Protein 4GM6 (pdb70)

Nearest PDB structures (foldseek):
  4gm6-assembly1_F  TM=1.002E+00  e=2.411E-69  Listeria grayi DSM 20601
  2afb-assembly1_B  TM=9.693E-01  e=6.840E-36  Thermotoga maritima MSB8
  2afb-assembly1_A  TM=9.641E-01  e=1.102E-35  Thermotoga maritima MSB8
  1v19-assembly1_A  TM=9.113E-01  e=8.259E-25  Thermus thermophilus HB8
  2qcv-assembly1_A  TM=8.213E-01  e=4.259E-20  Halalkalibacterium halodurans C-125

Secondary structure (DSSP, 8-state):
-EEEEE---EEEEEPPTT--GGG-SEEEEEEE-HHHHHHHHHHHTT--EEEEEEE-SSHHHHHHHHHHHHTTEE-TTEEE-SS---EEEEE--BTTB--EEEEE-TT-HHHH-------HHHHHTTEEEEEEEHHHHHH-HHHHHHHHHHHHHHHHTT-EEEEE----TTTS-HHHHHHHHHHHGGG-SEEE--HHHHHHTS---TT-S-HHHHHHHH-TT--EEEEEEEEEEETTEEEEEEEEEETTEEEEEEEEEE-S-S--TTHHHHHHHHHHHHHHTT--HHHHHHHHHHHHHHHTTSSSSS----HHHHHHHHH-/-EEEEE---EEEEEPPTT--GGG-SEEEEEEE-HHHHHHHHHHHTT--EEEEEEE-SSHHHHHHHHHHHHTTEE-TTEEE-SS---EEEEE--BTTBPPEEEEE-TT-HHHH-------HHHHTTTEEEEEEEHHHHHS-HHHHHHHHHHHHHHHHTT-EEEEE----TTT--HHHHHHHHHHHGGG-SEEE--HHHHHHHS---SS-S-HHHHHHHHSTT--EEEEEEEEEEETTEEEEEEEEEETTEEEE-PPEEE-S-S--TTHHHHHHHHHHHHHHHT--HHHHHHHHHHHHHHHTTSSSSS----HHHHHHHHHH-/--EEEE---EEEEEPPTT--GGG-SEEEEEEE-HHHHHHHHHHHTT--EEEEEEE-SSHHHHHHHHHHHHTTEE-TTEEE-SS---EEEEE--BTTB--EEEEE-TT-HHHH-------HHHHTTT-SEEEEEHHHHHH-HHHHHHHHHHHHHHHHTT-EEEEE----TTT--HHHHHHHHHHHGGG-SEEE--HHHHHHHS---SS-S-HHHHHHHH-TT--EEEEEEEEEEETTEEEEEEEEEETTEEEE-PPEEE-S-S--TTHHHHHHHHHHHHHHTT--HHHHHHHHHHHHHHHTTSSSSS----HHHHHHHHHHT-/-EEEEE---EEEEEPPTT--GGG-SEEEEEEE-HHHHHHHHHHHTT--EEEEEEE-SSHHHHHHHHHHHHTTEE-TTEEE-SS---EEEEE--BTTB--EEEEE-TT-HHHH-------HHHHTTTEEEEEEEHHHHHH-HHHHHHHHHHHHHHHHTT-EEEEE----TTT--HHHHHHHHHHHGGG-SEEE--HHHHHHHS---TT-S-HHHHHHHH-TT--EEEEEEEEEEETTEEEEEEEEEETTEEEE-PPEEE-S-S--TTHHHHHHHHHHHHHHTT--HHHHHHHHHHHHHHHTTSSSSS----HHHHHHHHHHH-/-EEEEE---EEEEEPPTT--GGG-SEEEEEEE-HHHHHHHHHHHTT--EEEEEEE-SSHHHHHHHHHHHHTTEE-TTEEE-SS---EEEEE--BTTBPPEEEEE-TT-HHHH-------HHHHTTTEEEEEEEHHHHHS-HHHHHHHHHHHHHHHHTT-EEEEE----TTT--HHHHHHHHHHHGGG-SEEE--HHHHHHHS---TT-S-HHHHHHHH-TT--EEEEEEEEEEETTEEEEEEEEEETTEEEE-PPEEE-S-S--TTHHHHHHHHHHHHHHTT--HHHHHHHHHHHHHHHTTSSSSS----HHHHHHHHHHH-/-EEEEE---EEEEEPPTT--GGG-SEEEEEEE-HHHHHHHHHHHTT--EEEEEEE-SSHHHHHHHHHHHHTTEE-TTEEE-SS---EEEEE--BTTB--EEEEE-TT-HHHH-------HHHHTTTEEEEEEEHHHHHS-HHHHHHHHHHHHHHHHTT-EEEEE----TTT--HHHHHHHHHHHGGG-SEEE--HHHHHHHS---TT-S-HHHHHHHH-TT--EEEEEEEEEEETTEEEEEEEEEETTEEEE-PPEEE-S-S--TTHHHHHHHHHHHHHHTT--HHHHHHHHHHHHHHHTTSSSSS----HHHHHHHHT-

B-factor: mean 51.27, std 19.93, range [17.64, 167.16]

CATH classification: 3.40.1190.20

InterPro domains:
  IPR011611 Carbohydrate kinase PfkB [PF00294] (1-310)
  IPR029056 Ribokinase-like [G3DSA:3.40.1190.20] (2-328)
  IPR029056 Ribokinase-like [SSF53613] (1-316)
  IPR052700 Carbohydrate kinase PfkB-like [PTHR43320] (25-308)

Organism: NCBI:txid525367

Solvent-accessible surface area: 69204 Å² total; per-residue (Å²): 104,61,2,0,1,0,0,6,1,12,0,9,0,8,7,65,88,3,39,4,9,39,43,13,72,22,3,46,16,34,18,3,10,15,1,0,3,2,2,0,5,0,17,39,19,64,13,76,8,25,0,2,0,2,1,2,82,32,54,5,0,95,19,0,14,13,22,1,45,58,14,87,3,65,27,75,27,24,30,112,36,52,89,9,9,0,2,19,6,19,16,21,16,4,2,22,11,66,54,51,47,19,66,13,19,104,40,0,5,2,22,124,13,160,54,82,67,15,94,30,82,83,0,5,133,58,15,79,0,0,2,0,0,0,9,0,3,14,37,33,106,40,2,26,114,10,0,24,105,2,0,121,55,0,75,184,87,48,9,61,0,0,0,11,1,39,56,92,78,152,44,34,130,105,103,40,0,38,145,3,0,68,88,0,0,61,21,1,21,10,0,15,2,19,86,169,24,0,61,37,5,1,104,16,63,80,145,56,124,75,45,6,62,24,0,43,96,106,27,97,58,0,83,16,0,0,15,43,98,64,51,88,87,14,16,3,27,2,41,1,24,0,20,0,3,10,157,38,100,65,82,109,8,141,82,37,47,0,29,15,25,29,14,98,33,10,2,42,17,2,4,2,0,1,0,0,10,0,30,11,45,148,75,146,39,41,71,3,2,96,8,0,0,0,1,1,0,5,0,0,3,2,61,4,9,8,7,23,17,68,64,141,61,3,40,62,51,16,77,156,119,59,0,0,1,5,0,9,1,12,0,9,0,8,7,66,90,4,40,4,8,27,40,11,76,23,2,47,15,36,18,3,8,12,2,0,3,0,0,0,5,0,15,45,18,63,15,68,5,20,0,4,0,3,2,2,76,34,51,5,0,100,17,1,16,28,22,2,56,45,9,88,4,64,27,80,29,26,27,114,34,49,86,10,7,0,2,18,7,18,20,22,16,4,2,24,13,65,52,42,44,16,64,12,16,102,43,1,4,2,18,127,14,135,52,98,65,8,84,27,89,84,2,10,141,55,16,22,2,0,0,0,0,0,13,0,4,16,35,25,92,38,2,23,108,9,0,13,105,4,0,136,45,0,82,166,92,65,8,92,0,0,0,12,1,34,57,86,75,154,46,35,115,86,98,31,0,56,144,4,0,72,95,0,0,62,28,2,23,9,0,18,1,17,82,161,26,1,64,26,4,2,107,18,64,81,156,50,126,74,37,8,60,23,0,45,88,112,32,91,60,0,81,12,0,0,14,42,115,63,55,89,87,14,17,3,33,2,39,0,27,0,22,1,7,11,163,44,95,72,77,109,9,144,95,20,61,0,24,13,24,28,13,93,33,12,2,43,14,2,4,4,1,1,0,0,8,0,36,15,48,145,78,137,38,52,80,3,2,99,8,0,0,0,2,1,0,6,0,0,2,2,61,2,8,9,7,15,18,70,60,140,60,3,41,72,35,7,78,121,158,139,64,2,0,1,3,0,7,1,9,0,6,0,10,8,69,85,3,41,4,7,33,42,13,75,21,2,45,16,38,17,2,8,12,2,0,2,1,1,0,5,0,23,58,18,61,15,66,7,15,0,4,0,2,1,2,76,35,53,4,0,88,16,0,19,19,23,1,60,71,18,92,4,56,31,80,31,24,28,112,35,48,75,8,9,0,2,16,6,17,19,23,16,3,2,23,11,65,57,42,48,15,61,13,15,102,38,1,3,2,17,113,15,144,49,108,68,7,85,36,78,92,2,11,120,54,20,31,2,0,0,0,0,1,11,0,3,18,33,23,108,38,2,25,102,11,0,10,126,2,0,125,50,0,88,182,94,64,12,85,0,0,0,12,0,33,55,81,77,143,45,38,136,97,115,37,0,30,146,5,0,74,88,0,0,60,29,2,21,11,0,16,2,9,73,146,16,0,62,38,3,0,105,16,64,77,152,43,129,76,38,6,68,22,0,43,95,82,20,89,62,0,83,12,0,0,13,40,110,60,52,89,93,14,17,3,33,4,42,0,26,0,20,3,4,17,161,47,94,60,78,107,11,79,78,8,61,0,24,14,23,29,16,98,34,11,1,41,14,2,4,4,0,1,0,0,9,0,36,17,43,140,71,143,41,49,68,3,1,82,9,0,0,0,2,1,0,6,0,1,2,1,62,3,8,9,7,23,16,66,63,144,58,3,42,67,43,5,67,123,40,103,106,63,2,0,1,0,0,8,1,10,0,5,0,12,7,68,86,3,39,5,7,40,47,12,76,23,1,46,16,36,17,4,9,12,2,0,2,1,1,0,5,0,17,51,18,63,15,74,5,25,0,2,0,3,2,2,78,34,55,6,0,83,17,0,16,18,21,2,62,57,16,92,3,64,28,78,26,24,30,113,35,52,89,8,8,0,2,20,6,16,19,26,16,3,1,25,12,66,58,44,47,14,63,11,18,102,37,1,3,1,22,125,13,170,54,77,64,16,87,26,83,76,0,7,135,58,14,96,0,0,1,0,0,0,12,0,3,18,33,34,92,38,2,26,106,11,0,18,111,2,1,120,54,0,80,162,82,47,9,56,1,0,1,12,0,32,56,87,76,147,45,32,130,97,100,38,0,40,142,5,0,70,95,2,0,65,27,2,13,14,0,16,2,18,84,166,26,0,64,32,3,1,104,19,61,77,148,48,129,76,33,7,58,26,0,45,92,81,20,89,58,0,67,17,0,0,13,40,108,65,52,89,100,18,17,3,47,3,42,1,28,0,20,1,6,14,162,41,101,63,74,106,10,103,79,4,44,0,31,16,26,29,14,94,35,10,1,42,13,2,4,4,0,0,0,0,10,0,32,10,43,141,77,140,38,53,83,3,2,65,9,0,0,0,1,1,0,5,0,1,2,1,62,4,9,8,6,20,18,62,61,141,62,2,41,67,44,5,66,123,80,104,121,62,3,0,2,0,0,7,0,10,0,7,0,11,7,64,86,3,39,5,6,36,41,12,76,23,2,46,16,33,17,4,11,12,1,0,2,1,2,0,4,0,22,46,18,62,15,65,7,31,0,2,0,2,2,2,81,34,58,5,0,91,17,0,14,23,21,1,50,55,15,91,5,56,29,79,30,22,28,113,31,50,101,10,8,0,2,20,7,18,19,21,18,2,2,26,11,64,55,42,57,17,72,11,25,97,54,1,4,2,26,137,17,172,51,85,64,14,79,34,86,99,0,9,136,45,18,34,0,0,1,0,0,0,12,0,3,14,32,37,93,38,1,28,92,2,0,21,103,2,1,128,55,0,73,181,90,66,8,88,0,0,0,13,1,32,56,88,75,168,45,36,133,86,114,36,0,54,143,4,0,72,92,0,0,62,50,1,15,11,0,17,3,19,72,163,25,0,59,27,5,0,98,25,65,66,151,50,132,76,42,8,59,21,0,43,94,108,21,97,56,0,82,13,0,0,16,44,102,64,51,90,88,16,18,3,25,3,42,1,25,0,26,4,4,16,167,42,107,59,91,111,11,87,71,6,41,0,32,14,24,28,15,100,34,11,2,43,14,2,5,4,0,1,0,0,9,0,30,16,44,137,83,144,42,51,74,4,2,76,6,0,0,0,2,0,0,5,0,1,2,2,62,3,9,8,8,17,19,76,60,144,59,3,40,68,40,6,66,112,98,95,124,63,0,0,0,0,0,7,1,11,0,6,1,11,7,116,84,4,44,4,9,24,42,14,74,34,2,35,16,38,17,3,10,13,2,0,2,0,0,0,5,0,17,37,16,65,15,69,5,26,0,1,0,2,2,3,78,35,51,6,0,91,17,0,15,21,23,1,46,59,10,89,4,63,27,80,27,24,27,114,34,51,78,7,8,0,3,19,7,21,19,22,16,5,2,24,11,65,57,45,52,18,65,12,16,105,42,1,4,2,20,117,13,161,54,82,64,11,85,26,74,69,0,10,134,57,17,30,2,0,0,0,0,0,12,0,3,14,35,33,94,44,2,23,107,5,0,15,100,2,0,112,47,0,77,170,90,62,8,84,0,0,0,13,1,38,56,85,75,155,47,32,115,95,101,44,0,59,148,2,0,77,85,0,0,61,24,1,20,11,0,17,3,19,89,168,26,0,63,39,5,1,94,20,61,80,142,49,125,75,43,7,59,23,0,44,96,105,21,89,58,0,76,15,0,0,15,47,108,62,53,83,75,20,16,3,49,4,38,1,30,0,21,2,7,13,153,44,96,66,84,107,11,146,93,36,43,0,32,16,26,28,16,99,31,10,2,43,16,3,5,4,1,0,0,0,8,0,33,16,44,141,75,138,36,48,71,4,2,100,7,0,0,0,2,1,0,5,0,0,2,1,59,4,10,8,7,20,19,65,62,144,62,3,41,66,49,11,78,160

Radius of gyration: 36.8 Å; Cα contacts (8 Å, |Δi|>4): 4679; chains: 6; bounding box: 107×109×110 Å

Sequence (1927 aa):
KQVVTTIGELLMRLSTQQGIPFSQTTTALDIHHIGGAEANVAVNLSSKLGHPTRIATVVPANPIGKMAVEEHLWRRHQVDTAFVVEAGDRLGTYYLESSGTALKAPSVVVYDRQHSSFARHKSMDWDLSELLKGIRVLHVSGITIALSTFWLEMVVKIIREAKKRNGIKISFDMNYRRAKLWELEAAKRAYQQLLPLVDYCSAGQMDAVAFFEISSETTDYYQAMHDKYPNIELFYATKRTVISASHHLLQGHLWTQGECWESEEYAIYPIVDRVGGGDAYTAAVLHGILSEWRPDETVKFATAAAGLKHSIHGDINPFDEKTIADFAADKQVVTIGELLMRRLSTQQGIPFSQTTTALDIHIGGAEANVAVNLSSKLGHPTTRIATVVPANPIGKMAVEHLWRHQVDTAFVVEAGDRLGTYYLESSGTALKAPSVVYDRQHSSFARHKSMDWDLSELLKGIRVLHVSGITIALSTFWLEMVVKIIREAKRNGIKISFDMNYRAKLWELEAAKRAYQQLLPLVDYCSAGQMDAVAFFEISSETTDYYQAMHDKYPNIELFYATKRTVISASHHLLQGHLWTQGECWEESEEYAIYYPIVDRVGGGDAYTAAVLHGILSEWRPDETVKFATAAAGLKHSIHGDINPFDEKTIADFAADKKQVVTIGELLMRLSTQQGIPFSQTTTALDIHIGGAEANVAVNLSKLGHPTTRIATVVPANPIGKMAVEHLWRHQVDTAFVVEAGDRLGTYYLESSGTALKAPSVVYDRQHSSFARHKSMDWDLSELLKGIRVLHVSGITIALSTFWLEMVVKIIREAKRNGIKISFDMNYRAKLWELEAAKRAYQQLLPLVDYCSAGQMDAVAFFEISSETTDYYQAMHDKYPNIELFYATKRTVISASHHLLQGHLWTQGECWESEEYAIYYPIVDRVGGGDAYTAAVLHGILSEWRPDETVKFATAAAGLKHSIHGDINPFDEKTIADFAADKSKQVVTIGELLMRRLSTQQGIPFSQTTTALDIHIGGAEANVAVNLSKLGHPTRIATVVPANPIGKMAVEHLWRHQVDTAFVVEAGDRLGTYYLLESSGTALKAPSVVYDRQHSSFARHKSMDWDLSELLKGIRVLHVSGITIALSTFWLEMVVKIIREAKRNGIKISFDMNYRAKLWELEAAKRAYQQLLPLVDYCSAGQMDAVAFFEISSETTDYYQAMHDKYPNIELFYATKRTVISASHHLLQGHLWTQGECWESEEYAIYYPIVDRVGGGDAYTAAVLHGILSEWRPDETVKFATAAAGLKHSIHGDINPFDEKTIADFAADKSKQVVTIGELLMRRLSTQQGIPFSQTTTALDIHIGGAEANVAVNLSSKLGHPTRIATVVPANPIGKMAVEHLWRHQVDTAFVVEAGDRLGTYYLESSGTALKAPSVVYDRQHSSFARHKSMDWDLSELLKGIRVLHVSGITIALSTFWLEMVVKIIREAKRNGIKISFDMNYRAKLWELEAAKRAYQQLLPLVDYCSAGQMDAVAFFEISSETTDYYQAMHDKYPNIELFYATKRTVISASHHLLQGHLWTQGECWESEEYAIYYPIVDRVGGGDAYTAAVLHGILSEWRPDETVKFATAAAGLKHSIHGDINPFDEKTIADFAADKSKQVVTIGELLMRRLSSTQQQGIPFSQTTTALDIHIGGAEANVAVNLSSKKLGHPTRIATVVPANPIGKMAVEHLWRHQVDTAFVVEAGDRLGTYYLESSGTALKAPSVVYDRQHSSFARHKSMDWDLSELLKGIRVLHVSGITIALSTFWLEMVVKIIREAKRNGIKISFDMNYRAKLWELEAAKRAYQQLLPLVDYCSAGQMDAVAFFEISSETTDYYQAMHDKYPNIELFYATKRTVISASHHLLQGHLWTQGECWESEEYAIYPIVDRVGGGDAYTAAVLHGILSEWRPDETVKFATAAAGLKHSIHGDINPFDEKTIADFAAD

Structure (mmCIF, N/CA/C/O backbone):
data_4GM6
#
_entry.id   4GM6
#
_cell.length_a   107.832
_cell.length_b   109.862
_cell.length_c   109.592
_cell.angle_alpha   90.00
_cell.angle_beta   101.92
_cell.angle_gamma   90.00
#
_symmetry.space_group_name_H-M   'P 1 21 1'
#
loop_
_entity.id
_entity.type
_entity.pdbx_description
1 polymer 'PfkB family carbohydrate kinase'
2 non-polymer GLYCEROL
3 non-polymer 'CHLORIDE ION'
4 water water
#
loop_
_atom_site.group_PDB
_atom_site.id
_atom_site.type_symbol
_atom_site.label_atom_id
_atom_site.label_alt_id
_atom_site.label_comp_id
_atom_site.label_asym_id
_atom_site.label_entity_id
_atom_site.label_seq_id
_atom_site.pdbx_PDB_ins_code
_atom_site.Cartn_x
_atom_site.Cartn_y
_atom_site.Cartn_z
_atom_site.occupancy
_atom_site.B_iso_or_equiv
_atom_site.auth_seq_id
_atom_site.auth_comp_id
_atom_site.auth_asym_id
_atom_site.auth_atom_id
_atom_site.pdbx_PDB_model_num
ATOM 1 N N . LYS A 1 25 ? 1.760 33.330 12.083 1.00 68.96 2 LYS A N 1
ATOM 2 C CA . LYS A 1 25 ? 1.716 34.549 12.899 1.00 59.01 2 LYS A CA 1
ATOM 3 C C . LYS A 1 25 ? 2.208 35.790 12.162 1.00 55.95 2 LYS A C 1
ATOM 4 O O . LYS A 1 25 ? 3.194 35.738 11.438 1.00 51.13 2 LYS A O 1
ATOM 10 N N . GLN A 1 26 ? 1.519 36.906 12.359 1.00 49.52 3 GLN A N 1
ATOM 11 C CA . GLN A 1 26 ? 1.836 38.134 11.634 1.00 48.03 3 GLN A CA 1
ATOM 12 C C . GLN A 1 26 ? 2.929 38.934 12.322 1.00 50.69 3 GLN A C 1
ATOM 13 O O . GLN A 1 26 ? 3.006 38.983 13.557 1.00 47.27 3 GLN A O 1
ATOM 19 N N . VAL A 1 27 ? 3.759 39.578 11.514 1.00 40.57 4 VAL A N 1
ATOM 20 C CA . VAL A 1 27 ? 4.842 40.394 12.034 1.00 43.08 4 VAL A CA 1
ATOM 21 C C . VAL A 1 27 ? 4.752 41.814 11.494 1.00 43.02 4 VAL A C 1
ATOM 22 O O . VAL A 1 27 ? 4.482 42.012 10.315 1.00 39.73 4 VAL A O 1
ATOM 26 N N . VAL A 1 28 ? 4.964 42.802 12.359 1.00 42.47 5 VAL A N 1
ATOM 27 C CA . VAL A 1 28 ? 5.067 44.189 11.912 1.00 43.55 5 VAL A CA 1
ATOM 28 C C . VAL A 1 28 ? 6.486 44.720 12.117 1.00 45.85 5 VAL A C 1
ATOM 29 O O . VAL A 1 28 ? 7.123 44.414 13.126 1.00 45.71 5 VAL A O 1
ATOM 33 N N . THR A 1 29 ? 6.985 45.509 11.168 1.00 41.48 6 THR A N 1
ATOM 34 C CA A THR A 1 29 ? 8.254 46.180 11.402 0.50 42.70 6 THR A CA 1
ATOM 35 C CA B THR A 1 29 ? 8.299 46.143 11.283 0.50 41.96 6 THR A CA 1
ATOM 36 C C . THR A 1 29 ? 8.218 47.657 11.056 1.00 42.72 6 THR A C 1
ATOM 37 O O . THR A 1 29 ? 7.224 48.164 10.532 1.00 46.10 6 THR A O 1
ATOM 44 N N . ILE A 1 30 ? 9.291 48.353 11.419 1.00 42.13 7 ILE A N 1
ATOM 45 C CA . ILE A 1 30 ? 9.426 49.788 11.207 1.00 42.31 7 ILE A CA 1
ATOM 46 C C . ILE A 1 30 ? 10.832 50.022 10.656 1.00 43.20 7 ILE A C 1
ATOM 47 O O . ILE A 1 30 ? 11.816 49.590 11.257 1.00 45.02 7 ILE A O 1
ATOM 52 N N . GLY A 1 31 ? 10.950 50.697 9.516 1.00 41.19 8 GLY A N 1
ATOM 53 C CA . GLY A 1 31 ? 12.286 50.930 8.963 1.00 43.14 8 GLY A CA 1
ATOM 54 C C . GLY A 1 31 ? 12.320 51.706 7.663 1.00 46.59 8 GLY A C 1
ATOM 55 O O . GLY A 1 31 ? 11.296 51.876 7.010 1.00 38.45 8 GLY A O 1
ATOM 56 N N . GLU A 1 32 ? 13.509 52.191 7.302 1.00 37.97 9 GLU A N 1
ATOM 57 C CA . GLU A 1 32 ? 13.688 52.969 6.081 1.00 38.62 9 GLU A CA 1
ATOM 58 C C . GLU A 1 32 ? 14.046 52.022 4.955 1.00 39.60 9 GLU A C 1
ATOM 59 O O . GLU A 1 32 ? 14.817 51.091 5.163 1.00 38.09 9 GLU A O 1
ATOM 65 N N . LEU A 1 33 ? 13.468 52.238 3.772 1.00 35.71 10 LEU A N 1
ATOM 66 C CA . LEU A 1 33 ? 13.946 51.555 2.568 1.00 34.48 10 LEU A CA 1
ATOM 67 C C . LEU A 1 33 ? 14.927 52.439 1.824 1.00 33.49 10 LEU A C 1
ATOM 68 O O . LEU A 1 33 ? 14.707 53.649 1.697 1.00 38.22 10 LEU A O 1
ATOM 73 N N . LEU A 1 34 ? 16.015 51.837 1.351 1.00 30.93 11 LEU A N 1
ATOM 74 C CA . LEU A 1 34 ? 17.010 52.540 0.558 1.00 29.37 11 LEU A CA 1
ATOM 75 C C . LEU A 1 34 ? 17.157 51.889 -0.804 1.00 33.87 11 LEU A C 1
ATOM 76 O O . LEU A 1 34 ? 16.942 50.687 -0.965 1.00 31.46 11 LEU A O 1
ATOM 81 N N . MET A 1 35 ? 17.531 52.687 -1.790 1.00 31.02 12 MET A N 1
ATOM 82 C CA . MET A 1 35 ? 17.933 52.123 -3.064 1.00 28.90 12 MET A CA 1
ATOM 83 C C . MET A 1 35 ? 19.451 51.960 -3.064 1.00 30.66 12 MET A C 1
ATOM 84 O O . MET A 1 35 ? 20.188 52.937 -2.966 1.00 29.60 12 MET A O 1
ATOM 89 N N . ARG A 1 36 ? 19.921 50.727 -3.188 1.00 25.32 13 ARG A N 1
ATOM 90 C CA . ARG A 1 36 ? 21.347 50.470 -3.298 1.00 28.85 13 ARG A CA 1
ATOM 91 C C . ARG A 1 36 ? 21.752 50.525 -4.772 1.00 31.22 13 ARG A C 1
ATOM 92 O O . ARG A 1 36 ? 21.062 49.969 -5.636 1.00 27.25 13 ARG A O 1
ATOM 100 N N . LEU A 1 37 ? 22.846 51.220 -5.064 1.00 25.19 14 LEU A N 1
ATOM 101 C CA . LEU A 1 37 ? 23.353 51.316 -6.440 1.00 28.32 14 LEU A CA 1
ATOM 102 C C . LEU A 1 37 ? 24.744 50.707 -6.502 1.00 34.58 14 LEU A C 1
ATOM 103 O O . LEU A 1 37 ? 25.687 51.247 -5.921 1.00 31.38 14 LEU A O 1
ATOM 108 N N . SER A 1 38 ? 24.870 49.589 -7.216 1.00 25.21 15 SER A N 1
ATOM 109 C CA . SER A 1 38 ? 26.025 48.717 -7.090 1.00 26.10 15 SER A CA 1
ATOM 110 C C . SER A 1 38 ? 26.809 48.601 -8.393 1.00 26.96 15 SER A C 1
ATOM 111 O O . SER A 1 38 ? 26.203 48.466 -9.443 1.00 25.86 15 SER A O 1
ATOM 114 N N . THR A 1 39 ? 28.141 48.594 -8.313 1.00 27.03 16 THR A N 1
ATOM 115 C CA . THR A 1 39 ? 28.981 48.235 -9.467 1.00 24.69 16 THR A CA 1
ATOM 116 C C . THR A 1 39 ? 29.022 46.715 -9.655 1.00 27.70 16 THR A C 1
ATOM 117 O O . THR A 1 39 ? 28.730 45.964 -8.740 1.00 25.18 16 THR A O 1
ATOM 121 N N . GLN A 1 40 ? 29.386 46.281 -10.856 1.00 23.46 17 GLN A N 1
ATOM 122 C CA . GLN A 1 40 ? 29.504 44.859 -11.180 1.00 25.91 17 GLN A CA 1
ATOM 123 C C . GLN A 1 40 ? 30.835 44.340 -10.638 1.00 24.38 17 GLN A C 1
ATOM 124 O O . GLN A 1 40 ? 31.727 45.138 -10.310 1.00 23.91 17 GLN A O 1
ATOM 130 N N . GLN A 1 41 ? 30.970 43.022 -10.517 1.00 22.79 18 GLN A N 1
ATOM 131 C CA . GLN A 1 41 ? 32.212 42.424 -10.031 1.00 25.24 18 GLN A CA 1
ATOM 132 C C . GLN A 1 41 ? 33.451 42.945 -10.763 1.00 24.78 18 GLN A C 1
ATOM 133 O O . GLN A 1 41 ? 33.476 42.994 -11.990 1.00 21.93 18 GLN A O 1
ATOM 139 N N . GLY A 1 42 ? 34.482 43.330 -10.013 1.00 24.57 19 GLY A N 1
ATOM 140 C CA . GLY A 1 42 ? 35.732 43.768 -10.623 1.00 23.40 19 GLY A CA 1
ATOM 141 C C . GLY A 1 42 ? 35.751 45.174 -11.196 1.00 24.28 19 GLY A C 1
ATOM 142 O O . GLY A 1 42 ? 36.747 45.582 -11.775 1.00 22.99 19 GLY A O 1
ATOM 143 N N . ILE A 1 43 ? 34.658 45.910 -11.049 1.00 21.56 20 ILE A N 1
ATOM 144 C CA . ILE A 1 43 ? 34.571 47.293 -11.574 1.00 27.32 20 ILE A CA 1
ATOM 145 C C . ILE A 1 43 ? 34.519 48.309 -10.432 1.00 26.82 20 ILE A C 1
ATOM 146 O O . ILE A 1 43 ? 33.613 48.273 -9.599 1.00 29.51 20 ILE A O 1
ATOM 151 N N . PRO A 1 44 ? 35.501 49.211 -10.379 1.00 27.35 21 PRO A N 1
ATOM 152 C CA . PRO A 1 44 ? 35.523 50.268 -9.369 1.00 30.59 21 PRO A CA 1
ATOM 153 C C . PRO A 1 44 ? 34.587 51.407 -9.742 1.00 31.63 21 PRO A C 1
ATOM 154 O O . PRO A 1 44 ? 34.200 51.527 -10.909 1.00 32.60 21 PRO A O 1
ATOM 158 N N . PHE A 1 45 ? 34.221 52.236 -8.765 1.00 33.20 22 PHE A N 1
ATOM 159 C CA . PHE A 1 45 ? 33.388 53.410 -9.029 1.00 28.07 22 PHE A CA 1
ATOM 160 C C . PHE A 1 45 ? 33.950 54.157 -10.219 1.00 29.87 22 PHE A C 1
ATOM 161 O O . PHE A 1 45 ? 33.216 54.581 -11.118 1.00 30.57 22 PHE A O 1
ATOM 169 N N . SER A 1 46 ? 35.267 54.310 -10.228 1.00 30.58 23 SER A N 1
ATOM 170 C CA . SER A 1 46 ? 35.916 55.198 -11.189 1.00 30.61 23 SER A CA 1
ATOM 171 C C . SER A 1 46 ? 35.801 54.729 -12.633 1.00 34.83 23 SER A C 1
ATOM 172 O O . SER A 1 46 ? 36.079 55.491 -13.539 1.00 41.25 23 SER A O 1
ATOM 175 N N . GLN A 1 47 ? 35.407 53.477 -12.851 1.00 36.19 24 GLN A N 1
ATOM 176 C CA . GLN A 1 47 ? 35.291 52.955 -14.216 1.00 32.39 24 GLN A CA 1
ATOM 177 C C . GLN A 1 47 ? 33.890 52.465 -14.559 1.00 30.87 24 GLN A C 1
ATOM 178 O O . GLN A 1 47 ? 33.663 51.983 -15.666 1.00 34.93 24 GLN A O 1
ATOM 184 N N . THR A 1 48 ? 32.942 52.554 -13.629 1.00 29.41 25 THR A N 1
ATOM 185 C CA A THR A 1 48 ? 31.609 52.010 -13.873 0.50 27.55 25 THR A CA 1
ATOM 186 C CA B THR A 1 48 ? 31.600 52.015 -13.873 0.50 26.79 25 THR A CA 1
ATOM 187 C C . THR A 1 48 ? 30.819 52.918 -14.817 1.00 31.18 25 THR A C 1
ATOM 188 O O . THR A 1 48 ? 30.927 54.152 -14.755 1.00 30.90 25 THR A O 1
ATOM 195 N N . THR A 1 49 ? 30.025 52.315 -15.695 1.00 27.09 26 THR A N 1
ATOM 196 C CA . THR A 1 49 ? 29.205 53.114 -16.613 1.00 31.81 26 THR A CA 1
ATOM 197 C C . THR A 1 49 ? 27.737 52.899 -16.291 1.00 30.66 26 THR A C 1
ATOM 198 O O . THR A 1 49 ? 26.864 53.546 -16.859 1.00 25.78 26 THR A O 1
ATOM 202 N N . ALA A 1 50 ? 27.473 51.988 -15.368 1.00 26.55 27 ALA A N 1
ATOM 203 C CA . ALA A 1 50 ? 26.096 51.689 -14.980 1.00 33.24 27 ALA A CA 1
ATOM 204 C C . ALA A 1 50 ? 26.094 51.226 -13.541 1.00 33.56 27 ALA A C 1
ATOM 205 O O . ALA A 1 50 ? 27.120 50.786 -13.032 1.00 32.83 27 ALA A O 1
ATOM 207 N N . LEU A 1 51 ? 24.944 51.331 -12.886 1.00 26.18 28 LEU A N 1
ATOM 208 C CA . LEU A 1 51 ? 24.804 50.824 -11.529 1.00 24.27 28 LEU A CA 1
ATOM 209 C C . LEU A 1 51 ? 23.578 49.933 -11.458 1.00 28.20 28 LEU A C 1
ATOM 210 O O . LEU A 1 51 ? 22.498 50.316 -11.938 1.00 28.44 28 LEU A O 1
ATOM 215 N N . ASP A 1 52 ? 23.745 48.747 -10.873 1.00 24.56 29 ASP A N 1
ATOM 216 C CA . ASP A 1 52 ? 22.615 47.850 -10.618 1.00 28.67 29 ASP A CA 1
ATOM 217 C C . ASP A 1 52 ? 21.802 48.303 -9.418 1.00 28.54 29 ASP A C 1
ATOM 218 O O . ASP A 1 52 ? 22.351 48.729 -8.416 1.00 29.17 29 ASP A O 1
ATOM 223 N N . ILE A 1 53 ? 20.484 48.203 -9.535 1.00 25.72 30 ILE A N 1
ATOM 224 C CA . ILE A 1 53 ? 19.576 48.672 -8.510 1.00 31.96 30 ILE A CA 1
ATOM 225 C C . ILE A 1 53 ? 19.064 47.551 -7.624 1.00 29.54 30 ILE A C 1
ATOM 226 O O . ILE A 1 53 ? 18.624 46.517 -8.120 1.00 23.83 30 ILE A O 1
ATOM 231 N N . HIS A 1 54 ? 19.151 47.750 -6.325 1.00 28.82 31 HIS A N 1
ATOM 232 C CA A HIS A 1 54 ? 18.472 46.899 -5.375 0.50 30.94 31 HIS A CA 1
ATOM 233 C CA B HIS A 1 54 ? 18.467 46.907 -5.377 0.50 30.98 31 HIS A CA 1
ATOM 234 C C . HIS A 1 54 ? 17.762 47.644 -4.262 1.00 32.26 31 HIS A C 1
ATOM 235 O O . HIS A 1 54 ? 18.341 48.503 -3.659 1.00 31.21 31 HIS A O 1
ATOM 248 N N . ILE A 1 55 ? 16.527 47.287 -3.994 1.00 27.16 32 ILE A N 1
ATOM 249 C CA . ILE A 1 55 ? 15.785 47.951 -2.928 1.00 32.28 32 ILE A CA 1
ATOM 250 C C . ILE A 1 55 ? 15.979 47.153 -1.647 1.00 31.13 32 ILE A C 1
ATOM 251 O O . ILE A 1 55 ? 15.897 45.911 -1.656 1.00 28.82 32 ILE A O 1
ATOM 256 N N . GLY A 1 56 ? 16.253 47.845 -0.542 1.00 31.98 33 GLY A N 1
ATOM 257 C CA . GLY A 1 56 ? 16.372 47.144 0.728 1.00 31.58 33 GLY A CA 1
ATOM 258 C C . GLY A 1 56 ? 16.481 48.025 1.960 1.00 35.52 33 GLY A C 1
ATOM 259 O O . GLY A 1 56 ? 16.476 49.254 1.885 1.00 39.45 33 GLY A O 1
ATOM 260 N N . GLY A 1 57 ? 16.599 47.372 3.102 1.00 34.80 34 GLY A N 1
ATOM 261 C CA . GLY A 1 57 ? 16.765 48.050 4.383 1.00 30.70 34 GLY A CA 1
ATOM 262 C C . GLY A 1 57 ? 16.647 46.942 5.407 1.00 32.53 34 GLY A C 1
ATOM 263 O O . GLY A 1 57 ? 15.885 45.999 5.212 1.00 34.10 34 GLY A O 1
ATOM 264 N N . ALA A 1 58 ? 17.394 47.041 6.499 1.00 33.88 35 ALA A N 1
ATOM 265 C CA . ALA A 1 58 ? 17.439 45.947 7.473 1.00 35.24 35 ALA A CA 1
ATOM 266 C C . ALA A 1 58 ? 16.058 45.405 7.864 1.00 37.92 35 ALA A C 1
ATOM 267 O O . ALA A 1 58 ? 15.809 44.195 7.819 1.00 34.71 35 ALA A O 1
ATOM 269 N N . GLU A 1 59 ? 15.170 46.303 8.275 1.00 38.51 36 GLU A N 1
ATOM 270 C CA . GLU A 1 59 ? 13.868 45.887 8.767 1.00 39.96 36 GLU A CA 1
ATOM 271 C C . GLU A 1 59 ? 12.973 45.461 7.602 1.00 39.42 36 GLU A C 1
ATOM 272 O O . GLU A 1 59 ? 12.220 44.489 7.694 1.00 38.73 36 GLU A O 1
ATOM 278 N N . ALA A 1 60 ? 13.069 46.191 6.499 1.00 34.96 37 ALA A N 1
ATOM 279 C CA . ALA A 1 60 ? 12.328 45.833 5.287 1.00 36.25 37 ALA A CA 1
ATOM 280 C C . ALA A 1 60 ? 12.738 44.460 4.747 1.00 34.09 37 ALA A C 1
ATOM 281 O O . ALA A 1 60 ? 11.896 43.710 4.254 1.00 31.88 37 ALA A O 1
ATOM 283 N N . ASN A 1 61 ? 14.023 44.130 4.851 1.00 31.78 38 ASN A N 1
ATOM 284 C CA . ASN A 1 61 ? 14.511 42.813 4.442 1.00 33.67 38 ASN A CA 1
ATOM 285 C C . ASN A 1 61 ? 13.972 41.708 5.337 1.00 31.92 38 ASN A C 1
ATOM 286 O O . ASN A 1 61 ? 13.526 40.666 4.859 1.00 31.66 38 ASN A O 1
ATOM 291 N N . VAL A 1 62 ? 14.030 41.920 6.645 1.00 31.00 39 VAL A N 1
ATOM 292 C CA . VAL A 1 62 ? 13.399 40.979 7.563 1.00 38.14 39 VAL A CA 1
ATOM 293 C C . VAL A 1 62 ? 11.920 40.740 7.218 1.00 38.23 39 VAL A C 1
ATOM 294 O O . VAL A 1 62 ? 11.454 39.591 7.178 1.00 33.53 39 VAL A O 1
ATOM 298 N N . ALA A 1 63 ? 11.178 41.815 6.968 1.00 32.79 40 ALA A N 1
ATOM 299 C CA . ALA A 1 63 ? 9.765 41.678 6.588 1.00 34.50 40 ALA A CA 1
ATOM 300 C C . ALA A 1 63 ? 9.609 40.840 5.310 1.00 37.91 40 ALA A C 1
ATOM 301 O O . ALA A 1 63 ? 8.804 39.910 5.260 1.00 37.70 40 ALA A O 1
ATOM 303 N N . VAL A 1 64 ? 10.377 41.164 4.273 1.00 32.14 41 VAL A N 1
ATOM 304 C CA . VAL A 1 64 ? 10.281 40.401 3.026 1.00 33.92 41 VAL A CA 1
ATOM 305 C C . VAL A 1 64 ? 10.632 38.927 3.261 1.00 30.10 41 VAL A C 1
ATOM 306 O O . VAL A 1 64 ? 9.954 38.022 2.778 1.00 33.04 41 VAL A O 1
ATOM 310 N N . ASN A 1 65 ? 11.692 38.695 4.028 1.00 32.25 42 ASN A N 1
ATOM 311 C CA . ASN A 1 65 ? 12.187 37.338 4.267 1.00 32.89 42 ASN A CA 1
ATOM 312 C C . ASN A 1 65 ? 11.183 36.493 5.062 1.00 34.85 42 ASN A C 1
ATOM 313 O O . ASN A 1 65 ? 11.003 35.297 4.797 1.00 38.58 42 ASN A O 1
ATOM 318 N N . LEU A 1 66 ? 10.517 37.123 6.027 1.00 33.06 43 LEU A N 1
ATOM 319 C CA . LEU A 1 66 ? 9.432 36.465 6.764 1.00 35.94 43 LEU A CA 1
ATOM 320 C C . LEU A 1 66 ? 8.268 36.114 5.843 1.00 40.08 43 LEU A C 1
ATOM 321 O O . LEU A 1 66 ? 7.737 35.014 5.902 1.00 34.81 43 LEU A O 1
ATOM 326 N N . SER A 1 67 ? 7.885 37.045 4.976 1.00 36.29 44 SER A N 1
ATOM 327 C CA A SER A 1 67 ? 6.821 36.792 4.013 0.50 37.67 44 SER A CA 1
ATOM 328 C CA B SER A 1 67 ? 6.822 36.788 4.004 0.50 37.78 44 SER A CA 1
ATOM 329 C C . SER A 1 67 ? 7.152 35.582 3.135 1.00 34.95 44 SER A C 1
ATOM 330 O O . SER A 1 67 ? 6.284 34.760 2.850 1.00 37.97 44 SER A O 1
ATOM 335 N N . LYS A 1 68 ? 8.409 35.486 2.709 1.00 34.87 45 LYS A N 1
ATOM 336 C CA . LYS A 1 68 ? 8.882 34.321 1.965 1.00 41.26 45 LYS A CA 1
ATOM 337 C C . LYS A 1 68 ? 8.609 33.023 2.738 1.00 39.89 45 LYS A C 1
ATOM 338 O O . LYS A 1 68 ? 8.407 31.972 2.133 1.00 43.88 45 LYS A O 1
ATOM 344 N N . LEU A 1 69 ? 8.622 33.088 4.069 1.00 41.26 46 LEU A N 1
ATOM 345 C CA . LEU A 1 69 ? 8.433 31.885 4.888 1.00 38.95 46 LEU A CA 1
ATOM 346 C C . LEU A 1 69 ? 6.982 31.672 5.327 1.00 50.54 46 LEU A C 1
ATOM 347 O O . LEU A 1 69 ? 6.683 30.790 6.142 1.00 45.88 46 LEU A O 1
ATOM 352 N N . GLY A 1 70 ? 6.083 32.486 4.786 1.00 46.17 47 GLY A N 1
ATOM 353 C CA . GLY A 1 70 ? 4.653 32.283 4.988 1.00 43.79 47 GLY A CA 1
ATOM 354 C C . GLY A 1 70 ? 4.015 33.193 6.018 1.00 44.67 47 GLY A C 1
ATOM 355 O O . GLY A 1 70 ? 2.845 33.036 6.343 1.00 52.92 47 GLY A O 1
ATOM 356 N N . HIS A 1 71 ? 4.772 34.150 6.539 1.00 43.12 48 HIS A N 1
ATOM 357 C CA . HIS A 1 71 ? 4.232 35.060 7.545 1.00 40.16 48 HIS A CA 1
ATOM 358 C C . HIS A 1 71 ? 3.678 36.332 6.902 1.00 47.76 48 HIS A C 1
ATOM 359 O O . HIS A 1 71 ? 4.377 37.014 6.163 1.00 45.57 48 HIS A O 1
ATOM 366 N N . PRO A 1 72 ? 2.415 36.659 7.172 1.00 41.99 49 PRO A N 1
ATOM 367 C CA . PRO A 1 72 ? 1.952 37.959 6.691 1.00 50.84 49 PRO A CA 1
ATOM 368 C C . PRO A 1 72 ? 2.686 39.077 7.426 1.00 46.06 49 PRO A C 1
ATOM 369 O O . PRO A 1 72 ? 2.773 39.061 8.656 1.00 42.88 49 PRO A O 1
ATOM 373 N N . THR A 1 73 ? 3.202 40.049 6.688 1.00 40.96 50 THR A N 1
ATOM 374 C CA . THR A 1 73 ? 3.979 41.107 7.315 1.00 40.82 50 THR A CA 1
ATOM 375 C C . THR A 1 73 ? 3.509 42.469 6.860 1.00 41.38 50 THR A C 1
ATOM 376 O O . THR A 1 73 ? 2.842 42.606 5.830 1.00 41.35 50 THR A O 1
ATOM 380 N N . ARG A 1 74 ? 3.878 43.482 7.632 1.00 42.37 51 ARG A N 1
ATOM 381 C CA . ARG A 1 74 ? 3.566 44.857 7.292 1.00 41.11 51 ARG A CA 1
ATOM 382 C C . ARG A 1 74 ? 4.683 45.735 7.825 1.00 46.06 51 ARG A C 1
ATOM 383 O O . ARG A 1 74 ? 5.435 45.333 8.724 1.00 38.71 51 ARG A O 1
ATOM 391 N N . ILE A 1 75 ? 4.799 46.932 7.271 1.00 38.68 52 ILE A N 1
ATOM 392 C CA . ILE A 1 75 ? 5.893 47.811 7.638 1.00 37.18 52 ILE A CA 1
ATOM 393 C C . ILE A 1 75 ? 5.423 49.250 7.704 1.00 43.34 52 ILE A C 1
ATOM 394 O O . ILE A 1 75 ? 4.744 49.748 6.798 1.00 38.89 52 ILE A O 1
ATOM 399 N N . ALA A 1 76 ? 5.767 49.904 8.803 1.00 38.88 53 ALA A N 1
ATOM 400 C CA . ALA A 1 76 ? 5.533 51.327 8.952 1.00 42.10 53 ALA A CA 1
ATOM 401 C C . ALA A 1 76 ? 6.747 52.039 8.371 1.00 39.53 53 ALA A C 1
ATOM 402 O O . ALA A 1 76 ? 7.849 51.879 8.872 1.00 39.81 53 ALA A O 1
ATOM 404 N N . THR A 1 77 ? 6.553 52.807 7.301 1.00 42.30 54 THR A N 1
ATOM 405 C CA . THR A 1 77 ? 7.676 53.509 6.676 1.00 40.17 54 THR A CA 1
ATOM 406 C C . THR A 1 77 ? 7.231 54.738 5.884 1.00 46.66 54 THR A C 1
ATOM 407 O O . THR A 1 77 ? 6.030 55.029 5.780 1.00 41.48 54 THR A O 1
ATOM 411 N N . VAL A 1 78 ? 8.205 55.457 5.336 1.00 43.75 55 VAL A N 1
ATOM 412 C CA . VAL A 1 78 ? 7.945 56.721 4.645 1.00 39.62 55 VAL A CA 1
ATOM 413 C C . VAL A 1 78 ? 8.740 56.787 3.347 1.00 37.63 55 VAL A C 1
ATOM 414 O O . VAL A 1 78 ? 9.941 56.492 3.334 1.00 41.28 55 VAL A O 1
ATOM 418 N N . VAL A 1 79 ? 8.069 57.162 2.260 1.00 40.59 56 VAL A N 1
ATOM 419 C CA . VAL A 1 79 ? 8.714 57.343 0.952 1.00 35.83 56 VAL A CA 1
ATOM 420 C C . VAL A 1 79 ? 8.170 58.626 0.299 1.00 39.67 56 VAL A C 1
ATOM 421 O O . VAL A 1 79 ? 7.049 59.043 0.587 1.00 39.38 56 VAL A O 1
ATOM 425 N N . PRO A 1 80 ? 8.964 59.262 -0.576 1.00 36.00 57 PRO A N 1
ATOM 426 C CA . PRO A 1 80 ? 8.485 60.432 -1.308 1.00 41.45 57 PRO A CA 1
ATOM 427 C C . PRO A 1 80 ? 7.426 60.021 -2.328 1.00 43.69 57 PRO A C 1
ATOM 428 O O . PRO A 1 80 ? 7.446 58.890 -2.821 1.00 36.97 57 PRO A O 1
ATOM 432 N N . ALA A 1 81 ? 6.515 60.936 -2.637 1.00 42.60 58 ALA A N 1
ATOM 433 C CA . ALA A 1 81 ? 5.530 60.731 -3.691 1.00 44.57 58 ALA A CA 1
ATOM 434 C C . ALA A 1 81 ? 6.167 61.026 -5.046 1.00 46.51 58 ALA A C 1
ATOM 435 O O . ALA A 1 81 ? 5.805 61.992 -5.718 1.00 49.22 58 ALA A O 1
ATOM 437 N N . ASN A 1 82 ? 7.137 60.205 -5.425 1.00 39.66 59 ASN A N 1
ATOM 438 C CA . ASN A 1 82 ? 7.742 60.281 -6.743 1.00 41.74 59 ASN A CA 1
ATOM 439 C C . ASN A 1 82 ? 8.040 58.859 -7.250 1.00 41.24 59 ASN A C 1
ATOM 440 O O . ASN A 1 82 ? 7.866 57.892 -6.510 1.00 37.33 59 ASN A O 1
ATOM 445 N N . PRO A 1 83 ? 8.433 58.724 -8.526 1.00 36.62 60 PRO A N 1
ATOM 446 C CA . PRO A 1 83 ? 8.649 57.402 -9.093 1.00 37.21 60 PRO A CA 1
ATOM 447 C C . PRO A 1 83 ? 9.694 56.547 -8.364 1.00 45.95 60 PRO A C 1
ATOM 448 O O . PRO A 1 83 ? 9.621 55.314 -8.410 1.00 33.56 60 PRO A O 1
ATOM 452 N N . ILE A 1 84 ? 10.662 57.179 -7.707 1.00 39.15 61 ILE A N 1
ATOM 453 C CA . ILE A 1 84 ? 11.677 56.426 -6.965 1.00 34.05 61 ILE A CA 1
ATOM 454 C C . ILE A 1 84 ? 11.095 55.907 -5.653 1.00 32.99 61 ILE A C 1
ATOM 455 O O . ILE A 1 84 ? 11.369 54.783 -5.234 1.00 34.08 61 ILE A O 1
ATOM 460 N N . GLY A 1 85 ? 10.280 56.726 -5.002 1.00 38.21 62 GLY A N 1
ATOM 461 C CA . GLY A 1 85 ? 9.568 56.261 -3.819 1.00 36.56 62 GLY A CA 1
ATOM 462 C C . GLY A 1 85 ? 8.696 55.079 -4.211 1.00 36.17 62 GLY A C 1
ATOM 463 O O . GLY A 1 85 ? 8.562 54.117 -3.473 1.00 33.60 62 GLY A O 1
ATOM 464 N N . LYS A 1 86 ? 8.098 55.168 -5.395 1.00 38.19 63 LYS A N 1
ATOM 465 C CA . LYS A 1 86 ? 7.190 54.145 -5.875 1.00 40.64 63 LYS A CA 1
ATOM 466 C C . LYS A 1 86 ? 7.918 52.816 -6.086 1.00 35.15 63 LYS A C 1
ATOM 467 O O . LYS A 1 86 ? 7.359 51.758 -5.822 1.00 35.39 63 LYS A O 1
ATOM 473 N N . MET A 1 87 ? 9.165 52.863 -6.554 1.00 32.54 64 MET A N 1
ATOM 474 C CA . MET A 1 87 ? 9.943 51.633 -6.713 1.00 34.30 64 MET A CA 1
ATOM 475 C C . MET A 1 87 ? 10.052 50.919 -5.366 1.00 35.97 64 MET A C 1
ATOM 476 O O . MET A 1 87 ? 9.951 49.690 -5.278 1.00 28.38 64 MET A O 1
ATOM 481 N N . ALA A 1 88 ? 10.268 51.684 -4.306 1.00 30.69 65 ALA A N 1
ATOM 482 C CA . ALA A 1 88 ? 10.373 51.074 -2.987 1.00 36.20 65 ALA A CA 1
ATOM 483 C C . ALA A 1 88 ? 9.051 50.388 -2.626 1.00 35.98 65 ALA A C 1
ATOM 484 O O . ALA A 1 88 ? 9.038 49.308 -2.033 1.00 37.27 65 ALA A O 1
ATOM 486 N N . VAL A 1 89 ? 7.940 51.026 -2.973 1.00 34.74 66 VAL A N 1
ATOM 487 C CA . VAL A 1 89 ? 6.629 50.475 -2.652 1.00 33.08 66 VAL A CA 1
ATOM 488 C C . VAL A 1 89 ? 6.373 49.219 -3.494 1.00 38.01 66 VAL A C 1
ATOM 489 O O . VAL A 1 89 ? 5.874 48.224 -2.963 1.00 30.94 66 VAL A O 1
ATOM 493 N N . GLU A 1 90 ? 6.738 49.242 -4.786 1.00 32.05 67 GLU A N 1
ATOM 494 C CA A GLU A 1 90 ? 6.486 48.071 -5.632 0.50 33.61 67 GLU A CA 1
ATOM 495 C CA B GLU A 1 90 ? 6.531 48.104 -5.673 0.50 33.82 67 GLU A CA 1
ATOM 496 C C . GLU A 1 90 ? 7.335 46.877 -5.204 1.00 33.41 67 GLU A C 1
ATOM 497 O O . GLU A 1 90 ? 6.905 45.733 -5.344 1.00 29.62 67 GLU A O 1
ATOM 508 N N . HIS A 1 91 ? 8.521 47.137 -4.662 1.00 29.33 68 HIS A N 1
ATOM 509 C CA . HIS A 1 91 ? 9.347 46.090 -4.073 1.00 31.25 68 HIS A CA 1
ATOM 510 C C . HIS A 1 91 ? 8.554 45.381 -2.974 1.00 36.99 68 HIS A C 1
ATOM 511 O O . HIS A 1 91 ? 8.566 44.151 -2.885 1.00 33.43 68 HIS A O 1
ATOM 518 N N . LEU A 1 92 ? 7.850 46.156 -2.145 1.00 31.93 69 LEU A N 1
ATOM 519 C CA . LEU A 1 92 ? 7.018 45.566 -1.107 1.00 36.12 69 LEU A CA 1
ATOM 520 C C . LEU A 1 92 ? 5.862 44.746 -1.681 1.00 36.71 69 LEU A C 1
ATOM 521 O O . LEU A 1 92 ? 5.603 43.633 -1.216 1.00 34.33 69 LEU A O 1
ATOM 526 N N . TRP A 1 93 ? 5.187 45.262 -2.705 1.00 37.35 70 TRP A N 1
ATOM 527 C CA . TRP A 1 93 ? 4.084 44.513 -3.331 1.00 38.20 70 TRP A CA 1
ATOM 528 C C . TRP A 1 93 ? 4.557 43.200 -3.932 1.00 34.49 70 TRP A C 1
ATOM 529 O O . TRP A 1 93 ? 3.886 42.185 -3.828 1.00 33.48 70 TRP A O 1
ATOM 540 N N . ARG A 1 94 ? 5.715 43.229 -4.561 1.00 36.45 71 ARG A N 1
ATOM 541 C CA A ARG A 1 94 ? 6.273 42.088 -5.266 0.50 35.74 71 ARG A CA 1
ATOM 542 C CA B ARG A 1 94 ? 6.245 42.070 -5.241 0.50 36.43 71 ARG A CA 1
ATOM 543 C C . ARG A 1 94 ? 6.444 40.959 -4.236 1.00 36.73 71 ARG A C 1
ATOM 544 O O . ARG A 1 94 ? 6.282 39.809 -4.531 1.00 31.11 71 ARG A O 1
ATOM 559 N N . HIS A 1 95 ? 6.846 41.338 -3.040 1.00 29.96 72 HIS A N 1
ATOM 560 C CA . HIS A 1 95 ? 7.173 40.367 -2.000 1.00 35.18 72 HIS A CA 1
ATOM 561 C C . HIS A 1 95 ? 6.077 40.200 -0.962 1.00 35.16 72 HIS A C 1
ATOM 562 O O . HIS A 1 95 ? 6.302 39.610 0.097 1.00 35.10 72 HIS A O 1
ATOM 569 N N . GLN A 1 96 ? 4.900 40.739 -1.275 1.00 32.84 73 GLN A N 1
ATOM 570 C CA . GLN A 1 96 ? 3.699 40.544 -0.475 1.00 37.58 73 GLN A CA 1
ATOM 571 C C . GLN A 1 96 ? 3.781 41.076 0.946 1.00 41.32 73 GLN A C 1
ATOM 572 O O . GLN A 1 96 ? 3.153 40.518 1.837 1.00 43.68 73 GLN A O 1
ATOM 578 N N . VAL A 1 97 ? 4.551 42.136 1.163 1.00 37.86 74 VAL A N 1
ATOM 579 C CA . VAL A 1 97 ? 4.487 42.870 2.418 1.00 37.22 74 VAL A CA 1
ATOM 580 C C . VAL A 1 97 ? 3.379 43.925 2.327 1.00 44.30 74 VAL A C 1
ATOM 581 O O . VAL A 1 97 ? 3.303 44.660 1.339 1.00 36.34 74 VAL A O 1
ATOM 585 N N . ASP A 1 98 ? 2.516 43.993 3.344 1.00 36.75 75 ASP A N 1
ATOM 586 C CA . ASP A 1 98 ? 1.417 44.951 3.346 1.00 35.34 75 ASP A CA 1
ATOM 587 C C . ASP A 1 98 ? 1.983 46.363 3.350 1.00 42.36 75 ASP A C 1
ATOM 588 O O . ASP A 1 98 ? 2.889 46.670 4.128 1.00 36.82 75 ASP A O 1
ATOM 593 N N . THR A 1 99 ? 1.432 47.222 2.500 1.00 36.54 76 THR A N 1
ATOM 594 C CA . THR A 1 99 ? 1.882 48.608 2.396 1.00 37.99 76 THR A CA 1
ATOM 595 C C . THR A 1 99 ? 0.847 49.611 2.906 1.00 40.97 76 THR A C 1
ATOM 596 O O . THR A 1 99 ? 0.953 50.806 2.629 1.00 43.61 76 THR A O 1
ATOM 600 N N . ALA A 1 100 ? -0.157 49.138 3.638 1.00 39.28 77 ALA A N 1
ATOM 601 C CA . ALA A 1 100 ? -1.207 50.029 4.128 1.00 43.40 77 ALA A CA 1
ATOM 602 C C . ALA A 1 100 ? -0.628 51.091 5.060 1.00 44.17 77 ALA A C 1
ATOM 603 O O . ALA A 1 100 ? -1.211 52.152 5.241 1.00 46.03 77 ALA A O 1
ATOM 605 N N . PHE A 1 101 ? 0.528 50.800 5.642 1.00 43.85 78 PHE A N 1
ATOM 606 C CA . PHE A 1 101 ? 1.146 51.721 6.585 1.00 45.10 78 PHE A CA 1
ATOM 607 C C . PHE A 1 101 ? 2.412 52.394 6.055 1.00 45.12 78 PHE A C 1
ATOM 608 O O . PHE A 1 101 ? 3.233 52.873 6.826 1.00 47.39 78 PHE A O 1
ATOM 616 N N . VAL A 1 102 ? 2.546 52.433 4.727 1.00 38.94 79 VAL A N 1
ATOM 617 C CA . VAL A 1 102 ? 3.541 53.265 4.070 1.00 39.43 79 VAL A CA 1
ATOM 618 C C . VAL A 1 102 ? 2.959 54.675 3.944 1.00 44.62 79 VAL A C 1
ATOM 619 O O . VAL A 1 102 ? 1.865 54.851 3.428 1.00 44.88 79 VAL A O 1
ATOM 623 N N . VAL A 1 103 ? 3.679 55.677 4.430 1.00 43.85 80 VAL A N 1
ATOM 624 C CA . VAL A 1 103 ? 3.245 57.071 4.321 1.00 41.07 80 VAL A CA 1
ATOM 625 C C . VAL A 1 103 ? 4.082 57.790 3.259 1.00 47.69 80 VAL A C 1
ATOM 626 O O . VAL A 1 103 ? 5.290 57.593 3.182 1.00 43.07 80 VAL A O 1
ATOM 630 N N . GLU A 1 104 ? 3.441 58.615 2.435 1.00 46.73 81 GLU A N 1
ATOM 631 C CA . GLU A 1 104 ? 4.145 59.368 1.404 1.00 44.25 81 GLU A CA 1
ATOM 632 C C . GLU A 1 104 ? 4.422 60.800 1.853 1.00 51.40 81 GLU A C 1
ATOM 633 O O . GLU A 1 104 ? 3.503 61.533 2.197 1.00 49.32 81 GLU A O 1
ATOM 639 N N . ALA A 1 105 ? 5.689 61.198 1.859 1.00 48.97 82 ALA A N 1
ATOM 640 C CA . ALA A 1 105 ? 6.054 62.560 2.256 1.00 47.70 82 ALA A CA 1
ATOM 641 C C . ALA A 1 105 ? 7.507 62.877 1.912 1.00 45.74 82 ALA A C 1
ATOM 642 O O . ALA A 1 105 ? 8.258 62.000 1.492 1.00 45.03 82 ALA A O 1
ATOM 644 N N . GLY A 1 106 ? 7.904 64.134 2.091 1.00 47.17 83 GLY A N 1
ATOM 645 C CA . GLY A 1 106 ? 9.290 64.529 1.845 1.00 48.15 83 GLY A CA 1
ATOM 646 C C . GLY A 1 106 ? 9.694 64.533 0.376 1.00 51.17 83 GLY A C 1
ATOM 647 O O . GLY A 1 106 ? 8.839 64.448 -0.509 1.00 51.36 83 GLY A O 1
ATOM 648 N N . ASP A 1 107 ? 11.003 64.604 0.124 1.00 53.69 84 ASP A N 1
ATOM 649 C CA . ASP A 1 107 ? 11.535 64.978 -1.193 1.00 47.50 84 ASP A CA 1
ATOM 650 C C . ASP A 1 107 ? 12.399 63.948 -1.896 1.00 45.15 84 ASP A C 1
ATOM 651 O O . ASP A 1 107 ? 12.693 64.115 -3.071 1.00 45.19 84 ASP A O 1
ATOM 656 N N . ARG A 1 108 ? 12.856 62.925 -1.188 1.00 40.79 85 ARG A N 1
ATOM 657 C CA . ARG A 1 108 ? 13.814 61.987 -1.773 1.00 42.74 85 ARG A CA 1
ATOM 658 C C . ARG A 1 108 ? 13.831 60.644 -1.051 1.00 35.94 85 ARG A C 1
ATOM 659 O O . ARG A 1 108 ? 13.576 60.570 0.151 1.00 37.69 85 ARG A O 1
ATOM 667 N N . LEU A 1 109 ? 14.111 59.582 -1.800 1.00 37.59 86 LEU A N 1
ATOM 668 C CA . LEU A 1 109 ? 14.392 58.288 -1.202 1.00 36.00 86 LEU A CA 1
ATOM 669 C C . LEU A 1 109 ? 15.892 58.221 -0.955 1.00 37.42 86 LEU A C 1
ATOM 670 O O . LEU A 1 109 ? 16.691 58.602 -1.827 1.00 37.13 86 LEU A O 1
ATOM 675 N N . GLY A 1 110 ? 16.278 57.737 0.222 1.00 33.54 87 GLY A N 1
ATOM 676 C CA . GLY A 1 110 ? 17.694 57.576 0.547 1.00 35.69 87 GLY A CA 1
ATOM 677 C C . GLY A 1 110 ? 18.337 56.506 -0.322 1.00 42.61 87 GLY A C 1
ATOM 678 O O . GLY A 1 110 ? 17.683 55.529 -0.705 1.00 35.62 87 GLY A O 1
ATOM 679 N N . THR A 1 111 ? 19.619 56.683 -0.634 1.00 33.97 88 THR A N 1
ATOM 680 C CA . THR A 1 111 ? 20.344 55.721 -1.469 1.00 33.69 88 THR A CA 1
ATOM 681 C C . THR A 1 111 ? 21.712 55.457 -0.866 1.00 35.47 88 THR A C 1
ATOM 682 O O . THR A 1 111 ? 22.162 56.182 0.034 1.00 35.70 88 THR A O 1
ATOM 686 N N . TYR A 1 112 ? 22.364 54.405 -1.340 1.00 32.40 89 TYR A N 1
ATOM 687 C CA . TYR A 1 112 ? 23.801 54.279 -1.144 1.00 34.06 89 TYR A CA 1
ATOM 688 C C . TYR A 1 112 ? 24.453 53.574 -2.305 1.00 30.39 89 TYR A C 1
ATOM 689 O O . TYR A 1 112 ? 23.812 52.808 -3.019 1.00 34.87 89 TYR A O 1
ATOM 698 N N . TYR A 1 113 ? 25.733 53.867 -2.505 1.00 30.25 90 TYR A N 1
ATOM 699 C CA . TYR A 1 113 ? 26.507 53.270 -3.569 1.00 28.97 90 TYR A CA 1
ATOM 700 C C . TYR A 1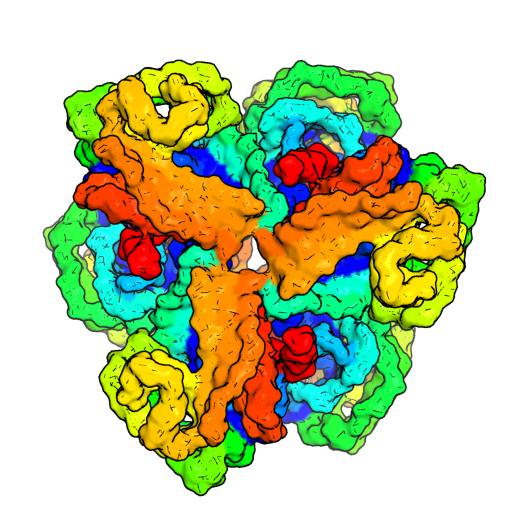 113 ? 27.407 52.174 -3.008 1.00 31.84 90 TYR A C 1
ATOM 701 O O . TYR A 1 113 ? 28.098 52.384 -2.007 1.00 32.94 90 TYR A O 1
ATOM 710 N N . LEU A 1 114 ? 27.407 51.014 -3.662 1.00 32.42 91 LEU A N 1
ATOM 711 C CA . LEU A 1 114 ? 28.254 49.909 -3.258 1.00 25.13 91 LEU A CA 1
ATOM 712 C C . LEU A 1 114 ? 29.215 49.488 -4.372 1.00 28.82 91 LEU A C 1
ATOM 713 O O . LEU A 1 114 ? 28.807 49.120 -5.476 1.00 27.75 91 LEU A O 1
ATOM 718 N N . GLU A 1 115 ? 30.500 49.574 -4.082 1.00 25.73 92 GLU A N 1
ATOM 719 C CA . GLU A 1 115 ? 31.528 49.133 -5.009 1.00 29.07 92 GLU A CA 1
ATOM 720 C C . GLU A 1 115 ? 31.894 47.706 -4.647 1.00 32.98 92 GLU A C 1
ATOM 721 O O . GLU A 1 115 ? 32.310 47.418 -3.528 1.00 31.80 92 GLU A O 1
ATOM 727 N N . SER A 1 116 ? 31.714 46.821 -5.611 1.00 25.79 93 SER A N 1
ATOM 728 C CA A SER A 1 116 ? 31.924 45.389 -5.434 0.50 27.26 93 SER A CA 1
ATOM 729 C CA B SER A 1 116 ? 31.921 45.393 -5.408 0.50 26.67 93 SER A CA 1
ATOM 730 C C . SER A 1 116 ? 33.326 45.068 -4.923 1.00 26.92 93 SER A C 1
ATOM 731 O O . SER A 1 116 ? 34.295 45.766 -5.247 1.00 30.40 93 SER A O 1
ATOM 736 N N . GLY A 1 117 ? 33.434 44.011 -4.122 1.00 27.91 94 GLY A N 1
ATOM 737 C CA . GLY A 1 117 ? 34.731 43.514 -3.690 1.00 28.46 94 GLY A CA 1
ATOM 738 C C . GLY A 1 117 ? 34.854 42.039 -4.042 1.00 27.23 94 GLY A C 1
ATOM 739 O O . GLY A 1 117 ? 33.854 41.341 -4.081 1.00 26.12 94 GLY A O 1
ATOM 740 N N . THR A 1 118 ? 36.086 41.579 -4.265 1.00 25.77 95 THR A N 1
ATOM 741 C CA . THR A 1 118 ? 36.396 40.187 -4.615 1.00 26.46 95 THR A CA 1
ATOM 742 C C . THR A 1 118 ? 37.796 39.940 -4.101 1.00 24.66 95 THR A C 1
ATOM 743 O O . THR A 1 118 ? 38.643 40.844 -4.151 1.00 24.44 95 THR A O 1
ATOM 747 N N . ALA A 1 119 ? 38.042 38.726 -3.609 1.00 24.51 96 ALA A N 1
ATOM 748 C CA . ALA A 1 119 ? 39.373 38.305 -3.173 1.00 27.57 96 ALA A CA 1
ATOM 749 C C . ALA A 1 119 ? 39.940 39.306 -2.147 1.00 29.59 96 ALA A C 1
ATOM 750 O O . ALA A 1 119 ? 39.321 39.547 -1.116 1.00 30.41 96 ALA A O 1
ATOM 752 N N . LEU A 1 120 ? 41.085 39.913 -2.423 1.00 25.12 97 LEU A N 1
ATOM 753 C CA . LEU A 1 120 ? 41.700 40.787 -1.407 1.00 28.62 97 LEU A CA 1
ATOM 754 C C . LEU A 1 120 ? 40.986 42.125 -1.249 1.00 32.67 97 LEU A C 1
ATOM 755 O O . LEU A 1 120 ? 41.118 42.786 -0.209 1.00 31.68 97 LEU A O 1
ATOM 760 N N . LYS A 1 121 ? 40.250 42.539 -2.277 1.00 26.27 98 LYS A N 1
ATOM 761 C CA . LYS A 1 121 ? 39.602 43.850 -2.256 1.00 29.97 98 LYS A CA 1
ATOM 762 C C . LYS A 1 121 ? 38.239 43.809 -1.576 1.00 32.13 98 LYS A C 1
ATOM 763 O O . LYS A 1 121 ? 37.313 43.199 -2.100 1.00 28.90 98 LYS A O 1
ATOM 769 N N . ALA A 1 122 ? 38.105 44.493 -0.439 1.00 30.48 99 ALA A N 1
ATOM 770 C CA . ALA A 1 122 ? 36.844 44.521 0.300 1.00 30.50 99 ALA A CA 1
ATOM 771 C C . ALA A 1 122 ? 35.845 45.407 -0.428 1.00 30.62 99 ALA A C 1
ATOM 772 O O . ALA A 1 122 ? 36.246 46.389 -1.055 1.00 30.97 99 ALA A O 1
ATOM 774 N N . PRO A 1 123 ? 34.541 45.094 -0.324 1.00 34.07 100 PRO A N 1
ATOM 775 C CA . PRO A 1 123 ? 33.540 46.011 -0.894 1.00 32.74 100 PRO A CA 1
ATOM 776 C C . PRO A 1 123 ? 33.628 47.363 -0.199 1.00 35.54 100 PRO A C 1
ATOM 777 O O . PRO A 1 123 ? 34.089 47.424 0.924 1.00 33.26 100 PRO A O 1
ATOM 781 N N . SER A 1 124 ? 33.236 48.444 -0.870 1.00 34.20 101 SER A N 1
ATOM 782 C CA . SER A 1 124 ? 33.151 49.743 -0.196 1.00 40.37 101 SER A CA 1
ATOM 783 C C . SER A 1 124 ? 31.852 50.498 -0.525 1.00 42.93 101 SER A C 1
ATOM 784 O O . SER A 1 124 ? 31.266 50.362 -1.614 1.00 35.86 101 SER A O 1
ATOM 787 N N . VAL A 1 125 ? 31.400 51.281 0.439 1.00 34.97 102 VAL A N 1
ATOM 788 C CA A VAL A 1 125 ? 30.103 51.937 0.353 0.50 35.02 102 VAL A CA 1
ATOM 789 C CA B VAL A 1 125 ? 30.106 51.939 0.348 0.50 34.18 102 VAL A CA 1
ATOM 790 C C . VAL A 1 125 ? 30.233 53.455 0.481 1.00 43.80 102 VAL A C 1
ATOM 791 O O . VAL A 1 125 ? 31.103 53.961 1.203 1.00 39.83 102 VAL A O 1
ATOM 798 N N . VAL A 1 126 ? 29.373 54.180 -0.227 1.00 35.71 103 VAL A N 1
ATOM 799 C CA . VAL A 1 126 ? 29.234 55.631 -0.028 1.00 36.21 103 VAL A CA 1
ATOM 800 C C . VAL A 1 126 ? 27.744 55.897 0.190 1.00 43.68 103 VAL A C 1
ATOM 801 O O . VAL A 1 126 ? 26.935 55.641 -0.696 1.00 34.33 103 VAL A O 1
ATOM 805 N N . TYR A 1 127 ? 27.383 56.379 1.374 1.00 35.71 104 TYR A N 1
ATOM 806 C CA . TYR A 1 127 ? 25.987 56.586 1.714 1.00 35.19 104 TYR A CA 1
ATOM 807 C C . TYR A 1 127 ? 25.483 57.909 1.169 1.00 41.47 104 TYR A C 1
ATOM 808 O O . TYR A 1 127 ? 26.219 58.899 1.120 1.00 36.76 104 TYR A O 1
ATOM 817 N N . ASP A 1 128 ? 24.229 57.917 0.738 1.00 37.56 105 ASP A N 1
ATOM 818 C CA . ASP A 1 128 ? 23.588 59.146 0.298 1.00 33.81 105 ASP A CA 1
ATOM 819 C C . ASP A 1 128 ? 22.165 59.054 0.799 1.00 36.14 105 ASP A C 1
ATOM 820 O O . ASP A 1 128 ? 21.226 59.221 0.035 1.00 35.95 105 ASP A O 1
ATOM 825 N N . ARG A 1 129 ? 22.028 58.766 2.095 1.00 35.59 106 ARG A N 1
ATOM 826 C CA . ARG A 1 129 ? 20.731 58.560 2.755 1.00 42.52 106 ARG A CA 1
ATOM 827 C C . ARG A 1 129 ? 20.210 59.778 3.557 1.00 45.68 106 ARG A C 1
ATOM 828 O O . ARG A 1 129 ? 19.040 59.831 3.943 1.00 43.82 106 ARG A O 1
ATOM 836 N N . GLN A 1 130 ? 21.067 60.758 3.818 1.00 43.60 107 GLN A N 1
ATOM 837 C CA . GLN A 1 130 ? 20.639 61.932 4.575 1.00 49.17 107 GLN A CA 1
ATOM 838 C C . GLN A 1 130 ? 19.606 62.774 3.824 1.00 57.79 107 GLN A C 1
ATOM 839 O O . GLN A 1 130 ? 19.616 62.833 2.589 1.00 44.33 107 GLN A O 1
ATOM 845 N N . HIS A 1 131 ? 18.736 63.436 4.586 1.00 44.60 108 HIS A N 1
ATOM 846 C CA . HIS A 1 131 ? 17.680 64.303 4.050 1.00 56.94 108 HIS A CA 1
ATOM 847 C C . HIS A 1 131 ? 16.573 63.505 3.363 1.00 52.26 108 HIS A C 1
ATOM 848 O O . HIS A 1 131 ? 15.744 64.067 2.644 1.00 44.01 108 HIS A O 1
ATOM 855 N N . SER A 1 132 ? 16.549 62.203 3.609 1.00 42.04 109 SER A N 1
ATOM 856 C CA . SER A 1 132 ? 15.526 61.338 3.038 1.00 39.71 109 SER A CA 1
ATOM 857 C C . SER A 1 132 ? 14.161 61.611 3.651 1.00 43.22 109 SER A C 1
ATOM 858 O O . SER A 1 132 ? 14.052 62.209 4.726 1.00 48.34 109 SER A O 1
ATOM 861 N N . SER A 1 133 ? 13.116 61.182 2.954 1.00 49.95 110 SER A N 1
ATOM 862 C CA . SER A 1 133 ? 11.759 61.373 3.432 1.00 50.08 110 SER A CA 1
ATOM 863 C C . SER A 1 133 ? 11.629 60.769 4.826 1.00 46.45 110 SER A C 1
ATOM 864 O O . SER A 1 133 ? 11.147 61.417 5.752 1.00 44.21 110 SER A O 1
ATOM 867 N N . PHE A 1 134 ? 12.083 59.526 4.969 1.00 46.76 111 PHE A N 1
ATOM 868 C CA . PHE A 1 134 ? 12.069 58.848 6.255 1.00 41.06 111 PHE A CA 1
ATOM 869 C C . PHE A 1 134 ? 12.901 59.619 7.281 1.00 48.39 111 PHE A C 1
ATOM 870 O O . PHE A 1 134 ? 12.428 59.922 8.368 1.00 44.11 111 PHE A O 1
ATOM 878 N N . ALA A 1 135 ? 14.111 59.998 6.930 1.00 44.97 112 ALA A N 1
ATOM 879 C CA . ALA A 1 135 ? 14.967 60.644 7.891 1.00 47.94 112 ALA A CA 1
ATOM 880 C C . ALA A 1 135 ? 14.402 61.957 8.419 1.00 52.61 112 ALA A C 1
ATOM 881 O O . ALA A 1 135 ? 14.573 62.263 9.570 1.00 48.45 112 ALA A O 1
ATOM 883 N N . ARG A 1 136 ? 13.773 62.738 7.564 1.00 48.56 113 ARG A N 1
ATOM 884 C CA . ARG A 1 136 ? 13.296 64.043 7.960 1.00 53.77 113 ARG A CA 1
ATOM 885 C C . ARG A 1 136 ? 11.868 64.079 8.493 1.00 55.90 113 ARG A C 1
ATOM 886 O O . ARG A 1 136 ? 11.357 65.130 8.850 1.00 48.94 113 ARG A O 1
ATOM 894 N N . HIS A 1 137 ? 11.236 62.925 8.544 1.00 46.67 114 HIS A N 1
ATOM 895 C CA . HIS A 1 137 ? 9.865 62.845 8.977 1.00 48.08 114 HIS A CA 1
ATOM 896 C C . HIS A 1 137 ? 9.662 63.252 10.431 1.00 52.39 114 HIS A C 1
ATOM 897 O O . HIS A 1 137 ? 10.345 62.775 11.313 1.00 57.36 114 HIS A O 1
ATOM 904 N N . LYS A 1 138 ? 8.685 64.111 10.665 1.00 51.77 115 LYS A N 1
ATOM 905 C CA . LYS A 1 138 ? 8.365 64.559 12.017 1.00 66.61 115 LYS A CA 1
ATOM 906 C C . LYS A 1 138 ? 6.900 64.449 12.379 1.00 63.31 115 LYS A C 1
ATOM 907 O O . LYS A 1 138 ? 6.468 65.051 13.333 1.00 65.24 115 LYS A O 1
ATOM 913 N N . SER A 1 139 ? 6.139 63.696 11.610 1.00 69.55 116 SER A N 1
ATOM 914 C CA . SER A 1 139 ? 4.706 63.649 11.772 1.00 66.79 116 SER A CA 1
ATOM 915 C C . SER A 1 139 ? 4.226 62.282 12.201 1.00 62.61 116 SER A C 1
ATOM 916 O O . SER A 1 139 ? 4.601 61.289 11.626 1.00 56.86 116 SER A O 1
ATOM 919 N N . MET A 1 140 ? 3.385 62.240 13.221 1.00 60.98 117 MET A N 1
ATOM 920 C CA . MET A 1 140 ? 2.896 60.988 13.754 1.00 62.51 117 MET A CA 1
ATOM 921 C C . MET A 1 140 ? 1.687 60.580 12.951 1.00 63.59 117 MET A C 1
ATOM 922 O O . MET A 1 140 ? 0.571 60.916 13.285 1.00 66.81 117 MET A O 1
ATOM 927 N N . ASP A 1 141 ? 1.927 59.828 11.886 1.00 58.24 118 ASP A N 1
ATOM 928 C CA . ASP A 1 141 ? 0.914 59.473 10.918 1.00 58.51 118 ASP A CA 1
ATOM 929 C C . ASP A 1 141 ? 0.370 58.059 11.021 1.00 68.57 118 ASP A C 1
ATOM 930 O O . ASP A 1 141 ? -0.178 57.546 10.071 1.00 64.95 118 ASP A O 1
ATOM 935 N N . TRP A 1 142 ? 0.555 57.410 12.150 1.00 56.64 119 TRP A N 1
ATOM 936 C CA . TRP A 1 142 ? 0.170 56.001 12.269 1.00 62.89 119 TRP A CA 1
ATOM 937 C C . TRP A 1 142 ? -0.857 55.743 13.378 1.00 74.40 119 TRP A C 1
ATOM 938 O O . TRP A 1 142 ? -0.649 56.106 14.542 1.00 61.02 119 TRP A O 1
ATOM 949 N N . ASP A 1 143 ? -1.974 55.127 12.999 1.00 68.60 120 ASP A N 1
ATOM 950 C CA . ASP A 1 143 ? -2.973 54.673 13.962 1.00 70.45 120 ASP A CA 1
ATOM 951 C C . ASP A 1 143 ? -2.453 53.373 14.574 1.00 61.19 120 ASP A C 1
ATOM 952 O O . ASP A 1 143 ? -2.381 52.350 13.900 1.00 53.07 120 ASP A O 1
ATOM 957 N N . LEU A 1 144 ? -2.079 53.419 15.847 1.00 63.12 121 LEU A N 1
ATOM 958 C CA . LEU A 1 144 ? -1.372 52.298 16.465 1.00 61.31 121 LEU A CA 1
ATOM 959 C C . LEU A 1 144 ? -2.201 51.024 16.644 1.00 60.48 121 LEU A C 1
ATOM 960 O O . LEU A 1 144 ? -1.687 49.924 16.456 1.00 60.78 121 LEU A O 1
ATOM 965 N N . SER A 1 145 ? -3.473 51.159 17.007 1.00 60.89 122 SER A N 1
ATOM 966 C CA . SER A 1 145 ? -4.306 49.968 17.161 1.00 66.75 122 SER A CA 1
ATOM 967 C C . SER A 1 145 ? -4.530 49.272 15.812 1.00 64.47 122 SER A C 1
ATOM 968 O O . SER A 1 145 ? -4.743 48.064 15.757 1.00 62.35 122 SER A O 1
ATOM 971 N N . GLU A 1 146 ? -4.447 50.033 14.725 1.00 61.52 123 GLU A N 1
ATOM 972 C CA . GLU A 1 146 ? -4.533 49.456 13.385 1.00 60.75 123 GLU A CA 1
ATOM 973 C C . GLU A 1 146 ? -3.200 48.798 12.990 1.00 57.30 123 GLU A C 1
ATOM 974 O O . GLU A 1 146 ? -3.161 47.660 12.518 1.00 52.66 123 GLU A O 1
ATOM 980 N N . LEU A 1 147 ? -2.108 49.522 13.191 1.00 54.79 124 LEU A N 1
ATOM 981 C CA . LEU A 1 147 ? -0.787 49.013 12.855 1.00 54.43 124 LEU A CA 1
ATOM 982 C C . LEU A 1 147 ? -0.477 47.724 13.616 1.00 49.42 124 LEU A C 1
ATOM 983 O O . LEU A 1 147 ? 0.263 46.875 13.132 1.00 49.27 124 LEU A O 1
ATOM 988 N N . LEU A 1 148 ? -1.061 47.576 14.800 1.00 51.29 125 LEU A N 1
ATOM 989 C CA . LEU A 1 148 ? -0.731 46.449 15.671 1.00 56.48 125 LEU A CA 1
ATOM 990 C C . LEU A 1 148 ? -1.792 45.361 15.652 1.00 56.15 125 LEU A C 1
ATOM 991 O O . LEU A 1 148 ? -1.586 44.277 16.190 1.00 57.31 125 LEU A O 1
ATOM 996 N N . LYS A 1 149 ? -2.920 45.663 15.023 1.00 58.67 126 LYS A N 1
ATOM 997 C CA . LYS A 1 149 ? -4.041 44.737 14.908 1.00 63.08 126 LYS A CA 1
ATOM 998 C C . LYS A 1 149 ? -3.627 43.369 14.358 1.00 57.89 126 LYS A C 1
ATOM 999 O O . LYS A 1 149 ? -3.080 43.267 13.253 1.00 54.38 126 LYS A O 1
ATOM 1005 N N . GLY A 1 150 ? -3.899 42.322 15.134 1.00 52.35 127 GLY A N 1
ATOM 1006 C CA . GLY A 1 150 ? -3.640 40.946 14.709 1.00 53.86 127 GLY A CA 1
ATOM 1007 C C . GLY A 1 150 ? -2.169 40.552 14.712 1.00 58.49 127 GLY A C 1
ATOM 1008 O O . GLY A 1 150 ? -1.813 39.465 14.264 1.00 63.24 127 GLY A O 1
ATOM 1009 N N . ILE A 1 151 ? -1.314 41.424 15.234 1.00 58.39 128 ILE A N 1
ATOM 1010 C CA . ILE A 1 151 ? 0.142 41.226 15.158 1.00 53.14 128 ILE A CA 1
ATOM 1011 C C . ILE A 1 151 ? 0.684 40.373 16.302 1.00 52.26 128 ILE A C 1
ATOM 1012 O O . ILE A 1 151 ? 0.281 40.527 17.447 1.00 52.44 128 ILE A O 1
ATOM 1017 N N . ARG A 1 152 ? 1.613 39.476 15.999 1.00 54.07 129 ARG A N 1
ATOM 1018 C CA . ARG A 1 152 ? 2.209 38.636 17.036 1.00 55.80 129 ARG A CA 1
ATOM 1019 C C . ARG A 1 152 ? 3.600 39.139 17.460 1.00 56.45 129 ARG A C 1
ATOM 1020 O O . ARG A 1 152 ? 3.948 39.116 18.649 1.00 53.90 129 ARG A O 1
ATOM 1028 N N . VAL A 1 153 ? 4.386 39.597 16.488 1.00 49.70 130 VAL A N 1
ATOM 1029 C CA . VAL A 1 153 ? 5.740 40.080 16.749 1.00 46.40 130 VAL A CA 1
ATOM 1030 C C . VAL A 1 153 ? 5.986 41.465 16.153 1.00 50.09 130 VAL A C 1
ATOM 1031 O O . VAL A 1 153 ? 5.612 41.740 15.011 1.00 52.09 130 VAL A O 1
ATOM 1035 N N . LEU A 1 154 ? 6.612 42.340 16.933 1.00 49.41 131 LEU A N 1
ATOM 1036 C CA . LEU A 1 154 ? 7.089 43.614 16.413 1.00 50.68 131 LEU A CA 1
ATOM 1037 C C . LEU A 1 154 ? 8.611 43.574 16.322 1.00 49.49 131 LEU A C 1
ATOM 1038 O O . LEU A 1 154 ? 9.277 43.258 17.310 1.00 52.32 131 LEU A O 1
ATOM 1043 N N . HIS A 1 155 ? 9.151 43.879 15.140 1.00 43.15 132 HIS A N 1
ATOM 1044 C CA . HIS A 1 155 ? 10.595 43.878 14.912 1.00 41.21 132 HIS A CA 1
ATOM 1045 C C . HIS A 1 155 ? 11.110 45.257 14.519 1.00 47.30 132 HIS A C 1
ATOM 1046 O O . HIS A 1 155 ? 10.519 45.930 13.677 1.00 44.54 132 HIS A O 1
ATOM 1053 N N . VAL A 1 156 ? 12.227 45.662 15.117 1.00 44.22 133 VAL A N 1
ATOM 1054 C CA . VAL A 1 156 ? 12.925 46.872 14.697 1.00 44.04 133 VAL A CA 1
ATOM 1055 C C . VAL A 1 156 ? 14.414 46.756 15.015 1.00 50.39 133 VAL A C 1
ATOM 1056 O O . VAL A 1 156 ? 14.846 45.815 15.693 1.00 43.79 133 VAL A O 1
ATOM 1060 N N . SER A 1 157 ? 15.204 47.705 14.526 1.00 48.22 134 SER A N 1
ATOM 1061 C CA . SER A 1 157 ? 16.650 47.629 14.705 1.00 44.70 134 SER A CA 1
ATOM 1062 C C . SER A 1 157 ? 17.251 48.964 15.127 1.00 48.16 134 SER A C 1
ATOM 1063 O O . SER A 1 157 ? 16.562 49.988 15.171 1.00 43.78 134 SER A O 1
ATOM 1066 N N . GLY A 1 158 ? 18.546 48.935 15.426 1.00 49.33 135 GLY A N 1
ATOM 1067 C CA . GLY A 1 158 ? 19.284 50.111 15.841 1.00 42.49 135 GLY A CA 1
ATOM 1068 C C . GLY A 1 158 ? 19.455 51.153 14.758 1.00 46.15 135 GLY A C 1
ATOM 1069 O O . GLY A 1 158 ? 19.780 52.305 15.056 1.00 52.84 135 GLY A O 1
ATOM 1070 N N . ILE A 1 159 ? 19.225 50.769 13.502 1.00 40.13 136 ILE A N 1
ATOM 1071 C CA . ILE A 1 159 ? 19.354 51.727 12.409 1.00 43.37 136 ILE A CA 1
ATOM 1072 C C . ILE A 1 159 ? 18.260 52.781 12.502 1.00 46.32 136 ILE A C 1
ATOM 1073 O O . ILE A 1 159 ? 18.531 53.986 12.464 1.00 43.53 136 ILE A O 1
ATOM 1078 N N . THR A 1 160 ? 17.020 52.327 12.641 1.00 42.00 137 THR A N 1
ATOM 1079 C CA . THR A 1 160 ? 15.898 53.250 12.682 1.00 46.80 137 THR A CA 1
ATOM 1080 C C . THR A 1 160 ? 16.013 54.255 13.820 1.00 52.46 137 THR A C 1
ATOM 1081 O O . THR A 1 160 ? 15.862 55.459 13.605 1.00 49.88 137 THR A O 1
ATOM 1085 N N . ILE A 1 161 ? 16.279 53.766 15.029 1.00 46.36 138 ILE A N 1
ATOM 1086 C CA . ILE A 1 161 ? 16.315 54.650 16.181 1.00 50.16 138 ILE A CA 1
ATOM 1087 C C . ILE A 1 161 ? 17.480 55.628 16.123 1.00 54.52 138 ILE A C 1
ATOM 1088 O O . ILE A 1 161 ? 17.470 56.642 16.812 1.00 52.19 138 ILE A O 1
ATOM 1093 N N . ALA A 1 162 ? 18.474 55.337 15.290 1.00 55.61 139 ALA A N 1
ATOM 1094 C CA . ALA A 1 162 ? 19.626 56.222 15.180 1.00 59.55 139 ALA A CA 1
ATOM 1095 C C . ALA A 1 162 ? 19.359 57.415 14.270 1.00 62.69 139 ALA A C 1
ATOM 1096 O O . ALA A 1 162 ? 20.061 58.414 14.343 1.00 58.49 139 ALA A O 1
ATOM 1098 N N . LEU A 1 163 ? 18.350 57.316 13.412 1.00 52.72 140 LEU A N 1
ATOM 1099 C CA . LEU A 1 163 ? 18.146 58.337 12.384 1.00 58.73 140 LEU A CA 1
ATOM 1100 C C . LEU A 1 163 ? 17.721 59.705 12.931 1.00 62.09 140 LEU A C 1
ATOM 1101 O O . LEU A 1 163 ? 18.168 60.737 12.432 1.00 56.08 140 LEU A O 1
ATOM 1106 N N . SER A 1 164 ? 16.871 59.717 13.954 1.00 57.92 141 SER A N 1
ATOM 1107 C CA . SER A 1 164 ? 16.438 60.968 14.573 1.00 57.14 141 SER A CA 1
ATOM 1108 C C . SER A 1 164 ? 15.831 60.689 15.939 1.00 61.76 141 SER A C 1
ATOM 1109 O O . SER A 1 164 ? 15.348 59.590 16.195 1.00 56.36 141 SER A O 1
ATOM 1112 N N . THR A 1 165 ? 15.808 61.693 16.803 1.00 59.61 142 THR A N 1
ATOM 1113 C CA . THR A 1 165 ? 15.209 61.519 18.116 1.00 66.78 142 THR A CA 1
ATOM 1114 C C . THR A 1 165 ? 13.753 61.189 17.906 1.00 62.70 142 THR A C 1
ATOM 1115 O O . THR A 1 165 ? 13.193 60.354 18.577 1.00 62.90 142 THR A O 1
ATOM 1119 N N . PHE A 1 166 ? 13.166 61.826 16.914 1.00 67.58 143 PHE A N 1
ATOM 1120 C CA . PHE A 1 166 ? 11.775 61.543 16.548 1.00 63.04 143 PHE A CA 1
ATOM 1121 C C . PHE A 1 166 ? 11.533 60.041 16.372 1.00 58.53 143 PHE A C 1
ATOM 1122 O O . PHE A 1 166 ? 10.565 59.499 16.901 1.00 55.73 143 PHE A O 1
ATOM 1130 N N . TRP A 1 167 ? 12.411 59.373 15.627 1.00 59.62 144 TRP A N 1
ATOM 1131 C CA . TRP A 1 167 ? 12.278 57.932 15.397 1.00 60.50 144 TRP A CA 1
ATOM 1132 C C . TRP A 1 167 ? 12.555 57.112 16.656 1.00 55.50 144 TRP A C 1
ATOM 1133 O O . TRP A 1 167 ? 11.884 56.116 16.923 1.00 57.34 144 TRP A O 1
ATOM 1144 N N . LEU A 1 168 ? 13.536 57.539 17.434 1.00 56.84 145 LEU A N 1
ATOM 1145 C CA . LEU A 1 168 ? 13.793 56.912 18.723 1.00 58.72 145 LEU A CA 1
ATOM 1146 C C . LEU A 1 168 ? 12.534 56.932 19.597 1.00 60.59 145 LEU A C 1
ATOM 1147 O O . LEU A 1 168 ? 12.122 55.918 20.169 1.00 57.35 145 LEU A O 1
ATOM 1152 N N . GLU A 1 169 ? 11.919 58.097 19.708 1.00 62.66 146 GLU A N 1
ATOM 1153 C CA . GLU A 1 169 ? 10.750 58.211 20.567 1.00 66.14 146 GLU A CA 1
ATOM 1154 C C . GLU A 1 169 ? 9.518 57.542 19.967 1.00 63.10 146 GLU A C 1
ATOM 1155 O O . GLU A 1 169 ? 8.737 56.923 20.684 1.00 58.11 146 GLU A O 1
ATOM 1161 N N . MET A 1 170 ? 9.371 57.633 18.648 1.00 58.68 147 MET A N 1
ATOM 1162 C CA . MET A 1 170 ? 8.318 56.911 17.938 1.00 60.62 147 MET A CA 1
ATOM 1163 C C . MET A 1 170 ? 8.402 55.412 18.238 1.00 58.09 147 MET A C 1
ATOM 1164 O O . MET A 1 170 ? 7.426 54.791 18.649 1.00 57.84 147 MET A O 1
ATOM 1169 N N . VAL A 1 171 ? 9.579 54.832 18.026 1.00 56.72 148 VAL A N 1
ATOM 1170 C CA . VAL A 1 171 ? 9.774 53.410 18.273 1.00 54.02 148 VAL A CA 1
ATOM 1171 C C . VAL A 1 171 ? 9.443 53.026 19.717 1.00 58.14 148 VAL A C 1
ATOM 1172 O O . VAL A 1 171 ? 8.805 52.003 19.957 1.00 64.13 148 VAL A O 1
ATOM 1176 N N . VAL A 1 172 ? 9.862 53.854 20.672 1.00 59.40 149 VAL A N 1
ATOM 1177 C CA . VAL A 1 172 ? 9.566 53.616 22.081 1.00 61.09 149 VAL A CA 1
ATOM 1178 C C . VAL A 1 172 ? 8.058 53.579 22.343 1.00 68.31 149 VAL A C 1
ATOM 1179 O O . VAL A 1 172 ? 7.550 52.656 22.996 1.00 58.03 149 VAL A O 1
ATOM 1183 N N . LYS A 1 173 ? 7.339 54.582 21.848 1.00 69.50 150 LYS A N 1
ATOM 1184 C CA . LYS A 1 173 ? 5.888 54.606 22.037 1.00 75.43 150 LYS A CA 1
ATOM 1185 C C . LYS A 1 173 ? 5.259 53.321 21.500 1.00 66.69 150 LYS A C 1
ATOM 1186 O O . LYS A 1 173 ? 4.441 52.697 22.173 1.00 61.37 150 LYS A O 1
ATOM 1192 N N . ILE A 1 174 ? 5.699 52.899 20.329 1.00 56.93 151 ILE A N 1
ATOM 1193 C CA . ILE A 1 174 ? 5.092 51.765 19.673 1.00 61.38 151 ILE A CA 1
ATOM 1194 C C . ILE A 1 174 ? 5.383 50.459 20.395 1.00 58.57 151 ILE A C 1
ATOM 1195 O O . ILE A 1 174 ? 4.529 49.620 20.513 1.00 62.52 151 ILE A O 1
ATOM 1200 N N . ILE A 1 175 ? 6.599 50.293 20.877 1.00 60.17 152 ILE A N 1
ATOM 1201 C CA . ILE A 1 175 ? 6.947 49.147 21.698 1.00 58.67 152 ILE A CA 1
ATOM 1202 C C . ILE A 1 175 ? 6.075 49.114 22.955 1.00 59.77 152 ILE A C 1
ATOM 1203 O O . ILE A 1 175 ? 5.548 48.060 23.329 1.00 59.07 152 ILE A O 1
ATOM 1208 N N . ARG A 1 176 ? 5.920 50.267 23.602 1.00 69.38 153 ARG A N 1
ATOM 1209 C CA . ARG A 1 176 ? 5.141 50.346 24.846 1.00 68.27 153 ARG A CA 1
ATOM 1210 C C . ARG A 1 176 ? 3.736 49.812 24.628 1.00 74.54 153 ARG A C 1
ATOM 1211 O O . ARG A 1 176 ? 3.228 49.005 25.421 1.00 80.85 153 ARG A O 1
ATOM 1219 N N . GLU A 1 177 ? 3.104 50.298 23.555 1.00 72.36 154 GLU A N 1
ATOM 1220 C CA . GLU A 1 177 ? 1.727 49.939 23.236 1.00 73.79 154 GLU A CA 1
ATOM 1221 C C . GLU A 1 177 ? 1.667 48.486 22.790 1.00 63.46 154 GLU A C 1
ATOM 1222 O O . GLU A 1 177 ? 0.754 47.741 23.144 1.00 68.04 154 GLU A O 1
ATOM 1228 N N . ALA A 1 178 ? 2.659 48.077 22.016 1.00 60.09 155 ALA A N 1
ATOM 1229 C CA . ALA A 1 178 ? 2.700 46.706 21.552 1.00 60.97 155 ALA A CA 1
ATOM 1230 C C . ALA A 1 178 ? 2.758 45.758 22.751 1.00 64.17 155 ALA A C 1
ATOM 1231 O O . ALA A 1 178 ? 2.119 44.703 22.749 1.00 70.06 155 ALA A O 1
ATOM 1233 N N . LYS A 1 179 ? 3.498 46.146 23.790 1.00 63.12 156 LYS A N 1
ATOM 1234 C CA A LYS A 1 179 ? 3.653 45.274 24.949 0.50 63.77 156 LYS A CA 1
ATOM 1235 C CA B LYS A 1 179 ? 3.662 45.299 24.975 0.50 65.99 156 LYS A CA 1
ATOM 1236 C C . LYS A 1 179 ? 2.339 45.087 25.717 1.00 64.58 156 LYS A C 1
ATOM 1237 O O . LYS A 1 179 ? 2.015 43.965 26.132 1.00 62.59 156 LYS A O 1
ATOM 1248 N N . ARG A 1 180 ? 1.571 46.170 25.881 1.00 67.41 157 ARG A N 1
ATOM 1249 C CA . ARG A 1 180 ? 0.269 46.075 26.564 1.00 73.95 157 ARG A CA 1
ATOM 1250 C C . ARG A 1 180 ? -0.628 45.027 25.900 1.00 70.92 157 ARG A C 1
ATOM 1251 O O . ARG A 1 180 ? -1.480 44.421 26.556 1.00 68.51 157 ARG A O 1
ATOM 1259 N N . ASN A 1 181 ? -0.435 44.832 24.595 1.00 65.21 158 ASN A N 1
ATOM 1260 C CA . ASN A 1 181 ? -1.255 43.913 23.793 1.00 70.07 158 ASN A CA 1
ATOM 1261 C C . ASN A 1 181 ? -0.746 42.465 23.727 1.00 68.93 158 ASN A C 1
ATOM 1262 O O . ASN A 1 181 ? -1.289 41.646 22.985 1.00 74.98 158 ASN A O 1
ATOM 1267 N N . GLY A 1 182 ? 0.294 42.151 24.496 1.00 65.15 159 GLY A N 1
ATOM 1268 C CA . GLY A 1 182 ? 0.896 40.817 24.459 1.00 68.83 159 GLY A CA 1
ATOM 1269 C C . GLY A 1 182 ? 1.763 40.562 23.226 1.00 65.24 159 GLY A C 1
ATOM 1270 O O . GLY A 1 182 ? 2.086 39.417 22.908 1.00 63.45 159 GLY A O 1
ATOM 1271 N N . ILE A 1 183 ? 2.145 41.618 22.520 1.00 62.22 160 ILE A N 1
ATOM 1272 C CA . ILE A 1 183 ? 2.995 41.443 21.338 1.00 57.65 160 ILE A CA 1
ATOM 1273 C C . ILE A 1 183 ? 4.465 41.300 21.745 1.00 58.71 160 ILE A C 1
ATOM 1274 O O . ILE A 1 183 ? 4.962 42.077 22.567 1.00 64.64 160 ILE A O 1
ATOM 1279 N N . LYS A 1 184 ? 5.144 40.294 21.190 1.00 56.98 161 LYS A N 1
ATOM 1280 C CA . LYS A 1 184 ? 6.570 40.056 21.451 1.00 59.02 161 LYS A CA 1
ATOM 1281 C C . LYS A 1 184 ? 7.429 41.097 20.742 1.00 61.07 161 LYS A C 1
ATOM 1282 O O . LYS A 1 184 ? 7.101 41.508 19.633 1.00 50.39 161 LYS A O 1
ATOM 1288 N N . ILE A 1 185 ? 8.532 41.503 21.372 1.00 56.69 162 ILE A N 1
ATOM 1289 C CA . ILE A 1 185 ? 9.412 42.519 20.787 1.00 50.76 162 ILE A CA 1
ATOM 1290 C C . ILE A 1 185 ? 10.731 41.926 20.275 1.00 59.06 162 ILE A C 1
ATOM 1291 O O . ILE A 1 185 ? 11.527 41.412 21.057 1.00 54.09 162 ILE A O 1
ATOM 1296 N N . SER A 1 186 ? 10.953 41.997 18.961 1.00 46.71 163 SER A N 1
ATOM 1297 C CA . SER A 1 186 ? 12.215 41.561 18.371 1.00 47.95 163 SER A CA 1
ATOM 1298 C C . SER A 1 186 ? 13.096 42.770 18.079 1.00 51.40 163 SER A C 1
ATOM 1299 O O . SER A 1 186 ? 12.652 43.744 17.466 1.00 51.67 163 SER A O 1
ATOM 1302 N N . PHE A 1 187 ? 14.344 42.713 18.526 1.00 50.78 164 PHE A N 1
ATOM 1303 C CA . PHE A 1 187 ? 15.252 43.834 18.330 1.00 54.29 164 PHE A CA 1
ATOM 1304 C C . PHE A 1 187 ? 16.607 43.380 17.807 1.00 51.60 164 PHE A C 1
ATOM 1305 O O . PHE A 1 187 ? 17.202 42.425 18.313 1.00 51.60 164 PHE A O 1
ATOM 1313 N N . ASP A 1 188 ? 17.067 44.065 16.767 1.00 43.70 165 ASP A N 1
ATOM 1314 C CA . ASP A 1 188 ? 18.395 43.845 16.235 1.00 40.30 165 ASP A CA 1
ATOM 1315 C C . ASP A 1 188 ? 19.202 45.080 16.580 1.00 43.93 165 ASP A C 1
ATOM 1316 O O . ASP A 1 188 ? 18.832 46.199 16.226 1.00 46.08 165 ASP A O 1
ATOM 1321 N N . MET A 1 189 ? 20.306 44.869 17.281 1.00 45.59 166 MET A N 1
ATOM 1322 C CA . MET A 1 189 ? 21.147 45.977 17.744 1.00 52.44 166 MET A CA 1
ATOM 1323 C C . MET A 1 189 ? 21.626 46.829 16.584 1.00 50.70 166 MET A C 1
ATOM 1324 O O . MET A 1 189 ? 21.473 48.052 16.598 1.00 49.85 166 MET A O 1
ATOM 1329 N N . ASN A 1 190 ? 22.248 46.178 15.605 1.00 49.82 167 ASN A N 1
ATOM 1330 C CA . ASN A 1 190 ? 22.682 46.844 14.392 1.00 37.92 167 ASN A CA 1
ATOM 1331 C C . ASN A 1 190 ? 23.309 48.198 14.624 1.00 51.82 167 ASN A C 1
ATOM 1332 O O . ASN A 1 190 ? 22.878 49.188 14.029 1.00 44.43 167 ASN A O 1
ATOM 1337 N N . TYR A 1 191 ? 24.320 48.263 15.480 1.00 49.10 168 TYR A N 1
ATOM 1338 C CA . TYR A 1 191 ? 25.025 49.527 15.656 1.00 48.38 168 TYR A CA 1
ATOM 1339 C C . TYR A 1 191 ? 25.785 49.905 14.397 1.00 49.07 168 TYR A C 1
ATOM 1340 O O . TYR A 1 191 ? 26.550 49.109 13.856 1.00 48.47 168 TYR A O 1
ATOM 1349 N N . ARG A 1 192 ? 25.564 51.132 13.939 1.00 51.57 169 ARG A N 1
ATOM 1350 C CA A ARG A 1 192 ? 26.270 51.660 12.780 0.50 58.44 169 ARG A CA 1
ATOM 1351 C CA B ARG A 1 192 ? 26.271 51.664 12.782 0.50 58.74 169 ARG A CA 1
ATOM 1352 C C . ARG A 1 192 ? 27.047 52.913 13.181 1.00 60.21 169 ARG A C 1
ATOM 1353 O O . ARG A 1 192 ? 26.454 53.953 13.472 1.00 53.06 169 ARG A O 1
ATOM 1368 N N . ALA A 1 193 ? 28.375 52.811 13.198 1.00 57.93 170 ALA A N 1
ATOM 1369 C CA . ALA A 1 193 ? 29.209 53.934 13.633 1.00 57.66 170 ALA A CA 1
ATOM 1370 C C . ALA A 1 193 ? 28.936 55.208 12.835 1.00 59.09 170 ALA A C 1
ATOM 1371 O O . ALA A 1 193 ? 29.021 56.320 13.370 1.00 64.45 170 ALA A O 1
ATOM 1373 N N . LYS A 1 194 ? 28.601 55.043 11.559 1.00 52.08 171 LYS A N 1
ATOM 1374 C CA . LYS A 1 194 ? 28.281 56.182 10.709 1.00 55.50 171 LYS A CA 1
ATOM 1375 C C . LYS A 1 194 ? 27.030 56.928 11.163 1.00 64.84 171 LYS A C 1
ATOM 1376 O O . LYS A 1 194 ? 26.894 58.119 10.907 1.00 71.76 171 LYS A O 1
ATOM 1382 N N . LEU A 1 195 ? 26.115 56.235 11.832 1.00 81.97 172 LEU A N 1
ATOM 1383 C CA . LEU A 1 195 ? 24.842 56.851 12.212 1.00 58.58 172 LEU A CA 1
ATOM 1384 C C . LEU A 1 195 ? 24.918 57.617 13.525 1.00 64.43 172 LEU A C 1
ATOM 1385 O O . LEU A 1 195 ? 24.306 58.679 13.658 1.00 62.69 172 LEU A O 1
ATOM 1390 N N . TRP A 1 196 ? 25.662 57.089 14.496 1.00 65.21 173 TRP A N 1
ATOM 1391 C CA . TRP A 1 196 ? 25.814 57.786 15.776 1.00 68.54 173 TRP A CA 1
ATOM 1392 C C . TRP A 1 196 ? 26.998 57.334 16.634 1.00 70.72 173 TRP A C 1
ATOM 1393 O O . TRP A 1 196 ? 27.579 56.268 16.408 1.00 68.23 173 TRP A O 1
ATOM 1404 N N . GLU A 1 197 ? 27.344 58.164 17.618 1.00 70.99 174 GLU A N 1
ATOM 1405 C CA . GLU A 1 197 ? 28.433 57.877 18.546 1.00 84.45 174 GLU A CA 1
ATOM 1406 C C . GLU A 1 197 ? 28.096 56.699 19.455 1.00 82.75 174 GLU A C 1
ATOM 1407 O O . GLU A 1 197 ? 26.926 56.444 19.744 1.00 75.18 174 GLU A O 1
ATOM 1413 N N . LEU A 1 198 ? 29.128 55.998 19.919 1.00 75.29 175 LEU A N 1
ATOM 1414 C CA . LEU A 1 198 ? 28.948 54.876 20.835 1.00 73.55 175 LEU A CA 1
ATOM 1415 C C . LEU A 1 198 ? 28.182 55.283 22.092 1.00 79.81 175 LEU A C 1
ATOM 1416 O O . LEU A 1 198 ? 27.339 54.536 22.584 1.00 89.27 175 LEU A O 1
ATOM 1421 N N . GLU A 1 199 ? 28.473 56.472 22.606 1.00 76.69 176 GLU A N 1
ATOM 1422 C CA . GLU A 1 199 ? 27.846 56.932 23.836 1.00 96.43 176 GLU A CA 1
ATOM 1423 C C . GLU A 1 199 ? 26.396 57.329 23.602 1.00 88.16 176 GLU A C 1
ATOM 1424 O O . GLU A 1 199 ? 25.517 57.020 24.410 1.00 79.99 176 GLU A O 1
ATOM 1430 N N . ALA A 1 200 ? 26.151 58.022 22.497 1.00 83.43 177 ALA A N 1
ATOM 1431 C CA . ALA A 1 200 ? 24.796 58.420 22.143 1.00 78.82 177 ALA A CA 1
ATOM 1432 C C . ALA A 1 200 ? 23.900 57.191 21.944 1.00 72.75 177 ALA A C 1
ATOM 1433 O O . ALA A 1 200 ? 22.746 57.177 22.381 1.00 65.69 177 ALA A O 1
ATOM 1435 N N . ALA A 1 201 ? 24.446 56.160 21.303 1.00 64.06 178 ALA A N 1
ATOM 1436 C CA . ALA A 1 201 ? 23.697 54.935 21.002 1.00 65.19 178 ALA A CA 1
ATOM 1437 C C . ALA A 1 201 ? 23.446 54.094 22.249 1.00 70.04 178 ALA A C 1
ATOM 1438 O O . ALA A 1 201 ? 22.376 53.496 22.405 1.00 70.70 178 ALA A O 1
ATOM 1440 N N . LYS A 1 202 ? 24.444 54.048 23.126 1.00 75.36 179 LYS A N 1
ATOM 1441 C CA . LYS A 1 202 ? 24.339 53.346 24.401 1.00 71.94 179 LYS A CA 1
ATOM 1442 C C . LYS A 1 202 ? 23.114 53.809 25.187 1.00 69.41 179 LYS A C 1
ATOM 1443 O O . LYS A 1 202 ? 22.369 52.998 25.744 1.00 74.08 179 LYS A O 1
ATOM 1449 N N . ARG A 1 203 ? 22.909 55.118 25.237 1.00 67.10 180 ARG A N 1
ATOM 1450 C CA . ARG A 1 203 ? 21.795 55.665 25.999 1.00 67.76 180 ARG A CA 1
ATOM 1451 C C . ARG A 1 203 ? 20.437 55.347 25.379 1.00 65.91 180 ARG A C 1
ATOM 1452 O O . ARG A 1 203 ? 19.457 55.175 26.097 1.00 66.39 180 ARG A O 1
ATOM 1460 N N . ALA A 1 204 ? 20.374 55.256 24.053 1.00 59.36 181 ALA A N 1
ATOM 1461 C CA . ALA A 1 204 ? 19.148 54.814 23.394 1.00 64.12 181 ALA A CA 1
ATOM 1462 C C . ALA A 1 204 ? 18.870 53.331 23.659 1.00 69.30 181 ALA A C 1
ATOM 1463 O O . ALA A 1 204 ? 17.740 52.956 23.982 1.00 69.77 181 ALA A O 1
ATOM 1465 N N . TYR A 1 205 ? 19.898 52.495 23.511 1.00 63.73 182 TYR A N 1
ATOM 1466 C CA . TYR A 1 205 ? 19.749 51.056 23.704 1.00 59.77 182 TYR A CA 1
ATOM 1467 C C . TYR A 1 205 ? 19.270 50.730 25.109 1.00 65.05 182 TYR A C 1
ATOM 1468 O O . TYR A 1 205 ? 18.500 49.789 25.312 1.00 63.26 182 TYR A O 1
ATOM 1477 N N . GLN A 1 206 ? 19.733 51.500 26.088 1.00 65.65 183 GLN A N 1
ATOM 1478 C CA . GLN A 1 206 ? 19.342 51.244 27.463 1.00 71.69 183 GLN A CA 1
ATOM 1479 C C . GLN A 1 206 ? 17.837 51.408 27.708 1.00 78.05 183 GLN A C 1
ATOM 1480 O O . GLN A 1 206 ? 17.293 50.791 28.623 1.00 73.32 183 GLN A O 1
ATOM 1486 N N . GLN A 1 207 ? 17.158 52.220 26.893 1.00 82.24 184 GLN A N 1
ATOM 1487 C CA . GLN A 1 207 ? 15.719 52.416 27.080 1.00 80.41 184 GLN A CA 1
ATOM 1488 C C . GLN A 1 207 ? 14.954 51.285 26.415 1.00 69.47 184 GLN A C 1
ATOM 1489 O O . GLN A 1 207 ? 13.818 50.992 26.778 1.00 76.63 184 GLN A O 1
ATOM 1495 N N . LEU A 1 208 ? 15.592 50.649 25.443 1.00 63.21 185 LEU A N 1
ATOM 1496 C CA . LEU A 1 208 ? 14.942 49.619 24.635 1.00 63.83 185 LEU A CA 1
ATOM 1497 C C . LEU A 1 208 ? 15.103 48.230 25.211 1.00 61.53 185 LEU A C 1
ATOM 1498 O O . LEU A 1 208 ? 14.144 47.476 25.309 1.00 67.35 185 LEU A O 1
ATOM 1503 N N . LEU A 1 209 ? 16.335 47.904 25.615 1.00 66.13 186 LEU A N 1
ATOM 1504 C CA . LEU A 1 209 ? 16.701 46.541 26.000 1.00 66.86 186 LEU A CA 1
ATOM 1505 C C . LEU A 1 209 ? 15.820 45.937 27.095 1.00 63.58 186 LEU A C 1
ATOM 1506 O O . LEU A 1 209 ? 15.508 44.744 27.063 1.00 66.08 186 LEU A O 1
ATOM 1511 N N . PRO A 1 210 ? 15.434 46.751 28.081 1.00 62.07 187 PRO A N 1
ATOM 1512 C CA . PRO A 1 210 ? 14.534 46.202 29.108 1.00 71.95 187 PRO A CA 1
ATOM 1513 C C . PRO A 1 210 ? 13.158 45.824 28.542 1.00 72.85 187 PRO A C 1
ATOM 1514 O O . PRO A 1 210 ? 12.365 45.192 29.235 1.00 74.94 187 PRO A O 1
ATOM 1518 N N . LEU A 1 211 ? 12.895 46.185 27.286 1.00 67.36 188 LEU A N 1
ATOM 1519 C CA . LEU A 1 211 ? 11.589 45.951 26.667 1.00 65.44 188 LEU A CA 1
ATOM 1520 C C . LEU A 1 211 ? 11.604 44.821 25.643 1.00 64.22 188 LEU A C 1
ATOM 1521 O O . LEU A 1 211 ? 10.568 44.488 25.069 1.00 59.79 188 LEU A O 1
ATOM 1526 N N . VAL A 1 212 ? 12.779 44.236 25.426 1.00 62.55 189 VAL A N 1
ATOM 1527 C CA . VAL A 1 212 ? 12.988 43.275 24.340 1.00 56.50 189 VAL A CA 1
ATOM 1528 C C . VAL A 1 212 ? 12.796 41.809 24.742 1.00 56.68 189 VAL A C 1
ATOM 1529 O O . VAL A 1 212 ? 13.187 41.393 25.834 1.00 59.32 189 VAL A O 1
ATOM 1533 N N . ASP A 1 213 ? 12.197 41.035 23.841 1.00 52.90 190 ASP A N 1
ATOM 1534 C CA . ASP A 1 213 ? 12.003 39.598 24.029 1.00 54.82 190 ASP A CA 1
ATOM 1535 C C . ASP A 1 213 ? 13.040 38.774 23.263 1.00 55.13 190 ASP A C 1
ATOM 1536 O O . ASP A 1 213 ? 13.654 37.857 23.824 1.00 55.02 190 ASP A O 1
ATOM 1541 N N . TYR A 1 214 ? 13.225 39.102 21.983 1.00 49.59 191 TYR A N 1
ATOM 1542 C CA . TYR A 1 214 ? 14.220 38.438 21.120 1.00 56.75 191 TYR A CA 1
ATOM 1543 C C . TYR A 1 214 ? 15.237 39.453 20.630 1.00 53.73 191 TYR A C 1
ATOM 1544 O O . TYR A 1 214 ? 14.869 40.486 20.059 1.00 60.08 191 TYR A O 1
ATOM 1553 N N . CYS A 1 215 ? 16.514 39.157 20.841 1.00 51.46 192 CYS A N 1
ATOM 1554 C CA . CYS A 1 215 ? 17.556 40.138 20.593 1.00 51.15 192 CYS A CA 1
ATOM 1555 C C . CYS A 1 215 ? 18.671 39.589 19.722 1.00 49.84 192 CYS A C 1
ATOM 1556 O O . CYS A 1 215 ? 19.301 38.585 20.051 1.00 47.01 192 CYS A O 1
ATOM 1559 N N . SER A 1 216 ? 18.900 40.251 18.593 1.00 52.28 193 SER A N 1
ATOM 1560 C CA . SER A 1 216 ? 20.079 39.962 17.801 1.00 46.40 193 SER A CA 1
ATOM 1561 C C . SER A 1 216 ? 21.236 40.800 18.329 1.00 46.27 193 SER A C 1
ATOM 1562 O O . SER A 1 216 ? 21.241 42.028 18.200 1.00 53.51 193 SER A O 1
ATOM 1565 N N . ALA A 1 217 ? 22.209 40.129 18.934 1.00 49.72 194 ALA A N 1
ATOM 1566 C CA . ALA A 1 217 ? 23.320 40.809 19.584 1.00 55.34 194 ALA A CA 1
ATOM 1567 C C . ALA A 1 217 ? 24.502 39.856 19.702 1.00 56.89 194 ALA A C 1
ATOM 1568 O O . ALA A 1 217 ? 24.313 38.661 19.953 1.00 50.59 194 ALA A O 1
ATOM 1570 N N . GLY A 1 218 ? 25.709 40.396 19.517 1.00 59.91 195 GLY A N 1
ATOM 1571 C CA . GLY A 1 218 ? 26.947 39.611 19.528 1.00 64.78 195 GLY A CA 1
ATOM 1572 C C . GLY A 1 218 ? 27.924 40.063 20.604 1.00 71.48 195 GLY A C 1
ATOM 1573 O O . GLY A 1 218 ? 27.598 40.918 21.433 1.00 62.65 195 GLY A O 1
ATOM 1574 N N . GLN A 1 219 ? 29.131 39.502 20.595 1.00 71.06 196 GLN A N 1
ATOM 1575 C CA . GLN A 1 219 ? 30.081 39.799 21.660 1.00 68.05 196 GLN A CA 1
ATOM 1576 C C . GLN A 1 219 ? 30.514 41.261 21.676 1.00 68.38 196 GLN A C 1
ATOM 1577 O O . GLN A 1 219 ? 30.684 41.848 22.742 1.00 59.09 196 GLN A O 1
ATOM 1583 N N . MET A 1 220 ? 30.677 41.857 20.499 1.00 62.27 197 MET A N 1
ATOM 1584 C CA . MET A 1 220 ? 31.030 43.276 20.426 1.00 68.77 197 MET A CA 1
ATOM 1585 C C . MET A 1 220 ? 29.946 44.142 21.064 1.00 68.85 197 MET A C 1
ATOM 1586 O O . MET A 1 220 ? 30.239 45.146 21.714 1.00 67.11 197 MET A O 1
ATOM 1591 N N . ASP A 1 221 ? 28.690 43.758 20.860 1.00 75.69 198 ASP A N 1
ATOM 1592 C CA . ASP A 1 221 ? 27.568 44.462 21.469 1.00 61.83 198 ASP A CA 1
ATOM 1593 C C . ASP A 1 221 ? 27.616 44.315 22.976 1.00 60.45 198 ASP A C 1
ATOM 1594 O O . ASP A 1 221 ? 27.385 45.277 23.713 1.00 61.79 198 ASP A O 1
ATOM 1599 N N . ALA A 1 222 ? 27.898 43.100 23.434 1.00 60.92 199 ALA A N 1
ATOM 1600 C CA . ALA A 1 222 ? 27.943 42.833 24.866 1.00 63.19 199 ALA A CA 1
ATOM 1601 C C . ALA A 1 222 ? 28.947 43.750 25.557 1.00 74.14 199 ALA A C 1
ATOM 1602 O O . ALA A 1 222 ? 28.702 44.238 26.657 1.00 74.19 199 ALA A O 1
ATOM 1604 N N . VAL A 1 223 ? 30.081 43.987 24.908 1.00 75.56 200 VAL A N 1
ATOM 1605 C CA . VAL A 1 223 ? 31.111 44.830 25.501 1.00 80.92 200 VAL A CA 1
ATOM 1606 C C . VAL A 1 223 ? 30.725 46.300 25.355 1.00 71.00 200 VAL A C 1
ATOM 1607 O O . VAL A 1 223 ? 30.800 47.069 26.304 1.00 69.86 200 VAL A O 1
ATOM 1611 N N . ALA A 1 224 ? 30.295 46.686 24.159 1.00 71.59 201 ALA A N 1
ATOM 1612 C CA . ALA A 1 224 ? 30.030 48.094 23.885 1.00 69.65 201 ALA A CA 1
ATOM 1613 C C . ALA A 1 224 ? 28.807 48.659 24.621 1.00 73.22 201 ALA A C 1
ATOM 1614 O O . ALA A 1 224 ? 28.848 49.790 25.111 1.00 63.77 201 ALA A O 1
ATOM 1616 N N . PHE A 1 225 ? 27.722 47.887 24.695 1.00 67.46 202 PHE A N 1
ATOM 1617 C CA . PHE A 1 225 ? 26.453 48.439 25.171 1.00 66.43 202 PHE A CA 1
ATOM 1618 C C . PHE A 1 225 ? 25.816 47.773 26.392 1.00 70.80 202 PHE A C 1
ATOM 1619 O O . PHE A 1 225 ? 24.957 48.376 27.036 1.00 73.33 202 PHE A O 1
ATOM 1627 N N . PHE A 1 226 ? 26.211 46.541 26.704 1.00 68.50 203 PHE A N 1
ATOM 1628 C CA . PHE A 1 226 ? 25.652 45.838 27.860 1.00 69.20 203 PHE A CA 1
ATOM 1629 C C . PHE A 1 226 ? 26.576 45.960 29.067 1.00 76.86 203 PHE A C 1
ATOM 1630 O O . PHE A 1 226 ? 26.364 45.307 30.090 1.00 93.47 203 PHE A O 1
ATOM 1638 N N . GLU A 1 227 ? 27.606 46.794 28.942 1.00 87.17 204 GLU A N 1
ATOM 1639 C CA . GLU A 1 227 ? 28.545 47.035 30.041 1.00 86.49 204 GLU A CA 1
ATOM 1640 C C . GLU A 1 227 ? 29.188 45.756 30.565 1.00 81.92 204 GLU A C 1
ATOM 1641 O O . GLU A 1 227 ? 29.387 45.604 31.766 1.00 86.38 204 GLU A O 1
ATOM 1647 N N . ILE A 1 228 ? 29.497 44.834 29.664 1.00 87.48 205 ILE A N 1
ATOM 1648 C CA . ILE A 1 228 ? 30.214 43.628 30.037 1.00 90.21 205 ILE A CA 1
ATOM 1649 C C . ILE A 1 228 ? 31.691 43.842 29.717 1.00 94.51 205 ILE A C 1
ATOM 1650 O O . ILE A 1 228 ? 32.028 44.460 28.706 1.00 85.05 205 ILE A O 1
ATOM 1655 N N . SER A 1 229 ? 32.572 43.351 30.583 1.00 96.84 206 SER A N 1
ATOM 1656 C CA . SER A 1 229 ? 34.001 43.433 30.315 1.00 97.78 206 SER A CA 1
ATOM 1657 C C . SER A 1 229 ? 34.339 42.441 29.209 1.00 98.93 206 SER A C 1
ATOM 1658 O O . SER A 1 229 ? 33.690 41.402 29.083 1.00 95.67 206 SER A O 1
ATOM 1661 N N . SER A 1 230 ? 35.345 42.761 28.401 1.00 93.78 207 SER A N 1
ATOM 1662 C CA . SER A 1 230 ? 35.743 41.879 27.308 1.00 107.17 207 SER A CA 1
ATOM 1663 C C . SER A 1 230 ? 36.310 40.575 27.864 1.00 100.54 207 SER A C 1
ATOM 1664 O O . SER A 1 230 ? 36.628 39.654 27.111 1.00 93.66 207 SER A O 1
ATOM 1667 N N . GLU A 1 231 ? 36.418 40.508 29.189 1.00 113.25 208 GLU A N 1
ATOM 1668 C CA . GLU A 1 231 ? 36.946 39.335 29.885 1.00 132.48 208 GLU A CA 1
ATOM 1669 C C . GLU A 1 231 ? 35.986 38.152 29.840 1.00 123.17 208 GLU A C 1
ATOM 1670 O O . GLU A 1 231 ? 36.343 37.068 29.380 1.00 122.07 208 GLU A O 1
ATOM 1676 N N . THR A 1 232 ? 34.771 38.372 30.335 1.00 113.38 209 THR A N 1
ATOM 1677 C CA . THR A 1 232 ? 33.769 37.316 30.459 1.00 105.54 209 THR A CA 1
ATOM 1678 C C . THR A 1 232 ? 33.722 36.396 29.235 1.00 94.90 209 THR A C 1
ATOM 1679 O O . THR A 1 232 ? 33.750 36.857 28.094 1.00 90.73 209 THR A O 1
ATOM 1683 N N . THR A 1 233 ? 33.643 35.091 29.489 1.00 101.20 210 THR A N 1
ATOM 1684 C CA . THR A 1 233 ? 33.581 34.087 28.427 1.00 96.80 210 THR A CA 1
ATOM 1685 C C . THR A 1 233 ? 32.155 33.869 27.939 1.00 78.49 210 THR A C 1
ATOM 1686 O O . THR A 1 233 ? 31.873 33.955 26.745 1.00 90.36 210 THR A O 1
ATOM 1690 N N . ASP A 1 234 ? 31.264 33.568 28.883 1.00 90.05 211 ASP A N 1
ATOM 1691 C CA . ASP A 1 234 ? 29.847 33.378 28.598 1.00 89.63 211 ASP A CA 1
ATOM 1692 C C . ASP A 1 234 ? 29.167 34.739 28.581 1.00 79.22 211 ASP A C 1
ATOM 1693 O O . ASP A 1 234 ? 28.513 35.130 29.547 1.00 82.21 211 ASP A O 1
ATOM 1698 N N . TYR A 1 235 ? 29.330 35.470 27.485 1.00 74.97 212 TYR A N 1
ATOM 1699 C CA . TYR A 1 235 ? 28.836 36.837 27.431 1.00 77.95 212 TYR A CA 1
ATOM 1700 C C . TYR A 1 235 ? 27.300 36.928 27.422 1.00 70.02 212 TYR A C 1
ATOM 1701 O O . TYR A 1 235 ? 26.716 37.870 27.997 1.00 74.42 212 TYR A O 1
ATOM 1710 N N . TYR A 1 236 ? 26.654 35.933 26.796 1.00 62.52 213 TYR A N 1
ATOM 1711 C CA . TYR A 1 236 ? 25.198 35.913 26.737 1.00 61.98 213 TYR A CA 1
ATOM 1712 C C . TYR A 1 236 ? 24.561 35.779 28.116 1.00 65.93 213 TYR A C 1
ATOM 1713 O O . TYR A 1 236 ? 23.551 36.437 28.402 1.00 64.63 213 TYR A O 1
ATOM 1722 N N . GLN A 1 237 ? 25.150 34.916 28.963 1.00 67.06 214 GLN A N 1
ATOM 1723 C CA . GLN A 1 237 ? 24.681 34.769 30.333 1.00 70.50 214 GLN A CA 1
ATOM 1724 C C . GLN A 1 237 ? 24.777 36.112 31.083 1.00 79.02 214 GLN A C 1
ATOM 1725 O O . GLN A 1 237 ? 23.864 36.492 31.805 1.00 80.18 214 GLN A O 1
ATOM 1731 N N . ALA A 1 238 ? 25.889 36.819 30.875 1.00 78.65 215 ALA A N 1
ATOM 1732 C CA . ALA A 1 238 ? 26.074 38.135 31.443 1.00 78.22 215 ALA A CA 1
ATOM 1733 C C . ALA A 1 238 ? 25.069 39.133 30.871 1.00 71.68 215 ALA A C 1
ATOM 1734 O O . ALA A 1 238 ? 24.553 39.987 31.588 1.00 72.06 215 ALA A O 1
ATOM 1736 N N . MET A 1 239 ? 24.788 39.018 29.580 1.00 68.08 216 MET A N 1
ATOM 1737 C CA . MET A 1 239 ? 23.802 39.880 28.947 1.00 64.55 216 MET A CA 1
ATOM 1738 C C . MET A 1 239 ? 22.412 39.582 29.484 1.00 69.86 216 MET A C 1
ATOM 1739 O O . MET A 1 239 ? 21.679 40.498 29.858 1.00 72.00 216 MET A O 1
ATOM 1744 N N . HIS A 1 240 ? 22.052 38.301 29.543 1.00 67.81 217 HIS A N 1
ATOM 1745 C CA . HIS A 1 240 ? 20.791 37.895 30.154 1.00 69.50 217 HIS A CA 1
ATOM 1746 C C . HIS A 1 240 ? 20.682 38.469 31.591 1.00 75.57 217 HIS A C 1
ATOM 1747 O O . HIS A 1 240 ? 19.681 39.089 31.962 1.00 77.64 217 HIS A O 1
ATOM 1754 N N . ASP A 1 241 ? 21.719 38.273 32.393 1.00 71.86 218 ASP A N 1
ATOM 1755 C CA . ASP A 1 241 ? 21.732 38.823 33.761 1.00 81.95 218 ASP A CA 1
ATOM 1756 C C . ASP A 1 241 ? 21.447 40.321 33.816 1.00 78.88 218 ASP A C 1
ATOM 1757 O O . ASP A 1 241 ? 20.742 40.808 34.728 1.00 90.29 218 ASP A O 1
ATOM 1762 N N . LYS A 1 242 ? 22.019 41.062 32.856 1.00 82.83 219 LYS A N 1
ATOM 1763 C CA . LYS A 1 242 ? 21.810 42.513 32.780 1.00 84.29 219 LYS A CA 1
ATOM 1764 C C . LYS A 1 242 ? 20.339 42.811 32.452 1.00 75.22 219 LYS A C 1
ATOM 1765 O O . LYS A 1 242 ? 19.749 43.784 33.048 1.00 75.29 219 LYS A O 1
ATOM 1771 N N . TYR A 1 243 ? 19.748 41.930 31.566 1.00 70.70 220 TYR A N 1
ATOM 1772 C CA . TYR A 1 243 ? 18.368 42.092 31.081 1.00 71.29 220 TYR A CA 1
ATOM 1773 C C . TYR A 1 243 ? 17.650 40.739 31.060 1.00 73.28 220 TYR A C 1
ATOM 1774 O O . TYR A 1 243 ? 17.505 40.120 29.991 1.00 64.44 220 TYR A O 1
ATOM 1783 N N . PRO A 1 244 ? 17.180 40.283 32.230 1.00 72.86 221 PRO A N 1
ATOM 1784 C CA . PRO A 1 244 ? 16.552 38.959 32.362 1.00 75.36 221 PRO A CA 1
ATOM 1785 C C . PRO A 1 244 ? 15.240 38.840 31.571 1.00 73.29 221 PRO A C 1
ATOM 1786 O O . PRO A 1 244 ? 14.671 37.722 31.386 1.00 76.53 221 PRO A O 1
ATOM 1790 N N . ASN A 1 245 ? 14.743 40.024 31.115 1.00 68.65 222 ASN A N 1
ATOM 1791 C CA . ASN A 1 245 ? 13.558 40.092 30.231 1.00 66.08 222 ASN A CA 1
ATOM 1792 C C . ASN A 1 245 ? 13.786 39.476 28.842 1.00 74.81 222 ASN A C 1
ATOM 1793 O O . ASN A 1 245 ? 12.840 39.011 28.198 1.00 70.08 222 ASN A O 1
ATOM 1798 N N . ILE A 1 246 ? 15.033 39.482 28.375 1.00 68.47 223 ILE A N 1
ATOM 1799 C CA . ILE A 1 246 ? 15.353 38.916 27.060 1.00 63.07 223 ILE A CA 1
ATOM 1800 C C . ILE A 1 246 ? 15.421 37.389 27.111 1.00 65.69 223 ILE A C 1
ATOM 1801 O O . ILE A 1 246 ? 16.297 36.812 27.772 1.00 77.47 223 ILE A O 1
ATOM 1806 N N . GLU A 1 247 ? 14.486 36.742 26.439 1.00 65.40 224 GLU A N 1
ATOM 1807 C CA . GLU A 1 247 ? 14.389 35.278 26.403 1.00 66.37 224 GLU A CA 1
ATOM 1808 C C . GLU A 1 247 ? 15.393 34.603 25.450 1.00 73.61 224 GLU A C 1
ATOM 1809 O O . GLU A 1 247 ? 15.926 33.534 25.760 1.00 63.71 224 GLU A O 1
ATOM 1815 N N . LEU A 1 248 ? 15.641 35.216 24.291 1.00 61.55 225 LEU A N 1
ATOM 1816 C CA . LEU A 1 248 ? 16.580 34.648 23.310 1.00 63.05 225 LEU A CA 1
ATOM 1817 C C . LEU A 1 248 ? 17.549 35.677 22.761 1.00 57.11 225 LEU A C 1
ATOM 1818 O O . LEU A 1 248 ? 17.164 36.805 22.434 1.00 57.18 225 LEU A O 1
ATOM 1823 N N . PHE A 1 249 ? 18.810 35.270 22.651 1.00 54.63 226 PHE A N 1
ATOM 1824 C CA . PHE A 1 249 ? 19.788 36.029 21.895 1.00 55.78 226 PHE A CA 1
ATOM 1825 C C . PHE A 1 249 ? 20.177 35.214 20.665 1.00 56.19 226 PHE A C 1
ATOM 1826 O O . PHE A 1 249 ? 20.296 33.982 20.717 1.00 47.52 226 PHE A O 1
ATOM 1834 N N . TYR A 1 250 ? 20.360 35.905 19.552 1.00 51.78 227 TYR A N 1
ATOM 1835 C CA . TYR A 1 250 ? 20.797 35.242 18.329 1.00 51.53 227 TYR A CA 1
ATOM 1836 C C . TYR A 1 250 ? 21.806 36.111 17.584 1.00 45.46 227 TYR A C 1
ATOM 1837 O O . TYR A 1 250 ? 21.694 37.342 17.581 1.00 45.81 227 TYR A O 1
ATOM 1846 N N . ALA A 1 251 ? 22.794 35.465 16.969 1.00 52.77 228 ALA A N 1
ATOM 1847 C CA . ALA A 1 251 ? 23.757 36.148 16.104 1.00 45.36 228 ALA A CA 1
ATOM 1848 C C . ALA A 1 251 ? 24.536 35.126 15.284 1.00 47.44 228 ALA A C 1
ATOM 1849 O O . ALA A 1 251 ? 24.466 33.920 15.552 1.00 44.95 228 ALA A O 1
ATOM 1851 N N . THR A 1 252 ? 25.277 35.603 14.285 1.00 43.90 229 THR A N 1
ATOM 1852 C CA . THR A 1 252 ? 26.219 34.740 13.585 1.00 44.66 229 THR A CA 1
ATOM 1853 C C . THR A 1 252 ? 27.629 35.091 14.018 1.00 43.60 229 THR A C 1
ATOM 1854 O O . THR A 1 252 ? 27.906 36.234 14.380 1.00 43.63 229 THR A O 1
ATOM 1858 N N . LYS A 1 253 ? 28.504 34.092 14.016 1.00 41.35 230 LYS A N 1
ATOM 1859 C CA . LYS A 1 253 ? 29.934 34.315 14.131 1.00 44.70 230 LYS A CA 1
ATOM 1860 C C . LYS A 1 253 ? 30.518 34.253 12.719 1.00 49.31 230 LYS A C 1
ATOM 1861 O O . LYS A 1 253 ? 30.462 33.209 12.063 1.00 44.42 230 LYS A O 1
ATOM 1867 N N . ARG A 1 254 ? 31.059 35.370 12.246 1.00 44.13 231 ARG A N 1
ATOM 1868 C CA . ARG A 1 254 ? 31.602 35.437 10.885 1.00 40.05 231 ARG A CA 1
ATOM 1869 C C . ARG A 1 254 ? 33.126 35.552 10.890 1.00 48.45 231 ARG A C 1
ATOM 1870 O O . ARG A 1 254 ? 33.677 36.430 11.550 1.00 47.79 231 ARG A O 1
ATOM 1878 N N . THR A 1 255 ? 33.799 34.668 10.154 1.00 41.99 232 THR A N 1
ATOM 1879 C CA . THR A 1 255 ? 35.249 34.754 9.986 1.00 48.47 232 THR A CA 1
ATOM 1880 C C . THR A 1 255 ? 35.566 35.187 8.553 1.00 47.80 232 THR A C 1
ATOM 1881 O O . THR A 1 255 ? 35.325 34.444 7.604 1.00 39.33 232 THR A O 1
ATOM 1885 N N . VAL A 1 256 ? 36.070 36.407 8.406 1.00 40.67 233 VAL A N 1
ATOM 1886 C CA . VAL A 1 256 ? 36.371 36.963 7.095 1.00 39.68 233 VAL A CA 1
ATOM 1887 C C . VAL A 1 256 ? 37.783 36.556 6.703 1.00 43.09 233 VAL A C 1
ATOM 1888 O O . VAL A 1 256 ? 38.755 37.027 7.280 1.00 44.47 233 VAL A O 1
ATOM 1892 N N . ILE A 1 257 ? 37.900 35.629 5.762 1.00 40.18 234 ILE A N 1
ATOM 1893 C CA . ILE A 1 257 ? 39.211 35.287 5.237 1.00 43.12 234 ILE A CA 1
ATOM 1894 C C . ILE A 1 257 ? 39.582 36.286 4.126 1.00 36.31 234 ILE A C 1
ATOM 1895 O O . ILE A 1 257 ? 40.689 36.811 4.088 1.00 37.60 234 ILE A O 1
ATOM 1900 N N . SER A 1 258 ? 38.636 36.573 3.246 1.00 33.68 235 SER A N 1
ATOM 1901 C CA . SER A 1 258 ? 38.832 37.610 2.241 1.00 32.92 235 SER A CA 1
ATOM 1902 C C . SER A 1 258 ? 37.451 38.097 1.844 1.00 28.58 235 SER A C 1
ATOM 1903 O O . SER A 1 258 ? 36.454 37.635 2.387 1.00 33.55 235 SER A O 1
ATOM 1906 N N . ALA A 1 259 ? 37.372 39.008 0.875 1.00 28.43 236 ALA A N 1
ATOM 1907 C CA . ALA A 1 259 ? 36.079 39.430 0.368 1.00 28.83 236 ALA A CA 1
ATOM 1908 C C . ALA A 1 259 ? 35.323 38.273 -0.314 1.00 32.16 236 ALA A C 1
ATOM 1909 O O . ALA A 1 259 ? 34.130 38.401 -0.609 1.00 28.81 236 ALA A O 1
ATOM 1911 N N . SER A 1 260 ? 35.997 37.145 -0.556 1.00 26.84 237 SER A N 1
ATOM 1912 C CA . SER A 1 260 ? 35.366 36.045 -1.324 1.00 27.75 237 SER A CA 1
ATOM 1913 C C . SER A 1 260 ? 35.333 34.742 -0.558 1.00 29.97 237 SER A C 1
ATOM 1914 O O . SER A 1 260 ? 35.026 33.699 -1.120 1.00 31.62 237 SER A O 1
ATOM 1917 N N . HIS A 1 261 ? 35.674 34.790 0.720 1.00 26.82 238 HIS A N 1
ATOM 1918 C CA . HIS A 1 261 ? 35.781 33.578 1.499 1.00 27.66 238 HIS A CA 1
ATOM 1919 C C . HIS A 1 261 ? 35.490 33.913 2.959 1.00 33.30 238 HIS A C 1
ATOM 1920 O O . HIS A 1 261 ? 36.312 34.526 3.629 1.00 30.49 238 HIS A O 1
ATOM 1927 N N . HIS A 1 262 ? 34.303 33.535 3.433 1.00 32.43 239 HIS A N 1
ATOM 1928 C CA . HIS A 1 262 ? 33.931 33.715 4.848 1.00 32.73 239 HIS A CA 1
ATOM 1929 C C . HIS A 1 262 ? 33.576 32.364 5.471 1.00 32.44 239 HIS A C 1
ATOM 1930 O O . HIS A 1 262 ? 33.060 31.482 4.786 1.00 36.24 239 HIS A O 1
ATOM 1937 N N . LEU A 1 263 ? 33.832 32.210 6.769 1.00 35.97 240 LEU A N 1
ATOM 1938 C CA . LEU A 1 263 ? 33.250 31.114 7.534 1.00 41.74 240 LEU A CA 1
ATOM 1939 C C . LEU A 1 263 ? 32.050 31.690 8.278 1.00 38.11 240 LEU A C 1
ATOM 1940 O O . LEU A 1 263 ? 32.112 32.810 8.779 1.00 42.85 240 LEU A O 1
ATOM 1945 N N . LEU A 1 264 ? 30.954 30.948 8.339 1.00 37.33 241 LEU A N 1
ATOM 1946 C CA . LEU A 1 264 ? 29.752 31.473 8.984 1.00 39.78 241 LEU A CA 1
ATOM 1947 C C . LEU A 1 264 ? 29.141 30.430 9.887 1.00 41.62 241 LEU A C 1
ATOM 1948 O O . LEU A 1 264 ? 28.887 29.300 9.466 1.00 39.53 241 LEU A O 1
ATOM 1953 N N . GLN A 1 265 ? 28.892 30.818 11.131 1.00 40.80 242 GLN A N 1
ATOM 1954 C CA . GLN A 1 265 ? 28.292 29.909 12.081 1.00 42.97 242 GLN A CA 1
ATOM 1955 C C . GLN A 1 265 ? 27.225 30.625 12.911 1.00 42.44 242 GLN A C 1
ATOM 1956 O O . GLN A 1 265 ? 27.429 31.745 13.385 1.00 44.94 242 GLN A O 1
ATOM 1962 N N . GLY A 1 266 ? 26.077 29.987 13.078 1.00 42.31 243 GLY A N 1
ATOM 1963 C CA . GLY A 1 266 ? 24.989 30.610 13.808 1.00 40.37 243 GLY A CA 1
ATOM 1964 C C . GLY A 1 266 ? 25.052 30.333 15.302 1.00 43.40 243 GLY A C 1
ATOM 1965 O O . GLY A 1 266 ? 25.474 29.252 15.723 1.00 40.32 243 GLY A O 1
ATOM 1966 N N . HIS A 1 267 ? 24.656 31.317 16.108 1.00 43.29 244 HIS A N 1
ATOM 1967 C CA . HIS A 1 267 ? 24.489 31.099 17.556 1.00 51.47 244 HIS A CA 1
ATOM 1968 C C . HIS A 1 267 ? 23.082 31.486 17.996 1.00 48.18 244 HIS A C 1
ATOM 1969 O O . HIS A 1 267 ? 22.521 32.480 17.514 1.00 49.90 244 HIS A O 1
ATOM 1976 N N . LEU A 1 268 ? 22.523 30.702 18.911 1.00 50.84 245 LEU A N 1
ATOM 1977 C CA . LEU A 1 268 ? 21.224 30.989 19.511 1.00 51.29 245 LEU A CA 1
ATOM 1978 C C . LEU A 1 268 ? 21.290 30.640 20.996 1.00 55.04 245 LEU A C 1
ATOM 1979 O O . LEU A 1 268 ? 21.544 29.491 21.346 1.00 62.49 245 LEU A O 1
ATOM 1984 N N . TRP A 1 269 ? 21.070 31.629 21.862 1.00 53.95 246 TRP A N 1
ATOM 1985 C CA . TRP A 1 269 ? 21.119 31.427 23.322 1.00 56.21 246 TRP A CA 1
ATOM 1986 C C . TRP A 1 269 ? 19.731 31.520 23.963 1.00 58.27 246 TRP A C 1
ATOM 1987 O O . TRP A 1 269 ? 18.982 32.463 23.712 1.00 58.52 246 TRP A O 1
ATOM 1998 N N . THR A 1 270 ? 19.391 30.537 24.785 1.00 67.35 247 THR A N 1
ATOM 1999 C CA . THR A 1 270 ? 18.115 30.550 25.501 1.00 67.96 247 THR A CA 1
ATOM 2000 C C . THR A 1 270 ? 18.145 29.597 26.690 1.00 69.41 247 THR A C 1
ATOM 2001 O O . THR A 1 270 ? 18.645 28.470 26.585 1.00 65.35 247 THR A O 1
ATOM 2005 N N . GLN A 1 271 ? 17.620 30.055 27.825 1.00 71.27 248 GLN A N 1
ATOM 2006 C CA . GLN A 1 271 ? 17.577 29.233 29.030 1.00 76.35 248 GLN A CA 1
ATOM 2007 C C . GLN A 1 271 ? 18.981 28.795 29.423 1.00 76.75 248 GLN A C 1
ATOM 2008 O O . GLN A 1 271 ? 19.212 27.611 29.718 1.00 76.45 248 GLN A O 1
ATOM 2014 N N . GLY A 1 272 ? 19.920 29.743 29.401 1.00 79.65 249 GLY A N 1
ATOM 2015 C CA . GLY A 1 272 ? 21.278 29.493 29.891 1.00 83.55 249 GLY A CA 1
ATOM 2016 C C . GLY A 1 272 ? 22.124 28.529 29.074 1.00 84.36 249 GLY A C 1
ATOM 2017 O O . GLY A 1 272 ? 23.119 28.002 29.569 1.00 78.54 249 GLY A O 1
ATOM 2018 N N . GLU A 1 273 ? 21.736 28.301 27.821 1.00 81.80 250 GLU A N 1
ATOM 2019 C CA . GLU A 1 273 ? 22.487 27.416 26.938 1.00 76.90 250 GLU A CA 1
ATOM 2020 C C . GLU A 1 273 ? 22.651 28.038 25.566 1.00 68.50 250 GLU A C 1
ATOM 2021 O O . GLU A 1 273 ? 21.684 28.550 25.000 1.00 70.81 250 GLU A O 1
ATOM 2027 N N . CYS A 1 274 ? 23.869 27.992 25.029 1.00 67.99 251 CYS A N 1
ATOM 2028 C CA . CYS A 1 274 ? 24.101 28.427 23.659 1.00 68.63 251 CYS A CA 1
ATOM 2029 C C . CYS A 1 274 ? 23.936 27.233 22.727 1.00 68.24 251 CYS A C 1
ATOM 2030 O O . CYS A 1 274 ? 24.390 26.128 23.037 1.00 72.09 251 CYS A O 1
ATOM 2033 N N . TRP A 1 275 ? 23.263 27.461 21.602 1.00 54.92 252 TRP A N 1
ATOM 2034 C CA . TRP A 1 275 ? 23.054 26.440 20.589 1.00 58.12 252 TRP A CA 1
ATOM 2035 C C . TRP A 1 275 ? 23.743 26.912 19.317 1.00 53.91 252 TRP A C 1
ATOM 2036 O O . TRP A 1 275 ? 23.514 28.035 18.867 1.00 49.63 252 TRP A O 1
ATOM 2047 N N . GLU A 1 276 ? 24.569 26.048 18.737 1.00 55.20 253 GLU A N 1
ATOM 2048 C CA . GLU A 1 276 ? 25.405 26.395 17.587 1.00 51.00 253 GLU A CA 1
ATOM 2049 C C . GLU A 1 276 ? 25.065 25.571 16.353 1.00 57.33 253 GLU A C 1
ATOM 2050 O O . GLU A 1 276 ? 24.777 24.377 16.454 1.00 56.44 253 GLU A O 1
ATOM 2056 N N . SER A 1 277 ? 25.139 26.199 15.182 1.00 48.89 254 SER A N 1
ATOM 2057 C CA . SER A 1 277 ? 25.023 25.463 13.937 1.00 51.77 254 SER A CA 1
ATOM 2058 C C . SER A 1 277 ? 26.393 24.923 13.587 1.00 52.79 254 SER A C 1
ATOM 2059 O O . SER A 1 277 ? 27.384 25.246 14.236 1.00 52.14 254 SER A O 1
ATOM 2062 N N . GLU A 1 278 ? 26.447 24.103 12.550 1.00 62.03 255 GLU A N 1
ATOM 2063 C CA . GLU A 1 278 ? 27.720 23.756 11.951 1.00 56.40 255 GLU A CA 1
ATOM 2064 C C . GLU A 1 278 ? 28.315 25.028 11.358 1.00 47.86 255 GLU A C 1
ATOM 2065 O O . GLU A 1 278 ? 27.605 26.019 11.123 1.00 43.65 255 GLU A O 1
ATOM 2071 N N . GLU A 1 279 ? 29.620 25.013 11.123 1.00 46.90 256 GLU A N 1
ATOM 2072 C CA . GLU A 1 279 ? 30.276 26.150 10.504 1.00 45.69 256 GLU A CA 1
ATOM 2073 C C . GLU A 1 279 ? 30.310 25.961 9.003 1.00 47.89 256 GLU A C 1
ATOM 2074 O O . GLU A 1 279 ? 30.754 24.924 8.514 1.00 48.43 256 GLU A O 1
ATOM 2080 N N . TYR A 1 280 ? 29.836 26.967 8.278 1.00 41.67 257 TYR A N 1
ATOM 2081 C CA . TYR A 1 280 ? 29.847 26.928 6.820 1.00 38.23 257 TYR A CA 1
ATOM 2082 C C . TYR A 1 280 ? 31.038 27.678 6.273 1.00 38.90 257 TYR A C 1
ATOM 2083 O O . TYR A 1 280 ? 31.434 28.718 6.809 1.00 35.96 257 TYR A O 1
ATOM 2092 N N . ALA A 1 281 ? 31.604 27.134 5.201 1.00 38.75 258 ALA A N 1
ATOM 2093 C CA . ALA A 1 281 ? 32.635 27.811 4.437 1.00 35.42 258 ALA A CA 1
ATOM 2094 C C . ALA A 1 281 ? 31.952 28.321 3.189 1.00 36.45 258 ALA A C 1
ATOM 2095 O O . ALA A 1 281 ? 31.408 27.542 2.403 1.00 32.51 258 ALA A O 1
ATOM 2097 N N . ILE A 1 282 ? 31.926 29.640 3.040 1.00 33.27 259 ILE A N 1
ATOM 2098 C CA . ILE A 1 282 ? 31.289 30.269 1.897 1.00 33.49 259 ILE A CA 1
ATOM 2099 C C . ILE A 1 282 ? 32.322 30.882 0.946 1.00 28.67 259 ILE A C 1
ATOM 2100 O O . ILE A 1 282 ? 33.054 31.804 1.322 1.00 30.49 259 ILE A O 1
ATOM 2105 N N . TYR A 1 283 ? 32.371 30.382 -0.288 1.00 30.09 260 TYR A N 1
ATOM 2106 C CA . TYR A 1 283 ? 33.270 30.930 -1.308 1.00 31.98 260 TYR A CA 1
ATOM 2107 C C . TYR A 1 283 ? 32.939 30.374 -2.694 1.00 32.35 260 TYR A C 1
ATOM 2108 O O . TYR A 1 283 ? 32.686 29.186 -2.853 1.00 27.03 260 TYR A O 1
ATOM 2117 N N . PRO A 1 284 ? 32.924 31.243 -3.699 1.00 28.94 261 PRO A N 1
ATOM 2118 C CA . PRO A 1 284 ? 33.135 32.677 -3.540 1.00 28.10 261 PRO A CA 1
ATOM 2119 C C . PRO A 1 284 ? 31.890 33.273 -2.904 1.00 28.85 261 PRO A C 1
ATOM 2120 O O . PRO A 1 284 ? 30.985 32.538 -2.522 1.00 33.03 261 PRO A O 1
ATOM 2124 N N . ILE A 1 285 ? 31.832 34.590 -2.795 1.00 28.75 262 ILE A N 1
ATOM 2125 C CA . ILE A 1 285 ? 30.664 35.248 -2.220 1.00 26.69 262 ILE A CA 1
ATOM 2126 C C . ILE A 1 285 ? 30.010 36.087 -3.301 1.00 29.00 262 ILE A C 1
ATOM 2127 O O . ILE A 1 285 ? 30.654 36.951 -3.871 1.00 26.79 262 ILE A O 1
ATOM 2132 N N . VAL A 1 286 ? 28.736 35.847 -3.591 1.00 24.76 263 VAL A N 1
ATOM 2133 C CA . VAL A 1 286 ? 28.056 36.631 -4.637 1.00 19.85 263 VAL A CA 1
ATOM 2134 C C . VAL A 1 286 ? 27.661 37.993 -4.059 1.00 26.30 263 VAL A C 1
ATOM 2135 O O . VAL A 1 286 ? 27.989 39.020 -4.631 1.00 27.73 263 VAL A O 1
ATOM 2139 N N . ASP A 1 287 ? 27.007 37.995 -2.898 1.00 23.70 264 ASP A N 1
ATOM 2140 C CA . ASP A 1 287 ? 26.504 39.229 -2.286 1.00 26.82 264 ASP A CA 1
ATOM 2141 C C . ASP A 1 287 ? 26.145 39.007 -0.811 1.00 30.93 264 ASP A C 1
ATOM 2142 O O . ASP A 1 287 ? 25.074 38.469 -0.501 1.00 27.12 264 ASP A O 1
ATOM 2147 N N . ARG A 1 288 ? 27.030 39.425 0.094 1.00 27.16 265 ARG A N 1
ATOM 2148 C CA . ARG A 1 288 ? 26.807 39.251 1.541 1.00 30.87 265 ARG A CA 1
ATOM 2149 C C . ARG A 1 288 ? 25.717 40.165 2.077 1.00 32.28 265 ARG A C 1
ATOM 2150 O O . ARG A 1 288 ? 25.235 39.965 3.187 1.00 29.43 265 ARG A O 1
ATOM 2158 N N . VAL A 1 289 ? 25.324 41.179 1.307 1.00 32.39 266 VAL A N 1
ATOM 2159 C CA . VAL A 1 289 ? 24.382 42.159 1.841 1.00 31.46 266 VAL A CA 1
ATOM 2160 C C . VAL A 1 289 ? 23.045 41.507 2.130 1.00 32.68 266 VAL A C 1
ATOM 2161 O O . VAL A 1 289 ? 22.537 40.716 1.326 1.00 31.59 266 VAL A O 1
ATOM 2165 N N . GLY A 1 290 ? 22.492 41.822 3.298 1.00 31.59 267 GLY A N 1
ATOM 2166 C CA . GLY A 1 290 ? 21.264 41.208 3.749 1.00 32.32 267 GLY A CA 1
ATOM 2167 C C . GLY A 1 290 ? 21.453 39.820 4.340 1.00 28.37 267 GLY A C 1
ATOM 2168 O O . GLY A 1 290 ? 20.481 39.164 4.713 1.00 31.02 267 GLY A O 1
ATOM 2169 N N . GLY A 1 291 ? 22.692 39.358 4.427 1.00 30.07 268 GLY A N 1
ATOM 2170 C CA . GLY A 1 291 ? 22.956 38.054 5.062 1.00 30.52 268 GLY A CA 1
ATOM 2171 C C . GLY A 1 291 ? 22.437 37.984 6.505 1.00 34.45 268 GLY A C 1
ATOM 2172 O O . GLY A 1 291 ? 21.854 36.979 6.927 1.00 32.81 268 GLY A O 1
ATOM 2173 N N . GLY A 1 292 ? 22.642 39.055 7.265 1.00 32.65 269 GLY A N 1
ATOM 2174 C CA . GLY A 1 292 ? 22.223 39.074 8.669 1.00 31.99 269 GLY A CA 1
ATOM 2175 C C . GLY A 1 292 ? 20.703 39.170 8.783 1.00 37.40 269 GLY A C 1
ATOM 2176 O O . GLY A 1 292 ? 20.108 38.619 9.707 1.00 40.09 269 GLY A O 1
ATOM 2177 N N . ASP A 1 293 ? 20.078 39.885 7.842 1.00 33.61 270 ASP A N 1
ATOM 2178 C CA . ASP A 1 293 ? 18.636 40.024 7.825 1.00 32.35 270 ASP A CA 1
ATOM 2179 C C . ASP A 1 293 ? 17.976 38.690 7.497 1.00 32.17 270 ASP A C 1
ATOM 2180 O O . ASP A 1 293 ? 16.888 38.394 7.982 1.00 40.28 270 ASP A O 1
ATOM 2185 N N . ALA A 1 294 ? 18.627 37.898 6.651 1.00 33.22 271 ALA A N 1
ATOM 2186 C CA . ALA A 1 294 ? 18.162 36.546 6.337 1.00 33.32 271 ALA A CA 1
ATOM 2187 C C . ALA A 1 294 ? 18.247 35.683 7.584 1.00 33.01 271 ALA A C 1
ATOM 2188 O O . ALA A 1 294 ? 17.385 34.847 7.835 1.00 38.54 271 ALA A O 1
ATOM 2190 N N . TYR A 1 295 ? 19.321 35.859 8.334 1.00 34.30 272 TYR A N 1
ATOM 2191 C CA . TYR A 1 295 ? 19.495 35.120 9.591 1.00 41.25 272 TYR A CA 1
ATOM 2192 C C . TYR A 1 295 ? 18.396 35.495 10.588 1.00 37.20 272 TYR A C 1
ATOM 2193 O O . TYR A 1 295 ? 17.721 34.628 11.136 1.00 42.35 272 TYR A O 1
ATOM 2202 N N . THR A 1 296 ? 18.186 36.795 10.779 1.00 42.05 273 THR A N 1
ATOM 2203 C CA . THR A 1 296 ? 17.160 37.290 11.696 1.00 39.68 273 THR A CA 1
ATOM 2204 C C . THR A 1 296 ? 15.761 36.783 11.362 1.00 43.72 273 THR A C 1
ATOM 2205 O O . THR A 1 296 ? 15.012 36.353 12.240 1.00 43.49 273 THR A O 1
ATOM 2209 N N . ALA A 1 297 ? 15.391 36.857 10.091 1.00 34.47 274 ALA A N 1
ATOM 2210 C CA . ALA A 1 297 ? 14.049 36.447 9.696 1.00 37.35 274 ALA A CA 1
ATOM 2211 C C . ALA A 1 297 ? 13.862 34.950 9.932 1.00 35.16 274 ALA A C 1
ATOM 2212 O O . ALA A 1 297 ? 12.811 34.510 10.375 1.00 42.87 274 ALA A O 1
ATOM 2214 N N . ALA A 1 298 ? 14.890 34.164 9.647 1.00 34.49 275 ALA A N 1
ATOM 2215 C CA . ALA A 1 298 ? 14.758 32.713 9.781 1.00 36.62 275 ALA A CA 1
ATOM 2216 C C . ALA A 1 298 ? 14.664 32.322 11.246 1.00 42.42 275 ALA A C 1
ATOM 2217 O O . ALA A 1 298 ? 13.957 31.367 11.590 1.00 39.41 275 ALA A O 1
ATOM 2219 N N . VAL A 1 299 ? 15.398 33.038 12.106 1.00 40.23 276 VAL A N 1
ATOM 2220 C CA . VAL A 1 299 ? 15.342 32.755 13.542 1.00 41.60 276 VAL A CA 1
ATOM 2221 C C . VAL A 1 299 ? 13.936 33.062 14.039 1.00 44.07 276 VAL A C 1
ATOM 2222 O O . VAL A 1 299 ? 13.318 32.237 14.711 1.00 48.54 276 VAL A O 1
ATOM 2226 N N . LEU A 1 300 ? 13.428 34.245 13.691 1.00 45.03 277 LEU A N 1
ATOM 2227 C CA . LEU A 1 300 ? 12.068 34.629 14.069 1.00 42.31 277 LEU A CA 1
ATOM 2228 C C . LEU A 1 300 ? 11.084 33.599 13.565 1.00 40.78 277 LEU A C 1
ATOM 2229 O O . LEU A 1 300 ? 10.141 33.246 14.262 1.00 42.40 277 LEU A O 1
ATOM 2234 N N . HIS A 1 301 ? 11.300 33.109 12.350 1.00 40.29 278 HIS A N 1
ATOM 2235 C CA . HIS A 1 301 ? 10.418 32.075 11.809 1.00 41.73 278 HIS A CA 1
ATOM 2236 C C . HIS A 1 301 ? 10.404 30.825 12.699 1.00 46.75 278 HIS A C 1
ATOM 2237 O O . HIS A 1 301 ? 9.340 30.318 13.054 1.00 51.48 278 HIS A O 1
ATOM 2244 N N . GLY A 1 302 ? 11.589 30.339 13.056 1.00 43.77 279 GLY A N 1
ATOM 2245 C CA . GLY A 1 302 ? 11.717 29.180 13.946 1.00 45.88 279 GLY A CA 1
ATOM 2246 C C . GLY A 1 302 ? 11.049 29.397 15.294 1.00 52.73 279 GLY A C 1
ATOM 2247 O O . GLY A 1 302 ? 10.371 28.506 15.820 1.00 48.98 279 GLY A O 1
ATOM 2248 N N . ILE A 1 303 ? 11.247 30.584 15.860 1.00 53.60 280 ILE A N 1
ATOM 2249 C CA . ILE A 1 303 ? 10.632 30.930 17.138 1.00 56.90 280 ILE A CA 1
ATOM 2250 C C . ILE A 1 303 ? 9.108 30.925 17.024 1.00 62.22 280 ILE A C 1
ATOM 2251 O O . ILE A 1 303 ? 8.427 30.345 17.856 1.00 52.35 280 ILE A O 1
ATOM 2256 N N . LEU A 1 304 ? 8.580 31.565 15.985 1.00 53.06 281 LEU A N 1
ATOM 2257 C CA . LEU A 1 304 ? 7.134 31.645 15.783 1.00 57.65 281 LEU A CA 1
ATOM 2258 C C . LEU A 1 304 ? 6.510 30.280 15.490 1.00 56.11 281 LEU A C 1
ATOM 2259 O O . LEU A 1 304 ? 5.328 30.065 15.754 1.00 60.05 281 LEU A O 1
ATOM 2264 N N . SER A 1 305 ? 7.298 29.361 14.942 1.00 51.22 282 SER A N 1
ATOM 2265 C CA . SER A 1 305 ? 6.786 28.042 14.594 1.00 52.12 282 SER A CA 1
ATOM 2266 C C . SER A 1 305 ? 6.940 27.107 15.776 1.00 57.41 282 SER A C 1
ATOM 2267 O O . SER A 1 305 ? 6.592 25.932 15.698 1.00 57.01 282 SER A O 1
ATOM 2270 N N . GLU A 1 306 ? 7.479 27.643 16.866 1.00 55.68 283 GLU A N 1
ATOM 2271 C CA . GLU A 1 306 ? 7.723 26.879 18.088 1.00 60.22 283 GLU A CA 1
ATOM 2272 C C . GLU A 1 306 ? 8.649 25.674 17.901 1.00 60.38 283 GLU A C 1
ATOM 2273 O O . GLU A 1 306 ? 8.441 24.632 18.516 1.00 59.15 283 GLU A O 1
ATOM 2279 N N . TRP A 1 307 ? 9.673 25.821 17.060 1.00 59.72 284 TRP A N 1
ATOM 2280 C CA . TRP A 1 307 ? 10.673 24.771 16.880 1.00 56.86 284 TRP A CA 1
ATOM 2281 C C . TRP A 1 307 ? 11.589 24.696 18.094 1.00 62.72 284 TRP A C 1
ATOM 2282 O O . TRP A 1 307 ? 11.642 25.628 18.901 1.00 67.69 284 TRP A O 1
ATOM 2293 N N . ARG A 1 308 ? 12.316 23.589 18.210 1.00 61.64 285 ARG A N 1
ATOM 2294 C CA . ARG A 1 308 ? 13.390 23.470 19.192 1.00 68.82 285 ARG A CA 1
ATOM 2295 C C . ARG A 1 308 ? 14.546 24.413 18.826 1.00 67.33 285 ARG A C 1
ATOM 2296 O O . ARG A 1 308 ? 14.702 24.788 17.669 1.00 60.05 285 ARG A O 1
ATOM 2304 N N . PRO A 1 309 ? 15.353 24.816 19.818 1.00 66.14 286 PRO A N 1
ATOM 2305 C CA . PRO A 1 309 ? 16.427 25.777 19.530 1.00 63.54 286 PRO A CA 1
ATOM 2306 C C . PRO A 1 309 ? 17.467 25.272 18.518 1.00 65.84 286 PRO A C 1
ATOM 2307 O O . PRO A 1 309 ? 18.015 26.070 17.746 1.00 53.87 286 PRO A O 1
ATOM 2311 N N . ASP A 1 310 ? 17.736 23.968 18.526 1.00 57.28 287 ASP A N 1
ATOM 2312 C CA . ASP A 1 310 ? 18.703 23.372 17.605 1.00 58.22 287 ASP A CA 1
ATOM 2313 C C . ASP A 1 310 ? 18.205 23.370 16.166 1.00 55.28 287 ASP A C 1
ATOM 2314 O O . ASP A 1 310 ? 19.000 23.526 15.227 1.00 48.86 287 ASP A O 1
ATOM 2319 N N . GLU A 1 311 ? 16.902 23.164 15.985 1.00 57.57 288 GLU A N 1
ATOM 2320 C CA . GLU A 1 311 ? 16.321 23.255 14.644 1.00 54.66 288 GLU A CA 1
ATOM 2321 C C . GLU A 1 311 ? 16.370 24.697 14.173 1.00 56.20 288 GLU A C 1
ATOM 2322 O O . GLU A 1 311 ? 16.699 24.977 13.014 1.00 49.77 288 GLU A O 1
ATOM 2328 N N . THR A 1 312 ? 16.042 25.618 15.072 1.00 50.09 289 THR A N 1
ATOM 2329 C CA . THR A 1 312 ? 16.022 27.026 14.697 1.00 49.57 289 THR A CA 1
ATOM 2330 C C . THR A 1 312 ? 17.402 27.516 14.251 1.00 52.25 289 THR A C 1
ATOM 2331 O O . THR A 1 312 ? 17.538 28.074 13.158 1.00 48.07 289 THR A O 1
ATOM 2335 N N . VAL A 1 313 ? 18.432 27.283 15.065 1.00 51.31 290 VAL A N 1
ATOM 2336 C CA . VAL A 1 313 ? 19.753 27.811 14.727 1.00 47.97 290 VAL A CA 1
ATOM 2337 C C . VAL A 1 313 ? 20.294 27.182 13.449 1.00 50.18 290 VAL A C 1
ATOM 2338 O O . VAL A 1 313 ? 20.932 27.849 12.633 1.00 46.13 290 VAL A O 1
ATOM 2342 N N . LYS A 1 314 ? 20.012 25.902 13.262 1.00 49.10 291 LYS A N 1
ATOM 2343 C CA . LYS A 1 314 ? 20.457 25.206 12.068 1.00 48.04 291 LYS A CA 1
ATOM 2344 C C . LYS A 1 314 ? 19.734 25.742 10.829 1.00 45.01 291 LYS A C 1
ATOM 2345 O O . LYS A 1 314 ? 20.343 25.963 9.787 1.00 41.58 291 LYS A O 1
ATOM 2351 N N . PHE A 1 315 ? 18.430 25.969 10.953 1.00 48.95 292 PHE A N 1
ATOM 2352 C CA . PHE A 1 315 ? 17.634 26.436 9.821 1.00 39.93 292 PHE A CA 1
ATOM 2353 C C . PHE A 1 315 ? 18.048 27.839 9.422 1.00 41.38 292 PHE A C 1
ATOM 2354 O O . PHE A 1 315 ? 18.188 28.133 8.234 1.00 39.04 292 PHE A O 1
ATOM 2362 N N . ALA A 1 316 ? 18.248 28.705 10.413 1.00 37.94 293 ALA A N 1
ATOM 2363 C CA . ALA A 1 316 ? 18.549 30.105 10.127 1.00 40.11 293 ALA A CA 1
ATOM 2364 C C . ALA A 1 316 ? 19.959 30.297 9.585 1.00 38.99 293 ALA A C 1
ATOM 2365 O O . ALA A 1 316 ? 20.207 31.210 8.800 1.00 35.53 293 ALA A O 1
ATOM 2367 N N . THR A 1 317 ? 20.891 29.451 10.002 1.00 42.67 294 THR A N 1
ATOM 2368 C CA . THR A 1 317 ? 22.249 29.587 9.483 1.00 36.84 294 THR A CA 1
ATOM 2369 C C . THR A 1 317 ? 22.283 29.160 8.015 1.00 33.91 294 THR A C 1
ATOM 2370 O O . THR A 1 317 ? 22.924 29.800 7.189 1.00 37.35 294 THR A O 1
ATOM 2374 N N . ALA A 1 318 ? 21.586 28.077 7.700 1.00 35.00 295 ALA A N 1
ATOM 2375 C CA . ALA A 1 318 ? 21.426 27.647 6.323 1.00 36.42 295 ALA A CA 1
ATOM 2376 C C . ALA A 1 318 ? 20.828 28.772 5.482 1.00 39.19 295 ALA A C 1
ATOM 2377 O O . ALA A 1 318 ? 21.320 29.088 4.394 1.00 35.84 295 ALA A O 1
ATOM 2379 N N . ALA A 1 319 ? 19.757 29.377 5.985 1.00 35.84 296 ALA A N 1
ATOM 2380 C CA . ALA A 1 319 ? 19.106 30.469 5.271 1.00 37.44 296 ALA A CA 1
ATOM 2381 C C . ALA A 1 319 ? 20.093 31.584 4.988 1.00 36.65 296 ALA A C 1
ATOM 2382 O O . ALA A 1 319 ? 20.167 32.090 3.866 1.00 30.55 296 ALA A O 1
ATOM 2384 N N . ALA A 1 320 ? 20.855 31.965 6.010 1.00 34.30 297 ALA A N 1
ATOM 2385 C CA . ALA A 1 320 ? 21.830 33.050 5.880 1.00 34.68 297 ALA A CA 1
ATOM 2386 C C . ALA A 1 320 ? 22.926 32.690 4.889 1.00 29.90 297 ALA A C 1
ATOM 2387 O O . ALA A 1 320 ? 23.341 33.520 4.101 1.00 30.95 297 ALA A O 1
ATOM 2389 N N . GLY A 1 321 ? 23.412 31.458 4.955 1.00 32.67 298 GLY A N 1
ATOM 2390 C CA . GLY A 1 321 ? 24.461 31.039 4.048 1.00 36.90 298 GLY A CA 1
ATOM 2391 C C . GLY A 1 321 ? 24.003 31.078 2.595 1.00 34.29 298 GLY A C 1
ATOM 2392 O O . GLY A 1 321 ? 24.738 31.536 1.723 1.00 29.46 298 GLY A O 1
ATOM 2393 N N . LEU A 1 322 ? 22.786 30.603 2.330 1.00 28.00 299 LEU A N 1
ATOM 2394 C CA . LEU A 1 322 ? 22.268 30.572 0.961 1.00 29.39 299 LEU A CA 1
ATOM 2395 C C . LEU A 1 322 ? 22.103 31.990 0.405 1.00 33.02 299 LEU A C 1
ATOM 2396 O O . LEU A 1 322 ? 22.405 32.252 -0.761 1.00 28.04 299 LEU A O 1
ATOM 2401 N N . LYS A 1 323 ? 21.649 32.913 1.251 1.00 29.82 300 LYS A N 1
ATOM 2402 C CA . LYS A 1 323 ? 21.517 34.321 0.849 1.00 32.63 300 LYS A CA 1
ATOM 2403 C C . LYS A 1 323 ? 22.799 34.887 0.210 1.00 27.29 300 LYS A C 1
ATOM 2404 O O . LYS A 1 323 ? 22.733 35.747 -0.679 1.00 26.93 300 LYS A O 1
ATOM 2410 N N . HIS A 1 324 ? 23.954 34.412 0.662 1.00 27.42 301 HIS A N 1
ATOM 2411 C CA . HIS A 1 324 ? 25.235 34.911 0.152 1.00 24.11 301 HIS A CA 1
ATOM 2412 C C . HIS A 1 324 ? 25.410 34.656 -1.358 1.00 30.48 301 HIS A C 1
ATOM 2413 O O . HIS A 1 324 ? 26.216 35.318 -2.014 1.00 24.91 301 HIS A O 1
ATOM 2420 N N . SER A 1 325 ? 24.666 33.688 -1.893 1.00 27.99 302 SER A N 1
ATOM 2421 C CA . SER A 1 325 ? 24.735 33.342 -3.318 1.00 25.48 302 SER A CA 1
ATOM 2422 C C . SER A 1 325 ? 23.797 34.154 -4.227 1.00 27.89 302 SER A C 1
ATOM 2423 O O . SER A 1 325 ? 23.709 33.891 -5.438 1.00 27.44 302 SER A O 1
ATOM 2426 N N . ILE A 1 326 ? 23.083 35.116 -3.654 1.00 24.05 303 ILE A N 1
ATOM 2427 C CA . ILE A 1 326 ? 22.042 35.811 -4.387 1.00 26.22 303 ILE A CA 1
ATOM 2428 C C . ILE A 1 326 ? 22.284 37.317 -4.380 1.00 30.54 303 ILE A C 1
ATOM 2429 O O . ILE A 1 326 ? 22.419 37.922 -3.332 1.00 24.73 303 ILE A O 1
ATOM 2434 N N . HIS A 1 327 ? 22.320 37.915 -5.557 1.00 24.23 304 HIS A N 1
ATOM 2435 C CA . HIS A 1 327 ? 22.454 39.341 -5.674 1.00 24.04 304 HIS A CA 1
ATOM 2436 C C . HIS A 1 327 ? 21.234 40.006 -5.052 1.00 28.46 304 HIS A C 1
ATOM 2437 O O . HIS A 1 327 ? 20.151 39.517 -5.151 1.00 25.35 304 HIS A O 1
ATOM 2444 N N . GLY A 1 328 ? 21.445 41.143 -4.416 1.00 24.17 305 GLY A N 1
ATOM 2445 C CA . GLY A 1 328 ? 20.375 41.881 -3.787 1.00 25.14 305 GLY A CA 1
ATOM 2446 C C . GLY A 1 328 ? 20.263 41.717 -2.290 1.00 26.06 305 GLY A C 1
ATOM 2447 O O . GLY A 1 328 ? 21.032 41.018 -1.704 1.00 27.47 305 GLY A O 1
ATOM 2448 N N . ASP A 1 329 ? 19.310 42.407 -1.695 1.00 27.32 306 ASP A N 1
ATOM 2449 C CA . ASP A 1 329 ? 19.111 42.395 -0.257 1.00 32.59 306 ASP A CA 1
ATOM 2450 C C . ASP A 1 329 ? 18.253 41.295 0.349 1.00 30.96 306 ASP A C 1
ATOM 2451 O O . ASP A 1 329 ? 18.329 41.054 1.513 1.00 31.30 306 ASP A O 1
ATOM 2456 N N . ILE A 1 330 ? 17.423 40.655 -0.440 1.00 29.48 307 ILE A N 1
ATOM 2457 C CA . ILE A 1 330 ? 16.478 39.713 0.102 1.00 33.30 307 ILE A CA 1
ATOM 2458 C C . ILE A 1 330 ? 16.764 38.280 -0.243 1.00 31.57 307 ILE A C 1
ATOM 2459 O O . ILE A 1 330 ? 17.476 37.994 -1.170 1.00 30.96 307 ILE A O 1
ATOM 2464 N N . ASN A 1 331 ? 16.219 37.388 0.562 1.00 29.63 308 ASN A N 1
ATOM 2465 C CA . ASN A 1 331 ? 16.454 35.966 0.418 1.00 26.13 308 ASN A CA 1
ATOM 2466 C C . ASN A 1 331 ? 15.281 35.340 -0.316 1.00 26.85 308 ASN A C 1
ATOM 2467 O O . ASN A 1 331 ? 14.154 35.384 0.171 1.00 30.92 308 ASN A O 1
ATOM 2472 N N . PRO A 1 332 ? 15.529 34.791 -1.515 1.00 31.51 309 PRO A N 1
ATOM 2473 C CA . PRO A 1 332 ? 14.427 34.382 -2.374 1.00 29.35 309 PRO A CA 1
ATOM 2474 C C . PRO A 1 332 ? 13.919 32.980 -2.098 1.00 36.81 309 PRO A C 1
ATOM 2475 O O . PRO A 1 332 ? 12.962 32.543 -2.734 1.00 37.88 309 PRO A O 1
ATOM 2479 N N . PHE A 1 333 ? 14.530 32.271 -1.156 1.00 32.10 310 PHE A N 1
ATOM 2480 C CA . PHE A 1 333 ? 14.238 30.843 -1.008 1.00 33.56 310 PHE A CA 1
ATOM 2481 C C . PHE A 1 333 ? 13.019 30.567 -0.152 1.00 36.72 310 PHE A C 1
ATOM 2482 O O . PHE A 1 333 ? 12.741 31.309 0.786 1.00 38.13 310 PHE A O 1
ATOM 2490 N N . ASP A 1 334 ? 12.299 29.489 -0.457 1.00 32.89 311 ASP A N 1
ATOM 2491 C CA . ASP A 1 334 ? 11.189 29.115 0.395 1.00 39.64 311 ASP A CA 1
ATOM 2492 C C . ASP A 1 334 ? 11.665 28.175 1.519 1.00 42.48 311 ASP A C 1
ATOM 2493 O O . ASP A 1 334 ? 12.814 27.713 1.505 1.00 35.11 311 ASP A O 1
ATOM 2498 N N . GLU A 1 335 ? 10.786 27.910 2.485 1.00 40.79 312 GLU A N 1
ATOM 2499 C CA . GLU A 1 335 ? 11.148 27.129 3.672 1.00 44.45 312 GLU A CA 1
ATOM 2500 C C . GLU A 1 335 ? 11.734 25.775 3.313 1.00 42.00 312 GLU A C 1
ATOM 2501 O O . GLU A 1 335 ? 12.773 25.370 3.843 1.00 44.03 312 GLU A O 1
ATOM 2507 N N . LYS A 1 336 ? 11.030 25.070 2.435 1.00 43.21 313 LYS A N 1
ATOM 2508 C CA . LYS A 1 336 ? 11.422 23.747 1.977 1.00 50.67 313 LYS A CA 1
ATOM 2509 C C . LYS A 1 336 ? 12.857 23.726 1.442 1.00 51.73 313 LYS A C 1
ATOM 2510 O O . LYS A 1 336 ? 13.650 22.845 1.785 1.00 50.12 313 LYS A O 1
ATOM 2516 N N . THR A 1 337 ? 13.194 24.700 0.607 1.00 38.43 314 THR A N 1
ATOM 2517 C CA . THR A 1 337 ? 14.521 24.742 -0.001 1.00 38.51 314 THR A CA 1
ATOM 2518 C C . THR A 1 337 ? 15.587 24.933 1.071 1.00 40.44 314 THR A C 1
ATOM 2519 O O . THR A 1 337 ? 16.598 24.234 1.096 1.00 40.82 314 THR A O 1
ATOM 2523 N N . ILE A 1 338 ? 15.352 25.882 1.966 1.00 42.85 315 ILE A N 1
ATOM 2524 C CA . ILE A 1 338 ? 16.276 26.112 3.058 1.00 37.38 315 ILE A CA 1
ATOM 2525 C C . ILE A 1 338 ? 16.384 24.890 3.960 1.00 42.11 315 ILE A C 1
ATOM 2526 O O . ILE A 1 338 ? 17.488 24.487 4.316 1.00 45.57 315 ILE A O 1
ATOM 2531 N N . ALA A 1 339 ? 15.241 24.302 4.321 1.00 43.60 316 ALA A N 1
ATOM 2532 C CA . ALA A 1 339 ? 15.211 23.107 5.173 1.00 40.91 316 ALA A CA 1
ATOM 2533 C C . ALA A 1 339 ? 15.923 21.916 4.524 1.00 52.66 316 ALA A C 1
ATOM 2534 O O . ALA A 1 339 ? 16.636 21.165 5.194 1.00 45.31 316 ALA A O 1
ATOM 2536 N N . ASP A 1 340 ? 15.732 21.736 3.221 1.00 49.16 317 ASP A N 1
ATOM 2537 C CA . ASP A 1 340 ? 16.388 20.633 2.527 1.00 47.70 317 ASP A CA 1
ATOM 2538 C C . ASP A 1 340 ? 17.897 20.829 2.580 1.00 57.43 317 ASP A C 1
ATOM 2539 O O . ASP A 1 340 ? 18.643 19.871 2.755 1.00 45.43 317 ASP A O 1
ATOM 2544 N N . PHE A 1 341 ? 18.353 22.068 2.419 1.00 40.42 318 PHE A N 1
ATOM 2545 C CA . PHE A 1 341 ? 19.793 22.321 2.438 1.00 41.77 318 PHE A CA 1
ATOM 2546 C C . PHE A 1 341 ? 20.389 22.103 3.836 1.00 42.84 318 PHE A C 1
ATOM 2547 O O . PHE A 1 341 ? 21.489 21.573 3.973 1.00 43.60 318 PHE A O 1
ATOM 2555 N N . ALA A 1 342 ? 19.661 22.515 4.869 1.00 44.04 319 ALA A N 1
ATOM 2556 C CA . ALA A 1 342 ? 20.141 22.369 6.232 1.00 52.11 319 ALA A CA 1
ATOM 2557 C C . ALA A 1 342 ? 20.304 20.889 6.569 1.00 55.84 319 ALA A C 1
ATOM 2558 O O . ALA A 1 342 ? 21.205 20.518 7.306 1.00 49.97 319 ALA A O 1
ATOM 2560 N N . ALA A 1 343 ? 19.435 20.052 6.010 1.00 55.91 320 ALA A N 1
ATOM 2561 C CA . ALA A 1 343 ? 19.439 18.622 6.305 1.00 51.83 320 ALA A CA 1
ATOM 2562 C C . ALA A 1 343 ? 20.469 17.855 5.477 1.00 64.84 320 ALA A C 1
ATOM 2563 O O . ALA A 1 343 ? 20.848 16.742 5.831 1.00 70.90 320 ALA A O 1
ATOM 2565 N N . ASP A 1 344 ? 20.917 18.445 4.373 1.00 60.54 321 ASP A N 1
ATOM 2566 C CA . ASP A 1 344 ? 21.949 17.818 3.538 1.00 78.05 321 ASP A CA 1
ATOM 2567 C C . ASP A 1 344 ? 23.334 18.339 3.903 1.00 67.52 321 ASP A C 1
ATOM 2568 O O . ASP A 1 344 ? 24.065 17.700 4.653 1.00 61.06 321 ASP A O 1
ATOM 2573 N N . LYS B 1 25 ? 22.706 25.176 -57.942 1.00 76.79 2 LYS B N 1
ATOM 2574 C CA . LYS B 1 25 ? 23.809 25.535 -58.880 1.00 76.25 2 LYS B CA 1
ATOM 2575 C C . LYS B 1 25 ? 24.949 26.229 -58.136 1.00 71.73 2 LYS B C 1
ATOM 2576 O O . LYS B 1 25 ? 24.785 27.332 -57.620 1.00 65.44 2 LYS B O 1
ATOM 2582 N N . GLN B 1 26 ? 26.107 25.581 -58.098 1.00 75.40 3 GLN B N 1
ATOM 2583 C CA . GLN B 1 26 ? 27.216 26.033 -57.263 1.00 63.62 3 GLN B CA 1
ATOM 2584 C C . GLN B 1 26 ? 27.851 27.346 -57.717 1.00 56.78 3 GLN B C 1
ATOM 2585 O O . GLN B 1 26 ? 27.951 27.639 -58.905 1.00 54.34 3 GLN B O 1
ATOM 2591 N N . VAL B 1 27 ? 28.291 28.129 -56.743 1.00 52.82 4 VAL B N 1
ATOM 2592 C CA . VAL B 1 27 ? 28.897 29.427 -56.986 1.00 48.62 4 VAL B CA 1
ATOM 2593 C C . VAL B 1 27 ? 30.190 29.508 -56.194 1.00 52.25 4 VAL B C 1
ATOM 2594 O O . VAL B 1 27 ? 30.238 29.098 -55.034 1.00 55.45 4 VAL B O 1
ATOM 2598 N N . VAL B 1 28 ? 31.239 30.032 -56.818 1.00 58.25 5 VAL B N 1
ATOM 2599 C CA . VAL B 1 28 ? 32.510 30.233 -56.121 1.00 55.10 5 VAL B CA 1
ATOM 2600 C C . VAL B 1 28 ? 32.809 31.720 -55.999 1.00 56.83 5 VAL B C 1
ATOM 2601 O O . VAL B 1 28 ? 32.439 32.518 -56.864 1.00 51.20 5 VAL B O 1
ATOM 2605 N N . THR B 1 29 ? 33.451 32.099 -54.906 1.00 49.29 6 THR B N 1
ATOM 2606 C CA . THR B 1 29 ? 33.811 33.492 -54.723 1.00 45.76 6 THR B CA 1
ATOM 2607 C C . THR B 1 29 ? 35.248 33.605 -54.222 1.00 45.55 6 THR B C 1
ATOM 2608 O O . THR B 1 29 ? 35.824 32.620 -53.765 1.00 49.95 6 THR B O 1
ATOM 2612 N N . ILE B 1 30 ? 35.832 34.792 -54.347 1.00 43.33 7 ILE B N 1
ATOM 2613 C CA . ILE B 1 30 ? 37.194 35.048 -53.887 1.00 45.85 7 ILE B CA 1
ATOM 2614 C C . ILE B 1 30 ? 37.159 36.361 -53.119 1.00 47.24 7 ILE B C 1
ATOM 2615 O O . ILE B 1 30 ? 36.620 37.346 -53.619 1.00 46.03 7 ILE B O 1
ATOM 2620 N N . GLY B 1 31 ? 37.722 36.388 -51.913 1.00 40.64 8 GLY B N 1
ATOM 2621 C CA . GLY B 1 31 ? 37.704 37.615 -51.130 1.00 41.40 8 GLY B CA 1
ATOM 2622 C C . GLY B 1 31 ? 38.231 37.469 -49.713 1.00 39.33 8 GLY B C 1
ATOM 2623 O O . GLY B 1 31 ? 38.450 36.355 -49.228 1.00 36.86 8 GLY B O 1
ATOM 2624 N N . GLU B 1 32 ? 38.442 38.607 -49.057 1.00 33.61 9 GLU B N 1
ATOM 2625 C CA . GLU B 1 32 ? 38.983 38.621 -47.704 1.00 37.14 9 GLU B CA 1
ATOM 2626 C C . GLU B 1 32 ? 37.847 38.696 -46.687 1.00 41.87 9 GLU B C 1
ATOM 2627 O O . GLU B 1 32 ? 36.877 39.438 -46.894 1.00 40.09 9 GLU B O 1
ATOM 2633 N N . LEU B 1 33 ? 37.948 37.921 -45.607 1.00 34.25 10 LEU B N 1
ATOM 2634 C CA . LEU B 1 33 ? 37.029 38.094 -44.474 1.00 37.62 10 LEU B CA 1
ATOM 2635 C C . LEU B 1 33 ? 37.630 39.053 -43.446 1.00 33.92 10 LEU B C 1
ATOM 2636 O O . LEU B 1 33 ? 38.825 38.986 -43.142 1.00 34.42 10 LEU B O 1
ATOM 2641 N N . LEU B 1 34 ? 36.810 39.960 -42.932 1.00 33.93 11 LEU B N 1
ATOM 2642 C CA . LEU B 1 34 ? 37.256 40.899 -41.903 1.00 33.92 11 LEU B CA 1
ATOM 2643 C C . LEU B 1 34 ? 36.448 40.692 -40.637 1.00 33.15 11 LEU B C 1
ATOM 2644 O O . LEU B 1 34 ? 35.297 40.268 -40.702 1.00 29.71 11 LEU B O 1
ATOM 2649 N N . MET B 1 35 ? 37.034 40.991 -39.482 1.00 30.14 12 MET B N 1
ATOM 2650 C CA . MET B 1 35 ? 36.226 41.090 -38.295 1.00 27.87 12 MET B CA 1
ATOM 2651 C C . MET B 1 35 ? 35.827 42.553 -38.083 1.00 28.08 12 MET B C 1
ATOM 2652 O O . MET B 1 35 ? 36.681 43.426 -37.965 1.00 30.03 12 MET B O 1
ATOM 2657 N N . ARG B 1 36 ? 34.528 42.821 -38.031 1.00 28.83 13 ARG B N 1
ATOM 2658 C CA A ARG B 1 36 ? 34.050 44.170 -37.739 0.50 28.48 13 ARG B CA 1
ATOM 2659 C CA B ARG B 1 36 ? 34.037 44.165 -37.743 0.50 28.25 13 ARG B CA 1
ATOM 2660 C C . ARG B 1 36 ? 33.850 44.311 -36.238 1.00 27.08 13 ARG B C 1
ATOM 2661 O O . ARG B 1 36 ? 33.319 43.415 -35.590 1.00 27.76 13 ARG B O 1
ATOM 2676 N N . LEU B 1 37 ? 34.301 45.431 -35.679 1.00 24.80 14 LEU B N 1
ATOM 2677 C CA . LEU B 1 37 ? 34.110 45.709 -34.273 1.00 25.97 14 LEU B CA 1
ATOM 2678 C C . LEU B 1 37 ? 33.309 46.998 -34.136 1.00 35.09 14 LEU B C 1
ATOM 2679 O O . LEU B 1 37 ? 33.800 48.066 -34.491 1.00 30.39 14 LEU B O 1
ATOM 2684 N N . SER B 1 38 ? 32.088 46.893 -33.608 1.00 28.54 15 SER B N 1
ATOM 2685 C CA . SER B 1 38 ? 31.108 47.992 -33.681 1.00 31.04 15 SER B CA 1
ATOM 2686 C C . SER B 1 38 ? 30.762 48.544 -32.313 1.00 32.85 15 SER B C 1
ATOM 2687 O O . SER B 1 38 ? 30.664 47.786 -31.349 1.00 28.10 15 SER B O 1
ATOM 2690 N N . THR B 1 39 ? 30.536 49.854 -32.228 1.00 29.10 16 THR B N 1
ATOM 2691 C CA . THR B 1 39 ? 29.989 50.434 -31.020 1.00 28.74 16 THR B CA 1
ATOM 2692 C C . THR B 1 39 ? 28.483 50.238 -31.026 1.00 25.24 16 THR B C 1
ATOM 2693 O O . THR B 1 39 ? 27.903 49.950 -32.058 1.00 24.90 16 THR B O 1
ATOM 2697 N N . GLN B 1 40 ? 27.866 50.383 -29.857 1.00 23.89 17 GLN B N 1
ATOM 2698 C CA . GLN B 1 40 ? 26.410 50.333 -29.730 1.00 24.94 17 GLN B CA 1
ATOM 2699 C C . GLN B 1 40 ? 25.753 51.644 -30.179 1.00 33.99 17 GLN B C 1
ATOM 2700 O O . GLN B 1 40 ? 26.410 52.687 -30.226 1.00 27.67 17 GLN B O 1
ATOM 2706 N N . GLN B 1 41 ? 24.466 51.600 -30.517 1.00 26.50 18 GLN B N 1
ATOM 2707 C CA . GLN B 1 41 ? 23.763 52.822 -30.905 1.00 31.24 18 GLN B CA 1
ATOM 2708 C C . GLN B 1 41 ? 24.030 53.987 -29.950 1.00 26.13 18 GLN B C 1
ATOM 2709 O O . GLN B 1 41 ? 23.869 53.850 -28.743 1.00 25.64 18 GLN B O 1
ATOM 2715 N N . GLY B 1 42 ? 24.403 55.141 -30.497 1.00 26.60 19 GLY B N 1
ATOM 2716 C CA . GLY B 1 42 ? 24.554 56.368 -29.687 1.00 28.11 19 GLY B CA 1
ATOM 2717 C C . GLY B 1 42 ? 25.843 56.461 -28.887 1.00 29.81 19 GLY B C 1
ATOM 2718 O O . GLY B 1 42 ? 26.026 57.383 -28.105 1.00 33.34 19 GLY B O 1
ATOM 2719 N N . ILE B 1 43 ? 26.741 55.499 -29.071 1.00 26.79 20 ILE B N 1
ATOM 2720 C CA . ILE B 1 43 ? 27.988 55.476 -28.308 1.00 36.05 20 ILE B CA 1
ATOM 2721 C C . ILE B 1 43 ? 29.148 55.745 -29.265 1.00 29.72 20 ILE B C 1
ATOM 2722 O O . ILE B 1 43 ? 29.310 55.032 -30.246 1.00 32.36 20 ILE B O 1
ATOM 2727 N N . PRO B 1 44 ? 29.950 56.784 -28.996 1.00 31.17 21 PRO B N 1
ATOM 2728 C CA . PRO B 1 44 ? 31.095 57.024 -29.874 1.00 34.07 21 PRO B CA 1
ATOM 2729 C C . PRO B 1 44 ? 32.306 56.179 -29.470 1.00 31.23 21 PRO B C 1
ATOM 2730 O O . PRO B 1 44 ? 32.361 55.641 -28.347 1.00 32.70 21 PRO B O 1
ATOM 2734 N N . PHE B 1 45 ? 33.281 56.064 -30.368 1.00 33.59 22 PHE B N 1
ATOM 2735 C CA . PHE B 1 45 ? 34.507 55.341 -30.039 1.00 36.61 22 PHE B CA 1
ATOM 2736 C C . PHE B 1 45 ? 35.012 55.781 -28.678 1.00 33.62 22 PHE B C 1
ATOM 2737 O O . PHE B 1 45 ? 35.434 54.965 -27.870 1.00 34.72 22 PHE B O 1
ATOM 2745 N N . SER B 1 46 ? 34.987 57.083 -28.421 1.00 36.47 23 SER B N 1
ATOM 2746 C CA . SER B 1 46 ? 35.671 57.598 -27.230 1.00 32.48 23 SER B CA 1
ATOM 2747 C C . SER B 1 46 ? 35.025 57.212 -25.905 1.00 35.76 23 SER B C 1
ATOM 2748 O O . SER B 1 46 ? 35.631 57.379 -24.851 1.00 41.82 23 SER B O 1
ATOM 2751 N N . GLN B 1 47 ? 33.780 56.752 -25.948 1.00 35.75 24 GLN B N 1
ATOM 2752 C CA . GLN B 1 47 ? 33.099 56.344 -24.723 1.00 36.09 24 GLN B CA 1
ATOM 2753 C C . GLN B 1 47 ? 32.761 54.859 -24.655 1.00 30.50 24 GLN B C 1
ATOM 2754 O O . GLN B 1 47 ? 32.160 54.406 -23.682 1.00 33.04 24 GLN B O 1
ATOM 2760 N N . THR B 1 48 ? 33.145 54.102 -25.678 1.00 29.71 25 THR B N 1
ATOM 2761 C CA A THR B 1 48 ? 32.794 52.682 -25.740 0.50 27.86 25 THR B CA 1
ATOM 2762 C CA B THR B 1 48 ? 32.785 52.688 -25.755 0.50 28.63 25 THR B CA 1
ATOM 2763 C C . THR B 1 48 ? 33.671 51.855 -24.822 1.00 28.79 25 THR B C 1
ATOM 2764 O O . THR B 1 48 ? 34.878 52.092 -24.706 1.00 33.69 25 THR B O 1
ATOM 2771 N N . THR B 1 49 ? 33.072 50.887 -24.146 1.00 32.19 26 THR B N 1
ATOM 2772 C CA . THR B 1 49 ? 33.840 50.017 -23.262 1.00 28.40 26 THR B CA 1
ATOM 2773 C C . THR B 1 49 ? 33.805 48.580 -23.767 1.00 26.72 26 THR B C 1
ATOM 2774 O O . THR B 1 49 ? 34.442 47.708 -23.197 1.00 24.44 26 THR B O 1
ATOM 2778 N N . ALA B 1 50 ? 33.053 48.338 -24.835 1.00 29.53 27 ALA B N 1
ATOM 2779 C CA . ALA B 1 50 ? 33.011 47.013 -25.434 1.00 27.79 27 ALA B CA 1
ATOM 2780 C C . ALA B 1 50 ? 32.672 47.170 -26.902 1.00 32.93 27 ALA B C 1
ATOM 2781 O O . ALA B 1 50 ? 32.039 48.149 -27.298 1.00 37.50 27 ALA B O 1
ATOM 2783 N N . LEU B 1 51 ? 33.106 46.223 -27.721 1.00 24.92 28 LEU B N 1
ATOM 2784 C CA . LEU B 1 51 ? 32.795 46.277 -29.135 1.00 22.81 28 LEU B CA 1
ATOM 2785 C C . LEU B 1 51 ? 32.085 44.992 -29.533 1.00 26.99 28 LEU B C 1
ATOM 2786 O O . LEU B 1 51 ? 32.555 43.901 -29.189 1.00 26.97 28 LEU B O 1
ATOM 2791 N N . ASP B 1 52 ? 30.981 45.114 -30.270 1.00 27.64 29 ASP B N 1
ATOM 2792 C CA . ASP B 1 52 ? 30.290 43.947 -30.854 1.00 31.38 29 ASP B CA 1
ATOM 2793 C C . ASP B 1 52 ? 31.031 43.372 -32.063 1.00 29.26 29 ASP B C 1
ATOM 2794 O O . ASP B 1 52 ? 31.554 44.117 -32.871 1.00 30.10 29 ASP B O 1
ATOM 2799 N N . ILE B 1 53 ? 31.081 42.040 -32.180 1.00 27.08 30 ILE B N 1
ATOM 2800 C CA . ILE B 1 53 ? 31.857 41.391 -33.218 1.00 23.40 30 ILE B CA 1
ATOM 2801 C C . ILE B 1 53 ? 30.954 40.898 -34.343 1.00 28.87 30 ILE B C 1
ATOM 2802 O O . ILE B 1 53 ? 29.901 40.330 -34.090 1.00 26.65 30 ILE B O 1
ATOM 2807 N N . HIS B 1 54 ? 31.374 41.093 -35.587 1.00 26.76 31 HIS B N 1
ATOM 2808 C CA . HIS B 1 54 ? 30.672 40.516 -36.735 1.00 26.88 31 HIS B CA 1
ATOM 2809 C C . HIS B 1 54 ? 31.711 40.143 -37.785 1.00 30.10 31 HIS B C 1
ATOM 2810 O O . HIS B 1 54 ? 32.621 40.918 -38.055 1.00 33.30 31 HIS B O 1
ATOM 2817 N N . ILE B 1 55 ? 31.589 38.946 -38.341 1.00 29.59 32 ILE B N 1
ATOM 2818 C CA . ILE B 1 55 ? 32.507 38.480 -39.370 1.00 27.35 32 ILE B CA 1
ATOM 2819 C C . ILE B 1 55 ? 31.893 38.780 -40.721 1.00 32.82 32 ILE B C 1
ATOM 2820 O O . ILE B 1 55 ? 30.684 38.600 -40.911 1.00 29.79 32 ILE B O 1
ATOM 2825 N N . GLY B 1 56 ? 32.702 39.259 -41.661 1.00 33.29 33 GLY B N 1
ATOM 2826 C CA . GLY B 1 56 ? 32.161 39.549 -42.986 1.00 35.80 33 GLY B CA 1
ATOM 2827 C C . GLY B 1 56 ? 33.196 39.960 -44.002 1.00 29.00 33 GLY B C 1
ATOM 2828 O O . GLY B 1 56 ? 34.385 39.948 -43.729 1.00 36.98 33 GLY B O 1
ATOM 2829 N N . GLY B 1 57 ? 32.717 40.338 -45.175 1.00 39.89 34 GLY B N 1
ATOM 2830 C CA . GLY B 1 57 ? 33.559 40.710 -46.298 1.00 38.14 34 GLY B CA 1
ATOM 2831 C C . GLY B 1 57 ? 32.632 40.620 -47.483 1.00 34.54 34 GLY B C 1
ATOM 2832 O O . GLY B 1 57 ? 31.807 39.705 -47.555 1.00 42.16 34 GLY B O 1
ATOM 2833 N N . ALA B 1 58 ? 32.756 41.551 -48.419 1.00 36.71 35 ALA B N 1
ATOM 2834 C CA . ALA B 1 58 ? 31.792 41.622 -49.522 1.00 34.08 35 ALA B CA 1
ATOM 2835 C C . ALA B 1 58 ? 31.539 40.271 -50.224 1.00 41.81 35 ALA B C 1
ATOM 2836 O O . ALA B 1 58 ? 30.389 39.856 -50.388 1.00 40.56 35 ALA B O 1
ATOM 2838 N N . GLU B 1 59 ? 32.597 39.584 -50.644 1.00 33.39 36 GLU B N 1
ATOM 2839 C CA . GLU B 1 59 ? 32.403 38.327 -51.372 1.00 39.15 36 GLU B CA 1
ATOM 2840 C C . GLU B 1 59 ? 31.932 37.210 -50.446 1.00 42.00 36 GLU B C 1
ATOM 2841 O O . GLU B 1 59 ? 31.059 36.417 -50.812 1.00 46.84 36 GLU B O 1
ATOM 2847 N N . ALA B 1 60 ? 32.508 37.151 -49.246 1.00 37.13 37 ALA B N 1
ATOM 2848 C CA . ALA B 1 60 ? 32.048 36.227 -48.214 1.00 34.03 37 ALA B CA 1
ATOM 2849 C C . ALA B 1 60 ? 30.572 36.428 -47.886 1.00 31.90 37 ALA B C 1
ATOM 2850 O O . ALA B 1 60 ? 29.838 35.464 -47.677 1.00 35.06 37 ALA B O 1
ATOM 2852 N N . ASN B 1 61 ? 30.130 37.676 -47.825 1.00 28.46 38 ASN B N 1
ATOM 2853 C CA . ASN B 1 61 ? 28.717 37.947 -47.568 1.00 33.07 38 ASN B CA 1
ATOM 2854 C C . ASN B 1 61 ? 27.837 37.392 -48.708 1.00 35.01 38 ASN B C 1
ATOM 2855 O O . ASN B 1 61 ? 26.759 36.818 -48.466 1.00 34.13 38 ASN B O 1
ATOM 2860 N N . VAL B 1 62 ? 28.288 37.557 -49.951 1.00 36.79 39 VAL B N 1
ATOM 2861 C CA . VAL B 1 62 ? 27.524 37.054 -51.083 1.00 33.19 39 VAL B CA 1
ATOM 2862 C C . VAL B 1 62 ? 27.452 35.531 -50.993 1.00 40.59 39 VAL B C 1
ATOM 2863 O O . VAL B 1 62 ? 26.391 34.936 -51.189 1.00 35.81 39 VAL B O 1
ATOM 2867 N N . ALA B 1 63 ? 28.573 34.897 -50.666 1.00 35.09 40 ALA B N 1
ATOM 2868 C CA . ALA B 1 63 ? 28.574 33.445 -50.529 1.00 41.23 40 ALA B CA 1
ATOM 2869 C C . ALA B 1 63 ? 27.531 32.987 -49.500 1.00 40.40 40 ALA B C 1
ATOM 2870 O O . ALA B 1 63 ? 26.709 32.109 -49.767 1.00 38.16 40 ALA B O 1
ATOM 2872 N N . VAL B 1 64 ? 27.579 33.580 -48.315 1.00 37.15 41 VAL B N 1
ATOM 2873 C CA . VAL B 1 64 ? 26.652 33.219 -47.241 1.00 37.69 41 VAL B CA 1
ATOM 2874 C C . VAL B 1 64 ? 25.213 33.456 -47.660 1.00 37.02 41 VAL B C 1
ATOM 2875 O O . VAL B 1 64 ? 24.356 32.606 -47.448 1.00 41.69 41 VAL B O 1
ATOM 2879 N N . ASN B 1 65 ? 24.952 34.613 -48.257 1.00 35.06 42 ASN B N 1
ATOM 2880 C CA . ASN B 1 65 ? 23.611 34.938 -48.721 1.00 41.58 42 ASN B CA 1
ATOM 2881 C C . ASN B 1 65 ? 23.094 33.955 -49.760 1.00 46.03 42 ASN B C 1
ATOM 2882 O O . ASN B 1 65 ? 21.908 33.617 -49.774 1.00 42.03 42 ASN B O 1
ATOM 2887 N N . LEU B 1 66 ? 23.985 33.489 -50.624 1.00 38.08 43 LEU B N 1
ATOM 2888 C CA . LEU B 1 66 ? 23.568 32.580 -51.685 1.00 44.00 43 LEU B CA 1
ATOM 2889 C C . LEU B 1 66 ? 23.261 31.232 -51.064 1.00 51.86 43 LEU B C 1
ATOM 2890 O O . LEU B 1 66 ? 22.323 30.555 -51.476 1.00 45.89 43 LEU B O 1
ATOM 2895 N N . SER B 1 67 ? 24.053 30.849 -50.062 1.00 45.43 44 SER B N 1
ATOM 2896 C CA A SER B 1 67 ? 23.849 29.591 -49.353 0.50 52.34 44 SER B CA 1
ATOM 2897 C CA B SER B 1 67 ? 23.826 29.575 -49.397 0.50 53.25 44 SER B CA 1
ATOM 2898 C C . SER B 1 67 ? 22.471 29.579 -48.701 1.00 54.84 44 SER B C 1
ATOM 2899 O O . SER B 1 67 ? 21.781 28.552 -48.672 1.00 45.76 44 SER B O 1
ATOM 2904 N N . LYS B 1 68 ? 22.075 30.735 -48.180 1.00 39.41 45 LYS B N 1
ATOM 2905 C CA . LYS B 1 68 ? 20.778 30.859 -47.523 1.00 43.69 45 LYS B CA 1
ATOM 2906 C C . LYS B 1 68 ? 19.664 30.645 -48.536 1.00 48.32 45 LYS B C 1
ATOM 2907 O O . LYS B 1 68 ? 18.535 30.305 -48.171 1.00 45.54 45 LYS B O 1
ATOM 2913 N N . LEU B 1 69 ? 19.977 30.872 -49.806 1.00 45.23 46 LEU B N 1
ATOM 2914 C CA . LEU B 1 69 ? 18.982 30.737 -50.859 1.00 43.08 46 LEU B CA 1
ATOM 2915 C C . LEU B 1 69 ? 19.057 29.378 -51.543 1.00 54.26 46 LEU B C 1
ATOM 2916 O O . LEU B 1 69 ? 18.406 29.150 -52.560 1.00 51.46 46 LEU B O 1
ATOM 2921 N N . GLY B 1 70 ? 19.847 28.470 -50.984 1.00 52.93 47 GLY B N 1
ATOM 2922 C CA . GLY B 1 70 ? 19.849 27.092 -51.469 1.00 56.26 47 GLY B CA 1
ATOM 2923 C C . GLY B 1 70 ? 20.964 26.734 -52.430 1.00 54.36 47 GLY B C 1
ATOM 2924 O O . GLY B 1 70 ? 20.981 25.631 -52.967 1.00 60.91 47 GLY B O 1
ATOM 2925 N N . HIS B 1 71 ? 21.900 27.656 -52.647 1.00 51.03 48 HIS B N 1
ATOM 2926 C CA . HIS B 1 71 ? 23.061 27.388 -53.505 1.00 49.61 48 HIS B CA 1
ATOM 2927 C C . HIS B 1 71 ? 24.292 26.938 -52.729 1.00 58.80 48 HIS B C 1
ATOM 2928 O O . HIS B 1 71 ? 24.750 27.646 -51.832 1.00 54.26 48 HIS B O 1
ATOM 2935 N N . PRO B 1 72 ? 24.834 25.756 -53.076 1.00 52.70 49 PRO B N 1
ATOM 2936 C CA . PRO B 1 72 ? 26.102 25.352 -52.478 1.00 55.15 49 PRO B CA 1
ATOM 2937 C C . PRO B 1 72 ? 27.181 26.317 -52.952 1.00 47.15 49 PRO B C 1
ATOM 2938 O O . PRO B 1 72 ? 27.350 26.508 -54.156 1.00 53.20 49 PRO B O 1
ATOM 2942 N N . THR B 1 73 ? 27.900 26.927 -52.022 1.00 47.87 50 THR B N 1
ATOM 2943 C CA A THR B 1 73 ? 28.942 27.876 -52.385 0.50 48.56 50 THR B CA 1
ATOM 2944 C CA B THR B 1 73 ? 28.938 27.890 -52.367 0.50 45.89 50 THR B CA 1
ATOM 2945 C C . THR B 1 73 ? 30.272 27.512 -51.728 1.00 48.19 50 THR B C 1
ATOM 2946 O O . THR B 1 73 ? 30.313 26.768 -50.746 1.00 53.66 50 THR B O 1
ATOM 2953 N N . ARG B 1 74 ? 31.356 28.030 -52.295 1.00 51.01 51 ARG B N 1
ATOM 2954 C CA . ARG B 1 74 ? 32.687 27.850 -51.753 1.00 55.48 51 ARG B CA 1
ATOM 2955 C C . ARG B 1 74 ? 33.425 29.177 -51.919 1.00 55.11 51 ARG B C 1
ATOM 2956 O O . ARG B 1 74 ? 33.012 30.027 -52.703 1.00 45.97 51 ARG B O 1
ATOM 2964 N N . ILE B 1 75 ? 34.496 29.367 -51.160 1.00 47.71 52 ILE B N 1
ATOM 2965 C CA . ILE B 1 75 ? 35.252 30.608 -51.222 1.00 44.02 52 ILE B CA 1
ATOM 2966 C C . ILE B 1 75 ? 36.748 30.339 -51.117 1.00 50.79 52 ILE B C 1
ATOM 2967 O O . ILE B 1 75 ? 37.184 29.574 -50.248 1.00 43.50 52 ILE B O 1
ATOM 2972 N N . ALA B 1 76 ? 37.523 30.941 -52.023 1.00 43.50 53 ALA B N 1
ATOM 2973 C CA . ALA B 1 76 ? 38.984 30.937 -51.924 1.00 50.61 53 ALA B CA 1
ATOM 2974 C C . ALA B 1 76 ? 39.449 32.152 -51.120 1.00 49.95 53 ALA B C 1
ATOM 2975 O O . ALA B 1 76 ? 39.204 33.304 -51.502 1.00 42.77 53 ALA B O 1
ATOM 2977 N N . THR B 1 77 ? 40.118 31.899 -50.003 1.00 41.48 54 THR B N 1
ATOM 2978 C CA . THR B 1 77 ? 40.507 32.995 -49.108 1.00 50.19 54 THR B CA 1
ATOM 2979 C C . THR B 1 77 ? 41.671 32.596 -48.200 1.00 48.41 54 THR B C 1
ATOM 2980 O O . THR B 1 77 ? 42.122 31.444 -48.202 1.00 43.46 54 THR B O 1
ATOM 2984 N N . VAL B 1 78 ? 42.166 33.552 -47.429 1.00 42.16 55 VAL B N 1
ATOM 2985 C CA . VAL B 1 78 ? 43.309 33.281 -46.572 1.00 40.51 55 VAL B CA 1
ATOM 2986 C C . VAL B 1 78 ? 43.045 33.818 -45.173 1.00 40.12 55 VAL B C 1
ATOM 2987 O O . VAL B 1 78 ? 42.566 34.943 -45.021 1.00 37.75 55 VAL B O 1
ATOM 2991 N N . VAL B 1 79 ? 43.321 32.999 -44.158 1.00 38.97 56 VAL B N 1
ATOM 2992 C CA . VAL B 1 79 ? 43.239 33.432 -42.762 1.00 36.01 56 VAL B CA 1
ATOM 2993 C C . VAL B 1 79 ? 44.478 32.957 -42.007 1.00 42.69 56 VAL B C 1
ATOM 2994 O O . VAL B 1 79 ? 45.123 31.994 -42.425 1.00 41.40 56 VAL B O 1
ATOM 2998 N N . PRO B 1 80 ? 44.818 33.631 -40.893 1.00 41.92 57 PRO B N 1
ATOM 2999 C CA . PRO B 1 80 ? 45.906 33.136 -40.060 1.00 40.65 57 PRO B CA 1
ATOM 3000 C C . PRO B 1 80 ? 45.490 31.869 -39.323 1.00 43.97 57 PRO B C 1
ATOM 3001 O O . PRO B 1 80 ? 44.295 31.648 -39.061 1.00 38.96 57 PRO B O 1
ATOM 3005 N N . ALA B 1 81 ? 46.474 31.052 -38.977 1.00 38.71 58 ALA B N 1
ATOM 3006 C CA . ALA B 1 81 ? 46.236 29.851 -38.196 1.00 42.94 58 ALA B CA 1
ATOM 3007 C C . ALA B 1 81 ? 46.228 30.229 -36.730 1.00 42.04 58 ALA B C 1
ATOM 3008 O O . ALA B 1 81 ? 47.096 29.808 -35.971 1.00 47.85 58 ALA B O 1
ATOM 3010 N N . ASN B 1 82 ? 45.257 31.042 -36.339 1.00 39.36 59 ASN B N 1
ATOM 3011 C CA . ASN B 1 82 ? 45.101 31.408 -34.940 1.00 43.84 59 ASN B CA 1
ATOM 3012 C C . ASN B 1 82 ? 43.604 31.441 -34.625 1.00 36.51 59 ASN B C 1
ATOM 3013 O O . ASN B 1 82 ? 42.791 31.297 -35.541 1.00 35.24 59 ASN B O 1
ATOM 3018 N N . PRO B 1 83 ? 43.229 31.581 -33.340 1.00 35.16 60 PRO B N 1
ATOM 3019 C CA . PRO B 1 83 ? 41.818 31.545 -32.952 1.00 31.49 60 PRO B CA 1
ATOM 3020 C C . PRO B 1 83 ? 40.965 32.615 -33.637 1.00 38.15 60 PRO B C 1
ATOM 3021 O O . PRO B 1 83 ? 39.762 32.422 -33.831 1.00 34.62 60 PRO B O 1
ATOM 3025 N N . ILE B 1 84 ? 41.569 33.739 -33.998 1.00 37.62 61 ILE B N 1
ATOM 3026 C CA . ILE B 1 84 ? 40.808 34.794 -34.656 1.00 32.71 61 ILE B CA 1
ATOM 3027 C C . ILE B 1 84 ? 40.479 34.384 -36.093 1.00 36.21 61 ILE B C 1
ATOM 3028 O O . ILE B 1 84 ? 39.341 34.520 -36.547 1.00 33.56 61 ILE B O 1
ATOM 3033 N N . GLY B 1 85 ? 41.471 33.861 -36.804 1.00 37.49 62 GLY B N 1
ATOM 3034 C CA . GLY B 1 85 ? 41.217 33.299 -38.123 1.00 36.54 62 GLY B CA 1
ATOM 3035 C C . GLY B 1 85 ? 40.231 32.139 -38.052 1.00 43.49 62 GLY B C 1
ATOM 3036 O O . GLY B 1 85 ? 39.414 31.955 -38.949 1.00 37.00 62 GLY B O 1
ATOM 3037 N N . LYS B 1 86 ? 40.300 31.350 -36.985 1.00 36.69 63 LYS B N 1
ATOM 3038 C CA . LYS B 1 86 ? 39.357 30.256 -36.806 1.00 37.78 63 LYS B CA 1
ATOM 3039 C C . LYS B 1 86 ? 37.937 30.805 -36.702 1.00 38.20 63 LYS B C 1
ATOM 3040 O O . LYS B 1 86 ? 36.979 30.174 -37.157 1.00 37.76 63 LYS B O 1
ATOM 3046 N N . MET B 1 87 ? 37.800 31.982 -36.101 1.00 33.33 64 MET B N 1
ATOM 3047 C CA . MET B 1 87 ? 36.478 32.623 -35.987 1.00 33.96 64 MET B CA 1
ATOM 3048 C C . MET B 1 87 ? 35.884 32.876 -37.372 1.00 35.74 64 MET B C 1
ATOM 3049 O O . MET B 1 87 ? 34.690 32.691 -37.593 1.00 35.36 64 MET B O 1
ATOM 3054 N N . ALA B 1 88 ? 36.725 33.301 -38.306 1.00 32.58 65 ALA B N 1
ATOM 3055 C CA . ALA B 1 88 ? 36.269 33.567 -39.672 1.00 40.48 65 ALA B CA 1
ATOM 3056 C C . ALA B 1 88 ? 35.821 32.274 -40.355 1.00 43.20 65 ALA B C 1
ATOM 3057 O O . ALA B 1 88 ? 34.804 32.256 -41.054 1.00 38.69 65 ALA B O 1
ATOM 3059 N N . VAL B 1 89 ? 36.584 31.199 -40.150 1.00 36.62 66 VAL B N 1
ATOM 3060 C CA . VAL B 1 89 ? 36.262 29.897 -40.721 1.00 38.69 66 VAL B CA 1
ATOM 3061 C C . VAL B 1 89 ? 34.961 29.348 -40.145 1.00 43.55 66 VAL B C 1
ATOM 3062 O O . VAL B 1 89 ? 34.094 28.870 -40.884 1.00 40.59 66 VAL B O 1
ATOM 3066 N N . GLU B 1 90 ? 34.811 29.454 -38.827 1.00 35.94 67 GLU B N 1
ATOM 3067 C CA . GLU B 1 90 ? 33.607 28.992 -38.150 1.00 35.41 67 GLU B CA 1
ATOM 3068 C C . GLU B 1 90 ? 32.350 29.715 -38.635 1.00 39.45 67 GLU B C 1
ATOM 3069 O O . GLU B 1 90 ? 31.273 29.123 -38.710 1.00 41.17 67 GLU B O 1
ATOM 3075 N N . HIS B 1 91 ? 32.498 30.996 -38.956 1.00 32.76 68 HIS B N 1
ATOM 3076 C CA . HIS B 1 91 ? 31.434 31.784 -39.566 1.00 31.51 68 HIS B CA 1
ATOM 3077 C C . HIS B 1 91 ? 30.966 31.149 -40.899 1.00 38.15 68 HIS B C 1
ATOM 3078 O O . HIS B 1 91 ? 29.770 31.048 -41.170 1.00 36.70 68 HIS B O 1
ATOM 3085 N N . LEU B 1 92 ? 31.915 30.710 -41.715 1.00 36.84 69 LEU B N 1
ATOM 3086 C CA . LEU B 1 92 ? 31.609 29.987 -42.941 1.00 41.28 69 LEU B CA 1
ATOM 3087 C C . LEU B 1 92 ? 30.886 28.658 -42.694 1.00 43.36 69 LEU B C 1
ATOM 3088 O O . LEU B 1 92 ? 29.876 28.383 -43.337 1.00 45.71 69 LEU B O 1
ATOM 3093 N N . TRP B 1 93 ? 31.380 27.847 -41.761 1.00 36.49 70 TRP B N 1
ATOM 3094 C CA . TRP B 1 93 ? 30.714 26.583 -41.420 1.00 52.19 70 TRP B CA 1
ATOM 3095 C C . TRP B 1 93 ? 29.276 26.809 -40.972 1.00 52.85 70 TRP B C 1
ATOM 3096 O O . TRP B 1 93 ? 28.362 26.078 -41.347 1.00 46.52 70 TRP B O 1
ATOM 3107 N N . ARG B 1 94 ? 29.095 27.810 -40.128 1.00 41.05 71 ARG B N 1
ATOM 3108 C CA . ARG B 1 94 ? 27.792 28.112 -39.558 1.00 39.71 71 ARG B CA 1
ATOM 3109 C C . ARG B 1 94 ? 26.783 28.343 -40.688 1.00 44.59 71 ARG B C 1
ATOM 3110 O O . ARG B 1 94 ? 25.614 27.942 -40.599 1.00 40.22 71 ARG B O 1
ATOM 3118 N N . HIS B 1 95 ? 27.249 28.975 -41.759 1.00 41.53 72 HIS B N 1
ATOM 3119 C CA . HIS B 1 95 ? 26.374 29.339 -42.874 1.00 41.74 72 HIS B CA 1
ATOM 3120 C C . HIS B 1 95 ? 26.513 28.412 -44.069 1.00 46.02 72 HIS B C 1
ATOM 3121 O O . HIS B 1 95 ? 26.106 28.741 -45.189 1.00 49.57 72 HIS B O 1
ATOM 3128 N N . GLN B 1 96 ? 27.094 27.246 -43.818 1.00 47.65 73 GLN B N 1
ATOM 3129 C CA . GLN B 1 96 ? 27.232 26.216 -44.832 1.00 54.64 73 GLN B CA 1
ATOM 3130 C C . GLN B 1 96 ? 27.976 26.652 -46.083 1.00 56.87 73 GLN B C 1
ATOM 3131 O O . GLN B 1 96 ? 27.670 26.196 -47.189 1.00 52.45 73 GLN B O 1
ATOM 3137 N N . VAL B 1 97 ? 28.956 27.526 -45.918 1.00 46.83 74 VAL B N 1
ATOM 3138 C CA . VAL B 1 97 ? 29.848 27.812 -47.020 1.00 46.83 74 VAL B CA 1
ATOM 3139 C C . VAL B 1 97 ? 31.006 26.815 -46.990 1.00 50.10 74 VAL B C 1
ATOM 3140 O O . VAL B 1 97 ? 31.581 26.556 -45.927 1.00 46.05 74 VAL B O 1
ATOM 3144 N N . ASP B 1 98 ? 31.312 26.231 -48.147 1.00 49.26 75 ASP B N 1
ATOM 3145 C CA . ASP B 1 98 ? 32.414 25.276 -48.274 1.00 50.24 75 ASP B CA 1
ATOM 3146 C C . ASP B 1 98 ? 33.715 25.979 -47.875 1.00 45.32 75 ASP B C 1
ATOM 3147 O O . ASP B 1 98 ? 33.983 27.095 -48.319 1.00 49.10 75 ASP B O 1
ATOM 3152 N N . THR B 1 99 ? 34.517 25.338 -47.031 1.00 42.17 76 THR B N 1
ATOM 3153 C CA . THR B 1 99 ? 35.780 25.933 -46.589 1.00 45.21 76 THR B CA 1
ATOM 3154 C C . THR B 1 99 ? 37.031 25.225 -47.123 1.00 55.91 76 THR B C 1
ATOM 3155 O O . THR B 1 99 ? 38.149 25.577 -46.751 1.00 53.10 76 THR B O 1
ATOM 3159 N N . ALA B 1 100 ? 36.847 24.241 -47.998 1.00 54.04 77 ALA B N 1
ATOM 3160 C CA . ALA B 1 100 ? 37.967 23.432 -48.477 1.00 51.56 77 ALA B CA 1
ATOM 3161 C C . ALA B 1 100 ? 39.038 24.265 -49.176 1.00 50.56 77 ALA B C 1
ATOM 3162 O O . ALA B 1 100 ? 40.163 23.798 -49.369 1.00 50.05 77 ALA B O 1
ATOM 3164 N N . PHE B 1 101 ? 38.693 25.484 -49.574 1.00 46.88 78 PHE B N 1
ATOM 3165 C CA . PHE B 1 101 ? 39.648 26.331 -50.292 1.00 48.70 78 PHE B CA 1
ATOM 3166 C C . PHE B 1 101 ? 40.059 27.551 -49.469 1.00 45.87 78 PHE B C 1
ATOM 3167 O O . PHE B 1 101 ? 40.525 28.558 -50.011 1.00 44.71 78 PHE B O 1
ATOM 3175 N N . VAL B 1 102 ? 39.875 27.448 -48.155 1.00 46.96 79 VAL B N 1
ATOM 3176 C CA . VAL B 1 102 ? 40.428 28.411 -47.217 1.00 46.39 79 VAL B CA 1
ATOM 3177 C C . VAL B 1 102 ? 41.891 28.040 -46.964 1.00 48.68 79 VAL B C 1
ATOM 3178 O O . VAL B 1 102 ? 42.208 26.883 -46.682 1.00 51.47 79 VAL B O 1
ATOM 3182 N N . VAL B 1 103 ? 42.783 29.015 -47.080 1.00 47.33 80 VAL B N 1
ATOM 3183 C CA . VAL B 1 103 ? 44.213 28.762 -46.927 1.00 47.58 80 VAL B CA 1
ATOM 3184 C C . VAL B 1 103 ? 44.688 29.427 -45.631 1.00 48.82 80 VAL B C 1
ATOM 3185 O O . VAL B 1 103 ? 44.354 30.575 -45.366 1.00 42.08 80 VAL B O 1
ATOM 3189 N N . GLU B 1 104 ? 45.424 28.685 -44.806 1.00 45.97 81 GLU B N 1
ATOM 3190 C CA . GLU B 1 104 ? 45.959 29.224 -43.564 1.00 50.17 81 GLU B CA 1
ATOM 3191 C C . GLU B 1 104 ? 47.362 29.787 -43.768 1.00 50.35 81 GLU B C 1
ATOM 3192 O O . GLU B 1 104 ? 48.241 29.094 -44.233 1.00 50.07 81 GLU B O 1
ATOM 3198 N N . ALA B 1 105 ? 47.577 31.048 -43.428 1.00 42.52 82 ALA B N 1
ATOM 3199 C CA . ALA B 1 105 ? 48.914 31.608 -43.550 1.00 46.41 82 ALA B CA 1
ATOM 3200 C C . ALA B 1 105 ? 48.933 33.010 -42.967 1.00 43.81 82 ALA B C 1
ATOM 3201 O O . ALA B 1 105 ? 47.882 33.586 -42.698 1.00 42.36 82 ALA B O 1
ATOM 3203 N N . GLY B 1 106 ? 50.125 33.563 -42.780 1.00 43.70 83 GLY B N 1
ATOM 3204 C CA . GLY B 1 106 ? 50.236 34.923 -42.271 1.00 41.48 83 GLY B CA 1
ATOM 3205 C C . GLY B 1 106 ? 50.011 35.004 -40.777 1.00 49.97 83 GLY B C 1
ATOM 3206 O O . GLY B 1 106 ? 49.943 33.977 -40.092 1.00 40.13 83 GLY B O 1
ATOM 3207 N N . ASP B 1 107 ? 49.873 36.229 -40.275 1.00 41.08 84 ASP B N 1
ATOM 3208 C CA . ASP B 1 107 ? 49.929 36.482 -38.849 1.00 44.20 84 ASP B CA 1
ATOM 3209 C C . ASP B 1 107 ? 48.712 37.205 -38.319 1.00 44.63 84 ASP B C 1
ATOM 3210 O O . ASP B 1 107 ? 48.646 37.459 -37.126 1.00 38.75 84 ASP B O 1
ATOM 3215 N N . ARG B 1 108 ? 47.767 37.593 -39.170 1.00 39.63 85 ARG B N 1
ATOM 3216 C CA . ARG B 1 108 ? 46.629 38.336 -38.612 1.00 40.12 85 ARG B CA 1
ATOM 3217 C C . ARG B 1 108 ? 45.381 38.355 -39.478 1.00 37.04 85 ARG B C 1
ATOM 3218 O O . ARG B 1 108 ? 45.455 38.304 -40.710 1.00 39.01 85 ARG B O 1
ATOM 3226 N N . LEU B 1 109 ? 44.222 38.418 -38.827 1.00 34.19 86 LEU B N 1
ATOM 3227 C CA . LEU B 1 109 ? 42.980 38.672 -39.543 1.00 38.92 86 LEU B CA 1
ATOM 3228 C C . LEU B 1 109 ? 42.769 40.181 -39.593 1.00 33.75 86 LEU B C 1
ATOM 3229 O O . LEU B 1 109 ? 42.906 40.859 -38.582 1.00 34.72 86 LEU B O 1
ATOM 3234 N N . GLY B 1 110 ? 42.448 40.710 -40.768 1.00 35.24 87 GLY B N 1
ATOM 3235 C CA . GLY B 1 110 ? 42.131 42.129 -40.892 1.00 31.49 87 GLY B CA 1
ATOM 3236 C C . GLY B 1 110 ? 40.834 42.457 -40.164 1.00 37.47 87 GLY B C 1
ATOM 3237 O O . GLY B 1 110 ? 39.952 41.611 -40.029 1.00 32.45 87 GLY B O 1
ATOM 3238 N N . THR B 1 111 ? 40.718 43.689 -39.689 1.00 27.50 88 THR B N 1
ATOM 3239 C CA . THR B 1 111 ? 39.546 44.101 -38.958 1.00 33.89 88 THR B CA 1
ATOM 3240 C C . THR B 1 111 ? 39.202 45.524 -39.358 1.00 35.29 88 THR B C 1
ATOM 3241 O O . THR B 1 111 ? 39.969 46.197 -40.054 1.00 32.18 88 THR B O 1
ATOM 3245 N N . TYR B 1 112 ? 38.052 45.988 -38.899 1.00 29.67 89 TYR B N 1
ATOM 3246 C CA . TYR B 1 112 ? 37.774 47.410 -38.928 1.00 34.31 89 TYR B CA 1
ATOM 3247 C C . TYR B 1 112 ? 36.793 47.788 -37.839 1.00 35.68 89 TYR B C 1
ATOM 3248 O O . TYR B 1 112 ? 36.005 46.961 -37.364 1.00 33.67 89 TYR B O 1
ATOM 3257 N N . TYR B 1 113 ? 36.867 49.040 -37.421 1.00 29.89 90 TYR B N 1
ATOM 3258 C CA . TYR B 1 113 ? 36.020 49.516 -36.353 1.00 32.34 90 TYR B CA 1
ATOM 3259 C C . TYR B 1 113 ? 34.909 50.343 -36.969 1.00 40.03 90 TYR B C 1
ATOM 3260 O O . TYR B 1 113 ? 35.147 51.099 -37.916 1.00 32.87 90 TYR B O 1
ATOM 3269 N N . LEU B 1 114 ? 33.697 50.187 -36.443 1.00 29.30 91 LEU B N 1
ATOM 3270 C CA . LEU B 1 114 ? 32.556 50.949 -36.930 1.00 31.36 91 LEU B CA 1
ATOM 3271 C C . LEU B 1 114 ? 31.836 51.655 -35.793 1.00 35.35 91 LEU B C 1
ATOM 3272 O O . LEU B 1 114 ? 31.351 51.029 -34.842 1.00 29.44 91 LEU B O 1
ATOM 3277 N N . GLU B 1 115 ? 31.806 52.976 -35.884 1.00 30.59 92 GLU B N 1
ATOM 3278 C CA . GLU B 1 115 ? 31.107 53.774 -34.919 1.00 31.56 92 GLU B CA 1
ATOM 3279 C C . GLU B 1 115 ? 29.698 53.933 -35.445 1.00 37.09 92 GLU B C 1
ATOM 3280 O O . GLU B 1 115 ? 29.483 54.354 -36.589 1.00 32.98 92 GLU B O 1
ATOM 3286 N N . SER B 1 116 ? 28.740 53.554 -34.611 1.00 27.72 93 SER B N 1
ATOM 3287 C CA A SER B 1 116 ? 27.330 53.603 -34.961 0.50 29.87 93 SER B CA 1
ATOM 3288 C CA B SER B 1 116 ? 27.338 53.602 -34.987 0.50 29.90 93 SER B CA 1
ATOM 3289 C C . SER B 1 116 ? 26.896 55.009 -35.390 1.00 31.16 93 SER B C 1
ATOM 3290 O O . SER B 1 116 ? 27.409 56.013 -34.896 1.00 29.22 93 SER B O 1
ATOM 3295 N N . GLY B 1 117 ? 25.948 55.073 -36.307 1.00 29.71 94 GLY B N 1
ATOM 3296 C CA . GLY B 1 117 ? 25.353 56.339 -36.685 1.00 37.77 94 GLY B CA 1
ATOM 3297 C C . GLY B 1 117 ? 23.845 56.268 -36.533 1.00 34.28 94 GLY B C 1
ATOM 3298 O O . GLY B 1 117 ? 23.242 55.211 -36.744 1.00 34.07 94 GLY B O 1
ATOM 3299 N N . THR B 1 118 ? 23.239 57.400 -36.187 1.00 32.28 95 THR B N 1
ATOM 3300 C CA . THR B 1 118 ? 21.795 57.502 -36.041 1.00 29.90 95 THR B CA 1
ATOM 3301 C C . THR B 1 118 ? 21.374 58.923 -36.375 1.00 34.31 95 THR B C 1
ATOM 3302 O O . THR B 1 118 ? 22.097 59.874 -36.079 1.00 34.02 95 THR B O 1
ATOM 3306 N N . ALA B 1 119 ? 20.186 59.072 -36.953 1.00 35.66 96 ALA B N 1
ATOM 3307 C CA . ALA B 1 119 ? 19.672 60.409 -37.293 1.00 38.76 96 ALA B CA 1
ATOM 3308 C C . ALA B 1 119 ? 20.692 61.204 -38.126 1.00 41.30 96 ALA B C 1
ATOM 3309 O O . ALA B 1 119 ? 21.115 60.739 -39.189 1.00 44.44 96 ALA B O 1
ATOM 3311 N N . LEU B 1 120 ? 21.109 62.377 -37.646 1.00 32.36 97 LEU B N 1
ATOM 3312 C CA . LEU B 1 120 ? 21.996 63.227 -38.436 1.00 39.96 97 LEU B CA 1
ATOM 3313 C C . LEU B 1 120 ? 23.433 62.722 -38.518 1.00 42.74 97 LEU B C 1
ATOM 3314 O O . LEU B 1 120 ? 24.171 63.107 -39.437 1.00 44.35 97 LEU B O 1
ATOM 3319 N N . LYS B 1 121 ? 23.843 61.897 -37.558 1.00 35.43 98 LYS B N 1
ATOM 3320 C CA . LYS B 1 121 ? 25.242 61.420 -37.508 1.00 40.65 98 LYS B CA 1
ATOM 3321 C C . LYS B 1 121 ? 25.453 60.144 -38.306 1.00 39.04 98 LYS B C 1
ATOM 3322 O O . LYS B 1 121 ? 24.902 59.092 -37.970 1.00 34.61 98 LYS B O 1
ATOM 3328 N N . ALA B 1 122 ? 26.283 60.226 -39.338 1.00 34.63 99 ALA B N 1
ATOM 3329 C CA . ALA B 1 122 ? 26.553 59.074 -40.179 1.00 37.73 99 ALA B CA 1
ATOM 3330 C C . ALA B 1 122 ? 27.423 58.065 -39.437 1.00 30.69 99 ALA B C 1
ATOM 3331 O O . ALA B 1 122 ? 28.224 58.434 -38.587 1.00 31.12 99 ALA B O 1
ATOM 3333 N N . PRO B 1 123 ? 27.263 56.774 -39.763 1.00 37.28 100 PRO B N 1
ATOM 3334 C CA . PRO B 1 123 ? 28.202 55.790 -39.239 1.00 36.40 100 PRO B CA 1
ATOM 3335 C C . PRO B 1 123 ? 29.603 56.210 -39.651 1.00 39.22 100 PRO B C 1
ATOM 3336 O O . PRO B 1 123 ? 29.771 56.972 -40.606 1.00 40.42 100 PRO B O 1
ATOM 3340 N N . SER B 1 124 ? 30.604 55.714 -38.948 1.00 38.22 101 SER B N 1
ATOM 3341 C CA . SER B 1 124 ? 31.966 56.143 -39.188 1.00 43.09 101 SER B CA 1
ATOM 3342 C C . SER B 1 124 ? 32.886 54.923 -39.061 1.00 43.89 101 SER B C 1
ATOM 3343 O O . SER B 1 124 ? 32.706 54.097 -38.169 1.00 38.93 101 SER B O 1
ATOM 3346 N N . VAL B 1 125 ? 33.863 54.801 -39.952 1.00 37.88 102 VAL B N 1
ATOM 3347 C CA . VAL B 1 125 ? 34.684 53.593 -40.008 1.00 35.48 102 VAL B CA 1
ATOM 3348 C C . VAL B 1 125 ? 36.176 53.861 -39.890 1.00 40.72 102 VAL B C 1
ATOM 3349 O O . VAL B 1 125 ? 36.656 54.873 -40.368 1.00 37.75 102 VAL B O 1
ATOM 3353 N N . VAL B 1 126 ? 36.901 52.957 -39.232 1.00 33.28 103 VAL B N 1
ATOM 3354 C CA . VAL B 1 126 ? 38.365 53.028 -39.164 1.00 34.45 103 VAL B CA 1
ATOM 3355 C C . VAL B 1 126 ? 38.917 51.663 -39.530 1.00 43.08 103 VAL B C 1
ATOM 3356 O O . VAL B 1 126 ? 38.708 50.678 -38.810 1.00 35.73 103 VAL B O 1
ATOM 3360 N N . TYR B 1 127 ? 39.612 51.592 -40.652 1.00 35.77 104 TYR B N 1
ATOM 3361 C CA . TYR B 1 127 ? 40.089 50.312 -41.132 1.00 36.09 104 TYR B CA 1
ATOM 3362 C C . TYR B 1 127 ? 41.381 49.871 -40.408 1.00 32.74 104 TYR B C 1
ATOM 3363 O O . TYR B 1 127 ? 42.199 50.696 -39.985 1.00 34.09 104 TYR B O 1
ATOM 3372 N N . ASP B 1 128 ? 41.519 48.561 -40.212 1.00 35.10 105 ASP B N 1
ATOM 3373 C CA . ASP B 1 128 ? 42.744 47.968 -39.665 1.00 33.66 105 ASP B CA 1
ATOM 3374 C C . ASP B 1 128 ? 42.933 46.632 -40.387 1.00 38.39 105 ASP B C 1
ATOM 3375 O O . ASP B 1 128 ? 43.071 45.582 -39.767 1.00 32.24 105 ASP B O 1
ATOM 3380 N N . ARG B 1 129 ? 42.905 46.696 -41.717 1.00 31.08 106 ARG B N 1
ATOM 3381 C CA . ARG B 1 129 ? 42.925 45.525 -42.584 1.00 36.28 106 ARG B CA 1
ATOM 3382 C C . ARG B 1 129 ? 44.311 45.318 -43.216 1.00 39.53 106 ARG B C 1
ATOM 3383 O O . ARG B 1 129 ? 44.611 44.248 -43.748 1.00 39.15 106 ARG B O 1
ATOM 3391 N N . GLN B 1 130 ? 45.164 46.336 -43.151 1.00 37.14 107 GLN B N 1
ATOM 3392 C CA . GLN B 1 130 ? 46.489 46.216 -43.743 1.00 42.07 107 GLN B CA 1
ATOM 3393 C C . GLN B 1 130 ? 47.316 45.135 -43.063 1.00 51.07 107 GLN B C 1
ATOM 3394 O O . GLN B 1 130 ? 47.142 44.852 -41.869 1.00 46.66 107 GLN B O 1
ATOM 3400 N N . HIS B 1 131 ? 48.220 44.538 -43.831 1.00 42.17 108 HIS B N 1
ATOM 3401 C CA . HIS B 1 131 ? 49.138 43.527 -43.313 1.00 41.65 108 HIS B CA 1
ATOM 3402 C C . HIS B 1 131 ? 48.422 42.249 -42.902 1.00 44.53 108 HIS B C 1
ATOM 3403 O O . HIS B 1 131 ? 49.008 41.392 -42.249 1.00 44.63 108 HIS B O 1
ATOM 3410 N N . SER B 1 132 ? 47.153 42.120 -43.272 1.00 38.81 109 SER B N 1
ATOM 3411 C CA . SER B 1 132 ? 46.428 40.892 -42.987 1.00 41.10 109 SER B CA 1
ATOM 3412 C C . SER B 1 132 ? 47.037 39.720 -43.762 1.00 47.51 109 SER B C 1
ATOM 3413 O O . SER B 1 132 ? 47.745 39.916 -44.755 1.00 44.32 109 SER B O 1
ATOM 3416 N N . SER B 1 133 ? 46.761 38.503 -43.309 1.00 39.37 110 SER B N 1
ATOM 3417 C CA . SER B 1 133 ? 47.200 37.311 -44.022 1.00 43.61 110 SER B CA 1
ATOM 3418 C C . SER B 1 133 ? 46.781 37.382 -45.492 1.00 40.99 110 SER B C 1
ATOM 3419 O O . SER B 1 133 ? 47.570 37.094 -46.389 1.00 45.82 110 SER B O 1
ATOM 3422 N N . PHE B 1 134 ? 45.540 37.775 -45.740 1.00 44.74 111 PHE B N 1
ATOM 3423 C CA . PHE B 1 134 ? 45.046 37.859 -47.113 1.00 39.82 111 PHE B CA 1
ATOM 3424 C C . PHE B 1 134 ? 45.847 38.890 -47.908 1.00 47.43 111 PHE B C 1
ATOM 3425 O O . PHE B 1 134 ? 46.359 38.608 -49.006 1.00 44.79 111 PHE B O 1
ATOM 3433 N N . ALA B 1 135 ? 45.965 40.087 -47.345 1.00 44.71 112 ALA B N 1
ATOM 3434 C CA . ALA B 1 135 ? 46.607 41.190 -48.056 1.00 47.83 112 ALA B CA 1
ATOM 3435 C C . ALA B 1 135 ? 48.059 40.886 -48.411 1.00 50.53 112 ALA B C 1
ATOM 3436 O O . ALA B 1 135 ? 48.516 41.256 -49.479 1.00 49.89 112 ALA B O 1
ATOM 3438 N N . ARG B 1 136 ? 48.778 40.228 -47.504 1.00 46.98 113 ARG B N 1
ATOM 3439 C CA . ARG B 1 136 ? 50.194 39.933 -47.685 1.00 57.47 113 ARG B CA 1
ATOM 3440 C C . ARG B 1 136 ? 50.456 38.661 -48.494 1.00 47.03 113 ARG B C 1
ATOM 3441 O O . ARG B 1 136 ? 51.597 38.351 -48.828 1.00 53.73 113 ARG B O 1
ATOM 3449 N N . HIS B 1 137 ? 49.405 37.919 -48.805 1.00 43.18 114 HIS B N 1
ATOM 3450 C CA . HIS B 1 137 ? 49.589 36.637 -49.473 1.00 47.93 114 HIS B CA 1
ATOM 3451 C C . HIS B 1 137 ? 50.170 36.810 -50.883 1.00 49.74 114 HIS B C 1
ATOM 3452 O O . HIS B 1 137 ? 49.706 37.656 -51.648 1.00 52.40 114 HIS B O 1
ATOM 3459 N N . LYS B 1 138 ? 51.185 36.016 -51.218 1.00 56.78 115 LYS B N 1
ATOM 3460 C CA . LYS B 1 138 ? 51.833 36.096 -52.532 1.00 62.18 115 LYS B CA 1
ATOM 3461 C C . LYS B 1 138 ? 51.987 34.698 -53.121 1.00 66.84 115 LYS B C 1
ATOM 3462 O O . LYS B 1 138 ? 52.812 34.484 -54.000 1.00 65.71 115 LYS B O 1
ATOM 3468 N N . SER B 1 139 ? 51.214 33.741 -52.628 1.00 65.55 116 SER B N 1
ATOM 3469 C CA . SER B 1 139 ? 51.468 32.346 -52.962 1.00 61.23 116 SER B CA 1
ATOM 3470 C C . SER B 1 139 ? 50.275 31.728 -53.674 1.00 62.15 116 SER B C 1
ATOM 3471 O O . SER B 1 139 ? 49.140 31.880 -53.238 1.00 58.84 116 SER B O 1
ATOM 3474 N N . MET B 1 140 ? 50.542 31.032 -54.773 1.00 62.89 117 MET B N 1
ATOM 3475 C CA . MET B 1 140 ? 49.491 30.403 -55.571 1.00 68.95 117 MET B CA 1
ATOM 3476 C C . MET B 1 140 ? 49.100 29.053 -54.969 1.00 69.20 117 MET B C 1
ATOM 3477 O O . MET B 1 140 ? 49.658 28.018 -55.340 1.00 68.58 117 MET B O 1
ATOM 3482 N N . ASP B 1 141 ? 48.135 29.064 -54.048 1.00 65.39 118 ASP B N 1
ATOM 3483 C CA . ASP B 1 141 ? 47.807 27.869 -53.261 1.00 65.39 118 ASP B CA 1
ATOM 3484 C C . ASP B 1 141 ? 46.483 27.210 -53.655 1.00 69.51 118 ASP B C 1
ATOM 3485 O O . ASP B 1 141 ? 45.939 26.399 -52.904 1.00 72.27 118 ASP B O 1
ATOM 3490 N N . TRP B 1 142 ? 45.967 27.552 -54.830 1.00 65.04 119 TRP B N 1
ATOM 3491 C CA . TRP B 1 142 ? 44.696 26.991 -55.269 1.00 64.38 119 TRP B CA 1
ATOM 3492 C C . TRP B 1 142 ? 44.807 26.142 -56.535 1.00 72.22 119 TRP B C 1
ATOM 3493 O O . TRP B 1 142 ? 45.290 26.592 -57.575 1.00 66.85 119 TRP B O 1
ATOM 3504 N N . ASP B 1 143 ? 44.366 24.897 -56.418 1.00 71.23 120 ASP B N 1
ATOM 3505 C CA . ASP B 1 143 ? 44.270 24.011 -57.559 1.00 70.42 120 ASP B CA 1
ATOM 3506 C C . ASP B 1 143 ? 42.992 24.350 -58.318 1.00 71.10 120 ASP B C 1
ATOM 3507 O O . ASP B 1 143 ? 41.885 24.102 -57.838 1.00 66.90 120 ASP B O 1
ATOM 3512 N N . LEU B 1 144 ? 43.137 24.933 -59.499 1.00 70.57 121 LEU B N 1
ATOM 3513 C CA . LEU B 1 144 ? 41.973 25.438 -60.219 1.00 75.07 121 LEU B CA 1
ATOM 3514 C C . LEU B 1 144 ? 41.037 24.340 -60.751 1.00 78.12 121 LEU B C 1
ATOM 3515 O O . LEU B 1 144 ? 39.814 24.506 -60.727 1.00 75.67 121 LEU B O 1
ATOM 3520 N N . SER B 1 145 ? 41.591 23.221 -61.216 1.00 76.68 122 SER B N 1
ATOM 3521 C CA . SER B 1 145 ? 40.736 22.108 -61.622 1.00 76.23 122 SER B CA 1
ATOM 3522 C C . SER B 1 145 ? 39.760 21.790 -60.483 1.00 85.17 122 SER B C 1
ATOM 3523 O O . SER B 1 145 ? 38.587 21.498 -60.713 1.00 84.35 122 SER B O 1
ATOM 3526 N N . GLU B 1 146 ? 40.240 21.890 -59.249 1.00 71.83 123 GLU B N 1
ATOM 3527 C CA . GLU B 1 146 ? 39.420 21.560 -58.090 1.00 76.15 123 GLU B CA 1
ATOM 3528 C C . GLU B 1 146 ? 38.515 22.734 -57.673 1.00 70.51 123 GLU B C 1
ATOM 3529 O O . GLU B 1 146 ? 37.331 22.548 -57.379 1.00 59.26 123 GLU B O 1
ATOM 3535 N N . LEU B 1 147 ? 39.075 23.942 -57.661 1.00 69.20 124 LEU B N 1
ATOM 3536 C CA . LEU B 1 147 ? 38.334 25.129 -57.231 1.00 61.79 124 LEU B CA 1
ATOM 3537 C C . LEU B 1 147 ? 37.080 25.351 -58.068 1.00 64.71 124 LEU B C 1
ATOM 3538 O O . LEU B 1 147 ? 36.041 25.774 -57.552 1.00 62.35 124 LEU B O 1
ATOM 3543 N N . LEU B 1 148 ? 37.178 25.062 -59.360 1.00 62.81 125 LEU B N 1
ATOM 3544 C CA . LEU B 1 148 ? 36.117 25.411 -60.287 1.00 67.65 125 LEU B CA 1
ATOM 3545 C C . LEU B 1 148 ? 35.220 24.241 -60.663 1.00 72.86 125 LEU B C 1
ATOM 3546 O O . LEU B 1 148 ? 34.294 24.406 -61.458 1.00 70.32 125 LEU B O 1
ATOM 3551 N N . LYS B 1 149 ? 35.476 23.064 -60.099 1.00 64.70 126 LYS B N 1
ATOM 3552 C CA . LYS B 1 149 ? 34.683 21.897 -60.473 1.00 73.99 126 LYS B CA 1
ATOM 3553 C C . LYS B 1 149 ? 33.224 22.097 -60.091 1.00 76.88 126 LYS B C 1
ATOM 3554 O O . LYS B 1 149 ? 32.917 22.588 -59.005 1.00 77.53 126 LYS B O 1
ATOM 3560 N N . GLY B 1 150 ? 32.330 21.732 -61.005 1.00 69.12 127 GLY B N 1
ATOM 3561 C CA . GLY B 1 150 ? 30.892 21.818 -60.762 1.00 85.33 127 GLY B CA 1
ATOM 3562 C C . GLY B 1 150 ? 30.325 23.223 -60.643 1.00 79.17 127 GLY B C 1
ATOM 3563 O O . GLY B 1 150 ? 29.145 23.393 -60.329 1.00 75.07 127 GLY B O 1
ATOM 3564 N N . ILE B 1 151 ? 31.151 24.233 -60.906 1.00 73.85 128 ILE B N 1
ATOM 3565 C CA . ILE B 1 151 ? 30.746 25.626 -60.679 1.00 69.15 128 ILE B CA 1
ATOM 3566 C C . ILE B 1 151 ? 30.012 26.249 -61.860 1.00 74.24 128 ILE B C 1
ATOM 3567 O O . ILE B 1 151 ? 30.367 26.014 -63.014 1.00 67.99 128 ILE B O 1
ATOM 3572 N N . ARG B 1 152 ? 29.002 27.061 -61.556 1.00 70.64 129 ARG B N 1
ATOM 3573 C CA . ARG B 1 152 ? 28.208 27.744 -62.578 1.00 66.04 129 ARG B CA 1
ATOM 3574 C C . ARG B 1 152 ? 28.555 29.236 -62.706 1.00 61.49 129 ARG B C 1
ATOM 3575 O O . ARG B 1 152 ? 28.592 29.786 -63.807 1.00 61.86 129 ARG B O 1
ATOM 3577 N N . VAL B 1 153 ? 28.807 29.889 -61.579 1.00 58.49 130 VAL B N 1
ATOM 3578 C CA . VAL B 1 153 ? 29.135 31.310 -61.585 1.00 57.65 130 VAL B CA 1
ATOM 3579 C C . VAL B 1 153 ? 30.325 31.580 -60.681 1.00 66.34 130 VAL B C 1
ATOM 3580 O O . VAL B 1 153 ? 30.462 30.970 -59.621 1.00 54.89 130 VAL B O 1
ATOM 3584 N N . LEU B 1 154 ? 31.180 32.505 -61.098 1.00 61.28 131 LEU B N 1
ATOM 3585 C CA . LEU B 1 154 ? 32.258 32.978 -60.244 1.00 61.62 131 LEU B CA 1
ATOM 3586 C C . LEU B 1 154 ? 32.021 34.442 -59.907 1.00 55.82 131 LEU B C 1
ATOM 3587 O O . LEU B 1 154 ? 31.812 35.256 -60.801 1.00 55.06 131 LEU B O 1
ATOM 3592 N N . HIS B 1 155 ? 32.039 34.778 -58.620 1.00 57.28 132 HIS B N 1
ATOM 3593 C CA . HIS B 1 155 ? 31.846 36.166 -58.211 1.00 46.26 132 HIS B CA 1
ATOM 3594 C C . HIS B 1 155 ? 33.058 36.727 -57.482 1.00 52.76 132 HIS B C 1
ATOM 3595 O O . HIS B 1 155 ? 33.645 36.050 -56.635 1.00 53.85 132 HIS B O 1
ATOM 3602 N N . VAL B 1 156 ? 33.415 37.971 -57.802 1.00 50.96 133 VAL B N 1
ATOM 3603 C CA . VAL B 1 156 ? 34.483 38.692 -57.098 1.00 45.36 133 VAL B CA 1
ATOM 3604 C C . VAL B 1 156 ? 34.235 40.201 -57.160 1.00 42.27 133 VAL B C 1
ATOM 3605 O O . VAL B 1 156 ? 33.435 40.662 -57.966 1.00 44.86 133 VAL B O 1
ATOM 3609 N N . SER B 1 157 ? 34.890 40.971 -56.289 1.00 46.25 134 SER B N 1
ATOM 3610 C CA . SER B 1 157 ? 34.643 42.415 -56.236 1.00 40.12 134 SER B CA 1
ATOM 3611 C C . SER B 1 157 ? 35.906 43.254 -56.384 1.00 47.54 134 SER B C 1
ATOM 3612 O O . SER B 1 157 ? 37.034 42.735 -56.337 1.00 48.79 134 SER B O 1
ATOM 3615 N N . GLY B 1 158 ? 35.709 44.558 -56.550 1.00 46.16 135 GLY B N 1
ATOM 3616 C CA . GLY B 1 158 ? 36.819 45.491 -56.727 1.00 49.20 135 GLY B CA 1
ATOM 3617 C C . GLY B 1 158 ? 37.666 45.679 -55.480 1.00 43.48 135 GLY B C 1
ATOM 3618 O O . GLY B 1 158 ? 38.752 46.241 -55.542 1.00 54.24 135 GLY B O 1
ATOM 3619 N N . ILE B 1 159 ? 37.169 45.225 -54.337 1.00 45.67 136 ILE B N 1
ATOM 3620 C CA . ILE B 1 159 ? 37.920 45.339 -53.084 1.00 46.55 136 ILE B CA 1
ATOM 3621 C C . ILE B 1 159 ? 39.123 44.404 -53.093 1.00 43.91 136 ILE B C 1
ATOM 3622 O O . ILE B 1 159 ? 40.227 44.802 -52.745 1.00 47.04 136 ILE B O 1
ATOM 3627 N N . THR B 1 160 ? 38.892 43.161 -53.505 1.00 42.41 137 THR B N 1
ATOM 3628 C CA . THR B 1 160 ? 39.945 42.159 -53.614 1.00 44.32 137 THR B CA 1
ATOM 3629 C C . THR B 1 160 ? 41.098 42.575 -54.531 1.00 54.75 137 THR B C 1
ATOM 3630 O O . THR B 1 160 ? 42.270 42.424 -54.170 1.00 50.64 137 THR B O 1
ATOM 3634 N N . ILE B 1 161 ? 40.775 43.088 -55.718 1.00 48.51 138 ILE B N 1
ATOM 3635 C CA . ILE B 1 161 ? 41.818 43.450 -56.670 1.00 48.62 138 ILE B CA 1
ATOM 3636 C C . ILE B 1 161 ? 42.531 44.738 -56.275 1.00 46.34 138 ILE B C 1
ATOM 3637 O O . ILE B 1 161 ? 43.624 45.010 -56.744 1.00 48.32 138 ILE B O 1
ATOM 3642 N N . ALA B 1 162 ? 41.925 45.532 -55.406 1.0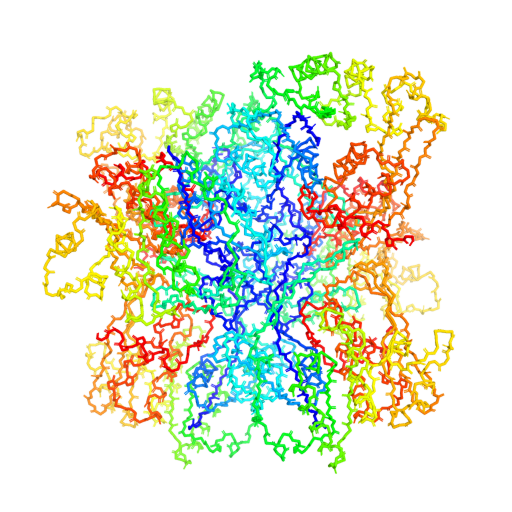0 49.98 139 ALA B N 1
ATOM 3643 C CA . ALA B 1 162 ? 42.598 46.744 -54.934 1.00 61.15 139 ALA B CA 1
ATOM 3644 C C . ALA B 1 162 ? 43.683 46.464 -53.879 1.00 55.60 139 ALA B C 1
ATOM 3645 O O . ALA B 1 162 ? 44.519 47.321 -53.595 1.00 51.63 139 ALA B O 1
ATOM 3647 N N . LEU B 1 163 ? 43.679 45.264 -53.312 1.00 51.69 140 LEU B N 1
ATOM 3648 C CA . LEU B 1 163 ? 44.563 44.959 -52.178 1.00 54.15 140 LEU B CA 1
ATOM 3649 C C . LEU B 1 163 ? 46.050 44.834 -52.547 1.00 60.64 140 LEU B C 1
ATOM 3650 O O . LEU B 1 163 ? 46.916 45.264 -51.791 1.00 55.63 140 LEU B O 1
ATOM 3655 N N . SER B 1 164 ? 46.344 44.270 -53.716 1.00 58.41 141 SER B N 1
ATOM 3656 C CA . SER B 1 164 ? 47.723 44.147 -54.167 1.00 57.15 141 SER B CA 1
ATOM 3657 C C . SER B 1 164 ? 47.786 43.729 -55.631 1.00 59.71 141 SER B C 1
ATOM 3658 O O . SER B 1 164 ? 46.796 43.267 -56.191 1.00 65.77 141 SER B O 1
ATOM 3661 N N . THR B 1 165 ? 48.964 43.865 -56.237 1.00 57.82 142 THR B N 1
ATOM 3662 C CA . THR B 1 165 ? 49.166 43.439 -57.613 1.00 63.32 142 THR B CA 1
ATOM 3663 C C . THR B 1 165 ? 48.910 41.940 -57.720 1.00 64.38 142 THR B C 1
ATOM 3664 O O . THR B 1 165 ? 48.281 41.468 -58.669 1.00 59.38 142 THR B O 1
ATOM 3668 N N . PHE B 1 166 ? 49.397 41.193 -56.734 1.00 57.25 143 PHE B N 1
ATOM 3669 C CA . PHE B 1 166 ? 49.190 39.757 -56.721 1.00 56.95 143 PHE B CA 1
ATOM 3670 C C . PHE B 1 166 ? 47.715 39.357 -56.804 1.00 61.32 143 PHE B C 1
ATOM 3671 O O . PHE B 1 166 ? 47.371 38.440 -57.550 1.00 62.86 143 PHE B O 1
ATOM 3679 N N . TRP B 1 167 ? 46.845 40.014 -56.031 1.00 54.79 144 TRP B N 1
ATOM 3680 C CA . TRP B 1 167 ? 45.421 39.653 -56.051 1.00 51.84 144 TRP B CA 1
ATOM 3681 C C . TRP B 1 167 ? 44.734 40.075 -57.348 1.00 53.33 144 TRP B C 1
ATOM 3682 O O . TRP B 1 167 ? 43.931 39.325 -57.899 1.00 63.72 144 TRP B O 1
ATOM 3693 N N . LEU B 1 168 ? 45.048 41.272 -57.830 1.00 50.92 145 LEU B N 1
ATOM 3694 C CA . LEU B 1 168 ? 44.598 41.690 -59.163 1.00 55.57 145 LEU B CA 1
ATOM 3695 C C . LEU B 1 168 ? 44.941 40.643 -60.215 1.00 59.92 145 LEU B C 1
ATOM 3696 O O . LEU B 1 168 ? 44.082 40.234 -60.999 1.00 65.35 145 LEU B O 1
ATOM 3701 N N . GLU B 1 169 ? 46.201 40.213 -60.237 1.00 59.93 146 GLU B N 1
ATOM 3702 C CA . GLU B 1 169 ? 46.669 39.284 -61.266 1.00 64.41 146 GLU B CA 1
ATOM 3703 C C . GLU B 1 169 ? 46.169 37.859 -61.032 1.00 61.31 146 GLU B C 1
ATOM 3704 O O . GLU B 1 169 ? 45.930 37.104 -61.978 1.00 62.18 146 GLU B O 1
ATOM 3710 N N . MET B 1 170 ? 46.017 37.505 -59.769 1.00 55.88 147 MET B N 1
ATOM 3711 C CA . MET B 1 170 ? 45.434 36.234 -59.394 1.00 64.16 147 MET B CA 1
ATOM 3712 C C . MET B 1 170 ? 43.958 36.080 -59.761 1.00 55.34 147 MET B C 1
ATOM 3713 O O . MET B 1 170 ? 43.519 35.016 -60.159 1.00 65.75 147 MET B O 1
ATOM 3718 N N . VAL B 1 171 ? 43.190 37.139 -59.558 1.00 54.09 148 VAL B N 1
ATOM 3719 C CA . VAL B 1 171 ? 41.773 37.122 -59.885 1.00 50.88 148 VAL B CA 1
ATOM 3720 C C . VAL B 1 171 ? 41.616 37.054 -61.411 1.00 62.41 148 VAL B C 1
ATOM 3721 O O . VAL B 1 171 ? 40.767 36.320 -61.931 1.00 62.05 148 VAL B O 1
ATOM 3725 N N . VAL B 1 172 ? 42.469 37.780 -62.133 1.00 53.62 149 VAL B N 1
ATOM 3726 C CA . VAL B 1 172 ? 42.406 37.764 -63.594 1.00 55.84 149 VAL B CA 1
ATOM 3727 C C . VAL B 1 172 ? 42.673 36.355 -64.110 1.00 70.72 149 VAL B C 1
ATOM 3728 O O . VAL B 1 172 ? 41.997 35.872 -65.054 1.00 62.72 149 VAL B O 1
ATOM 3732 N N . LYS B 1 173 ? 43.657 35.698 -63.493 1.00 60.17 150 LYS B N 1
ATOM 3733 C CA . LYS B 1 173 ? 44.052 34.355 -63.941 1.00 66.00 150 LYS B CA 1
ATOM 3734 C C . LYS B 1 173 ? 42.921 33.356 -63.717 1.00 64.63 150 LYS B C 1
ATOM 3735 O O . LYS B 1 173 ? 42.653 32.499 -64.566 1.00 66.14 150 LYS B O 1
ATOM 3741 N N . ILE B 1 174 ? 42.261 33.468 -62.566 1.00 60.87 151 ILE B N 1
ATOM 3742 C CA . ILE B 1 174 ? 41.168 32.563 -62.237 1.00 61.38 151 ILE B CA 1
ATOM 3743 C C . ILE B 1 174 ? 39.965 32.833 -63.134 1.00 60.91 151 ILE B C 1
ATOM 3744 O O . ILE B 1 174 ? 39.299 31.889 -63.595 1.00 65.28 151 ILE B O 1
ATOM 3749 N N . ILE B 1 175 ? 39.682 34.128 -63.362 1.00 58.83 152 ILE B N 1
ATOM 3750 C CA . ILE B 1 175 ? 38.652 34.521 -64.318 1.00 61.38 152 ILE B CA 1
ATOM 3751 C C . ILE B 1 175 ? 38.876 33.871 -65.682 1.00 64.59 152 ILE B C 1
ATOM 3752 O O . ILE B 1 175 ? 37.995 33.183 -66.205 1.00 68.29 152 ILE B O 1
ATOM 3757 N N . ARG B 1 176 ? 40.055 34.064 -66.262 1.00 68.39 153 ARG B N 1
ATOM 3758 C CA . ARG B 1 176 ? 40.311 33.564 -67.609 1.00 75.05 153 ARG B CA 1
ATOM 3759 C C . ARG B 1 176 ? 40.148 32.067 -67.622 1.00 79.81 153 ARG B C 1
ATOM 3760 O O . ARG B 1 176 ? 39.535 31.516 -68.510 1.00 70.51 153 ARG B O 1
ATOM 3768 N N . GLU B 1 177 ? 40.664 31.400 -66.614 1.00 74.87 154 GLU B N 1
ATOM 3769 C CA . GLU B 1 177 ? 40.503 29.972 -66.572 1.00 77.11 154 GLU B CA 1
ATOM 3770 C C . GLU B 1 177 ? 39.035 29.640 -66.456 1.00 78.44 154 GLU B C 1
ATOM 3771 O O . GLU B 1 177 ? 38.564 28.670 -67.019 1.00 77.37 154 GLU B O 1
ATOM 3777 N N . ALA B 1 178 ? 38.316 30.437 -65.681 1.00 68.83 155 ALA B N 1
ATOM 3778 C CA . ALA B 1 178 ? 36.914 30.166 -65.445 1.00 69.35 155 ALA B CA 1
ATOM 3779 C C . ALA B 1 178 ? 36.102 30.250 -66.717 1.00 70.05 155 ALA B C 1
ATOM 3780 O O . ALA B 1 178 ? 35.311 29.376 -67.008 1.00 76.01 155 ALA B O 1
ATOM 3782 N N . LYS B 1 179 ? 36.344 31.287 -67.496 1.00 75.44 156 LYS B N 1
ATOM 3783 C CA . LYS B 1 179 ? 35.593 31.473 -68.715 1.00 87.16 156 LYS B CA 1
ATOM 3784 C C . LYS B 1 179 ? 35.849 30.286 -69.609 1.00 82.34 156 LYS B C 1
ATOM 37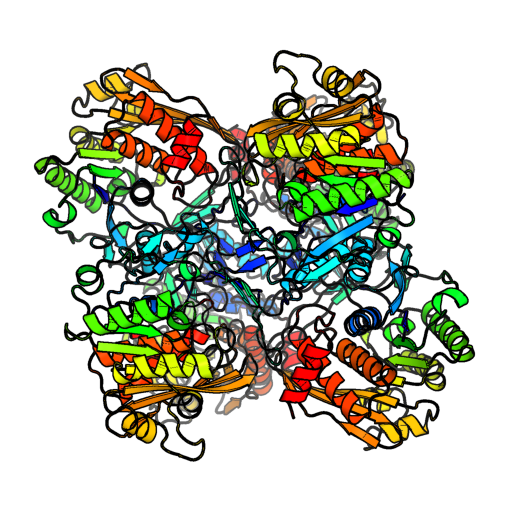85 O O . LYS B 1 179 ? 34.952 29.768 -70.250 1.00 85.65 156 LYS B O 1
ATOM 3791 N N . ARG B 1 180 ? 37.090 29.843 -69.624 1.00 86.12 157 ARG B N 1
ATOM 3792 C CA . ARG B 1 180 ? 37.479 28.757 -70.508 1.00 89.29 157 ARG B CA 1
ATOM 3793 C C . ARG B 1 180 ? 36.553 27.592 -70.327 1.00 85.01 157 ARG B C 1
ATOM 3794 O O . ARG B 1 180 ? 36.294 26.848 -71.261 1.00 78.40 157 ARG B O 1
ATOM 3802 N N . ASN B 1 181 ? 36.099 27.400 -69.101 1.00 80.02 158 ASN B N 1
ATOM 3803 C CA . ASN B 1 181 ? 35.266 26.246 -68.776 1.00 77.79 158 ASN B CA 1
ATOM 3804 C C . ASN B 1 181 ? 33.769 26.541 -68.845 1.00 79.81 158 ASN B C 1
ATOM 3805 O O . ASN B 1 181 ? 32.949 25.725 -68.386 1.00 81.84 158 ASN B O 1
ATOM 3810 N N . GLY B 1 182 ? 33.417 27.709 -69.409 1.00 81.74 159 GLY B N 1
ATOM 3811 C CA . GLY B 1 182 ? 32.012 28.098 -69.559 1.00 78.62 159 GLY B CA 1
ATOM 3812 C C . GLY B 1 182 ? 31.358 28.537 -68.260 1.00 81.77 159 GLY B C 1
ATOM 3813 O O . GLY B 1 182 ? 30.147 28.394 -68.070 1.00 72.88 159 GLY B O 1
ATOM 3814 N N . ILE B 1 183 ? 32.160 29.078 -67.355 1.00 77.62 160 ILE B N 1
ATOM 3815 C CA . ILE B 1 183 ? 31.625 29.615 -66.114 1.00 70.26 160 ILE B CA 1
ATOM 3816 C C . ILE B 1 183 ? 31.34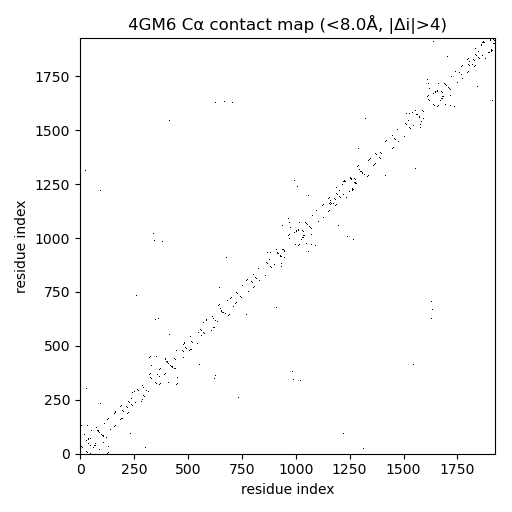4 31.107 -66.278 1.00 65.37 160 ILE B C 1
ATOM 3817 O O . ILE B 1 183 ? 32.177 31.852 -66.808 1.00 68.15 160 ILE B O 1
ATOM 3822 N N . LYS B 1 184 ? 30.160 31.528 -65.838 1.00 59.38 161 LYS B N 1
ATOM 3823 C CA . LYS B 1 184 ? 29.751 32.929 -65.904 1.00 61.84 161 LYS B CA 1
ATOM 3824 C C . LYS B 1 184 ? 30.487 33.768 -64.868 1.00 66.98 161 LYS B C 1
ATOM 3825 O O . LYS B 1 184 ? 30.783 33.293 -63.763 1.00 54.84 161 LYS B O 1
ATOM 3831 N N . ILE B 1 185 ? 30.773 35.018 -65.222 1.00 61.62 162 ILE B N 1
ATOM 3832 C CA . ILE B 1 185 ? 31.587 35.867 -64.364 1.00 60.18 162 ILE B CA 1
ATOM 3833 C C . ILE B 1 185 ? 30.807 37.043 -63.818 1.00 59.49 162 ILE B C 1
ATOM 3834 O O . ILE B 1 185 ? 30.397 37.927 -64.569 1.00 59.36 162 ILE B O 1
ATOM 3839 N N . SER B 1 186 ? 30.637 37.052 -62.499 1.00 56.41 163 SER B N 1
ATOM 3840 C CA . SER B 1 186 ? 29.959 38.125 -61.796 1.00 58.33 163 SER B CA 1
ATOM 3841 C C . SER B 1 186 ? 30.982 39.036 -61.129 1.00 51.81 163 SER B C 1
ATOM 3842 O O . SER B 1 186 ? 31.804 38.577 -60.345 1.00 46.48 163 SER B O 1
ATOM 3845 N N . PHE B 1 187 ? 30.933 40.325 -61.444 1.00 51.71 164 PHE B N 1
ATOM 3846 C CA . PHE B 1 187 ? 31.897 41.276 -60.905 1.00 48.50 164 PHE B CA 1
ATOM 3847 C C . PHE B 1 187 ? 31.198 42.471 -60.282 1.00 49.87 164 PHE B C 1
ATOM 3848 O O . PHE B 1 187 ? 30.393 43.146 -60.915 1.00 56.91 164 PHE B O 1
ATOM 3856 N N . ASP B 1 188 ? 31.509 42.706 -59.015 1.00 54.63 165 ASP B N 1
ATOM 3857 C CA . ASP B 1 188 ? 30.949 43.797 -58.242 1.00 46.52 165 ASP B CA 1
ATOM 3858 C C . ASP B 1 188 ? 31.997 44.917 -58.209 1.00 52.09 165 ASP B C 1
ATOM 3859 O O . ASP B 1 188 ? 33.052 44.754 -57.595 1.00 53.45 165 ASP B O 1
ATOM 3864 N N . MET B 1 189 ? 31.733 46.036 -58.885 1.00 48.79 166 MET B N 1
ATOM 3865 C CA . MET B 1 189 ? 32.728 47.120 -58.938 1.00 50.03 166 MET B CA 1
ATOM 3866 C C . MET B 1 189 ? 33.248 47.438 -57.534 1.00 52.16 166 MET B C 1
ATOM 3867 O O . MET B 1 189 ? 34.439 47.321 -57.259 1.00 51.12 166 MET B O 1
ATOM 3872 N N . ASN B 1 190 ? 32.339 47.870 -56.667 1.00 49.57 167 ASN B N 1
ATOM 3873 C CA . ASN B 1 190 ? 32.649 48.168 -55.278 1.00 51.87 167 ASN B CA 1
ATOM 3874 C C . ASN B 1 190 ? 33.907 49.005 -55.088 1.00 54.51 167 ASN B C 1
ATOM 3875 O O . ASN B 1 190 ? 34.782 48.634 -54.300 1.00 49.42 167 ASN B O 1
ATOM 3880 N N . TYR B 1 191 ? 34.011 50.121 -55.808 1.00 59.86 168 TYR B N 1
ATOM 3881 C CA . TYR B 1 191 ? 35.157 51.015 -55.641 1.00 50.16 168 TYR B CA 1
ATOM 3882 C C . TYR B 1 191 ? 35.215 51.563 -54.220 1.00 54.15 168 TYR B C 1
ATOM 3883 O O . TYR B 1 191 ? 34.219 52.066 -53.700 1.00 51.28 168 TYR B O 1
ATOM 3892 N N . ARG B 1 192 ? 36.375 51.434 -53.582 1.00 51.33 169 ARG B N 1
ATOM 3893 C CA . ARG B 1 192 ? 36.594 52.011 -52.259 1.00 59.69 169 ARG B CA 1
ATOM 3894 C C . ARG B 1 192 ? 37.704 53.048 -52.361 1.00 57.46 169 ARG B C 1
ATOM 3895 O O . ARG B 1 192 ? 38.831 52.723 -52.750 1.00 61.34 169 ARG B O 1
ATOM 3903 N N . ALA B 1 193 ? 37.397 54.297 -52.029 1.00 52.28 170 ALA B N 1
ATOM 3904 C CA . ALA B 1 193 ? 38.409 55.349 -52.139 1.00 61.80 170 ALA B CA 1
ATOM 3905 C C . ALA B 1 193 ? 39.587 55.101 -51.197 1.00 57.77 170 ALA B C 1
ATOM 3906 O O . ALA B 1 193 ? 40.733 55.371 -51.550 1.00 80.92 170 ALA B O 1
ATOM 3908 N N . LYS B 1 194 ? 39.307 54.571 -50.007 1.00 61.35 171 LYS B N 1
ATOM 3909 C CA . LYS B 1 194 ? 40.353 54.335 -48.998 1.00 61.09 171 LYS B CA 1
ATOM 3910 C C . LYS B 1 194 ? 41.343 53.233 -49.375 1.00 69.96 171 LYS B C 1
ATOM 3911 O O . LYS B 1 194 ? 42.288 52.968 -48.636 1.00 74.39 171 LYS B O 1
ATOM 3917 N N . LEU B 1 195 ? 41.122 52.588 -50.515 1.00 73.76 172 LEU B N 1
ATOM 3918 C CA . LEU B 1 195 ? 42.006 51.517 -50.963 1.00 56.57 172 LEU B CA 1
ATOM 3919 C C . LEU B 1 195 ? 42.908 51.969 -52.097 1.00 68.62 172 LEU B C 1
ATOM 3920 O O . LEU B 1 195 ? 44.049 51.527 -52.184 1.00 73.53 172 LEU B O 1
ATOM 3925 N N . TRP B 1 196 ? 42.403 52.849 -52.964 1.00 72.45 173 TRP B N 1
ATOM 3926 C CA . TRP B 1 196 ? 43.204 53.359 -54.088 1.00 67.65 173 TRP B CA 1
ATOM 3927 C C . TRP B 1 196 ? 42.642 54.608 -54.780 1.00 84.36 173 TRP B C 1
ATOM 3928 O O . TRP B 1 196 ? 41.475 54.980 -54.597 1.00 70.31 173 TRP B O 1
ATOM 3939 N N . GLU B 1 197 ? 43.497 55.238 -55.581 1.00 69.24 174 GLU B N 1
ATOM 3940 C CA . GLU B 1 197 ? 43.133 56.408 -56.372 1.00 82.10 174 GLU B CA 1
ATOM 3941 C C . GLU B 1 197 ? 42.271 56.011 -57.562 1.00 78.57 174 GLU B C 1
ATOM 3942 O O . GLU B 1 197 ? 42.364 54.887 -58.061 1.00 74.98 174 GLU B O 1
ATOM 3948 N N . LEU B 1 198 ? 41.447 56.942 -58.031 1.00 77.07 175 LEU B N 1
ATOM 3949 C CA . LEU B 1 198 ? 40.577 56.666 -59.168 1.00 75.19 175 LEU B CA 1
ATOM 3950 C C . LEU B 1 198 ? 41.361 56.130 -60.371 1.00 81.71 175 LEU B C 1
ATOM 3951 O O . LEU B 1 198 ? 40.925 55.183 -61.030 1.00 78.27 175 LEU B O 1
ATOM 3956 N N . GLU B 1 199 ? 42.519 56.730 -60.640 1.00 73.98 176 GLU B N 1
ATOM 3957 C CA . GLU B 1 199 ? 43.330 56.366 -61.806 1.00 90.19 176 GLU B CA 1
ATOM 3958 C C . GLU B 1 199 ? 43.796 54.911 -61.749 1.00 86.09 176 GLU B C 1
ATOM 3959 O O . GLU B 1 199 ? 43.647 54.162 -62.721 1.00 74.83 176 GLU B O 1
ATOM 3965 N N . ALA B 1 200 ? 44.365 54.524 -60.610 1.00 85.88 177 ALA B N 1
ATOM 3966 C CA . ALA B 1 200 ? 44.807 53.151 -60.390 1.00 83.11 177 ALA B CA 1
ATOM 3967 C C . ALA B 1 200 ? 43.643 52.174 -60.525 1.00 74.63 177 ALA B C 1
ATOM 3968 O O . ALA B 1 200 ? 43.747 51.160 -61.220 1.00 73.61 177 ALA B O 1
ATOM 3970 N N . ALA B 1 201 ? 42.536 52.477 -59.854 1.00 64.29 178 ALA B N 1
ATOM 3971 C CA . ALA B 1 201 ? 41.351 51.636 -59.948 1.00 70.49 178 ALA B CA 1
ATOM 3972 C C . ALA B 1 201 ? 40.883 51.529 -61.403 1.00 70.88 178 ALA B C 1
ATOM 3973 O O . ALA B 1 201 ? 40.639 50.432 -61.913 1.00 69.65 178 ALA B O 1
ATOM 3975 N N . LYS B 1 202 ? 40.784 52.675 -62.070 1.00 75.78 179 LYS B N 1
ATOM 3976 C CA . LYS B 1 202 ? 40.379 52.732 -63.473 1.00 68.43 179 LYS B CA 1
ATOM 3977 C C . LYS B 1 202 ? 41.180 51.769 -64.342 1.00 75.33 179 LYS B C 1
ATOM 3978 O O . LYS B 1 202 ? 40.611 51.024 -65.147 1.00 73.31 179 LYS B O 1
ATOM 3984 N N . ARG B 1 203 ? 42.503 51.797 -64.188 1.00 75.35 180 ARG B N 1
ATOM 3985 C CA . ARG B 1 203 ? 43.387 50.927 -64.969 1.00 77.78 180 ARG B CA 1
ATOM 3986 C C . ARG B 1 203 ? 43.088 49.458 -64.698 1.00 68.25 180 ARG B C 1
ATOM 3987 O O . ARG B 1 203 ? 43.069 48.632 -65.613 1.00 69.15 180 ARG B O 1
ATOM 3995 N N . ALA B 1 204 ? 42.854 49.138 -63.432 1.00 63.90 181 ALA B N 1
ATOM 3996 C CA . ALA B 1 204 ? 42.555 47.772 -63.038 1.00 71.53 181 ALA B CA 1
ATOM 3997 C C . ALA B 1 204 ? 41.176 47.344 -63.539 1.00 72.57 181 ALA B C 1
ATOM 3998 O O . ALA B 1 204 ? 41.020 46.257 -64.096 1.00 72.29 181 ALA B O 1
ATOM 4000 N N . TYR B 1 205 ? 40.173 48.192 -63.336 1.00 70.54 182 TYR B N 1
ATOM 4001 C CA . TYR B 1 205 ? 38.836 47.874 -63.826 1.00 59.44 182 TYR B CA 1
ATOM 4002 C C . TYR B 1 205 ? 38.885 47.637 -65.344 1.00 66.16 182 TYR B C 1
ATOM 4003 O O . TYR B 1 205 ? 38.155 46.803 -65.887 1.00 65.41 182 TYR B O 1
ATOM 4012 N N . GLN B 1 206 ? 39.761 48.361 -66.029 1.00 62.85 183 GLN B N 1
ATOM 4013 C CA . GLN B 1 206 ? 39.869 48.208 -67.482 1.00 71.68 183 GLN B CA 1
ATOM 4014 C C . GLN B 1 206 ? 40.369 46.821 -67.891 1.00 68.13 183 GLN B C 1
ATOM 4015 O O . GLN B 1 206 ? 40.094 46.360 -68.993 1.00 67.82 183 GLN B O 1
ATOM 4021 N N . GLN B 1 207 ? 41.080 46.146 -66.990 1.00 71.54 184 GLN B N 1
ATOM 4022 C CA . GLN B 1 207 ? 41.510 44.776 -67.257 1.00 74.17 184 GLN B CA 1
ATOM 4023 C C . GLN B 1 207 ? 40.419 43.743 -66.943 1.00 66.78 184 GLN B C 1
ATOM 4024 O O . GLN B 1 207 ? 40.384 42.664 -67.539 1.00 77.05 184 GLN B O 1
ATOM 4030 N N . LEU B 1 208 ? 39.541 44.065 -65.994 1.00 63.82 185 LEU B N 1
ATOM 4031 C CA . LEU B 1 208 ? 38.515 43.114 -65.574 1.00 57.96 185 LEU B CA 1
ATOM 4032 C C . LEU B 1 208 ? 37.241 43.226 -66.405 1.00 57.05 185 LEU B C 1
ATOM 4033 O O . LEU B 1 208 ? 36.678 42.218 -66.845 1.00 69.63 185 LEU B O 1
ATOM 4038 N N . LEU B 1 209 ? 36.792 44.458 -66.620 1.00 57.73 186 LEU B N 1
ATOM 4039 C CA . LEU B 1 209 ? 35.518 44.711 -67.299 1.00 64.64 186 LEU B CA 1
ATOM 4040 C C . LEU B 1 209 ? 35.296 43.897 -68.581 1.00 61.91 186 LEU B C 1
ATOM 4041 O O . LEU B 1 209 ? 34.203 43.372 -68.789 1.00 64.67 186 LEU B O 1
ATOM 4046 N N . PRO B 1 210 ? 36.319 43.793 -69.450 1.00 64.44 187 PRO B N 1
ATOM 4047 C CA . PRO B 1 210 ? 36.106 43.015 -70.688 1.00 64.70 187 PRO B CA 1
ATOM 4048 C C . PRO B 1 210 ? 35.820 41.521 -70.442 1.00 64.09 187 PRO B C 1
ATOM 4049 O O . PRO B 1 210 ? 35.348 40.825 -71.344 1.00 62.63 187 PRO B O 1
ATOM 4053 N N . LEU B 1 211 ? 36.082 41.044 -69.225 1.00 67.70 188 LEU B N 1
ATOM 4054 C CA . LEU B 1 211 ? 35.904 39.626 -68.888 1.00 68.96 188 LEU B CA 1
ATOM 4055 C C . LEU B 1 211 ? 34.594 39.318 -68.147 1.00 68.35 188 LEU B C 1
ATOM 4056 O O . LEU B 1 211 ? 34.314 38.164 -67.822 1.00 75.52 188 LEU B O 1
ATOM 4061 N N . VAL B 1 212 ? 33.793 40.343 -67.888 1.00 57.93 189 VAL B N 1
ATOM 4062 C CA . VAL B 1 212 ? 32.606 40.201 -67.039 1.00 56.69 189 VAL B CA 1
ATOM 4063 C C . VAL B 1 212 ? 31.296 39.864 -67.768 1.00 59.68 189 VAL B C 1
ATOM 4064 O O . VAL B 1 212 ? 31.072 40.293 -68.893 1.00 64.13 189 VAL B O 1
ATOM 4068 N N . ASP B 1 213 ? 30.439 39.078 -67.117 1.00 60.25 190 ASP B N 1
ATOM 4069 C CA . ASP B 1 213 ? 29.097 38.768 -67.640 1.00 62.25 190 ASP B CA 1
ATOM 4070 C C . ASP B 1 213 ? 28.040 39.605 -66.942 1.00 60.54 190 ASP B C 1
ATOM 4071 O O . ASP B 1 213 ? 27.234 40.269 -67.594 1.00 61.59 190 ASP B O 1
ATOM 4076 N N . TYR B 1 214 ? 28.044 39.540 -65.606 1.00 59.05 191 TYR B N 1
ATOM 4077 C CA . TYR B 1 214 ? 27.093 40.254 -64.757 1.00 52.47 191 TYR B CA 1
ATOM 4078 C C . TYR B 1 214 ? 27.836 41.276 -63.907 1.00 54.74 191 TYR B C 1
ATOM 4079 O O . TYR B 1 214 ? 28.700 40.915 -63.090 1.00 50.14 191 TYR B O 1
ATOM 4088 N N . CYS B 1 215 ? 27.496 42.549 -64.079 1.00 48.27 192 CYS B N 1
ATOM 4089 C CA . CYS B 1 215 ? 28.252 43.609 -63.430 1.00 49.36 192 CYS B CA 1
ATOM 4090 C C . CYS B 1 215 ? 27.398 44.446 -62.493 1.00 49.91 192 CYS B C 1
ATOM 4091 O O . CYS B 1 215 ? 26.377 44.999 -62.886 1.00 46.56 192 CYS B O 1
ATOM 4094 N N . SER B 1 216 ? 27.814 44.522 -61.235 1.00 48.21 193 SER B N 1
ATOM 4095 C CA . SER B 1 216 ? 27.202 45.468 -60.315 1.00 44.72 193 SER B CA 1
ATOM 4096 C C . SER B 1 216 ? 27.894 46.805 -60.513 1.00 44.35 193 SER B C 1
ATOM 4097 O O . SER B 1 216 ? 29.005 47.012 -60.046 1.00 50.81 193 SER B O 1
ATOM 4100 N N . ALA B 1 217 ? 27.257 47.694 -61.255 1.00 55.82 194 ALA B N 1
ATOM 4101 C CA . ALA B 1 217 ? 27.816 49.007 -61.496 1.00 54.21 194 ALA B CA 1
ATOM 4102 C C . ALA B 1 217 ? 26.667 49.991 -61.510 1.00 56.26 194 ALA B C 1
ATOM 4103 O O . ALA B 1 217 ? 25.556 49.651 -61.919 1.00 58.17 194 ALA B O 1
ATOM 4105 N N . GLY B 1 218 ? 26.934 51.206 -61.048 1.00 57.74 195 GLY B N 1
ATOM 4106 C CA . GLY B 1 218 ? 25.914 52.233 -60.983 1.00 61.59 195 GLY B CA 1
ATOM 4107 C C . GLY B 1 218 ? 26.282 53.449 -61.802 1.00 56.58 195 GLY B C 1
ATOM 4108 O O . GLY B 1 218 ? 27.119 53.379 -62.701 1.00 61.55 195 GLY B O 1
ATOM 4109 N N . GLN B 1 219 ? 25.655 54.570 -61.469 1.00 76.97 196 GLN B N 1
ATOM 4110 C CA . GLN B 1 219 ? 25.761 55.790 -62.256 1.00 75.98 196 GLN B CA 1
ATOM 4111 C C . GLN B 1 219 ? 27.152 56.416 -62.115 1.00 75.60 196 GLN B C 1
ATOM 4112 O O . GLN B 1 219 ? 27.796 56.750 -63.110 1.00 68.93 196 GLN B O 1
ATOM 4118 N N . MET B 1 220 ? 27.646 56.459 -60.893 1.00 65.75 197 MET B N 1
ATOM 4119 C CA . MET B 1 220 ? 28.967 56.993 -60.642 1.00 76.16 197 MET B CA 1
ATOM 4120 C C . MET B 1 220 ? 30.087 56.110 -61.160 1.00 62.02 197 MET B C 1
ATOM 4121 O O . MET B 1 220 ? 31.156 56.583 -61.443 1.00 71.38 197 MET B O 1
ATOM 4126 N N . ASP B 1 221 ? 29.833 54.822 -61.285 1.00 67.78 198 ASP B N 1
ATOM 4127 C CA . ASP B 1 221 ? 30.794 53.935 -61.896 1.00 59.92 198 ASP B CA 1
ATOM 4128 C C . ASP B 1 221 ? 30.933 54.244 -63.382 1.00 67.78 198 ASP B C 1
ATOM 4129 O O . ASP B 1 221 ? 32.030 54.305 -63.907 1.00 64.60 198 ASP B O 1
ATOM 4134 N N . ALA B 1 222 ? 29.805 54.419 -64.051 1.00 61.05 199 ALA B N 1
ATOM 4135 C CA . ALA B 1 222 ? 29.802 54.717 -65.472 1.00 62.10 199 ALA B CA 1
ATOM 4136 C C . ALA B 1 222 ? 30.645 55.951 -65.760 1.00 66.66 199 ALA B C 1
ATOM 4137 O O . ALA B 1 222 ? 31.516 55.914 -66.602 1.00 66.28 199 ALA B O 1
ATOM 4139 N N . VAL B 1 223 ? 30.408 57.031 -65.039 1.00 62.91 200 VAL B N 1
ATOM 4140 C CA . VAL B 1 223 ? 31.231 58.211 -65.193 1.00 75.87 200 VAL B CA 1
ATOM 4141 C C . VAL B 1 223 ? 32.668 57.946 -64.821 1.00 77.45 200 VAL B C 1
ATOM 4142 O O . VAL B 1 223 ? 33.582 58.454 -65.446 1.00 74.76 200 VAL B O 1
ATOM 4146 N N . ALA B 1 224 ? 32.864 57.158 -63.774 1.00 82.42 201 ALA B N 1
ATOM 4147 C CA . ALA B 1 224 ? 34.139 57.122 -63.090 1.00 73.09 201 ALA B CA 1
ATOM 4148 C C . ALA B 1 224 ? 35.097 56.265 -63.865 1.00 71.92 201 ALA B C 1
ATOM 4149 O O . ALA B 1 224 ? 36.261 56.568 -63.972 1.00 70.51 201 ALA B O 1
ATOM 4151 N N . PHE B 1 225 ? 34.583 55.179 -64.405 1.00 71.61 202 PHE B N 1
ATOM 4152 C CA . PHE B 1 225 ? 35.421 54.089 -64.816 1.00 73.32 202 PHE B CA 1
ATOM 4153 C C . PHE B 1 225 ? 35.027 53.600 -66.184 1.00 72.40 202 PHE B C 1
ATOM 4154 O O . PHE B 1 225 ? 35.739 52.818 -66.782 1.00 80.68 202 PHE B O 1
ATOM 4162 N N . PHE B 1 226 ? 33.890 54.043 -66.690 1.00 80.10 203 PHE B N 1
ATOM 4163 C CA . PHE B 1 226 ? 33.560 53.649 -68.058 1.00 76.87 203 PHE B CA 1
ATOM 4164 C C . PHE B 1 226 ? 33.798 54.774 -69.051 1.00 83.89 203 PHE B C 1
ATOM 4165 O O . PHE B 1 226 ? 33.473 54.645 -70.237 1.00 88.31 203 PHE B O 1
ATOM 4173 N N . GLU B 1 227 ? 34.374 55.872 -68.574 1.00 82.18 204 GLU B N 1
ATOM 4174 C CA . GLU B 1 227 ? 34.592 57.028 -69.438 1.00 83.76 204 GLU B CA 1
ATOM 4175 C C . GLU B 1 227 ? 33.267 57.463 -70.054 1.00 90.48 204 GLU B C 1
ATOM 4176 O O . GLU B 1 227 ? 33.226 58.001 -71.160 1.00 94.55 204 GLU B O 1
ATOM 4182 N N . ILE B 1 228 ? 32.169 57.164 -69.379 1.00 92.81 205 ILE B N 1
ATOM 4183 C CA . ILE B 1 228 ? 30.867 57.626 -69.821 1.00 89.22 205 ILE B CA 1
ATOM 4184 C C . ILE B 1 228 ? 30.652 59.076 -69.424 1.00 88.26 205 ILE B C 1
ATOM 4185 O O . ILE B 1 228 ? 31.109 59.515 -68.382 1.00 86.30 205 ILE B O 1
ATOM 4190 N N . SER B 1 229 ? 29.962 59.828 -70.271 1.00 92.49 206 SER B N 1
ATOM 4191 C CA . SER B 1 229 ? 29.657 61.221 -69.986 1.00 89.68 206 SER B CA 1
ATOM 4192 C C . SER B 1 229 ? 28.674 61.373 -68.834 1.00 100.49 206 SER B C 1
ATOM 4193 O O . SER B 1 229 ? 27.759 60.577 -68.674 1.00 85.35 206 SER B O 1
ATOM 4196 N N . SER B 1 230 ? 28.868 62.419 -68.047 1.00 106.48 207 SER B N 1
ATOM 4197 C CA . SER B 1 230 ? 28.013 62.703 -66.909 1.00 101.27 207 SER B CA 1
ATOM 4198 C C . SER B 1 230 ? 26.580 62.979 -67.320 1.00 114.87 207 SER B C 1
ATOM 4199 O O . SER B 1 230 ? 25.639 62.572 -66.659 1.00 102.31 207 SER B O 1
ATOM 4202 N N . GLU B 1 231 ? 26.431 63.706 -68.412 1.00 129.86 208 GLU B N 1
ATOM 4203 C CA . GLU B 1 231 ? 25.128 64.049 -68.947 1.00 112.42 208 GLU B CA 1
ATOM 4204 C C . GLU B 1 231 ? 24.303 62.864 -69.431 1.00 110.17 208 GLU B C 1
ATOM 4205 O O . GLU B 1 231 ? 23.091 62.867 -69.304 1.00 129.73 208 GLU B O 1
ATOM 4211 N N . THR B 1 232 ? 24.946 61.856 -69.996 1.00 105.78 209 THR B N 1
ATOM 4212 C CA . THR B 1 232 ? 24.210 60.795 -70.660 1.00 108.67 209 THR B CA 1
ATOM 4213 C C . THR B 1 232 ? 23.165 60.135 -69.773 1.00 97.85 209 THR B C 1
ATOM 4214 O O . THR B 1 232 ? 23.438 59.730 -68.663 1.00 84.08 209 THR B O 1
ATOM 4218 N N . THR B 1 233 ? 21.966 59.991 -70.315 1.00 92.45 210 THR B N 1
ATOM 4219 C CA . THR B 1 233 ? 20.841 59.463 -69.588 1.00 85.18 210 THR B CA 1
ATOM 4220 C C . THR B 1 233 ? 20.801 57.959 -69.505 1.00 76.52 210 THR B C 1
ATOM 4221 O O . THR B 1 233 ? 20.526 57.399 -68.455 1.00 69.30 210 THR B O 1
ATOM 4225 N N . ASP B 1 234 ? 21.044 57.313 -70.633 1.00 78.71 211 ASP B N 1
ATOM 4226 C CA . ASP B 1 234 ? 21.022 55.872 -70.682 1.00 78.19 211 ASP B CA 1
ATOM 4227 C C . ASP B 1 234 ? 22.406 55.303 -70.463 1.00 71.52 211 ASP B C 1
ATOM 4228 O O . ASP B 1 234 ? 22.986 54.730 -71.370 1.00 68.67 211 ASP B O 1
ATOM 4233 N N . TYR B 1 235 ? 22.923 55.440 -69.247 1.00 73.43 212 TYR B N 1
ATOM 4234 C CA . TYR B 1 235 ? 24.277 54.998 -68.942 1.00 71.74 212 TYR B CA 1
ATOM 4235 C C . TYR B 1 235 ? 24.464 53.510 -69.116 1.00 72.55 212 TYR B C 1
ATOM 4236 O O . TYR B 1 235 ? 25.495 53.071 -69.574 1.00 70.33 212 TYR B O 1
ATOM 4245 N N . TYR B 1 236 ? 23.466 52.727 -68.764 1.00 66.19 213 TYR B N 1
ATOM 4246 C CA . TYR B 1 236 ? 23.600 51.295 -68.904 1.00 63.28 213 TYR B CA 1
ATOM 4247 C C . TYR B 1 236 ? 23.791 50.907 -70.345 1.00 71.60 213 TYR B C 1
ATOM 4248 O O . TYR B 1 236 ? 24.597 50.057 -70.661 1.00 67.97 213 TYR B O 1
ATOM 4257 N N . GLN B 1 237 ? 23.050 51.544 -71.230 1.00 69.04 214 GLN B N 1
ATOM 4258 C CA . GLN B 1 237 ? 23.216 51.246 -72.635 1.00 71.37 214 GLN B CA 1
ATOM 4259 C C . GLN B 1 237 ? 24.644 51.563 -73.065 1.00 73.58 214 GLN B C 1
ATOM 4260 O O . GLN B 1 237 ? 25.293 50.740 -73.768 1.00 71.44 214 GLN B O 1
ATOM 4266 N N . ALA B 1 238 ? 25.138 52.747 -72.667 1.00 72.56 215 ALA B N 1
ATOM 4267 C CA . ALA B 1 238 ? 26.459 53.185 -73.123 1.00 80.63 215 ALA B CA 1
ATOM 4268 C C . ALA B 1 238 ? 27.589 52.335 -72.520 1.00 72.82 215 ALA B C 1
ATOM 4269 O O . ALA B 1 238 ? 28.606 52.063 -73.174 1.00 77.36 215 ALA B O 1
ATOM 4271 N N . MET B 1 239 ? 27.401 51.918 -71.276 1.00 69.93 216 MET B N 1
ATOM 4272 C CA . MET B 1 239 ? 28.350 51.026 -70.613 1.00 69.37 216 MET B CA 1
ATOM 4273 C C . MET B 1 239 ? 28.416 49.697 -71.355 1.00 71.04 216 MET B C 1
ATOM 4274 O O . MET B 1 239 ? 29.512 49.156 -71.572 1.00 77.20 216 MET B O 1
ATOM 4279 N N . HIS B 1 240 ? 27.230 49.177 -71.756 1.00 72.14 217 HIS B N 1
ATOM 4280 C CA . HIS B 1 240 ? 27.167 47.950 -72.541 1.00 77.42 217 HIS B CA 1
ATOM 4281 C C . HIS B 1 240 ? 27.844 48.112 -73.901 1.00 76.84 217 HIS B C 1
ATOM 4282 O O . HIS B 1 240 ? 28.535 47.203 -74.372 1.00 76.45 217 HIS B O 1
ATOM 4289 N N . ASP B 1 241 ? 27.634 49.264 -74.536 1.00 81.39 218 ASP B N 1
ATOM 4290 C CA . ASP B 1 241 ? 28.339 49.567 -75.782 1.00 88.03 218 ASP B CA 1
ATOM 4291 C C . ASP B 1 241 ? 29.855 49.505 -75.559 1.00 100.62 218 ASP B C 1
ATOM 4292 O O . ASP B 1 241 ? 30.596 48.946 -76.380 1.00 88.75 218 ASP B O 1
ATOM 4297 N N . LYS B 1 242 ? 30.311 50.080 -74.442 1.00 87.54 219 LYS B N 1
ATOM 4298 C CA . LYS B 1 242 ? 31.736 50.119 -74.137 1.00 87.87 219 LYS B CA 1
ATOM 4299 C C . LYS B 1 242 ? 32.285 48.699 -74.000 1.00 84.10 219 LYS B C 1
ATOM 4300 O O . LYS B 1 242 ? 33.381 48.392 -74.532 1.00 96.05 219 LYS B O 1
ATOM 4306 N N . TYR B 1 243 ? 31.504 47.833 -73.291 1.00 80.38 220 TYR B N 1
ATOM 4307 C CA . TYR B 1 243 ? 31.916 46.457 -73.041 1.00 80.53 220 TYR B CA 1
ATOM 4308 C C . TYR B 1 243 ? 30.771 45.500 -73.368 1.00 75.64 220 TYR B C 1
ATOM 4309 O O . TYR B 1 243 ? 30.145 44.941 -72.458 1.00 75.04 220 TYR B O 1
ATOM 4318 N N . PRO B 1 244 ? 30.497 45.308 -74.669 1.00 75.54 221 PRO B N 1
ATOM 4319 C CA . PRO B 1 244 ? 29.371 44.514 -75.187 1.00 77.87 221 PRO B CA 1
ATOM 4320 C C . PRO B 1 244 ? 29.254 43.124 -74.590 1.00 72.96 221 PRO B C 1
ATOM 4321 O O . PRO B 1 244 ? 28.162 42.515 -74.650 1.00 78.09 221 PRO B O 1
ATOM 4325 N N . ASN B 1 245 ? 30.392 42.634 -73.998 1.00 71.53 222 ASN B N 1
ATOM 4326 C CA . ASN B 1 245 ? 30.442 41.326 -73.333 1.00 69.08 222 ASN B CA 1
ATOM 4327 C C . ASN B 1 245 ? 29.568 41.233 -72.083 1.00 75.11 222 ASN B C 1
ATOM 4328 O O . ASN B 1 245 ? 29.219 40.124 -71.650 1.00 71.94 222 ASN B O 1
ATOM 4333 N N . ILE B 1 246 ? 29.244 42.384 -71.487 1.00 65.67 223 ILE B N 1
ATOM 4334 C CA . ILE B 1 246 ? 28.474 42.405 -70.229 1.00 61.18 223 ILE B CA 1
ATOM 4335 C C . ILE B 1 246 ? 26.962 42.305 -70.456 1.00 68.90 223 ILE B C 1
ATOM 4336 O O . ILE B 1 246 ? 26.287 43.277 -70.820 1.00 69.51 223 ILE B O 1
ATOM 4341 N N . GLU B 1 247 ? 26.443 41.106 -70.221 1.00 66.28 224 GLU B N 1
ATOM 4342 C CA . GLU B 1 247 ? 25.058 40.771 -70.522 1.00 64.12 224 GLU B CA 1
ATOM 4343 C C . GLU B 1 247 ? 24.053 41.500 -69.628 1.00 65.20 224 GLU B C 1
ATOM 4344 O O . GLU B 1 247 ? 22.911 41.710 -70.022 1.00 60.50 224 GLU B O 1
ATOM 4350 N N . LEU B 1 248 ? 24.476 41.889 -68.427 1.00 64.96 225 LEU B N 1
ATOM 4351 C CA . LEU B 1 248 ? 23.536 42.409 -67.439 1.00 62.77 225 LEU B CA 1
ATOM 4352 C C . LEU B 1 248 ? 24.204 43.292 -66.386 1.00 57.36 225 LEU B C 1
ATOM 4353 O O . LEU B 1 248 ? 25.246 42.937 -65.834 1.00 56.07 225 LEU B O 1
ATOM 4358 N N . PHE B 1 249 ? 23.610 44.451 -66.116 1.00 57.63 226 PHE B N 1
ATOM 4359 C CA . PHE B 1 249 ? 24.063 45.293 -65.009 1.00 53.67 226 PHE B CA 1
ATOM 4360 C C . PHE B 1 249 ? 23.030 45.283 -63.884 1.00 54.05 226 PHE B C 1
ATOM 4361 O O . PHE B 1 249 ? 21.828 45.265 -64.124 1.00 55.67 226 PHE B O 1
ATOM 4369 N N . TYR B 1 250 ? 23.490 45.320 -62.648 1.00 50.05 227 TYR B N 1
ATOM 4370 C CA . TYR B 1 250 ? 22.552 45.438 -61.537 1.00 57.87 227 TYR B CA 1
ATOM 4371 C C . TYR B 1 250 ? 23.098 46.374 -60.476 1.00 44.77 227 TYR B C 1
ATOM 4372 O O . TYR B 1 250 ? 24.266 46.275 -60.102 1.00 51.89 227 TYR B O 1
ATOM 4381 N N . ALA B 1 251 ? 22.253 47.287 -60.002 1.00 55.00 228 ALA B N 1
ATOM 4382 C CA . ALA B 1 251 ? 22.584 48.104 -58.829 1.00 48.12 228 ALA B CA 1
ATOM 4383 C C . ALA B 1 251 ? 21.347 48.501 -58.018 1.00 46.94 228 ALA B C 1
ATOM 4384 O O . ALA B 1 251 ? 20.208 48.260 -58.422 1.00 45.22 228 ALA B O 1
ATOM 4386 N N . THR B 1 252 ? 21.571 49.104 -56.856 1.00 44.84 229 THR B N 1
ATOM 4387 C CA . THR B 1 252 ? 20.487 49.814 -56.196 1.00 49.64 229 THR B CA 1
ATOM 4388 C C . THR B 1 252 ? 20.697 51.319 -56.334 1.00 46.97 229 THR B C 1
ATOM 4389 O O . THR B 1 252 ? 21.831 51.798 -56.466 1.00 43.88 229 THR B O 1
ATOM 4393 N N . LYS B 1 253 ? 19.591 52.053 -56.338 1.00 44.37 230 LYS B N 1
ATOM 4394 C CA . LYS B 1 253 ? 19.628 53.498 -56.197 1.00 44.38 230 LYS B CA 1
ATOM 4395 C C . LYS B 1 253 ? 19.214 53.810 -54.768 1.00 51.32 230 LYS B C 1
ATOM 4396 O O . LYS B 1 253 ? 18.096 53.506 -54.348 1.00 44.13 230 LYS B O 1
ATOM 4402 N N . ARG B 1 254 ? 20.139 54.382 -54.013 1.00 48.92 231 ARG B N 1
ATOM 4403 C CA . ARG B 1 254 ? 19.905 54.676 -52.616 1.00 49.43 231 ARG B CA 1
ATOM 4404 C C . ARG B 1 254 ? 19.761 56.182 -52.481 1.00 53.42 231 ARG B C 1
ATOM 4405 O O . ARG B 1 254 ? 20.590 56.932 -52.974 1.00 41.96 231 ARG B O 1
ATOM 4413 N N . THR B 1 255 ? 18.693 56.627 -51.834 1.00 48.06 232 THR B N 1
ATOM 4414 C CA . THR B 1 255 ? 18.577 58.036 -51.501 1.00 50.14 232 THR B CA 1
ATOM 4415 C C . THR B 1 255 ? 18.775 58.164 -50.001 1.00 51.68 232 THR B C 1
ATOM 4416 O O . THR B 1 255 ? 18.009 57.604 -49.209 1.00 39.45 232 THR B O 1
ATOM 4420 N N . VAL B 1 256 ? 19.833 58.867 -49.620 1.00 46.36 233 VAL B N 1
ATOM 4421 C CA . VAL B 1 256 ? 20.224 58.968 -48.222 1.00 51.08 233 VAL B CA 1
ATOM 4422 C C . VAL B 1 256 ? 19.613 60.233 -47.649 1.00 52.56 233 VAL B C 1
ATOM 4423 O O . VAL B 1 256 ? 20.101 61.326 -47.890 1.00 50.41 233 VAL B O 1
ATOM 4427 N N . ILE B 1 257 ? 18.520 60.080 -46.912 1.00 44.53 234 ILE B N 1
ATOM 4428 C CA . ILE B 1 257 ? 17.886 61.225 -46.264 1.00 47.92 234 ILE B CA 1
ATOM 4429 C C . ILE B 1 257 ? 18.570 61.537 -44.928 1.00 47.26 234 ILE B C 1
ATOM 4430 O O . ILE B 1 257 ? 18.805 62.697 -44.601 1.00 42.82 234 ILE B O 1
ATOM 4435 N N . SER B 1 258 ? 18.872 60.496 -44.163 1.00 34.60 235 SER B N 1
ATOM 4436 C CA . SER B 1 258 ? 19.669 60.635 -42.949 1.00 38.19 235 SER B CA 1
ATOM 4437 C C . SER B 1 258 ? 20.312 59.294 -42.697 1.00 36.95 235 SER B C 1
ATOM 4438 O O . SER B 1 258 ? 20.131 58.358 -43.485 1.00 39.07 235 SER B O 1
ATOM 4441 N N . ALA B 1 259 ? 21.070 59.193 -41.612 1.00 36.28 236 ALA B N 1
ATOM 4442 C CA . ALA B 1 259 ? 21.624 57.899 -41.198 1.00 41.36 236 ALA B CA 1
ATOM 4443 C C . ALA B 1 259 ? 20.525 56.936 -40.745 1.00 44.02 236 ALA B C 1
ATOM 4444 O O . ALA B 1 259 ? 20.781 55.742 -40.556 1.00 34.91 236 ALA B O 1
ATOM 4446 N N . SER B 1 260 ? 19.305 57.449 -40.570 1.00 34.27 237 SER B N 1
ATOM 4447 C CA . SER B 1 260 ? 18.206 56.607 -40.105 1.00 31.99 237 SER B CA 1
ATOM 4448 C C . SER B 1 260 ? 17.066 56.485 -41.102 1.00 39.08 237 SER B C 1
ATOM 4449 O O . SER B 1 260 ? 16.049 55.879 -40.799 1.00 41.10 237 SER B O 1
ATOM 4452 N N . HIS B 1 261 ? 17.242 57.033 -42.303 1.00 34.23 238 HIS B N 1
ATOM 4453 C CA . HIS B 1 261 ? 16.155 57.085 -43.258 1.00 34.48 238 HIS B CA 1
ATOM 4454 C C . HIS B 1 261 ? 16.719 57.094 -44.673 1.00 36.63 238 HIS B C 1
ATOM 4455 O O . HIS B 1 261 ? 17.294 58.076 -45.113 1.00 34.73 238 HIS B O 1
ATOM 4462 N N . HIS B 1 262 ? 16.592 55.966 -45.364 1.00 35.44 239 HIS B N 1
ATOM 4463 C CA . HIS B 1 262 ? 17.038 55.859 -46.753 1.00 38.95 239 HIS B CA 1
ATOM 4464 C C . HIS B 1 262 ? 15.861 55.431 -47.612 1.00 35.54 239 HIS B C 1
ATOM 4465 O O . HIS B 1 262 ? 14.956 54.772 -47.123 1.00 35.70 239 HIS B O 1
ATOM 4472 N N . LEU B 1 263 ? 15.864 55.842 -48.882 1.00 44.77 240 LEU B N 1
ATOM 4473 C CA . LEU B 1 263 ? 14.969 55.284 -49.878 1.00 37.59 240 LEU B CA 1
ATOM 4474 C C . LEU B 1 263 ? 15.808 54.333 -50.721 1.00 41.08 240 LEU B C 1
ATOM 4475 O O . LEU B 1 263 ? 16.974 54.605 -50.989 1.00 40.96 240 LEU B O 1
ATOM 4480 N N . LEU B 1 264 ? 15.229 53.212 -51.137 1.00 41.85 241 LEU B N 1
ATOM 4481 C CA . LEU B 1 264 ? 16.012 52.194 -51.826 1.00 42.98 241 LEU B CA 1
ATOM 4482 C C . LEU B 1 264 ? 15.209 51.583 -52.962 1.00 43.70 241 LEU B C 1
ATOM 4483 O O . LEU B 1 264 ? 14.079 51.146 -52.766 1.00 41.04 241 LEU B O 1
ATOM 4488 N N . GLN B 1 265 ? 15.808 51.549 -54.145 1.00 40.12 242 GLN B N 1
ATOM 4489 C CA . GLN B 1 265 ? 15.140 51.031 -55.328 1.00 44.53 242 GLN B CA 1
ATOM 4490 C C . GLN B 1 265 ? 16.143 50.246 -56.156 1.00 45.93 242 GLN B C 1
ATOM 4491 O O . GLN B 1 265 ? 17.242 50.731 -56.420 1.00 45.60 242 GLN B O 1
ATOM 4497 N N . GLY B 1 266 ? 15.779 49.025 -56.542 1.00 43.73 243 GLY B N 1
ATOM 4498 C CA . GLY B 1 266 ? 16.688 48.172 -57.318 1.00 46.64 243 GLY B CA 1
ATOM 4499 C C . GLY B 1 266 ? 16.597 48.387 -58.825 1.00 45.32 243 GLY B C 1
ATOM 4500 O O . GLY B 1 266 ? 15.504 48.554 -59.363 1.00 41.23 243 GLY B O 1
ATOM 4501 N N . HIS B 1 267 ? 17.754 48.403 -59.492 1.00 51.37 244 HIS B N 1
ATOM 4502 C CA . HIS B 1 267 ? 17.832 48.493 -60.958 1.00 56.87 244 HIS B CA 1
ATOM 4503 C C . HIS B 1 267 ? 18.420 47.208 -61.513 1.00 58.00 244 HIS B C 1
ATOM 4504 O O . HIS B 1 267 ? 19.267 46.577 -60.876 1.00 49.06 244 HIS B O 1
ATOM 4511 N N . LEU B 1 268 ? 17.982 46.829 -62.707 1.00 49.76 245 LEU B N 1
ATOM 4512 C CA . LEU B 1 268 ? 18.528 45.655 -63.365 1.00 56.47 245 LEU B CA 1
ATOM 4513 C C . LEU B 1 268 ? 18.383 45.839 -64.876 1.00 52.33 245 LEU B C 1
ATOM 4514 O O . LEU B 1 268 ? 17.268 45.884 -65.403 1.00 56.79 245 LEU B O 1
ATOM 4519 N N . TRP B 1 269 ? 19.518 45.988 -65.557 1.00 57.04 246 TRP B N 1
ATOM 4520 C CA . TRP B 1 269 ? 19.542 46.241 -67.004 1.00 59.18 246 TRP B CA 1
ATOM 4521 C C . TRP B 1 269 ? 20.049 45.018 -67.777 1.00 63.61 246 TRP B C 1
ATOM 4522 O O . TRP B 1 269 ? 21.072 44.422 -67.422 1.00 57.61 246 TRP B O 1
ATOM 4533 N N . THR B 1 270 ? 19.322 44.638 -68.821 1.00 59.03 247 THR B N 1
ATOM 4534 C CA . THR B 1 270 ? 19.747 43.548 -69.689 1.00 62.98 247 THR B CA 1
ATOM 4535 C C . THR B 1 270 ? 18.950 43.573 -70.984 1.00 75.79 247 THR B C 1
ATOM 4536 O O . THR B 1 270 ? 17.763 43.926 -70.995 1.00 67.71 247 THR B O 1
ATOM 4540 N N . GLN B 1 271 ? 19.615 43.212 -72.079 1.00 74.43 248 GLN B N 1
ATOM 4541 C CA . GLN B 1 271 ? 18.972 43.175 -73.383 1.00 75.82 248 GLN B CA 1
ATOM 4542 C C . GLN B 1 271 ? 18.284 44.496 -73.728 1.00 72.36 248 GLN B C 1
ATOM 4543 O O . GLN B 1 271 ? 17.164 44.506 -74.262 1.00 68.22 248 GLN B O 1
ATOM 4549 N N . GLY B 1 272 ? 18.955 45.611 -73.424 1.00 70.27 249 GLY B N 1
ATOM 4550 C CA . GLY B 1 272 ? 18.482 46.924 -73.870 1.00 70.40 249 GLY B CA 1
ATOM 4551 C C . GLY B 1 272 ? 17.387 47.582 -73.045 1.00 73.46 249 GLY B C 1
ATOM 4552 O O . GLY B 1 272 ? 16.856 48.606 -73.457 1.00 68.67 249 GLY B O 1
ATOM 4553 N N . GLU B 1 273 ? 17.053 47.009 -71.882 1.00 76.12 250 GLU B N 1
ATOM 4554 C CA . GLU B 1 273 ? 16.012 47.570 -71.010 1.00 67.19 250 GLU B CA 1
ATOM 4555 C C . GLU B 1 273 ? 16.456 47.617 -69.552 1.00 68.41 250 GLU B C 1
ATOM 4556 O O . GLU B 1 273 ? 17.099 46.689 -69.076 1.00 62.06 250 GLU B O 1
ATOM 4562 N N . CYS B 1 274 ? 16.100 48.692 -68.849 1.00 65.01 251 CYS B N 1
ATOM 4563 C CA . CYS B 1 274 ? 16.266 48.769 -67.403 1.00 67.33 251 CYS B CA 1
ATOM 4564 C C . CYS B 1 274 ? 14.961 48.327 -66.741 1.00 61.00 251 CYS B C 1
ATOM 4565 O O . CYS B 1 274 ? 13.886 48.776 -67.121 1.00 64.26 251 CYS B O 1
ATOM 4568 N N . TRP B 1 275 ? 15.062 47.421 -65.778 1.00 56.45 252 TRP B N 1
ATOM 4569 C CA . TRP B 1 275 ? 13.919 46.992 -64.988 1.00 57.40 252 TRP B CA 1
ATOM 4570 C C . TRP B 1 275 ? 14.112 47.527 -63.579 1.00 57.57 252 TRP B C 1
ATOM 4571 O O . TRP B 1 275 ? 15.204 47.419 -63.034 1.00 52.90 252 TRP B O 1
ATOM 4582 N N . GLU B 1 276 ? 13.063 48.090 -62.981 1.00 53.50 253 GLU B N 1
ATOM 4583 C CA A GLU B 1 276 ? 13.207 48.661 -61.648 0.50 55.20 253 GLU B CA 1
ATOM 4584 C CA B GLU B 1 276 ? 13.170 48.727 -61.667 0.50 54.23 253 GLU B CA 1
ATOM 4585 C C . GLU B 1 276 ? 12.131 48.182 -60.682 1.00 54.31 253 GLU B C 1
ATOM 4586 O O . GLU B 1 276 ? 10.985 47.942 -61.062 1.00 58.98 253 GLU B O 1
ATOM 4597 N N . SER B 1 277 ? 12.525 48.007 -59.424 1.00 49.27 254 SER B N 1
ATOM 4598 C CA . SER B 1 277 ? 11.592 47.583 -58.375 1.00 49.77 254 SER B CA 1
ATOM 4599 C C . SER B 1 277 ? 10.818 48.788 -57.883 1.00 53.02 254 SER B C 1
ATOM 4600 O O . SER B 1 277 ? 11.062 49.906 -58.336 1.00 49.56 254 SER B O 1
ATOM 4603 N N . GLU B 1 278 ? 9.902 48.560 -56.942 1.00 46.09 255 GLU B N 1
ATOM 4604 C CA . GLU B 1 278 ? 9.246 49.658 -56.259 1.00 52.17 255 GLU B CA 1
ATOM 4605 C C . GLU B 1 278 ? 10.288 50.297 -55.351 1.00 47.89 255 GLU B C 1
ATOM 4606 O O . GLU B 1 278 ? 11.276 49.662 -54.993 1.00 41.29 255 GLU B O 1
ATOM 4612 N N . GLU B 1 279 ? 10.077 51.554 -54.981 1.00 49.31 256 GLU B N 1
ATOM 4613 C CA . GLU B 1 279 ? 11.008 52.229 -54.083 1.00 51.87 256 GLU B CA 1
ATOM 4614 C C . GLU B 1 279 ? 10.593 52.027 -52.612 1.00 44.81 256 GLU B C 1
ATOM 4615 O O . GLU B 1 279 ? 9.454 52.313 -52.239 1.00 48.89 256 GLU B O 1
ATOM 4621 N N . TYR B 1 280 ? 11.500 51.513 -51.786 1.00 40.64 257 TYR B N 1
ATOM 4622 C CA . TYR B 1 280 ? 11.198 51.339 -50.366 1.00 42.01 257 TYR B CA 1
ATOM 4623 C C . TYR B 1 280 ? 11.685 52.520 -49.550 1.00 42.17 257 TYR B C 1
ATOM 4624 O O . TYR B 1 280 ? 12.763 53.058 -49.801 1.00 42.46 257 TYR B O 1
ATOM 4633 N N . ALA B 1 281 ? 10.899 52.907 -48.555 1.00 41.96 258 ALA B N 1
ATOM 4634 C CA . ALA B 1 281 ? 11.383 53.832 -47.545 1.00 42.63 258 ALA B CA 1
ATOM 4635 C C . ALA B 1 281 ? 11.830 53.021 -46.314 1.00 41.59 258 ALA B C 1
ATOM 4636 O O . ALA B 1 281 ? 11.045 52.295 -45.710 1.00 35.71 258 ALA B O 1
ATOM 4638 N N . ILE B 1 282 ? 13.105 53.122 -45.961 1.00 34.99 259 ILE B N 1
ATOM 4639 C CA . ILE B 1 282 ? 13.626 52.370 -44.833 1.00 36.79 259 ILE B CA 1
ATOM 4640 C C . ILE B 1 282 ? 13.912 53.301 -43.653 1.00 37.95 259 ILE B C 1
ATOM 4641 O O . ILE B 1 282 ? 14.776 54.170 -43.740 1.00 39.16 259 ILE B O 1
ATOM 4646 N N . TYR B 1 283 ? 13.129 53.193 -42.592 1.00 32.58 260 TYR B N 1
ATOM 4647 C CA A TYR B 1 283 ? 13.422 53.902 -41.353 0.50 36.18 260 TYR B CA 1
ATOM 4648 C CA B TYR B 1 283 ? 13.439 53.922 -41.346 0.50 33.72 260 TYR B CA 1
ATOM 4649 C C . TYR B 1 283 ? 12.833 53.240 -40.119 1.00 34.01 260 TYR B C 1
ATOM 4650 O O . TYR B 1 283 ? 11.711 52.808 -40.201 1.00 31.41 260 TYR B O 1
ATOM 4667 N N . PRO B 1 284 ? 13.522 53.242 -38.987 1.00 33.22 261 PRO B N 1
ATOM 4668 C CA . PRO B 1 284 ? 14.922 53.648 -38.866 1.00 34.27 261 PRO B CA 1
ATOM 4669 C C . PRO B 1 284 ? 15.815 52.600 -39.521 1.00 34.79 261 PRO B C 1
ATOM 4670 O O . PRO B 1 284 ? 15.325 51.646 -40.123 1.00 38.61 261 PRO B O 1
ATOM 4674 N N . ILE B 1 285 ? 17.121 52.746 -39.399 1.00 35.97 262 ILE B N 1
ATOM 4675 C CA . ILE B 1 285 ? 18.005 51.762 -40.000 1.00 27.60 262 ILE B CA 1
ATOM 4676 C C . ILE B 1 285 ? 18.761 51.022 -38.904 1.00 29.42 262 ILE B C 1
ATOM 4677 O O . ILE B 1 285 ? 19.470 51.625 -38.117 1.00 28.77 262 ILE B O 1
ATOM 4682 N N . VAL B 1 286 ? 18.612 49.705 -38.845 1.00 29.48 263 VAL B N 1
ATOM 4683 C CA . VAL B 1 286 ? 19.334 48.952 -37.823 1.00 24.36 263 VAL B CA 1
ATOM 4684 C C . VAL B 1 286 ? 20.813 48.795 -38.212 1.00 31.16 263 VAL B C 1
ATOM 4685 O O . VAL B 1 286 ? 21.694 49.212 -37.464 1.00 29.65 263 VAL B O 1
ATOM 4689 N N . ASP B 1 287 ? 21.085 48.254 -39.399 1.00 27.46 264 ASP B N 1
ATOM 4690 C CA . ASP B 1 287 ? 22.471 48.017 -39.826 1.00 32.08 264 ASP B CA 1
ATOM 4691 C C . ASP B 1 287 ? 22.541 47.889 -41.345 1.00 29.24 264 ASP B C 1
ATOM 4692 O O . ASP B 1 287 ? 22.300 46.799 -41.891 1.00 30.35 264 ASP B O 1
ATOM 4697 N N . ARG B 1 288 ? 22.878 48.979 -42.028 1.00 27.18 265 ARG B N 1
ATOM 4698 C CA . ARG B 1 288 ? 22.956 48.964 -43.504 1.00 37.23 265 ARG B CA 1
ATOM 4699 C C . ARG B 1 288 ? 24.110 48.103 -44.047 1.00 34.37 265 ARG B C 1
ATOM 4700 O O . ARG B 1 288 ? 24.187 47.832 -45.249 1.00 34.32 265 ARG B O 1
ATOM 4708 N N . VAL B 1 289 ? 25.018 47.665 -43.186 1.00 31.32 266 VAL B N 1
ATOM 4709 C CA . VAL B 1 289 ? 26.220 47.025 -43.706 1.00 26.44 266 VAL B CA 1
ATOM 4710 C C . VAL B 1 289 ? 25.832 45.700 -44.345 1.00 34.13 266 VAL B C 1
ATOM 4711 O O . VAL B 1 289 ? 25.017 44.957 -43.802 1.00 30.06 266 VAL B O 1
ATOM 4715 N N . GLY B 1 290 ? 26.375 45.422 -45.523 1.00 32.07 267 GLY B N 1
ATOM 4716 C CA . GLY B 1 290 ? 26.058 44.167 -46.207 1.00 32.95 267 GLY B CA 1
ATOM 4717 C C . GLY B 1 290 ? 24.750 44.204 -46.974 1.00 37.48 267 GLY B C 1
ATOM 4718 O O . GLY B 1 290 ? 24.301 43.181 -47.503 1.00 37.70 267 GLY B O 1
ATOM 4719 N N . GLY B 1 291 ? 24.130 45.378 -47.026 1.00 30.26 268 GLY B N 1
ATOM 4720 C CA . GLY B 1 291 ? 22.874 45.564 -47.744 1.00 35.84 268 GLY B CA 1
ATOM 4721 C C . GLY B 1 291 ? 23.095 45.355 -49.236 1.00 38.15 268 GLY B C 1
ATOM 4722 O O . GLY B 1 291 ? 22.332 44.649 -49.885 1.00 41.93 268 GLY B O 1
ATOM 4723 N N . GLY B 1 292 ? 24.156 45.958 -49.764 1.00 38.81 269 GLY B N 1
ATOM 4724 C CA . GLY B 1 292 ? 24.588 45.750 -51.162 1.00 35.82 269 GLY B CA 1
ATOM 4725 C C . GLY B 1 292 ? 24.877 44.295 -51.490 1.00 42.88 269 GLY B C 1
ATOM 4726 O O . GLY B 1 292 ? 24.580 43.812 -52.585 1.00 43.82 269 GLY B O 1
ATOM 4727 N N . ASP B 1 293 ? 25.459 43.589 -50.531 1.00 38.00 270 ASP B N 1
ATOM 4728 C CA . ASP B 1 293 ? 25.785 42.196 -50.715 1.00 33.68 270 ASP B CA 1
ATOM 4729 C C . ASP B 1 293 ? 24.537 41.328 -50.727 1.00 36.26 270 ASP B C 1
ATOM 4730 O O . ASP B 1 293 ? 24.499 40.310 -51.428 1.00 37.83 270 ASP B O 1
ATOM 4735 N N . ALA B 1 294 ? 23.523 41.699 -49.940 1.00 36.00 271 ALA B N 1
ATOM 4736 C CA . ALA B 1 294 ? 22.250 40.973 -49.995 1.00 34.85 271 ALA B CA 1
ATOM 4737 C C . ALA B 1 294 ? 21.588 41.165 -51.357 1.00 36.25 271 ALA B C 1
ATOM 4738 O O . ALA B 1 294 ? 21.095 40.207 -51.964 1.00 41.05 271 ALA B O 1
ATOM 4740 N N . TYR B 1 295 ? 21.585 42.396 -51.854 1.00 30.24 272 TYR B N 1
ATOM 4741 C CA . TYR B 1 295 ? 21.135 42.626 -53.215 1.00 39.34 272 TYR B CA 1
ATOM 4742 C C . TYR B 1 295 ? 21.879 41.719 -54.171 1.00 40.98 272 TYR B C 1
ATOM 4743 O O . TYR B 1 295 ? 21.279 40.897 -54.858 1.00 40.39 272 TYR B O 1
ATOM 4752 N N . THR B 1 296 ? 23.196 41.882 -54.214 1.00 43.04 273 THR B N 1
ATOM 4753 C CA . THR B 1 296 ? 24.023 41.139 -55.155 1.00 40.90 273 THR B CA 1
ATOM 4754 C C . THR B 1 296 ? 23.677 39.647 -55.141 1.00 48.71 273 THR B C 1
ATOM 4755 O O . THR B 1 296 ? 23.516 39.037 -56.187 1.00 41.76 273 THR B O 1
ATOM 4759 N N . ALA B 1 297 ? 23.559 39.059 -53.957 1.00 41.83 274 ALA B N 1
ATOM 4760 C CA . ALA B 1 297 ? 23.271 37.626 -53.855 1.00 37.89 274 ALA B CA 1
ATOM 4761 C C . ALA B 1 297 ? 21.890 37.285 -54.407 1.00 38.35 274 ALA B C 1
ATOM 4762 O O . ALA B 1 297 ? 21.703 36.257 -55.066 1.00 43.84 274 ALA B O 1
ATOM 4764 N N . ALA B 1 298 ? 20.918 38.139 -54.111 1.00 37.02 275 ALA B N 1
ATOM 4765 C CA . ALA B 1 298 ? 19.549 37.898 -54.521 1.00 39.60 275 ALA B CA 1
ATOM 4766 C C . ALA B 1 298 ? 19.422 38.017 -56.041 1.00 43.75 275 ALA B C 1
ATOM 4767 O O . ALA B 1 298 ? 18.728 37.211 -56.660 1.00 50.56 275 ALA B O 1
ATOM 4769 N N . VAL B 1 299 ? 20.109 38.994 -56.640 1.00 41.85 276 VAL B N 1
ATOM 4770 C CA . VAL B 1 299 ? 20.131 39.099 -58.115 1.00 51.09 276 VAL B CA 1
ATOM 4771 C C . VAL B 1 299 ? 20.705 37.826 -58.725 1.00 53.48 276 VAL B C 1
ATOM 4772 O O . VAL B 1 299 ? 20.129 37.241 -59.646 1.00 53.71 276 VAL B O 1
ATOM 4776 N N . LEU B 1 300 ? 21.844 37.391 -58.207 1.00 44.61 277 LEU B N 1
ATOM 4777 C CA . LEU B 1 300 ? 22.475 36.187 -58.727 1.00 50.70 277 LEU B CA 1
ATOM 4778 C C . LEU B 1 300 ? 21.535 34.991 -58.582 1.00 54.36 277 LEU B C 1
ATOM 4779 O O . LEU B 1 300 ? 21.404 34.175 -59.492 1.00 51.99 277 LEU B O 1
ATOM 4784 N N . HIS B 1 301 ? 20.871 34.895 -57.436 1.00 49.52 278 HIS B N 1
ATOM 4785 C CA . HIS B 1 301 ? 19.906 33.824 -57.219 1.00 48.90 278 HIS B CA 1
ATOM 4786 C C . HIS B 1 301 ? 18.844 33.793 -58.328 1.00 50.29 278 HIS B C 1
ATOM 4787 O O . HIS B 1 301 ? 18.479 32.722 -58.831 1.00 52.82 278 HIS B O 1
ATOM 4794 N N . GLY B 1 302 ? 18.359 34.965 -58.726 1.00 42.95 279 GLY B N 1
ATOM 4795 C CA . GLY B 1 302 ? 17.330 35.027 -59.751 1.00 49.77 279 GLY B CA 1
ATOM 4796 C C . GLY B 1 302 ? 17.877 34.562 -61.086 1.00 56.13 279 GLY B C 1
ATOM 4797 O O . GLY B 1 302 ? 17.253 33.761 -61.790 1.00 57.23 279 GLY B O 1
ATOM 4798 N N . ILE B 1 303 ? 19.052 35.071 -61.437 1.00 52.50 280 ILE B N 1
ATOM 4799 C CA . ILE B 1 303 ? 19.685 34.710 -62.694 1.00 60.46 280 ILE B CA 1
ATOM 4800 C C . ILE B 1 303 ? 19.842 33.194 -62.737 1.00 58.61 280 ILE B C 1
ATOM 4801 O O . ILE B 1 303 ? 19.439 32.542 -63.700 1.00 59.71 280 ILE B O 1
ATOM 4806 N N . LEU B 1 304 ? 20.404 32.640 -61.668 1.00 55.54 281 LEU B N 1
ATOM 4807 C CA . LEU B 1 304 ? 20.593 31.196 -61.538 1.00 63.19 281 LEU B CA 1
ATOM 4808 C C . LEU B 1 304 ? 19.297 30.377 -61.597 1.00 66.17 281 LEU B C 1
ATOM 4809 O O . LEU B 1 304 ? 19.307 29.233 -62.042 1.00 61.68 281 LEU B O 1
ATOM 4814 N N . SER B 1 305 ? 18.190 30.945 -61.131 1.00 56.65 282 SER B N 1
ATOM 4815 C CA . SER B 1 305 ? 16.918 30.223 -61.130 1.00 55.82 282 SER B CA 1
ATOM 4816 C C . SER B 1 305 ? 16.223 30.450 -62.466 1.00 59.19 282 SER B C 1
ATOM 4817 O O . SER B 1 305 ? 15.139 29.925 -62.714 1.00 65.40 282 SER B O 1
ATOM 4820 N N . GLU B 1 306 ? 16.862 31.235 -63.327 1.00 58.29 283 GLU B N 1
ATOM 4821 C CA . GLU B 1 306 ? 16.291 31.583 -64.626 1.00 64.79 283 GLU B CA 1
ATOM 4822 C C . GLU B 1 306 ? 14.948 32.310 -64.498 1.00 63.90 283 GLU B C 1
ATOM 4823 O O . GLU B 1 306 ? 14.027 32.070 -65.275 1.00 58.93 283 GLU B O 1
ATOM 4829 N N . TRP B 1 307 ? 14.843 33.200 -63.516 1.00 55.45 284 TRP B N 1
ATOM 4830 C CA . TRP B 1 307 ? 13.656 34.044 -63.392 1.00 56.65 284 TRP B CA 1
ATOM 4831 C C . TRP B 1 307 ? 13.654 35.106 -64.481 1.00 56.93 284 TRP B C 1
ATOM 4832 O O . TRP B 1 307 ? 14.649 35.299 -65.171 1.00 59.00 284 TRP B O 1
ATOM 4843 N N . ARG B 1 308 ? 12.525 35.793 -64.624 1.00 58.40 285 ARG B N 1
ATOM 4844 C CA . ARG B 1 308 ? 12.444 36.987 -65.457 1.00 64.13 285 ARG B CA 1
ATOM 4845 C C . ARG B 1 308 ? 13.128 38.149 -64.730 1.00 60.58 285 ARG B C 1
ATOM 4846 O O . ARG B 1 308 ? 13.287 38.106 -63.509 1.00 58.11 285 ARG B O 1
ATOM 4854 N N . PRO B 1 309 ? 13.534 39.187 -65.477 1.00 62.85 286 PRO B N 1
ATOM 4855 C CA . PRO B 1 309 ? 14.210 40.333 -64.875 1.00 55.99 286 PRO B CA 1
ATOM 4856 C C . PRO B 1 309 ? 13.326 41.094 -63.894 1.00 52.76 286 PRO B C 1
ATOM 4857 O O . PRO B 1 309 ? 13.829 41.614 -62.902 1.00 52.42 286 PRO B O 1
ATOM 4861 N N . ASP B 1 310 ? 12.026 41.170 -64.157 1.00 54.77 287 ASP B N 1
ATOM 4862 C CA . ASP B 1 310 ? 11.131 41.873 -63.230 1.00 57.57 287 ASP B CA 1
ATOM 4863 C C . ASP B 1 310 ? 10.983 41.128 -61.901 1.00 50.73 287 ASP B C 1
ATOM 4864 O O . ASP B 1 310 ? 10.888 41.750 -60.854 1.00 50.66 287 ASP B O 1
ATOM 4869 N N . GLU B 1 311 ? 10.962 39.796 -61.953 1.00 56.08 288 GLU B N 1
ATOM 4870 C CA . GLU B 1 311 ? 10.857 38.971 -60.742 1.00 60.09 288 GLU B CA 1
ATOM 4871 C C . GLU B 1 311 ? 12.145 39.073 -59.950 1.00 56.97 288 GLU B C 1
ATOM 4872 O O . GLU B 1 311 ? 12.142 39.114 -58.712 1.00 46.01 288 GLU B O 1
ATOM 4878 N N . THR B 1 312 ? 13.258 39.106 -60.672 1.00 55.35 289 THR B N 1
ATOM 4879 C CA . THR B 1 312 ? 14.560 39.149 -60.032 1.00 49.20 289 THR B CA 1
ATOM 4880 C C . THR B 1 312 ? 14.790 40.465 -59.295 1.00 47.81 289 THR B C 1
ATOM 4881 O O . THR B 1 312 ? 15.133 40.465 -58.100 1.00 43.10 289 THR B O 1
ATOM 4885 N N . VAL B 1 313 ? 14.614 41.585 -59.997 1.00 47.14 290 VAL B N 1
ATOM 4886 C CA . VAL B 1 313 ? 14.864 42.877 -59.360 1.00 47.28 290 VAL B CA 1
ATOM 4887 C C . VAL B 1 313 ? 13.924 43.088 -58.172 1.00 56.13 290 VAL B C 1
ATOM 4888 O O . VAL B 1 313 ? 14.319 43.618 -57.132 1.00 47.53 290 VAL B O 1
ATOM 4892 N N . LYS B 1 314 ? 12.681 42.654 -58.319 1.00 45.15 291 LYS B N 1
ATOM 4893 C CA . LYS B 1 314 ? 11.731 42.759 -57.223 1.00 50.13 291 LYS B CA 1
ATOM 4894 C C . LYS B 1 314 ? 12.214 41.966 -56.010 1.00 45.29 291 LYS B C 1
ATOM 4895 O O . LYS B 1 314 ? 12.268 42.485 -54.890 1.00 43.00 291 LYS B O 1
ATOM 4901 N N . PHE B 1 315 ? 12.565 40.701 -56.236 1.00 45.18 292 PHE B N 1
ATOM 4902 C CA . PHE B 1 315 ? 13.000 39.815 -55.153 1.00 40.47 292 PHE B CA 1
ATOM 4903 C C . PHE B 1 315 ? 14.264 40.318 -54.488 1.00 41.13 292 PHE B C 1
ATOM 4904 O O . PHE B 1 315 ? 14.374 40.342 -53.258 1.00 44.77 292 PHE B O 1
ATOM 4912 N N . ALA B 1 316 ? 15.225 40.721 -55.301 1.00 42.82 293 ALA B N 1
ATOM 4913 C CA . ALA B 1 316 ? 16.497 41.190 -54.771 1.00 37.67 293 ALA B CA 1
ATOM 4914 C C . ALA B 1 316 ? 16.351 42.477 -53.943 1.00 39.11 293 ALA B C 1
ATOM 4915 O O . ALA B 1 316 ? 17.029 42.642 -52.927 1.00 39.55 293 ALA B O 1
ATOM 4917 N N . THR B 1 317 ? 15.491 43.393 -54.375 1.00 41.40 294 THR B N 1
ATOM 4918 C CA . THR B 1 317 ? 15.371 44.660 -53.659 1.00 41.30 294 THR B CA 1
ATOM 4919 C C . THR B 1 317 ? 14.717 44.404 -52.308 1.00 39.04 294 THR B C 1
ATOM 4920 O O . THR B 1 317 ? 15.113 44.982 -51.295 1.00 36.37 294 THR B O 1
ATOM 4924 N N . ALA B 1 318 ? 13.722 43.526 -52.292 1.00 38.31 295 ALA B N 1
ATOM 4925 C CA . ALA B 1 318 ? 13.085 43.142 -51.035 1.00 42.35 295 ALA B CA 1
ATOM 4926 C C . ALA B 1 318 ? 14.132 42.525 -50.099 1.00 41.95 295 ALA B C 1
ATOM 4927 O O . ALA B 1 318 ? 14.180 42.841 -48.901 1.00 35.70 295 ALA B O 1
ATOM 4929 N N . ALA B 1 319 ? 14.991 41.665 -50.650 1.00 33.18 296 ALA B N 1
ATOM 4930 C CA . ALA B 1 319 ? 16.073 41.069 -49.856 1.00 40.93 296 ALA B CA 1
ATOM 4931 C C . ALA B 1 319 ? 16.970 42.144 -49.233 1.00 39.47 296 ALA B C 1
ATOM 4932 O O . ALA B 1 319 ? 17.263 42.126 -48.014 1.00 33.35 296 ALA B O 1
ATOM 4934 N N . ALA B 1 320 ? 17.413 43.073 -50.066 1.00 38.49 297 ALA B N 1
ATOM 4935 C CA . ALA B 1 320 ? 18.288 44.140 -49.582 1.00 37.99 297 ALA B CA 1
ATOM 4936 C C . ALA B 1 320 ? 17.597 44.965 -48.528 1.00 33.39 297 ALA B C 1
ATOM 4937 O O . ALA B 1 320 ? 18.187 45.280 -47.496 1.00 35.18 297 ALA B O 1
ATOM 4939 N N . GLY B 1 321 ? 16.337 45.307 -48.779 1.00 36.38 298 GLY B N 1
ATOM 4940 C CA . GLY B 1 321 ? 15.571 46.090 -47.821 1.00 33.06 298 GLY B CA 1
ATOM 4941 C C . GLY B 1 321 ? 15.509 45.432 -46.445 1.00 31.76 298 GLY B C 1
ATOM 4942 O O . GLY B 1 321 ? 15.777 46.062 -45.438 1.00 33.60 298 GLY B O 1
ATOM 4943 N N . LEU B 1 322 ? 15.144 44.154 -46.408 1.00 36.61 299 LEU B N 1
ATOM 4944 C CA . LEU B 1 322 ? 15.026 43.418 -45.160 1.00 32.89 299 LEU B CA 1
ATOM 4945 C C . LEU B 1 322 ? 16.351 43.321 -44.413 1.00 32.53 299 LEU B C 1
ATOM 4946 O O . LEU B 1 322 ? 16.363 43.341 -43.184 1.00 33.47 299 LEU B O 1
ATOM 4951 N N . LYS B 1 323 ? 17.455 43.197 -45.147 1.00 28.14 300 LYS B N 1
ATOM 4952 C CA . LYS B 1 323 ? 18.804 43.152 -44.535 1.00 32.03 300 LYS B CA 1
ATOM 4953 C C . LYS B 1 323 ? 19.100 44.366 -43.644 1.00 29.62 300 LYS B C 1
ATOM 4954 O O . LYS B 1 323 ? 19.779 44.239 -42.618 1.00 28.62 300 LYS B O 1
ATOM 4960 N N . HIS B 1 324 ? 18.593 45.540 -44.019 1.00 29.20 301 HIS B N 1
ATOM 4961 C CA . HIS B 1 324 ? 18.864 46.746 -43.221 1.00 24.87 301 HIS B CA 1
ATOM 4962 C C . HIS B 1 324 ? 18.333 46.649 -41.772 1.00 35.32 301 HIS B C 1
ATOM 4963 O O . HIS B 1 324 ? 18.692 47.460 -40.915 1.00 29.52 301 HIS B O 1
ATOM 4970 N N . SER B 1 325 ? 17.443 45.694 -41.516 1.00 29.79 302 SER B N 1
ATOM 4971 C CA . SER B 1 325 ? 16.890 45.496 -40.162 1.00 36.84 302 SER B CA 1
ATOM 4972 C C . SER B 1 325 ? 17.666 44.509 -39.281 1.00 34.02 302 SER B C 1
ATOM 4973 O O . SER B 1 325 ? 17.220 44.183 -38.187 1.00 27.98 302 SER B O 1
ATOM 4976 N N . ILE B 1 326 ? 18.804 44.021 -39.764 1.00 29.38 303 ILE B N 1
ATOM 4977 C CA . ILE B 1 326 ? 19.522 42.952 -39.079 1.00 27.37 303 ILE B CA 1
ATOM 4978 C C . ILE B 1 326 ? 20.962 43.354 -38.804 1.00 32.46 303 ILE B C 1
ATOM 4979 O O . ILE B 1 326 ? 21.695 43.693 -39.725 1.00 29.29 303 ILE B O 1
ATOM 4984 N N . HIS B 1 327 ? 21.347 43.339 -37.525 1.00 28.06 304 HIS B N 1
ATOM 4985 C CA . HIS B 1 327 ? 22.706 43.655 -37.121 1.00 28.34 304 HIS B CA 1
ATOM 4986 C C . HIS B 1 327 ? 23.630 42.647 -37.754 1.00 27.02 304 HIS B C 1
ATOM 4987 O O . HIS B 1 327 ? 23.285 41.451 -37.857 1.00 29.11 304 HIS B O 1
ATOM 4994 N N . GLY B 1 328 ? 24.809 43.105 -38.162 1.00 30.80 305 GLY B N 1
ATOM 4995 C CA . GLY B 1 328 ? 25.816 42.214 -38.746 1.00 26.99 305 GLY B CA 1
ATOM 4996 C C . GLY B 1 328 ? 25.862 42.316 -40.264 1.00 35.89 305 GLY B C 1
ATOM 4997 O O . GLY B 1 328 ? 25.172 43.157 -40.856 1.00 31.00 305 GLY B O 1
ATOM 4998 N N . ASP B 1 329 ? 26.671 41.463 -40.896 1.00 29.06 306 ASP B N 1
ATOM 4999 C CA . ASP B 1 329 ? 26.956 41.588 -42.331 1.00 31.20 306 ASP B CA 1
ATOM 5000 C C . ASP B 1 329 ? 26.095 40.719 -43.245 1.00 32.24 306 ASP B C 1
ATOM 5001 O O . ASP B 1 329 ? 25.996 40.995 -44.434 1.00 39.86 306 ASP B O 1
ATOM 5006 N N . ILE B 1 330 ? 25.529 39.635 -42.732 1.00 35.01 307 ILE B N 1
ATOM 5007 C CA . ILE B 1 330 ? 24.860 38.692 -43.621 1.00 31.70 307 ILE B CA 1
ATOM 5008 C C . ILE B 1 330 ? 23.337 38.727 -43.467 1.00 36.74 307 ILE B C 1
ATOM 5009 O O . ILE B 1 330 ? 22.811 39.179 -42.438 1.00 31.69 307 ILE B O 1
ATOM 5014 N N . ASN B 1 331 ? 22.635 38.260 -44.503 1.00 31.81 308 ASN B N 1
ATOM 5015 C CA . ASN B 1 331 ? 21.165 38.317 -44.566 1.00 29.02 308 ASN B CA 1
ATOM 5016 C C . ASN B 1 331 ? 20.601 36.986 -44.096 1.00 37.54 308 ASN B C 1
ATOM 5017 O O . ASN B 1 331 ? 20.860 35.958 -44.712 1.00 37.00 308 ASN B O 1
ATOM 5022 N N . PRO B 1 332 ? 19.837 36.994 -42.988 1.00 37.14 309 PRO B N 1
ATOM 5023 C CA . PRO B 1 332 ? 19.423 35.747 -42.348 1.00 35.38 309 PRO B CA 1
ATOM 5024 C C . PRO B 1 332 ? 18.178 35.075 -42.965 1.00 39.37 309 PRO B C 1
ATOM 5025 O O . PRO B 1 332 ? 17.877 33.921 -42.641 1.00 39.72 309 PRO B O 1
ATOM 5029 N N . PHE B 1 333 ? 17.491 35.754 -43.876 1.00 36.03 310 PHE B N 1
ATOM 5030 C CA . PHE B 1 333 ? 16.196 35.261 -44.389 1.00 41.69 310 PHE B CA 1
ATOM 5031 C C . PHE B 1 333 ? 16.268 34.151 -45.446 1.00 41.96 310 PHE B C 1
ATOM 5032 O O . PHE B 1 333 ? 17.200 34.098 -46.251 1.00 39.75 310 PHE B O 1
ATOM 5040 N N . ASP B 1 334 ? 15.276 33.266 -45.440 1.00 37.09 311 ASP B N 1
ATOM 5041 C CA . ASP B 1 334 ? 15.182 32.257 -46.477 1.00 41.48 311 ASP B CA 1
ATOM 5042 C C . ASP B 1 334 ? 14.380 32.830 -47.636 1.00 50.33 311 ASP B C 1
ATOM 5043 O O . ASP B 1 334 ? 13.736 33.870 -47.486 1.00 41.75 311 ASP B O 1
ATOM 5048 N N . GLU B 1 335 ? 14.427 32.155 -48.784 1.00 46.99 312 GLU B N 1
ATOM 5049 C CA . GLU B 1 335 ? 13.771 32.639 -49.996 1.00 46.80 312 GLU B CA 1
ATOM 5050 C C . GLU B 1 335 ? 12.294 32.940 -49.766 1.00 46.60 312 GLU B C 1
ATOM 5051 O O . GLU B 1 335 ? 11.789 33.999 -50.142 1.00 44.88 312 GLU B O 1
ATOM 5057 N N . LYS B 1 336 ? 11.605 31.991 -49.147 1.00 45.56 313 LYS B N 1
ATOM 5058 C CA . LYS B 1 336 ? 10.171 32.112 -48.907 1.00 53.40 313 LYS B CA 1
ATOM 5059 C C . LYS B 1 336 ? 9.815 33.390 -48.135 1.00 48.85 313 LYS B C 1
ATOM 5060 O O . LYS B 1 336 ? 8.872 34.094 -48.487 1.00 44.39 313 LYS B O 1
ATOM 5066 N N . THR B 1 337 ? 10.576 33.685 -47.084 1.00 48.26 314 THR B N 1
ATOM 5067 C CA . THR B 1 337 ? 10.351 34.895 -46.303 1.00 49.51 314 THR B CA 1
ATOM 5068 C C . THR B 1 337 ? 10.521 36.147 -47.162 1.00 40.33 314 THR B C 1
ATOM 5069 O O . THR B 1 337 ? 9.685 37.049 -47.141 1.00 43.15 314 THR B O 1
ATOM 5073 N N . ILE B 1 338 ? 11.599 36.185 -47.931 1.00 44.59 315 ILE B N 1
ATOM 5074 C CA . ILE B 1 338 ? 11.866 37.305 -48.823 1.00 45.71 315 ILE B CA 1
ATOM 5075 C C . ILE B 1 338 ? 10.783 37.439 -49.894 1.00 45.81 315 ILE B C 1
ATOM 5076 O O . ILE B 1 338 ? 10.286 38.542 -50.163 1.00 43.09 315 ILE B O 1
ATOM 5081 N N . ALA B 1 339 ? 10.410 36.317 -50.502 1.00 50.35 316 ALA B N 1
ATOM 5082 C CA . ALA B 1 339 ? 9.386 36.336 -51.549 1.00 46.59 316 ALA B CA 1
ATOM 5083 C C . ALA B 1 339 ? 8.027 36.774 -51.003 1.00 48.15 316 ALA B C 1
ATOM 5084 O O . ALA B 1 339 ? 7.292 37.493 -51.677 1.00 47.58 316 ALA B O 1
ATOM 5086 N N . ASP B 1 340 ? 7.690 36.340 -49.787 1.00 46.00 317 ASP B N 1
ATOM 5087 C CA . ASP B 1 340 ? 6.406 36.718 -49.184 1.00 48.56 317 ASP B CA 1
ATOM 5088 C C . ASP B 1 340 ? 6.361 38.232 -48.939 1.00 50.12 317 ASP B C 1
ATOM 5089 O O . ASP B 1 340 ? 5.332 38.869 -49.150 1.00 45.49 317 ASP B O 1
ATOM 5094 N N . PHE B 1 341 ? 7.475 38.806 -48.491 1.00 44.33 318 PHE B N 1
ATOM 5095 C CA . PHE B 1 341 ? 7.528 40.253 -48.274 1.00 41.48 318 PHE B CA 1
ATOM 5096 C C . PHE B 1 341 ? 7.381 40.997 -49.585 1.00 44.02 318 PHE B C 1
ATOM 5097 O O . PHE B 1 341 ? 6.580 41.927 -49.701 1.00 54.14 318 PHE B O 1
ATOM 5105 N N . ALA B 1 342 ? 8.151 40.573 -50.577 1.00 43.75 319 ALA B N 1
ATOM 5106 C CA . ALA B 1 342 ? 8.110 41.200 -51.884 1.00 45.11 319 ALA B CA 1
ATOM 5107 C C . ALA B 1 342 ? 6.699 41.197 -52.470 1.00 54.28 319 ALA B C 1
ATOM 5108 O O . ALA B 1 342 ? 6.237 42.209 -52.999 1.00 57.12 319 ALA B O 1
ATOM 5110 N N . ALA B 1 343 ? 6.008 40.067 -52.362 1.00 53.37 320 ALA B N 1
ATOM 5111 C CA . ALA B 1 343 ? 4.659 39.954 -52.915 1.00 49.45 320 ALA B CA 1
ATOM 5112 C C . ALA B 1 343 ? 3.655 40.682 -52.042 1.00 54.75 320 ALA B C 1
ATOM 5113 O O . ALA B 1 343 ? 2.519 40.889 -52.435 1.00 57.24 320 ALA B O 1
ATOM 5115 N N . ASP B 1 344 ? 4.076 41.071 -50.847 1.00 61.63 321 ASP B N 1
ATOM 5116 C CA . ASP B 1 344 ? 3.159 41.678 -49.899 1.00 62.10 321 ASP B CA 1
ATOM 5117 C C . ASP B 1 344 ? 2.979 43.174 -50.169 1.00 68.16 321 ASP B C 1
ATOM 5118 O O . ASP B 1 344 ? 1.910 43.615 -50.582 1.00 77.97 321 ASP B O 1
ATOM 5123 N N . LYS B 1 345 ? 4.035 43.945 -49.935 1.00 82.06 322 LYS B N 1
ATOM 5124 C CA . LYS B 1 345 ? 3.985 45.393 -50.092 1.00 108.75 322 LYS B CA 1
ATOM 5125 C C . LYS B 1 345 ? 3.981 45.773 -51.571 1.00 125.70 322 LYS B C 1
ATOM 5126 O O . LYS B 1 345 ? 3.209 45.220 -52.366 1.00 113.59 322 LYS B O 1
ATOM 5132 N N . LYS C 1 25 ? 37.997 8.132 -37.857 1.00 83.72 2 LYS C N 1
ATOM 5133 C CA . LYS C 1 25 ? 36.913 7.119 -37.693 1.00 89.09 2 LYS C CA 1
ATOM 5134 C C . LYS C 1 25 ? 35.611 7.777 -37.268 1.00 82.47 2 LYS C C 1
ATOM 5135 O O . LYS C 1 25 ? 35.620 8.798 -36.582 1.00 80.58 2 LYS C O 1
ATOM 5141 N N . GLN C 1 26 ? 34.497 7.161 -37.657 1.00 63.30 3 GLN C N 1
ATOM 5142 C CA . GLN C 1 26 ? 33.178 7.793 -37.593 1.00 67.64 3 GLN C CA 1
ATOM 5143 C C . GLN C 1 26 ? 32.258 7.225 -36.511 1.00 61.09 3 GLN C C 1
ATOM 5144 O O . GLN C 1 26 ? 32.268 6.028 -36.217 1.00 62.85 3 GLN C O 1
ATOM 5150 N N . VAL C 1 27 ? 31.445 8.104 -35.934 1.00 61.38 4 VAL C N 1
ATOM 5151 C CA . VAL C 1 27 ? 30.578 7.738 -34.826 1.00 57.50 4 VAL C CA 1
ATOM 5152 C C . VAL C 1 27 ? 29.131 8.166 -35.095 1.00 70.32 4 VAL C C 1
ATOM 5153 O O . VAL C 1 27 ? 28.881 9.243 -35.635 1.00 60.40 4 VAL C O 1
ATOM 5157 N N . VAL C 1 28 ? 28.185 7.302 -34.740 1.00 62.99 5 VAL C N 1
ATOM 5158 C CA . VAL C 1 28 ? 26.769 7.635 -34.841 1.00 61.95 5 VAL C CA 1
ATOM 5159 C C . VAL C 1 28 ? 26.172 7.744 -33.438 1.00 55.72 5 VAL C C 1
ATOM 5160 O O . VAL C 1 28 ? 26.525 6.985 -32.534 1.00 57.52 5 VAL C O 1
ATOM 5164 N N . THR C 1 29 ? 25.288 8.710 -33.239 1.00 56.22 6 THR C N 1
ATOM 5165 C CA . THR C 1 29 ? 24.622 8.826 -31.954 1.00 46.61 6 THR C CA 1
ATOM 5166 C C . THR C 1 29 ? 23.114 9.081 -32.099 1.00 61.13 6 THR C C 1
ATOM 5167 O O . THR C 1 29 ? 22.637 9.470 -33.166 1.00 52.69 6 THR C O 1
ATOM 5171 N N . ILE C 1 30 ? 22.376 8.860 -31.012 1.00 49.42 7 ILE C N 1
ATOM 5172 C CA . ILE C 1 30 ? 20.921 8.978 -31.018 1.00 46.87 7 ILE C CA 1
ATOM 5173 C C . ILE C 1 30 ? 20.477 9.757 -29.792 1.00 47.18 7 ILE C C 1
ATOM 5174 O O . ILE C 1 30 ? 20.862 9.443 -28.659 1.00 42.14 7 ILE C O 1
ATOM 5179 N N . GLY C 1 31 ? 19.679 10.789 -30.001 1.00 43.88 8 GLY C N 1
ATOM 5180 C CA . GLY C 1 31 ? 19.258 11.569 -28.859 1.00 48.01 8 GLY C CA 1
ATOM 5181 C C . GLY C 1 31 ? 18.603 12.875 -29.211 1.00 48.79 8 GLY C C 1
ATOM 5182 O O . GLY C 1 31 ? 18.668 13.328 -30.351 1.00 43.88 8 GLY C O 1
ATOM 5183 N N . GLU C 1 32 ? 17.978 13.473 -28.202 1.00 37.13 9 GLU C N 1
ATOM 5184 C CA . GLU C 1 32 ? 17.216 14.693 -28.377 1.00 42.86 9 GLU C CA 1
ATOM 5185 C C . GLU C 1 32 ? 18.065 15.917 -28.065 1.00 40.10 9 GLU C C 1
ATOM 5186 O O . GLU C 1 32 ? 18.840 15.898 -27.105 1.00 37.23 9 GLU C O 1
ATOM 5192 N N . LEU C 1 33 ? 17.903 16.973 -28.867 1.00 37.38 10 LEU C N 1
ATOM 5193 C CA . LEU C 1 33 ? 18.505 18.265 -28.592 1.00 41.49 10 LEU C CA 1
ATOM 5194 C C . LEU C 1 33 ? 17.536 19.144 -27.809 1.00 43.84 10 LEU C C 1
ATOM 5195 O O . LEU C 1 33 ? 16.348 19.198 -28.118 1.00 32.89 10 LEU C O 1
ATOM 5200 N N . LEU C 1 34 ? 18.055 19.838 -26.803 1.00 34.16 11 LEU C N 1
ATOM 5201 C CA . LEU C 1 34 ? 17.236 20.707 -25.966 1.00 33.09 11 LEU C CA 1
ATOM 5202 C C . LEU C 1 34 ? 17.759 22.127 -26.073 1.00 35.69 11 LEU C C 1
ATOM 5203 O O . LEU C 1 34 ? 18.957 22.349 -26.271 1.00 32.11 11 LEU C O 1
ATOM 5208 N N . MET C 1 35 ? 16.886 23.104 -25.923 1.00 30.49 12 MET C N 1
ATOM 5209 C CA . MET C 1 35 ? 17.406 24.442 -25.729 1.00 31.58 12 MET C CA 1
ATOM 5210 C C . MET C 1 35 ? 17.476 24.703 -24.226 1.00 27.77 12 MET C C 1
ATOM 5211 O O . MET C 1 35 ? 16.465 24.585 -23.514 1.00 30.21 12 MET C O 1
ATOM 5216 N N . ARG C 1 36 ? 18.662 25.017 -23.731 1.00 23.47 13 ARG C N 1
ATOM 5217 C CA . ARG C 1 36 ? 18.778 25.372 -22.330 1.00 27.96 13 ARG C CA 1
ATOM 5218 C C . ARG C 1 36 ? 18.640 26.887 -22.164 1.00 27.74 13 ARG C C 1
ATOM 5219 O O . ARG C 1 36 ? 19.192 27.643 -22.958 1.00 27.68 13 ARG C O 1
ATOM 5227 N N . LEU C 1 37 ? 17.888 27.313 -21.148 1.00 25.80 14 LEU C N 1
ATOM 5228 C CA . LEU C 1 37 ? 17.681 28.744 -20.831 1.00 24.52 14 LEU C CA 1
ATOM 5229 C C . LEU C 1 37 ? 18.139 29.018 -19.410 1.00 29.30 14 LEU C C 1
ATOM 5230 O O . LEU C 1 37 ? 17.524 28.536 -18.464 1.00 28.10 14 LEU C O 1
ATOM 5235 N N . SER C 1 38 ? 19.203 29.815 -19.282 1.00 23.18 15 SER C N 1
ATOM 5236 C CA . SER C 1 38 ? 19.999 29.920 -18.059 1.00 26.02 15 SER C CA 1
ATOM 5237 C C . SER C 1 38 ? 19.925 31.316 -17.444 1.00 25.87 15 SER C C 1
ATOM 5238 O O . SER C 1 38 ? 19.982 32.299 -18.178 1.00 21.04 15 SER C O 1
ATOM 5241 N N . THR C 1 39 ? 19.839 31.403 -16.113 1.00 21.52 16 THR C N 1
ATOM 5242 C CA . THR C 1 39 ? 19.981 32.703 -15.429 1.00 21.79 16 THR C CA 1
ATOM 5243 C C . THR C 1 39 ? 21.465 33.008 -15.272 1.00 23.01 16 THR C C 1
ATOM 5244 O O . THR C 1 39 ? 22.310 32.131 -15.393 1.00 21.90 16 THR C O 1
ATOM 5248 N N . GLN C 1 40 ? 21.779 34.256 -15.003 1.00 20.57 17 GLN C N 1
ATOM 5249 C CA . GLN C 1 40 ? 23.157 34.672 -14.790 1.00 21.00 17 GLN C CA 1
ATOM 5250 C C . GLN C 1 40 ? 23.558 34.327 -13.338 1.00 27.15 17 GLN C C 1
ATOM 5251 O O . GLN C 1 40 ? 22.698 34.068 -12.483 1.00 21.80 17 GLN C O 1
ATOM 5257 N N . GLN C 1 41 ? 24.854 34.327 -13.060 1.00 23.77 18 GLN C N 1
ATOM 5258 C CA . GLN C 1 41 ? 25.337 34.042 -11.715 1.00 30.68 18 GLN C CA 1
ATOM 5259 C C . GLN C 1 41 ? 24.674 34.933 -10.656 1.00 26.87 18 GLN C C 1
ATOM 5260 O O . GLN C 1 41 ? 24.543 36.153 -10.841 1.00 26.07 18 GLN C O 1
ATOM 5266 N N . GLY C 1 42 ? 24.243 34.318 -9.558 1.00 24.75 19 GLY C N 1
ATOM 5267 C CA . GLY C 1 42 ? 23.652 35.050 -8.432 1.00 26.19 19 GLY C CA 1
ATOM 5268 C C . GLY C 1 42 ? 22.234 35.547 -8.663 1.00 25.10 19 GLY C C 1
ATOM 5269 O O . GLY C 1 42 ? 21.648 36.222 -7.805 1.00 26.58 19 GLY C O 1
ATOM 5270 N N . ILE C 1 43 ? 21.668 35.241 -9.823 1.00 23.65 20 ILE C N 1
ATOM 5271 C CA . ILE C 1 43 ? 20.303 35.680 -10.104 1.00 25.11 20 ILE C CA 1
ATOM 5272 C C . ILE C 1 43 ? 19.340 34.498 -10.105 1.00 25.70 20 ILE C C 1
ATOM 5273 O O . ILE C 1 43 ? 19.470 33.602 -10.922 1.00 26.58 20 ILE C O 1
ATOM 5278 N N . PRO C 1 44 ? 18.344 34.513 -9.209 1.00 26.82 21 PRO C N 1
ATOM 5279 C CA . PRO C 1 44 ? 17.359 33.433 -9.208 1.00 27.17 21 PRO C CA 1
ATOM 5280 C C . PRO C 1 44 ? 16.298 33.640 -10.278 1.00 29.25 21 PRO C C 1
ATOM 5281 O O . PRO C 1 44 ? 16.134 34.760 -10.789 1.00 26.34 21 PRO C O 1
ATOM 5285 N N . PHE C 1 45 ? 15.573 32.573 -10.609 1.00 26.72 22 PHE C N 1
ATOM 5286 C CA . PHE C 1 45 ? 14.449 32.676 -11.528 1.00 32.13 22 PHE C CA 1
ATOM 5287 C C . PHE C 1 45 ? 13.558 33.872 -11.226 1.00 30.76 22 PHE C C 1
ATOM 5288 O O . PHE C 1 45 ? 13.131 34.581 -12.131 1.00 30.39 22 PHE C O 1
ATOM 5296 N N . SER C 1 46 ? 13.262 34.094 -9.953 1.00 29.24 23 SER C N 1
ATOM 5297 C CA . SER C 1 46 ? 12.244 35.075 -9.601 1.00 34.76 23 SER C CA 1
ATOM 5298 C C . SER C 1 46 ? 12.696 36.502 -9.879 1.00 36.40 23 SER C C 1
ATOM 5299 O O . SER C 1 46 ? 11.885 37.419 -9.828 1.00 36.80 23 SER C O 1
ATOM 5302 N N . GLN C 1 47 ? 13.984 36.703 -10.114 1.00 32.27 24 GLN C N 1
ATOM 5303 C CA . GLN C 1 47 ? 14.529 38.032 -10.382 1.00 35.44 24 GLN C CA 1
ATOM 5304 C C . GLN C 1 47 ? 15.150 38.203 -11.764 1.00 32.19 24 GLN C C 1
ATOM 5305 O O . GLN C 1 47 ? 15.719 39.216 -12.072 1.00 30.29 24 GLN C O 1
ATOM 5311 N N . THR C 1 48 ? 15.056 37.180 -12.580 1.00 28.39 25 THR C N 1
ATOM 5312 C CA A THR C 1 48 ? 15.720 37.231 -13.875 0.50 25.75 25 THR C CA 1
ATOM 5313 C CA B THR C 1 48 ? 15.672 37.164 -13.905 0.50 25.04 25 THR C CA 1
ATOM 5314 C C . THR C 1 48 ? 14.875 37.996 -14.898 1.00 26.30 25 THR C C 1
ATOM 53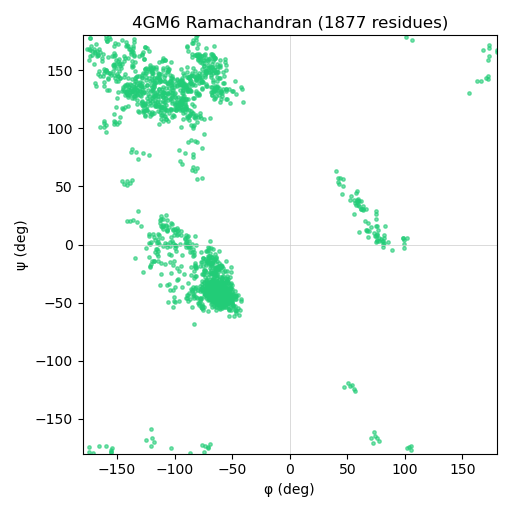15 O O . THR C 1 48 ? 13.645 37.906 -14.917 1.00 30.90 25 THR C O 1
ATOM 5322 N N . THR C 1 49 ? 15.552 38.784 -15.732 1.00 25.92 26 THR C N 1
ATOM 5323 C CA . THR C 1 49 ? 14.845 39.541 -16.787 1.00 29.68 26 THR C CA 1
ATOM 5324 C C . THR C 1 49 ? 15.242 39.065 -18.185 1.00 27.59 26 THR C C 1
ATOM 5325 O O . THR C 1 49 ? 14.635 39.447 -19.180 1.00 25.67 26 THR C O 1
ATOM 5329 N N . ALA C 1 50 ? 16.266 38.226 -18.253 1.00 27.18 27 ALA C N 1
ATOM 5330 C CA . ALA C 1 50 ? 16.709 37.637 -19.523 1.00 28.44 27 ALA C CA 1
ATOM 5331 C C . ALA C 1 50 ? 17.281 36.259 -19.261 1.00 29.95 27 ALA C C 1
ATOM 5332 O O . ALA C 1 50 ? 17.814 36.015 -18.194 1.00 34.16 27 ALA C O 1
ATOM 5334 N N . LEU C 1 51 ? 17.162 35.356 -20.227 1.00 24.94 28 LEU C N 1
ATOM 5335 C CA . LEU C 1 51 ? 17.784 34.046 -20.102 1.00 26.90 28 LEU C CA 1
ATOM 5336 C C . LEU C 1 51 ? 18.788 33.861 -21.230 1.00 28.14 28 LEU C C 1
ATOM 5337 O O . LEU C 1 51 ? 18.472 34.136 -22.394 1.00 24.89 28 LEU C O 1
ATOM 5342 N N . ASP C 1 52 ? 19.976 33.373 -20.886 1.00 23.03 29 ASP C N 1
ATOM 5343 C CA . ASP C 1 52 ? 20.973 32.968 -21.889 1.00 27.54 29 ASP C CA 1
ATOM 5344 C C . ASP C 1 52 ? 20.624 31.626 -22.532 1.00 27.84 29 ASP C C 1
ATOM 5345 O O . ASP C 1 52 ? 20.174 30.709 -21.859 1.00 29.71 29 ASP C O 1
ATOM 5350 N N . ILE C 1 53 ? 20.842 31.517 -23.839 1.00 23.58 30 ILE C N 1
ATOM 5351 C CA . ILE C 1 53 ? 20.486 30.322 -24.590 1.00 24.79 30 ILE C CA 1
ATOM 5352 C C . ILE C 1 53 ? 21.700 29.447 -24.884 1.00 28.73 30 ILE C C 1
ATOM 5353 O O . ILE C 1 53 ? 22.751 29.957 -25.256 1.00 24.70 30 ILE C O 1
ATOM 5358 N N . HIS C 1 54 ? 21.551 28.131 -24.734 1.00 26.58 31 HIS C N 1
ATOM 5359 C CA . HIS C 1 54 ? 22.562 27.165 -25.183 1.00 28.79 31 HIS C CA 1
ATOM 5360 C C . HIS C 1 54 ? 21.831 25.940 -25.719 1.00 35.75 31 HIS C C 1
ATOM 5361 O O . HIS C 1 54 ? 20.840 25.518 -25.135 1.00 33.76 31 HIS C O 1
ATOM 5368 N N . ILE C 1 55 ? 22.295 25.401 -26.842 1.00 32.64 32 ILE C N 1
ATOM 5369 C CA . ILE C 1 55 ? 21.749 24.158 -27.381 1.00 29.40 32 ILE C CA 1
ATOM 5370 C C . ILE C 1 55 ? 22.586 23.000 -26.869 1.00 31.69 32 ILE C C 1
ATOM 5371 O O . ILE C 1 55 ? 23.809 23.089 -26.798 1.00 29.19 32 ILE C O 1
ATOM 5376 N N . GLY C 1 56 ? 21.927 21.912 -26.498 1.00 31.52 33 GLY C N 1
ATOM 5377 C CA . GLY C 1 56 ? 22.647 20.769 -25.956 1.00 37.30 33 GLY C CA 1
ATOM 5378 C C . GLY C 1 56 ? 21.786 19.529 -25.931 1.00 29.33 33 GLY C C 1
ATOM 5379 O O . GLY C 1 56 ? 20.675 19.530 -26.424 1.00 38.56 33 GLY C O 1
ATOM 5380 N N . GLY C 1 57 ? 22.315 18.476 -25.323 1.00 41.37 34 GLY C N 1
ATOM 5381 C CA . GLY C 1 57 ? 21.678 17.169 -25.296 1.00 35.00 34 GLY C CA 1
ATOM 5382 C C . GLY C 1 57 ? 22.812 16.190 -25.073 1.00 33.52 34 GLY C C 1
ATOM 5383 O O . GLY C 1 57 ? 23.820 16.268 -25.763 1.00 39.36 34 GLY C O 1
ATOM 5384 N N . ALA C 1 58 ? 22.667 15.288 -24.101 1.00 38.13 35 ALA C N 1
ATOM 5385 C CA . ALA C 1 58 ? 23.762 14.371 -23.749 1.00 38.60 35 ALA C CA 1
ATOM 5386 C C . ALA C 1 58 ? 24.444 13.797 -24.982 1.00 40.53 35 ALA C C 1
ATOM 5387 O O . ALA C 1 58 ? 25.664 13.923 -25.150 1.00 38.91 35 ALA C O 1
ATOM 5389 N N . GLU C 1 59 ? 23.663 13.156 -25.846 1.00 42.79 36 GLU C N 1
ATOM 5390 C CA . GLU C 1 59 ? 24.246 12.479 -27.011 1.00 44.73 36 GLU C CA 1
ATOM 5391 C C . GLU C 1 59 ? 24.753 13.489 -28.046 1.00 44.22 36 GLU C C 1
ATOM 5392 O O . GLU C 1 59 ? 25.843 13.340 -28.602 1.00 39.24 36 GLU C O 1
ATOM 5398 N N . ALA C 1 60 ? 23.953 14.517 -28.297 1.00 37.03 37 ALA C N 1
ATOM 5399 C CA . ALA C 1 60 ? 24.372 15.625 -29.165 1.00 45.63 37 ALA C CA 1
ATOM 5400 C C . ALA C 1 60 ? 25.678 16.278 -28.704 1.00 39.26 37 ALA C C 1
ATOM 5401 O O . ALA C 1 60 ? 26.515 16.664 -29.527 1.00 39.52 37 ALA C O 1
ATOM 5403 N N . ASN C 1 61 ? 25.846 16.417 -27.392 1.00 35.86 38 ASN C N 1
ATOM 5404 C CA . ASN C 1 61 ? 27.072 17.000 -26.862 1.00 39.06 38 ASN C CA 1
ATOM 5405 C C . ASN C 1 61 ? 28.229 16.048 -27.147 1.00 38.92 38 ASN C C 1
ATOM 5406 O O . ASN C 1 61 ? 29.318 16.467 -27.560 1.00 34.30 38 ASN C O 1
ATOM 5411 N N . VAL C 1 62 ? 27.990 14.754 -26.936 1.00 40.62 39 VAL C N 1
ATOM 5412 C CA . VAL C 1 62 ? 29.020 13.790 -27.228 1.00 35.86 39 VAL C CA 1
ATOM 5413 C C . VAL C 1 62 ? 29.431 13.891 -28.693 1.00 43.85 39 VAL C C 1
ATOM 5414 O O . VAL C 1 62 ? 30.622 13.845 -29.010 1.00 39.04 39 VAL C O 1
ATOM 5418 N N . ALA C 1 63 ? 28.453 14.048 -29.583 1.00 40.50 40 ALA C N 1
ATOM 5419 C CA . ALA C 1 63 ? 28.740 14.162 -31.012 1.00 39.87 40 ALA C CA 1
ATOM 5420 C C . ALA C 1 63 ? 29.596 15.387 -31.319 1.00 40.24 40 ALA C C 1
ATOM 5421 O O . ALA C 1 63 ? 30.596 15.288 -32.017 1.00 42.29 40 ALA C O 1
ATOM 5423 N N . VAL C 1 64 ? 29.192 16.547 -30.813 1.00 35.02 41 VAL C N 1
ATOM 5424 C CA . VAL C 1 64 ? 29.967 17.766 -31.030 1.00 38.31 41 VAL C CA 1
ATOM 5425 C C . VAL C 1 64 ? 31.398 17.609 -30.498 1.00 36.22 41 VAL C C 1
ATOM 5426 O O . VAL C 1 64 ? 32.358 17.965 -31.172 1.00 41.61 41 VAL C O 1
ATOM 5430 N N . ASN C 1 65 ? 31.542 17.085 -29.285 1.00 34.30 42 ASN C N 1
ATOM 5431 C CA . ASN C 1 65 ? 32.865 16.964 -28.690 1.00 38.73 42 ASN C CA 1
ATOM 5432 C C . ASN C 1 65 ? 33.757 16.000 -29.475 1.00 46.12 42 ASN C C 1
ATOM 5433 O O . ASN C 1 65 ? 34.955 16.255 -29.628 1.00 47.71 42 ASN C O 1
ATOM 5438 N N . LEU C 1 66 ? 33.183 14.906 -29.983 1.00 41.19 43 LEU C N 1
ATOM 5439 C CA . LEU C 1 66 ? 33.955 13.973 -30.816 1.00 48.53 43 LEU C CA 1
ATOM 5440 C C . LEU C 1 66 ? 34.448 14.693 -32.058 1.00 47.15 43 LEU C C 1
ATOM 5441 O O . LEU C 1 66 ? 35.605 14.550 -32.458 1.00 44.37 43 LEU C O 1
ATOM 5446 N N . SER C 1 67 ? 33.555 15.467 -32.665 1.00 42.21 44 SER C N 1
ATOM 5447 C CA . SER C 1 67 ? 33.884 16.195 -33.877 1.00 45.16 44 SER C CA 1
ATOM 5448 C C . SER C 1 67 ? 34.993 17.217 -33.617 1.00 54.13 44 SER C C 1
ATOM 5449 O O . SER C 1 67 ? 35.805 17.510 -34.497 1.00 52.19 44 SER C O 1
ATOM 5452 N N . LYS C 1 68 ? 35.018 17.765 -32.406 1.00 44.70 45 LYS C N 1
ATOM 5453 C CA . LYS C 1 68 ? 36.070 18.694 -32.025 1.00 45.63 45 LYS C CA 1
ATOM 5454 C C . LYS C 1 68 ? 37.412 17.983 -32.099 1.00 51.18 45 LYS C C 1
ATOM 5455 O O . LYS C 1 68 ? 38.448 18.603 -32.343 1.00 49.97 45 LYS C O 1
ATOM 5461 N N . LEU C 1 69 ? 37.383 16.676 -31.875 1.00 44.18 46 LEU C N 1
ATOM 5462 C CA . LEU C 1 69 ? 38.604 15.878 -31.823 1.00 51.02 46 LEU C CA 1
ATOM 5463 C C . LEU C 1 69 ? 38.913 15.171 -33.143 1.00 58.51 46 LEU C C 1
ATOM 5464 O O . LEU C 1 69 ? 39.763 14.282 -33.192 1.00 54.67 46 LEU C O 1
ATOM 5469 N N . GLY C 1 70 ? 38.224 15.560 -34.209 1.00 49.74 47 GLY C N 1
ATOM 5470 C CA . GLY C 1 70 ? 38.538 15.035 -35.536 1.00 51.75 47 GLY C CA 1
ATOM 5471 C C . GLY C 1 70 ? 37.658 13.905 -36.040 1.00 53.48 47 GLY C C 1
ATOM 5472 O O . GLY C 1 70 ? 37.820 13.457 -37.166 1.00 62.45 47 GLY C O 1
ATOM 5473 N N . HIS C 1 71 ? 36.720 13.436 -35.228 1.00 55.97 48 HIS C N 1
ATOM 5474 C CA . HIS C 1 71 ? 35.866 12.335 -35.666 1.00 56.96 48 HIS C CA 1
ATOM 5475 C C . HIS C 1 71 ? 34.602 12.829 -36.374 1.00 58.42 48 HIS C C 1
ATOM 5476 O O . HIS C 1 71 ? 33.785 13.530 -35.774 1.00 50.40 48 HIS C O 1
ATOM 5483 N N . PRO C 1 72 ? 34.443 12.474 -37.661 1.00 63.90 49 PRO C N 1
ATOM 5484 C CA . PRO C 1 72 ? 33.188 12.776 -38.340 1.00 57.92 49 PRO C CA 1
ATOM 5485 C C . PRO C 1 72 ? 32.058 12.091 -37.589 1.00 57.54 49 PRO C C 1
ATOM 5486 O O . PRO C 1 72 ? 32.124 10.886 -37.316 1.00 60.32 49 PRO C O 1
ATOM 5490 N N . THR C 1 73 ? 31.033 12.852 -37.241 1.00 54.65 50 THR C N 1
ATOM 5491 C CA A THR C 1 73 ? 29.914 12.318 -36.483 0.50 53.38 50 THR C CA 1
ATOM 5492 C CA B THR C 1 73 ? 29.915 12.305 -36.491 0.50 56.47 50 THR C CA 1
ATOM 5493 C C . THR C 1 73 ? 28.587 12.638 -37.163 1.00 61.50 50 THR C C 1
ATOM 5494 O O . THR C 1 73 ? 28.505 13.545 -38.006 1.00 50.34 50 THR C O 1
ATOM 5501 N N . ARG C 1 74 ? 27.557 11.891 -36.782 1.00 55.57 51 ARG C N 1
ATOM 5502 C CA . ARG C 1 74 ? 26.212 12.069 -37.300 1.00 54.27 51 ARG C CA 1
ATOM 5503 C C . ARG C 1 74 ? 25.240 11.706 -36.188 1.00 53.30 51 ARG C C 1
ATOM 5504 O O . ARG C 1 74 ? 25.573 10.936 -35.275 1.00 51.09 51 ARG C O 1
ATOM 5512 N N . ILE C 1 75 ? 24.031 12.244 -36.262 1.00 48.57 52 ILE C N 1
ATOM 5513 C CA . ILE C 1 75 ? 23.074 12.022 -35.192 1.00 49.58 52 ILE C CA 1
ATOM 5514 C C . ILE C 1 75 ? 21.670 11.810 -35.718 1.00 52.93 52 ILE C C 1
ATOM 5515 O O . ILE C 1 75 ? 21.147 12.619 -36.499 1.00 44.92 52 ILE C O 1
ATOM 5520 N N . ALA C 1 76 ? 21.069 10.710 -35.283 1.00 48.67 53 ALA C N 1
ATOM 5521 C CA . ALA C 1 76 ? 19.662 10.453 -35.548 1.00 51.27 53 ALA C CA 1
ATOM 5522 C C . ALA C 1 76 ? 18.845 11.241 -34.514 1.00 54.50 53 ALA C C 1
ATOM 5523 O O . ALA C 1 76 ? 18.894 10.946 -33.319 1.00 53.19 53 ALA C O 1
ATOM 5525 N N . THR C 1 77 ? 18.120 12.261 -34.965 1.00 46.97 54 THR C N 1
ATOM 5526 C CA . THR C 1 77 ? 17.318 13.061 -34.047 1.00 47.37 54 THR C CA 1
ATOM 5527 C C . THR C 1 77 ? 16.088 13.687 -34.726 1.00 60.99 54 THR C C 1
ATOM 5528 O O . THR C 1 77 ? 15.922 13.583 -35.942 1.00 47.70 54 THR C O 1
ATOM 5532 N N . VAL C 1 78 ? 15.226 14.324 -33.931 1.00 50.67 55 VAL C N 1
ATOM 5533 C CA . VAL C 1 78 ? 14.010 14.938 -34.458 1.00 45.16 55 VAL C CA 1
ATOM 5534 C C . VAL C 1 78 ? 13.834 16.350 -33.920 1.00 51.39 55 VAL C C 1
ATOM 5535 O O . VAL C 1 78 ? 13.961 16.576 -32.710 1.00 44.75 55 VAL C O 1
ATOM 5539 N N . VAL C 1 79 ? 13.529 17.290 -34.818 1.00 42.91 56 VAL C N 1
ATOM 5540 C CA . VAL C 1 79 ? 13.245 18.666 -34.437 1.00 43.38 56 VAL C CA 1
ATOM 5541 C C . VAL C 1 79 ? 12.033 19.216 -35.193 1.00 41.37 56 VAL C C 1
ATOM 5542 O O . VAL C 1 79 ? 11.745 18.779 -36.289 1.00 47.21 56 VAL C O 1
ATOM 5546 N N . PRO C 1 80 ? 11.329 20.205 -34.610 1.00 50.25 57 PRO C N 1
ATOM 5547 C CA . PRO C 1 80 ? 10.203 20.782 -35.334 1.00 45.03 57 PRO C CA 1
ATOM 5548 C C . PRO C 1 80 ? 10.689 21.656 -36.481 1.00 41.59 57 PRO C C 1
ATOM 5549 O O . PRO C 1 80 ? 11.747 22.271 -36.383 1.00 45.24 57 PRO C O 1
ATOM 5553 N N . ALA C 1 81 ? 9.921 21.695 -37.560 1.00 42.11 58 ALA C N 1
ATOM 5554 C CA . ALA C 1 81 ? 10.226 22.521 -38.720 1.00 43.00 58 ALA C CA 1
ATOM 5555 C C . ALA C 1 81 ? 9.880 23.966 -38.412 1.00 50.98 58 ALA C C 1
ATOM 5556 O O . ALA C 1 81 ? 9.070 24.578 -39.087 1.00 55.76 58 ALA C O 1
ATOM 5558 N N . ASN C 1 82 ? 10.467 24.504 -37.356 1.00 44.84 59 ASN C N 1
ATOM 5559 C CA . ASN C 1 82 ? 10.287 25.919 -37.069 1.00 45.23 59 ASN C CA 1
ATOM 5560 C C . ASN C 1 82 ? 11.625 26.552 -36.690 1.00 42.38 59 ASN C C 1
ATOM 5561 O O . ASN C 1 82 ? 12.615 25.839 -36.520 1.00 44.67 59 ASN C O 1
ATOM 5566 N N . PRO C 1 83 ? 11.670 27.892 -36.577 1.00 45.05 60 PRO C N 1
ATOM 5567 C CA . PRO C 1 83 ? 12.914 28.604 -36.269 1.00 42.57 60 PRO C CA 1
ATOM 5568 C C . PRO C 1 83 ? 13.643 28.118 -35.008 1.00 52.15 60 PRO C C 1
ATOM 5569 O O . PRO C 1 83 ? 14.868 28.198 -34.926 1.00 37.91 60 PRO C O 1
ATOM 5573 N N . ILE C 1 84 ? 12.916 27.605 -34.029 1.00 42.17 61 ILE C N 1
ATOM 5574 C CA . ILE C 1 84 ? 13.581 27.147 -32.820 1.00 36.62 61 ILE C CA 1
ATOM 5575 C C . ILE C 1 84 ? 14.243 25.799 -33.107 1.00 45.48 61 ILE C C 1
ATOM 5576 O O . ILE C 1 84 ? 15.418 25.581 -32.794 1.00 35.81 61 ILE C O 1
ATOM 5581 N N . GLY C 1 85 ? 13.499 24.901 -33.740 1.00 39.63 62 GLY C N 1
ATOM 5582 C CA . GLY C 1 85 ? 14.093 23.659 -34.233 1.00 43.00 62 GLY C CA 1
ATOM 5583 C C . GLY C 1 85 ? 15.310 23.939 -35.109 1.00 49.47 62 GLY C C 1
ATOM 5584 O O . GLY C 1 85 ? 16.299 23.210 -35.068 1.00 46.16 62 GLY C O 1
ATOM 5585 N N . LYS C 1 86 ? 15.243 25.003 -35.901 1.00 38.74 63 LYS C N 1
ATOM 5586 C CA . LYS C 1 86 ? 16.343 25.363 -36.782 1.00 43.65 63 LYS C CA 1
ATOM 5587 C C . LYS C 1 86 ? 17.610 25.711 -36.005 1.00 38.22 63 LYS C C 1
ATOM 5588 O O . LYS C 1 86 ? 18.713 25.433 -36.458 1.00 42.42 63 LYS C O 1
ATOM 5594 N N . MET C 1 87 ? 17.454 26.319 -34.833 1.00 33.17 64 MET C N 1
ATOM 5595 C CA . MET C 1 87 ? 18.594 26.735 -34.037 1.00 30.81 64 MET C CA 1
ATOM 5596 C C . MET C 1 87 ? 19.361 25.493 -33.632 1.00 34.60 64 MET C C 1
ATOM 5597 O O . MET C 1 87 ? 20.592 25.482 -33.576 1.00 35.10 64 MET C O 1
ATOM 5602 N N . ALA C 1 88 ? 18.616 24.435 -33.364 1.00 31.59 65 ALA C N 1
ATOM 5603 C CA . ALA C 1 88 ? 19.210 23.165 -32.983 1.00 43.91 65 ALA C CA 1
ATOM 5604 C C . ALA C 1 88 ? 20.043 22.626 -34.135 1.00 42.99 65 ALA C C 1
ATOM 5605 O O . ALA C 1 88 ? 21.141 22.109 -33.925 1.00 43.67 65 ALA C O 1
ATOM 5607 N N . VAL C 1 89 ? 19.511 22.748 -35.350 1.00 46.64 66 VAL C N 1
ATOM 5608 C CA . VAL C 1 89 ? 20.193 22.259 -36.549 1.00 39.20 66 VAL C CA 1
ATOM 5609 C C . VAL C 1 89 ? 21.433 23.116 -36.838 1.00 46.14 66 VAL C C 1
ATOM 5610 O O . VAL C 1 89 ? 22.509 22.588 -37.129 1.00 42.75 66 VAL C O 1
ATOM 5614 N N . GLU C 1 90 ? 21.291 24.435 -36.739 1.00 39.99 67 GLU C N 1
ATOM 5615 C CA . GLU C 1 90 ? 22.414 25.342 -36.986 1.00 42.44 67 GLU C CA 1
ATOM 5616 C C . GLU C 1 90 ? 23.562 25.122 -35.975 1.00 44.56 67 GLU C C 1
ATOM 5617 O O . GLU C 1 90 ? 24.740 25.237 -36.311 1.00 43.05 67 GLU C O 1
ATOM 5623 N N . HIS C 1 91 ? 23.213 24.786 -34.744 1.00 37.16 68 HIS C N 1
ATOM 5624 C CA . HIS C 1 91 ? 24.211 24.394 -33.752 1.00 41.58 68 HIS C CA 1
ATOM 5625 C C . HIS C 1 91 ? 25.015 23.154 -34.218 1.00 44.78 68 HIS C C 1
ATOM 5626 O O . HIS C 1 91 ? 26.234 23.110 -34.074 1.00 38.57 68 HIS C O 1
ATOM 5633 N N . LEU C 1 92 ? 24.341 22.163 -34.799 1.00 44.20 69 LEU C N 1
ATOM 5634 C CA . LEU C 1 92 ? 25.031 20.999 -35.365 1.00 45.27 69 LEU C CA 1
ATOM 5635 C C . LEU C 1 92 ? 25.977 21.395 -36.499 1.00 48.28 69 LEU C C 1
ATOM 5636 O O . LEU C 1 92 ? 27.117 20.931 -36.549 1.00 46.89 69 LEU C O 1
ATOM 5641 N N . TRP C 1 93 ? 25.504 22.248 -37.403 1.00 47.02 70 TRP C N 1
ATOM 5642 C CA . TRP C 1 93 ? 26.314 22.720 -38.528 1.00 52.03 70 TRP C CA 1
ATOM 5643 C C . TRP C 1 93 ? 27.573 23.422 -38.050 1.00 53.67 70 TRP C C 1
ATOM 5644 O O . TRP C 1 93 ? 28.680 23.138 -38.515 1.00 54.72 70 TRP C O 1
ATOM 5655 N N . ARG C 1 94 ? 27.380 24.387 -37.158 1.00 45.37 71 ARG C N 1
ATOM 5656 C CA . ARG C 1 94 ? 28.466 25.182 -36.608 1.00 38.07 71 ARG C CA 1
ATOM 5657 C C . ARG C 1 94 ? 29.574 24.278 -36.070 1.00 47.91 71 ARG C C 1
ATOM 5658 O O . ARG C 1 94 ? 30.745 24.619 -36.158 1.00 42.06 71 ARG C O 1
ATOM 5666 N N . HIS C 1 95 ? 29.200 23.122 -35.527 1.00 43.80 72 HIS C N 1
ATOM 5667 C CA . HIS C 1 95 ? 30.173 22.221 -34.901 1.00 47.25 72 HIS C CA 1
ATOM 5668 C C . HIS C 1 95 ? 30.453 20.995 -35.757 1.00 48.61 72 HIS C C 1
ATOM 5669 O O . HIS C 1 95 ? 31.049 20.018 -35.292 1.00 48.65 72 HIS C O 1
ATOM 5676 N N . GLN C 1 96 ? 29.997 21.065 -37.004 1.00 44.18 73 GLN C N 1
ATOM 5677 C CA . GLN C 1 96 ? 30.274 20.065 -38.039 1.00 50.08 73 GLN C CA 1
ATOM 5678 C C . GLN C 1 96 ? 29.811 18.647 -37.720 1.00 52.04 73 GLN C C 1
ATOM 5679 O O . GLN C 1 96 ? 30.450 17.675 -38.108 1.00 55.47 73 GLN C O 1
ATOM 5685 N N . VAL C 1 97 ? 28.692 18.525 -37.017 1.00 56.15 74 VAL C N 1
ATOM 5686 C CA . VAL C 1 97 ? 28.054 17.223 -36.875 1.00 50.59 74 VAL C CA 1
ATOM 5687 C C . VAL C 1 97 ? 27.130 17.063 -38.070 1.00 56.88 74 VAL C C 1
ATOM 5688 O O . VAL C 1 97 ? 26.421 18.001 -38.431 1.00 47.06 74 VAL C O 1
ATOM 5692 N N . ASP C 1 98 ? 27.165 15.887 -38.694 1.00 51.40 75 ASP C N 1
ATOM 5693 C CA . ASP C 1 98 ? 26.334 15.570 -39.857 1.00 62.14 75 ASP C CA 1
ATOM 5694 C C . ASP C 1 98 ? 24.855 15.692 -39.501 1.00 56.81 75 ASP C C 1
ATOM 5695 O O . ASP C 1 98 ? 24.409 15.141 -38.489 1.00 54.51 75 ASP C O 1
ATOM 5700 N N . THR C 1 99 ? 24.091 16.399 -40.330 1.00 48.78 76 THR C N 1
ATOM 5701 C CA . THR C 1 99 ? 22.660 16.571 -40.074 1.00 51.67 76 THR C CA 1
ATOM 5702 C C . THR C 1 99 ? 21.753 15.757 -41.011 1.00 51.48 76 THR C C 1
ATOM 5703 O O . THR C 1 99 ? 20.525 15.819 -40.910 1.00 52.44 76 THR C O 1
ATOM 5707 N N . ALA C 1 100 ? 22.346 15.003 -41.927 1.00 53.55 77 ALA C N 1
ATOM 5708 C CA . ALA C 1 100 ? 21.561 14.226 -42.887 1.00 59.51 77 ALA C CA 1
ATOM 5709 C C . ALA C 1 100 ? 20.467 13.358 -42.248 1.00 63.23 77 ALA C C 1
ATOM 5710 O O . ALA C 1 100 ? 19.504 12.986 -42.913 1.00 61.94 77 ALA C O 1
ATOM 5712 N N . PHE C 1 101 ? 20.622 13.007 -40.975 1.00 58.72 78 PHE C N 1
ATOM 5713 C CA . PHE C 1 101 ? 19.659 12.110 -40.335 1.00 57.65 78 PHE C CA 1
ATOM 5714 C C . PHE C 1 101 ? 18.793 12.816 -39.291 1.00 61.56 78 PHE C C 1
ATOM 5715 O O . PHE C 1 101 ? 18.150 12.168 -38.465 1.00 55.20 78 PHE C O 1
ATOM 5723 N N . VAL C 1 102 ? 18.785 14.147 -39.334 1.00 49.66 79 VAL C N 1
ATOM 5724 C CA . VAL C 1 102 ? 17.881 14.929 -38.514 1.00 49.74 79 VAL C CA 1
ATOM 5725 C C . VAL C 1 102 ? 16.535 14.889 -39.224 1.00 58.42 79 VAL C C 1
ATOM 5726 O O . VAL C 1 102 ? 16.457 15.124 -40.431 1.00 57.10 79 VAL C O 1
ATOM 5730 N N . VAL C 1 103 ? 15.480 14.568 -38.487 1.00 55.14 80 VAL C N 1
ATOM 5731 C CA . VAL C 1 103 ? 14.143 14.486 -39.078 1.00 58.57 80 VAL C CA 1
ATOM 5732 C C . VAL C 1 103 ? 13.278 15.629 -38.545 1.00 59.37 80 VAL C C 1
ATOM 5733 O O . VAL C 1 103 ? 13.282 15.905 -37.337 1.00 47.70 80 VAL C O 1
ATOM 5737 N N . GLU C 1 104 ? 12.560 16.303 -39.442 1.00 55.70 81 GLU C N 1
ATOM 5738 C CA . GLU C 1 104 ? 11.694 17.422 -39.050 1.00 55.62 81 GLU C CA 1
ATOM 5739 C C . GLU C 1 104 ? 10.269 16.924 -38.818 1.00 54.20 81 GLU C C 1
ATOM 5740 O O . GLU C 1 104 ? 9.669 16.348 -39.707 1.00 50.71 81 GLU C O 1
ATOM 5746 N N . ALA C 1 105 ? 9.727 17.142 -37.628 1.00 49.14 82 ALA C N 1
ATOM 5747 C CA . ALA C 1 105 ? 8.348 16.739 -37.355 1.00 52.23 82 ALA C CA 1
ATOM 5748 C C . ALA C 1 105 ? 7.877 17.264 -36.002 1.00 51.50 82 ALA C C 1
ATOM 5749 O O . ALA C 1 105 ? 8.690 17.730 -35.190 1.00 46.03 82 ALA C O 1
ATOM 5751 N N . GLY C 1 106 ? 6.566 17.196 -35.767 1.00 45.22 83 GLY C N 1
ATOM 5752 C CA . GLY C 1 106 ? 5.987 17.659 -34.504 1.00 45.68 83 GLY C CA 1
ATOM 5753 C C . GLY C 1 106 ? 5.950 19.174 -34.343 1.00 48.66 83 GLY C C 1
ATOM 5754 O O . GLY C 1 106 ? 6.084 19.910 -35.323 1.00 48.96 83 GLY C O 1
ATOM 5755 N N . ASP C 1 107 ? 5.808 19.630 -33.097 1.00 46.36 84 ASP C N 1
ATOM 5756 C CA . ASP C 1 107 ? 5.363 20.997 -32.795 1.00 47.19 84 ASP C CA 1
ATOM 5757 C C . ASP C 1 107 ? 6.311 21.855 -31.984 1.00 47.98 84 ASP C C 1
ATOM 5758 O O . ASP C 1 107 ? 6.114 23.076 -31.888 1.00 43.22 84 ASP C O 1
ATOM 5763 N N . ARG C 1 108 ? 7.290 21.240 -31.332 1.00 42.37 85 ARG C N 1
ATOM 5764 C CA . ARG C 1 108 ? 8.116 22.028 -30.420 1.00 43.17 85 ARG C CA 1
ATOM 5765 C C . ARG C 1 108 ? 9.460 21.405 -30.114 1.00 40.64 85 ARG C C 1
ATOM 5766 O O . ARG C 1 108 ? 9.602 20.180 -30.105 1.00 45.30 85 ARG C O 1
ATOM 5774 N N . LEU C 1 109 ? 10.442 22.259 -29.850 1.00 42.16 86 LEU C N 1
ATOM 5775 C CA . LEU C 1 109 ? 11.723 21.805 -29.342 1.00 40.57 86 LEU C CA 1
ATOM 5776 C C . LEU C 1 109 ? 11.653 21.780 -27.818 1.00 33.09 86 LEU C C 1
ATOM 5777 O O . LEU C 1 109 ? 11.167 22.724 -27.213 1.00 36.40 86 LEU C O 1
ATOM 5782 N N . GLY C 1 110 ? 12.132 20.700 -27.208 1.00 34.03 87 GLY C N 1
ATOM 5783 C CA . GLY C 1 110 ? 12.190 20.597 -25.757 1.00 31.67 87 GLY C CA 1
ATOM 5784 C C . GLY C 1 110 ? 13.139 21.628 -25.170 1.00 32.73 87 GLY C C 1
ATOM 5785 O O . GLY C 1 110 ? 14.135 22.001 -25.794 1.00 33.94 87 GLY C O 1
ATOM 5786 N N . THR C 1 111 ? 12.837 22.099 -23.967 1.00 31.61 88 THR C N 1
ATOM 5787 C CA . THR C 1 111 ? 13.675 23.095 -23.335 1.00 28.18 88 THR C CA 1
ATOM 5788 C C . THR C 1 111 ? 13.862 22.718 -21.888 1.00 35.74 88 THR C C 1
ATOM 5789 O O . THR C 1 111 ? 13.208 21.807 -21.396 1.00 34.76 88 THR C O 1
ATOM 5793 N N . TYR C 1 112 ? 14.783 23.405 -21.215 1.00 27.34 89 TYR C N 1
ATOM 5794 C CA . TYR C 1 112 ? 14.820 23.378 -19.773 1.00 34.84 89 TYR C CA 1
ATOM 5795 C C . TYR C 1 112 ? 15.441 24.664 -19.271 1.00 28.88 89 TYR C C 1
ATOM 5796 O O . TYR C 1 112 ? 16.178 25.325 -19.989 1.00 30.21 89 TYR C O 1
ATOM 5805 N N . TYR C 1 113 ? 15.086 25.028 -18.048 1.00 27.08 90 TYR C N 1
ATOM 5806 C CA . TYR C 1 113 ? 15.506 26.273 -17.458 1.00 28.47 90 TYR C CA 1
ATOM 5807 C C . TYR C 1 113 ? 16.532 25.915 -16.407 1.00 33.09 90 TYR C C 1
ATOM 5808 O O . TYR C 1 113 ? 16.338 24.965 -15.656 1.00 32.30 90 TYR C O 1
ATOM 5817 N N . LEU C 1 114 ? 17.637 26.646 -16.373 1.00 26.36 91 LEU C N 1
ATOM 5818 C CA . LEU C 1 114 ? 18.664 26.376 -15.388 1.00 26.95 91 LEU C CA 1
ATOM 5819 C C . LEU C 1 114 ? 18.960 27.626 -14.559 1.00 33.95 91 LEU C C 1
ATOM 5820 O O . LEU C 1 114 ? 19.359 28.659 -15.097 1.00 26.60 91 LEU C O 1
ATOM 5825 N N . GLU C 1 115 ? 18.745 27.529 -13.254 1.00 30.25 92 GLU C N 1
ATOM 5826 C CA . GLU C 1 115 ? 19.047 28.619 -12.342 1.00 27.02 92 GLU C CA 1
ATOM 5827 C C . GLU C 1 115 ? 20.431 28.370 -11.817 1.00 32.53 92 GLU C C 1
ATOM 5828 O O . GLU C 1 115 ? 20.751 27.291 -11.284 1.00 26.94 92 GLU C O 1
ATOM 5834 N N . SER C 1 116 ? 21.257 29.375 -11.984 1.00 24.89 93 SER C N 1
ATOM 5835 C CA A SER C 1 116 ? 22.659 29.307 -11.624 0.50 27.89 93 SER C CA 1
ATOM 5836 C CA B SER C 1 116 ? 22.656 29.240 -11.639 0.50 27.91 93 SER C CA 1
ATOM 5837 C C . SER C 1 116 ? 22.831 28.972 -10.140 1.00 29.81 93 SER C C 1
ATOM 5838 O O . SER C 1 116 ? 22.002 29.364 -9.311 1.00 27.98 93 SER C O 1
ATOM 5843 N N . GLY C 1 117 ? 23.904 28.264 -9.814 1.00 26.54 94 GLY C N 1
ATOM 5844 C CA . GLY C 1 117 ? 24.283 27.990 -8.433 1.00 31.05 94 GLY C CA 1
ATOM 5845 C C . GLY C 1 117 ? 25.730 28.409 -8.217 1.00 29.29 94 GLY C C 1
ATOM 5846 O O . GLY C 1 117 ? 26.557 28.338 -9.129 1.00 24.68 94 GLY C O 1
ATOM 5847 N N . THR C 1 118 ? 26.022 28.863 -7.006 1.00 31.07 95 THR C N 1
ATOM 5848 C CA . THR C 1 118 ? 27.338 29.319 -6.626 1.00 30.36 95 THR C CA 1
ATOM 5849 C C . THR C 1 118 ? 27.491 29.014 -5.134 1.00 28.44 95 THR C C 1
ATOM 5850 O O . THR C 1 118 ? 26.528 29.123 -4.374 1.00 28.86 95 THR C O 1
ATOM 5854 N N . ALA C 1 119 ? 28.695 28.653 -4.714 1.00 26.74 96 ALA C N 1
ATOM 5855 C CA . ALA C 1 119 ? 28.985 28.397 -3.294 1.00 25.38 96 ALA C CA 1
ATOM 5856 C C . ALA C 1 119 ? 27.978 27.427 -2.670 1.00 33.53 96 ALA C C 1
ATOM 5857 O O . ALA C 1 119 ? 27.861 26.287 -3.118 1.00 33.84 96 ALA C O 1
ATOM 5859 N N . LEU C 1 120 ? 27.244 27.858 -1.643 1.00 31.10 97 LEU C N 1
ATOM 5860 C CA . LEU C 1 120 ? 26.351 26.912 -0.958 1.00 33.80 97 LEU C CA 1
ATOM 5861 C C . LEU C 1 120 ? 25.108 26.576 -1.769 1.00 35.63 97 LEU C C 1
ATOM 5862 O O . LEU C 1 120 ? 24.503 25.529 -1.551 1.00 35.94 97 LEU C O 1
ATOM 5867 N N . LYS C 1 121 ? 24.729 27.444 -2.715 1.00 29.80 98 LYS C N 1
ATOM 5868 C CA . LYS C 1 121 ? 23.492 27.241 -3.437 1.00 26.28 98 LYS C CA 1
ATOM 5869 C C . LYS C 1 121 ? 23.718 26.430 -4.695 1.00 33.50 98 LYS C C 1
ATOM 5870 O O . LYS C 1 121 ? 24.372 26.899 -5.627 1.00 28.96 98 LYS C O 1
ATOM 5876 N N . ALA C 1 122 ? 23.164 25.225 -4.729 1.00 30.08 99 ALA C N 1
ATOM 5877 C CA . ALA C 1 122 ? 23.272 24.353 -5.898 1.00 29.23 99 ALA C CA 1
ATOM 5878 C C . ALA C 1 122 ? 22.453 24.876 -7.090 1.00 31.16 99 ALA C C 1
ATOM 5879 O O . ALA C 1 122 ? 21.407 25.498 -6.918 1.00 30.90 99 ALA C O 1
ATOM 5881 N N . PRO C 1 123 ? 22.923 24.605 -8.311 1.00 33.53 100 PRO C N 1
ATOM 5882 C CA . PRO C 1 123 ? 22.091 24.890 -9.483 1.00 28.91 100 PRO C CA 1
ATOM 5883 C C . PRO C 1 123 ? 20.742 24.196 -9.385 1.00 37.01 100 PRO C C 1
ATOM 5884 O O . PRO C 1 123 ? 20.631 23.152 -8.762 1.00 35.72 100 PRO C O 1
ATOM 5888 N N . SER C 1 124 ? 19.719 24.791 -9.986 1.00 31.66 101 SER C N 1
ATOM 5889 C CA . SER C 1 124 ? 18.367 24.254 -9.937 1.00 38.52 101 SER C CA 1
ATOM 5890 C C . SER C 1 124 ? 17.816 24.171 -11.379 1.00 42.08 101 SER C C 1
ATOM 5891 O O . SER C 1 124 ? 17.980 25.100 -12.164 1.00 35.83 101 SER C O 1
ATOM 5894 N N . VAL C 1 125 ? 17.166 23.066 -11.730 1.00 36.47 102 VAL C N 1
ATOM 5895 C CA . VAL C 1 125 ? 16.650 22.885 -13.089 1.00 30.70 102 VAL C CA 1
ATOM 5896 C C . VAL C 1 125 ? 15.129 22.714 -13.111 1.00 38.08 102 VAL C C 1
ATOM 5897 O O . VAL C 1 125 ? 14.534 22.179 -12.165 1.00 37.25 102 VAL C O 1
ATOM 5901 N N . VAL C 1 126 ? 14.499 23.193 -14.181 1.00 31.13 103 VAL C N 1
ATOM 5902 C CA . VAL C 1 126 ? 13.078 22.947 -14.421 1.00 33.48 103 VAL C CA 1
ATOM 5903 C C . VAL C 1 126 ? 12.951 22.478 -15.860 1.00 35.15 103 VAL C C 1
ATOM 5904 O O . VAL C 1 126 ? 13.239 23.227 -16.789 1.00 33.44 103 VAL C O 1
ATOM 5908 N N . TYR C 1 127 ? 12.534 21.235 -16.058 1.00 32.81 104 TYR C N 1
ATOM 5909 C CA . TYR C 1 127 ? 12.408 20.729 -17.414 1.00 33.00 104 TYR C CA 1
ATOM 5910 C C . TYR C 1 127 ? 11.126 21.214 -18.095 1.00 34.87 104 TYR C C 1
ATOM 5911 O O . TYR C 1 127 ? 10.067 21.353 -17.465 1.00 32.68 104 TYR C O 1
ATOM 5920 N N . ASP C 1 128 ? 11.232 21.479 -19.390 1.00 30.98 105 ASP C N 1
ATOM 5921 C CA . ASP C 1 128 ? 10.060 21.750 -20.209 1.00 32.82 105 ASP C CA 1
ATOM 5922 C C . ASP C 1 128 ? 10.220 20.993 -21.525 1.00 38.02 105 ASP C C 1
ATOM 5923 O O . ASP C 1 128 ? 10.146 21.577 -22.615 1.00 31.67 105 ASP C O 1
ATOM 5928 N N . ARG C 1 129 ? 10.419 19.681 -21.402 1.00 34.47 106 ARG C N 1
ATOM 5929 C CA . ARG C 1 129 ? 10.844 18.835 -22.507 1.00 37.63 106 ARG C CA 1
ATOM 5930 C C . ARG C 1 129 ? 9.751 17.860 -22.936 1.00 39.22 106 ARG C C 1
ATOM 5931 O O . ARG C 1 129 ? 9.811 17.304 -24.023 1.00 37.37 106 ARG C O 1
ATOM 5939 N N . GLN C 1 130 ? 8.737 17.666 -22.102 1.00 40.78 107 GLN C N 1
ATOM 5940 C CA . GLN C 1 130 ? 7.626 16.814 -22.515 1.00 44.35 107 GLN C CA 1
ATOM 5941 C C . GLN C 1 130 ? 6.952 17.370 -23.764 1.00 43.74 107 GLN C C 1
ATOM 5942 O O . GLN C 1 130 ? 6.963 18.582 -24.016 1.00 39.97 107 GLN C O 1
ATOM 5948 N N . HIS C 1 131 ? 6.353 16.468 -24.527 1.00 39.68 108 HIS C N 1
ATOM 5949 C CA . HIS C 1 131 ? 5.578 16.810 -25.724 1.00 48.15 108 HIS C CA 1
ATOM 5950 C C . HIS C 1 131 ? 6.429 17.405 -26.841 1.00 41.90 108 HIS C C 1
ATOM 5951 O O . HIS C 1 131 ? 5.897 17.930 -27.811 1.00 42.49 108 HIS C O 1
ATOM 5958 N N . SER C 1 132 ? 7.745 17.315 -26.716 1.00 41.97 109 SER C N 1
ATOM 5959 C CA . SER C 1 132 ? 8.621 17.739 -27.801 1.00 42.12 109 SER C CA 1
ATOM 5960 C C . SER C 1 132 ? 8.448 16.836 -29.032 1.00 47.05 109 SER C C 1
ATOM 5961 O O . SER C 1 132 ? 7.937 15.716 -28.930 1.00 46.84 109 SER C O 1
ATOM 5964 N N . SER C 1 133 ? 8.876 17.323 -30.194 1.00 47.36 110 SER C N 1
ATOM 5965 C CA . SER C 1 133 ? 8.900 16.507 -31.412 1.00 50.67 110 SER C CA 1
ATOM 5966 C C . SER C 1 133 ? 9.588 15.166 -31.169 1.00 50.51 110 SER C C 1
ATOM 5967 O O . SER C 1 133 ? 9.070 14.102 -31.530 1.00 49.47 110 SER C O 1
ATOM 5970 N N . PHE C 1 134 ? 10.776 15.213 -30.581 1.00 40.50 111 PHE C N 1
ATOM 5971 C CA . PHE C 1 134 ? 11.517 13.987 -30.325 1.00 53.46 111 PHE C CA 1
ATOM 5972 C C . PHE C 1 134 ? 10.735 13.062 -29.398 1.00 47.28 111 PHE C C 1
ATOM 5973 O O . PHE C 1 134 ? 10.576 11.874 -29.675 1.00 48.26 111 PHE C O 1
ATOM 5981 N N . ALA C 1 135 ? 10.237 13.621 -28.299 1.00 47.52 112 ALA C N 1
ATOM 5982 C CA . ALA C 1 135 ? 9.507 12.833 -27.312 1.00 47.50 112 ALA C CA 1
ATOM 5983 C C . ALA C 1 135 ? 8.266 12.172 -27.900 1.00 56.47 112 ALA C C 1
ATOM 5984 O O . ALA C 1 135 ? 7.979 11.013 -27.602 1.00 48.24 112 ALA C O 1
ATOM 5986 N N . ARG C 1 136 ? 7.526 12.896 -28.735 1.00 47.49 113 ARG C N 1
ATOM 5987 C CA . ARG C 1 136 ? 6.280 12.348 -29.274 1.00 60.96 113 ARG C CA 1
ATOM 5988 C C . ARG C 1 136 ? 6.460 11.546 -30.564 1.00 60.70 113 ARG C C 1
ATOM 5989 O O . ARG C 1 136 ? 5.500 11.008 -31.110 1.00 53.16 113 ARG C O 1
ATOM 5997 N N . HIS C 1 137 ? 7.692 11.454 -31.048 1.00 56.64 114 HIS C N 1
ATOM 5998 C CA . HIS C 1 137 ? 7.922 10.830 -32.342 1.00 55.91 114 HIS C CA 1
ATOM 5999 C C . HIS C 1 137 ? 7.641 9.335 -32.255 1.00 57.79 114 HIS C C 1
ATOM 6000 O O . HIS C 1 137 ? 8.045 8.677 -31.295 1.00 61.37 114 HIS C O 1
ATOM 6007 N N . LYS C 1 138 ? 6.938 8.808 -33.252 1.00 63.64 115 LYS C N 1
ATOM 6008 C CA . LYS C 1 138 ? 6.557 7.388 -33.269 1.00 71.91 115 LYS C CA 1
ATOM 6009 C C . LYS C 1 138 ? 6.774 6.777 -34.640 1.00 69.79 115 LYS C C 1
ATOM 6010 O O . LYS C 1 138 ? 6.182 5.749 -34.973 1.00 74.80 115 LYS C O 1
ATOM 6016 N N . SER C 1 139 ? 7.621 7.407 -35.439 1.00 72.29 116 SER C N 1
ATOM 6017 C CA . SER C 1 139 ? 7.758 7.012 -36.832 1.00 74.20 116 SER C CA 1
ATOM 6018 C C . SER C 1 139 ? 9.174 6.528 -37.134 1.00 66.01 116 SER C C 1
ATOM 6019 O O . SER C 1 139 ? 10.138 7.135 -36.699 1.00 59.91 116 SER C O 1
ATOM 6022 N N . MET C 1 140 ? 9.303 5.430 -37.871 1.00 81.55 117 MET C N 1
ATOM 6023 C CA . MET C 1 140 ? 10.626 4.923 -38.232 1.00 82.05 117 MET C CA 1
ATOM 6024 C C . MET C 1 140 ? 11.122 5.561 -39.530 1.00 79.61 117 MET C C 1
ATOM 6025 O O . MET C 1 140 ? 10.916 5.021 -40.617 1.00 81.95 117 MET C O 1
ATOM 6030 N N . ASP C 1 141 ? 11.791 6.705 -39.403 1.00 67.90 118 ASP C N 1
ATOM 6031 C CA . ASP C 1 141 ? 12.158 7.530 -40.555 1.00 66.74 118 ASP C CA 1
ATOM 6032 C C . ASP C 1 141 ? 13.640 7.469 -40.899 1.00 65.45 118 ASP C C 1
ATOM 6033 O O . ASP C 1 141 ? 14.163 8.361 -41.565 1.00 80.35 118 ASP C O 1
ATOM 6038 N N . TRP C 1 142 ? 14.312 6.413 -40.458 1.00 77.18 119 TRP C N 1
ATOM 6039 C CA . TRP C 1 142 ? 15.741 6.269 -40.707 1.00 69.88 119 TRP C CA 1
ATOM 6040 C C . TRP C 1 142 ? 16.080 4.997 -41.480 1.00 81.22 119 TRP C C 1
ATOM 6041 O O . TRP C 1 142 ? 15.775 3.888 -41.039 1.00 76.41 119 TRP C O 1
ATOM 6052 N N . ASP C 1 143 ? 16.720 5.167 -42.633 1.00 81.33 120 ASP C N 1
ATOM 6053 C CA . ASP C 1 143 ? 17.273 4.044 -43.367 1.00 76.76 120 ASP C CA 1
ATOM 6054 C C . ASP C 1 143 ? 18.539 3.554 -42.666 1.00 76.90 120 ASP C C 1
ATOM 6055 O O . ASP C 1 143 ? 19.573 4.216 -42.707 1.00 80.47 120 ASP C O 1
ATOM 6060 N N . LEU C 1 144 ? 18.454 2.388 -42.026 1.00 77.54 121 LEU C N 1
ATOM 6061 C CA . LEU C 1 144 ? 19.530 1.909 -41.150 1.00 79.81 121 LEU C CA 1
ATOM 6062 C C . LEU C 1 144 ? 20.850 1.626 -41.870 1.00 78.20 121 LEU C C 1
ATOM 6063 O O . LEU C 1 144 ? 21.915 1.997 -41.377 1.00 75.52 121 LEU C O 1
ATOM 6068 N N . SER C 1 145 ? 20.782 0.966 -43.023 1.00 79.39 122 SER C N 1
ATOM 6069 C CA . SER C 1 145 ? 21.980 0.716 -43.823 1.00 87.96 122 SER C CA 1
ATOM 6070 C C . SER C 1 145 ? 22.746 2.016 -44.107 1.00 84.82 122 SER C C 1
ATOM 6071 O O . SER C 1 145 ? 23.975 2.017 -44.204 1.00 92.17 122 SER C O 1
ATOM 6074 N N . GLU C 1 146 ? 22.017 3.121 -44.233 1.00 83.87 123 GLU C N 1
ATOM 6075 C CA . GLU C 1 146 ? 22.644 4.410 -44.495 1.00 82.99 123 GLU C CA 1
ATOM 6076 C C . GLU C 1 146 ? 23.106 5.040 -43.187 1.00 76.93 123 GLU C C 1
ATOM 6077 O O . GLU C 1 146 ? 24.159 5.682 -43.122 1.00 77.35 123 GLU C O 1
ATOM 6083 N N . LEU C 1 147 ? 22.315 4.837 -42.138 1.00 71.67 124 LEU C N 1
ATOM 6084 C CA . LEU C 1 147 ? 22.603 5.427 -40.838 1.00 67.05 124 LEU C CA 1
ATOM 6085 C C . LEU C 1 147 ? 23.850 4.813 -40.217 1.00 82.92 124 LEU C C 1
ATOM 6086 O O . LEU C 1 147 ? 24.589 5.487 -39.481 1.00 66.70 124 LEU C O 1
ATOM 6091 N N . LEU C 1 148 ? 24.073 3.532 -40.505 1.00 68.46 125 LEU C N 1
ATOM 6092 C CA . LEU C 1 148 ? 25.180 2.796 -39.895 1.00 78.93 125 LEU C CA 1
ATOM 6093 C C . LEU C 1 148 ? 26.391 2.617 -40.824 1.00 71.47 125 LEU C C 1
ATOM 6094 O O . LEU C 1 148 ? 27.382 1.973 -40.452 1.00 76.54 125 LEU C O 1
ATOM 6099 N N . LYS C 1 149 ? 26.317 3.193 -42.021 1.00 73.18 126 LYS C N 1
ATOM 6100 C CA . LYS C 1 149 ? 27.379 3.040 -43.018 1.00 78.73 126 LYS C CA 1
ATOM 6101 C C . LYS C 1 149 ? 28.685 3.738 -42.617 1.00 83.22 126 LYS C C 1
ATOM 6102 O O . LYS C 1 149 ? 28.687 4.906 -42.211 1.00 92.17 126 LYS C O 1
ATOM 6108 N N . GLY C 1 150 ? 29.798 3.016 -42.732 1.00 79.23 127 GLY C N 1
ATOM 6109 C CA . GLY C 1 150 ? 31.110 3.579 -42.406 1.00 91.39 127 GLY C CA 1
ATOM 6110 C C . GLY C 1 150 ? 31.259 4.011 -40.955 1.00 76.61 127 GLY C C 1
ATOM 6111 O O . GLY C 1 150 ? 32.007 4.941 -40.646 1.00 112.21 127 GLY C O 1
ATOM 6112 N N . ILE C 1 151 ? 30.550 3.329 -40.060 1.00 70.84 128 ILE C N 1
ATOM 6113 C CA . ILE C 1 151 ? 30.575 3.657 -38.634 1.00 69.29 128 ILE C CA 1
ATOM 6114 C C . ILE C 1 151 ? 31.391 2.628 -37.847 1.00 71.04 128 ILE C C 1
ATOM 6115 O O . ILE C 1 151 ? 31.451 1.451 -38.215 1.00 74.96 128 ILE C O 1
ATOM 6120 N N . ARG C 1 152 ? 32.017 3.075 -36.762 1.00 63.64 129 ARG C N 1
ATOM 6121 C CA . ARG C 1 152 ? 32.786 2.183 -35.901 1.00 75.12 129 ARG C CA 1
ATOM 6122 C C . ARG C 1 152 ? 32.115 2.033 -34.528 1.00 73.35 129 ARG C C 1
ATOM 6123 O O . ARG C 1 152 ? 32.145 0.957 -33.914 1.00 69.58 129 ARG C O 1
ATOM 6125 N N . VAL C 1 153 ? 31.496 3.111 -34.055 1.00 69.06 130 VAL C N 1
ATOM 6126 C CA . VAL C 1 153 ? 30.815 3.085 -32.767 1.00 68.36 130 VAL C CA 1
ATOM 6127 C C . VAL C 1 153 ? 29.415 3.700 -32.830 1.00 78.48 130 VAL C C 1
ATOM 6128 O O . VAL C 1 153 ? 29.181 4.685 -33.535 1.00 62.14 130 VAL C O 1
ATOM 6132 N N . LEU C 1 154 ? 28.520 3.128 -32.044 1.00 71.24 131 LEU C N 1
ATOM 6133 C CA . LEU C 1 154 ? 27.209 3.681 -31.825 1.00 62.84 131 LEU C CA 1
ATOM 6134 C C . LEU C 1 154 ? 27.093 4.051 -30.376 1.00 62.53 131 LEU C C 1
ATOM 6135 O O . LEU C 1 154 ? 27.370 3.253 -29.486 1.00 55.93 131 LEU C O 1
ATOM 6140 N N . HIS C 1 155 ? 26.678 5.284 -30.145 1.00 52.54 132 HIS C N 1
ATOM 6141 C CA . HIS C 1 155 ? 26.555 5.791 -28.787 1.00 49.97 132 HIS C CA 1
ATOM 6142 C C . HIS C 1 155 ? 25.126 6.222 -28.464 1.00 59.59 132 HIS C C 1
ATOM 6143 O O . HIS C 1 155 ? 24.466 6.882 -29.272 1.00 48.70 132 HIS C O 1
ATOM 6150 N N . VAL C 1 156 ? 24.664 5.863 -27.269 1.00 52.60 133 VAL C N 1
ATOM 6151 C CA . VAL C 1 156 ? 23.360 6.302 -26.788 1.00 44.66 133 VAL C CA 1
ATOM 6152 C C . VAL C 1 156 ? 23.346 6.364 -25.259 1.00 48.80 133 VAL C C 1
ATOM 6153 O O . VAL C 1 156 ? 24.277 5.863 -24.597 1.00 47.25 133 VAL C O 1
ATOM 6157 N N . SER C 1 157 ? 22.330 7.035 -24.702 1.00 52.68 134 SER C N 1
ATOM 6158 C CA . SER C 1 157 ? 22.245 7.199 -23.255 1.00 47.73 134 SER C CA 1
ATOM 6159 C C . SER C 1 157 ? 20.883 6.785 -22.710 1.00 47.51 134 SER C C 1
ATOM 6160 O O . SER C 1 157 ? 19.909 6.644 -23.464 1.00 43.20 134 SER C O 1
ATOM 6163 N N . GLY C 1 158 ? 20.827 6.594 -21.392 1.00 41.18 135 GLY C N 1
ATOM 6164 C CA . GLY C 1 158 ? 19.580 6.264 -20.711 1.00 44.33 135 GLY C CA 1
ATOM 6165 C C . GLY C 1 158 ? 18.518 7.348 -20.785 1.00 49.86 135 GLY C C 1
ATOM 6166 O O . GLY C 1 158 ? 17.361 7.114 -20.437 1.00 56.23 135 GLY C O 1
ATOM 6167 N N . ILE C 1 159 ? 18.906 8.541 -21.227 1.00 46.14 136 ILE C N 1
ATOM 6168 C CA . ILE C 1 159 ? 17.954 9.646 -21.346 1.00 44.62 136 ILE C CA 1
ATOM 6169 C C . ILE C 1 159 ? 16.976 9.351 -22.470 1.00 55.08 136 ILE C C 1
ATOM 6170 O O . ILE C 1 159 ? 15.754 9.453 -22.306 1.00 49.42 136 ILE C O 1
ATOM 6175 N N . THR C 1 160 ? 17.524 8.941 -23.607 1.00 48.92 137 THR C N 1
ATOM 6176 C CA . THR C 1 160 ? 16.711 8.650 -24.773 1.00 51.08 137 THR C CA 1
ATOM 6177 C C . THR C 1 160 ? 15.752 7.478 -24.556 1.00 49.18 137 THR C C 1
ATOM 6178 O O . THR C 1 160 ? 14.566 7.566 -24.866 1.00 47.42 137 THR C O 1
ATOM 6182 N N . ILE C 1 161 ? 16.254 6.379 -24.011 1.00 57.02 138 ILE C N 1
ATOM 6183 C CA . ILE C 1 161 ? 15.410 5.193 -23.864 1.00 58.29 138 ILE C CA 1
ATOM 6184 C C . ILE C 1 161 ? 14.305 5.397 -22.824 1.00 55.83 138 ILE C C 1
ATOM 6185 O O . ILE C 1 161 ? 13.331 4.655 -22.795 1.00 56.45 138 ILE C O 1
ATOM 6190 N N . ALA C 1 162 ? 14.456 6.414 -21.983 1.00 55.20 139 ALA C N 1
ATOM 6191 C CA . ALA C 1 162 ? 13.458 6.731 -20.960 1.00 65.83 139 ALA C CA 1
ATOM 6192 C C . ALA C 1 162 ? 12.292 7.556 -21.520 1.00 61.01 139 ALA C C 1
ATOM 6193 O O . ALA C 1 162 ? 11.239 7.673 -20.887 1.00 53.76 139 ALA C O 1
ATOM 6195 N N . LEU C 1 163 ? 12.476 8.134 -22.701 1.00 51.93 140 LEU C N 1
ATOM 6196 C CA . LEU C 1 163 ? 11.504 9.107 -23.189 1.00 56.92 140 LEU C CA 1
ATOM 6197 C C . LEU C 1 163 ? 10.192 8.460 -23.617 1.00 59.38 140 LEU C C 1
ATOM 6198 O O . LEU C 1 163 ? 9.111 9.026 -23.435 1.00 52.55 140 LEU C O 1
ATOM 6203 N N . SER C 1 164 ? 10.277 7.263 -24.173 1.00 60.04 141 SER C N 1
ATOM 6204 C CA . SER C 1 164 ? 9.076 6.559 -24.575 1.00 68.43 141 SER C CA 1
ATOM 6205 C C . SER C 1 164 ? 9.392 5.102 -24.875 1.00 67.09 141 SER C C 1
ATOM 6206 O O . SER C 1 164 ? 10.544 4.731 -25.078 1.00 61.00 141 SER C O 1
ATOM 6209 N N . THR C 1 165 ? 8.363 4.271 -24.906 1.00 64.49 142 THR C N 1
ATOM 6210 C CA . THR C 1 165 ? 8.576 2.865 -25.185 1.00 68.23 142 THR C CA 1
ATOM 6211 C C . THR C 1 165 ? 9.005 2.720 -26.647 1.00 68.06 142 THR C C 1
ATOM 6212 O O . THR C 1 165 ? 9.790 1.835 -26.995 1.00 69.73 142 THR C O 1
ATOM 6216 N N . PHE C 1 166 ? 8.502 3.609 -27.498 1.00 65.26 143 PHE C N 1
ATOM 6217 C CA . PHE C 1 166 ? 8.966 3.666 -28.872 1.00 61.30 143 PHE C CA 1
ATOM 6218 C C . PHE C 1 166 ? 10.483 3.868 -28.962 1.00 60.98 143 PHE C C 1
ATOM 6219 O O . PHE C 1 166 ? 11.146 3.195 -29.741 1.00 61.59 143 PHE C O 1
ATOM 6227 N N . TRP C 1 167 ? 11.021 4.829 -28.210 1.00 59.97 144 TRP C N 1
ATOM 6228 C CA . TRP C 1 167 ? 12.460 5.101 -28.255 1.00 60.36 144 TRP C CA 1
ATOM 6229 C C . TRP C 1 167 ? 13.282 3.980 -27.625 1.00 66.94 144 TRP C C 1
ATOM 6230 O O . TRP C 1 167 ? 14.352 3.628 -28.125 1.00 64.01 144 TRP C O 1
ATOM 6241 N N . LEU C 1 168 ? 12.774 3.417 -26.531 1.00 59.63 145 LEU C N 1
ATOM 6242 C CA . LEU C 1 168 ? 13.405 2.253 -25.924 1.00 71.16 145 LEU C CA 1
ATOM 6243 C C . LEU C 1 168 ? 13.581 1.164 -26.974 1.00 60.81 145 LEU C C 1
ATOM 6244 O O . LEU C 1 168 ? 14.691 0.655 -27.168 1.00 64.30 145 LEU C O 1
ATOM 6249 N N . GLU C 1 169 ? 12.490 0.818 -27.661 1.00 64.14 146 GLU C N 1
ATOM 6250 C CA . GLU C 1 169 ? 12.518 -0.297 -28.623 1.00 71.19 146 GLU C CA 1
ATOM 6251 C C . GLU C 1 169 ? 13.211 0.091 -29.924 1.00 75.41 146 GLU C C 1
ATOM 6252 O O . GLU C 1 169 ? 13.712 -0.770 -30.646 1.00 68.33 146 GLU C O 1
ATOM 6258 N N . MET C 1 170 ? 13.217 1.385 -30.233 1.00 60.52 147 MET C N 1
ATOM 6259 C CA . MET C 1 170 ? 13.945 1.862 -31.398 1.00 73.48 147 MET C CA 1
ATOM 6260 C C . MET C 1 170 ? 15.463 1.760 -31.181 1.00 65.55 147 MET C C 1
ATOM 6261 O O . MET C 1 170 ? 16.198 1.297 -32.063 1.00 64.07 147 MET C O 1
ATOM 6266 N N . VAL C 1 171 ? 15.930 2.203 -30.012 1.00 61.85 148 VAL C N 1
ATOM 6267 C CA . VAL C 1 171 ? 17.344 2.078 -29.668 1.00 60.28 148 VAL C CA 1
ATOM 6268 C C . VAL C 1 171 ? 17.761 0.603 -29.661 1.00 63.84 148 VAL C C 1
ATOM 6269 O O . VAL C 1 171 ? 18.819 0.239 -30.179 1.00 68.17 148 VAL C O 1
ATOM 6273 N N . VAL C 1 172 ? 16.915 -0.261 -29.113 1.00 58.34 149 VAL C N 1
ATOM 6274 C CA . VAL C 1 172 ? 17.222 -1.693 -29.123 1.00 68.61 149 VAL C CA 1
ATOM 6275 C C . VAL C 1 172 ? 17.350 -2.236 -30.552 1.00 82.84 149 VAL C C 1
ATOM 6276 O O . VAL C 1 172 ? 18.277 -3.027 -30.840 1.00 80.70 149 VAL C O 1
ATOM 6280 N N . LYS C 1 173 ? 16.446 -1.808 -31.452 1.00 79.19 150 LYS C N 1
ATOM 6281 C CA . LYS C 1 173 ? 16.479 -2.320 -32.832 1.00 84.25 150 LYS C CA 1
ATOM 6282 C C . LYS C 1 173 ? 17.742 -1.867 -33.556 1.00 73.89 150 LYS C C 1
ATOM 6283 O O . LYS C 1 173 ? 18.286 -2.567 -34.390 1.00 72.95 150 LYS C O 1
ATOM 6289 N N . ILE C 1 174 ? 18.207 -0.660 -33.242 1.00 62.56 151 ILE C N 1
ATOM 6290 C CA . ILE C 1 174 ? 19.384 -0.085 -33.921 1.00 73.15 151 ILE C CA 1
ATOM 6291 C C . ILE C 1 174 ? 20.674 -0.736 -33.460 1.00 65.40 151 ILE C C 1
ATOM 6292 O O . ILE C 1 174 ? 21.462 -1.259 -34.316 1.00 76.02 151 ILE C O 1
ATOM 6297 N N . ILE C 1 175 ? 20.886 -0.746 -32.114 1.00 63.99 152 ILE C N 1
ATOM 6298 C CA . ILE C 1 175 ? 21.991 -1.492 -31.532 1.00 67.54 152 ILE C CA 1
ATOM 6299 C C . ILE C 1 175 ? 22.071 -2.925 -32.098 1.00 64.42 152 ILE C C 1
ATOM 6300 O O . ILE C 1 175 ? 23.159 -3.386 -32.413 1.00 75.39 152 ILE C O 1
ATOM 6305 N N . ARG C 1 176 ? 20.954 -3.640 -32.199 1.00 72.74 153 ARG C N 1
ATOM 6306 C CA . ARG C 1 176 ? 20.994 -4.995 -32.764 1.00 79.91 153 ARG C CA 1
ATOM 6307 C C . ARG C 1 176 ? 21.432 -5.009 -34.214 1.00 86.76 153 ARG C C 1
ATOM 6308 O O . ARG C 1 176 ? 22.275 -5.790 -34.577 1.00 96.92 153 ARG C O 1
ATOM 6316 N N . GLU C 1 177 ? 20.917 -4.103 -35.031 1.00 78.00 154 GLU C N 1
ATOM 6317 C CA . GLU C 1 177 ? 21.356 -4.030 -36.419 1.00 81.46 154 GLU C CA 1
ATOM 6318 C C . GLU C 1 177 ? 22.851 -3.693 -36.391 1.00 74.38 154 GLU C C 1
ATOM 6319 O O . GLU C 1 177 ? 23.682 -4.360 -37.024 1.00 81.28 154 GLU C O 1
ATOM 6325 N N . ALA C 1 178 ? 23.193 -2.646 -35.628 1.00 73.66 155 ALA C N 1
ATOM 6326 C CA . ALA C 1 178 ? 24.615 -2.229 -35.475 1.00 70.64 155 ALA C CA 1
ATOM 6327 C C . ALA C 1 178 ? 25.556 -3.468 -35.101 1.00 71.77 155 ALA C C 1
ATOM 6328 O O . ALA C 1 178 ? 26.576 -3.755 -35.819 1.00 79.56 155 ALA C O 1
ATOM 6330 N N . LYS C 1 179 ? 25.185 -4.202 -34.041 1.00 77.14 156 LYS C N 1
ATOM 6331 C CA . LYS C 1 179 ? 25.983 -5.340 -33.578 1.00 84.24 156 LYS C CA 1
ATOM 6332 C C . LYS C 1 179 ? 26.211 -6.420 -34.669 1.00 99.39 156 LYS C C 1
ATOM 6333 O O . LYS C 1 179 ? 27.312 -6.982 -34.777 1.00 89.18 156 LYS C O 1
ATOM 6339 N N . ARG C 1 180 ? 25.179 -6.655 -35.474 1.00 91.48 157 ARG C N 1
ATOM 6340 C CA . ARG C 1 180 ? 25.325 -7.586 -36.620 1.00 97.79 157 ARG C CA 1
ATOM 6341 C C . ARG C 1 180 ? 26.422 -7.121 -37.557 1.00 107.39 157 ARG C C 1
ATOM 6342 O O . ARG C 1 180 ? 27.198 -7.940 -38.080 1.00 96.26 157 ARG C O 1
ATOM 6350 N N . ASN C 1 181 ? 26.482 -5.796 -37.771 1.00 90.95 158 ASN C N 1
ATOM 6351 C CA . ASN C 1 181 ? 27.447 -5.243 -38.710 1.00 97.76 158 ASN C CA 1
ATOM 6352 C C . ASN C 1 181 ? 28.845 -5.054 -38.112 1.00 102.17 158 ASN C C 1
ATOM 6353 O O . ASN C 1 181 ? 29.737 -4.442 -38.716 1.00 102.15 158 ASN C O 1
ATOM 6358 N N . GLY C 1 182 ? 29.027 -5.556 -36.878 1.00 93.39 159 GLY C N 1
ATOM 6359 C CA . GLY C 1 182 ? 30.337 -5.517 -36.220 1.00 90.43 159 GLY C CA 1
ATOM 6360 C C . GLY C 1 182 ? 30.681 -4.195 -35.522 1.00 105.38 159 GLY C C 1
ATOM 6361 O O . GLY C 1 182 ? 31.846 -3.930 -35.186 1.00 95.29 159 GLY C O 1
ATOM 6362 N N . ILE C 1 183 ? 29.665 -3.369 -35.298 1.00 80.50 160 ILE C N 1
ATOM 6363 C CA . ILE C 1 183 ? 29.877 -2.065 -34.664 1.00 81.27 160 ILE C CA 1
ATOM 6364 C C . ILE C 1 183 ? 29.878 -2.131 -33.142 1.00 77.42 160 ILE C C 1
ATOM 6365 O O . ILE C 1 183 ? 29.072 -2.880 -32.553 1.00 75.53 160 ILE C O 1
ATOM 6370 N N . LYS C 1 184 ? 30.817 -1.362 -32.506 1.00 75.31 161 LYS C N 1
ATOM 6371 C CA . LYS C 1 184 ? 30.895 -1.317 -31.052 1.00 74.67 161 LYS C CA 1
ATOM 6372 C C . LYS C 1 184 ? 29.736 -0.517 -30.469 1.00 73.31 161 LYS C C 1
ATOM 6373 O O . LYS C 1 184 ? 29.222 0.416 -31.100 1.00 62.95 161 LYS C O 1
ATOM 6379 N N . ILE C 1 185 ? 29.314 -0.891 -29.265 1.00 74.91 162 ILE C N 1
ATOM 6380 C CA . ILE C 1 185 ? 28.187 -0.223 -28.622 1.00 66.60 162 ILE C CA 1
ATOM 6381 C C . ILE C 1 185 ? 28.624 0.555 -27.379 1.00 59.80 162 ILE C C 1
ATOM 6382 O O . ILE C 1 185 ? 29.149 -0.018 -26.420 1.00 63.45 162 ILE C O 1
ATOM 6387 N N . SER C 1 186 ? 28.419 1.864 -27.422 1.00 56.47 163 SER C N 1
ATOM 6388 C CA . SER C 1 186 ? 28.701 2.753 -26.295 1.00 53.23 163 SER C CA 1
ATOM 6389 C C . SER C 1 186 ? 27.400 3.172 -25.640 1.00 53.66 163 SER C C 1
ATOM 6390 O O . SER C 1 186 ? 26.509 3.723 -26.296 1.00 47.45 163 SER C O 1
ATOM 6393 N N . PHE C 1 187 ? 27.298 2.926 -24.340 1.00 55.87 164 PHE C N 1
ATOM 6394 C CA . PHE C 1 187 ? 26.085 3.259 -23.602 1.00 53.00 164 PHE C CA 1
ATOM 6395 C C . PHE C 1 187 ? 26.405 4.079 -22.363 1.00 54.61 164 PHE C C 1
ATOM 6396 O O . PHE C 1 187 ? 27.329 3.770 -21.609 1.00 62.53 164 PHE C O 1
ATOM 6404 N N . ASP C 1 188 ? 25.639 5.148 -22.179 1.00 56.89 165 ASP C N 1
ATOM 6405 C CA . ASP C 1 188 ? 25.788 6.024 -21.043 1.00 44.93 165 ASP C CA 1
ATOM 6406 C C . ASP C 1 188 ? 24.535 5.848 -20.169 1.00 45.68 165 ASP C C 1
ATOM 6407 O O . ASP C 1 188 ? 23.450 6.293 -20.555 1.00 50.73 165 ASP C O 1
ATOM 6412 N N . MET C 1 189 ? 24.674 5.198 -19.008 1.00 48.15 166 MET C N 1
ATOM 6413 C CA . MET C 1 189 ? 23.522 4.950 -18.124 1.00 48.42 166 MET C CA 1
ATOM 6414 C C . MET C 1 189 ? 22.674 6.218 -17.953 1.00 55.97 166 MET C C 1
ATOM 6415 O O . MET C 1 189 ? 21.470 6.213 -18.202 1.00 59.61 166 MET C O 1
ATOM 6420 N N . ASN C 1 190 ? 23.313 7.287 -17.493 1.00 51.22 167 ASN C N 1
ATOM 6421 C CA . ASN C 1 190 ? 22.677 8.597 -17.431 1.00 53.25 167 ASN C CA 1
ATOM 6422 C C . ASN C 1 190 ? 21.240 8.495 -16.934 1.00 56.50 167 ASN C C 1
ATOM 6423 O O . ASN C 1 190 ? 20.298 8.913 -17.613 1.00 53.45 167 ASN C O 1
ATOM 6428 N N . TYR C 1 191 ? 21.079 7.919 -15.747 1.00 58.84 168 TYR C N 1
ATOM 6429 C CA . TYR C 1 191 ? 19.762 7.776 -15.154 1.00 59.90 168 TYR C CA 1
ATOM 6430 C C . TYR C 1 191 ? 19.275 9.132 -14.674 1.00 58.62 168 TYR C C 1
ATOM 6431 O O . TYR C 1 191 ? 20.036 9.897 -14.090 1.00 56.15 168 TYR C O 1
ATOM 6440 N N . ARG C 1 192 ? 18.011 9.444 -14.935 1.00 59.84 169 ARG C N 1
ATOM 6441 C CA . ARG C 1 192 ? 17.463 10.733 -14.519 1.00 63.57 169 ARG C CA 1
ATOM 6442 C C . ARG C 1 192 ? 16.210 10.525 -13.677 1.00 59.19 169 ARG C C 1
ATOM 6443 O O . ARG C 1 192 ? 15.211 9.983 -14.154 1.00 54.46 169 ARG C O 1
ATOM 6451 N N . ALA C 1 193 ? 16.276 10.928 -12.412 1.00 68.02 170 ALA C N 1
ATOM 6452 C CA . ALA C 1 193 ? 15.136 10.762 -11.519 1.00 71.10 170 ALA C CA 1
ATOM 6453 C C . ALA C 1 193 ? 13.901 11.350 -12.192 1.00 72.41 170 ALA C C 1
ATOM 6454 O O . ALA C 1 193 ? 12.835 10.737 -12.201 1.00 73.69 170 ALA C O 1
ATOM 6456 N N . LYS C 1 194 ? 14.072 12.540 -12.768 1.00 71.06 171 LYS C N 1
ATOM 6457 C CA . LYS C 1 194 ? 12.987 13.270 -13.428 1.00 65.52 171 LYS C CA 1
ATOM 6458 C C . LYS C 1 194 ? 12.257 12.467 -14.504 1.00 74.56 171 LYS C C 1
ATOM 6459 O O . LYS C 1 194 ? 11.066 12.675 -14.727 1.00 74.80 171 LYS C O 1
ATOM 6465 N N . LEU C 1 195 ? 12.959 11.556 -15.171 1.00 70.20 172 LEU C N 1
ATOM 6466 C CA . LEU C 1 195 ? 12.378 10.858 -16.324 1.00 69.08 172 LEU C CA 1
ATOM 6467 C C . LEU C 1 195 ? 11.615 9.587 -16.004 1.00 70.32 172 LEU C C 1
ATOM 6468 O O . LEU C 1 195 ? 10.710 9.213 -16.752 1.00 77.44 172 LEU C O 1
ATOM 6473 N N . TRP C 1 196 ? 12.054 8.853 -14.978 1.00 83.89 173 TRP C N 1
ATOM 6474 C CA . TRP C 1 196 ? 11.414 7.583 -14.609 1.00 84.99 173 TRP C CA 1
ATOM 6475 C C . TRP C 1 196 ? 11.772 6.983 -13.244 1.00 85.37 173 TRP C C 1
ATOM 6476 O O . TRP C 1 196 ? 12.762 7.351 -12.630 1.00 91.17 173 TRP C O 1
ATOM 6487 N N . GLU C 1 197 ? 10.934 6.051 -12.796 1.00 81.37 174 GLU C N 1
ATOM 6488 C CA . GLU C 1 197 ? 11.132 5.345 -11.534 1.00 98.55 174 GLU C CA 1
ATOM 6489 C C . GLU C 1 197 ? 12.311 4.390 -11.674 1.00 92.84 174 GLU C C 1
ATOM 6490 O O . GLU C 1 197 ? 12.605 3.922 -12.774 1.00 99.36 174 GLU C O 1
ATOM 6496 N N . LEU C 1 198 ? 12.992 4.105 -10.569 1.00 89.94 175 LEU C N 1
ATOM 6497 C CA . LEU C 1 198 ? 14.148 3.231 -10.625 1.00 91.10 175 LEU C CA 1
ATOM 6498 C C . LEU C 1 198 ? 13.804 1.868 -11.186 1.00 93.37 175 LEU C C 1
ATOM 6499 O O . LEU C 1 198 ? 14.520 1.338 -12.030 1.00 87.82 175 LEU C O 1
ATOM 6504 N N . GLU C 1 199 ? 12.692 1.304 -10.742 1.00 84.67 176 GLU C N 1
ATOM 6505 C CA . GLU C 1 199 ? 12.330 -0.029 -11.186 1.00 98.22 176 GLU C CA 1
ATOM 6506 C C . GLU C 1 199 ? 12.059 -0.124 -12.665 1.00 99.83 176 GLU C C 1
ATOM 6507 O O . GLU C 1 199 ? 12.466 -1.085 -13.305 1.00 86.89 176 GLU C O 1
ATOM 6513 N N . ALA C 1 200 ? 11.361 0.855 -13.217 1.00 89.51 177 ALA C N 1
ATOM 6514 C CA . ALA C 1 200 ? 11.134 0.844 -14.650 1.00 89.75 177 ALA C CA 1
ATOM 6515 C C . ALA C 1 200 ? 12.453 1.038 -15.345 1.00 73.10 177 ALA C C 1
ATOM 6516 O O . ALA C 1 200 ? 12.732 0.405 -16.345 1.00 98.73 177 ALA C O 1
ATOM 6518 N N . ALA C 1 201 ? 13.266 1.932 -14.808 1.00 67.14 178 ALA C N 1
ATOM 6519 C CA . ALA C 1 201 ? 14.546 2.189 -15.409 1.00 62.30 178 ALA C CA 1
ATOM 6520 C C . ALA C 1 201 ? 15.382 0.934 -15.339 1.00 66.95 178 ALA C C 1
ATOM 6521 O O . ALA C 1 201 ? 15.953 0.494 -16.324 1.00 68.02 178 ALA C O 1
ATOM 6523 N N . LYS C 1 202 ? 15.392 0.343 -14.159 1.00 70.81 179 LYS C N 1
ATOM 6524 C CA . LYS C 1 202 ? 16.110 -0.912 -13.915 1.00 76.11 179 LYS C CA 1
ATOM 6525 C C . LYS C 1 202 ? 15.789 -1.971 -14.966 1.00 78.64 179 LYS C C 1
ATOM 6526 O O . LYS C 1 202 ? 16.690 -2.679 -15.448 1.00 81.38 179 LYS C O 1
ATOM 6532 N N . ARG C 1 203 ? 14.500 -2.076 -15.311 1.00 86.26 180 ARG C N 1
ATOM 6533 C CA . ARG C 1 203 ? 14.029 -3.095 -16.248 1.00 77.41 180 ARG C CA 1
ATOM 6534 C C . ARG C 1 203 ? 14.455 -2.768 -17.683 1.00 75.01 180 ARG C C 1
ATOM 6535 O O . ARG C 1 203 ? 14.834 -3.660 -18.442 1.00 88.58 180 ARG C O 1
ATOM 6543 N N . ALA C 1 204 ? 14.383 -1.490 -18.047 1.00 69.36 181 ALA C N 1
ATOM 6544 C CA . ALA C 1 204 ? 14.905 -1.023 -19.330 1.00 76.71 181 ALA C CA 1
ATOM 6545 C C . ALA C 1 204 ? 16.402 -1.306 -19.438 1.00 76.25 181 ALA C C 1
ATOM 6546 O O . ALA C 1 204 ? 16.880 -1.870 -20.444 1.00 73.36 181 ALA C O 1
ATOM 6548 N N . TYR C 1 205 ? 17.142 -0.888 -18.398 1.00 72.85 182 TYR C N 1
ATOM 6549 C CA . TYR C 1 205 ? 18.583 -1.131 -18.376 1.00 81.00 182 TYR C CA 1
ATOM 6550 C C . TYR C 1 205 ? 18.906 -2.625 -18.569 1.00 77.16 182 TYR C C 1
ATOM 6551 O O . TYR C 1 205 ? 19.882 -2.983 -19.241 1.00 76.72 182 TYR C O 1
ATOM 6560 N N . GLN C 1 206 ? 18.085 -3.503 -18.000 1.00 70.89 183 GLN C N 1
ATOM 6561 C CA . GLN C 1 206 ? 18.349 -4.937 -18.123 1.00 80.84 183 GLN C CA 1
ATOM 6562 C C . GLN C 1 206 ? 18.257 -5.429 -19.568 1.00 80.85 183 GLN C C 1
ATOM 6563 O O . GLN C 1 206 ? 18.870 -6.469 -19.907 1.00 79.52 183 GLN C O 1
ATOM 6569 N N . GLN C 1 207 ? 17.526 -4.656 -20.428 1.00 77.72 184 GLN C N 1
ATOM 6570 C CA . GLN C 1 207 ? 17.456 -4.993 -21.840 1.00 85.97 184 GLN C CA 1
ATOM 6571 C C . GLN C 1 207 ? 18.686 -4.481 -22.601 1.00 74.30 184 GLN C C 1
ATOM 6572 O O . GLN C 1 207 ? 19.176 -5.139 -23.506 1.00 84.79 184 GLN C O 1
ATOM 6578 N N . LEU C 1 208 ? 19.179 -3.301 -22.233 1.00 66.97 185 LEU C N 1
ATOM 6579 C CA . LEU C 1 208 ? 20.318 -2.659 -22.930 1.00 64.68 185 LEU C CA 1
ATOM 6580 C C . LEU C 1 208 ? 21.664 -3.265 -22.593 1.00 72.79 185 LEU C C 1
ATOM 6581 O O . LEU C 1 208 ? 22.406 -3.607 -23.491 1.00 72.80 185 LEU C O 1
ATOM 6586 N N . LEU C 1 209 ? 21.966 -3.404 -21.298 1.00 67.97 186 LEU C N 1
ATOM 6587 C CA . LEU C 1 209 ? 23.319 -3.811 -20.834 1.00 80.83 186 LEU C CA 1
ATOM 6588 C C . LEU C 1 209 ? 23.945 -5.073 -21.475 1.00 85.38 186 LEU C C 1
ATOM 6589 O O . LEU C 1 209 ? 25.121 -5.060 -21.845 1.00 81.76 186 LEU C O 1
ATOM 6594 N N . PRO C 1 210 ? 23.175 -6.153 -21.594 1.00 76.82 187 PRO C N 1
ATOM 6595 C CA . PRO C 1 210 ? 23.732 -7.380 -22.268 1.00 77.74 187 PRO C CA 1
ATOM 6596 C C . PRO C 1 210 ? 24.261 -7.075 -23.672 1.00 74.85 187 PRO C C 1
ATOM 6597 O O . PRO C 1 210 ? 25.008 -7.880 -24.263 1.00 78.68 187 PRO C O 1
ATOM 6601 N N . LEU C 1 211 ? 23.882 -5.901 -24.181 1.00 76.14 188 LEU C N 1
ATOM 6602 C CA . LEU C 1 211 ? 24.195 -5.474 -25.544 1.00 80.01 188 LEU C CA 1
ATOM 6603 C C . LEU C 1 211 ? 25.318 -4.446 -25.669 1.00 71.09 188 LEU C C 1
ATOM 6604 O O . LEU C 1 211 ? 25.607 -3.980 -26.783 1.00 76.95 188 LEU C O 1
ATOM 6609 N N . VAL C 1 212 ? 25.936 -4.063 -24.538 1.00 70.09 189 VAL C N 1
ATOM 6610 C CA . VAL C 1 212 ? 26.912 -2.954 -24.533 1.00 63.82 189 VAL C CA 1
ATOM 6611 C C . VAL C 1 212 ? 28.406 -3.370 -24.494 1.00 70.53 189 VAL C C 1
ATOM 6612 O O . VAL C 1 212 ? 28.782 -4.370 -23.866 1.00 69.83 189 VAL C O 1
ATOM 6616 N N . ASP C 1 213 ? 29.251 -2.591 -25.168 1.00 68.77 190 ASP C N 1
ATOM 6617 C CA . ASP C 1 213 ? 30.705 -2.827 -25.183 1.00 71.66 190 ASP C CA 1
ATOM 6618 C C . ASP C 1 213 ? 31.431 -1.900 -24.218 1.00 66.84 190 ASP C C 1
ATOM 6619 O O . ASP C 1 213 ? 32.328 -2.322 -23.473 1.00 66.91 190 ASP C O 1
ATOM 6624 N N . TYR C 1 214 ? 31.041 -0.632 -24.259 1.00 63.91 191 TYR C N 1
ATOM 6625 C CA . TYR C 1 214 ? 31.634 0.401 -23.423 1.00 60.82 191 TYR C CA 1
ATOM 6626 C C . TYR C 1 214 ? 30.520 1.051 -22.627 1.00 60.71 191 TYR C C 1
ATOM 6627 O O . TYR C 1 214 ? 29.622 1.681 -23.206 1.00 54.54 191 TYR C O 1
ATOM 6636 N N . CYS C 1 215 ? 30.576 0.905 -21.302 1.00 57.73 192 CYS C N 1
ATOM 6637 C CA . CYS C 1 215 ? 29.512 1.422 -20.441 1.00 55.24 192 CYS C CA 1
ATOM 6638 C C . CYS C 1 215 ? 29.976 2.546 -19.526 1.00 52.84 192 CYS C C 1
ATOM 6639 O O . CYS C 1 215 ? 30.926 2.379 -18.769 1.00 51.44 192 CYS C O 1
ATOM 6642 N N . SER C 1 216 ? 29.297 3.691 -19.585 1.00 55.78 193 SER C N 1
ATOM 6643 C CA . SER C 1 216 ? 29.515 4.713 -18.585 1.00 49.89 193 SER C CA 1
ATOM 6644 C C . SER C 1 216 ? 28.638 4.453 -17.365 1.00 51.86 193 SER C C 1
ATOM 6645 O O . SER C 1 216 ? 27.430 4.704 -17.389 1.00 49.49 193 SER C O 1
ATOM 6648 N N . ALA C 1 217 ? 29.244 3.918 -16.307 1.00 52.91 194 ALA C N 1
ATOM 6649 C CA . ALA C 1 217 ? 28.488 3.574 -15.108 1.00 55.25 194 ALA C CA 1
ATOM 6650 C C . ALA C 1 217 ? 29.319 3.815 -13.860 1.00 63.51 194 ALA C C 1
ATOM 6651 O O . ALA C 1 217 ? 30.509 3.480 -13.824 1.00 52.85 194 ALA C O 1
ATOM 6653 N N . GLY C 1 218 ? 28.691 4.428 -12.857 1.00 68.43 195 GLY C N 1
ATOM 6654 C CA . GLY C 1 218 ? 29.332 4.668 -11.567 1.00 72.84 195 GLY C CA 1
ATOM 6655 C C . GLY C 1 218 ? 28.839 3.687 -10.517 1.00 70.86 195 GLY C C 1
ATOM 6656 O O . GLY C 1 218 ? 28.054 2.782 -10.816 1.00 62.63 195 GLY C O 1
ATOM 6657 N N . GLN C 1 219 ? 29.279 3.867 -9.277 1.00 61.94 196 GLN C N 1
ATOM 6658 C CA . GLN C 1 219 ? 28.858 2.967 -8.215 1.00 76.25 196 GLN C CA 1
ATOM 6659 C C . GLN C 1 219 ? 27.367 3.096 -7.907 1.00 74.93 196 GLN C C 1
ATOM 6660 O O . GLN C 1 219 ? 26.737 2.128 -7.486 1.00 77.94 196 GLN C O 1
ATOM 6666 N N . MET C 1 220 ? 26.805 4.288 -8.107 1.00 65.60 197 MET C N 1
ATOM 6667 C CA . MET C 1 220 ? 25.367 4.481 -7.908 1.00 70.82 197 MET C CA 1
ATOM 6668 C C . MET C 1 220 ? 24.619 3.540 -8.840 1.00 66.05 197 MET C C 1
ATOM 6669 O O . MET C 1 220 ? 23.689 2.836 -8.434 1.00 69.96 197 MET C O 1
ATOM 6674 N N . ASP C 1 221 ? 25.040 3.538 -10.101 1.00 61.89 198 ASP C N 1
ATOM 6675 C CA . ASP C 1 221 ? 24.492 2.634 -11.096 1.00 62.60 198 ASP C CA 1
ATOM 6676 C C . ASP C 1 221 ? 24.662 1.185 -10.644 1.00 76.04 198 ASP C C 1
ATOM 6677 O O . ASP C 1 221 ? 23.703 0.400 -10.639 1.00 82.22 198 ASP C O 1
ATOM 6682 N N . ALA C 1 222 ? 25.881 0.836 -10.242 1.00 62.92 199 ALA C N 1
ATOM 6683 C CA . ALA C 1 222 ? 26.186 -0.537 -9.827 1.00 70.20 199 ALA C CA 1
ATOM 6684 C C . ALA C 1 222 ? 25.193 -1.088 -8.795 1.00 74.40 199 ALA C C 1
ATOM 6685 O O . ALA C 1 222 ? 24.760 -2.249 -8.880 1.00 73.27 199 ALA C O 1
ATOM 6687 N N . VAL C 1 223 ? 24.839 -0.254 -7.815 1.00 76.28 200 VAL C N 1
ATOM 6688 C CA . VAL C 1 223 ? 23.937 -0.684 -6.748 1.00 74.82 200 VAL C CA 1
ATOM 6689 C C . VAL C 1 223 ? 22.479 -0.689 -7.212 1.00 74.25 200 VAL C C 1
ATOM 6690 O O . VAL C 1 223 ? 21.742 -1.648 -6.979 1.00 82.18 200 VAL C O 1
ATOM 6694 N N . ALA C 1 224 ? 22.073 0.391 -7.879 1.00 90.17 201 ALA C N 1
ATOM 6695 C CA . ALA C 1 224 ? 20.687 0.552 -8.310 1.00 73.61 201 ALA C CA 1
ATOM 6696 C C . ALA C 1 224 ? 20.321 -0.398 -9.450 1.00 75.23 201 ALA C C 1
ATOM 6697 O O . ALA C 1 224 ? 19.242 -1.003 -9.440 1.00 69.49 201 ALA C O 1
ATOM 6699 N N . PHE C 1 225 ? 21.220 -0.542 -10.422 1.00 72.90 202 PHE C N 1
ATOM 6700 C CA . PHE C 1 225 ? 20.871 -1.244 -11.657 1.00 76.13 202 PHE C CA 1
ATOM 6701 C C . PHE C 1 225 ? 21.568 -2.589 -11.899 1.00 78.23 202 PHE C C 1
ATOM 6702 O O . PHE C 1 225 ? 21.033 -3.430 -12.614 1.00 87.78 202 PHE C O 1
ATOM 6710 N N . PHE C 1 226 ? 22.751 -2.795 -11.322 1.00 84.80 203 PHE C N 1
ATOM 6711 C CA . PHE C 1 226 ? 23.464 -4.065 -11.505 1.00 90.17 203 PHE C CA 1
ATOM 6712 C C . PHE C 1 226 ? 23.300 -4.988 -10.304 1.00 91.60 203 PHE C C 1
ATOM 6713 O O . PHE C 1 226 ? 23.950 -6.032 -10.220 1.00 90.82 203 PHE C O 1
ATOM 6721 N N . GLU C 1 227 ? 22.435 -4.597 -9.372 1.00 96.36 204 GLU C N 1
ATOM 6722 C CA . GLU C 1 227 ? 22.189 -5.400 -8.174 1.00 116.05 204 GLU C CA 1
ATOM 6723 C C . GLU C 1 227 ? 23.478 -5.771 -7.442 1.00 107.87 204 GLU C C 1
ATOM 6724 O O . GLU C 1 227 ? 23.610 -6.885 -6.937 1.00 122.99 204 GLU C O 1
ATOM 6730 N N . ILE C 1 228 ? 24.425 -4.841 -7.389 1.00 108.40 205 ILE C N 1
ATOM 6731 C CA . ILE C 1 228 ? 25.669 -5.061 -6.659 1.00 98.62 205 ILE C CA 1
ATOM 6732 C C . ILE C 1 228 ? 25.556 -4.499 -5.248 1.00 97.87 205 ILE C C 1
ATOM 6733 O O . ILE C 1 228 ? 25.228 -3.326 -5.066 1.00 97.67 205 ILE C O 1
ATOM 6738 N N . SER C 1 229 ? 25.827 -5.336 -4.252 1.00 95.54 206 SER C N 1
ATOM 6739 C CA . SER C 1 229 ? 25.824 -4.885 -2.868 1.00 104.25 206 SER C CA 1
ATOM 6740 C C . SER C 1 229 ? 26.616 -3.591 -2.758 1.00 95.45 206 SER C C 1
ATOM 6741 O O . SER C 1 229 ? 27.643 -3.429 -3.418 1.00 109.98 206 SER C O 1
ATOM 6744 N N . SER C 1 230 ? 26.134 -2.660 -1.941 1.00 99.44 207 SER C N 1
ATOM 6745 C CA . SER C 1 230 ? 26.831 -1.390 -1.752 1.00 97.97 207 SER C CA 1
ATOM 6746 C C . SER C 1 230 ? 28.086 -1.605 -0.919 1.00 100.56 207 SER C C 1
ATOM 6747 O O . SER C 1 230 ? 28.955 -0.735 -0.846 1.00 109.63 207 SER C O 1
ATOM 6750 N N . GLU C 1 231 ? 28.164 -2.770 -0.283 1.00 134.88 208 GLU C N 1
ATOM 6751 C CA . GLU C 1 231 ? 29.361 -3.168 0.436 1.00 127.27 208 GLU C CA 1
ATOM 6752 C C . GLU C 1 231 ? 30.514 -3.254 -0.551 1.00 126.08 208 GLU C C 1
ATOM 6753 O O . GLU C 1 231 ? 31.581 -2.683 -0.328 1.00 130.54 208 GLU C O 1
ATOM 6759 N N . THR C 1 232 ? 30.280 -3.968 -1.650 1.00 111.14 209 THR C N 1
ATOM 6760 C CA . THR C 1 232 ? 31.302 -4.212 -2.668 1.00 108.26 209 THR C CA 1
ATOM 6761 C C . THR C 1 232 ? 32.181 -2.990 -2.973 1.00 107.94 209 THR C C 1
ATOM 6762 O O . THR C 1 232 ? 31.685 -1.920 -3.346 1.00 110.70 209 THR C O 1
ATOM 6766 N N . THR C 1 233 ? 33.493 -3.163 -2.807 1.00 102.04 210 THR C N 1
ATOM 6767 C CA . THR C 1 233 ? 34.463 -2.103 -3.095 1.00 107.98 210 THR C CA 1
ATOM 6768 C C . THR C 1 233 ? 34.783 -2.106 -4.579 1.00 94.50 210 THR C C 1
ATOM 6769 O O . THR C 1 233 ? 34.803 -1.061 -5.221 1.00 88.41 210 THR C O 1
ATOM 6773 N N . ASP C 1 234 ? 35.036 -3.294 -5.121 1.00 98.68 211 ASP C N 1
ATOM 6774 C CA . ASP C 1 234 ? 35.291 -3.433 -6.549 1.00 92.54 211 ASP C CA 1
ATOM 6775 C C . ASP C 1 234 ? 33.980 -3.702 -7.285 1.00 85.32 211 ASP C C 1
ATOM 6776 O O . ASP C 1 234 ? 33.674 -4.844 -7.643 1.00 79.40 211 ASP C O 1
ATOM 6781 N N . TYR C 1 235 ? 33.202 -2.642 -7.502 1.00 77.92 212 TYR C N 1
ATOM 6782 C CA . TYR C 1 235 ? 31.891 -2.791 -8.126 1.00 74.09 212 TYR C CA 1
ATOM 6783 C C . TYR C 1 235 ? 32.001 -3.126 -9.614 1.00 69.97 212 TYR C C 1
ATOM 6784 O O . TYR C 1 235 ? 31.171 -3.926 -10.140 1.00 78.08 212 TYR C O 1
ATOM 6793 N N . TYR C 1 236 ? 33.037 -2.536 -10.283 1.00 69.63 213 TYR C N 1
ATOM 6794 C CA . TYR C 1 236 ? 33.261 -2.809 -11.703 1.00 71.94 213 TYR C CA 1
ATOM 6795 C C . TYR C 1 236 ? 33.484 -4.291 -11.984 1.00 75.06 213 TYR C C 1
ATOM 6796 O O . TYR C 1 236 ? 32.960 -4.836 -12.962 1.00 84.02 213 TYR C O 1
ATOM 6805 N N . GLN C 1 237 ? 34.271 -4.942 -11.128 1.00 91.90 214 GLN C N 1
ATOM 6806 C CA . GLN C 1 237 ? 34.605 -6.345 -11.327 1.00 83.79 214 GLN C CA 1
ATOM 6807 C C . GLN C 1 237 ? 33.308 -7.226 -11.213 1.00 91.19 214 GLN C C 1
ATOM 6808 O O . GLN C 1 237 ? 33.103 -8.284 -11.942 1.00 92.10 214 GLN C O 1
ATOM 6814 N N . ALA C 1 238 ? 32.408 -6.647 -10.219 1.00 92.28 215 ALA C N 1
ATOM 6815 C CA . ALA C 1 238 ? 31.140 -7.382 -9.994 1.00 105.12 215 ALA C CA 1
ATOM 6816 C C . ALA C 1 238 ? 30.178 -7.101 -11.161 1.00 88.40 215 ALA C C 1
ATOM 6817 O O . ALA C 1 238 ? 29.435 -7.991 -11.615 1.00 97.01 215 ALA C O 1
ATOM 6819 N N . MET C 1 239 ? 30.204 -5.874 -11.638 1.00 102.09 216 MET C N 1
ATOM 6820 C CA . MET C 1 239 ? 29.370 -5.495 -12.740 1.00 84.44 216 MET C CA 1
ATOM 6821 C C . MET C 1 239 ? 29.789 -6.322 -13.937 1.00 84.54 216 MET C C 1
ATOM 6822 O O . MET C 1 239 ? 28.975 -6.754 -14.711 1.00 88.45 216 MET C O 1
ATOM 6827 N N . HIS C 1 240 ? 31.080 -6.525 -14.088 1.00 92.02 217 HIS C N 1
ATOM 6828 C CA . HIS C 1 240 ? 31.566 -7.336 -15.180 1.00 92.12 217 HIS C CA 1
ATOM 6829 C C . HIS C 1 240 ? 31.108 -8.787 -15.062 1.00 97.50 217 HIS C C 1
ATOM 6830 O O . HIS C 1 240 ? 30.815 -9.438 -16.061 1.00 98.43 217 HIS C O 1
ATOM 6837 N N . ASP C 1 241 ? 31.069 -9.293 -13.838 1.00 95.99 218 ASP C N 1
ATOM 6838 C CA . ASP C 1 241 ? 30.669 -10.675 -13.654 1.00 111.28 218 ASP C CA 1
ATOM 6839 C C . ASP C 1 241 ? 29.255 -10.780 -14.170 1.00 112.67 218 ASP C C 1
ATOM 6840 O O . ASP C 1 241 ? 28.922 -11.699 -14.891 1.00 117.78 218 ASP C O 1
ATOM 6845 N N . LYS C 1 242 ? 28.435 -9.802 -13.818 1.00 99.96 219 LYS C N 1
ATOM 6846 C CA . LYS C 1 242 ? 27.048 -9.757 -14.239 1.00 98.26 219 LYS C CA 1
ATOM 6847 C C . LYS C 1 242 ? 26.890 -9.600 -15.743 1.00 95.14 219 LYS C C 1
ATOM 6848 O O . LYS C 1 242 ? 25.998 -10.172 -16.326 1.00 98.09 219 LYS C O 1
ATOM 6854 N N . TYR C 1 243 ? 27.731 -8.783 -16.350 1.00 85.84 220 TYR C N 1
ATOM 6855 C CA . TYR C 1 243 ? 27.671 -8.537 -17.781 1.00 90.94 220 TYR C CA 1
ATOM 6856 C C . TYR C 1 243 ? 29.058 -8.632 -18.388 1.00 97.14 220 TYR C C 1
ATOM 6857 O O . TYR C 1 243 ? 29.702 -7.633 -18.656 1.00 80.05 220 TYR C O 1
ATOM 6866 N N . PRO C 1 244 ? 29.487 -9.858 -18.611 1.00 81.81 221 PRO C N 1
ATOM 6867 C CA . PRO C 1 244 ? 30.803 -10.195 -19.123 1.00 81.78 221 PRO C CA 1
ATOM 6868 C C . PRO C 1 244 ? 31.037 -9.665 -20.508 1.00 87.81 221 PRO C C 1
ATOM 6869 O O . PRO C 1 244 ? 32.175 -9.587 -20.940 1.00 99.30 221 PRO C O 1
ATOM 6873 N N . ASN C 1 245 ? 29.964 -9.357 -21.215 1.00 89.35 222 ASN C N 1
ATOM 6874 C CA . ASN C 1 245 ? 30.046 -8.746 -22.525 1.00 80.04 222 ASN C CA 1
ATOM 6875 C C . ASN C 1 245 ? 30.617 -7.316 -22.482 1.00 84.54 222 ASN C C 1
ATOM 6876 O O . ASN C 1 245 ? 31.139 -6.817 -23.470 1.00 86.83 222 ASN C O 1
ATOM 6881 N N . ILE C 1 246 ? 30.499 -6.649 -21.347 1.00 74.57 223 ILE C N 1
ATOM 6882 C CA . ILE C 1 246 ? 30.966 -5.272 -21.275 1.00 67.20 223 ILE C CA 1
ATOM 6883 C C . ILE C 1 246 ? 32.486 -5.243 -21.151 1.00 77.38 223 ILE C C 1
ATOM 6884 O O . ILE C 1 246 ? 33.039 -5.560 -20.121 1.00 70.70 223 ILE C O 1
ATOM 6889 N N . GLU C 1 247 ? 33.135 -4.825 -22.226 1.00 73.20 224 GLU C N 1
ATOM 6890 C CA . GLU C 1 247 ? 34.604 -4.735 -22.320 1.00 74.25 224 GLU C CA 1
ATOM 6891 C C . GLU C 1 247 ? 35.241 -3.666 -21.372 1.00 77.85 224 GLU C C 1
ATOM 6892 O O . GLU C 1 247 ? 36.218 -3.937 -20.677 1.00 67.89 224 GLU C O 1
ATOM 6898 N N . LEU C 1 248 ? 34.698 -2.452 -21.331 1.00 69.81 225 LEU C N 1
ATOM 6899 C CA . LEU C 1 248 ? 35.191 -1.464 -20.336 1.00 74.56 225 LEU C CA 1
ATOM 6900 C C . LEU C 1 248 ? 34.133 -0.512 -19.820 1.00 63.34 225 LEU C C 1
ATOM 6901 O O . LEU C 1 248 ? 33.227 -0.145 -20.563 1.00 63.86 225 LEU C O 1
ATOM 6906 N N . PHE C 1 249 ? 34.251 -0.181 -18.526 1.00 59.77 226 PHE C N 1
ATOM 6907 C CA . PHE C 1 249 ? 33.400 0.816 -17.896 1.00 57.87 226 PHE C CA 1
ATOM 6908 C C . PHE C 1 249 ? 34.202 2.096 -17.753 1.00 62.08 226 PHE C C 1
ATOM 6909 O O . PHE C 1 249 ? 35.432 2.065 -17.729 1.00 55.92 226 PHE C O 1
ATOM 6917 N N . TYR C 1 250 ? 33.512 3.228 -17.657 1.00 51.64 227 TYR C N 1
ATOM 6918 C CA . TYR C 1 250 ? 34.199 4.493 -17.415 1.00 51.27 227 TYR C CA 1
ATOM 6919 C C . TYR C 1 250 ? 33.255 5.459 -16.730 1.00 53.03 227 TYR C C 1
ATOM 6920 O O . TYR C 1 250 ? 32.048 5.405 -16.941 1.00 55.91 227 TYR C O 1
ATOM 6929 N N . ALA C 1 251 ? 33.812 6.345 -15.909 1.00 52.80 228 ALA C N 1
ATOM 6930 C CA . ALA C 1 251 ? 33.023 7.340 -15.214 1.00 50.71 228 ALA C CA 1
ATOM 6931 C C . ALA C 1 251 ? 33.963 8.295 -14.513 1.00 60.55 228 ALA C C 1
ATOM 6932 O O . ALA C 1 251 ? 35.172 8.056 -14.461 1.00 49.03 228 ALA C O 1
ATOM 6934 N N . THR C 1 252 ? 33.414 9.380 -13.979 1.00 41.24 229 THR C N 1
ATOM 6935 C CA . THR C 1 252 ? 34.208 10.250 -13.126 1.00 40.62 229 THR C CA 1
ATOM 6936 C C . THR C 1 252 ? 33.782 10.058 -11.683 1.00 43.27 229 THR C C 1
ATOM 6937 O O . THR C 1 252 ? 32.639 9.732 -11.402 1.00 47.13 229 THR C O 1
ATOM 6941 N N . LYS C 1 253 ? 34.713 10.215 -10.760 1.00 48.85 230 LYS C N 1
ATOM 6942 C CA . LYS C 1 253 ? 34.332 10.269 -9.368 1.00 52.09 230 LYS C CA 1
ATOM 6943 C C . LYS C 1 253 ? 34.327 11.745 -8.999 1.00 49.87 230 LYS C C 1
ATOM 6944 O O . LYS C 1 253 ? 35.359 12.415 -9.065 1.00 42.76 230 LYS C O 1
ATOM 6950 N N . ARG C 1 254 ? 33.152 12.244 -8.638 1.00 46.48 231 ARG C N 1
ATOM 6951 C CA . ARG C 1 254 ? 32.964 13.648 -8.346 1.00 46.00 231 ARG C CA 1
ATOM 6952 C C . ARG C 1 254 ? 32.739 13.842 -6.854 1.00 55.99 231 ARG C C 1
ATOM 6953 O O . ARG C 1 254 ? 31.829 13.260 -6.264 1.00 49.53 231 ARG C O 1
ATOM 6961 N N . THR C 1 255 ? 33.582 14.653 -6.238 1.00 46.39 232 THR C N 1
ATOM 6962 C CA . THR C 1 255 ? 33.395 14.983 -4.841 1.00 44.08 232 THR C CA 1
ATOM 6963 C C . THR C 1 255 ? 32.876 16.408 -4.771 1.00 44.77 232 THR C C 1
ATOM 6964 O O . THR C 1 255 ? 33.614 17.359 -5.010 1.00 35.69 232 THR C O 1
ATOM 6968 N N . VAL C 1 256 ? 31.596 16.548 -4.464 1.00 40.14 233 VAL C N 1
ATOM 6969 C CA . VAL C 1 256 ? 30.971 17.861 -4.389 1.00 42.99 233 VAL C CA 1
ATOM 6970 C C . VAL C 1 256 ? 31.224 18.494 -3.025 1.00 50.37 233 VAL C C 1
ATOM 6971 O O . VAL C 1 256 ? 30.701 18.034 -2.013 1.00 46.15 233 VAL C O 1
ATOM 6975 N N . ILE C 1 257 ? 32.055 19.532 -2.987 1.00 37.86 234 ILE C N 1
ATOM 6976 C CA . ILE C 1 257 ? 32.268 20.263 -1.743 1.00 36.96 234 ILE C CA 1
ATOM 6977 C C . ILE C 1 257 ? 31.235 21.388 -1.662 1.00 45.83 234 ILE C C 1
ATOM 6978 O O . ILE C 1 257 ? 30.623 21.604 -0.620 1.00 39.57 234 ILE C O 1
ATOM 6983 N N . SER C 1 258 ? 31.025 22.087 -2.775 1.00 33.26 235 SER C N 1
ATOM 6984 C CA . SER C 1 258 ? 29.960 23.064 -2.864 1.00 31.77 235 SER C CA 1
ATOM 6985 C C . SER C 1 258 ? 29.606 23.165 -4.331 1.00 35.86 235 SER C C 1
ATOM 6986 O O . SER C 1 258 ? 30.147 22.422 -5.148 1.00 37.61 235 SER C O 1
ATOM 6989 N N . ALA C 1 259 ? 28.704 24.081 -4.664 1.00 32.59 236 ALA C N 1
ATOM 6990 C CA . ALA C 1 259 ? 28.342 24.318 -6.049 1.00 30.79 236 ALA C CA 1
ATOM 6991 C C . ALA C 1 259 ? 29.486 24.987 -6.824 1.00 32.02 236 ALA C C 1
ATOM 6992 O O . ALA C 1 259 ? 29.444 25.053 -8.051 1.00 30.47 236 ALA C O 1
ATOM 6994 N N . SER C 1 260 ? 30.505 25.466 -6.104 1.00 30.88 237 SER C N 1
ATOM 6995 C CA . SER C 1 260 ? 31.649 26.152 -6.715 1.00 29.10 237 SER C CA 1
ATOM 6996 C C . SER C 1 260 ? 32.966 25.382 -6.547 1.00 32.27 237 SER C C 1
ATOM 6997 O O . SER C 1 260 ? 34.021 25.850 -6.957 1.00 32.66 237 SER C O 1
ATOM 7000 N N . HIS C 1 261 ? 32.915 24.205 -5.939 1.00 31.92 238 HIS C N 1
ATOM 7001 C CA . HIS C 1 261 ? 34.141 23.498 -5.634 1.00 29.96 238 HIS C CA 1
ATOM 7002 C C . HIS C 1 261 ? 33.917 21.993 -5.682 1.00 32.33 238 HIS C C 1
ATOM 7003 O O . HIS C 1 261 ? 33.294 21.424 -4.788 1.00 35.76 238 HIS C O 1
ATOM 7010 N N . HIS C 1 262 ? 34.416 21.367 -6.746 1.00 31.26 239 HIS C N 1
ATOM 7011 C CA . HIS C 1 262 ? 34.322 19.924 -6.944 1.00 30.29 239 HIS C CA 1
ATOM 7012 C C . HIS C 1 262 ? 35.729 19.343 -7.070 1.00 39.18 239 HIS C C 1
ATOM 7013 O O . HIS C 1 262 ? 36.643 20.016 -7.551 1.00 34.54 239 HIS C O 1
ATOM 7020 N N . LEU C 1 263 ? 35.886 18.085 -6.661 1.00 36.10 240 LEU C N 1
ATOM 7021 C CA . LEU C 1 263 ? 37.046 17.288 -7.019 1.00 40.29 240 LEU C CA 1
ATOM 7022 C C . LEU C 1 263 ? 36.587 16.321 -8.108 1.00 41.37 240 LEU C C 1
ATOM 7023 O O . LEU C 1 263 ? 35.471 15.806 -8.062 1.00 46.59 240 LEU C O 1
ATOM 7028 N N . LEU C 1 264 ? 37.432 16.092 -9.105 1.00 42.41 241 LEU C N 1
ATOM 7029 C CA . LEU C 1 264 ? 37.050 15.249 -10.226 1.00 36.37 241 LEU C CA 1
ATOM 7030 C C . LEU C 1 264 ? 38.208 14.352 -10.584 1.00 40.60 241 LEU C C 1
ATOM 7031 O O . LEU C 1 264 ? 39.331 14.818 -10.740 1.00 38.61 241 LEU C O 1
ATOM 7036 N N . GLN C 1 265 ? 37.918 13.065 -10.722 1.00 39.84 242 GLN C N 1
ATOM 7037 C CA . GLN C 1 265 ? 38.929 12.063 -10.988 1.00 41.11 242 GLN C CA 1
ATOM 7038 C C . GLN C 1 265 ? 38.288 11.058 -11.931 1.00 41.69 242 GLN C C 1
ATOM 7039 O O . GLN C 1 265 ? 37.170 10.595 -11.692 1.00 44.64 242 GLN C O 1
ATOM 7045 N N . GLY C 1 266 ? 38.959 10.754 -13.031 1.00 40.68 243 GLY C N 1
ATOM 7046 C CA . GLY C 1 266 ? 38.390 9.813 -13.994 1.00 41.40 243 GLY C CA 1
ATOM 7047 C C . GLY C 1 266 ? 38.751 8.390 -13.609 1.00 44.56 243 GLY C C 1
ATOM 7048 O O . GLY C 1 266 ? 39.834 8.149 -13.071 1.00 45.12 243 GLY C O 1
ATOM 7049 N N . HIS C 1 267 ? 37.824 7.463 -13.864 1.00 45.02 244 HIS C N 1
ATOM 7050 C CA . HIS C 1 267 ? 38.055 6.032 -13.727 1.00 54.62 244 HIS C CA 1
ATOM 7051 C C . HIS C 1 267 ? 37.795 5.368 -15.082 1.00 54.78 244 HIS C C 1
ATOM 7052 O O . HIS C 1 267 ? 36.867 5.733 -15.825 1.00 47.85 244 HIS C O 1
ATOM 7059 N N . LEU C 1 268 ? 38.629 4.397 -15.406 1.00 49.82 245 LEU C N 1
ATOM 7060 C CA . LEU C 1 268 ? 38.413 3.567 -16.578 1.00 54.92 245 LEU C CA 1
ATOM 7061 C C . LEU C 1 268 ? 38.835 2.129 -16.254 1.00 57.83 245 LEU C C 1
ATOM 7062 O O . LEU C 1 268 ? 39.998 1.872 -15.940 1.00 65.23 245 LEU C O 1
ATOM 7067 N N . TRP C 1 269 ? 37.867 1.206 -16.321 1.00 60.64 246 TRP C N 1
ATOM 7068 C CA . TRP C 1 269 ? 38.073 -0.190 -15.928 1.00 77.56 246 TRP C CA 1
ATOM 7069 C C . TRP C 1 269 ? 38.030 -1.071 -17.164 1.00 77.22 246 TRP C C 1
ATOM 7070 O O . TRP C 1 269 ? 37.080 -1.025 -17.956 1.00 62.52 246 TRP C O 1
ATOM 7081 N N . THR C 1 270 ? 39.059 -1.905 -17.331 1.00 84.08 247 THR C N 1
ATOM 7082 C CA . THR C 1 270 ? 39.101 -2.796 -18.466 1.00 90.59 247 THR C CA 1
ATOM 7083 C C . THR C 1 270 ? 40.029 -3.982 -18.213 1.00 92.99 247 THR C C 1
ATOM 7084 O O . THR C 1 270 ? 41.154 -3.812 -17.725 1.00 81.66 247 THR C O 1
ATOM 7088 N N . GLN C 1 271 ? 39.521 -5.176 -18.542 1.00 84.27 248 GLN C N 1
ATOM 7089 C CA . GLN C 1 271 ? 40.213 -6.450 -18.338 1.00 91.04 248 GLN C CA 1
ATOM 7090 C C . GLN C 1 271 ? 40.837 -6.557 -16.947 1.00 101.32 248 GLN C C 1
ATOM 7091 O O . GLN C 1 271 ? 42.062 -6.706 -16.816 1.00 98.08 248 GLN C O 1
ATOM 7097 N N . GLY C 1 272 ? 40.025 -6.404 -15.902 1.00 82.02 249 GLY C N 1
ATOM 7098 C CA . GLY C 1 272 ? 40.450 -6.714 -14.528 1.00 94.07 249 GLY C CA 1
ATOM 7099 C C . GLY C 1 272 ? 41.095 -5.580 -13.781 1.00 86.11 249 GLY C C 1
ATOM 7100 O O . GLY C 1 272 ? 41.400 -5.709 -12.594 1.00 94.25 249 GLY C O 1
ATOM 7101 N N . GLU C 1 273 ? 41.308 -4.449 -14.464 1.00 88.25 250 GLU C N 1
ATOM 7102 C CA . GLU C 1 273 ? 41.996 -3.315 -13.839 1.00 77.71 250 GLU C CA 1
ATOM 7103 C C . GLU C 1 273 ? 41.221 -2.007 -13.921 1.00 69.70 250 GLU C C 1
ATOM 7104 O O . GLU C 1 273 ? 40.673 -1.656 -14.971 1.00 72.02 250 GLU C O 1
ATOM 7110 N N . CYS C 1 274 ? 41.191 -1.289 -12.798 1.00 71.52 251 CYS C N 1
ATOM 7111 C CA . CYS C 1 274 ? 40.701 0.069 -12.762 1.00 70.75 251 CYS C CA 1
ATOM 7112 C C . CYS C 1 274 ? 41.933 0.964 -12.897 1.00 75.51 251 CYS C C 1
ATOM 7113 O O . CYS C 1 274 ? 42.954 0.726 -12.245 1.00 83.39 251 CYS C O 1
ATOM 7116 N N . TRP C 1 275 ? 41.838 1.957 -13.779 1.00 66.15 252 TRP C N 1
ATOM 7117 C CA . TRP C 1 275 ? 42.882 2.963 -14.007 1.00 68.48 252 TRP C CA 1
ATOM 7118 C C . TRP C 1 275 ? 42.365 4.358 -13.654 1.00 60.25 252 TRP C C 1
ATOM 7119 O O . TRP C 1 275 ? 41.329 4.784 -14.172 1.00 57.55 252 TRP C O 1
ATOM 7130 N N . GLU C 1 276 ? 43.090 5.079 -12.799 1.00 55.73 253 GLU C N 1
ATOM 7131 C CA . GLU C 1 276 ? 42.649 6.404 -12.359 1.00 56.39 253 GLU C CA 1
ATOM 7132 C C . GLU C 1 276 ? 43.513 7.528 -12.923 1.00 55.62 253 GLU C C 1
ATOM 7133 O O . GLU C 1 276 ? 44.692 7.337 -13.195 1.00 59.13 253 GLU C O 1
ATOM 7139 N N . SER C 1 277 ? 42.915 8.704 -13.080 1.00 50.74 254 SER C N 1
ATOM 7140 C CA . SER C 1 277 ? 43.658 9.915 -13.418 1.00 50.14 254 SER C CA 1
ATOM 7141 C C . SER C 1 277 ? 44.155 10.566 -12.132 1.00 47.41 254 SER C C 1
ATOM 7142 O O . SER C 1 277 ? 43.896 10.053 -11.049 1.00 50.29 254 SER C O 1
ATOM 7145 N N . GLU C 1 278 ? 44.850 11.695 -12.227 1.00 54.61 255 GLU C N 1
ATOM 7146 C CA . GLU C 1 278 ? 45.090 12.480 -11.014 1.00 61.23 255 GLU C CA 1
ATOM 7147 C C . GLU C 1 278 ? 43.721 13.002 -10.580 1.00 55.30 255 GLU C C 1
ATOM 7148 O O . GLU C 1 278 ? 42.771 12.993 -11.368 1.00 44.85 255 GLU C O 1
ATOM 7154 N N . GLU C 1 279 ? 43.593 13.428 -9.330 1.00 46.81 256 GLU C N 1
ATOM 7155 C CA . GLU C 1 279 ? 42.357 14.065 -8.912 1.00 45.50 256 GLU C CA 1
ATOM 7156 C C . GLU C 1 279 ? 42.499 15.580 -9.059 1.00 46.04 256 GLU C C 1
ATOM 7157 O O . GLU C 1 279 ? 43.430 16.166 -8.514 1.00 48.26 256 GLU C O 1
ATOM 7163 N N . TYR C 1 280 ? 41.598 16.193 -9.818 1.00 37.77 257 TYR C N 1
ATOM 7164 C CA . TYR C 1 280 ? 41.597 17.652 -10.017 1.00 38.45 257 TYR C CA 1
ATOM 7165 C C . TYR C 1 280 ? 40.705 18.369 -9.022 1.00 41.70 257 TYR C C 1
ATOM 7166 O O . TYR C 1 280 ? 39.605 17.908 -8.709 1.00 43.91 257 TYR C O 1
ATOM 7175 N N . ALA C 1 281 ? 41.179 19.511 -8.542 1.00 37.13 258 ALA C N 1
ATOM 7176 C CA . ALA C 1 281 ? 40.357 20.411 -7.762 1.00 34.08 258 ALA C CA 1
ATOM 7177 C C . ALA C 1 281 ? 39.875 21.521 -8.692 1.00 38.03 258 ALA C C 1
ATOM 7178 O O . ALA C 1 281 ? 40.679 22.229 -9.282 1.00 32.35 258 ALA C O 1
ATOM 7180 N N . ILE C 1 282 ? 38.560 21.647 -8.842 1.00 28.89 259 ILE C N 1
ATOM 7181 C CA . ILE C 1 282 ? 37.978 22.639 -9.729 1.00 29.65 259 ILE C CA 1
ATOM 7182 C C . ILE C 1 282 ? 37.250 23.691 -8.913 1.00 31.66 259 ILE C C 1
ATOM 7183 O O . ILE C 1 282 ? 36.247 23.387 -8.267 1.00 31.85 259 ILE C O 1
ATOM 7188 N N . TYR C 1 283 ? 37.731 24.933 -8.968 1.00 26.96 260 TYR C N 1
ATOM 7189 C CA A TYR C 1 283 ? 37.081 26.033 -8.274 0.50 28.47 260 TYR C CA 1
ATOM 7190 C CA B TYR C 1 283 ? 37.078 26.031 -8.274 0.50 26.41 260 TYR C CA 1
ATOM 7191 C C . TYR C 1 283 ? 37.599 27.368 -8.801 1.00 30.04 260 TYR C C 1
ATOM 7192 O O . TYR C 1 283 ? 38.797 27.526 -8.988 1.00 30.06 260 TYR C O 1
ATOM 7209 N N . PRO C 1 284 ? 36.687 28.319 -9.080 1.00 29.17 261 PRO C N 1
ATOM 7210 C CA . PRO C 1 284 ? 35.230 28.129 -8.977 1.00 23.07 261 PRO C CA 1
ATOM 7211 C C . PRO C 1 284 ? 34.758 27.274 -10.145 1.00 26.53 261 PRO C C 1
ATOM 7212 O O . PRO C 1 284 ? 35.573 26.822 -10.946 1.00 29.66 261 PRO C O 1
ATOM 7216 N N . ILE C 1 285 ? 33.457 27.026 -10.233 1.00 29.51 262 ILE C N 1
ATOM 7217 C CA . ILE C 1 285 ? 32.909 26.295 -11.368 1.00 25.69 262 ILE C CA 1
ATOM 7218 C C . ILE C 1 285 ? 32.126 27.250 -12.258 1.00 28.38 262 ILE C C 1
ATOM 7219 O O . ILE C 1 285 ? 31.192 27.891 -11.793 1.00 25.76 262 ILE C O 1
ATOM 7224 N N . VAL C 1 286 ? 32.505 27.349 -13.531 1.00 26.35 263 VAL C N 1
ATOM 7225 C CA . VAL C 1 286 ? 31.776 28.213 -14.464 1.00 20.87 263 VAL C CA 1
ATOM 7226 C C . VAL C 1 286 ? 30.460 27.563 -14.900 1.00 25.35 263 VAL C C 1
ATOM 7227 O O . VAL C 1 286 ? 29.389 28.150 -14.751 1.00 23.63 263 VAL C O 1
ATOM 7231 N N . ASP C 1 287 ? 30.538 26.338 -15.417 1.00 25.18 264 ASP C N 1
ATOM 7232 C CA . ASP C 1 287 ? 29.353 25.648 -15.893 1.00 24.32 264 ASP C CA 1
ATOM 7233 C C . ASP C 1 287 ? 29.666 24.156 -15.985 1.00 25.17 264 ASP C C 1
ATOM 7234 O O . ASP C 1 287 ? 30.307 23.716 -16.937 1.00 27.34 264 ASP C O 1
ATOM 7239 N N . ARG C 1 288 ? 29.223 23.386 -15.000 1.00 29.08 265 ARG C N 1
ATOM 7240 C CA . ARG C 1 288 ? 29.467 21.932 -14.993 1.00 33.52 265 ARG C CA 1
ATOM 7241 C C . ARG C 1 288 ? 28.655 21.175 -16.041 1.00 30.67 265 ARG C C 1
ATOM 7242 O O . ARG C 1 288 ? 28.914 19.986 -16.277 1.00 31.26 265 ARG C O 1
ATOM 7250 N N . VAL C 1 289 ? 27.677 21.832 -16.660 1.00 30.54 266 VAL C N 1
ATOM 7251 C CA . VAL C 1 289 ? 26.781 21.105 -17.571 1.00 31.87 266 VAL C CA 1
ATOM 7252 C C . VAL C 1 289 ? 27.571 20.608 -18.772 1.00 34.17 266 VAL C C 1
ATOM 7253 O O . VAL C 1 289 ? 28.344 21.349 -19.364 1.00 31.94 266 VAL C O 1
ATOM 7257 N N . GLY C 1 290 ? 27.403 19.335 -19.118 1.00 34.60 267 GLY C N 1
ATOM 7258 C CA . GLY C 1 290 ? 28.107 18.783 -20.261 1.00 27.97 267 GLY C CA 1
ATOM 7259 C C . GLY C 1 290 ? 29.510 18.289 -19.936 1.00 32.73 267 GLY C C 1
ATOM 7260 O O . GLY C 1 290 ? 30.236 17.845 -20.824 1.00 36.65 267 GLY C O 1
ATOM 7261 N N . GLY C 1 291 ? 29.906 18.372 -18.671 1.00 31.12 268 GLY C N 1
ATOM 7262 C CA . GLY C 1 291 ? 31.225 17.896 -18.272 1.00 31.40 268 GLY C CA 1
ATOM 7263 C C . GLY C 1 291 ? 31.320 16.387 -18.427 1.00 35.02 268 GLY C C 1
ATOM 7264 O O . GLY C 1 291 ? 32.356 15.866 -18.842 1.00 33.83 268 GLY C O 1
ATOM 7265 N N . GLY C 1 292 ? 30.233 15.682 -18.111 1.00 34.72 269 GLY C N 1
ATOM 7266 C CA . GLY C 1 292 ? 30.212 14.217 -18.254 1.00 35.86 269 GLY C CA 1
ATOM 7267 C C . GLY C 1 292 ? 30.252 13.836 -19.725 1.00 37.23 269 GLY C C 1
ATOM 7268 O O . GLY C 1 292 ? 30.852 12.834 -20.101 1.00 37.63 269 GLY C O 1
ATOM 7269 N N . ASP C 1 293 ? 29.603 14.642 -20.565 1.00 35.16 270 ASP C N 1
ATOM 7270 C CA . ASP C 1 293 ? 29.610 14.414 -22.003 1.00 35.66 270 ASP C CA 1
ATOM 7271 C C . ASP C 1 293 ? 30.989 14.666 -22.581 1.00 38.58 270 ASP C C 1
ATOM 7272 O O . ASP C 1 293 ? 31.366 14.066 -23.586 1.00 39.31 270 ASP C O 1
ATOM 7277 N N . ALA C 1 294 ? 31.734 15.570 -21.957 1.00 32.93 271 ALA C N 1
ATOM 7278 C CA . ALA C 1 294 ? 33.077 15.864 -22.414 1.00 37.29 271 ALA C CA 1
ATOM 7279 C C . ALA C 1 294 ? 33.962 14.683 -22.046 1.00 35.07 271 ALA C C 1
ATOM 7280 O O . ALA C 1 294 ? 34.820 14.273 -22.824 1.00 36.08 271 ALA C O 1
ATOM 7282 N N . TYR C 1 295 ? 33.753 14.140 -20.849 1.00 35.23 272 TYR C N 1
ATOM 7283 C CA . TYR C 1 295 ? 34.475 12.949 -20.421 1.00 39.60 272 TYR C CA 1
ATOM 7284 C C . TYR C 1 295 ? 34.142 11.803 -21.361 1.00 38.51 272 TYR C C 1
ATOM 7285 O O . TYR C 1 295 ? 35.030 11.134 -21.881 1.00 44.44 272 TYR C O 1
ATOM 7294 N N . THR C 1 296 ? 32.857 11.587 -21.595 1.00 39.01 273 THR C N 1
ATOM 7295 C CA . THR C 1 296 ? 32.447 10.460 -22.447 1.00 44.72 273 THR C CA 1
ATOM 7296 C C . THR C 1 296 ? 33.098 10.559 -23.822 1.00 44.78 273 THR C C 1
ATOM 7297 O O . THR C 1 296 ? 33.622 9.575 -24.340 1.00 43.08 273 THR C O 1
ATOM 7301 N N . ALA C 1 297 ? 33.054 11.746 -24.417 1.00 37.28 274 ALA C N 1
ATOM 7302 C CA . ALA C 1 297 ? 33.605 11.927 -25.759 1.00 42.87 274 ALA C CA 1
ATOM 7303 C C . ALA C 1 297 ? 35.114 11.730 -25.752 1.00 42.37 274 ALA C C 1
ATOM 7304 O O . ALA C 1 297 ? 35.690 11.167 -26.693 1.00 49.42 274 ALA C O 1
ATOM 7306 N N . ALA C 1 298 ? 35.763 12.184 -24.686 1.00 38.83 275 ALA C N 1
ATOM 7307 C CA . ALA C 1 298 ? 37.224 12.066 -24.617 1.00 41.49 275 ALA C CA 1
ATOM 7308 C C . ALA C 1 298 ? 37.629 10.598 -24.486 1.00 47.96 275 ALA C C 1
ATOM 7309 O O . ALA C 1 298 ? 38.600 10.154 -25.097 1.00 45.86 275 ALA C O 1
ATOM 7311 N N . VAL C 1 299 ? 36.875 9.843 -23.692 1.00 44.38 276 VAL C N 1
ATOM 7312 C CA . VAL C 1 299 ? 37.191 8.441 -23.495 1.00 45.18 276 VAL C CA 1
ATOM 7313 C C . VAL C 1 299 ? 37.045 7.716 -24.818 1.00 48.71 276 VAL C C 1
ATOM 7314 O O . VAL C 1 299 ? 37.922 6.944 -25.200 1.00 54.24 276 VAL C O 1
ATOM 7318 N N . LEU C 1 300 ? 35.938 7.971 -25.512 1.00 48.13 277 LEU C N 1
ATOM 7319 C CA . LEU C 1 300 ? 35.694 7.337 -26.807 1.00 53.31 277 LEU C CA 1
ATOM 7320 C C . LEU C 1 300 ? 36.829 7.702 -27.767 1.00 47.78 277 LEU C C 1
ATOM 7321 O O . LEU C 1 300 ? 37.339 6.855 -28.481 1.00 50.75 277 LEU C O 1
ATOM 7326 N N . HIS C 1 301 ? 37.252 8.959 -27.764 1.00 49.07 278 HIS C N 1
ATOM 7327 C CA . HIS C 1 301 ? 38.372 9.355 -28.623 1.00 48.55 278 HIS C CA 1
ATOM 7328 C C . HIS C 1 301 ? 39.583 8.462 -28.368 1.00 52.34 278 HIS C C 1
ATOM 7329 O O . HIS C 1 301 ? 40.224 7.992 -29.303 1.00 60.20 278 HIS C O 1
ATOM 7336 N N . GLY C 1 302 ? 39.874 8.206 -27.096 1.00 51.59 279 GLY C N 1
ATOM 7337 C CA . GLY C 1 302 ? 41.031 7.401 -26.720 1.00 54.98 279 GLY C CA 1
ATOM 7338 C C . GLY C 1 302 ? 40.846 5.949 -27.117 1.00 62.51 279 GLY C C 1
ATOM 7339 O O . GLY C 1 302 ? 41.786 5.288 -27.559 1.00 63.03 279 GLY C O 1
ATOM 7340 N N . ILE C 1 303 ? 39.630 5.443 -26.953 1.00 54.52 280 ILE C N 1
ATOM 7341 C CA . ILE C 1 303 ? 39.308 4.083 -27.395 1.00 60.94 280 ILE C CA 1
ATOM 7342 C C . ILE C 1 303 ? 39.460 3.946 -28.911 1.00 63.79 280 ILE C C 1
ATOM 7343 O O . ILE C 1 303 ? 39.974 2.941 -29.404 1.00 70.46 280 ILE C O 1
ATOM 7348 N N . LEU C 1 304 ? 39.027 4.971 -29.642 1.00 61.69 281 LEU C N 1
ATOM 7349 C CA . LEU C 1 304 ? 39.087 4.969 -31.103 1.00 72.25 281 LEU C CA 1
ATOM 7350 C C . LEU C 1 304 ? 40.494 5.153 -31.659 1.00 75.20 281 LEU C C 1
ATOM 7351 O O . LEU C 1 304 ? 40.787 4.701 -32.762 1.00 78.50 281 LEU C O 1
ATOM 7356 N N . SER C 1 305 ? 41.352 5.835 -30.905 1.00 60.13 282 SER C N 1
ATOM 7357 C CA . SER C 1 305 ? 42.727 6.078 -31.331 1.00 65.78 282 SER C CA 1
ATOM 7358 C C . SER C 1 305 ? 43.632 4.930 -30.902 1.00 68.32 282 SER C C 1
ATOM 7359 O O . SER C 1 305 ? 44.828 4.925 -31.191 1.00 74.37 282 SER C O 1
ATOM 7362 N N . GLU C 1 306 ? 43.055 3.969 -30.189 1.00 64.91 283 GLU C N 1
ATOM 7363 C CA . GLU C 1 306 ? 43.788 2.812 -29.697 1.00 74.02 283 GLU C CA 1
ATOM 7364 C C . GLU C 1 306 ? 44.883 3.179 -28.703 1.00 78.23 283 GLU C C 1
ATOM 7365 O O . GLU C 1 306 ? 45.906 2.498 -28.627 1.00 80.88 283 GLU C O 1
ATOM 7371 N N . TRP C 1 307 ? 44.668 4.254 -27.949 1.00 69.43 284 TRP C N 1
ATOM 7372 C CA . TRP C 1 307 ? 45.597 4.638 -26.895 1.00 70.22 284 TRP C CA 1
ATOM 7373 C C . TRP C 1 307 ? 45.550 3.622 -25.773 1.00 66.81 284 TRP C C 1
ATOM 7374 O O . TRP C 1 307 ? 44.608 2.848 -25.671 1.00 67.99 284 TRP C O 1
ATOM 7385 N N . ARG C 1 308 ? 46.554 3.639 -24.910 1.00 74.08 285 ARG C N 1
ATOM 7386 C CA . ARG C 1 308 ? 46.530 2.767 -23.744 1.00 82.69 285 ARG C CA 1
ATOM 7387 C C . ARG C 1 308 ? 45.563 3.302 -22.685 1.00 77.90 285 ARG C C 1
ATOM 7388 O O . ARG C 1 308 ? 45.231 4.490 -22.678 1.00 63.29 285 ARG C O 1
ATOM 7396 N N . PRO C 1 309 ? 45.102 2.419 -21.788 1.00 83.25 286 PRO C N 1
ATOM 7397 C CA . PRO C 1 309 ? 44.133 2.814 -20.767 1.00 68.21 286 PRO C CA 1
ATOM 7398 C C . PRO C 1 309 ? 44.566 4.059 -19.979 1.00 68.73 286 PRO C C 1
ATOM 7399 O O . PRO C 1 309 ? 43.761 4.972 -19.783 1.00 56.27 286 PRO C O 1
ATOM 7403 N N . ASP C 1 310 ? 45.817 4.096 -19.521 1.00 62.31 287 ASP C N 1
ATOM 7404 C CA . ASP C 1 310 ? 46.275 5.230 -18.717 1.00 65.05 287 ASP C CA 1
ATOM 7405 C C . ASP C 1 310 ? 46.277 6.538 -19.502 1.00 62.62 287 ASP C C 1
ATOM 7406 O O . ASP C 1 310 ? 46.044 7.613 -18.935 1.00 55.60 287 ASP C O 1
ATOM 7411 N N . GLU C 1 311 ? 46.548 6.455 -20.801 1.00 61.46 288 GLU C N 1
ATOM 7412 C CA . GLU C 1 311 ? 46.506 7.645 -21.649 1.00 57.20 288 GLU C CA 1
ATOM 7413 C C . GLU C 1 311 ? 45.087 8.162 -21.734 1.00 51.75 288 GLU C C 1
ATOM 7414 O O . GLU C 1 311 ? 44.819 9.329 -21.480 1.00 51.52 288 GLU C O 1
ATOM 7420 N N . THR C 1 312 ? 44.169 7.278 -22.096 1.00 56.21 289 THR C N 1
ATOM 7421 C CA . THR C 1 312 ? 42.787 7.677 -22.321 1.00 56.40 289 THR C CA 1
ATOM 7422 C C . THR C 1 312 ? 42.172 8.326 -21.083 1.00 50.89 289 THR C C 1
ATOM 7423 O O . THR C 1 312 ? 41.628 9.440 -21.151 1.00 47.63 289 THR C O 1
ATOM 7427 N N . VAL C 1 313 ? 42.266 7.633 -19.950 1.00 53.12 290 VAL C N 1
ATOM 7428 C CA . VAL C 1 313 ? 41.727 8.154 -18.694 1.00 48.82 290 VAL C CA 1
ATOM 7429 C C . VAL C 1 313 ? 42.342 9.511 -18.311 1.00 52.24 290 VAL C C 1
ATOM 7430 O O . VAL C 1 313 ? 41.666 10.365 -17.737 1.00 47.32 290 VAL C O 1
ATOM 7434 N N . LYS C 1 314 ? 43.612 9.724 -18.638 1.00 49.37 291 LYS C N 1
ATOM 7435 C CA . LYS C 1 314 ? 44.248 10.979 -18.272 1.00 48.74 291 LYS C CA 1
ATOM 7436 C C . LYS C 1 314 ? 43.763 12.103 -19.167 1.00 44.58 291 LYS C C 1
ATOM 7437 O O . LYS C 1 314 ? 43.444 13.202 -18.698 1.00 45.83 291 LYS C O 1
ATOM 7443 N N . PHE C 1 315 ? 43.701 11.814 -20.459 1.00 47.93 292 PHE C N 1
ATOM 7444 C CA . PHE C 1 315 ? 43.244 12.783 -21.437 1.00 45.38 292 PHE C CA 1
ATOM 7445 C C . PHE C 1 315 ? 41.795 13.177 -21.175 1.00 45.49 292 PHE C C 1
ATOM 7446 O O . PHE C 1 315 ? 41.447 14.372 -21.177 1.00 42.03 292 PHE C O 1
ATOM 7454 N N . ALA C 1 316 ? 40.948 12.174 -20.950 1.00 39.56 293 ALA C N 1
ATOM 7455 C CA . ALA C 1 316 ? 39.513 12.402 -20.804 1.00 38.80 293 ALA C CA 1
ATOM 7456 C C . ALA C 1 316 ? 39.179 13.173 -19.534 1.00 41.54 293 ALA C C 1
ATOM 7457 O O . ALA C 1 316 ? 38.305 14.030 -19.545 1.00 38.10 293 ALA C O 1
ATOM 7459 N N . THR C 1 317 ? 39.858 12.864 -18.433 1.00 42.12 294 THR C N 1
ATOM 7460 C CA . THR C 1 317 ? 39.621 13.620 -17.212 1.00 36.35 294 THR C CA 1
ATOM 7461 C C . THR C 1 317 ? 40.034 15.086 -17.393 1.00 46.89 294 THR C C 1
ATOM 7462 O O . THR C 1 317 ? 39.377 15.987 -16.875 1.00 37.06 294 THR C O 1
ATOM 7466 N N . ALA C 1 318 ? 41.113 15.323 -18.137 1.00 43.48 295 ALA C N 1
ATOM 7467 C CA . ALA C 1 318 ? 41.547 16.685 -18.428 1.00 35.68 295 ALA C CA 1
ATOM 7468 C C . ALA C 1 318 ? 40.516 17.416 -19.277 1.00 34.55 295 ALA C C 1
ATOM 7469 O O . ALA C 1 318 ? 40.217 18.592 -19.049 1.00 32.54 295 ALA C O 1
ATOM 7471 N N . ALA C 1 319 ? 39.955 16.720 -20.256 1.00 34.59 296 ALA C N 1
ATOM 7472 C CA . ALA C 1 319 ? 38.956 17.330 -21.130 1.00 33.80 296 ALA C CA 1
ATOM 7473 C C . ALA C 1 319 ? 37.740 17.755 -20.333 1.00 30.90 296 ALA C C 1
ATOM 7474 O O . ALA C 1 319 ? 37.187 18.842 -20.526 1.00 34.03 296 ALA C O 1
ATOM 7476 N N . ALA C 1 320 ? 37.296 16.860 -19.465 1.00 34.33 297 ALA C N 1
ATOM 7477 C CA . ALA C 1 320 ? 36.127 17.109 -18.630 1.00 35.80 297 ALA C CA 1
ATOM 7478 C C . ALA C 1 320 ? 36.399 18.265 -17.673 1.00 31.88 297 ALA C C 1
ATOM 7479 O O . ALA C 1 320 ? 35.523 19.088 -17.410 1.00 31.28 297 ALA C O 1
ATOM 7481 N N . GLY C 1 321 ? 37.617 18.317 -17.141 1.00 30.20 298 GLY C N 1
ATOM 7482 C CA . GLY C 1 321 ? 37.967 19.362 -16.191 1.00 29.63 298 GLY C CA 1
ATOM 7483 C C . GLY C 1 321 ? 37.894 20.732 -16.830 1.00 30.01 298 GLY C C 1
ATOM 7484 O O . GLY C 1 321 ? 37.301 21.660 -16.270 1.00 30.12 298 GLY C O 1
ATOM 7485 N N . LEU C 1 322 ? 38.484 20.848 -18.018 1.00 32.32 299 LEU C N 1
ATOM 7486 C CA . LEU C 1 322 ? 38.492 22.102 -18.765 1.00 32.49 299 LEU C CA 1
ATOM 7487 C C . LEU C 1 322 ? 37.086 22.561 -19.139 1.00 29.86 299 LEU C C 1
ATOM 7488 O O . LEU C 1 322 ? 36.813 23.746 -19.096 1.00 27.07 299 LEU C O 1
ATOM 7493 N N . LYS C 1 323 ? 36.201 21.631 -19.508 1.00 28.37 300 LYS C N 1
ATOM 7494 C CA . LYS C 1 323 ? 34.825 21.991 -19.873 1.00 29.65 300 LYS C CA 1
ATOM 7495 C C . LYS C 1 323 ? 34.114 22.780 -18.761 1.00 29.50 300 LYS C C 1
ATOM 7496 O O . LYS C 1 323 ? 33.264 23.614 -19.036 1.00 27.86 300 LYS C O 1
ATOM 7502 N N . HIS C 1 324 ? 34.467 22.511 -17.509 1.00 24.66 301 HIS C N 1
ATOM 7503 C CA . HIS C 1 324 ? 33.828 23.177 -16.383 1.00 26.32 301 HIS C CA 1
ATOM 7504 C C . HIS C 1 324 ? 34.049 24.692 -16.420 1.00 26.29 301 HIS C C 1
ATOM 7505 O O . HIS C 1 324 ? 33.301 25.433 -15.805 1.00 24.17 301 HIS C O 1
ATOM 7512 N N . SER C 1 325 ? 35.056 25.146 -17.163 1.00 25.90 302 SER C N 1
ATOM 7513 C CA . SER C 1 325 ? 35.378 26.575 -17.245 1.00 25.02 302 SER C CA 1
ATOM 7514 C C . SER C 1 325 ? 34.655 27.304 -18.380 1.00 22.75 302 SER C C 1
ATOM 7515 O O . SER C 1 325 ? 34.890 28.502 -18.602 1.00 26.66 302 SER C O 1
ATOM 7518 N N . ILE C 1 326 ? 33.814 26.578 -19.110 1.00 23.73 303 ILE C N 1
ATOM 7519 C CA . ILE C 1 326 ? 33.133 27.116 -20.295 1.00 22.74 303 ILE C CA 1
ATOM 7520 C C . ILE C 1 326 ? 31.605 27.087 -20.173 1.00 27.09 303 ILE C C 1
ATOM 7521 O O . ILE C 1 326 ? 31.003 26.044 -19.887 1.00 24.54 303 ILE C O 1
ATOM 7526 N N . HIS C 1 327 ? 30.984 28.245 -20.371 1.00 21.84 304 HIS C N 1
ATOM 7527 C CA . HIS C 1 327 ? 29.539 28.330 -20.450 1.00 21.76 304 HIS C CA 1
ATOM 7528 C C . HIS C 1 327 ? 29.018 27.544 -21.632 1.00 25.57 304 HIS C C 1
ATOM 7529 O O . HIS C 1 327 ? 29.602 27.586 -22.721 1.00 23.67 304 HIS C O 1
ATOM 7536 N N . GLY C 1 328 ? 27.890 26.867 -21.424 1.00 27.66 305 GLY C N 1
ATOM 7537 C CA . GLY C 1 328 ? 27.237 26.119 -22.484 1.00 29.00 305 GLY C CA 1
ATOM 7538 C C . GLY C 1 328 ? 27.453 24.633 -22.316 1.00 31.02 305 GLY C C 1
ATOM 7539 O O . GLY C 1 328 ? 28.044 24.180 -21.324 1.00 27.66 305 GLY C O 1
ATOM 7540 N N . ASP C 1 329 ? 27.005 23.871 -23.304 1.00 31.68 306 ASP C N 1
ATOM 7541 C CA . ASP C 1 329 ? 26.957 22.412 -23.176 1.00 29.69 306 ASP C CA 1
ATOM 7542 C C . ASP C 1 329 ? 28.127 21.684 -23.800 1.00 29.77 306 ASP C C 1
ATOM 7543 O O . ASP C 1 329 ? 28.379 20.535 -23.474 1.00 37.55 306 ASP C O 1
ATOM 7548 N N . ILE C 1 330 ? 28.832 22.330 -24.709 1.00 28.99 307 ILE C N 1
ATOM 7549 C CA . ILE C 1 330 ? 29.857 21.628 -25.460 1.00 31.70 307 ILE C CA 1
ATOM 7550 C C . ILE C 1 330 ? 31.262 22.097 -25.088 1.00 34.57 307 ILE C C 1
ATOM 7551 O O . ILE C 1 330 ? 31.445 23.199 -24.570 1.00 30.37 307 ILE C O 1
ATOM 7556 N N . ASN C 1 331 ? 32.238 21.240 -25.354 1.00 33.70 308 ASN C N 1
ATOM 7557 C CA . ASN C 1 331 ? 33.640 21.478 -25.028 1.00 30.30 308 ASN C CA 1
ATOM 7558 C C . ASN C 1 331 ? 34.325 22.053 -26.253 1.00 31.88 308 ASN C C 1
ATOM 7559 O O . ASN C 1 331 ? 34.342 21.421 -27.301 1.00 36.78 308 ASN C O 1
ATOM 7564 N N . PRO C 1 332 ? 34.877 23.273 -26.138 1.00 33.41 309 PRO C N 1
ATOM 7565 C CA . PRO C 1 332 ? 35.400 23.995 -27.292 1.00 30.18 309 PRO C CA 1
ATOM 7566 C C . PRO C 1 332 ? 36.859 23.702 -27.628 1.00 39.57 309 PRO C C 1
ATOM 7567 O O . PRO C 1 332 ? 37.378 24.240 -28.599 1.00 44.81 309 PRO C O 1
ATOM 7571 N N . PHE C 1 333 ? 37.521 22.861 -26.845 1.00 32.20 310 PHE C N 1
ATOM 7572 C CA . PHE C 1 333 ? 38.964 22.743 -26.969 1.00 32.60 310 PHE C CA 1
ATOM 7573 C C . PHE C 1 333 ? 39.368 21.720 -28.013 1.00 39.97 310 PHE C C 1
ATOM 7574 O O . PHE C 1 333 ? 38.705 20.681 -28.165 1.00 42.34 310 PHE C O 1
ATOM 7582 N N . ASP C 1 334 ? 40.446 22.005 -28.740 1.00 38.84 311 ASP C N 1
ATOM 7583 C CA . ASP C 1 334 ? 41.016 20.987 -29.615 1.00 41.51 311 ASP C CA 1
ATOM 7584 C C . ASP C 1 334 ? 41.897 20.013 -28.840 1.00 44.79 311 ASP C C 1
ATOM 7585 O O . ASP C 1 334 ? 42.226 20.234 -27.661 1.00 38.59 311 ASP C O 1
ATOM 7590 N N . GLU C 1 335 ? 42.264 18.927 -29.510 1.00 42.11 312 GLU C N 1
ATOM 7591 C CA . GLU C 1 335 ? 43.005 17.846 -28.872 1.00 47.66 312 GLU C CA 1
ATOM 7592 C C . GLU C 1 335 ? 44.332 18.314 -28.271 1.00 48.91 312 GLU C C 1
ATOM 7593 O O . GLU C 1 335 ? 44.678 17.946 -27.148 1.00 47.47 312 GLU C O 1
ATOM 7599 N N . LYS C 1 336 ? 45.074 19.113 -29.025 1.00 50.24 313 LYS C N 1
ATOM 7600 C CA . LYS C 1 336 ? 46.385 19.592 -28.577 1.00 53.36 313 LYS C CA 1
ATOM 7601 C C . LYS C 1 336 ? 46.265 20.393 -27.274 1.00 52.49 313 LYS C C 1
ATOM 7602 O O . LYS C 1 336 ? 47.044 20.210 -26.336 1.00 51.98 313 LYS C O 1
ATOM 7608 N N . THR C 1 337 ? 45.269 21.266 -27.214 1.00 48.69 314 THR C N 1
ATOM 7609 C CA . THR C 1 337 ? 45.023 22.054 -26.023 1.00 38.09 314 THR C CA 1
ATOM 7610 C C . THR C 1 337 ? 44.762 21.154 -24.822 1.00 38.99 314 THR C C 1
ATOM 7611 O O . THR C 1 337 ? 45.294 21.375 -23.739 1.00 38.29 314 THR C O 1
ATOM 7615 N N . ILE C 1 338 ? 43.942 20.132 -25.020 1.00 38.96 315 ILE C N 1
ATOM 7616 C CA . ILE C 1 338 ? 43.616 19.186 -23.957 1.00 36.52 315 ILE C CA 1
ATOM 7617 C C . ILE C 1 338 ? 44.838 18.363 -23.552 1.00 41.98 315 ILE C C 1
ATOM 7618 O O . ILE C 1 338 ? 45.148 18.222 -22.362 1.00 39.91 315 ILE C O 1
ATOM 7623 N N . ALA C 1 339 ? 45.549 17.840 -24.546 1.00 45.17 316 ALA C N 1
ATOM 7624 C CA . ALA C 1 339 ? 46.751 17.056 -24.293 1.00 42.91 316 ALA C CA 1
ATOM 7625 C C . ALA C 1 339 ? 47.824 17.875 -23.565 1.00 45.58 316 ALA C C 1
ATOM 7626 O O . ALA C 1 339 ? 48.497 17.362 -22.663 1.00 46.42 316 ALA C O 1
ATOM 7628 N N . ASP C 1 340 ? 47.981 19.142 -23.940 1.00 40.81 317 ASP C N 1
ATOM 7629 C CA . ASP C 1 340 ? 48.985 19.979 -23.290 1.00 46.33 317 ASP C CA 1
ATOM 7630 C C . ASP C 1 340 ? 48.597 20.198 -21.830 1.00 51.71 317 ASP C C 1
ATOM 7631 O O . ASP C 1 340 ? 49.437 20.140 -20.939 1.00 48.94 317 ASP C O 1
ATOM 7636 N N . PHE C 1 341 ? 47.315 20.422 -21.576 1.00 42.47 318 PHE C N 1
ATOM 7637 C CA . PHE C 1 341 ? 46.892 20.617 -20.200 1.00 41.08 318 PHE C CA 1
ATOM 7638 C C . PHE C 1 341 ? 47.157 19.363 -19.380 1.00 40.74 318 PHE C C 1
ATOM 7639 O O . PHE C 1 341 ? 47.687 19.432 -18.269 1.00 46.97 318 PHE C O 1
ATOM 7647 N N . ALA C 1 342 ? 46.776 18.217 -19.931 1.00 46.43 319 ALA C N 1
ATOM 7648 C CA . ALA C 1 342 ? 46.982 16.944 -19.251 1.00 47.58 319 ALA C CA 1
ATOM 7649 C C . ALA C 1 342 ? 48.459 16.721 -18.944 1.00 56.91 319 ALA C C 1
ATOM 7650 O O . ALA C 1 342 ? 48.804 16.196 -17.887 1.00 51.99 319 ALA C O 1
ATOM 7652 N N . ALA C 1 343 ? 49.327 17.130 -19.864 1.00 57.82 320 ALA C N 1
ATOM 7653 C CA . ALA C 1 343 ? 50.758 16.893 -19.707 1.00 54.03 320 ALA C CA 1
ATOM 7654 C C . ALA C 1 343 ? 51.371 17.819 -18.663 1.00 57.98 320 ALA C C 1
ATOM 7655 O O . ALA C 1 343 ? 52.420 17.515 -18.101 1.00 65.90 320 ALA C O 1
ATOM 7657 N N . ASP C 1 344 ? 50.725 18.951 -18.407 1.00 58.80 321 ASP C N 1
ATOM 7658 C CA . ASP C 1 344 ? 51.229 19.898 -17.406 1.00 65.22 321 ASP C CA 1
ATOM 7659 C C . ASP C 1 344 ? 50.960 19.440 -15.975 1.00 83.49 321 ASP C C 1
ATOM 7660 O O . ASP C 1 344 ? 51.758 19.696 -15.073 1.00 74.62 321 ASP C O 1
ATOM 7665 N N . LYS C 1 345 ? 49.834 18.760 -15.781 1.00 77.28 322 LYS C N 1
ATOM 7666 C CA . LYS C 1 345 ? 49.458 18.237 -14.470 1.00 108.17 322 LYS C CA 1
ATOM 7667 C C . LYS C 1 345 ? 50.315 17.028 -14.037 1.00 121.27 322 LYS C C 1
ATOM 7668 O O . LYS C 1 345 ? 50.188 16.545 -12.909 1.00 99.68 322 LYS C O 1
ATOM 7670 N N . SER C 1 346 ? 51.189 16.553 -14.926 1.00 114.35 323 SER C N 1
ATOM 7671 C CA . SER C 1 346 ? 52.079 15.421 -14.616 1.00 117.72 323 SER C CA 1
ATOM 7672 C C . SER C 1 346 ? 53.508 15.861 -14.292 1.00 96.02 323 SER C C 1
ATOM 7673 O O . SER C 1 346 ? 53.739 16.983 -13.838 1.00 99.64 323 SER C O 1
ATOM 7676 N N . LYS D 1 25 ? 58.310 63.796 -6.851 1.00 76.66 2 LYS D N 1
ATOM 7677 C CA . LYS D 1 25 ? 59.282 63.514 -7.891 1.00 75.05 2 LYS D CA 1
ATOM 7678 C C . LYS D 1 25 ? 58.642 62.999 -9.175 1.00 58.88 2 LYS D C 1
ATOM 7679 O O . LYS D 1 25 ? 57.754 62.164 -9.141 1.00 53.88 2 LYS D O 1
ATOM 7685 N N . GLN D 1 26 ? 59.113 63.516 -10.300 1.00 54.95 3 GLN D N 1
ATOM 7686 C CA . GLN D 1 26 ? 58.582 63.175 -11.621 1.00 53.30 3 GLN D CA 1
ATOM 7687 C C . GLN D 1 26 ? 59.266 61.977 -12.279 1.00 54.55 3 GLN D C 1
ATOM 7688 O O . GLN D 1 26 ? 60.458 61.725 -12.096 1.00 50.87 3 GLN D O 1
ATOM 7694 N N . VAL D 1 27 ? 58.489 61.245 -13.060 1.00 47.91 4 VAL D N 1
ATOM 7695 C CA . VAL D 1 27 ? 58.993 60.059 -13.703 1.00 44.69 4 VAL D CA 1
ATOM 7696 C C . VAL D 1 27 ? 58.668 60.097 -15.187 1.00 49.62 4 VAL D C 1
ATOM 7697 O O . VAL D 1 27 ? 57.566 60.489 -15.586 1.00 43.79 4 VAL D O 1
ATOM 7701 N N . VAL D 1 28 ? 59.636 59.708 -16.007 1.00 42.59 5 VAL D N 1
ATOM 7702 C CA . VAL D 1 28 ? 59.383 59.566 -17.434 1.00 44.95 5 VAL D CA 1
ATOM 7703 C C . VAL D 1 28 ? 59.448 58.101 -17.826 1.00 49.23 5 VAL D C 1
ATOM 7704 O O . VAL D 1 28 ? 60.206 57.316 -17.245 1.00 43.42 5 VAL D O 1
ATOM 7708 N N . THR D 1 29 ? 58.637 57.722 -18.803 1.00 45.16 6 THR D N 1
ATOM 7709 C CA . THR D 1 29 ? 58.695 56.367 -19.291 1.00 38.94 6 THR D CA 1
ATOM 7710 C C . THR D 1 29 ? 58.606 56.293 -20.807 1.00 42.69 6 THR D C 1
ATOM 7711 O O . THR D 1 29 ? 58.227 57.258 -21.471 1.00 45.96 6 THR D O 1
ATOM 7715 N N . ILE D 1 30 ? 58.976 55.136 -21.342 1.00 39.31 7 ILE D N 1
ATOM 7716 C CA . ILE D 1 30 ? 58.990 54.907 -22.778 1.00 41.41 7 ILE D CA 1
ATOM 7717 C C . ILE D 1 30 ? 58.304 53.575 -23.038 1.00 40.61 7 ILE D C 1
ATOM 7718 O O . ILE D 1 30 ? 58.648 52.567 -22.414 1.00 39.65 7 ILE D O 1
ATOM 7723 N N . GLY D 1 31 ? 57.335 53.555 -23.947 1.00 40.90 8 GLY D N 1
ATOM 7724 C CA . GLY D 1 31 ? 56.560 52.320 -24.135 1.00 39.70 8 GLY D CA 1
ATOM 7725 C C . GLY D 1 31 ? 55.376 52.434 -25.071 1.00 33.16 8 GLY D C 1
ATOM 7726 O O . GLY D 1 31 ? 54.916 53.531 -25.385 1.00 35.62 8 GLY D O 1
ATOM 7727 N N . GLU D 1 32 ? 54.905 51.285 -25.538 1.00 32.83 9 GLU D N 1
ATOM 7728 C CA . GLU D 1 32 ? 53.775 51.236 -26.438 1.00 32.78 9 GLU D CA 1
ATOM 7729 C C . GLU D 1 32 ? 52.490 51.000 -25.652 1.00 30.07 9 GLU D C 1
ATOM 7730 O O . GLU D 1 32 ? 52.459 50.203 -24.695 1.00 32.64 9 GLU D O 1
ATOM 7736 N N . LEU D 1 33 ? 51.441 51.713 -26.043 1.00 29.38 10 LEU D N 1
ATOM 7737 C CA . LEU D 1 33 ? 50.099 51.423 -25.561 1.00 35.65 10 LEU D CA 1
ATOM 7738 C C . LEU D 1 33 ? 49.373 50.464 -26.506 1.00 35.40 10 LEU D C 1
ATOM 7739 O O . LEU D 1 33 ? 49.446 50.596 -27.731 1.00 32.59 10 LEU D O 1
ATOM 7744 N N . LEU D 1 34 ? 48.671 49.499 -25.924 1.00 29.07 11 LEU D N 1
ATOM 7745 C CA . LEU D 1 34 ? 47.914 48.546 -26.706 1.00 29.80 11 LEU D CA 1
ATOM 7746 C C . LEU D 1 34 ? 46.449 48.605 -26.304 1.00 33.14 11 LEU D C 1
ATOM 7747 O O . LEU D 1 34 ? 46.117 48.954 -25.167 1.00 29.95 11 LEU D O 1
ATOM 7752 N N . MET D 1 35 ? 45.565 48.262 -27.228 1.00 27.84 12 MET D N 1
ATOM 7753 C CA . MET D 1 35 ? 44.176 48.013 -26.847 1.00 23.57 12 MET D CA 1
ATOM 7754 C C . MET D 1 35 ? 44.011 46.538 -26.649 1.00 29.72 12 MET D C 1
ATOM 7755 O O . MET D 1 35 ? 44.262 45.764 -27.570 1.00 26.93 12 MET D O 1
ATOM 7760 N N . ARG D 1 36 ? 43.599 46.150 -25.443 1.00 27.85 13 ARG D N 1
ATOM 7761 C CA A ARG D 1 36 ? 43.287 44.756 -25.153 0.50 21.93 13 ARG D CA 1
ATOM 7762 C CA B ARG D 1 36 ? 43.289 44.763 -25.134 0.50 22.06 13 ARG D CA 1
ATOM 7763 C C . ARG D 1 36 ? 41.805 44.525 -25.417 1.00 24.12 13 ARG D C 1
ATOM 7764 O O . ARG D 1 36 ? 40.965 45.344 -25.045 1.00 26.88 13 ARG D O 1
ATOM 7779 N N . LEU D 1 37 ? 41.496 43.415 -26.076 1.00 24.18 14 LEU D N 1
ATOM 7780 C CA . LEU D 1 37 ? 40.127 43.031 -26.365 1.00 26.27 14 LEU D CA 1
ATOM 7781 C C . LEU D 1 37 ? 39.861 41.676 -25.711 1.00 26.47 14 LEU D C 1
ATOM 7782 O O . LEU D 1 37 ? 40.437 40.663 -26.114 1.00 25.41 14 LEU D O 1
ATOM 7787 N N . SER D 1 38 ? 38.989 41.674 -24.699 1.00 24.37 15 SER D N 1
ATOM 7788 C CA . SER D 1 38 ? 38.815 40.548 -23.773 1.00 23.66 15 SER D CA 1
ATOM 7789 C C . SER D 1 38 ? 37.454 39.880 -23.883 1.00 20.76 15 SER D C 1
ATOM 7790 O O . SER D 1 38 ? 36.447 40.574 -23.987 1.00 22.05 15 SER D O 1
ATOM 7793 N N . THR D 1 39 ? 37.415 38.550 -23.814 1.00 21.00 16 THR D N 1
ATOM 7794 C CA . THR D 1 39 ? 36.150 37.835 -23.703 1.00 23.87 16 THR D CA 1
ATOM 7795 C C . THR D 1 39 ? 35.668 37.893 -22.249 1.00 26.40 16 THR D C 1
ATOM 7796 O O . THR D 1 39 ? 36.448 38.162 -21.346 1.00 21.19 16 THR D O 1
ATOM 7800 N N . GLN D 1 40 ? 34.376 37.671 -22.033 1.00 19.93 17 GLN D N 1
ATOM 7801 C CA . GLN D 1 40 ? 33.842 37.619 -20.680 1.00 21.54 17 GLN D CA 1
ATOM 7802 C C . GLN D 1 40 ? 34.202 36.282 -20.032 1.00 25.41 17 GLN D C 1
ATOM 7803 O O . GLN D 1 40 ? 34.554 35.313 -20.739 1.00 21.20 17 GLN D O 1
ATOM 7809 N N . GLN D 1 41 ? 34.119 36.221 -18.699 1.00 21.55 18 GLN D N 1
ATOM 7810 C CA . GLN D 1 41 ? 34.381 34.977 -17.970 1.00 21.78 18 GLN D CA 1
ATOM 7811 C C . GLN D 1 41 ? 33.613 33.798 -18.557 1.00 22.32 18 GLN D C 1
ATOM 7812 O O . GLN D 1 41 ? 32.408 33.895 -18.800 1.00 22.02 18 GLN D O 1
ATOM 7818 N N . GLY D 1 42 ? 34.302 32.677 -18.770 1.00 21.44 19 GLY D N 1
ATOM 7819 C CA . GLY D 1 42 ? 33.672 31.480 -19.290 1.00 22.53 19 GLY D CA 1
ATOM 7820 C C . GLY D 1 42 ? 33.333 31.439 -20.777 1.00 21.78 19 GLY D C 1
ATOM 7821 O O . GLY D 1 42 ? 32.738 30.474 -21.241 1.00 24.80 19 GLY D O 1
ATOM 7822 N N . ILE D 1 43 ? 33.685 32.485 -21.521 1.00 19.46 20 ILE D N 1
ATOM 7823 C CA . ILE D 1 43 ? 33.340 32.563 -22.939 1.00 24.79 20 ILE D CA 1
ATOM 7824 C C . ILE D 1 43 ? 34.614 32.443 -23.759 1.00 25.60 20 ILE D C 1
ATOM 7825 O O . ILE D 1 43 ? 35.514 33.265 -23.621 1.00 25.28 20 ILE D O 1
ATOM 7830 N N . PRO D 1 44 ? 34.705 31.395 -24.589 1.00 24.14 21 PRO D N 1
ATOM 7831 C CA . PRO D 1 44 ? 35.887 31.247 -25.447 1.00 25.23 21 PRO D CA 1
ATOM 7832 C C . PRO D 1 44 ? 35.785 32.160 -26.653 1.00 28.56 21 PRO D C 1
ATOM 7833 O O . PRO D 1 44 ? 34.690 32.676 -26.959 1.00 25.48 21 PRO D O 1
ATOM 7837 N N . PHE D 1 45 ? 36.917 32.382 -27.321 1.00 25.61 22 PHE D N 1
ATOM 7838 C CA . PHE D 1 45 ? 36.911 33.171 -28.536 1.00 31.64 22 PHE D CA 1
ATOM 7839 C C . PHE D 1 45 ? 35.795 32.680 -29.465 1.00 32.31 22 PHE D C 1
ATOM 7840 O O . PHE D 1 45 ? 35.077 33.481 -30.040 1.00 27.88 22 PHE D O 1
ATOM 7848 N N . SER D 1 46 ? 35.651 31.365 -29.614 1.00 29.01 23 SER D N 1
ATOM 7849 C CA . SER D 1 46 ? 34.744 30.824 -30.647 1.00 33.09 23 SER D CA 1
ATOM 7850 C C . SER D 1 46 ? 33.262 31.087 -30.395 1.00 35.88 23 SER D C 1
ATOM 7851 O O . SER D 1 46 ? 32.438 30.846 -31.264 1.00 38.16 23 SER D O 1
ATOM 7854 N N . GLN D 1 47 ? 32.917 31.555 -29.201 1.00 33.16 24 GLN D N 1
ATOM 7855 C CA . GLN D 1 47 ? 31.514 31.812 -28.894 1.00 31.60 24 GLN D CA 1
ATOM 7856 C C . GLN D 1 47 ? 31.263 33.277 -28.532 1.00 32.01 24 GLN D C 1
ATOM 7857 O O . GLN D 1 47 ? 30.139 33.661 -28.229 1.00 34.40 24 GLN D O 1
ATOM 7863 N N . THR D 1 48 ? 32.292 34.111 -28.589 1.00 24.43 25 THR D N 1
ATOM 7864 C CA A THR D 1 48 ? 32.128 35.494 -28.141 0.50 23.68 25 THR D CA 1
ATOM 7865 C CA B THR D 1 48 ? 32.161 35.508 -28.163 0.50 23.80 25 THR D CA 1
ATOM 7866 C C . THR D 1 48 ? 31.438 36.376 -29.193 1.00 29.55 25 THR D C 1
ATOM 7867 O O . THR D 1 48 ? 31.695 36.271 -30.395 1.00 29.20 25 THR D O 1
ATOM 7874 N N . THR D 1 49 ? 30.548 37.258 -28.737 1.00 26.10 26 THR D N 1
ATOM 7875 C CA . THR D 1 49 ? 29.856 38.167 -29.666 1.00 24.34 26 THR D CA 1
ATOM 7876 C C . THR D 1 49 ? 30.223 39.606 -29.388 1.00 26.77 26 THR D C 1
ATOM 7877 O O . THR D 1 49 ? 29.796 40.505 -30.100 1.00 27.46 26 THR D O 1
ATOM 7881 N N . ALA D 1 50 ? 31.010 39.822 -28.344 1.00 24.90 27 ALA D N 1
ATOM 7882 C CA . ALA D 1 50 ? 31.475 41.161 -27.993 1.00 26.66 27 ALA D CA 1
ATOM 7883 C C . ALA D 1 50 ? 32.804 41.055 -27.264 1.00 35.29 27 ALA D C 1
ATOM 7884 O O . ALA D 1 50 ? 33.114 40.020 -26.657 1.00 33.04 27 ALA D O 1
ATOM 7886 N N . LEU D 1 51 ? 33.589 42.121 -27.315 1.00 21.41 28 LEU D N 1
ATOM 7887 C CA . LEU D 1 51 ? 34.870 42.146 -26.626 1.00 21.31 28 LEU D CA 1
ATOM 7888 C C . LEU D 1 51 ? 34.963 43.415 -25.794 1.00 24.39 28 LEU D C 1
ATOM 7889 O O . LEU D 1 51 ? 34.649 44.505 -26.297 1.00 24.22 28 LEU D O 1
ATOM 7894 N N . ASP D 1 52 ? 35.370 43.261 -24.534 1.00 21.40 29 ASP D N 1
ATOM 7895 C CA . ASP D 1 52 ? 35.618 44.392 -23.646 1.00 26.09 29 ASP D CA 1
ATOM 7896 C C . ASP D 1 52 ? 36.969 45.030 -23.955 1.00 26.32 29 ASP D C 1
ATOM 7897 O O . ASP D 1 52 ? 37.943 44.338 -24.232 1.00 28.61 29 ASP D O 1
ATOM 7902 N N . ILE D 1 53 ? 37.006 46.356 -23.930 1.00 23.21 30 ILE D N 1
ATOM 7903 C CA . ILE D 1 53 ? 38.185 47.127 -24.304 1.00 23.76 30 ILE D CA 1
ATOM 7904 C C . ILE D 1 53 ? 38.914 47.602 -23.064 1.00 28.99 30 ILE D C 1
ATOM 7905 O O . ILE D 1 53 ? 38.290 48.131 -22.142 1.00 22.59 30 ILE D O 1
ATOM 7910 N N . HIS D 1 54 ? 40.216 47.418 -23.042 1.00 23.71 31 HIS D N 1
ATOM 7911 C CA . HIS D 1 54 ? 41.072 48.062 -22.072 1.00 28.88 31 HIS D CA 1
ATOM 7912 C C . HIS D 1 54 ? 42.341 48.604 -22.698 1.00 31.74 31 HIS D C 1
ATOM 7913 O O . HIS D 1 54 ? 43.007 47.902 -23.416 1.00 34.50 31 HIS D O 1
ATOM 7920 N N . ILE D 1 55 ? 42.685 49.841 -22.388 1.00 30.63 32 ILE D N 1
ATOM 7921 C CA . ILE D 1 55 ? 43.931 50.402 -22.867 1.00 24.48 32 ILE D CA 1
ATOM 7922 C C . ILE D 1 55 ? 45.015 50.124 -21.837 1.00 29.16 32 ILE D C 1
ATOM 7923 O O . ILE D 1 55 ? 44.792 50.274 -20.644 1.00 26.79 32 ILE D O 1
ATOM 7928 N N . GLY D 1 56 ? 46.192 49.715 -22.294 1.00 25.92 33 GLY D N 1
ATOM 7929 C CA . GLY D 1 56 ? 47.285 49.460 -21.383 1.00 31.44 33 GLY D CA 1
ATOM 7930 C C . GLY D 1 56 ? 48.590 49.150 -22.096 1.00 35.33 33 GLY D C 1
ATOM 7931 O O . GLY D 1 56 ? 48.647 49.084 -23.322 1.00 34.45 33 GLY D O 1
ATOM 7932 N N . GLY D 1 57 ? 49.637 48.947 -21.310 1.00 34.02 34 GLY D N 1
ATOM 7933 C CA . GLY D 1 57 ? 50.968 48.626 -21.827 1.00 29.05 34 GLY D CA 1
ATOM 7934 C C . GLY D 1 57 ? 51.854 48.690 -20.606 1.00 29.53 34 GLY D C 1
ATOM 7935 O O . GLY D 1 57 ? 51.642 49.527 -19.736 1.00 29.40 34 GLY D O 1
ATOM 7936 N N . ALA D 1 58 ? 52.837 47.800 -20.512 1.00 29.87 35 ALA D N 1
ATOM 7937 C CA . ALA D 1 58 ? 53.642 47.726 -19.295 1.00 30.72 35 ALA D CA 1
ATOM 7938 C C . ALA D 1 58 ? 54.086 49.096 -18.752 1.00 34.56 35 ALA D C 1
ATOM 7939 O O . ALA D 1 58 ? 53.862 49.409 -17.585 1.00 34.95 35 ALA D O 1
ATOM 7941 N N . GLU D 1 59 ? 54.746 49.898 -19.582 1.00 30.17 36 GLU D N 1
ATOM 7942 C CA . GLU D 1 59 ? 55.307 51.155 -19.100 1.00 34.56 36 GLU D CA 1
ATOM 7943 C C . GLU D 1 59 ? 54.225 52.203 -18.877 1.00 33.52 36 GLU D C 1
ATOM 7944 O O . GLU D 1 59 ? 54.321 53.032 -17.971 1.00 33.70 36 GLU D O 1
ATOM 7950 N N . ALA D 1 60 ? 53.212 52.186 -19.731 1.00 32.32 37 ALA D N 1
ATOM 7951 C CA . ALA D 1 60 ? 52.088 53.099 -19.594 1.00 33.51 37 ALA D CA 1
ATOM 7952 C C . ALA D 1 60 ? 51.295 52.817 -18.317 1.00 32.48 37 ALA D C 1
ATOM 7953 O O . ALA D 1 60 ? 50.741 53.728 -17.704 1.00 31.67 37 ALA D O 1
ATOM 7955 N N . ASN D 1 61 ? 51.227 51.548 -17.931 1.00 28.75 38 ASN D N 1
ATOM 7956 C CA . ASN D 1 61 ? 50.540 51.142 -16.697 1.00 28.51 38 ASN D CA 1
ATOM 7957 C C . ASN D 1 61 ? 51.324 51.670 -15.499 1.00 31.43 38 ASN D C 1
ATOM 7958 O O . ASN D 1 61 ? 50.761 52.170 -14.526 1.00 31.31 38 ASN D O 1
ATOM 7963 N N . VAL D 1 62 ? 52.642 51.554 -15.578 1.00 30.34 39 VAL D N 1
ATOM 7964 C CA . VAL D 1 62 ? 53.489 52.070 -14.522 1.00 30.63 39 VAL D CA 1
ATOM 7965 C C . VAL D 1 62 ? 53.307 53.599 -14.408 1.00 32.78 39 VAL D C 1
ATOM 7966 O O . VAL D 1 62 ? 53.149 54.117 -13.313 1.00 33.10 39 VAL D O 1
ATOM 7970 N N . ALA D 1 63 ? 53.278 54.314 -15.532 1.00 33.52 40 ALA D N 1
ATOM 7971 C CA . ALA D 1 63 ? 53.026 55.773 -15.499 1.00 36.12 40 ALA D CA 1
ATOM 7972 C C . ALA D 1 63 ? 51.678 56.106 -14.833 1.00 37.38 40 ALA D C 1
ATOM 7973 O O . ALA D 1 63 ? 51.591 56.966 -13.956 1.00 39.27 40 ALA D O 1
ATOM 7975 N N . VAL D 1 64 ? 50.625 55.429 -15.270 1.00 32.87 41 VAL D N 1
ATOM 7976 C CA . VAL D 1 64 ? 49.294 55.654 -14.709 1.00 36.08 41 VAL D CA 1
ATOM 7977 C C . VAL D 1 64 ? 49.284 55.357 -13.210 1.00 32.38 41 VAL D C 1
ATOM 7978 O O . VAL D 1 64 ? 48.760 56.136 -12.417 1.00 34.52 41 VAL D O 1
ATOM 7982 N N . ASN D 1 65 ? 49.871 54.221 -12.839 1.00 29.85 42 ASN D N 1
ATOM 7983 C CA . ASN D 1 65 ? 49.901 53.786 -11.449 1.00 32.81 42 ASN D CA 1
ATOM 7984 C C . ASN D 1 65 ? 50.689 54.744 -10.562 1.00 38.74 42 ASN D C 1
ATOM 7985 O O . ASN D 1 65 ? 50.262 55.069 -9.447 1.00 43.06 42 ASN D O 1
ATOM 7990 N N . LEU D 1 66 ? 51.831 55.210 -11.058 1.00 35.25 43 LEU D N 1
ATOM 7991 C CA . LEU D 1 66 ? 52.610 56.216 -10.344 1.00 42.80 43 LEU D CA 1
ATOM 7992 C C . LEU D 1 66 ? 51.813 57.509 -10.183 1.00 44.00 43 LEU D C 1
ATOM 7993 O O . LEU D 1 66 ? 51.831 58.149 -9.128 1.00 39.89 43 LEU D O 1
ATOM 7998 N N . SER D 1 67 ? 51.115 57.899 -11.239 1.00 41.00 44 SER D N 1
ATOM 7999 C CA . SER D 1 67 ? 50.334 59.121 -11.184 1.00 49.52 44 SER D CA 1
ATOM 8000 C C . SER D 1 67 ? 49.210 58.982 -10.153 1.00 40.99 44 SER D C 1
ATOM 8001 O O . SER D 1 67 ? 48.849 59.953 -9.506 1.00 38.73 44 SER D O 1
ATOM 8004 N N . LYS D 1 68 ? 48.690 57.767 -9.974 1.00 38.09 45 LYS D N 1
ATOM 8005 C CA . LYS D 1 68 ? 47.660 57.500 -8.954 1.00 44.73 45 LYS D CA 1
ATOM 8006 C C . LYS D 1 68 ? 48.198 57.758 -7.557 1.00 45.87 45 LYS D C 1
ATOM 8007 O O . LYS D 1 68 ? 47.437 58.075 -6.641 1.00 42.81 45 LYS D O 1
ATOM 8013 N N . LEU D 1 69 ? 49.505 57.576 -7.395 1.00 39.41 46 LEU D N 1
ATOM 8014 C CA . LEU D 1 69 ? 50.151 57.698 -6.092 1.00 39.55 46 LEU D CA 1
ATOM 8015 C C . LEU D 1 69 ? 50.768 59.082 -5.948 1.00 44.86 46 LEU D C 1
ATOM 8016 O O . LEU D 1 69 ? 51.555 59.329 -5.038 1.00 45.47 46 LEU D O 1
ATOM 8021 N N . GLY D 1 70 ? 50.411 59.975 -6.869 1.00 48.24 47 GLY D N 1
ATOM 8022 C CA . GLY D 1 70 ? 50.734 61.395 -6.733 1.00 49.52 47 GLY D CA 1
ATOM 8023 C C . GLY D 1 70 ? 51.949 61.883 -7.497 1.00 55.55 47 GLY D C 1
ATOM 8024 O O . GLY D 1 70 ? 52.350 63.036 -7.356 1.00 51.73 47 GLY D O 1
ATOM 8025 N N . HIS D 1 71 ? 52.546 61.022 -8.311 1.00 48.44 48 HIS D N 1
ATOM 8026 C CA . HIS D 1 71 ? 53.736 61.415 -9.065 1.00 46.48 48 HIS D CA 1
ATOM 8027 C C . HIS D 1 71 ? 53.366 61.929 -10.454 1.00 56.47 48 HIS D C 1
ATOM 8028 O O . HIS D 1 71 ? 52.696 61.237 -11.222 1.00 53.23 48 HIS D O 1
ATOM 8035 N N . PRO D 1 72 ? 53.797 63.150 -10.786 1.00 49.31 49 PRO D N 1
ATOM 8036 C CA . PRO D 1 72 ? 53.549 63.600 -12.148 1.00 50.88 49 PRO D CA 1
ATOM 8037 C C . PRO D 1 72 ? 54.386 62.752 -13.094 1.00 49.19 49 PRO D C 1
ATOM 8038 O O . PRO D 1 72 ? 55.580 62.591 -12.866 1.00 47.91 49 PRO D O 1
ATOM 8042 N N . THR D 1 73 ? 53.763 62.190 -14.127 1.00 46.87 50 THR D N 1
ATOM 8043 C CA . THR D 1 73 ? 54.467 61.314 -15.053 1.00 45.38 50 THR D CA 1
ATOM 8044 C C . THR D 1 73 ? 54.277 61.728 -16.515 1.00 57.03 50 THR D C 1
ATOM 8045 O O . THR D 1 73 ? 53.361 62.476 -16.863 1.00 47.05 50 THR D O 1
ATOM 8049 N N . ARG D 1 74 ? 55.148 61.214 -17.375 1.00 47.44 51 ARG D N 1
ATOM 8050 C CA . ARG D 1 74 ? 55.075 61.510 -18.790 1.00 48.52 51 ARG D CA 1
ATOM 8051 C C . ARG D 1 74 ? 55.583 60.298 -19.540 1.00 46.81 51 ARG D C 1
ATOM 8052 O O . ARG D 1 74 ? 56.340 59.494 -18.990 1.00 43.19 51 ARG D O 1
ATOM 8060 N N . ILE D 1 75 ? 55.148 60.154 -20.786 1.00 48.87 52 ILE D N 1
ATOM 8061 C CA . ILE D 1 75 ? 55.515 58.994 -21.581 1.00 36.99 52 ILE D CA 1
ATOM 8062 C C . ILE D 1 75 ? 55.872 59.394 -23.005 1.00 47.59 52 ILE D C 1
ATOM 8063 O O . ILE D 1 75 ? 55.135 60.135 -23.659 1.00 45.72 52 ILE D O 1
ATOM 8068 N N . ALA D 1 76 ? 57.027 58.932 -23.472 1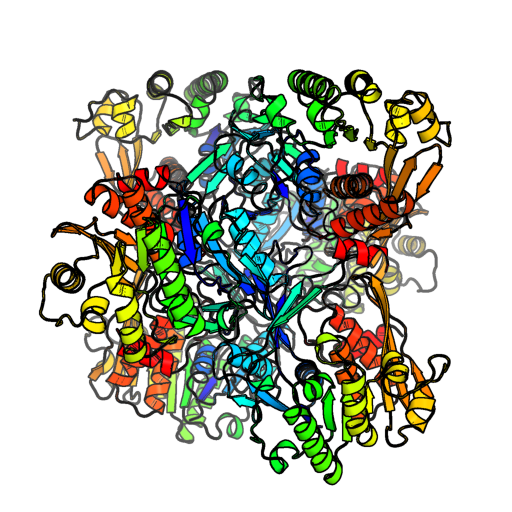.00 41.46 53 ALA D N 1
ATOM 8069 C CA . ALA D 1 76 ? 57.375 59.068 -24.876 1.00 39.51 53 ALA D CA 1
ATOM 8070 C C . ALA D 1 76 ? 56.722 57.882 -25.569 1.00 47.12 53 ALA D C 1
ATOM 8071 O O . ALA D 1 76 ? 57.004 56.740 -25.225 1.00 37.64 53 ALA D O 1
ATOM 8073 N N . THR D 1 77 ? 55.847 58.147 -26.533 1.00 39.09 54 THR D N 1
ATOM 8074 C CA . THR D 1 77 ? 55.168 57.064 -27.223 1.00 41.49 54 THR D CA 1
ATOM 8075 C C . THR D 1 77 ? 54.633 57.508 -28.584 1.00 39.43 54 THR D C 1
ATOM 8076 O O . THR D 1 77 ? 54.728 58.685 -28.939 1.00 43.21 54 THR D O 1
ATOM 8080 N N . VAL D 1 78 ? 54.086 56.560 -29.343 1.00 42.52 55 VAL D N 1
ATOM 8081 C CA . VAL D 1 78 ? 53.562 56.833 -30.678 1.00 40.43 55 VAL D CA 1
ATOM 8082 C C . VAL D 1 78 ? 52.192 56.174 -30.870 1.00 42.49 55 VAL D C 1
ATOM 8083 O O . VAL D 1 78 ? 52.007 55.026 -30.507 1.00 38.80 55 VAL D O 1
ATOM 8087 N N . VAL D 1 79 ? 51.242 56.916 -31.440 1.00 43.64 56 VAL D N 1
ATOM 8088 C CA . VAL D 1 79 ? 49.914 56.393 -31.771 1.00 38.25 56 VAL D CA 1
ATOM 8089 C C . VAL D 1 79 ? 49.541 56.900 -33.156 1.00 41.26 56 VAL D C 1
ATOM 8090 O O . VAL D 1 79 ? 50.078 57.899 -33.616 1.00 44.95 56 VAL D O 1
ATOM 8094 N N . PRO D 1 80 ? 48.620 56.213 -33.835 1.00 40.88 57 PRO D N 1
ATOM 8095 C CA . PRO D 1 80 ? 48.197 56.725 -35.136 1.00 41.34 57 PRO D CA 1
ATOM 8096 C C . PRO D 1 80 ? 47.244 57.909 -34.971 1.00 47.66 57 PRO D C 1
ATOM 8097 O O . PRO D 1 80 ? 46.574 58.039 -33.935 1.00 39.56 57 PRO D O 1
ATOM 8101 N N . ALA D 1 81 ? 47.184 58.753 -35.996 1.00 46.41 58 ALA D N 1
ATOM 8102 C CA . ALA D 1 81 ? 46.293 59.908 -36.023 1.00 50.65 58 ALA D CA 1
ATOM 8103 C C . ALA D 1 81 ? 44.891 59.481 -36.418 1.00 46.26 58 ALA D C 1
ATOM 8104 O O . ALA D 1 81 ? 44.344 59.982 -37.388 1.00 56.05 58 ALA D O 1
ATOM 8106 N N . ASN D 1 82 ? 44.323 58.539 -35.681 1.00 48.85 59 ASN D N 1
ATOM 8107 C CA . ASN D 1 82 ? 42.946 58.134 -35.918 1.00 45.34 59 ASN D CA 1
ATOM 8108 C C . ASN D 1 82 ? 42.221 58.011 -34.586 1.00 44.01 59 ASN D C 1
ATOM 8109 O O . ASN D 1 82 ? 42.828 58.218 -33.533 1.00 43.58 59 ASN D O 1
ATOM 8114 N N . PRO D 1 83 ? 40.912 57.706 -34.627 1.00 48.23 60 PRO D N 1
ATOM 8115 C CA . PRO D 1 83 ? 40.106 57.572 -33.419 1.00 40.63 60 PRO D CA 1
ATOM 8116 C C . PRO D 1 83 ? 40.596 56.516 -32.443 1.00 43.01 60 PRO D C 1
ATOM 8117 O O . PRO D 1 83 ? 40.408 56.668 -31.229 1.00 40.24 60 PRO D O 1
ATOM 8121 N N . ILE D 1 84 ? 41.196 55.441 -32.942 1.00 40.19 61 ILE D N 1
ATOM 8122 C CA . ILE D 1 84 ? 41.711 54.411 -32.029 1.00 35.18 61 ILE D CA 1
ATOM 8123 C C . ILE D 1 84 ? 42.956 54.895 -31.284 1.00 34.68 61 ILE D C 1
ATOM 8124 O O . ILE D 1 84 ? 43.100 54.682 -30.085 1.00 37.57 61 ILE D O 1
ATOM 8129 N N . GLY D 1 85 ? 43.861 55.548 -31.996 1.00 39.88 62 GLY D N 1
ATOM 8130 C CA . GLY D 1 85 ? 45.006 56.160 -31.337 1.00 39.45 62 GLY D CA 1
ATOM 8131 C C . GLY D 1 85 ? 44.545 57.175 -30.304 1.00 44.98 62 GLY D C 1
ATOM 8132 O O . GLY D 1 85 ? 45.104 57.259 -29.211 1.00 45.83 62 GLY D O 1
ATOM 8133 N N . LYS D 1 86 ? 43.509 57.941 -30.645 1.00 43.43 63 LYS D N 1
ATOM 8134 C CA . LYS D 1 86 ? 42.964 58.938 -29.721 1.00 41.98 63 LYS D CA 1
ATOM 8135 C C . LYS D 1 86 ? 42.401 58.336 -28.430 1.00 38.01 63 LYS D C 1
ATOM 8136 O O . LYS D 1 86 ? 42.515 58.946 -27.375 1.00 40.12 63 LYS D O 1
ATOM 8142 N N . MET D 1 87 ? 41.825 57.134 -28.497 1.00 36.07 64 MET D N 1
ATOM 8143 C CA . MET D 1 87 ? 41.410 56.417 -27.276 1.00 36.04 64 MET D CA 1
ATOM 8144 C C . MET D 1 87 ? 42.589 56.171 -26.331 1.00 39.85 64 MET D C 1
ATOM 8145 O O . MET D 1 87 ? 42.461 56.292 -25.107 1.00 39.32 64 MET D O 1
ATOM 8150 N N . ALA D 1 88 ? 43.734 55.810 -26.901 1.00 35.11 65 ALA D N 1
ATOM 8151 C CA . ALA D 1 88 ? 44.943 55.617 -26.109 1.00 38.89 65 ALA D CA 1
ATOM 8152 C C . ALA D 1 88 ? 45.382 56.933 -25.445 1.00 40.44 65 ALA D C 1
ATOM 8153 O O . ALA D 1 88 ? 45.771 56.947 -24.281 1.00 38.99 65 ALA D O 1
ATOM 8155 N N . VAL D 1 89 ? 45.322 58.037 -26.186 1.00 35.77 66 VAL D N 1
ATOM 8156 C CA . VAL D 1 89 ? 45.664 59.339 -25.620 1.00 43.21 66 VAL D CA 1
ATOM 8157 C C . VAL D 1 89 ? 44.657 59.737 -24.537 1.00 43.87 66 VAL D C 1
ATOM 8158 O O . VAL D 1 89 ? 45.041 60.226 -23.469 1.00 40.68 66 VAL D O 1
ATOM 8162 N N . GLU D 1 90 ? 43.373 59.501 -24.805 1.00 37.47 67 GLU D N 1
ATOM 8163 C CA . GLU D 1 90 ? 42.304 59.810 -23.842 1.00 39.26 67 GLU D CA 1
ATOM 8164 C C . GLU D 1 90 ? 42.493 59.061 -22.522 1.00 40.74 67 GLU D C 1
ATOM 8165 O O . GLU D 1 90 ? 42.253 59.604 -21.444 1.00 45.88 67 GLU D O 1
ATOM 8171 N N . HIS D 1 91 ? 42.934 57.813 -22.620 1.00 34.72 68 HIS D N 1
ATOM 8172 C CA . HIS D 1 91 ? 43.294 57.003 -21.451 1.00 31.57 68 HIS D CA 1
ATOM 8173 C C . HIS D 1 91 ? 44.363 57.710 -20.589 1.00 37.16 68 HIS D C 1
ATOM 8174 O O . HIS D 1 91 ? 44.260 57.776 -19.357 1.00 34.83 68 HIS D O 1
ATOM 8181 N N . LEU D 1 92 ? 45.368 58.274 -21.242 1.00 38.00 69 LEU D N 1
ATOM 8182 C CA . LEU D 1 92 ? 46.405 59.002 -20.522 1.00 39.64 69 LEU D CA 1
ATOM 8183 C C . LEU D 1 92 ? 45.851 60.258 -19.841 1.00 46.68 69 LEU D C 1
ATOM 8184 O O . LEU D 1 92 ? 46.108 60.477 -18.663 1.00 44.51 69 LEU D O 1
ATOM 8189 N N . TRP D 1 93 ? 45.085 61.069 -20.568 1.00 45.26 70 TRP D N 1
ATOM 8190 C CA . TRP D 1 93 ? 44.488 62.287 -19.991 1.00 45.55 70 TRP D CA 1
ATOM 8191 C C . TRP D 1 93 ? 43.641 61.985 -18.764 1.00 44.59 70 TRP D C 1
ATOM 8192 O O . TRP D 1 93 ? 43.608 62.746 -17.801 1.00 49.48 70 TRP D O 1
ATOM 8203 N N . ARG D 1 94 ? 42.914 60.888 -18.841 1.00 37.23 71 ARG D N 1
ATOM 8204 C CA . ARG D 1 94 ? 41.951 60.508 -17.824 1.00 45.97 71 ARG D CA 1
ATOM 8205 C C . ARG D 1 94 ? 42.664 60.162 -16.533 1.00 41.94 71 ARG D C 1
ATOM 8206 O O . ARG D 1 94 ? 42.129 60.349 -15.437 1.00 39.61 71 ARG D O 1
ATOM 8214 N N . HIS D 1 95 ? 43.882 59.656 -16.672 1.00 36.22 72 HIS D N 1
ATOM 8215 C CA . HIS D 1 95 ? 44.663 59.229 -15.515 1.00 39.81 72 HIS D CA 1
ATOM 8216 C C . HIS D 1 95 ? 45.790 60.205 -15.215 1.00 47.06 72 HIS D C 1
ATOM 8217 O O . HIS D 1 95 ? 46.692 59.907 -14.436 1.00 45.78 72 HIS D O 1
ATOM 8224 N N . GLN D 1 96 ? 45.713 61.367 -15.854 1.00 40.76 73 GLN D N 1
ATOM 8225 C CA . GLN D 1 96 ? 46.630 62.468 -15.625 1.00 52.83 73 GLN D CA 1
ATOM 8226 C C . GLN D 1 96 ? 48.075 62.168 -15.951 1.00 58.57 73 GLN D C 1
ATOM 8227 O O . GLN D 1 96 ? 48.971 62.629 -15.253 1.00 50.82 73 GLN D O 1
ATOM 8233 N N . VAL D 1 97 ? 48.302 61.405 -17.010 1.00 48.14 74 VAL D N 1
ATOM 8234 C CA . VAL D 1 97 ? 49.641 61.249 -17.541 1.00 41.82 74 VAL D CA 1
ATOM 8235 C C . VAL D 1 97 ? 49.860 62.287 -18.640 1.00 46.63 74 VAL D C 1
ATOM 8236 O O . VAL D 1 97 ? 49.047 62.403 -19.565 1.00 45.57 74 VAL D O 1
ATOM 8240 N N . ASP D 1 98 ? 50.945 63.056 -18.510 1.00 46.62 75 ASP D N 1
ATOM 8241 C CA . ASP D 1 98 ? 51.291 64.122 -19.450 1.00 45.61 75 ASP D CA 1
ATOM 8242 C C . ASP D 1 98 ? 51.461 63.535 -20.845 1.00 50.42 75 ASP D C 1
ATOM 8243 O O . ASP D 1 98 ? 52.169 62.548 -21.024 1.00 52.65 75 ASP D O 1
ATOM 8248 N N . THR D 1 99 ? 50.812 64.140 -21.836 1.00 51.02 76 THR D N 1
ATOM 8249 C CA . THR D 1 99 ? 50.846 63.590 -23.187 1.00 47.69 76 THR D CA 1
ATOM 8250 C C . THR D 1 99 ? 51.657 64.454 -24.149 1.00 50.29 76 THR D C 1
ATOM 8251 O O . THR D 1 99 ? 51.584 64.264 -25.359 1.00 53.86 76 THR D O 1
ATOM 8255 N N . ALA D 1 100 ? 52.427 65.398 -23.615 1.00 53.37 77 ALA D N 1
ATOM 8256 C CA . ALA D 1 100 ? 53.167 66.336 -24.462 1.00 55.46 77 ALA D CA 1
ATOM 8257 C C . ALA D 1 100 ? 54.121 65.603 -25.416 1.00 66.82 77 ALA D C 1
ATOM 8258 O O . ALA D 1 100 ? 54.476 66.126 -26.476 1.00 52.79 77 ALA D O 1
ATOM 8260 N N . PHE D 1 101 ? 54.507 64.386 -25.036 1.00 49.70 78 PHE D N 1
ATOM 8261 C CA . PHE D 1 101 ? 55.531 63.623 -25.750 1.00 53.74 78 PHE D CA 1
ATOM 8262 C C . PHE D 1 101 ? 54.957 62.391 -26.447 1.00 55.52 78 PHE D C 1
ATOM 8263 O O . PHE D 1 101 ? 55.664 61.425 -26.741 1.00 52.02 78 PHE D O 1
ATOM 8271 N N . VAL D 1 102 ? 53.655 62.437 -26.690 1.00 49.65 79 VAL D N 1
ATOM 8272 C CA . VAL D 1 102 ? 52.999 61.496 -27.568 1.00 49.64 79 VAL D CA 1
ATOM 8273 C C . VAL D 1 102 ? 53.166 62.023 -28.994 1.00 57.53 79 VAL D C 1
ATOM 8274 O O . VAL D 1 102 ? 52.836 63.181 -29.285 1.00 53.47 79 VAL D O 1
ATOM 8278 N N . VAL D 1 103 ? 53.696 61.183 -29.877 1.00 47.97 80 VAL D N 1
ATOM 8279 C CA . VAL D 1 103 ? 53.838 61.546 -31.274 1.00 45.62 80 VAL D CA 1
ATOM 8280 C C . VAL D 1 103 ? 52.808 60.806 -32.108 1.00 49.21 80 VAL D C 1
ATOM 8281 O O . VAL D 1 103 ? 52.545 59.628 -31.877 1.00 45.63 80 VAL D O 1
ATOM 8285 N N . GLU D 1 104 ? 52.217 61.508 -33.069 1.00 49.22 81 GLU D N 1
ATOM 8286 C CA . GLU D 1 104 ? 51.239 60.905 -33.964 1.00 58.87 81 GLU D CA 1
ATOM 8287 C C . GLU D 1 104 ? 51.888 60.490 -35.281 1.00 54.10 81 GLU D C 1
ATOM 8288 O O . GLU D 1 104 ? 52.458 61.315 -35.973 1.00 54.35 81 GLU D O 1
ATOM 8294 N N . ALA D 1 105 ? 51.819 59.206 -35.617 1.00 51.62 82 ALA D N 1
ATOM 8295 C CA . ALA D 1 105 ? 52.405 58.719 -36.868 1.00 50.28 82 ALA D CA 1
ATOM 8296 C C . ALA D 1 105 ? 51.963 57.288 -37.140 1.00 51.25 82 ALA D C 1
ATOM 8297 O O . ALA D 1 105 ? 51.435 56.621 -36.252 1.00 45.35 82 ALA D O 1
ATOM 8299 N N . GLY D 1 106 ? 52.163 56.827 -38.373 1.00 52.36 83 GLY D N 1
ATOM 8300 C CA . GLY D 1 106 ? 51.801 55.457 -38.746 1.00 58.07 83 GLY D CA 1
ATOM 8301 C C . GLY D 1 106 ? 50.317 55.187 -38.963 1.00 54.49 83 GLY D C 1
ATOM 8302 O O . GLY D 1 106 ? 49.515 56.117 -39.058 1.00 53.74 83 GLY D O 1
ATOM 8303 N N . ASP D 1 107 ? 49.950 53.905 -39.023 1.00 49.33 84 ASP D N 1
ATOM 8304 C CA . ASP D 1 107 ? 48.630 53.513 -39.519 1.00 47.79 84 ASP D CA 1
ATOM 8305 C C . ASP D 1 107 ? 47.735 52.788 -38.517 1.00 42.16 84 ASP D C 1
ATOM 8306 O O . ASP D 1 107 ? 46.550 52.623 -38.777 1.00 48.02 84 ASP D O 1
ATOM 8311 N N . ARG D 1 108 ? 48.279 52.315 -37.401 1.00 43.81 85 ARG D N 1
ATOM 8312 C CA . ARG D 1 108 ? 47.456 51.513 -36.501 1.00 35.86 85 ARG D CA 1
ATOM 8313 C C . ARG D 1 108 ? 47.953 51.482 -35.073 1.00 35.21 85 ARG D C 1
ATOM 8314 O O . ARG D 1 108 ? 49.167 51.525 -34.810 1.00 34.69 85 ARG D O 1
ATOM 8322 N N . LEU D 1 109 ? 47.008 51.387 -34.145 1.00 35.36 86 LEU D N 1
ATOM 8323 C CA . LEU D 1 109 ? 47.337 51.064 -32.767 1.00 30.89 86 LEU D CA 1
ATOM 8324 C C . LEU D 1 109 ? 47.424 49.535 -32.621 1.00 34.96 86 LEU D C 1
ATOM 8325 O O . LEU D 1 109 ? 46.583 48.806 -33.156 1.00 32.68 86 LEU D O 1
ATOM 8330 N N . GLY D 1 110 ? 48.427 49.046 -31.898 1.00 34.33 87 GLY D N 1
ATOM 8331 C CA . GLY D 1 110 ? 48.547 47.605 -31.656 1.00 29.55 87 GLY D CA 1
ATOM 8332 C C . GLY D 1 110 ? 47.456 47.118 -30.705 1.00 31.20 87 GLY D C 1
ATOM 8333 O O . GLY D 1 110 ? 46.971 47.873 -29.870 1.00 25.53 87 GLY D O 1
ATOM 8334 N N . THR D 1 111 ? 47.075 45.849 -30.823 1.00 27.69 88 THR D N 1
ATOM 8335 C CA . THR D 1 111 ? 46.023 45.289 -29.998 1.00 26.27 88 THR D CA 1
ATOM 8336 C C . THR D 1 111 ? 46.441 43.890 -29.594 1.00 33.02 88 THR D C 1
ATOM 8337 O O . THR D 1 111 ? 47.414 43.344 -30.125 1.00 30.64 88 THR D O 1
ATOM 8341 N N . TYR D 1 112 ? 45.732 43.316 -28.645 1.00 27.75 89 TYR D N 1
ATOM 8342 C CA . TYR D 1 112 ? 45.792 41.896 -28.396 1.00 30.12 89 TYR D CA 1
ATOM 8343 C C . TYR D 1 112 ? 44.451 41.363 -27.936 1.00 26.18 89 TYR D C 1
ATOM 8344 O O . TYR D 1 112 ? 43.675 42.086 -27.375 1.00 28.21 89 TYR D O 1
ATOM 8353 N N . TYR D 1 113 ? 44.177 40.105 -28.216 1.00 29.23 90 TYR D N 1
ATOM 8354 C CA . TYR D 1 113 ? 42.928 39.487 -27.798 1.00 23.03 90 TYR D CA 1
ATOM 8355 C C . TYR D 1 113 ? 43.219 38.613 -26.581 1.00 24.88 90 TYR D C 1
ATOM 8356 O O . TYR D 1 113 ? 44.201 37.877 -26.580 1.00 25.71 90 TYR D O 1
ATOM 8365 N N . LEU D 1 114 ? 42.377 38.675 -25.557 1.00 21.62 91 LEU D N 1
ATOM 8366 C CA A LEU D 1 114 ? 42.570 37.870 -24.355 0.50 24.39 91 LEU D CA 1
ATOM 8367 C CA B LEU D 1 114 ? 42.578 37.837 -24.373 0.50 24.17 91 LEU D CA 1
ATOM 8368 C C . LEU D 1 114 ? 41.337 37.015 -24.081 1.00 24.89 91 LEU D C 1
ATOM 8369 O O . LEU D 1 114 ? 40.237 37.541 -23.895 1.00 22.56 91 LEU D O 1
ATOM 8378 N N . GLU D 1 115 ? 41.517 35.708 -24.079 1.00 22.41 92 GLU D N 1
ATOM 8379 C CA . GLU D 1 115 ? 40.440 34.797 -23.795 1.00 23.57 92 GLU D CA 1
ATOM 8380 C C . GLU D 1 115 ? 40.518 34.508 -22.308 1.00 27.67 92 GLU D C 1
ATOM 8381 O O . GLU D 1 115 ? 41.522 33.987 -21.824 1.00 27.80 92 GLU D O 1
ATOM 8387 N N . SER D 1 116 ? 39.442 34.817 -21.605 1.00 23.00 93 SER D N 1
ATOM 8388 C CA A SER D 1 116 ? 39.396 34.681 -20.159 0.50 19.84 93 SER D CA 1
ATOM 8389 C CA B SER D 1 116 ? 39.377 34.671 -20.157 0.50 20.13 93 SER D CA 1
ATOM 8390 C C . SER D 1 116 ? 39.691 33.240 -19.715 1.00 25.60 93 SER D C 1
ATOM 8391 O O . SER D 1 116 ? 39.386 32.290 -20.408 1.00 23.98 93 SER D O 1
ATOM 8396 N N . GLY D 1 117 ? 40.315 33.091 -18.557 1.00 23.92 94 GLY D N 1
ATOM 8397 C CA . GLY D 1 117 ? 40.540 31.777 -17.996 1.00 25.81 94 GLY D CA 1
ATOM 8398 C C . GLY D 1 117 ? 39.978 31.764 -16.582 1.00 26.90 94 GLY D C 1
ATOM 8399 O O . GLY D 1 117 ? 39.947 32.795 -15.912 1.00 22.19 94 GLY D O 1
ATOM 8400 N N . THR D 1 118 ? 39.554 30.588 -16.136 1.00 23.75 95 THR D N 1
ATOM 8401 C CA . THR D 1 118 ? 38.979 30.389 -14.817 1.00 22.04 95 THR D CA 1
ATOM 8402 C C . THR D 1 118 ? 39.300 28.949 -14.417 1.00 22.64 95 THR D C 1
ATOM 8403 O O . THR D 1 118 ? 39.241 28.050 -15.260 1.00 24.48 95 THR D O 1
ATOM 8407 N N . ALA D 1 119 ? 39.627 28.735 -13.142 1.00 22.83 96 ALA D N 1
ATOM 8408 C CA . ALA D 1 119 ? 39.848 27.395 -12.598 1.00 21.94 96 ALA D CA 1
ATOM 8409 C C . ALA D 1 119 ? 40.920 26.672 -13.422 1.00 31.64 96 ALA D C 1
ATOM 8410 O O . ALA D 1 119 ? 42.013 27.206 -13.600 1.00 26.68 96 ALA D O 1
ATOM 8412 N N . LEU D 1 120 ? 40.618 25.490 -13.959 1.00 24.02 97 LEU D N 1
ATOM 8413 C CA . LEU D 1 120 ? 41.653 24.723 -14.654 1.00 28.49 97 LEU D CA 1
ATOM 8414 C C . LEU D 1 120 ? 42.117 25.350 -15.970 1.00 27.58 97 LEU D C 1
ATOM 8415 O O . LEU D 1 120 ? 43.212 25.060 -16.435 1.00 30.82 97 LEU D O 1
ATOM 8420 N N . LYS D 1 121 ? 41.290 26.199 -16.569 1.00 26.03 98 LYS D N 1
ATOM 8421 C CA . LYS D 1 121 ? 41.567 26.722 -17.907 1.00 25.85 98 LYS D CA 1
ATOM 8422 C C . LYS D 1 121 ? 42.320 28.047 -17.826 1.00 29.24 98 LYS D C 1
ATOM 8423 O O . LYS D 1 121 ? 41.771 29.040 -17.361 1.00 26.37 98 LYS D O 1
ATOM 8429 N N . ALA D 1 122 ? 43.575 28.052 -18.277 1.00 25.97 99 ALA D N 1
ATOM 8430 C CA . ALA D 1 122 ? 44.404 29.259 -18.269 1.00 27.21 99 ALA D CA 1
ATOM 8431 C C . ALA D 1 122 ? 43.915 30.308 -19.283 1.00 25.06 99 ALA D C 1
ATOM 8432 O O . ALA D 1 122 ? 43.400 29.958 -20.342 1.00 23.83 99 ALA D O 1
ATOM 8434 N N . PRO D 1 123 ? 44.099 31.597 -18.971 1.00 25.22 100 PRO D N 1
ATOM 8435 C CA . PRO D 1 123 ? 43.845 32.620 -19.980 1.00 24.49 100 PRO D CA 1
ATOM 8436 C C . PRO D 1 123 ? 44.696 32.333 -21.209 1.00 28.88 100 PRO D C 1
ATOM 8437 O O . PRO D 1 123 ? 45.721 31.660 -21.115 1.00 30.05 100 PRO D O 1
ATOM 8441 N N . SER D 1 124 ? 44.282 32.844 -22.353 1.00 26.75 101 SER D N 1
ATOM 8442 C CA . SER D 1 124 ? 44.964 32.569 -23.621 1.00 28.07 101 SER D CA 1
ATOM 8443 C C . SER D 1 124 ? 45.019 33.917 -24.350 1.00 40.81 101 SER D C 1
ATOM 8444 O O . SER D 1 124 ? 44.083 34.700 -24.236 1.00 32.18 101 SER D O 1
ATOM 8447 N N . VAL D 1 125 ? 46.112 34.217 -25.054 1.00 31.32 102 VAL D N 1
ATOM 8448 C CA . VAL D 1 125 ? 46.285 35.541 -25.677 1.00 29.01 102 VAL D CA 1
ATOM 8449 C C . VAL D 1 125 ? 46.631 35.379 -27.160 1.00 32.40 102 VAL D C 1
ATOM 8450 O O . VAL D 1 125 ? 47.293 34.418 -27.544 1.00 30.90 102 VAL D O 1
ATOM 8454 N N . VAL D 1 126 ? 46.134 36.280 -27.999 1.00 29.76 103 VAL D N 1
ATOM 8455 C CA . VAL D 1 126 ? 46.507 36.308 -29.417 1.00 27.06 103 VAL D CA 1
ATOM 8456 C C . VAL D 1 126 ? 46.966 37.724 -29.695 1.00 29.57 103 VAL D C 1
ATOM 8457 O O . VAL D 1 126 ? 46.187 38.672 -29.580 1.00 30.52 103 VAL D O 1
ATOM 8461 N N . TYR D 1 127 ? 48.238 37.900 -30.012 1.00 29.34 104 TYR D N 1
ATOM 8462 C CA . TYR D 1 127 ? 48.712 39.254 -30.230 1.00 30.54 104 TYR D CA 1
ATOM 8463 C C . TYR D 1 127 ? 48.389 39.737 -31.637 1.00 27.97 104 TYR D C 1
ATOM 8464 O O . TYR D 1 127 ? 48.326 38.952 -32.586 1.00 27.16 104 TYR D O 1
ATOM 8473 N N . ASP D 1 128 ? 48.183 41.040 -31.747 1.00 28.41 105 ASP D N 1
ATOM 8474 C CA . ASP D 1 128 ? 48.003 41.700 -33.030 1.00 27.90 105 ASP D CA 1
ATOM 8475 C C . ASP D 1 128 ? 48.641 43.091 -32.907 1.00 35.37 105 ASP D C 1
ATOM 8476 O O . ASP D 1 128 ? 48.005 44.123 -33.151 1.00 32.20 105 ASP D O 1
ATOM 8481 N N . ARG D 1 129 ? 49.915 43.100 -32.517 1.00 31.68 106 ARG D N 1
ATOM 8482 C CA . ARG D 1 129 ? 50.637 44.338 -32.195 1.00 34.42 106 ARG D CA 1
ATOM 8483 C C . ARG D 1 129 ? 51.667 44.677 -33.277 1.00 35.91 106 ARG D C 1
ATOM 8484 O O . ARG D 1 129 ? 52.155 45.805 -33.371 1.00 38.26 106 ARG D O 1
ATOM 8492 N N . GLN D 1 130 ? 52.000 43.700 -34.101 1.00 34.74 107 GLN D N 1
ATOM 8493 C CA . GLN D 1 130 ? 52.916 43.950 -35.206 1.00 40.17 107 GLN D CA 1
ATOM 8494 C C . GLN D 1 130 ? 52.421 45.053 -36.153 1.00 42.20 107 GLN D C 1
ATOM 8495 O O . GLN D 1 130 ? 51.222 45.238 -36.335 1.00 41.23 107 GLN D O 1
ATOM 8501 N N . HIS D 1 131 ? 53.367 45.776 -36.742 1.00 40.01 108 HIS D N 1
ATOM 8502 C CA . HIS D 1 131 ? 53.105 46.824 -37.735 1.00 46.42 108 HIS D CA 1
ATOM 8503 C C . HIS D 1 131 ? 52.429 48.050 -37.140 1.00 45.10 108 HIS D C 1
ATOM 8504 O O . HIS D 1 131 ? 51.958 48.923 -37.865 1.00 42.09 108 HIS D O 1
ATOM 8511 N N . SER D 1 132 ? 52.394 48.120 -35.817 1.00 40.23 109 SER D N 1
ATOM 8512 C CA . SER D 1 132 ? 51.787 49.261 -35.148 1.00 41.71 109 SER D CA 1
ATOM 8513 C C . SER D 1 132 ? 52.596 50.536 -35.406 1.00 41.76 109 SER D C 1
ATOM 8514 O O . SER D 1 132 ? 53.745 50.479 -35.862 1.00 44.23 109 SER D O 1
ATOM 8517 N N . SER D 1 133 ? 51.987 51.690 -35.158 1.00 38.06 110 SER D N 1
ATOM 8518 C CA . SER D 1 133 ? 52.687 52.954 -35.327 1.00 45.82 110 SER D CA 1
ATOM 8519 C C . SER D 1 133 ? 53.975 52.930 -34.511 1.00 40.24 110 SER D C 1
ATOM 8520 O O . SER D 1 133 ? 55.037 53.295 -34.996 1.00 46.90 110 SER D O 1
ATOM 8523 N N . PHE D 1 134 ? 53.874 52.490 -33.269 1.00 38.66 111 PHE D N 1
ATOM 8524 C CA . PHE D 1 134 ? 55.043 52.382 -32.399 1.00 43.70 111 PHE D CA 1
ATOM 8525 C C . PHE D 1 134 ? 56.092 51.429 -32.953 1.00 40.88 111 PHE D C 1
ATOM 8526 O O . PHE D 1 134 ? 57.245 51.802 -33.130 1.00 42.89 111 PHE D O 1
ATOM 8534 N N . ALA D 1 135 ? 55.695 50.194 -33.224 1.00 39.26 112 ALA D N 1
ATOM 8535 C CA . ALA D 1 135 ? 56.657 49.189 -33.672 1.00 47.07 112 ALA D CA 1
ATOM 8536 C C . ALA D 1 135 ? 57.387 49.590 -34.948 1.00 49.65 112 ALA D C 1
ATOM 8537 O O . ALA D 1 135 ? 58.534 49.190 -35.160 1.00 48.55 112 ALA D O 1
ATOM 8539 N N . ARG D 1 136 ? 56.724 50.372 -35.797 1.00 50.31 113 ARG D N 1
ATOM 8540 C CA . ARG D 1 136 ? 57.282 50.744 -37.106 1.00 55.14 113 ARG D CA 1
ATOM 8541 C C . ARG D 1 136 ? 58.033 52.068 -37.082 1.00 51.65 113 ARG D C 1
ATOM 8542 O O . ARG D 1 136 ? 58.689 52.443 -38.052 1.00 55.98 113 ARG D O 1
ATOM 8550 N N . HIS D 1 137 ? 57.931 52.773 -35.966 1.00 49.00 114 HIS D N 1
ATOM 8551 C CA . HIS D 1 137 ? 58.514 54.097 -35.851 1.00 50.26 114 HIS D CA 1
ATOM 8552 C C . HIS D 1 137 ? 60.034 54.026 -35.999 1.00 52.08 114 HIS D C 1
ATOM 8553 O O . HIS D 1 137 ? 60.682 53.156 -35.414 1.00 53.21 114 HIS D O 1
ATOM 8560 N N . LYS D 1 138 ? 60.588 54.943 -36.781 1.00 57.01 115 LYS D N 1
ATOM 8561 C CA . LYS D 1 138 ? 62.024 54.967 -37.056 1.00 71.19 115 LYS D CA 1
ATOM 8562 C C . LYS D 1 138 ? 62.553 56.391 -37.036 1.00 63.28 115 LYS D C 1
ATOM 8563 O O . LYS D 1 138 ? 63.611 56.672 -37.584 1.00 66.05 115 LYS D O 1
ATOM 8569 N N . SER D 1 139 ? 61.814 57.291 -36.404 1.00 67.31 116 SER D N 1
ATOM 8570 C CA . SER D 1 139 ? 62.136 58.709 -36.476 1.00 68.97 116 SER D CA 1
ATOM 8571 C C . SER D 1 139 ? 62.369 59.316 -35.097 1.00 60.51 116 SER D C 1
ATOM 8572 O O . SER D 1 139 ? 61.542 59.196 -34.199 1.00 56.56 116 SER D O 1
ATOM 8575 N N . MET D 1 140 ? 63.501 59.982 -34.940 1.00 58.87 117 MET D N 1
ATOM 8576 C CA . MET D 1 140 ? 63.859 60.585 -33.666 1.00 69.24 117 MET D CA 1
ATOM 8577 C C . MET D 1 140 ? 63.004 61.838 -33.442 1.00 74.67 117 MET D C 1
ATOM 8578 O O . MET D 1 140 ? 63.351 62.913 -33.912 1.00 81.50 117 MET D O 1
ATOM 8583 N N . ASP D 1 141 ? 61.889 61.700 -32.726 1.00 69.43 118 ASP D N 1
ATOM 8584 C CA . ASP D 1 141 ? 60.928 62.801 -32.589 1.00 69.39 118 ASP D CA 1
ATOM 8585 C C . ASP D 1 141 ? 60.833 63.406 -31.189 1.00 69.35 118 ASP D C 1
ATOM 8586 O O . ASP D 1 141 ? 59.805 63.983 -30.841 1.00 70.92 118 ASP D O 1
ATOM 8591 N N . TRP D 1 142 ? 61.879 63.279 -30.384 1.00 64.57 119 TRP D N 1
ATOM 8592 C CA . TRP D 1 142 ? 61.814 63.784 -29.012 1.00 65.72 119 TRP D CA 1
ATOM 8593 C C . TRP D 1 142 ? 62.986 64.672 -28.630 1.00 69.95 119 TRP D C 1
ATOM 8594 O O . TRP D 1 142 ? 64.148 64.268 -28.726 1.00 66.41 119 TRP D O 1
ATOM 8605 N N . ASP D 1 143 ? 62.688 65.852 -28.110 1.00 72.70 120 ASP D N 1
ATOM 8606 C CA . ASP D 1 143 ? 63.736 66.742 -27.667 1.00 70.20 120 ASP D CA 1
ATOM 8607 C C . ASP D 1 143 ? 64.083 66.227 -26.292 1.00 72.05 120 ASP D C 1
ATOM 8608 O O . ASP D 1 143 ? 63.307 66.355 -25.363 1.00 67.28 120 ASP D O 1
ATOM 8613 N N . LEU D 1 144 ? 65.270 65.656 -26.169 1.00 69.72 121 LEU D N 1
ATOM 8614 C CA . LEU D 1 144 ? 65.670 64.996 -24.934 1.00 76.19 121 LEU D CA 1
ATOM 8615 C C . LEU D 1 144 ? 65.814 65.950 -23.753 1.00 74.40 121 LEU D C 1
ATOM 8616 O O . LEU D 1 144 ? 65.439 65.610 -22.634 1.00 70.67 121 LEU D O 1
ATOM 8621 N N . SER D 1 145 ? 66.354 67.141 -23.990 1.00 76.62 122 SER D N 1
ATOM 8622 C CA . SER D 1 145 ? 66.471 68.103 -22.902 1.00 74.05 122 SER D CA 1
ATOM 8623 C C . SER D 1 145 ? 65.073 68.393 -22.354 1.00 69.37 122 SER D C 1
ATOM 8624 O O . SER D 1 145 ? 64.889 68.638 -21.163 1.00 69.88 122 SER D O 1
ATOM 8627 N N . GLU D 1 146 ? 64.087 68.325 -23.241 1.00 73.35 123 GLU D N 1
ATOM 8628 C CA . GLU D 1 146 ? 62.700 68.615 -22.899 1.00 71.06 123 GLU D CA 1
ATOM 8629 C C . GLU D 1 146 ? 62.040 67.426 -22.201 1.00 75.05 123 GLU D C 1
ATOM 8630 O O . GLU D 1 146 ? 61.412 67.573 -21.147 1.00 64.39 123 GLU D O 1
ATOM 8636 N N . LEU D 1 147 ? 62.177 66.254 -22.815 1.00 60.65 124 LEU D N 1
ATOM 8637 C CA . LEU D 1 147 ? 61.636 65.014 -22.278 1.00 56.68 124 LEU D CA 1
ATOM 8638 C C . LEU D 1 147 ? 62.169 64.732 -20.870 1.00 54.46 124 LEU D C 1
ATOM 8639 O O . LEU D 1 147 ? 61.461 64.185 -20.029 1.00 58.26 124 LEU D O 1
ATOM 8644 N N . LEU D 1 148 ? 63.409 65.129 -20.613 1.00 60.10 125 LEU D N 1
ATOM 8645 C CA . LEU D 1 148 ? 64.075 64.790 -19.354 1.00 59.52 125 LEU D CA 1
ATOM 8646 C C . LEU D 1 148 ? 64.066 65.890 -18.289 1.00 67.21 125 LEU D C 1
ATOM 8647 O O . LEU D 1 148 ? 64.507 65.664 -17.157 1.00 59.30 125 LEU D O 1
ATOM 8652 N N . LYS D 1 149 ? 63.572 67.075 -18.643 1.00 62.23 126 LYS D N 1
ATOM 8653 C CA . LYS D 1 149 ? 63.572 68.205 -17.714 1.00 68.53 126 LYS D CA 1
ATOM 8654 C C . LYS D 1 149 ? 62.765 67.959 -16.431 1.00 69.50 126 LYS D C 1
ATOM 8655 O O . LYS D 1 149 ? 61.569 67.656 -16.476 1.00 60.78 126 LYS D O 1
ATOM 8661 N N . GLY D 1 150 ? 63.433 68.093 -15.289 1.00 67.10 127 GLY D N 1
ATOM 8662 C CA . GLY D 1 150 ? 62.786 67.947 -13.989 1.00 63.84 127 GLY D CA 1
ATOM 8663 C C . GLY D 1 150 ? 62.507 66.506 -13.612 1.00 67.08 127 GLY D C 1
ATOM 8664 O O . GLY D 1 150 ? 61.824 66.235 -12.623 1.00 65.46 127 GLY D O 1
ATOM 8665 N N . ILE D 1 151 ? 63.036 65.573 -14.395 1.00 66.42 128 ILE D N 1
ATOM 8666 C CA . ILE D 1 151 ? 62.758 64.150 -14.172 1.00 58.13 128 ILE D CA 1
ATOM 8667 C C . ILE D 1 151 ? 63.696 63.566 -13.120 1.00 52.46 128 ILE D C 1
ATOM 8668 O O . ILE D 1 151 ? 64.888 63.847 -13.121 1.00 53.42 128 ILE D O 1
ATOM 8673 N N . ARG D 1 152 ? 63.156 62.743 -12.228 1.00 56.77 129 ARG D N 1
ATOM 8674 C CA . ARG D 1 152 ? 63.973 62.080 -11.213 1.00 60.23 129 ARG D CA 1
ATOM 8675 C C . ARG D 1 152 ? 64.298 60.630 -11.609 1.00 54.13 129 ARG D C 1
ATOM 8676 O O . ARG D 1 152 ? 65.399 60.137 -11.355 1.00 49.11 129 ARG D O 1
ATOM 8684 N N . VAL D 1 153 ? 63.340 59.959 -12.246 1.00 48.01 130 VAL D N 1
ATOM 8685 C CA . VAL D 1 153 ? 63.500 58.556 -12.633 1.00 47.60 130 VAL D CA 1
ATOM 8686 C C . VAL D 1 153 ? 63.052 58.321 -14.073 1.00 49.52 130 VAL D C 1
ATOM 8687 O O . VAL D 1 153 ? 62.022 58.837 -14.503 1.00 49.60 130 VAL D O 1
ATOM 8691 N N . LEU D 1 154 ? 63.786 57.483 -14.782 1.00 41.94 131 LEU D N 1
ATOM 8692 C CA . LEU D 1 154 ? 63.411 57.084 -16.119 1.00 43.76 131 LEU D CA 1
ATOM 8693 C C . LEU D 1 154 ? 63.098 55.602 -16.012 1.00 50.79 131 LEU D C 1
ATOM 8694 O O . LEU D 1 154 ? 63.884 54.854 -15.453 1.00 44.90 131 LEU D O 1
ATOM 8699 N N . HIS D 1 155 ? 61.948 55.180 -16.527 1.00 35.67 132 HIS D N 1
ATOM 8700 C CA . HIS D 1 155 ? 61.561 53.770 -16.463 1.00 41.13 132 HIS D CA 1
ATOM 8701 C C . HIS D 1 155 ? 61.273 53.190 -17.848 1.00 44.86 132 HIS D C 1
ATOM 8702 O O . HIS D 1 155 ? 60.632 53.840 -18.681 1.00 39.52 132 HIS D O 1
ATOM 8709 N N . VAL D 1 156 ? 61.751 51.972 -18.086 1.00 34.46 133 VAL D N 1
ATOM 8710 C CA . VAL D 1 156 ? 61.448 51.270 -19.327 1.00 36.23 133 VAL D CA 1
ATOM 8711 C C . VAL D 1 156 ? 61.543 49.759 -19.126 1.00 35.89 133 VAL D C 1
ATOM 8712 O O . VAL D 1 156 ? 62.122 49.293 -18.144 1.00 34.90 133 VAL D O 1
ATOM 8716 N N . SER D 1 157 ? 60.960 48.991 -20.042 1.00 37.66 134 SER D N 1
ATOM 8717 C CA . SER D 1 157 ? 60.948 47.529 -19.905 1.00 32.02 134 SER D CA 1
ATOM 8718 C C . SER D 1 157 ? 61.542 46.832 -21.118 1.00 32.64 134 SER D C 1
ATOM 8719 O O . SER D 1 157 ? 61.787 47.457 -22.158 1.00 34.73 134 SER D O 1
ATOM 8722 N N . GLY D 1 158 ? 61.771 45.528 -20.990 1.00 36.28 135 GLY D N 1
ATOM 8723 C CA . GLY D 1 158 ? 62.287 44.730 -22.100 1.00 32.68 135 GLY D CA 1
ATOM 8724 C C . GLY D 1 158 ? 61.325 44.555 -23.272 1.00 32.46 135 GLY D C 1
ATOM 8725 O O . GLY D 1 158 ? 61.726 44.147 -24.349 1.00 37.76 135 GLY D O 1
ATOM 8726 N N . ILE D 1 159 ? 60.051 44.842 -23.068 1.00 35.73 136 ILE D N 1
ATOM 8727 C CA . ILE D 1 159 ? 59.089 44.786 -24.169 1.00 34.39 136 ILE D CA 1
ATOM 8728 C C . ILE D 1 159 ? 59.441 45.822 -25.235 1.00 38.16 136 ILE D C 1
ATOM 8729 O O . ILE D 1 159 ? 59.521 45.513 -26.425 1.00 38.63 136 ILE D O 1
ATOM 8734 N N . THR D 1 160 ? 59.669 47.058 -24.809 1.00 34.91 137 THR D N 1
ATOM 8735 C CA . THR D 1 160 ? 59.998 48.128 -25.751 1.00 35.34 137 THR D CA 1
ATOM 8736 C C . THR D 1 160 ? 61.253 47.848 -26.569 1.00 35.41 137 THR D C 1
ATOM 8737 O O . THR D 1 160 ? 61.266 48.045 -27.794 1.00 42.70 137 THR D O 1
ATOM 8741 N N . ILE D 1 161 ? 62.318 47.399 -25.908 1.00 36.68 138 ILE D N 1
ATOM 8742 C CA . ILE D 1 161 ? 63.582 47.205 -26.622 1.00 38.45 138 ILE D CA 1
ATOM 8743 C C . ILE D 1 161 ? 63.554 45.995 -27.553 1.00 41.96 138 ILE D C 1
ATOM 8744 O O . ILE D 1 161 ? 64.406 45.864 -28.428 1.00 44.05 138 ILE D O 1
ATOM 8749 N N . ALA D 1 162 ? 62.574 45.119 -27.364 1.00 36.99 139 ALA D N 1
ATOM 8750 C CA . ALA D 1 162 ? 62.434 43.929 -28.197 1.00 39.51 139 ALA D CA 1
ATOM 8751 C C . ALA D 1 162 ? 61.732 44.240 -29.504 1.00 41.30 139 ALA D C 1
ATOM 8752 O O . ALA D 1 162 ? 61.795 43.454 -30.450 1.00 41.58 139 ALA D O 1
ATOM 8754 N N . LEU D 1 163 ? 61.043 45.375 -29.558 1.00 40.70 140 LEU D N 1
ATOM 8755 C CA . LEU D 1 163 ? 60.224 45.658 -30.724 1.00 44.41 140 LEU D CA 1
ATOM 8756 C C . LEU D 1 163 ? 61.047 45.921 -31.977 1.00 45.74 140 LEU D C 1
ATOM 8757 O O . LEU D 1 163 ? 60.627 45.562 -33.065 1.00 49.55 140 LEU D O 1
ATOM 8762 N N . SER D 1 164 ? 62.213 46.548 -31.832 1.00 44.41 141 SER D N 1
ATOM 8763 C CA . SER D 1 164 ? 63.052 46.829 -32.993 1.00 46.53 141 SER D CA 1
ATOM 8764 C C . SER D 1 164 ? 64.412 47.412 -32.615 1.00 50.24 141 SER D C 1
ATOM 8765 O O . SER D 1 164 ? 64.615 47.923 -31.510 1.00 49.06 141 SER D O 1
ATOM 8768 N N . THR D 1 165 ? 65.343 47.344 -33.552 1.00 50.04 142 THR D N 1
ATOM 8769 C CA . THR D 1 165 ? 66.677 47.863 -33.315 1.00 55.12 142 THR D CA 1
ATOM 8770 C C . THR D 1 165 ? 66.597 49.346 -33.004 1.00 54.30 142 THR D C 1
ATOM 8771 O O . THR D 1 165 ? 67.284 49.844 -32.116 1.00 55.59 142 THR D O 1
ATOM 8775 N N . PHE D 1 166 ? 65.757 50.053 -33.753 1.00 57.51 143 PHE D N 1
ATOM 8776 C CA . PHE D 1 166 ? 65.574 51.474 -33.535 1.00 54.51 143 PHE D CA 1
ATOM 8777 C C . PHE D 1 166 ? 65.193 51.755 -32.081 1.00 49.27 143 PHE D C 1
ATOM 8778 O O . PHE D 1 166 ? 65.719 52.695 -31.473 1.00 48.30 143 PHE D O 1
ATOM 8786 N N . TRP D 1 167 ? 64.281 50.950 -31.533 1.00 46.81 144 TRP D N 1
ATOM 8787 C CA . TRP D 1 167 ? 63.824 51.147 -30.151 1.00 46.20 144 TRP D CA 1
ATOM 8788 C C . TRP D 1 167 ? 64.880 50.789 -29.115 1.00 49.09 144 TRP D C 1
ATOM 8789 O O . TRP D 1 167 ? 65.096 51.533 -28.156 1.00 44.84 144 TRP D O 1
ATOM 8800 N N . LEU D 1 168 ? 65.542 49.655 -29.315 1.00 46.20 145 LEU D N 1
ATOM 8801 C CA . LEU D 1 168 ? 66.661 49.284 -28.460 1.00 47.41 145 LEU D CA 1
ATOM 8802 C C . LEU D 1 168 ? 67.690 50.408 -28.417 1.00 54.60 145 LEU D C 1
ATOM 8803 O O . LEU D 1 168 ? 68.155 50.820 -27.351 1.00 51.80 145 LEU D O 1
ATOM 8808 N N . GLU D 1 169 ? 68.061 50.905 -29.583 1.00 51.95 146 GLU D N 1
ATOM 8809 C CA . GLU D 1 169 ? 69.101 51.926 -29.623 1.00 58.17 146 GLU D CA 1
ATOM 8810 C C . GLU D 1 169 ? 68.607 53.267 -29.093 1.00 54.02 146 GLU D C 1
ATOM 8811 O O . GLU D 1 169 ? 69.339 53.985 -28.416 1.00 47.75 146 GLU D O 1
ATOM 8817 N N . MET D 1 170 ? 67.358 53.593 -29.392 1.00 48.71 147 MET D N 1
ATOM 8818 C CA . MET D 1 170 ? 66.766 54.820 -28.885 1.00 55.56 147 MET D CA 1
ATOM 8819 C C . MET D 1 170 ? 66.776 54.816 -27.356 1.00 52.89 147 MET D C 1
ATOM 8820 O O . MET D 1 170 ? 67.155 55.801 -26.726 1.00 53.30 147 MET D O 1
ATOM 8825 N N . VAL D 1 171 ? 66.338 53.706 -26.767 1.00 54.40 148 VAL D N 1
ATOM 8826 C CA . VAL D 1 171 ? 66.263 53.579 -25.309 1.00 46.87 148 VAL D CA 1
ATOM 8827 C C . VAL D 1 171 ? 67.642 53.736 -24.662 1.00 53.36 148 VAL D C 1
ATOM 8828 O O . VAL D 1 171 ? 67.811 54.509 -23.713 1.00 52.80 148 VAL D O 1
ATOM 8832 N N . VAL D 1 172 ? 68.635 53.029 -25.195 1.00 50.73 149 VAL D N 1
ATOM 8833 C CA . VAL D 1 172 ? 69.997 53.159 -24.695 1.00 49.80 149 VAL D CA 1
ATOM 8834 C C . VAL D 1 172 ? 70.454 54.614 -24.789 1.00 51.12 149 VAL D C 1
ATOM 8835 O O . VAL D 1 172 ? 71.000 55.174 -23.834 1.00 54.55 149 VAL D O 1
ATOM 8839 N N . LYS D 1 173 ? 70.212 55.225 -25.941 1.00 53.72 150 LYS D N 1
ATOM 8840 C CA . LYS D 1 173 ? 70.586 56.619 -26.173 1.00 61.00 150 LYS D CA 1
ATOM 8841 C C . LYS D 1 173 ? 69.977 57.523 -25.100 1.00 57.58 150 LYS D C 1
ATOM 8842 O O . LYS D 1 173 ? 70.658 58.362 -24.520 1.00 56.33 150 LYS D O 1
ATOM 8848 N N . ILE D 1 174 ? 68.691 57.333 -24.831 1.00 59.58 151 ILE D N 1
ATOM 8849 C CA . ILE D 1 174 ? 67.992 58.133 -23.830 1.00 56.60 151 ILE D CA 1
ATOM 8850 C C . ILE D 1 174 ? 68.471 57.840 -22.403 1.00 54.33 151 ILE D C 1
ATOM 8851 O O . ILE D 1 174 ? 68.625 58.763 -21.599 1.00 49.75 151 ILE D O 1
ATOM 8856 N N . ILE D 1 175 ? 68.710 56.564 -22.099 1.00 49.39 152 ILE D N 1
ATOM 8857 C CA . ILE D 1 175 ? 69.265 56.174 -20.805 1.00 48.26 152 ILE D CA 1
ATOM 8858 C C . ILE D 1 175 ? 70.551 56.949 -20.524 1.00 57.58 152 ILE D C 1
ATOM 8859 O O . ILE D 1 175 ? 70.742 57.483 -19.427 1.00 51.91 152 ILE D O 1
ATOM 8864 N N . ARG D 1 176 ? 71.439 56.987 -21.515 1.00 54.55 153 ARG D N 1
ATOM 8865 C CA . ARG D 1 176 ? 72.755 57.585 -21.333 1.00 62.42 153 ARG D CA 1
ATOM 8866 C C . ARG D 1 176 ? 72.644 59.076 -21.067 1.00 66.01 153 ARG D C 1
ATOM 8867 O O . ARG D 1 176 ? 73.307 59.616 -20.180 1.00 68.55 153 ARG D O 1
ATOM 8875 N N . GLU D 1 177 ? 71.788 59.742 -21.834 1.00 70.66 154 GLU D N 1
ATOM 8876 C CA . GLU D 1 177 ? 71.540 61.165 -21.643 1.00 74.31 154 GLU D CA 1
ATOM 8877 C C . GLU D 1 177 ? 70.939 61.429 -20.267 1.00 67.51 154 GLU D C 1
ATOM 8878 O O . GLU D 1 177 ? 71.292 62.402 -19.601 1.00 65.60 154 GLU D O 1
ATOM 8884 N N . ALA D 1 178 ? 70.029 60.556 -19.847 1.00 55.67 155 ALA D N 1
ATOM 8885 C CA . ALA D 1 178 ? 69.449 60.638 -18.507 1.00 54.47 155 ALA D CA 1
ATOM 8886 C C . ALA D 1 178 ? 70.503 60.462 -17.404 1.00 60.92 155 ALA D C 1
ATOM 8887 O O . ALA D 1 178 ? 70.520 61.216 -16.430 1.00 58.97 155 ALA D O 1
ATOM 8889 N N . LYS D 1 179 ? 71.390 59.480 -17.556 1.00 58.31 156 LYS D N 1
ATOM 8890 C CA . LYS D 1 179 ? 72.430 59.252 -16.547 1.00 63.32 156 LYS D CA 1
ATOM 8891 C C . LYS D 1 179 ? 73.343 60.464 -16.370 1.00 69.66 156 LYS D C 1
ATOM 8892 O O . LYS D 1 179 ? 73.808 60.739 -15.262 1.00 65.69 156 LYS D O 1
ATOM 8898 N N . ARG D 1 180 ? 73.595 61.189 -17.458 1.00 70.87 157 ARG D N 1
ATOM 8899 C CA . ARG D 1 180 ? 74.471 62.361 -17.405 1.00 77.77 157 ARG D CA 1
ATOM 8900 C C . ARG D 1 180 ? 73.828 63.497 -16.620 1.00 73.34 157 ARG D C 1
ATOM 8901 O O . ARG D 1 180 ? 74.505 64.411 -16.159 1.00 73.17 157 ARG D O 1
ATOM 8909 N N . ASN D 1 181 ? 72.513 63.434 -16.480 1.00 68.94 158 ASN D N 1
ATOM 8910 C CA . ASN D 1 181 ? 71.784 64.415 -15.703 1.00 72.33 158 ASN D CA 1
ATOM 8911 C C . ASN D 1 181 ? 71.478 63.881 -14.317 1.00 67.30 158 ASN D C 1
ATOM 8912 O O . ASN D 1 181 ? 70.646 64.443 -13.613 1.00 77.17 158 ASN D O 1
ATOM 8917 N N . GLY D 1 182 ? 72.130 62.785 -13.936 1.00 65.95 159 GLY D N 1
ATOM 8918 C CA . GLY D 1 182 ? 71.888 62.151 -12.634 1.00 65.10 159 GLY D CA 1
ATOM 8919 C C . GLY D 1 182 ? 70.495 61.565 -12.424 1.00 61.28 159 GLY D C 1
ATOM 8920 O O . GLY D 1 182 ? 70.068 61.351 -11.290 1.00 64.08 159 GLY D O 1
ATOM 8921 N N . ILE D 1 183 ? 69.780 61.305 -13.514 1.00 55.34 160 ILE D N 1
ATOM 8922 C CA . ILE D 1 183 ? 68.470 60.657 -13.434 1.00 55.08 160 ILE D CA 1
ATOM 8923 C C . ILE D 1 183 ? 68.658 59.165 -13.158 1.00 53.70 160 ILE D C 1
ATOM 8924 O O . ILE D 1 183 ? 69.517 58.527 -13.763 1.00 56.41 160 ILE D O 1
ATOM 8929 N N . LYS D 1 184 ? 67.884 58.619 -12.222 1.00 52.11 161 LYS D N 1
ATOM 8930 C CA . LYS D 1 184 ? 67.951 57.187 -11.897 1.00 56.56 161 LYS D CA 1
ATOM 8931 C C . LYS D 1 184 ? 67.259 56.326 -12.951 1.00 51.66 161 LYS D C 1
ATOM 8932 O O . LYS D 1 184 ? 66.191 56.681 -13.454 1.00 49.42 161 LYS D O 1
ATOM 8938 N N . ILE D 1 185 ? 67.857 55.179 -13.258 1.00 47.97 162 ILE D N 1
ATOM 8939 C CA . ILE D 1 185 ? 67.332 54.298 -14.293 1.00 43.99 162 ILE D CA 1
ATOM 8940 C C . ILE D 1 185 ? 66.617 53.077 -13.721 1.00 43.53 162 ILE D C 1
ATOM 8941 O O . ILE D 1 185 ? 67.229 52.244 -13.052 1.00 41.11 162 ILE D O 1
ATOM 8946 N N . SER D 1 186 ? 65.319 52.975 -13.993 1.00 40.38 163 SER D N 1
ATOM 8947 C CA . SER D 1 186 ? 64.539 51.809 -13.602 1.00 43.38 163 SER D CA 1
ATOM 8948 C C . SER D 1 186 ? 64.313 50.910 -14.813 1.00 38.03 163 SER D C 1
ATOM 8949 O O . SER D 1 186 ? 63.853 51.375 -15.855 1.00 40.38 163 SER D O 1
ATOM 8952 N N . PHE D 1 187 ? 64.626 49.627 -14.684 1.00 38.17 164 PHE D N 1
ATOM 8953 C CA . PHE D 1 187 ? 64.457 48.705 -15.814 1.00 34.24 164 PHE D CA 1
ATOM 8954 C C . PHE D 1 187 ? 63.682 47.446 -15.426 1.00 35.85 164 PHE D C 1
ATOM 8955 O O . PHE D 1 187 ? 64.013 46.770 -14.459 1.00 38.86 164 PHE D O 1
ATOM 8963 N N . ASP D 1 188 ? 62.651 47.137 -16.197 1.00 32.68 165 ASP D N 1
ATOM 8964 C CA . ASP D 1 188 ? 61.815 45.972 -15.959 1.00 33.90 165 ASP D CA 1
ATOM 8965 C C . ASP D 1 188 ? 62.130 44.936 -17.047 1.00 31.37 165 ASP D C 1
ATOM 8966 O O . ASP D 1 188 ? 61.784 45.145 -18.203 1.00 37.01 165 ASP D O 1
ATOM 8971 N N . MET D 1 189 ? 62.810 43.846 -16.696 1.00 29.99 166 MET D N 1
ATOM 8972 C CA . MET D 1 189 ? 63.252 42.883 -17.719 1.00 33.99 166 MET D CA 1
ATOM 8973 C C . MET D 1 189 ? 62.097 42.518 -18.627 1.00 33.68 166 MET D C 1
ATOM 8974 O O . MET D 1 189 ? 62.210 42.587 -19.846 1.00 35.05 166 MET D O 1
ATOM 8979 N N . ASN D 1 190 ? 61.008 42.075 -18.010 1.00 33.89 167 ASN D N 1
ATOM 8980 C CA . ASN D 1 190 ? 59.787 41.694 -18.708 1.00 36.66 167 ASN D CA 1
ATOM 8981 C C . ASN D 1 190 ? 60.054 40.929 -19.994 1.00 40.25 167 ASN D C 1
ATOM 8982 O O . ASN D 1 190 ? 59.716 41.400 -21.084 1.00 37.09 167 ASN D O 1
ATOM 8987 N N . TYR D 1 191 ? 60.667 39.755 -19.877 1.00 33.82 168 TYR D N 1
ATOM 8988 C CA . TYR D 1 191 ? 60.990 38.977 -21.064 1.00 35.39 168 TYR D CA 1
ATOM 8989 C C . TYR D 1 191 ? 59.722 38.325 -21.580 1.00 42.21 168 TYR D C 1
ATOM 8990 O O . TYR D 1 191 ? 58.955 37.764 -20.799 1.00 36.39 168 TYR D O 1
ATOM 8999 N N . ARG D 1 192 ? 59.506 38.426 -22.889 1.00 39.55 169 ARG D N 1
ATOM 9000 C CA . ARG D 1 192 ? 58.333 37.864 -23.541 1.00 40.28 169 ARG D CA 1
ATOM 9001 C C . ARG D 1 192 ? 58.785 36.953 -24.664 1.00 41.73 169 ARG D C 1
ATOM 9002 O O . ARG D 1 192 ? 59.323 37.412 -25.668 1.00 41.60 169 ARG D O 1
ATOM 9010 N N . ALA D 1 193 ? 58.570 35.655 -24.490 1.00 45.04 170 ALA D N 1
ATOM 9011 C CA . ALA D 1 193 ? 58.982 34.683 -25.492 1.00 51.22 170 ALA D CA 1
ATOM 9012 C C . ALA D 1 193 ? 58.395 35.017 -26.866 1.00 53.60 170 ALA D C 1
ATOM 9013 O O . ALA D 1 193 ? 59.037 34.837 -27.906 1.00 43.37 170 ALA D O 1
ATOM 9015 N N . LYS D 1 194 ? 57.166 35.507 -26.861 1.00 41.71 171 LYS D N 1
ATOM 9016 C CA . LYS D 1 194 ? 56.462 35.808 -28.096 1.00 51.75 171 LYS D CA 1
ATOM 9017 C C . LYS D 1 194 ? 57.137 36.938 -28.883 1.00 50.18 171 LYS D C 1
ATOM 9018 O O . LYS D 1 194 ? 56.932 37.062 -30.085 1.00 50.75 171 LYS D O 1
ATOM 9024 N N . LEU D 1 195 ? 57.970 37.739 -28.220 1.00 48.44 172 LEU D N 1
ATOM 9025 C CA . LEU D 1 195 ? 58.615 38.895 -28.878 1.00 42.99 172 LEU D CA 1
ATOM 9026 C C . LEU D 1 195 ? 60.031 38.645 -29.384 1.00 48.98 172 LEU D C 1
ATOM 9027 O O . LEU D 1 195 ? 60.462 39.279 -30.352 1.00 55.02 172 LEU D O 1
ATOM 9032 N N . TRP D 1 196 ? 60.768 37.744 -28.731 1.00 48.46 173 TRP D N 1
ATOM 9033 C CA . TRP D 1 196 ? 62.127 37.411 -29.176 1.00 49.17 173 TRP D CA 1
ATOM 9034 C C . TRP D 1 196 ? 62.736 36.208 -28.477 1.00 51.76 173 TRP D C 1
ATOM 9035 O O . TRP D 1 196 ? 62.361 35.859 -27.352 1.00 52.86 173 TRP D O 1
ATOM 9046 N N . GLU D 1 197 ? 63.682 35.583 -29.170 1.00 49.97 174 GLU D N 1
ATOM 9047 C CA . GLU D 1 197 ? 64.392 34.411 -28.670 1.00 58.60 174 GLU D CA 1
ATOM 9048 C C . GLU D 1 197 ? 65.263 34.767 -27.471 1.00 63.74 174 GLU D C 1
ATOM 9049 O O . GLU D 1 197 ? 65.635 35.928 -27.286 1.00 59.80 174 GLU D O 1
ATOM 9055 N N . LEU D 1 198 ? 65.595 33.763 -26.665 1.00 56.53 175 LEU D N 1
ATOM 9056 C CA . LEU D 1 198 ? 66.381 33.983 -25.451 1.00 57.44 175 LEU D CA 1
ATOM 9057 C C . LEU D 1 198 ? 67.751 34.583 -25.757 1.00 54.52 175 LEU D C 1
ATOM 9058 O O . LEU D 1 198 ? 68.233 35.433 -25.014 1.00 59.99 175 LEU D O 1
ATOM 9063 N N . GLU D 1 199 ? 68.370 34.159 -26.852 1.00 57.41 176 GLU D N 1
ATOM 9064 C CA . GLU D 1 199 ? 69.698 34.669 -27.207 1.00 56.12 176 GLU D CA 1
ATOM 9065 C C . GLU D 1 199 ? 69.699 36.146 -27.611 1.00 57.44 176 GLU D C 1
ATOM 9066 O O . GLU D 1 199 ? 70.540 36.920 -27.146 1.00 53.16 176 GLU D O 1
ATOM 9072 N N . ALA D 1 200 ? 68.769 36.537 -28.475 1.00 54.45 177 ALA D N 1
ATOM 9073 C CA . ALA D 1 200 ? 68.636 37.943 -28.853 1.00 57.82 177 ALA D CA 1
ATOM 9074 C C . ALA D 1 200 ? 68.312 38.818 -27.635 1.00 46.04 177 ALA D C 1
ATOM 9075 O O . ALA D 1 200 ? 68.956 39.844 -27.404 1.00 52.92 177 ALA D O 1
ATOM 9077 N N . ALA D 1 201 ? 67.304 38.420 -26.868 1.00 46.27 178 ALA D N 1
ATOM 9078 C CA . ALA D 1 201 ? 66.962 39.130 -25.639 1.00 41.67 178 ALA D CA 1
ATOM 9079 C C . ALA D 1 201 ? 68.225 39.322 -24.795 1.00 44.37 178 ALA D C 1
ATOM 9080 O O . ALA D 1 201 ? 68.535 40.431 -24.358 1.00 48.85 178 ALA D O 1
ATOM 9082 N N . LYS D 1 202 ? 68.959 38.229 -24.597 1.00 48.64 179 LYS D N 1
ATOM 9083 C CA . LYS D 1 202 ? 70.170 38.225 -23.779 1.00 50.54 179 LYS D CA 1
ATOM 9084 C C . LYS D 1 202 ? 71.195 39.258 -24.246 1.00 54.62 179 LYS D C 1
ATOM 9085 O O . LYS D 1 202 ? 71.700 40.049 -23.441 1.00 50.02 179 LYS D O 1
ATOM 9091 N N . ARG D 1 203 ? 71.504 39.251 -25.541 1.00 51.65 180 ARG D N 1
ATOM 9092 C CA . ARG D 1 203 ? 72.432 40.232 -26.103 1.00 52.51 180 ARG D CA 1
ATOM 9093 C C . ARG D 1 203 ? 71.995 41.646 -25.764 1.00 52.54 180 ARG D C 1
ATOM 9094 O O . ARG D 1 203 ? 72.800 42.468 -25.319 1.00 55.91 180 ARG D O 1
ATOM 9102 N N . ALA D 1 204 ? 70.713 41.926 -25.972 1.00 46.72 181 ALA D N 1
ATOM 9103 C CA . ALA D 1 204 ? 70.173 43.252 -25.701 1.00 47.67 181 ALA D CA 1
ATOM 9104 C C . ALA D 1 204 ? 70.206 43.595 -24.203 1.00 47.53 181 ALA D C 1
ATOM 9105 O O . ALA D 1 204 ? 70.627 44.681 -23.820 1.00 43.85 181 ALA D O 1
ATOM 9107 N N . TYR D 1 205 ? 69.768 42.672 -23.354 1.00 45.25 182 TYR D N 1
ATOM 9108 C CA . TYR D 1 205 ? 69.787 42.929 -21.915 1.00 44.49 182 TYR D CA 1
ATOM 9109 C C . TYR D 1 205 ? 71.202 43.254 -21.412 1.00 47.83 182 TYR D C 1
ATOM 9110 O O . TYR D 1 205 ? 71.385 44.114 -20.548 1.00 48.05 182 TYR D O 1
ATOM 9119 N N . GLN D 1 206 ? 72.207 42.570 -21.950 1.00 51.13 183 GLN D N 1
ATOM 9120 C CA . GLN D 1 206 ? 73.583 42.801 -21.506 1.00 53.57 183 GLN D CA 1
ATOM 9121 C C . GLN D 1 206 ? 74.085 44.207 -21.824 1.00 52.87 183 GLN D C 1
ATOM 9122 O O . GLN D 1 206 ? 75.031 44.679 -21.208 1.00 55.70 183 GLN D O 1
ATOM 9128 N N . GLN D 1 207 ? 73.448 44.878 -22.778 1.00 58.48 184 GLN D N 1
ATOM 9129 C CA . GLN D 1 207 ? 73.820 46.252 -23.106 1.00 58.76 184 GLN D CA 1
ATOM 9130 C C . GLN D 1 207 ? 73.111 47.252 -22.195 1.00 55.11 184 GLN D C 1
ATOM 9131 O O . GLN D 1 207 ? 73.601 48.360 -21.992 1.00 51.80 184 GLN D O 1
ATOM 9137 N N . LEU D 1 208 ? 71.951 46.867 -21.667 1.00 48.45 185 LEU D N 1
ATOM 9138 C CA . LEU D 1 208 ? 71.187 47.730 -20.772 1.00 47.37 185 LEU D CA 1
ATOM 9139 C C . LEU D 1 208 ? 71.649 47.579 -19.324 1.00 45.63 185 LEU D C 1
ATOM 9140 O O . LEU D 1 208 ? 71.849 48.560 -18.615 1.00 46.58 185 LEU D O 1
ATOM 9145 N N . LEU D 1 209 ? 71.808 46.342 -18.880 1.00 47.90 186 LEU D N 1
ATOM 9146 C CA . LEU D 1 209 ? 72.031 46.086 -17.461 1.00 47.26 186 LEU D CA 1
ATOM 9147 C C . LEU D 1 209 ? 73.153 46.895 -16.788 1.00 47.21 186 LEU D C 1
ATOM 9148 O O . LEU D 1 209 ? 72.994 47.309 -15.638 1.00 46.58 186 LEU D O 1
ATOM 9153 N N . PRO D 1 210 ? 74.282 47.146 -17.486 1.00 46.38 187 PRO D N 1
ATOM 9154 C CA . PRO D 1 210 ? 75.304 47.920 -16.776 1.00 51.90 187 PRO D CA 1
ATOM 9155 C C . PRO D 1 210 ? 74.887 49.371 -16.539 1.00 52.84 187 PRO D C 1
ATOM 9156 O O . PRO D 1 210 ? 75.583 50.096 -15.838 1.00 53.77 187 PRO D O 1
ATOM 9160 N N . LEU D 1 211 ? 73.758 49.780 -17.113 1.00 54.19 188 LEU D N 1
ATOM 9161 C CA . LEU D 1 211 ? 73.286 51.165 -17.021 1.00 55.62 188 LEU D CA 1
ATOM 9162 C C . LEU D 1 211 ? 72.126 51.357 -16.039 1.00 55.99 188 LEU D C 1
ATOM 9163 O O . LEU D 1 211 ? 71.656 52.475 -15.860 1.00 49.70 188 LEU D O 1
ATOM 9168 N N . VAL D 1 212 ? 71.670 50.270 -15.420 1.00 47.85 189 VAL D N 1
ATOM 9169 C CA . VAL D 1 212 ? 70.473 50.274 -14.578 1.00 46.10 189 VAL D CA 1
ATOM 9170 C C . VAL D 1 212 ? 70.754 50.499 -13.086 1.00 48.71 189 VAL D C 1
ATOM 9171 O O . VAL D 1 212 ? 71.753 50.012 -12.545 1.00 48.21 189 VAL D O 1
ATOM 9175 N N . ASP D 1 213 ? 69.860 51.230 -12.426 1.00 45.98 190 ASP D N 1
ATOM 9176 C CA . ASP D 1 213 ? 69.923 51.419 -10.981 1.00 45.72 190 ASP D CA 1
ATOM 9177 C C . ASP D 1 213 ? 68.950 50.493 -10.254 1.00 48.54 190 ASP D C 1
ATOM 9178 O O . ASP D 1 213 ? 69.322 49.830 -9.283 1.00 42.81 190 ASP D O 1
ATOM 9183 N N . TYR D 1 214 ? 67.698 50.478 -10.707 1.00 41.48 191 TYR D N 1
ATOM 9184 C CA . TYR D 1 214 ? 66.674 49.602 -10.126 1.00 37.81 191 TYR D CA 1
ATOM 9185 C C . TYR D 1 214 ? 66.153 48.608 -11.156 1.00 41.52 191 TYR D C 1
ATOM 9186 O O . TYR D 1 214 ? 65.710 48.990 -12.241 1.00 42.39 191 TYR D O 1
ATOM 9195 N N . CYS D 1 215 ? 66.163 47.331 -10.801 1.00 38.43 192 CYS D N 1
ATOM 9196 C CA . CYS D 1 215 ? 65.863 46.293 -11.777 1.00 38.69 192 CYS D CA 1
ATOM 9197 C C . CYS D 1 215 ? 64.791 45.311 -11.321 1.00 39.07 192 CYS D C 1
ATOM 9198 O O . CYS D 1 215 ? 64.931 44.647 -10.290 1.00 35.59 192 CYS D O 1
ATOM 9201 N N . SER D 1 216 ? 63.727 45.202 -12.105 1.00 36.46 193 SER D N 1
ATOM 9202 C CA . SER D 1 216 ? 62.745 44.167 -11.847 1.00 36.41 193 SER D CA 1
ATOM 9203 C C . SER D 1 216 ? 63.163 42.897 -12.560 1.00 34.43 193 SER D C 1
ATOM 9204 O O . SER D 1 216 ? 63.131 42.813 -13.791 1.00 34.12 193 SER D O 1
ATOM 9207 N N . ALA D 1 217 ? 63.554 41.908 -11.776 1.00 32.62 194 ALA D N 1
ATOM 9208 C CA . ALA D 1 217 ? 64.030 40.659 -12.324 1.00 30.90 194 ALA D CA 1
ATOM 9209 C C . ALA D 1 217 ? 63.858 39.604 -11.253 1.00 37.78 194 ALA D C 1
ATOM 9210 O O . ALA D 1 217 ? 64.067 39.885 -10.066 1.00 38.10 194 ALA D O 1
ATOM 9212 N N . GLY D 1 218 ? 63.496 38.390 -11.665 1.00 40.59 195 GLY D N 1
ATOM 9213 C CA . GLY D 1 218 ? 63.336 37.290 -10.723 1.00 38.65 195 GLY D CA 1
ATOM 9214 C C . GLY D 1 218 ? 64.293 36.150 -11.005 1.00 37.58 195 GLY D C 1
ATOM 9215 O O . GLY D 1 218 ? 65.194 36.281 -11.823 1.00 44.03 195 GLY D O 1
ATOM 9216 N N . GLN D 1 219 ? 64.089 35.015 -10.342 1.00 42.63 196 GLN D N 1
ATOM 9217 C CA . GLN D 1 219 ? 64.987 33.870 -10.508 1.00 46.24 196 GLN D CA 1
ATOM 9218 C C . GLN D 1 219 ? 65.094 33.344 -11.941 1.00 41.37 196 GLN D C 1
ATOM 9219 O O . GLN D 1 219 ? 66.178 32.951 -12.382 1.00 41.83 196 GLN D O 1
ATOM 9225 N N . MET D 1 220 ? 63.985 33.310 -12.664 1.00 41.23 197 MET D N 1
ATOM 9226 C CA . MET D 1 220 ? 64.055 32.830 -14.042 1.00 38.67 197 MET D CA 1
ATOM 9227 C C . MET D 1 220 ? 64.963 33.728 -14.878 1.00 36.01 197 MET D C 1
ATOM 9228 O O . MET D 1 220 ? 65.758 33.240 -15.668 1.00 42.25 197 MET D O 1
ATOM 9233 N N . ASP D 1 221 ? 64.837 35.042 -14.694 1.00 37.96 198 ASP D N 1
ATOM 9234 C CA . ASP D 1 221 ? 65.714 36.011 -15.346 1.00 35.30 198 ASP D CA 1
ATOM 9235 C C . ASP D 1 221 ? 67.175 35.774 -14.975 1.00 38.66 198 ASP D C 1
ATOM 9236 O O . ASP D 1 221 ? 68.068 35.835 -15.820 1.00 41.26 198 ASP D O 1
ATOM 9241 N N . ALA D 1 222 ? 67.409 35.498 -13.695 1.00 44.79 199 ALA D N 1
ATOM 9242 C CA . ALA D 1 222 ? 68.745 35.228 -13.210 1.00 43.06 199 ALA D CA 1
ATOM 9243 C C . ALA D 1 222 ? 69.405 34.136 -14.042 1.00 43.51 199 ALA D C 1
ATOM 9244 O O . ALA D 1 222 ? 70.551 34.278 -14.478 1.00 46.64 199 ALA D O 1
ATOM 9246 N N . VAL D 1 223 ? 68.678 33.045 -14.254 1.00 46.24 200 VAL D N 1
ATOM 9247 C CA . VAL D 1 223 ? 69.230 31.878 -14.940 1.00 48.15 200 VAL D CA 1
ATOM 9248 C C . VAL D 1 223 ? 69.367 32.152 -16.436 1.00 46.86 200 VAL D C 1
ATOM 9249 O O . VAL D 1 223 ? 70.359 31.797 -17.048 1.00 55.48 200 VAL D O 1
ATOM 9253 N N . ALA D 1 224 ? 68.359 32.787 -17.024 1.00 51.72 201 ALA D N 1
ATOM 9254 C CA . ALA D 1 224 ? 68.374 33.017 -18.466 1.00 52.09 201 ALA D CA 1
ATOM 9255 C C . ALA D 1 224 ? 69.341 34.134 -18.882 1.00 45.00 201 ALA D C 1
ATOM 9256 O O . ALA D 1 224 ? 70.061 33.997 -19.869 1.00 45.05 201 ALA D O 1
ATOM 9258 N N . PHE D 1 225 ? 69.382 35.223 -18.114 1.00 46.29 202 PHE D N 1
ATOM 9259 C CA . PHE D 1 225 ? 70.065 36.441 -18.575 1.00 44.09 202 PHE D CA 1
ATOM 9260 C C . PHE D 1 225 ? 71.264 36.914 -17.743 1.00 52.21 202 PHE D C 1
ATOM 9261 O O . PHE D 1 225 ? 72.037 37.753 -18.201 1.00 59.22 202 PHE D O 1
ATOM 9269 N N . PHE D 1 226 ? 71.431 36.384 -16.535 1.00 54.58 203 PHE D N 1
ATOM 9270 C CA . PHE D 1 226 ? 72.570 36.777 -15.702 1.00 50.67 203 PHE D CA 1
ATOM 9271 C C . PHE D 1 226 ? 73.579 35.657 -15.500 1.00 52.68 203 PHE D C 1
ATOM 9272 O O . PHE D 1 226 ? 74.400 35.736 -14.595 1.00 62.64 203 PHE D O 1
ATOM 9280 N N . GLU D 1 227 ? 73.518 34.612 -16.317 1.00 55.90 204 GLU D N 1
ATOM 9281 C CA . GLU D 1 227 ? 74.480 33.507 -16.215 1.00 59.83 204 GLU D CA 1
ATOM 9282 C C . GLU D 1 227 ? 74.452 32.808 -14.860 1.00 63.32 204 GLU D C 1
ATOM 9283 O O . GLU D 1 227 ? 75.350 32.034 -14.546 1.00 64.75 204 GLU D O 1
ATOM 9289 N N . ILE D 1 228 ? 73.455 33.107 -14.043 1.00 59.88 205 ILE D N 1
ATOM 9290 C CA . ILE D 1 228 ? 73.346 32.483 -12.738 1.00 55.25 205 ILE D CA 1
ATOM 9291 C C . ILE D 1 228 ? 72.917 31.039 -12.896 1.00 57.75 205 ILE D C 1
ATOM 9292 O O . ILE D 1 228 ? 72.053 30.736 -13.703 1.00 62.56 205 ILE D O 1
ATOM 9297 N N . SER D 1 229 ? 73.518 30.144 -12.126 1.00 58.79 206 SER D N 1
ATOM 9298 C CA . SER D 1 229 ? 73.141 28.743 -12.177 1.00 68.63 206 SER D CA 1
ATOM 9299 C C . SER D 1 229 ? 71.790 28.554 -11.515 1.00 67.79 206 SER D C 1
ATOM 9300 O O . SER D 1 229 ? 71.465 29.249 -10.573 1.00 70.32 206 SER D O 1
ATOM 9303 N N . SER D 1 230 ? 71.006 27.602 -11.999 1.00 74.31 207 SER D N 1
ATOM 9304 C CA . SER D 1 230 ? 69.693 27.354 -11.424 1.00 71.36 207 SER D CA 1
ATOM 9305 C C . SER D 1 230 ? 69.912 26.915 -9.995 1.00 79.21 207 SER D C 1
ATOM 9306 O O . SER D 1 230 ? 69.048 27.049 -9.139 1.00 81.93 207 SER D O 1
ATOM 9309 N N . GLU D 1 231 ? 71.084 26.354 -9.764 1.00 88.29 208 GLU D N 1
ATOM 9310 C CA . GLU D 1 231 ? 71.488 25.894 -8.451 1.00 103.90 208 GLU D CA 1
ATOM 9311 C C . GLU D 1 231 ? 71.637 26.974 -7.372 1.00 108.19 208 GLU D C 1
ATOM 9312 O O . GLU D 1 231 ? 71.290 26.737 -6.221 1.00 91.86 208 GLU D O 1
ATOM 9318 N N . THR D 1 232 ? 72.155 28.147 -7.720 1.00 83.19 209 THR D N 1
ATOM 9319 C CA . THR D 1 232 ? 72.408 29.160 -6.700 1.00 79.41 209 THR D CA 1
ATOM 9320 C C . THR D 1 232 ? 71.176 29.613 -5.924 1.00 64.57 209 THR D C 1
ATOM 9321 O O . THR D 1 232 ? 70.183 30.029 -6.496 1.00 54.46 209 THR D O 1
ATOM 9325 N N . THR D 1 233 ? 71.258 29.520 -4.601 1.00 65.80 210 THR D N 1
ATOM 9326 C CA . THR D 1 233 ? 70.178 29.954 -3.726 1.00 69.62 210 THR D CA 1
ATOM 9327 C C . THR D 1 233 ? 69.985 31.467 -3.656 1.00 53.57 210 THR D C 1
ATOM 9328 O O . THR D 1 233 ? 68.870 31.960 -3.769 1.00 53.33 210 THR D O 1
ATOM 9332 N N . ASP D 1 234 ? 71.084 32.195 -3.474 1.00 59.25 211 ASP D N 1
ATOM 9333 C CA . ASP D 1 234 ? 71.040 33.650 -3.402 1.00 54.29 211 ASP D CA 1
ATOM 9334 C C . ASP D 1 234 ? 71.361 34.226 -4.761 1.00 52.86 211 ASP D C 1
ATOM 9335 O O . ASP D 1 234 ? 72.477 34.642 -5.017 1.00 51.79 211 ASP D O 1
ATOM 9340 N N . TYR D 1 235 ? 70.365 34.264 -5.626 1.00 53.07 212 TYR D N 1
ATOM 9341 C CA . TYR D 1 235 ? 70.565 34.732 -6.991 1.00 49.75 212 TYR D CA 1
ATOM 9342 C C . TYR D 1 235 ? 70.670 36.252 -7.072 1.00 47.34 212 TYR D C 1
ATOM 9343 O O . TYR D 1 235 ? 71.448 36.774 -7.853 1.00 46.21 212 TYR D O 1
ATOM 9352 N N . TYR D 1 236 ? 69.898 36.963 -6.258 1.00 47.45 213 TYR D N 1
ATOM 9353 C CA . TYR D 1 236 ? 70.010 38.416 -6.218 1.00 43.40 213 TYR D CA 1
ATOM 9354 C C . TYR D 1 236 ? 71.424 38.888 -5.895 1.00 50.91 213 TYR D C 1
ATOM 9355 O O . TYR D 1 236 ? 71.903 39.862 -6.482 1.00 46.08 213 TYR D O 1
ATOM 9364 N N . GLN D 1 237 ? 72.084 38.214 -4.958 1.00 46.23 214 GLN D N 1
ATOM 9365 C CA . GLN D 1 237 ? 73.442 38.587 -4.606 1.00 53.11 214 GLN D CA 1
ATOM 9366 C C . GLN D 1 237 ? 74.369 38.343 -5.789 1.00 57.83 214 GLN D C 1
ATOM 9367 O O . GLN D 1 237 ? 75.258 39.140 -6.049 1.00 54.39 214 GLN D O 1
ATOM 9373 N N . ALA D 1 238 ? 74.148 37.249 -6.512 1.00 49.95 215 ALA D N 1
ATOM 9374 C CA . ALA D 1 238 ? 75.003 36.919 -7.634 1.00 54.28 215 ALA D CA 1
ATOM 9375 C C . ALA D 1 238 ? 74.689 37.851 -8.806 1.00 49.47 215 ALA D C 1
ATOM 9376 O O . ALA D 1 238 ? 75.577 38.231 -9.563 1.00 56.39 215 ALA D O 1
ATOM 9378 N N . MET D 1 239 ? 73.433 38.250 -8.934 1.00 45.04 216 MET D N 1
ATOM 9379 C CA . MET D 1 239 ? 73.066 39.210 -9.967 1.00 47.72 216 MET D CA 1
ATOM 9380 C C . MET D 1 239 ? 73.719 40.567 -9.703 1.00 45.54 216 MET D C 1
ATOM 9381 O O . MET D 1 239 ? 74.227 41.200 -10.622 1.00 50.77 216 MET D O 1
ATOM 9386 N N . HIS D 1 240 ? 73.716 41.006 -8.446 1.00 46.00 217 HIS D N 1
ATOM 9387 C CA . HIS D 1 240 ? 74.393 42.240 -8.075 1.00 44.65 217 HIS D CA 1
ATOM 9388 C C . HIS D 1 240 ? 75.893 42.101 -8.289 1.00 47.92 217 HIS D C 1
ATOM 9389 O O . HIS D 1 240 ? 76.547 43.039 -8.743 1.00 49.22 217 HIS D O 1
ATOM 9396 N N . ASP D 1 241 ? 76.437 40.935 -7.950 1.00 49.62 218 ASP D N 1
ATOM 9397 C CA . ASP D 1 241 ? 77.870 40.690 -8.126 1.00 57.19 218 ASP D CA 1
ATOM 9398 C C . ASP D 1 241 ? 78.284 40.889 -9.591 1.00 53.79 218 ASP D C 1
ATOM 9399 O O . ASP D 1 241 ? 79.346 41.435 -9.878 1.00 56.46 218 ASP D O 1
ATOM 9404 N N . LYS D 1 242 ? 77.435 40.446 -10.515 1.00 54.68 219 LYS D N 1
ATOM 9405 C CA . LYS D 1 242 ? 77.722 40.598 -11.933 1.00 52.98 219 LYS D CA 1
ATOM 9406 C C . LYS D 1 242 ? 77.552 42.042 -12.385 1.00 53.12 219 LYS D C 1
ATOM 9407 O O . LYS D 1 242 ? 78.366 42.554 -13.142 1.00 59.49 219 LYS D O 1
ATOM 9413 N N . TYR D 1 243 ? 76.489 42.691 -11.922 1.00 48.41 220 TYR D N 1
ATOM 9414 C CA . TYR D 1 243 ? 76.244 44.095 -12.244 1.00 47.91 220 TYR D CA 1
ATOM 9415 C C . TYR D 1 243 ? 76.135 44.938 -10.976 1.00 50.49 220 TYR D C 1
ATOM 9416 O O . TYR D 1 243 ? 75.025 45.297 -10.565 1.00 49.24 220 TYR D O 1
ATOM 9425 N N . PRO D 1 244 ? 77.285 45.247 -10.351 1.00 48.46 221 PRO D N 1
ATOM 9426 C CA . PRO D 1 244 ? 77.378 45.987 -9.089 1.00 50.38 221 PRO D CA 1
ATOM 9427 C C . PRO D 1 244 ? 76.740 47.368 -9.164 1.00 51.86 221 PRO D C 1
ATOM 9428 O O . PRO D 1 244 ? 76.436 47.962 -8.130 1.00 58.94 221 PRO D O 1
ATOM 9432 N N . ASN D 1 245 ? 76.542 47.875 -10.377 1.00 52.61 222 ASN D N 1
ATOM 9433 C CA . ASN D 1 245 ? 75.848 49.148 -10.572 1.00 53.19 222 ASN D CA 1
ATOM 9434 C C . ASN D 1 245 ? 74.373 49.123 -10.134 1.00 54.90 222 ASN D C 1
ATOM 9435 O O . ASN D 1 245 ? 73.777 50.174 -9.886 1.00 58.03 222 ASN D O 1
ATOM 9440 N N . ILE D 1 246 ? 73.788 47.930 -10.045 1.00 47.56 223 ILE D N 1
ATOM 9441 C CA . ILE D 1 246 ? 72.366 47.785 -9.684 1.00 44.28 223 ILE D CA 1
ATOM 9442 C C . ILE D 1 246 ? 72.192 47.803 -8.162 1.00 47.87 223 ILE D C 1
ATOM 9443 O O . ILE D 1 246 ? 72.657 46.900 -7.469 1.00 50.04 223 ILE D O 1
ATOM 9448 N N . GLU D 1 247 ? 71.546 48.846 -7.642 1.00 51.22 224 GLU D N 1
ATOM 9449 C CA . GLU D 1 247 ? 71.439 49.013 -6.195 1.00 53.19 224 GLU D CA 1
ATOM 9450 C C . GLU D 1 247 ? 70.311 48.166 -5.653 1.00 45.11 224 GLU D C 1
ATOM 9451 O O . GLU D 1 247 ? 70.322 47.774 -4.493 1.00 44.53 224 GLU D O 1
ATOM 9457 N N . LEU D 1 248 ? 69.318 47.907 -6.488 1.00 40.63 225 LEU D N 1
ATOM 9458 C CA . LEU D 1 248 ? 68.086 47.334 -5.987 1.00 45.07 225 LEU D CA 1
ATOM 9459 C C . LEU D 1 248 ? 67.396 46.432 -7.016 1.00 41.22 225 LEU D C 1
ATOM 9460 O O . LEU D 1 248 ? 67.240 46.819 -8.175 1.00 42.22 225 LEU D O 1
ATOM 9465 N N . PHE D 1 249 ? 66.999 45.230 -6.583 1.00 38.01 226 PHE D N 1
ATOM 9466 C CA . PHE D 1 249 ? 66.199 44.302 -7.402 1.00 36.38 226 PHE D CA 1
ATOM 9467 C C . PHE D 1 249 ? 64.843 44.112 -6.758 1.00 38.20 226 PHE D C 1
ATOM 9468 O O . PHE D 1 249 ? 64.737 44.050 -5.531 1.00 36.21 226 PHE D O 1
ATOM 9476 N N . TYR D 1 250 ? 63.809 43.998 -7.582 1.00 34.85 227 TYR D N 1
ATOM 9477 C CA . TYR D 1 250 ? 62.477 43.784 -7.060 1.00 34.68 227 TYR D CA 1
ATOM 9478 C C . TYR D 1 250 ? 61.690 42.849 -7.983 1.00 37.61 227 TYR D C 1
ATOM 9479 O O . TYR D 1 250 ? 61.869 42.871 -9.206 1.00 36.78 227 TYR D O 1
ATOM 9488 N N . ALA D 1 251 ? 60.853 41.999 -7.393 1.00 36.53 228 ALA D N 1
ATOM 9489 C CA . ALA D 1 251 ? 59.959 41.126 -8.170 1.00 30.76 228 ALA D CA 1
ATOM 9490 C C . ALA D 1 251 ? 58.957 40.457 -7.243 1.00 32.82 228 ALA D C 1
ATOM 9491 O O . ALA D 1 251 ? 59.093 40.520 -6.025 1.00 29.79 228 ALA D O 1
ATOM 9493 N N . THR D 1 252 ? 57.936 39.830 -7.817 1.00 32.56 229 THR D N 1
ATOM 9494 C CA . THR D 1 252 ? 57.031 39.017 -7.014 1.00 33.33 229 THR D CA 1
ATOM 9495 C C . THR D 1 252 ? 57.359 37.558 -7.249 1.00 33.94 229 THR D C 1
ATOM 9496 O O . THR D 1 252 ? 57.780 37.184 -8.334 1.00 36.67 229 THR D O 1
ATOM 9500 N N . LYS D 1 253 ? 57.200 36.742 -6.218 1.00 30.31 230 LYS D N 1
ATOM 9501 C CA . LYS D 1 253 ? 57.154 35.301 -6.400 1.00 30.94 230 LYS D CA 1
ATOM 9502 C C . LYS D 1 253 ? 55.678 34.877 -6.503 1.00 31.47 230 LYS D C 1
ATOM 9503 O O . LYS D 1 253 ? 54.910 35.020 -5.548 1.00 31.54 230 LYS D O 1
ATOM 9509 N N . ARG D 1 254 ? 55.295 34.357 -7.662 1.00 33.11 231 ARG D N 1
ATOM 9510 C CA . ARG D 1 254 ? 53.936 33.917 -7.915 1.00 33.11 231 ARG D CA 1
ATOM 9511 C C . ARG D 1 254 ? 53.874 32.395 -7.900 1.00 42.07 231 ARG D C 1
ATOM 9512 O O . ARG D 1 254 ? 54.667 31.732 -8.553 1.00 35.18 231 ARG D O 1
ATOM 9520 N N . THR D 1 255 ? 52.940 31.836 -7.141 1.00 33.24 232 THR D N 1
ATOM 9521 C CA . THR D 1 255 ? 52.701 30.400 -7.179 1.00 32.93 232 THR D CA 1
ATOM 9522 C C . THR D 1 255 ? 51.334 30.167 -7.814 1.00 29.03 232 THR D C 1
ATOM 9523 O O . THR D 1 255 ? 50.307 30.525 -7.229 1.00 32.53 232 THR D O 1
ATOM 9527 N N . VAL D 1 256 ? 51.324 29.596 -9.019 1.00 29.13 233 VAL D N 1
ATOM 9528 C CA . VAL D 1 256 ? 50.088 29.401 -9.752 1.00 28.47 233 VAL D CA 1
ATOM 9529 C C . VAL D 1 256 ? 49.492 28.069 -9.370 1.00 35.74 233 VAL D C 1
ATOM 9530 O O . VAL D 1 256 ? 50.048 27.014 -9.683 1.00 40.70 233 VAL D O 1
ATOM 9534 N N . ILE D 1 257 ? 48.381 28.107 -8.642 1.00 29.90 234 ILE D N 1
ATOM 9535 C CA . ILE D 1 257 ? 47.685 26.873 -8.306 1.00 33.75 234 ILE D CA 1
ATOM 9536 C C . ILE D 1 257 ? 46.696 26.576 -9.434 1.00 33.78 234 ILE D C 1
ATOM 9537 O O . ILE D 1 257 ? 46.587 25.458 -9.903 1.00 28.62 234 ILE D O 1
ATOM 9542 N N . SER D 1 258 ? 45.998 27.608 -9.882 1.00 29.31 235 SER D N 1
ATOM 9543 C CA . SER D 1 258 ? 45.068 27.478 -10.984 1.00 26.93 235 SER D CA 1
ATOM 9544 C C . SER D 1 258 ? 44.930 28.859 -11.563 1.00 26.28 235 SER D C 1
ATOM 9545 O O . SER D 1 258 ? 45.503 29.806 -11.035 1.00 28.06 235 SER D O 1
ATOM 9548 N N . ALA D 1 259 ? 44.143 28.985 -12.627 1.00 27.39 236 ALA D N 1
ATOM 9549 C CA . ALA D 1 259 ? 43.834 30.286 -13.195 1.00 24.86 236 ALA D CA 1
ATOM 9550 C C . ALA D 1 259 ? 43.004 31.160 -12.239 1.00 25.50 236 ALA D C 1
ATOM 9551 O O . ALA D 1 259 ? 42.836 32.357 -12.479 1.00 25.30 236 ALA D O 1
ATOM 9553 N N . SER D 1 260 ? 42.451 30.560 -11.187 1.00 25.03 237 SER D N 1
ATOM 9554 C CA . SER D 1 260 ? 41.659 31.331 -10.213 1.00 24.93 237 SER D CA 1
ATOM 9555 C C . SER D 1 260 ? 42.281 31.388 -8.815 1.00 26.52 237 SER D C 1
ATOM 9556 O O . SER D 1 260 ? 41.630 31.843 -7.884 1.00 28.99 237 SER D O 1
ATOM 9559 N N . HIS D 1 261 ? 43.515 30.912 -8.661 1.00 23.27 238 HIS D N 1
ATOM 9560 C CA . HIS D 1 261 ? 44.114 30.794 -7.340 1.00 28.25 238 HIS D CA 1
ATOM 9561 C C . HIS D 1 261 ? 45.637 30.895 -7.442 1.00 26.51 238 HIS D C 1
ATOM 9562 O O . HIS D 1 261 ? 46.290 29.948 -7.875 1.00 26.18 238 HIS D O 1
ATOM 9569 N N . HIS D 1 262 ? 46.175 32.055 -7.069 1.00 26.96 239 HIS D N 1
ATOM 9570 C CA . HIS D 1 262 ? 47.619 32.269 -6.984 1.00 25.04 239 HIS D CA 1
ATOM 9571 C C . HIS D 1 262 ? 48.038 32.613 -5.544 1.00 28.35 239 HIS D C 1
ATOM 9572 O O . HIS D 1 262 ? 47.254 33.164 -4.783 1.00 29.24 239 HIS D O 1
ATOM 9579 N N . LEU D 1 263 ? 49.279 32.284 -5.189 1.00 30.04 240 LEU D N 1
ATOM 9580 C CA . LEU D 1 263 ? 49.930 32.841 -4.004 1.00 31.60 240 LEU D CA 1
ATOM 9581 C C . LEU D 1 263 ? 50.889 33.919 -4.522 1.00 30.85 240 LEU D C 1
ATOM 9582 O O . LEU D 1 263 ? 51.477 33.768 -5.591 1.00 30.89 240 LEU D O 1
ATOM 9587 N N . LEU D 1 264 ? 51.032 35.011 -3.789 1.00 30.81 241 LEU D N 1
ATOM 9588 C CA . LEU D 1 264 ? 51.808 36.140 -4.283 1.00 27.44 241 LEU D CA 1
ATOM 9589 C C . LEU D 1 264 ? 52.579 36.720 -3.126 1.00 32.30 241 LEU D C 1
ATOM 9590 O O . LEU D 1 264 ? 52.012 36.969 -2.063 1.00 31.26 241 LEU D O 1
ATOM 9595 N N . GLN D 1 265 ? 53.879 36.908 -3.335 1.00 34.86 242 GLN D N 1
ATOM 9596 C CA . GLN D 1 265 ? 54.770 37.417 -2.307 1.00 34.38 242 GLN D CA 1
ATOM 9597 C C . GLN D 1 265 ? 55.776 38.358 -2.957 1.00 31.40 242 GLN D C 1
ATOM 9598 O O . GLN D 1 265 ? 56.374 38.025 -3.981 1.00 34.41 242 GLN D O 1
ATOM 9604 N N . GLY D 1 266 ? 55.954 39.543 -2.383 1.00 32.16 243 GLY D N 1
ATOM 9605 C CA . GLY D 1 266 ? 56.915 40.489 -2.934 1.00 31.28 243 GLY D CA 1
ATOM 9606 C C . GLY D 1 266 ? 58.318 40.272 -2.382 1.00 37.86 243 GLY D C 1
ATOM 9607 O O . GLY D 1 266 ? 58.478 39.912 -1.216 1.00 32.20 243 GLY D O 1
ATOM 9608 N N . HIS D 1 267 ? 59.324 40.461 -3.239 1.00 33.91 244 HIS D N 1
ATOM 9609 C CA . HIS D 1 267 ? 60.738 40.446 -2.845 1.00 36.48 244 HIS D CA 1
ATOM 9610 C C . HIS D 1 267 ? 61.334 41.771 -3.250 1.00 36.26 244 HIS D C 1
ATOM 9611 O O . HIS D 1 267 ? 60.992 42.314 -4.307 1.00 34.30 244 HIS D O 1
ATOM 9618 N N . LEU D 1 268 ? 62.238 42.271 -2.421 1.00 35.98 245 LEU D N 1
ATOM 9619 C CA . LEU D 1 268 ? 62.989 43.463 -2.714 1.00 38.35 245 LEU D CA 1
ATOM 9620 C C . LEU D 1 268 ? 64.382 43.279 -2.120 1.00 42.05 245 LEU D C 1
ATOM 9621 O O . LEU D 1 268 ? 64.534 43.099 -0.912 1.00 42.22 245 LEU D O 1
ATOM 9626 N N . TRP D 1 269 ? 65.388 43.276 -2.985 1.00 38.27 246 TRP D N 1
ATOM 9627 C CA . TRP D 1 269 ? 66.774 43.067 -2.563 1.00 43.32 246 TRP D CA 1
ATOM 9628 C C . TRP D 1 269 ? 67.581 44.350 -2.704 1.00 41.84 246 TRP D C 1
ATOM 9629 O O . TRP D 1 269 ? 67.536 45.021 -3.735 1.00 41.79 246 TRP D O 1
ATOM 9640 N N . THR D 1 270 ? 68.308 44.696 -1.653 1.00 44.31 247 THR D N 1
ATOM 9641 C CA . THR D 1 270 ? 69.227 45.826 -1.705 1.00 49.20 247 THR D CA 1
ATOM 9642 C C . THR D 1 270 ? 70.160 45.793 -0.504 1.00 53.58 247 THR D C 1
ATOM 9643 O O . THR D 1 270 ? 69.777 45.329 0.572 1.00 54.20 247 THR D O 1
ATOM 9647 N N . GLN D 1 271 ? 71.396 46.253 -0.691 1.00 63.94 248 GLN D N 1
ATOM 9648 C CA . GLN D 1 271 ? 72.358 46.308 0.409 1.00 64.65 248 GLN D CA 1
ATOM 9649 C C . GLN D 1 271 ? 72.623 44.924 0.988 1.00 61.48 248 GLN D C 1
ATOM 9650 O O . GLN D 1 271 ? 72.765 44.769 2.197 1.00 56.86 248 GLN D O 1
ATOM 9656 N N . GLY D 1 272 ? 72.664 43.915 0.127 1.00 60.62 249 GLY D N 1
ATOM 9657 C CA . GLY D 1 272 ? 72.976 42.560 0.566 1.00 60.24 249 GLY D CA 1
ATOM 9658 C C . GLY D 1 272 ? 71.867 41.808 1.287 1.00 63.30 249 GLY D C 1
ATOM 9659 O O . GLY D 1 272 ? 72.108 40.722 1.814 1.00 64.97 249 GLY D O 1
ATOM 9660 N N . GLU D 1 273 ? 70.654 42.359 1.319 1.00 53.91 250 GLU D N 1
ATOM 9661 C CA . GLU D 1 273 ? 69.551 41.669 1.998 1.00 54.12 250 GLU D CA 1
ATOM 9662 C C . GLU D 1 273 ? 68.273 41.595 1.189 1.00 51.73 250 GLU D C 1
ATOM 9663 O O . GLU D 1 273 ? 67.851 42.586 0.577 1.00 47.97 250 GLU D O 1
ATOM 9669 N N . CYS D 1 274 ? 67.651 40.414 1.188 1.00 51.46 251 CYS D N 1
ATOM 9670 C CA . CYS D 1 274 ? 66.332 40.257 0.576 1.00 52.05 251 CYS D CA 1
ATOM 9671 C C . CYS D 1 274 ? 65.253 40.567 1.620 1.00 51.26 251 CYS D C 1
ATOM 9672 O O . CYS D 1 274 ? 65.256 40.004 2.706 1.00 58.64 251 CYS D O 1
ATOM 9675 N N . TRP D 1 275 ? 64.358 41.492 1.290 1.00 45.23 252 TRP D N 1
ATOM 9676 C CA . TRP D 1 275 ? 63.210 41.804 2.130 1.00 42.77 252 TRP D CA 1
ATOM 9677 C C . TRP D 1 275 ? 61.958 41.236 1.470 1.00 43.20 252 TRP D C 1
ATOM 9678 O O . TRP D 1 275 ? 61.729 41.463 0.277 1.00 42.56 252 TRP D O 1
ATOM 9689 N N . GLU D 1 276 ? 61.158 40.499 2.244 1.00 42.90 253 GLU D N 1
ATOM 9690 C CA . GLU D 1 276 ? 59.984 39.790 1.736 1.00 46.49 253 GLU D CA 1
ATOM 9691 C C . GLU D 1 276 ? 58.710 40.300 2.387 1.00 44.05 253 GLU D C 1
ATOM 9692 O O . GLU D 1 276 ? 58.697 40.567 3.585 1.00 38.98 253 GLU D O 1
ATOM 9698 N N . SER D 1 277 ? 57.633 40.394 1.614 1.00 36.26 254 SER D N 1
ATOM 9699 C CA . SER D 1 277 ? 56.327 40.711 2.187 1.00 39.42 254 SER D CA 1
ATOM 9700 C C . SER D 1 277 ? 55.726 39.448 2.777 1.00 40.80 254 SER D C 1
ATOM 9701 O O . SER D 1 277 ? 56.324 38.378 2.719 1.00 37.89 254 SER D O 1
ATOM 9704 N N . GLU D 1 278 ? 54.531 39.565 3.342 1.00 44.61 255 GLU D N 1
ATOM 9705 C CA . GLU D 1 278 ? 53.764 38.374 3.649 1.00 44.93 255 GLU D CA 1
ATOM 9706 C C . GLU D 1 278 ? 53.292 37.748 2.343 1.00 37.27 255 GLU D C 1
ATOM 9707 O O . GLU D 1 278 ? 53.236 38.406 1.300 1.00 31.22 255 GLU D O 1
ATOM 9713 N N . GLU D 1 279 ? 52.957 36.470 2.396 1.00 36.41 256 GLU D N 1
ATOM 9714 C CA . GLU D 1 279 ? 52.422 35.804 1.230 1.00 37.14 256 GLU D CA 1
ATOM 9715 C C . GLU D 1 279 ? 50.891 35.889 1.205 1.00 33.11 256 GLU D C 1
ATOM 9716 O O . GLU D 1 279 ? 50.234 35.448 2.144 1.00 39.53 256 GLU D O 1
ATOM 9722 N N . TYR D 1 280 ? 50.336 36.440 0.132 1.00 32.59 257 TYR D N 1
ATOM 9723 C CA . TYR D 1 280 ? 48.893 36.534 -0.013 1.00 35.26 257 TYR D CA 1
ATOM 9724 C C . TYR D 1 280 ? 48.349 35.375 -0.835 1.00 38.10 257 TYR D C 1
ATOM 9725 O O . TYR D 1 280 ? 48.947 34.992 -1.851 1.00 35.66 257 TYR D O 1
ATOM 9734 N N . ALA D 1 281 ? 47.204 34.840 -0.412 1.00 29.07 258 ALA D N 1
ATOM 9735 C CA . ALA D 1 281 ? 46.427 33.922 -1.235 1.00 26.78 258 ALA D CA 1
ATOM 9736 C C . ALA D 1 281 ? 45.349 34.724 -1.966 1.00 34.96 258 ALA D C 1
ATOM 9737 O O . ALA D 1 281 ? 44.536 35.389 -1.342 1.00 29.71 258 ALA D O 1
ATOM 9739 N N . ILE D 1 282 ? 45.371 34.682 -3.294 1.00 27.94 259 ILE D N 1
ATOM 9740 C CA . ILE D 1 282 ? 44.436 35.427 -4.100 1.00 26.57 259 ILE D CA 1
ATOM 9741 C C . ILE D 1 282 ? 43.479 34.471 -4.792 1.00 28.68 259 ILE D C 1
ATOM 9742 O O . ILE D 1 282 ? 43.875 33.714 -5.688 1.00 27.21 259 ILE D O 1
ATOM 9747 N N . TYR D 1 283 ? 42.214 34.502 -4.383 1.00 26.28 260 TYR D N 1
ATOM 9748 C CA A TYR D 1 283 ? 41.205 33.687 -5.050 0.50 26.08 260 TYR D CA 1
ATOM 9749 C CA B TYR D 1 283 ? 41.197 33.675 -5.022 0.50 28.14 260 TYR D CA 1
ATOM 9750 C C . TYR D 1 283 ? 39.787 34.190 -4.761 1.00 26.91 260 TYR D C 1
ATOM 9751 O O . TYR D 1 283 ? 39.457 34.532 -3.634 1.00 25.02 260 TYR D O 1
ATOM 9768 N N . PRO D 1 284 ? 38.948 34.246 -5.800 1.00 26.88 261 PRO D N 1
ATOM 9769 C CA . PRO D 1 284 ? 39.306 33.935 -7.187 1.00 25.90 261 PRO D CA 1
ATOM 9770 C C . PRO D 1 284 ? 40.114 35.121 -7.766 1.00 26.88 261 PRO D C 1
ATOM 9771 O O . PRO D 1 284 ? 40.451 36.059 -7.040 1.00 28.40 261 PRO D O 1
ATOM 9775 N N . ILE D 1 285 ? 40.394 35.090 -9.058 1.00 24.86 262 ILE D N 1
ATOM 9776 C CA . ILE D 1 285 ? 41.167 36.135 -9.700 1.00 24.37 262 ILE D CA 1
ATOM 9777 C C . ILE D 1 285 ? 40.293 36.861 -10.704 1.00 25.64 262 ILE D C 1
ATOM 9778 O O . ILE D 1 285 ? 39.791 36.262 -11.650 1.00 22.98 262 ILE D O 1
ATOM 9783 N N . VAL D 1 286 ? 40.097 38.157 -10.506 1.00 23.04 263 VAL D N 1
ATOM 9784 C CA . VAL D 1 286 ? 39.312 38.916 -11.490 1.00 23.03 263 VAL D CA 1
ATOM 9785 C C . VAL D 1 286 ? 40.123 39.174 -12.752 1.00 24.07 263 VAL D C 1
ATOM 9786 O O . VAL D 1 286 ? 39.715 38.800 -13.856 1.00 23.47 263 VAL D O 1
ATOM 9790 N N . ASP D 1 287 ? 41.287 39.793 -12.596 1.00 20.28 264 ASP D N 1
ATOM 9791 C CA . ASP D 1 287 ? 42.116 40.110 -13.761 1.00 24.72 264 ASP D CA 1
ATOM 9792 C C . ASP D 1 287 ? 43.568 40.336 -13.329 1.00 22.32 264 ASP D C 1
ATOM 9793 O O . ASP D 1 287 ? 43.905 41.404 -12.782 1.00 23.89 264 ASP D O 1
ATOM 9798 N N . ARG D 1 288 ? 44.426 39.338 -13.570 1.00 23.01 265 ARG D N 1
ATOM 9799 C CA . ARG D 1 288 ? 45.847 39.419 -13.167 1.00 26.01 265 ARG D CA 1
ATOM 9800 C C . ARG D 1 288 ? 46.645 40.407 -14.026 1.00 24.79 265 ARG D C 1
ATOM 9801 O O . ARG D 1 288 ? 47.762 40.766 -13.673 1.00 25.14 265 ARG D O 1
ATOM 9809 N N . VAL D 1 289 ? 46.088 40.828 -15.156 1.00 24.45 266 VAL D N 1
ATOM 9810 C CA . VAL D 1 289 ? 46.859 41.617 -16.120 1.00 24.86 266 VAL D CA 1
ATOM 9811 C C . VAL D 1 289 ? 47.203 42.965 -15.489 1.00 27.20 266 VAL D C 1
ATOM 9812 O O . VAL D 1 289 ? 46.360 43.597 -14.864 1.00 22.53 266 VAL D O 1
ATOM 9816 N N . GLY D 1 290 ? 48.463 43.363 -15.608 1.00 24.29 267 GLY D N 1
ATOM 9817 C CA . GLY D 1 290 ? 48.947 44.599 -14.961 1.00 26.25 267 GLY D CA 1
ATOM 9818 C C . GLY D 1 290 ? 49.285 44.424 -13.488 1.00 27.28 267 GLY D C 1
ATOM 9819 O O . GLY D 1 290 ? 49.679 45.363 -12.828 1.00 24.49 267 GLY D O 1
ATOM 9820 N N . GLY D 1 291 ? 49.123 43.220 -12.956 1.00 25.28 268 GLY D N 1
ATOM 9821 C CA . GLY D 1 291 ? 49.482 42.986 -11.562 1.00 23.62 268 GLY D CA 1
ATOM 9822 C C . GLY D 1 291 ? 50.941 43.335 -11.365 1.00 29.69 268 GLY D C 1
ATOM 9823 O O . GLY D 1 291 ? 51.310 43.990 -10.379 1.00 29.65 268 GLY D O 1
ATOM 9824 N N . GLY D 1 292 ? 51.774 42.908 -12.309 1.00 24.87 269 GLY D N 1
ATOM 9825 C CA . GLY D 1 292 ? 53.205 43.222 -12.265 1.00 25.63 269 GLY D CA 1
ATOM 9826 C C . GLY D 1 292 ? 53.491 44.713 -12.308 1.00 28.55 269 GLY D C 1
ATOM 9827 O O . GLY D 1 292 ? 54.359 45.206 -11.592 1.00 31.42 269 GLY D O 1
ATOM 9828 N N . ASP D 1 293 ? 52.764 45.439 -13.155 1.00 24.55 270 ASP D N 1
ATOM 9829 C CA . ASP D 1 293 ? 52.949 46.872 -13.286 1.00 26.27 270 ASP D CA 1
ATOM 9830 C C . ASP D 1 293 ? 52.513 47.650 -12.046 1.00 28.72 270 ASP D C 1
ATOM 9831 O O . ASP D 1 293 ? 53.104 48.679 -11.691 1.00 29.86 270 ASP D O 1
ATOM 9836 N N . ALA D 1 294 ? 51.472 47.162 -11.381 1.00 28.64 271 ALA D N 1
ATOM 9837 C CA . ALA D 1 294 ? 51.095 47.716 -10.075 1.00 30.62 271 ALA D CA 1
ATOM 9838 C C . ALA D 1 294 ? 52.234 47.593 -9.066 1.00 28.98 271 ALA D C 1
ATOM 9839 O O . ALA D 1 294 ? 52.543 48.562 -8.354 1.00 29.68 271 ALA D O 1
ATOM 9841 N N . TYR D 1 295 ? 52.836 46.406 -9.005 1.00 30.45 272 TYR D N 1
ATOM 9842 C CA . TYR D 1 295 ? 53.961 46.141 -8.112 1.00 30.93 272 TYR D CA 1
ATOM 9843 C C . TYR D 1 295 ? 55.099 47.101 -8.422 1.00 33.23 272 TYR D C 1
ATOM 9844 O O . TYR D 1 295 ? 55.620 47.772 -7.544 1.00 32.19 272 TYR D O 1
ATOM 9853 N N . THR D 1 296 ? 55.487 47.150 -9.685 1.00 33.27 273 THR D N 1
ATOM 9854 C CA . THR D 1 296 ? 56.560 48.024 -10.118 1.00 32.34 273 THR D CA 1
ATOM 9855 C C . THR D 1 296 ? 56.316 49.471 -9.725 1.00 35.27 273 THR D C 1
ATOM 9856 O O . THR D 1 296 ? 57.194 50.120 -9.145 1.00 35.45 273 THR D O 1
ATOM 9860 N N . ALA D 1 297 ? 55.130 49.986 -10.044 1.00 30.76 274 ALA D N 1
ATOM 9861 C CA . ALA D 1 297 ? 54.809 51.382 -9.720 1.00 30.92 274 ALA D CA 1
ATOM 9862 C C . ALA D 1 297 ? 54.909 51.623 -8.215 1.00 31.57 274 ALA D C 1
ATOM 9863 O O . ALA D 1 297 ? 55.353 52.690 -7.760 1.00 38.94 274 ALA D O 1
ATOM 9865 N N . ALA D 1 298 ? 54.473 50.636 -7.438 1.00 35.99 275 ALA D N 1
ATOM 9866 C CA . ALA D 1 298 ? 54.424 50.796 -5.990 1.00 36.18 275 ALA D CA 1
ATOM 9867 C C . ALA D 1 298 ? 55.841 50.770 -5.415 1.00 39.21 275 ALA D C 1
ATOM 9868 O O . ALA D 1 298 ? 56.155 51.534 -4.493 1.00 37.94 275 ALA D O 1
ATOM 9870 N N . VAL D 1 299 ? 56.708 49.922 -5.970 1.00 33.85 276 VAL D N 1
ATOM 9871 C CA . VAL D 1 299 ? 58.118 49.940 -5.544 1.00 36.73 276 VAL D CA 1
ATOM 9872 C C . VAL D 1 299 ? 58.762 51.297 -5.841 1.00 40.86 276 VAL D C 1
ATOM 9873 O O . VAL D 1 299 ? 59.395 51.898 -4.974 1.00 39.41 276 VAL D O 1
ATOM 9877 N N . LEU D 1 300 ? 58.588 51.793 -7.061 1.00 35.26 277 LEU D N 1
ATOM 9878 C CA . LEU D 1 300 ? 59.159 53.086 -7.420 1.00 39.06 277 LEU D CA 1
ATOM 9879 C C . LEU D 1 300 ? 58.650 54.195 -6.504 1.00 43.91 277 LEU D C 1
ATOM 9880 O O . LEU D 1 300 ? 59.406 55.094 -6.121 1.00 39.42 277 LEU D O 1
ATOM 9885 N N . HIS D 1 301 ? 57.372 54.113 -6.137 1.00 44.18 278 HIS D N 1
ATOM 9886 C CA . HIS D 1 301 ? 56.787 55.058 -5.193 1.00 46.97 278 HIS D CA 1
ATOM 9887 C C . HIS D 1 301 ? 57.538 55.047 -3.866 1.00 45.16 278 HIS D C 1
ATOM 9888 O O . HIS D 1 301 ? 57.897 56.100 -3.342 1.00 47.30 278 HIS D O 1
ATOM 9895 N N . GLY D 1 302 ? 57.760 53.851 -3.324 1.00 42.24 279 GLY D N 1
ATOM 9896 C CA . GLY D 1 302 ? 58.468 53.707 -2.062 1.00 42.48 279 GLY D CA 1
ATOM 9897 C C . GLY D 1 302 ? 59.881 54.241 -2.161 1.00 50.34 279 GLY D C 1
ATOM 9898 O O . GLY D 1 302 ? 60.370 54.909 -1.251 1.00 44.70 279 GLY D O 1
ATOM 9899 N N . ILE D 1 303 ? 60.549 53.949 -3.273 1.00 44.50 280 ILE D N 1
ATOM 9900 C CA . ILE D 1 303 ? 61.903 54.442 -3.468 1.00 45.82 280 ILE D CA 1
ATOM 9901 C C . ILE D 1 303 ? 61.929 55.976 -3.512 1.00 50.10 280 ILE D C 1
ATOM 9902 O O . ILE D 1 303 ? 62.733 56.615 -2.831 1.00 55.84 280 ILE D O 1
ATOM 9907 N N . LEU D 1 304 ? 61.041 56.553 -4.316 1.00 46.31 281 LEU D N 1
ATOM 9908 C CA . LEU D 1 304 ? 60.946 57.998 -4.468 1.00 48.95 281 LEU D CA 1
ATOM 9909 C C . LEU D 1 304 ? 60.555 58.682 -3.164 1.00 48.30 281 LEU D C 1
ATOM 9910 O O . LEU D 1 304 ? 60.946 59.816 -2.916 1.00 53.20 281 LEU D O 1
ATOM 9915 N N . SER D 1 305 ? 59.777 57.988 -2.342 1.00 46.98 282 SER D N 1
ATOM 9916 C CA . SER D 1 305 ? 59.384 58.509 -1.046 1.00 50.57 282 SER D CA 1
ATOM 9917 C C . SER D 1 305 ? 60.432 58.218 0.017 1.00 53.30 282 SER D C 1
ATOM 9918 O O . SER D 1 305 ? 60.253 58.577 1.172 1.00 58.13 282 SER D O 1
ATOM 9921 N N . GLU D 1 306 ? 61.519 57.556 -0.371 1.00 58.90 283 GLU D N 1
ATOM 9922 C CA . GLU D 1 306 ? 62.603 57.223 0.562 1.00 56.68 283 GLU D CA 1
ATOM 9923 C C . GLU D 1 306 ? 62.161 56.381 1.766 1.00 54.62 283 GLU D C 1
ATOM 9924 O O . GLU D 1 306 ? 62.667 56.558 2.871 1.00 61.11 283 GLU D O 1
ATOM 9930 N N . TRP D 1 307 ? 61.224 55.465 1.547 1.00 58.40 284 TRP D N 1
ATOM 9931 C CA . TRP D 1 307 ? 60.792 54.546 2.596 1.00 55.93 284 TRP D CA 1
ATOM 9932 C C . TRP D 1 307 ? 61.865 53.497 2.880 1.00 55.14 284 TRP D C 1
ATOM 9933 O O . TRP D 1 307 ? 62.742 53.256 2.052 1.00 49.05 284 TRP D O 1
ATOM 9944 N N . ARG D 1 308 ? 61.793 52.867 4.049 1.00 53.27 285 ARG D N 1
ATOM 9945 C CA . ARG D 1 308 ? 62.587 51.670 4.307 1.00 53.04 285 ARG D CA 1
ATOM 9946 C C . ARG D 1 308 ? 62.132 50.555 3.368 1.00 48.12 285 ARG D C 1
ATOM 9947 O O . ARG D 1 308 ? 60.970 50.535 2.947 1.00 48.28 285 ARG D O 1
ATOM 9955 N N . PRO D 1 309 ? 63.044 49.617 3.046 1.00 51.35 286 PRO D N 1
ATOM 9956 C CA . PRO D 1 309 ? 62.727 48.490 2.161 1.00 49.86 286 PRO D CA 1
ATOM 9957 C C . PRO D 1 309 ? 61.614 47.582 2.696 1.00 47.23 286 PRO D C 1
ATOM 9958 O O . PRO D 1 309 ? 60.798 47.120 1.918 1.00 41.13 286 PRO D O 1
ATOM 9962 N N . ASP D 1 310 ? 61.561 47.318 3.997 1.00 44.24 287 ASP D N 1
ATOM 9963 C CA . ASP D 1 310 ? 60.432 46.532 4.502 1.00 46.87 287 ASP D CA 1
ATOM 9964 C C . ASP D 1 310 ? 59.095 47.236 4.238 1.00 46.10 287 ASP D C 1
ATOM 9965 O O . ASP D 1 310 ? 58.123 46.598 3.847 1.00 45.47 287 ASP D O 1
ATOM 9970 N N . GLU D 1 311 ? 59.048 48.552 4.439 1.00 43.75 288 GLU D N 1
ATOM 9971 C CA . GLU D 1 311 ? 57.818 49.305 4.164 1.00 45.49 288 GLU D CA 1
ATOM 9972 C C . GLU D 1 311 ? 57.474 49.250 2.675 1.00 41.97 288 GLU D C 1
ATOM 9973 O O . GLU D 1 311 ? 56.305 49.130 2.292 1.00 41.67 288 GLU D O 1
ATOM 9979 N N . THR D 1 312 ? 58.496 49.330 1.833 1.00 38.87 289 THR D N 1
ATOM 9980 C CA . THR D 1 312 ? 58.279 49.351 0.389 1.00 41.24 289 THR D CA 1
ATOM 9981 C C . THR D 1 312 ? 57.746 48.019 -0.144 1.00 43.88 289 THR D C 1
ATOM 9982 O O . THR D 1 312 ? 56.788 47.999 -0.934 1.00 34.57 289 THR D O 1
ATOM 9986 N N . VAL D 1 313 ? 58.347 46.905 0.278 1.00 41.96 290 VAL D N 1
ATOM 9987 C CA . VAL D 1 313 ? 57.922 45.611 -0.266 1.00 35.04 290 VAL D CA 1
ATOM 9988 C C . VAL D 1 313 ? 56.515 45.273 0.209 1.00 37.47 290 VAL D C 1
ATOM 9989 O O . VAL D 1 313 ? 55.718 44.680 -0.519 1.00 35.61 290 VAL D O 1
ATOM 9993 N N . LYS D 1 314 ? 56.213 45.647 1.454 1.00 40.56 291 LYS D N 1
ATOM 9994 C CA . LYS D 1 314 ? 54.889 45.424 2.046 1.00 44.05 291 LYS D CA 1
ATOM 9995 C C . LYS D 1 314 ? 53.764 46.209 1.356 1.00 41.72 291 LYS D C 1
ATOM 9996 O O . LYS D 1 314 ? 52.688 45.671 1.097 1.00 36.61 291 LYS D O 1
ATOM 10002 N N . PHE D 1 315 ? 54.029 47.479 1.055 1.00 37.85 292 PHE D N 1
ATOM 10003 C CA . PHE D 1 315 ? 53.088 48.335 0.358 1.00 40.18 292 PHE D CA 1
ATOM 10004 C C . PHE D 1 315 ? 52.897 47.889 -1.091 1.00 35.73 292 PHE D C 1
ATOM 10005 O O . PHE D 1 315 ? 51.771 47.785 -1.562 1.00 33.18 292 PHE D O 1
ATOM 10013 N N . ALA D 1 316 ? 54.003 47.616 -1.782 1.00 33.50 293 ALA D N 1
ATOM 10014 C CA . ALA D 1 316 ? 53.967 47.233 -3.183 1.00 32.34 293 ALA D CA 1
ATOM 10015 C C . ALA D 1 316 ? 53.239 45.895 -3.406 1.00 32.60 293 ALA D C 1
ATOM 10016 O O . ALA D 1 316 ? 52.509 45.738 -4.371 1.00 29.93 293 ALA D O 1
ATOM 10018 N N . THR D 1 317 ? 53.447 44.930 -2.519 1.00 30.87 294 THR D N 1
ATOM 10019 C CA . THR D 1 317 ? 52.782 43.654 -2.668 1.00 29.91 294 THR D CA 1
ATOM 10020 C C . THR D 1 317 ? 51.280 43.822 -2.421 1.00 30.82 294 THR D C 1
ATOM 10021 O O . THR D 1 317 ? 50.469 43.253 -3.133 1.00 28.42 294 THR D O 1
ATOM 10025 N N . ALA D 1 318 ? 50.906 44.625 -1.432 1.00 28.15 295 ALA D N 1
ATOM 10026 C CA . ALA D 1 318 ? 49.482 44.909 -1.216 1.00 31.72 295 ALA D CA 1
ATOM 10027 C C . ALA D 1 318 ? 48.878 45.524 -2.488 1.00 33.24 295 ALA D C 1
ATOM 10028 O O . ALA D 1 318 ? 47.780 45.164 -2.915 1.00 27.17 295 ALA D O 1
ATOM 10030 N N . ALA D 1 319 ? 49.615 46.435 -3.110 1.00 29.47 296 ALA D N 1
ATOM 10031 C CA . ALA D 1 319 ? 49.128 47.092 -4.323 1.00 28.22 296 ALA D CA 1
ATOM 10032 C C . ALA D 1 319 ? 48.883 46.093 -5.430 1.00 33.45 296 ALA D C 1
ATOM 10033 O O . ALA D 1 319 ? 47.839 46.137 -6.101 1.00 30.46 296 ALA D O 1
ATOM 10035 N N . ALA D 1 320 ? 49.833 45.184 -5.623 1.00 30.78 297 ALA D N 1
ATOM 10036 C CA . ALA D 1 320 ? 49.727 44.214 -6.706 1.00 29.97 297 ALA D CA 1
ATOM 10037 C C . ALA D 1 320 ? 48.594 43.246 -6.418 1.00 24.45 297 ALA D C 1
ATOM 10038 O O . ALA D 1 320 ? 47.873 42.828 -7.328 1.00 27.40 297 ALA D O 1
ATOM 10040 N N . GLY D 1 321 ? 48.458 42.860 -5.156 1.00 25.04 298 GLY D N 1
ATOM 10041 C CA . GLY D 1 321 ? 47.394 41.950 -4.753 1.00 27.17 298 GLY D CA 1
ATOM 10042 C C . GLY D 1 321 ? 46.012 42.513 -5.042 1.00 28.34 298 GLY D C 1
ATOM 10043 O O . GLY D 1 321 ? 45.158 41.830 -5.619 1.00 26.22 298 GLY D O 1
ATOM 10044 N N . LEU D 1 322 ? 45.798 43.767 -4.653 1.00 24.25 299 LEU D N 1
ATOM 10045 C CA . LEU D 1 322 ? 44.519 44.441 -4.856 1.00 28.31 299 LEU D CA 1
ATOM 10046 C C . LEU D 1 322 ? 44.229 44.587 -6.357 1.00 26.53 299 LEU D C 1
ATOM 10047 O O . LEU D 1 322 ? 43.080 44.445 -6.776 1.00 25.21 299 LEU D O 1
ATOM 10052 N N . LYS D 1 323 ? 45.256 44.847 -7.163 1.00 24.38 300 LYS D N 1
ATOM 10053 C CA . LYS D 1 323 ? 45.054 44.979 -8.617 1.00 24.06 300 LYS D CA 1
ATOM 10054 C C . LYS D 1 323 ? 44.360 43.729 -9.211 1.00 21.88 300 LYS D C 1
ATOM 10055 O O . LYS D 1 323 ? 43.561 43.828 -10.139 1.00 23.19 300 LYS D O 1
ATOM 10061 N N . HIS D 1 324 ? 44.675 42.559 -8.679 1.00 20.25 301 HIS D N 1
ATOM 10062 C CA . HIS D 1 324 ? 44.097 41.331 -9.222 1.00 21.55 301 HIS D CA 1
ATOM 10063 C C . HIS D 1 324 ? 42.544 41.320 -9.158 1.00 24.36 301 HIS D C 1
ATOM 10064 O O . HIS D 1 324 ? 41.906 40.549 -9.873 1.00 25.14 301 HIS D O 1
ATOM 10071 N N . SER D 1 325 ? 41.943 42.158 -8.307 1.00 23.98 302 SER D N 1
ATOM 10072 C CA . SER D 1 325 ? 40.468 42.224 -8.187 1.00 22.83 302 SER D CA 1
ATOM 10073 C C . SER D 1 325 ? 39.820 43.230 -9.126 1.00 23.64 302 SER D C 1
ATOM 10074 O O . SER D 1 325 ? 38.615 43.501 -9.011 1.00 23.83 302 SER D O 1
ATOM 10077 N N . ILE D 1 326 ? 40.596 43.803 -10.039 1.00 22.97 303 ILE D N 1
ATOM 10078 C CA . ILE D 1 326 ? 40.078 44.913 -10.866 1.00 21.64 303 ILE D CA 1
ATOM 10079 C C . ILE D 1 326 ? 40.253 44.614 -12.352 1.00 24.77 303 ILE D C 1
ATOM 10080 O O . ILE D 1 326 ? 41.371 44.400 -12.820 1.00 23.50 303 ILE D O 1
ATOM 10085 N N . HIS D 1 327 ? 39.148 44.582 -13.100 1.00 22.16 304 HIS D N 1
ATOM 10086 C CA . HIS D 1 327 ? 39.231 44.445 -14.553 1.00 22.77 304 HIS D CA 1
ATOM 10087 C C . HIS D 1 327 ? 40.051 45.575 -15.168 1.00 23.43 304 HIS D C 1
ATOM 10088 O O . HIS D 1 327 ? 39.900 46.723 -14.777 1.00 25.83 304 HIS D O 1
ATOM 10095 N N . GLY D 1 328 ? 40.888 45.252 -16.154 1.00 25.68 305 GLY D N 1
ATOM 10096 C CA . GLY D 1 328 ? 41.633 46.292 -16.868 1.00 24.48 305 GLY D CA 1
ATOM 10097 C C . GLY D 1 328 ? 43.093 46.266 -16.450 1.00 26.10 305 GLY D C 1
ATOM 10098 O O . GLY D 1 328 ? 43.486 45.449 -15.638 1.00 25.59 305 GLY D O 1
ATOM 10099 N N . ASP D 1 329 ? 43.891 47.095 -17.086 1.00 23.99 306 ASP D N 1
ATOM 10100 C CA . ASP D 1 329 ? 45.321 47.147 -16.876 1.00 26.91 306 ASP D CA 1
ATOM 10101 C C . ASP D 1 329 ? 45.880 47.915 -15.692 1.00 29.03 306 ASP D C 1
ATOM 10102 O O . ASP D 1 329 ? 46.962 47.653 -15.265 1.00 33.33 306 ASP D O 1
ATOM 10107 N N . ILE D 1 330 ? 45.171 48.910 -15.220 1.00 26.05 307 ILE D N 1
ATOM 10108 C CA . ILE D 1 330 ? 45.761 49.855 -14.291 1.00 29.82 307 ILE D CA 1
ATOM 10109 C C . ILE D 1 330 ? 45.146 49.659 -12.916 1.00 34.90 307 ILE D C 1
ATOM 10110 O O . ILE D 1 330 ? 44.067 49.071 -12.763 1.00 28.74 307 ILE D O 1
ATOM 10115 N N . ASN D 1 331 ? 45.850 50.143 -11.914 1.00 30.99 308 ASN D N 1
ATOM 10116 C CA . ASN D 1 331 ? 45.446 49.964 -10.539 1.00 27.16 308 ASN D CA 1
ATOM 10117 C C . ASN D 1 331 ? 44.759 51.235 -10.083 1.00 33.38 308 ASN D C 1
ATOM 10118 O O . ASN D 1 331 ? 45.360 52.305 -10.113 1.00 34.29 308 ASN D O 1
ATOM 10123 N N . PRO D 1 332 ? 43.486 51.129 -9.663 1.00 31.66 309 PRO D N 1
ATOM 10124 C CA . PRO D 1 332 ? 42.679 52.313 -9.399 1.00 31.27 309 PRO D CA 1
ATOM 10125 C C . PRO D 1 332 ? 42.852 52.919 -8.018 1.00 39.24 309 PRO D C 1
ATOM 10126 O O . PRO D 1 332 ? 42.336 54.001 -7.764 1.00 39.38 309 PRO D O 1
ATOM 10130 N N . PHE D 1 333 ? 43.541 52.232 -7.125 1.00 34.76 310 PHE D N 1
ATOM 10131 C CA . PHE D 1 333 ? 43.512 52.604 -5.708 1.00 37.13 310 PHE D CA 1
ATOM 10132 C C . PHE D 1 333 ? 44.443 53.751 -5.320 1.00 38.94 310 PHE D C 1
ATOM 10133 O O . PHE D 1 333 ? 45.550 53.879 -5.856 1.00 39.63 310 PHE D O 1
ATOM 10141 N N . ASP D 1 334 ? 43.999 54.598 -4.394 1.00 38.72 311 ASP D N 1
ATOM 10142 C CA . ASP D 1 334 ? 44.884 55.649 -3.896 1.00 43.77 311 ASP D CA 1
ATOM 10143 C C . ASP D 1 334 ? 45.869 55.105 -2.856 1.00 42.69 311 ASP D C 1
ATOM 10144 O O . ASP D 1 334 ? 45.787 53.934 -2.460 1.00 39.42 311 ASP D O 1
ATOM 10149 N N . GLU D 1 335 ? 46.830 55.927 -2.447 1.00 41.71 312 GLU D N 1
ATOM 10150 C CA . GLU D 1 335 ? 47.885 55.415 -1.580 1.00 44.66 312 GLU D CA 1
ATOM 10151 C C . GLU D 1 335 ? 47.323 54.973 -0.236 1.00 47.76 312 GLU D C 1
ATOM 10152 O O . GLU D 1 335 ? 47.698 53.925 0.294 1.00 43.22 312 GLU D O 1
ATOM 10158 N N . LYS D 1 336 ? 46.409 55.775 0.299 1.00 47.61 313 LYS D N 1
ATOM 10159 C CA . LYS D 1 336 ? 45.804 55.492 1.593 1.00 57.82 313 LYS D CA 1
ATOM 10160 C C . LYS D 1 336 ? 45.064 54.144 1.617 1.00 47.01 313 LYS D C 1
ATOM 10161 O O . LYS D 1 336 ? 45.125 53.413 2.607 1.00 46.80 313 LYS D O 1
ATOM 10167 N N . THR D 1 337 ? 44.370 53.815 0.532 1.00 43.84 314 THR D N 1
ATOM 10168 C CA . THR D 1 337 ? 43.615 52.558 0.470 1.00 47.10 314 THR D CA 1
ATOM 10169 C C . THR D 1 337 ? 44.565 51.367 0.496 1.00 44.30 314 THR D C 1
ATOM 10170 O O . THR D 1 337 ? 44.320 50.375 1.199 1.00 41.00 314 THR D O 1
ATOM 10174 N N . ILE D 1 338 ? 45.644 51.469 -0.277 1.00 40.07 315 ILE D N 1
ATOM 10175 C CA . ILE D 1 338 ? 46.664 50.426 -0.324 1.00 41.62 315 ILE D CA 1
ATOM 10176 C C . ILE D 1 338 ? 47.367 50.288 1.023 1.00 45.05 315 ILE D C 1
ATOM 10177 O O . ILE D 1 338 ? 47.524 49.173 1.534 1.00 40.64 315 ILE D O 1
ATOM 10182 N N . ALA D 1 339 ? 47.790 51.418 1.594 1.00 37.18 316 ALA D N 1
ATOM 10183 C CA . ALA D 1 339 ? 48.472 51.393 2.882 1.00 42.13 316 ALA D CA 1
ATOM 10184 C C . ALA D 1 339 ? 47.570 50.777 3.954 1.00 51.36 316 ALA D C 1
ATOM 10185 O O . ALA D 1 339 ? 48.023 49.973 4.768 1.00 46.22 316 ALA D O 1
ATOM 10187 N N . ASP D 1 340 ? 46.296 51.160 3.954 1.00 42.71 317 ASP D N 1
ATOM 10188 C CA . ASP D 1 340 ? 45.357 50.639 4.940 1.00 52.01 317 ASP D CA 1
ATOM 10189 C C . ASP D 1 340 ? 45.256 49.123 4.818 1.00 47.64 317 ASP D C 1
ATOM 10190 O O . ASP D 1 340 ? 45.202 48.419 5.818 1.00 42.43 317 ASP D O 1
ATOM 10195 N N . PHE D 1 341 ? 45.225 48.620 3.590 1.00 39.20 318 PHE D N 1
ATOM 10196 C CA . PHE D 1 341 ? 45.134 47.185 3.405 1.00 34.75 318 PHE D CA 1
ATOM 10197 C C . PHE D 1 341 ? 46.402 46.450 3.850 1.00 39.53 318 PHE D C 1
ATOM 10198 O O . PHE D 1 341 ? 46.331 45.370 4.430 1.00 42.42 318 PHE D O 1
ATOM 10206 N N . ALA D 1 342 ? 47.563 47.020 3.546 1.00 43.05 319 ALA D N 1
ATOM 10207 C CA . ALA D 1 342 ? 48.824 46.410 3.952 1.00 42.70 319 ALA D CA 1
ATOM 10208 C C . ALA D 1 342 ? 48.912 46.334 5.469 1.00 46.95 319 ALA D C 1
ATOM 10209 O O . ALA D 1 342 ? 49.483 45.388 6.014 1.00 50.67 319 ALA D O 1
ATOM 10211 N N . ALA D 1 343 ? 48.342 47.330 6.147 1.00 48.80 320 ALA D N 1
ATOM 10212 C CA . ALA D 1 343 ? 48.365 47.378 7.623 1.00 55.14 320 ALA D CA 1
ATOM 10213 C C . ALA D 1 343 ? 47.396 46.378 8.273 1.00 49.60 320 ALA D C 1
ATOM 10214 O O . ALA D 1 343 ? 47.609 45.945 9.406 1.00 59.56 320 ALA D O 1
ATOM 10216 N N . ASP D 1 344 ? 46.340 45.997 7.573 1.00 53.45 321 ASP D N 1
ATOM 10217 C CA . ASP D 1 344 ? 45.416 45.026 8.134 1.00 71.43 321 ASP D CA 1
ATOM 10218 C C . ASP D 1 344 ? 46.075 43.660 8.120 1.00 66.87 321 ASP D C 1
ATOM 10219 O O . ASP D 1 344 ? 45.816 42.823 8.969 1.00 76.95 321 ASP D O 1
ATOM 10224 N N . LYS D 1 345 ? 46.943 43.455 7.142 1.00 73.99 322 LYS D N 1
ATOM 10225 C CA . LYS D 1 345 ? 47.642 42.193 6.961 1.00 92.01 322 LYS D CA 1
ATOM 10226 C C . LYS D 1 345 ? 48.540 41.873 8.155 1.00 134.28 322 LYS D C 1
ATOM 10227 O O . LYS D 1 345 ? 48.676 40.716 8.544 1.00 85.79 322 LYS D O 1
ATOM 10233 N N . SER D 1 346 ? 49.147 42.907 8.728 1.00 113.94 323 SER D N 1
ATOM 10234 C CA . SER D 1 346 ? 50.029 42.737 9.876 1.00 94.71 323 SER D CA 1
ATOM 10235 C C . SER D 1 346 ? 49.259 42.854 11.187 1.00 83.75 323 SER D C 1
ATOM 10236 O O . SER D 1 346 ? 48.767 41.860 11.720 1.00 83.88 323 SER D O 1
ATOM 10239 N N . LYS E 1 25 ? 42.231 80.448 -27.186 1.00 79.18 2 LYS E N 1
ATOM 10240 C CA . LYS E 1 25 ? 41.513 81.431 -26.314 1.00 91.13 2 LYS E CA 1
ATOM 10241 C C . LYS E 1 25 ? 40.780 80.733 -25.170 1.00 72.27 2 LYS E C 1
ATOM 10242 O O . LYS E 1 25 ? 39.921 79.875 -25.397 1.00 72.79 2 LYS E O 1
ATOM 10248 N N . GLN E 1 26 ? 41.121 81.117 -23.943 1.00 70.83 3 GLN E N 1
ATOM 10249 C CA . GLN E 1 26 ? 40.608 80.454 -22.744 1.00 60.01 3 GLN E CA 1
ATOM 10250 C C . GLN E 1 26 ? 39.245 80.960 -22.277 1.00 58.67 3 GLN E C 1
ATOM 10251 O O . GLN E 1 26 ? 38.907 82.152 -22.378 1.00 52.43 3 GLN E O 1
ATOM 10257 N N . VAL E 1 27 ? 38.475 80.032 -21.735 1.00 53.95 4 VAL E N 1
ATOM 10258 C CA . VAL E 1 27 ? 37.154 80.324 -21.226 1.00 50.57 4 VAL E CA 1
ATOM 10259 C C . VAL E 1 27 ? 37.068 79.743 -19.822 1.00 53.15 4 VAL E C 1
ATOM 10260 O O . VAL E 1 27 ? 37.586 78.663 -19.559 1.00 55.69 4 VAL E O 1
ATOM 10264 N N . VAL E 1 28 ? 36.438 80.468 -18.910 1.00 53.60 5 VAL E N 1
ATOM 10265 C CA . VAL E 1 28 ? 36.222 79.933 -17.576 1.00 52.99 5 VAL E CA 1
ATOM 10266 C C . VAL E 1 28 ? 34.727 79.893 -17.335 1.00 58.72 5 VAL E C 1
ATOM 10267 O O . VAL E 1 28 ? 33.984 80.731 -17.855 1.00 50.73 5 VAL E O 1
ATOM 10271 N N . THR E 1 29 ? 34.280 78.923 -16.550 1.00 53.26 6 THR E N 1
ATOM 10272 C CA . THR E 1 29 ? 32.866 78.846 -16.214 1.00 50.73 6 THR E CA 1
ATOM 10273 C C . THR E 1 29 ? 32.630 78.481 -14.734 1.00 50.47 6 THR E C 1
ATOM 10274 O O . THR E 1 29 ? 33.560 78.121 -14.013 1.00 47.14 6 THR E O 1
ATOM 10278 N N . ILE E 1 30 ? 31.386 78.626 -14.292 1.00 45.54 7 ILE E N 1
ATOM 10279 C CA . ILE E 1 30 ? 30.986 78.326 -12.927 1.00 44.01 7 ILE E CA 1
ATOM 10280 C C . ILE E 1 30 ? 29.694 77.518 -13.044 1.00 49.61 7 ILE E C 1
ATOM 10281 O O . ILE E 1 30 ? 28.788 77.908 -13.779 1.00 48.74 7 ILE E O 1
ATOM 10286 N N . GLY E 1 31 ? 29.600 76.396 -12.345 1.00 48.89 8 GLY E N 1
ATOM 10287 C CA . GLY E 1 31 ? 28.394 75.579 -12.434 1.00 48.94 8 GLY E CA 1
ATOM 10288 C C . GLY E 1 31 ? 28.517 74.249 -11.721 1.00 52.57 8 GLY E C 1
ATOM 10289 O O . GLY E 1 31 ? 29.622 73.759 -11.492 1.00 45.96 8 GLY E O 1
ATOM 10290 N N . GLU E 1 32 ? 27.371 73.662 -11.384 1.00 43.30 9 GLU E N 1
ATOM 10291 C CA . GLU E 1 32 ? 27.321 72.410 -10.640 1.00 45.95 9 GLU E CA 1
ATOM 10292 C C . GLU E 1 32 ? 27.425 71.220 -11.586 1.00 38.54 9 GLU E C 1
ATOM 10293 O O . GLU E 1 32 ? 26.872 71.242 -12.682 1.00 41.56 9 GLU E O 1
ATOM 10299 N N . LEU E 1 33 ? 28.152 70.190 -11.183 1.00 41.13 10 LEU E N 1
ATOM 10300 C CA . LEU E 1 33 ? 28.168 68.948 -11.967 1.00 35.41 10 LEU E CA 1
ATOM 10301 C C . LEU E 1 33 ? 27.192 67.980 -11.332 1.00 44.61 10 LEU E C 1
ATOM 10302 O O . LEU E 1 33 ? 27.144 67.879 -10.105 1.00 35.48 10 LEU E O 1
ATOM 10307 N N . LEU E 1 34 ? 26.394 67.296 -12.153 1.00 33.50 11 LEU E N 1
ATOM 10308 C CA . LEU E 1 34 ? 25.435 66.330 -11.618 1.00 32.42 11 LEU E CA 1
ATOM 10309 C C . LEU E 1 34 ? 25.705 64.962 -12.194 1.00 40.10 11 LEU E C 1
ATOM 10310 O O . LEU E 1 34 ? 26.260 64.849 -13.290 1.00 33.55 11 LEU E O 1
ATOM 10315 N N . MET E 1 35 ? 25.312 63.927 -11.466 1.00 30.84 12 MET E N 1
ATOM 10316 C CA . MET E 1 35 ? 25.309 62.590 -12.047 1.00 31.25 12 MET E CA 1
ATOM 10317 C C . MET E 1 35 ? 23.909 62.233 -12.506 1.00 30.46 12 MET E C 1
ATOM 10318 O O . MET E 1 35 ? 22.985 62.176 -11.701 1.00 34.70 12 MET E O 1
ATOM 10323 N N . ARG E 1 36 ? 23.750 62.019 -13.808 1.00 32.52 13 ARG E N 1
ATOM 10324 C CA A ARG E 1 36 ? 22.481 61.578 -14.370 0.50 29.65 13 ARG E CA 1
ATOM 10325 C CA B ARG E 1 36 ? 22.476 61.575 -14.346 0.50 29.81 13 ARG E CA 1
ATOM 10326 C C . ARG E 1 36 ? 22.424 60.056 -14.309 1.00 32.20 13 ARG E C 1
ATOM 10327 O O . ARG E 1 36 ? 23.404 59.397 -14.614 1.00 30.30 13 ARG E O 1
ATOM 10342 N N . LEU E 1 37 ? 21.281 59.513 -13.903 1.00 28.68 14 LEU E N 1
ATOM 10343 C CA . LEU E 1 37 ? 21.066 58.058 -13.853 1.00 28.57 14 LEU E CA 1
ATOM 10344 C C . LEU E 1 37 ? 19.889 57.747 -14.754 1.00 30.91 14 LEU E C 1
ATOM 10345 O O . LEU E 1 37 ? 18.753 58.124 -14.451 1.00 27.73 14 LEU E O 1
ATOM 10350 N N . SER E 1 38 ? 20.163 57.061 -15.861 1.00 23.87 15 SER E N 1
ATOM 10351 C CA . SER E 1 38 ? 19.219 56.966 -16.964 1.00 26.28 15 SER E CA 1
ATOM 10352 C C . SER E 1 38 ? 18.704 55.549 -17.158 1.00 28.10 15 SER E C 1
ATOM 10353 O O . SER E 1 38 ? 19.467 54.601 -17.014 1.00 25.93 15 SER E O 1
ATOM 10356 N N . THR E 1 39 ? 17.427 55.406 -17.505 1.00 25.81 16 THR E N 1
ATOM 10357 C CA . THR E 1 39 ? 16.894 54.094 -17.856 1.00 27.33 16 THR E CA 1
ATOM 10358 C C . THR E 1 39 ? 17.219 53.895 -19.318 1.00 29.52 16 THR E C 1
ATOM 10359 O O . THR E 1 39 ? 17.502 54.850 -20.033 1.00 25.04 16 THR E O 1
ATOM 10363 N N . GLN E 1 40 ? 17.181 52.648 -19.748 1.00 23.77 17 GLN E N 1
ATOM 10364 C CA . GLN E 1 40 ? 17.359 52.293 -21.154 1.00 31.26 17 GLN E CA 1
ATOM 10365 C C . GLN E 1 40 ? 16.082 52.582 -21.961 1.00 29.48 17 GLN E C 1
ATOM 10366 O O . GLN E 1 40 ? 14.972 52.722 -21.401 1.00 27.10 17 GLN E O 1
ATOM 10372 N N . GLN E 1 41 ? 16.220 52.648 -23.279 1.00 31.44 18 GLN E N 1
ATOM 10373 C CA . GLN E 1 41 ? 15.074 52.917 -24.132 1.00 27.94 18 GLN E CA 1
ATOM 10374 C C . GLN E 1 41 ? 13.952 51.916 -23.877 1.00 29.44 18 GLN E C 1
ATOM 10375 O O . GLN E 1 41 ? 14.180 50.693 -23.822 1.00 26.69 18 GLN E O 1
ATOM 10381 N N . GLY E 1 42 ? 12.730 52.432 -23.742 1.00 25.59 19 GLY E N 1
ATOM 10382 C CA . GLY E 1 42 ? 11.563 51.577 -23.554 1.00 28.04 19 GLY E CA 1
ATOM 10383 C C . GLY E 1 42 ? 11.377 50.970 -22.176 1.00 24.34 19 GLY E C 1
ATOM 10384 O O . GLY E 1 42 ? 10.452 50.174 -21.960 1.00 28.78 19 GLY E O 1
ATOM 10385 N N . ILE E 1 43 ? 12.238 51.337 -21.240 1.00 21.33 20 ILE E N 1
ATOM 10386 C CA . ILE E 1 43 ? 12.182 50.777 -19.893 1.00 28.63 20 ILE E CA 1
ATOM 10387 C C . ILE E 1 43 ? 11.765 51.873 -18.915 1.00 28.22 20 ILE E C 1
ATOM 10388 O O . ILE E 1 43 ? 12.479 52.848 -18.746 1.00 29.50 20 ILE E O 1
ATOM 10393 N N . PRO E 1 44 ? 10.606 51.707 -18.252 1.00 27.70 21 PRO E N 1
ATOM 10394 C CA . PRO E 1 44 ? 10.238 52.710 -17.248 1.00 29.99 21 PRO E CA 1
ATOM 10395 C C . PRO E 1 44 ? 10.977 52.478 -15.927 1.00 29.42 21 PRO E C 1
ATOM 10396 O O . PRO E 1 44 ? 11.523 51.392 -15.698 1.00 27.90 21 PRO E O 1
ATOM 10400 N N . PHE E 1 45 ? 11.006 53.504 -15.080 1.00 32.13 22 PHE E N 1
ATOM 10401 C CA . PHE E 1 45 ? 11.640 53.411 -13.765 1.00 29.85 22 PHE E CA 1
ATOM 10402 C C . PHE E 1 45 ? 11.178 52.147 -13.073 1.00 30.60 22 PHE E C 1
ATOM 10403 O O . PHE E 1 45 ? 11.948 51.477 -12.418 1.00 31.00 22 PHE E O 1
ATOM 10411 N N . SER E 1 46 ? 9.917 51.814 -13.203 1.00 30.58 23 SER E N 1
ATOM 10412 C CA . SER E 1 46 ? 9.361 50.762 -12.385 1.00 37.37 23 SER E CA 1
ATOM 10413 C C . SER E 1 46 ? 9.780 49.364 -12.832 1.00 40.95 23 SER E C 1
ATOM 10414 O O . SER E 1 46 ? 9.538 48.409 -12.133 1.00 35.97 23 SER E O 1
ATOM 10417 N N . GLN E 1 47 ? 10.371 49.259 -14.012 1.00 30.63 24 GLN E N 1
ATOM 10418 C CA . GLN E 1 47 ? 10.904 48.011 -14.522 1.00 34.29 24 GLN E CA 1
ATOM 10419 C C . GLN E 1 47 ? 12.432 47.975 -14.676 1.00 31.42 24 GLN E C 1
ATOM 10420 O O . GLN E 1 47 ? 12.978 47.003 -15.104 1.00 32.93 24 GLN E O 1
ATOM 10426 N N . THR E 1 48 ? 13.111 49.050 -14.324 1.00 30.65 25 THR E N 1
ATOM 10427 C CA A THR E 1 48 ? 14.550 49.139 -14.541 0.50 25.85 25 THR E CA 1
ATOM 10428 C CA B THR E 1 48 ? 14.558 49.181 -14.504 0.50 26.47 25 THR E CA 1
ATOM 10429 C C . THR E 1 48 ? 15.326 48.351 -13.471 1.00 31.99 25 THR E C 1
ATOM 10430 O O . THR E 1 48 ? 14.947 48.319 -12.289 1.00 28.10 25 THR E O 1
ATOM 10437 N N . THR E 1 49 ? 16.411 47.691 -13.881 1.00 27.98 26 THR E N 1
ATOM 10438 C CA . THR E 1 49 ? 17.238 46.943 -12.922 1.00 31.30 26 THR E CA 1
ATOM 10439 C C . THR E 1 49 ? 18.647 47.516 -12.847 1.00 28.99 26 THR E C 1
ATOM 10440 O O . THR E 1 49 ? 19.446 47.099 -12.010 1.00 23.47 26 THR E O 1
ATOM 10444 N N . ALA E 1 50 ? 18.929 48.468 -13.723 1.00 27.06 27 ALA E N 1
ATOM 10445 C CA . ALA E 1 50 ? 20.243 49.112 -13.799 1.00 28.30 27 ALA E CA 1
ATOM 10446 C C . ALA E 1 50 ? 20.070 50.514 -14.362 1.00 30.83 27 ALA E C 1
ATOM 10447 O O . ALA E 1 50 ? 19.198 50.751 -15.189 1.00 36.71 27 ALA E O 1
ATOM 10449 N N . LEU E 1 51 ? 20.886 51.452 -13.911 1.00 25.99 28 LEU E N 1
ATOM 10450 C CA . LEU E 1 51 ? 20.803 52.801 -14.444 1.00 26.18 28 LEU E CA 1
ATOM 10451 C C . LEU E 1 51 ? 22.160 53.165 -15.055 1.00 28.35 28 LEU E C 1
ATOM 10452 O O . LEU E 1 51 ? 23.200 52.939 -14.438 1.00 27.23 28 LEU E O 1
ATOM 10457 N N . ASP E 1 52 ? 22.144 53.701 -16.274 1.00 25.65 29 ASP E N 1
ATOM 10458 C CA . ASP E 1 52 ? 23.372 54.170 -16.913 1.00 27.45 29 ASP E CA 1
ATOM 10459 C C . ASP E 1 52 ? 23.779 55.518 -16.327 1.00 34.07 29 ASP E C 1
ATOM 10460 O O . ASP E 1 52 ? 22.932 56.355 -16.027 1.00 30.26 29 ASP E O 1
ATOM 10465 N N . ILE E 1 53 ? 25.079 55.710 -16.139 1.00 29.10 30 ILE E N 1
ATOM 10466 C CA . ILE E 1 53 ? 25.602 56.918 -15.530 1.00 30.11 30 ILE E CA 1
ATOM 10467 C C . ILE E 1 53 ? 26.133 57.895 -16.557 1.00 32.36 30 ILE E C 1
ATOM 10468 O O . ILE E 1 53 ? 26.868 57.501 -17.460 1.00 27.69 30 ILE E O 1
ATOM 10473 N N . HIS E 1 54 ? 25.800 59.173 -16.390 1.00 28.99 31 HIS E N 1
ATOM 10474 C CA . HIS E 1 54 ? 26.458 60.227 -17.139 1.00 32.84 31 HIS E CA 1
ATOM 10475 C C . HIS E 1 54 ? 26.715 61.435 -16.243 1.00 36.26 31 HIS E C 1
ATOM 10476 O O . HIS E 1 54 ? 25.840 61.860 -15.476 1.00 40.72 31 HIS E O 1
ATOM 10483 N N . ILE E 1 55 ? 27.917 61.995 -16.344 1.00 33.85 32 ILE E N 1
ATOM 10484 C CA . ILE E 1 55 ? 28.234 63.223 -15.613 1.00 35.45 32 ILE E CA 1
ATOM 10485 C C . ILE E 1 55 ? 27.982 64.427 -16.504 1.00 34.08 32 ILE E C 1
ATOM 10486 O O . ILE E 1 55 ? 28.324 64.420 -17.693 1.00 32.29 32 ILE E O 1
ATOM 10491 N N . GLY E 1 56 ? 27.395 65.478 -15.949 1.00 38.18 33 GLY E N 1
ATOM 10492 C CA . GLY E 1 56 ? 27.072 66.614 -16.774 1.00 39.84 33 GLY E CA 1
ATOM 10493 C C . GLY E 1 56 ? 26.561 67.786 -15.982 1.00 35.18 33 GLY E C 1
ATOM 10494 O O . GLY E 1 56 ? 26.394 67.703 -14.763 1.00 38.83 33 GLY E O 1
ATOM 10495 N N . GLY E 1 57 ? 26.297 68.873 -16.690 1.00 37.52 34 GLY E N 1
ATOM 10496 C CA . GLY E 1 57 ? 25.809 70.110 -16.051 1.00 41.31 34 GLY E CA 1
ATOM 10497 C C . GLY E 1 57 ? 25.954 71.199 -17.083 1.00 34.24 34 GLY E C 1
ATOM 10498 O O . GLY E 1 57 ? 26.944 71.214 -17.809 1.00 40.34 34 GLY E O 1
ATOM 10499 N N . ALA E 1 58 ? 24.980 72.110 -17.168 1.00 36.11 35 ALA E N 1
ATOM 10500 C CA . ALA E 1 58 ? 24.938 73.037 -18.302 1.00 37.79 35 ALA E CA 1
ATOM 10501 C C . ALA E 1 58 ? 26.273 73.734 -18.564 1.00 47.94 35 ALA E C 1
ATOM 10502 O O . ALA E 1 58 ? 26.731 73.784 -19.709 1.00 42.11 35 ALA E O 1
ATOM 10504 N N . GLU E 1 59 ? 26.910 74.248 -17.513 1.00 38.14 36 GLU E N 1
ATOM 10505 C CA . GLU E 1 59 ? 28.154 75.003 -17.693 1.00 44.46 36 GLU E CA 1
ATOM 10506 C C . GLU E 1 59 ? 29.331 74.077 -17.977 1.00 43.30 36 GLU E C 1
ATOM 10507 O O . GLU E 1 59 ? 30.192 74.383 -18.815 1.00 38.10 36 GLU E O 1
ATOM 10513 N N . ALA E 1 60 ? 29.351 72.938 -17.288 1.00 39.72 37 ALA E N 1
ATOM 10514 C CA . ALA E 1 60 ? 30.397 71.934 -17.493 1.00 41.32 37 ALA E CA 1
ATOM 10515 C C . ALA E 1 60 ? 30.332 71.342 -18.902 1.00 38.46 37 ALA E C 1
ATOM 10516 O O . ALA E 1 60 ? 31.358 71.080 -19.537 1.00 36.70 37 ALA E O 1
ATOM 10518 N N . ASN E 1 61 ? 29.127 71.131 -19.400 1.00 38.96 38 ASN E N 1
ATOM 10519 C CA . ASN E 1 61 ? 28.982 70.670 -20.776 1.00 40.86 38 ASN E CA 1
ATOM 10520 C C . ASN E 1 61 ? 29.544 71.689 -21.765 1.00 38.44 38 ASN E C 1
ATOM 10521 O O . ASN E 1 61 ? 30.172 71.315 -22.767 1.00 35.55 38 ASN E O 1
ATOM 10526 N N . VAL E 1 62 ? 29.323 72.975 -21.478 1.00 38.70 39 VAL E N 1
ATOM 10527 C CA . VAL E 1 62 ? 29.858 74.040 -22.324 1.00 38.89 39 VAL E CA 1
ATOM 10528 C C . VAL E 1 62 ? 31.389 74.042 -22.238 1.00 43.60 39 VAL E C 1
ATOM 10529 O O . VAL E 1 62 ? 32.079 74.114 -23.263 1.00 37.68 39 VAL E O 1
ATOM 10533 N N . ALA E 1 63 ? 31.917 73.966 -21.014 1.00 36.56 40 ALA E N 1
ATOM 10534 C CA . ALA E 1 63 ? 33.352 73.839 -20.819 1.00 41.52 40 ALA E CA 1
ATOM 10535 C C . ALA E 1 63 ? 33.925 72.682 -21.662 1.00 48.54 40 ALA E C 1
ATOM 10536 O O . ALA E 1 63 ? 34.822 72.884 -22.484 1.00 41.79 40 ALA E O 1
ATOM 10538 N N . VAL E 1 64 ? 33.383 71.482 -21.467 1.00 39.80 41 VAL E N 1
ATOM 10539 C CA . VAL E 1 64 ? 33.865 70.298 -22.160 1.00 36.89 41 VAL E CA 1
ATOM 10540 C C . VAL E 1 64 ? 33.738 70.463 -23.670 1.00 44.26 41 VAL E C 1
ATOM 10541 O O . VAL E 1 64 ? 34.641 70.075 -24.424 1.00 43.31 41 VAL E O 1
ATOM 10545 N N . ASN E 1 65 ? 32.618 71.026 -24.118 1.00 32.64 42 ASN E N 1
ATOM 10546 C CA . ASN E 1 65 ? 32.399 71.172 -25.556 1.00 44.47 42 ASN E CA 1
ATOM 10547 C C . ASN E 1 65 ? 33.378 72.168 -26.170 1.00 43.81 42 ASN E C 1
ATOM 10548 O O . ASN E 1 65 ? 33.879 71.965 -27.282 1.00 41.79 42 ASN E O 1
ATOM 10553 N N . LEU E 1 66 ? 33.666 73.241 -25.440 1.00 45.09 43 LEU E N 1
ATOM 10554 C CA . LEU E 1 66 ? 34.656 74.214 -25.900 1.00 42.45 43 LEU E CA 1
ATOM 10555 C C . LEU E 1 66 ? 36.042 73.570 -26.008 1.00 49.24 43 LEU E C 1
ATOM 10556 O O . LEU E 1 66 ? 36.768 73.809 -26.980 1.00 42.64 43 LEU E O 1
ATOM 10561 N N . SER E 1 67 ? 36.384 72.725 -25.033 1.00 46.84 44 SER E N 1
ATOM 10562 C CA A SER E 1 67 ? 37.667 72.035 -25.034 0.50 46.68 44 SER E CA 1
ATOM 10563 C CA B SER E 1 67 ? 37.671 72.043 -25.036 0.50 47.12 44 SER E CA 1
ATOM 10564 C C . SER E 1 67 ? 37.778 71.125 -26.247 1.00 43.95 44 SER E C 1
ATOM 10565 O O . SER E 1 67 ? 38.822 71.050 -26.886 1.00 47.85 44 SER E O 1
ATOM 10570 N N . LYS E 1 68 ? 36.691 70.438 -26.557 1.00 43.76 45 LYS E N 1
ATOM 10571 C CA . LYS E 1 68 ? 36.616 69.635 -27.764 1.00 50.21 45 LYS E CA 1
ATOM 10572 C C . LYS E 1 68 ? 36.940 70.456 -29.021 1.00 57.16 45 LYS E C 1
ATOM 10573 O O . LYS E 1 68 ? 37.399 69.907 -30.022 1.00 53.19 45 LYS E O 1
ATOM 10579 N N . LEU E 1 69 ? 36.697 71.767 -28.975 1.00 47.49 46 LEU E N 1
ATOM 10580 C CA . LEU E 1 69 ? 36.939 72.622 -30.141 1.00 52.76 46 LEU E CA 1
ATOM 10581 C C . LEU E 1 69 ? 38.261 73.383 -30.064 1.00 56.36 46 LEU E C 1
ATOM 10582 O O . LEU E 1 69 ? 38.525 74.293 -30.864 1.00 52.26 46 LEU E O 1
ATOM 10587 N N . GLY E 1 70 ? 39.089 73.013 -29.095 1.00 44.28 47 GLY E N 1
ATOM 10588 C CA . GLY E 1 70 ? 40.454 73.515 -29.033 1.00 48.27 47 GLY E CA 1
ATOM 10589 C C . GLY E 1 70 ? 40.678 74.661 -28.063 1.00 52.70 47 GLY E C 1
ATOM 10590 O O . GLY E 1 70 ? 41.779 75.203 -27.991 1.00 54.78 47 GLY E O 1
ATOM 10591 N N . HIS E 1 71 ? 39.642 75.034 -27.318 1.00 49.81 48 HIS E N 1
ATOM 10592 C CA . HIS E 1 71 ? 39.769 76.108 -26.326 1.00 49.87 48 HIS E CA 1
ATOM 10593 C C . HIS E 1 71 ? 40.098 75.604 -24.922 1.00 45.84 48 HIS E C 1
ATOM 10594 O O . HIS E 1 71 ? 39.313 74.881 -24.316 1.00 55.96 48 HIS E O 1
ATOM 10601 N N . PRO E 1 72 ? 41.271 75.977 -24.402 1.00 49.66 49 PRO E N 1
ATOM 10602 C CA . PRO E 1 72 ? 41.564 75.674 -22.996 1.00 52.74 49 PRO E CA 1
ATOM 10603 C C . PRO E 1 72 ? 40.464 76.247 -22.110 1.00 52.95 49 PRO E C 1
ATOM 10604 O O . PRO E 1 72 ? 40.179 77.443 -22.185 1.00 51.73 49 PRO E O 1
ATOM 10608 N N . THR E 1 73 ? 39.855 75.411 -21.277 1.00 48.49 50 THR E N 1
ATOM 10609 C CA . THR E 1 73 ? 38.794 75.862 -20.378 1.00 49.17 50 THR E CA 1
ATOM 10610 C C . THR E 1 73 ? 39.088 75.484 -18.932 1.00 49.91 50 THR E C 1
ATOM 10611 O O . THR E 1 73 ? 39.885 74.591 -18.654 1.00 47.17 50 THR E O 1
ATOM 10615 N N . ARG E 1 74 ? 38.434 76.181 -18.014 1.00 53.22 51 ARG E N 1
ATOM 10616 C CA . ARG E 1 74 ? 38.539 75.889 -16.593 1.00 50.59 51 ARG E CA 1
ATOM 10617 C C . ARG E 1 74 ? 37.172 76.136 -15.966 1.00 47.65 51 ARG E C 1
ATOM 10618 O O . ARG E 1 74 ? 36.322 76.800 -16.564 1.00 50.46 51 ARG E O 1
ATOM 10626 N N . ILE E 1 75 ? 36.944 75.588 -14.779 1.00 45.09 52 ILE E N 1
ATOM 10627 C CA . ILE E 1 75 ? 35.631 75.685 -14.159 1.00 40.86 52 ILE E CA 1
ATOM 10628 C C . ILE E 1 75 ? 35.744 75.794 -12.646 1.00 50.89 52 ILE E C 1
ATOM 10629 O O . ILE E 1 75 ? 36.486 75.035 -12.008 1.00 43.16 52 ILE E O 1
ATOM 10634 N N . ALA E 1 76 ? 35.019 76.763 -12.086 1.00 43.32 53 ALA E N 1
ATOM 10635 C CA . ALA E 1 76 ? 34.914 76.916 -10.641 1.00 46.70 53 ALA E CA 1
ATOM 10636 C C . ALA E 1 76 ? 33.712 76.115 -10.154 1.00 44.91 53 ALA E C 1
ATOM 10637 O O . ALA E 1 76 ? 32.575 76.408 -10.527 1.00 47.41 53 ALA E O 1
ATOM 10639 N N . THR E 1 77 ? 33.951 75.111 -9.323 1.00 46.43 54 THR E N 1
ATOM 10640 C CA . THR E 1 77 ? 32.854 74.257 -8.889 1.00 44.21 54 THR E CA 1
ATOM 10641 C C . THR E 1 77 ? 33.178 73.503 -7.589 1.00 44.58 54 THR E C 1
ATOM 10642 O O . THR E 1 77 ? 34.267 73.669 -7.022 1.00 44.47 54 THR E O 1
ATOM 10646 N N . VAL E 1 78 ? 32.218 72.704 -7.115 1.00 42.48 55 VAL E N 1
ATOM 10647 C CA . VAL E 1 78 ? 32.318 72.068 -5.799 1.00 40.54 55 VAL E CA 1
ATOM 10648 C C . VAL E 1 78 ? 31.767 70.649 -5.860 1.00 47.46 55 VAL E C 1
ATOM 10649 O O . VAL E 1 78 ? 30.715 70.400 -6.466 1.00 41.29 55 VAL E O 1
ATOM 10653 N N . VAL E 1 79 ? 32.487 69.730 -5.223 1.00 39.88 56 VAL E N 1
ATOM 10654 C CA . VAL E 1 79 ? 32.095 68.327 -5.144 1.00 48.66 56 VAL E CA 1
ATOM 10655 C C . VAL E 1 79 ? 32.504 67.798 -3.777 1.00 43.62 56 VAL E C 1
ATOM 10656 O O . VAL E 1 79 ? 33.385 68.355 -3.130 1.00 40.16 56 VAL E O 1
ATOM 10660 N N . PRO E 1 80 ? 31.864 66.719 -3.330 1.00 45.41 57 PRO E N 1
ATOM 10661 C CA . PRO E 1 80 ? 32.240 66.141 -2.048 1.00 38.89 57 PRO E CA 1
ATOM 10662 C C . PRO E 1 80 ? 33.564 65.393 -2.165 1.00 47.77 57 PRO E C 1
ATOM 10663 O O . PRO E 1 80 ? 33.944 64.969 -3.267 1.00 47.40 57 PRO E O 1
ATOM 10667 N N . ALA E 1 81 ? 34.263 65.245 -1.044 1.00 45.09 58 ALA E N 1
ATOM 10668 C CA . ALA E 1 81 ? 35.480 64.442 -0.995 1.00 46.91 58 ALA E CA 1
ATOM 10669 C C . ALA E 1 81 ? 35.136 62.960 -0.834 1.00 41.47 58 ALA E C 1
ATOM 10670 O O . ALA E 1 81 ? 35.463 62.336 0.176 1.00 47.77 58 ALA E O 1
ATOM 10672 N N . ASN E 1 82 ? 34.451 62.404 -1.822 1.00 41.38 59 ASN E N 1
ATOM 10673 C CA . ASN E 1 82 ? 34.205 60.951 -1.859 1.00 36.27 59 ASN E CA 1
ATOM 10674 C C . ASN E 1 82 ? 34.285 60.443 -3.284 1.00 36.30 59 ASN E C 1
ATOM 10675 O O . ASN E 1 82 ? 34.420 61.243 -4.225 1.00 38.24 59 ASN E O 1
ATOM 10680 N N . PRO E 1 83 ? 34.192 59.111 -3.457 1.00 38.47 60 PRO E N 1
ATOM 10681 C CA . PRO E 1 83 ? 34.306 58.495 -4.774 1.00 40.74 60 PRO E CA 1
ATOM 10682 C C . PRO E 1 83 ? 33.323 59.035 -5.808 1.00 42.82 60 PRO E C 1
ATOM 10683 O O . PRO E 1 83 ? 33.659 59.096 -6.995 1.00 38.62 60 PRO E O 1
ATOM 10687 N N . ILE E 1 84 ? 32.131 59.438 -5.380 1.00 38.72 61 ILE E N 1
ATOM 10688 C CA . ILE E 1 84 ? 31.173 59.985 -6.329 1.00 35.34 61 ILE E CA 1
ATOM 10689 C C . ILE E 1 84 ? 31.603 61.394 -6.758 1.00 44.94 61 ILE E C 1
ATOM 10690 O O . ILE E 1 84 ? 31.552 61.742 -7.944 1.00 37.54 61 ILE E O 1
ATOM 10695 N N . GLY E 1 85 ? 32.047 62.205 -5.805 1.00 41.31 62 GLY E N 1
ATOM 10696 C CA . GLY E 1 85 ? 32.619 63.514 -6.152 1.00 34.23 62 GLY E CA 1
ATOM 10697 C C . GLY E 1 85 ? 33.789 63.323 -7.111 1.00 39.43 62 GLY E C 1
ATOM 10698 O O . GLY E 1 85 ? 33.908 64.018 -8.126 1.00 40.73 62 GLY E O 1
ATOM 10699 N N . LYS E 1 86 ? 34.627 62.339 -6.814 1.00 38.14 63 LYS E N 1
ATOM 10700 C CA . LYS E 1 86 ? 35.787 62.046 -7.645 1.00 42.80 63 LYS E CA 1
ATOM 10701 C C . LYS E 1 86 ? 35.427 61.700 -9.086 1.00 42.03 63 LYS E C 1
ATOM 10702 O O . LYS E 1 86 ? 36.180 62.009 -10.010 1.00 40.24 63 LYS E O 1
ATOM 10708 N N . MET E 1 87 ? 34.281 61.055 -9.283 1.00 38.40 64 MET E N 1
ATOM 10709 C CA . MET E 1 87 ? 33.835 60.700 -10.620 1.00 33.26 64 MET E CA 1
ATOM 10710 C C . MET E 1 87 ? 33.577 61.964 -11.434 1.00 41.77 64 MET E C 1
ATOM 10711 O O . MET E 1 87 ? 33.868 62.015 -12.629 1.00 37.06 64 MET E O 1
ATOM 10716 N N . ALA E 1 88 ? 33.030 62.994 -10.794 1.00 32.01 65 ALA E N 1
ATOM 10717 C CA . ALA E 1 88 ? 32.798 64.243 -11.505 1.00 39.06 65 ALA E CA 1
ATOM 10718 C C . ALA E 1 88 ? 34.145 64.861 -11.860 1.00 38.24 65 ALA E C 1
ATOM 10719 O O . ALA E 1 88 ? 34.308 65.448 -12.927 1.00 39.21 65 ALA E O 1
ATOM 10721 N N . VAL E 1 89 ? 35.112 64.736 -10.959 1.00 34.31 66 VAL E N 1
ATOM 10722 C CA . VAL E 1 89 ? 36.433 65.284 -11.231 1.00 43.78 66 VAL E CA 1
ATOM 10723 C C . VAL E 1 89 ? 37.103 64.554 -12.397 1.00 41.93 66 VAL E C 1
ATOM 10724 O O . VAL E 1 89 ? 37.653 65.188 -13.300 1.00 42.57 66 VAL E O 1
ATOM 10728 N N . GLU E 1 90 ? 37.009 63.225 -12.400 1.00 42.05 67 GLU E N 1
ATOM 10729 C CA . GLU E 1 90 ? 37.612 62.421 -13.453 1.00 35.93 67 GLU E CA 1
ATOM 10730 C C . GLU E 1 90 ? 36.989 62.748 -14.813 1.00 40.98 67 GLU E C 1
ATOM 10731 O O . GLU E 1 90 ? 37.664 62.727 -15.835 1.00 38.69 67 GLU E O 1
ATOM 10737 N N . HIS E 1 91 ? 35.702 63.079 -14.809 1.00 31.89 68 HIS E N 1
ATOM 10738 C CA . HIS E 1 91 ? 34.992 63.434 -16.027 1.00 40.18 68 HIS E CA 1
ATOM 10739 C C . HIS E 1 91 ? 35.676 64.653 -16.658 1.00 40.23 68 HIS E C 1
ATOM 10740 O O . HIS E 1 91 ? 35.875 64.717 -17.881 1.00 38.83 68 HIS E O 1
ATOM 10747 N N . LEU E 1 92 ? 36.055 65.603 -15.806 1.00 40.25 69 LEU E N 1
ATOM 10748 C CA . LEU E 1 92 ? 36.723 66.831 -16.248 1.00 43.31 69 LEU E CA 1
ATOM 10749 C C . LEU E 1 92 ? 38.123 66.557 -16.816 1.00 47.49 69 LEU E C 1
ATOM 10750 O O . LEU E 1 92 ? 38.471 67.073 -17.884 1.00 42.58 69 LEU E O 1
ATOM 10755 N N . TRP E 1 93 ? 38.912 65.744 -16.109 1.00 41.50 70 TRP E N 1
ATOM 10756 C CA . TRP E 1 93 ? 40.244 65.325 -16.586 1.00 49.46 70 TRP E CA 1
ATOM 10757 C C . TRP E 1 93 ? 40.173 64.629 -17.940 1.00 53.03 70 TRP E C 1
ATOM 10758 O O . TRP E 1 93 ? 41.007 64.846 -18.812 1.00 40.69 70 TRP E O 1
ATOM 10769 N N . ARG E 1 94 ? 39.189 63.753 -18.084 1.00 37.16 71 ARG E N 1
ATOM 10770 C CA . ARG E 1 94 ? 39.018 62.971 -19.292 1.00 41.42 71 ARG E CA 1
ATOM 10771 C C . ARG E 1 94 ? 38.883 63.917 -20.486 1.00 40.25 71 ARG E C 1
ATOM 10772 O O . ARG E 1 94 ? 39.375 63.629 -21.579 1.00 44.09 71 ARG E O 1
ATOM 10780 N N . HIS E 1 95 ? 38.231 65.055 -20.265 1.00 41.42 72 HIS E N 1
ATOM 10781 C CA . HIS E 1 95 ? 37.911 65.971 -21.355 1.00 37.83 72 HIS E CA 1
ATOM 10782 C C . HIS E 1 95 ? 38.783 67.217 -21.335 1.00 52.59 72 HIS E C 1
ATOM 10783 O O . HIS E 1 95 ? 38.500 68.193 -22.034 1.00 39.89 72 HIS E O 1
ATOM 10790 N N . GLN E 1 96 ? 39.834 67.176 -20.522 1.00 38.88 73 GLN E N 1
ATOM 10791 C CA . GLN E 1 96 ? 40.841 68.224 -20.499 1.00 50.92 73 GLN E CA 1
ATOM 10792 C C . GLN E 1 96 ? 40.304 69.574 -20.048 1.00 47.90 73 GLN E C 1
ATOM 10793 O O . GLN E 1 96 ? 40.754 70.613 -20.510 1.00 44.68 73 GLN E O 1
ATOM 10799 N N . VAL E 1 97 ? 39.334 69.558 -19.148 1.00 48.85 74 VAL E N 1
ATOM 10800 C CA . VAL E 1 97 ? 38.940 70.778 -18.465 1.00 41.79 74 VAL E CA 1
ATOM 10801 C C . VAL E 1 97 ? 39.823 70.923 -17.226 1.00 49.88 74 VAL E C 1
ATOM 10802 O O . VAL E 1 97 ? 40.012 69.955 -16.471 1.00 42.44 74 VAL E O 1
ATOM 10806 N N . ASP E 1 98 ? 40.382 72.123 -17.048 1.00 46.10 75 ASP E N 1
ATOM 10807 C CA . ASP E 1 98 ? 41.227 72.466 -15.900 1.00 50.36 75 ASP E CA 1
ATOM 10808 C C . ASP E 1 98 ? 40.439 72.258 -14.607 1.00 51.14 75 ASP E C 1
ATOM 10809 O O . ASP E 1 98 ? 39.291 72.686 -14.505 1.00 44.42 75 ASP E O 1
ATOM 10814 N N . THR E 1 99 ? 41.045 71.609 -13.618 1.00 41.32 76 THR E N 1
ATOM 10815 C CA . THR E 1 99 ? 40.320 71.308 -12.388 1.00 41.36 76 THR E CA 1
ATOM 10816 C C . THR E 1 99 ? 40.956 71.956 -11.170 1.00 46.73 76 THR E C 1
ATOM 10817 O O . THR E 1 99 ? 40.582 71.663 -10.039 1.00 48.54 76 THR E O 1
ATOM 10821 N N . ALA E 1 100 ? 41.927 72.828 -11.409 1.00 46.30 77 ALA E N 1
ATOM 10822 C CA . ALA E 1 100 ? 42.593 73.531 -10.337 1.00 55.79 77 ALA E CA 1
ATOM 10823 C C . ALA E 1 100 ? 41.592 74.308 -9.470 1.00 52.29 77 ALA E C 1
ATOM 10824 O O . ALA E 1 100 ? 41.873 74.618 -8.311 1.00 49.63 77 ALA E O 1
ATOM 10826 N N . PHE E 1 101 ? 40.427 74.625 -10.028 1.00 52.92 78 PHE E N 1
ATOM 10827 C CA . PHE E 1 101 ? 39.469 75.490 -9.321 1.00 52.62 78 PHE E CA 1
ATOM 10828 C C . PHE E 1 101 ? 38.210 74.727 -8.928 1.00 57.93 78 PHE E C 1
ATOM 10829 O O . PHE E 1 101 ? 37.159 75.315 -8.651 1.00 53.66 78 PHE E O 1
ATOM 10837 N N . VAL E 1 102 ? 38.341 73.407 -8.917 1.00 47.36 79 VAL E N 1
ATOM 10838 C CA . VAL E 1 102 ? 37.368 72.536 -8.283 1.00 51.03 79 VAL E CA 1
ATOM 10839 C C . VAL E 1 102 ? 37.680 72.558 -6.787 1.00 53.95 79 VAL E C 1
ATOM 10840 O O . VAL E 1 102 ? 38.832 72.378 -6.395 1.00 43.45 79 VAL E O 1
ATOM 10844 N N . VAL E 1 103 ? 36.667 72.812 -5.962 1.00 48.70 80 VAL E N 1
ATOM 10845 C CA . VAL E 1 103 ? 36.836 72.815 -4.513 1.00 47.59 80 VAL E CA 1
ATOM 10846 C C . VAL E 1 103 ? 36.136 71.599 -3.931 1.00 46.84 80 VAL E C 1
ATOM 10847 O O . VAL E 1 103 ? 35.045 71.235 -4.382 1.00 48.04 80 VAL E O 1
ATOM 10851 N N . GLU E 1 104 ? 36.750 70.972 -2.929 1.00 45.65 81 GLU E N 1
ATOM 10852 C CA . GLU E 1 104 ? 36.145 69.794 -2.294 1.00 41.76 81 GLU E CA 1
ATOM 10853 C C . GLU E 1 104 ? 35.509 70.151 -0.966 1.00 54.39 81 GLU E C 1
ATOM 10854 O O . GLU E 1 104 ? 36.188 70.658 -0.064 1.00 52.39 81 GLU E O 1
ATOM 10860 N N . ALA E 1 105 ? 34.210 69.890 -0.840 1.00 48.88 82 ALA E N 1
ATOM 10861 C CA . ALA E 1 105 ? 33.468 70.278 0.367 1.00 53.06 82 ALA E CA 1
ATOM 10862 C C . ALA E 1 105 ? 32.103 69.600 0.405 1.00 56.77 82 ALA E C 1
ATOM 10863 O O . ALA E 1 105 ? 31.623 69.109 -0.620 1.00 50.32 82 ALA E O 1
ATOM 10865 N N . GLY E 1 106 ? 31.476 69.564 1.580 1.00 50.63 83 GLY E N 1
ATOM 10866 C CA . GLY E 1 106 ? 30.111 69.035 1.688 1.00 47.81 83 GLY E CA 1
ATOM 10867 C C . GLY E 1 106 ? 29.989 67.522 1.576 1.00 52.45 83 GLY E C 1
ATOM 10868 O O . GLY E 1 106 ? 30.986 66.805 1.669 1.00 48.88 83 GLY E O 1
ATOM 10869 N N . ASP E 1 107 ? 28.767 67.038 1.351 1.00 43.41 84 ASP E N 1
ATOM 10870 C CA . ASP E 1 107 ? 28.429 65.636 1.636 1.00 50.33 84 ASP E CA 1
ATOM 10871 C C . ASP E 1 107 ? 27.899 64.801 0.493 1.00 45.91 84 ASP E C 1
ATOM 10872 O O . ASP E 1 107 ? 27.729 63.597 0.650 1.00 40.39 84 ASP E O 1
ATOM 10877 N N . ARG E 1 108 ? 27.570 65.412 -0.637 1.00 42.72 85 ARG E N 1
ATOM 10878 C CA . ARG E 1 108 ? 26.961 64.621 -1.685 1.00 41.58 85 ARG E CA 1
ATOM 10879 C C . ARG E 1 108 ? 27.053 65.295 -3.044 1.00 44.60 85 ARG E C 1
ATOM 10880 O O . ARG E 1 108 ? 27.016 66.524 -3.149 1.00 41.56 85 ARG E O 1
ATOM 10888 N N . LEU E 1 109 ? 27.172 64.485 -4.088 1.00 36.88 86 LEU E N 1
ATOM 10889 C CA . LEU E 1 109 ? 27.030 65.009 -5.426 1.00 41.22 86 LEU E CA 1
ATOM 10890 C C . LEU E 1 109 ? 25.544 65.014 -5.789 1.00 35.68 86 LEU E C 1
ATOM 10891 O O . LEU E 1 109 ? 24.843 64.027 -5.582 1.00 38.84 86 LEU E O 1
ATOM 10896 N N . GLY E 1 110 ? 25.065 66.136 -6.320 1.00 37.17 87 GLY E N 1
ATOM 10897 C CA . GLY E 1 110 ? 23.704 66.212 -6.865 1.00 33.71 87 GLY E CA 1
ATOM 10898 C C . GLY E 1 110 ? 23.486 65.164 -7.946 1.00 37.02 87 GLY E C 1
ATOM 10899 O O . GLY E 1 110 ? 24.404 64.865 -8.709 1.00 33.81 87 GLY E O 1
ATOM 10900 N N . THR E 1 111 ? 22.271 64.614 -8.015 1.00 32.69 88 THR E N 1
ATOM 10901 C CA . THR E 1 111 ? 21.916 63.637 -9.052 1.00 36.84 88 THR E CA 1
ATOM 10902 C C . THR E 1 111 ? 20.531 63.909 -9.627 1.00 38.58 88 THR E C 1
ATOM 10903 O O . THR E 1 111 ? 19.744 64.672 -9.067 1.00 33.57 88 THR E O 1
ATOM 10907 N N . TYR E 1 112 ? 20.226 63.272 -10.745 1.00 31.47 89 TYR E N 1
ATOM 10908 C CA . TYR E 1 112 ? 18.847 63.190 -11.177 1.00 36.58 89 TYR E CA 1
ATOM 10909 C C . TYR E 1 112 ? 18.616 61.917 -11.983 1.00 36.33 89 TYR E C 1
ATOM 10910 O O . TYR E 1 112 ? 19.553 61.339 -12.534 1.00 32.48 89 TYR E O 1
ATOM 10919 N N . TYR E 1 113 ? 17.367 61.469 -11.998 1.00 28.23 90 TYR E N 1
ATOM 10920 C CA . TYR E 1 113 ? 16.996 60.228 -12.668 1.00 26.30 90 TYR E CA 1
ATOM 10921 C C . TYR E 1 113 ? 16.279 60.632 -13.935 1.00 35.88 90 TYR E C 1
ATOM 10922 O O . TYR E 1 113 ? 15.505 61.595 -13.937 1.00 34.42 90 TYR E O 1
ATOM 10931 N N . LEU E 1 114 ? 16.556 59.934 -15.022 1.00 28.46 91 LEU E N 1
ATOM 10932 C CA . LEU E 1 114 ? 15.892 60.223 -16.271 1.00 27.49 91 LEU E CA 1
ATOM 10933 C C . LEU E 1 114 ? 15.297 58.968 -16.869 1.00 32.77 91 LEU E C 1
ATOM 10934 O O . LEU E 1 114 ? 15.992 57.997 -17.152 1.00 30.17 91 LEU E O 1
ATOM 10939 N N . GLU E 1 115 ? 13.990 58.982 -17.052 1.00 30.98 92 GLU E N 1
ATOM 10940 C CA . GLU E 1 115 ? 13.339 57.856 -17.663 1.00 35.45 92 GLU E CA 1
ATOM 10941 C C . GLU E 1 115 ? 13.220 58.127 -19.161 1.00 32.91 92 GLU E C 1
ATOM 10942 O O . GLU E 1 115 ? 12.588 59.084 -19.575 1.00 29.50 92 GLU E O 1
ATOM 10948 N N . SER E 1 116 ? 13.845 57.281 -19.965 1.00 29.30 93 SER E N 1
ATOM 10949 C CA A SER E 1 116 ? 13.868 57.482 -21.411 0.50 31.35 93 SER E CA 1
ATOM 10950 C CA B SER E 1 116 ? 13.866 57.449 -21.417 0.50 31.57 93 SER E CA 1
ATOM 10951 C C . SER E 1 116 ? 12.476 57.675 -22.021 1.00 28.75 93 SER E C 1
ATOM 10952 O O . SER E 1 116 ? 11.482 57.145 -21.528 1.00 32.18 93 SER E O 1
ATOM 10957 N N . GLY E 1 117 ? 12.414 58.446 -23.103 1.00 31.94 94 GLY E N 1
ATOM 10958 C CA . GLY E 1 117 ? 11.164 58.663 -23.850 1.00 34.93 94 GLY E CA 1
ATOM 10959 C C . GLY E 1 117 ? 11.383 58.294 -25.303 1.00 31.71 94 GLY E C 1
ATOM 10960 O O . GLY E 1 117 ? 12.488 58.452 -25.798 1.00 33.86 94 GLY E O 1
ATOM 10961 N N . THR E 1 118 ? 10.341 57.788 -25.965 1.00 31.80 95 THR E N 1
ATOM 10962 C CA . THR E 1 118 ? 10.373 57.367 -27.368 1.00 33.36 95 THR E CA 1
ATOM 10963 C C . THR E 1 118 ? 8.977 57.592 -27.951 1.00 34.13 95 THR E C 1
ATOM 10964 O O . THR E 1 118 ? 7.971 57.354 -27.271 1.00 31.35 95 THR E O 1
ATOM 10968 N N . ALA E 1 119 ? 8.905 58.054 -29.196 1.00 29.97 96 ALA E N 1
ATOM 10969 C CA . ALA E 1 119 ? 7.630 58.164 -29.894 1.00 31.11 96 ALA E CA 1
ATOM 10970 C C . ALA E 1 119 ? 6.644 59.033 -29.095 1.00 34.04 96 ALA E C 1
ATOM 10971 O O . ALA E 1 119 ? 6.975 60.159 -28.727 1.00 34.33 96 ALA E O 1
ATOM 10973 N N . LEU E 1 120 ? 5.450 58.529 -28.796 1.00 32.34 97 LEU E N 1
ATOM 10974 C CA . LEU E 1 120 ? 4.473 59.385 -28.098 1.00 35.07 97 LEU E CA 1
ATOM 10975 C C . LEU E 1 120 ? 4.859 59.708 -26.655 1.00 36.65 97 LEU E C 1
ATOM 10976 O O . LEU E 1 120 ? 4.396 60.693 -26.112 1.00 34.00 97 LEU E O 1
ATOM 10981 N N . LYS E 1 121 ? 5.693 58.874 -26.032 1.00 29.97 98 LYS E N 1
ATOM 10982 C CA . LYS E 1 121 ? 6.014 59.022 -24.601 1.00 30.71 98 LYS E CA 1
ATOM 10983 C C . LYS E 1 121 ? 7.232 59.898 -24.354 1.00 32.07 98 LYS E C 1
ATOM 10984 O O . LYS E 1 121 ? 8.343 59.545 -24.738 1.00 32.82 98 LYS E O 1
ATOM 10990 N N . ALA E 1 122 ? 7.033 61.026 -23.688 1.00 32.41 99 ALA E N 1
ATOM 10991 C CA . ALA E 1 122 ? 8.125 61.962 -23.422 1.00 30.67 99 ALA E CA 1
ATOM 10992 C C . ALA E 1 122 ? 9.004 61.456 -22.316 1.00 31.97 99 ALA E C 1
ATOM 10993 O O . ALA E 1 122 ? 8.529 60.764 -21.422 1.00 35.02 99 ALA E O 1
ATOM 10995 N N . PRO E 1 123 ? 10.297 61.832 -22.355 1.00 37.83 100 PRO E N 1
ATOM 10996 C CA . PRO E 1 123 ? 11.230 61.560 -21.260 1.00 37.70 100 PRO E CA 1
ATOM 10997 C C . PRO E 1 123 ? 10.658 62.140 -19.976 1.00 41.55 100 PRO E C 1
ATOM 10998 O O . PRO E 1 123 ? 9.893 63.083 -20.025 1.00 35.26 100 PRO E O 1
ATOM 11002 N N . SER E 1 124 ? 11.041 61.590 -18.834 1.00 35.71 101 SER E N 1
ATOM 11003 C CA . SER E 1 124 ? 10.524 62.058 -17.562 1.00 38.55 101 SER E CA 1
ATOM 11004 C C . SER E 1 124 ? 11.683 62.112 -16.571 1.00 44.94 101 SER E C 1
ATOM 11005 O O . SER E 1 124 ? 12.504 61.203 -16.542 1.00 33.95 101 SER E O 1
ATOM 11008 N N . VAL E 1 125 ? 11.764 63.178 -15.776 1.00 33.48 102 VAL E N 1
ATOM 11009 C CA . VAL E 1 125 ? 12.894 63.364 -14.875 1.00 33.10 102 VAL E CA 1
ATOM 11010 C C . VAL E 1 125 ? 12.459 63.428 -13.414 1.00 38.10 102 VAL E C 1
ATOM 11011 O O . VAL E 1 125 ? 11.380 63.920 -13.118 1.00 38.36 102 VAL E O 1
ATOM 11015 N N . VAL E 1 126 ? 13.280 62.892 -12.510 1.00 34.75 103 VAL E N 1
ATOM 11016 C CA . VAL E 1 126 ? 13.083 63.095 -11.071 1.00 40.23 103 VAL E CA 1
ATOM 11017 C C . VAL E 1 126 ? 14.385 63.644 -10.538 1.00 38.69 103 VAL E C 1
ATOM 11018 O O . VAL E 1 126 ? 15.377 62.940 -10.516 1.00 33.19 103 VAL E O 1
ATOM 11022 N N . TYR E 1 127 ? 14.395 64.907 -10.129 1.00 32.85 104 TYR E N 1
ATOM 11023 C CA . TYR E 1 127 ? 15.616 65.521 -9.636 1.00 32.98 104 TYR E CA 1
ATOM 11024 C C . TYR E 1 127 ? 15.929 65.048 -8.222 1.00 32.82 104 TYR E C 1
ATOM 11025 O O . TYR E 1 127 ? 15.030 64.813 -7.411 1.00 35.50 104 TYR E O 1
ATOM 11034 N N . ASP E 1 128 ? 17.217 64.887 -7.942 1.00 34.74 105 ASP E N 1
ATOM 11035 C CA . ASP E 1 128 ? 17.680 64.614 -6.582 1.00 35.17 105 ASP E CA 1
ATOM 11036 C C . ASP E 1 128 ? 18.950 65.435 -6.326 1.00 39.49 105 ASP E C 1
ATOM 11037 O O . ASP E 1 128 ? 19.976 64.883 -5.938 1.00 36.52 105 ASP E O 1
ATOM 11042 N N . ARG E 1 129 ? 18.867 66.747 -6.566 1.00 34.58 106 ARG E N 1
ATOM 11043 C CA . ARG E 1 129 ? 20.030 67.653 -6.557 1.00 35.61 106 ARG E CA 1
ATOM 11044 C C . ARG E 1 129 ? 20.105 68.519 -5.317 1.00 42.52 106 ARG E C 1
ATOM 11045 O O . ARG E 1 129 ? 21.094 69.233 -5.125 1.00 45.93 106 ARG E O 1
ATOM 11053 N N . GLN E 1 130 ? 19.060 68.483 -4.491 1.00 43.47 107 GLN E N 1
ATOM 11054 C CA . GLN E 1 130 ? 19.014 69.293 -3.278 1.00 45.65 107 GLN E CA 1
ATOM 11055 C C . GLN E 1 130 ? 20.106 68.865 -2.328 1.00 48.98 107 GLN E C 1
ATOM 11056 O O . GLN E 1 130 ? 20.466 67.699 -2.296 1.00 40.85 107 GLN E O 1
ATOM 11062 N N . HIS E 1 131 ? 20.623 69.826 -1.565 1.00 41.45 108 HIS E N 1
ATOM 11063 C CA . HIS E 1 131 ? 21.622 69.562 -0.524 1.00 46.92 108 HIS E CA 1
ATOM 11064 C C . HIS E 1 131 ? 22.973 69.087 -1.068 1.00 43.11 108 HIS E C 1
ATOM 11065 O O . HIS E 1 131 ? 23.807 68.608 -0.312 1.00 40.64 108 HIS E O 1
ATOM 11072 N N . SER E 1 132 ? 23.181 69.202 -2.380 1.00 39.79 109 SER E N 1
ATOM 11073 C CA . SER E 1 132 ? 24.498 68.934 -2.959 1.00 36.55 109 SER E CA 1
ATOM 11074 C C . SER E 1 132 ? 25.561 69.881 -2.381 1.00 44.40 109 SER E C 1
ATOM 11075 O O . SER E 1 132 ? 25.259 70.998 -1.919 1.00 43.42 109 SER E O 1
ATOM 11078 N N . SER E 1 133 ? 26.810 69.427 -2.400 1.00 42.54 110 SER E N 1
ATOM 11079 C CA . SER E 1 133 ? 27.919 70.258 -1.957 1.00 42.67 110 SER E CA 1
ATOM 11080 C C . SER E 1 133 ? 27.858 71.600 -2.662 1.00 37.65 110 SER E C 1
ATOM 11081 O O . SER E 1 133 ? 28.033 72.645 -2.044 1.00 46.33 110 SER E O 1
ATOM 11084 N N . PHE E 1 134 ? 27.610 71.573 -3.967 1.00 37.91 111 PHE E N 1
ATOM 11085 C CA . PHE E 1 134 ? 27.559 72.813 -4.721 1.00 43.08 111 PHE E CA 1
ATOM 11086 C C . PHE E 1 134 ? 26.434 73.704 -4.208 1.00 43.34 111 PHE E C 1
ATOM 11087 O O . PHE E 1 134 ? 26.657 74.867 -3.909 1.00 46.44 111 PHE E O 1
ATOM 11095 N N . ALA E 1 135 ? 25.230 73.145 -4.094 1.00 45.36 112 ALA E N 1
ATOM 11096 C CA . ALA E 1 135 ? 24.065 73.892 -3.588 1.00 46.12 112 ALA E CA 1
ATOM 11097 C C . ALA E 1 135 ? 24.230 74.443 -2.172 1.00 47.79 112 ALA E C 1
ATOM 11098 O O . ALA E 1 135 ? 23.742 75.537 -1.874 1.00 51.77 112 ALA E O 1
ATOM 11100 N N . ARG E 1 136 ? 24.898 73.691 -1.299 1.00 46.62 113 ARG E N 1
ATOM 11101 C CA . ARG E 1 136 ? 25.034 74.097 0.115 1.00 46.86 113 ARG E CA 1
ATOM 11102 C C . ARG E 1 136 ? 26.171 75.101 0.353 1.00 47.36 113 ARG E C 1
ATOM 11103 O O . ARG E 1 136 ? 26.211 75.776 1.385 1.00 50.00 113 ARG E O 1
ATOM 11111 N N . HIS E 1 137 ? 27.093 75.189 -0.604 1.00 45.50 114 HIS E N 1
ATOM 11112 C CA . HIS E 1 137 ? 28.358 75.906 -0.400 1.00 50.39 114 HIS E CA 1
ATOM 11113 C C . HIS E 1 137 ? 28.157 77.386 -0.086 1.00 55.36 114 HIS E C 1
ATOM 11114 O O . HIS E 1 137 ? 27.428 78.085 -0.793 1.00 55.70 114 HIS E O 1
ATOM 11121 N N . LYS E 1 138 ? 28.823 77.856 0.966 1.00 52.42 115 LYS E N 1
ATOM 11122 C CA . LYS E 1 138 ? 28.710 79.251 1.396 1.00 65.59 115 LYS E CA 1
ATOM 11123 C C . LYS E 1 138 ? 30.073 79.861 1.646 1.00 66.18 115 LYS E C 1
ATOM 11124 O O . LYS E 1 138 ? 30.200 80.749 2.470 1.00 63.86 115 LYS E O 1
ATOM 11130 N N . SER E 1 139 ? 31.098 79.388 0.953 1.00 57.13 116 SER E N 1
ATOM 11131 C CA . SER E 1 139 ? 32.436 79.855 1.259 1.00 64.59 116 SER E CA 1
ATOM 11132 C C . SER E 1 139 ? 33.169 80.381 0.035 1.00 64.75 116 SER E C 1
ATOM 11133 O O . SER E 1 139 ? 33.225 79.731 -1.001 1.00 57.63 116 SER E O 1
ATOM 11136 N N . MET E 1 140 ? 33.755 81.557 0.179 1.00 55.54 117 MET E N 1
ATOM 11137 C CA . MET E 1 140 ? 34.487 82.195 -0.909 1.00 65.41 117 MET E CA 1
ATOM 11138 C C . MET E 1 140 ? 35.865 81.544 -1.101 1.00 63.47 117 MET E C 1
ATOM 11139 O O . MET E 1 140 ? 36.872 82.052 -0.601 1.00 65.89 117 MET E O 1
ATOM 11144 N N . ASP E 1 141 ? 35.907 80.436 -1.841 1.00 68.16 118 ASP E N 1
ATOM 11145 C CA . ASP E 1 141 ? 37.120 79.613 -1.947 1.00 67.42 118 ASP E CA 1
ATOM 11146 C C . ASP E 1 141 ? 37.919 79.823 -3.229 1.00 67.33 118 ASP E C 1
ATOM 11147 O O . ASP E 1 141 ? 38.800 79.030 -3.548 1.00 76.31 118 ASP E O 1
ATOM 11152 N N . TRP E 1 142 ? 37.612 80.887 -3.961 1.00 66.32 119 TRP E N 1
ATOM 11153 C CA . TRP E 1 142 ? 38.297 81.148 -5.224 1.00 66.39 119 TRP E CA 1
ATOM 11154 C C . TRP E 1 142 ? 39.095 82.447 -5.203 1.00 63.68 119 TRP E C 1
ATOM 11155 O O . TRP E 1 142 ? 38.598 83.496 -4.797 1.00 68.56 119 TRP E O 1
ATOM 11166 N N . ASP E 1 143 ? 40.351 82.352 -5.623 1.00 60.57 120 ASP E N 1
ATOM 11167 C CA . ASP E 1 143 ? 41.198 83.513 -5.812 1.00 65.32 120 ASP E CA 1
ATOM 11168 C C . ASP E 1 143 ? 40.854 84.073 -7.188 1.00 64.47 120 ASP E C 1
ATOM 11169 O O . ASP E 1 143 ? 41.172 83.462 -8.212 1.00 70.18 120 ASP E O 1
ATOM 11174 N N . LEU E 1 144 ? 40.186 85.221 -7.221 1.00 63.36 121 LEU E N 1
ATOM 11175 C CA . LEU E 1 144 ? 39.645 85.713 -8.486 1.00 68.53 121 LEU E CA 1
ATOM 11176 C C . LEU E 1 144 ? 40.722 86.004 -9.534 1.00 77.89 121 LEU E C 1
ATOM 11177 O O . LEU E 1 144 ? 40.501 85.789 -10.731 1.00 80.43 121 LEU E O 1
ATOM 11182 N N . SER E 1 145 ? 41.886 86.470 -9.078 1.00 70.21 122 SER E N 1
ATOM 11183 C CA . SER E 1 145 ? 42.990 86.828 -9.978 1.00 89.48 122 SER E CA 1
ATOM 11184 C C . SER E 1 145 ? 43.652 85.607 -10.640 1.00 79.25 122 SER E C 1
ATOM 11185 O O . SER E 1 145 ? 44.185 85.705 -11.745 1.00 86.10 122 SER E O 1
ATOM 11188 N N . GLU E 1 146 ? 43.611 84.461 -9.970 1.00 81.21 123 GLU E N 1
ATOM 11189 C CA . GLU E 1 146 ? 44.075 83.214 -10.572 1.00 84.93 123 GLU E CA 1
ATOM 11190 C C . GLU E 1 146 ? 43.032 82.709 -11.562 1.00 77.69 123 GLU E C 1
ATOM 11191 O O . GLU E 1 146 ? 43.335 82.433 -12.721 1.00 78.11 123 GLU E O 1
ATOM 11197 N N . LEU E 1 147 ? 41.799 82.593 -11.084 1.00 66.32 124 LEU E N 1
ATOM 11198 C CA . LEU E 1 147 ? 40.696 82.070 -11.879 1.00 65.28 124 LEU E CA 1
ATOM 11199 C C . LEU E 1 147 ? 40.580 82.758 -13.250 1.00 62.82 124 LEU E C 1
ATOM 11200 O O . LEU E 1 147 ? 40.340 82.100 -14.267 1.00 53.82 124 LEU E O 1
ATOM 11205 N N . LEU E 1 148 ? 40.773 84.074 -13.278 1.00 67.40 125 LEU E N 1
ATOM 11206 C CA . LEU E 1 148 ? 40.566 84.853 -14.501 1.00 66.03 125 LEU E CA 1
ATOM 11207 C C . LEU E 1 148 ? 41.852 85.149 -15.267 1.00 72.27 125 LEU E C 1
ATOM 11208 O O . LEU E 1 148 ? 41.817 85.795 -16.315 1.00 70.58 125 LEU E O 1
ATOM 11213 N N . LYS E 1 149 ? 42.984 84.696 -14.740 1.00 70.34 126 LYS E N 1
ATOM 11214 C CA . LYS E 1 149 ? 44.250 84.832 -15.451 1.00 79.70 126 LYS E CA 1
ATOM 11215 C C . LYS E 1 149 ? 44.161 84.221 -16.857 1.00 63.18 126 LYS E C 1
ATOM 11216 O O . LYS E 1 149 ? 43.789 83.068 -17.016 1.00 73.18 126 LYS E O 1
ATOM 11222 N N . GLY E 1 150 ? 44.490 85.015 -17.869 1.00 82.74 127 GLY E N 1
ATOM 11223 C CA . GLY E 1 150 ? 44.538 84.533 -19.246 1.00 80.72 127 GLY E CA 1
ATOM 11224 C C . GLY E 1 150 ? 43.201 84.123 -19.840 1.00 82.16 127 GLY E C 1
ATOM 11225 O O . GLY E 1 150 ? 43.147 83.236 -20.692 1.00 96.77 127 GLY E O 1
ATOM 11226 N N . ILE E 1 151 ? 42.125 84.776 -19.401 1.00 67.69 128 ILE E N 1
ATOM 11227 C CA . ILE E 1 151 ? 40.768 84.427 -19.834 1.00 58.12 128 ILE E CA 1
ATOM 11228 C C . ILE E 1 151 ? 40.209 85.424 -20.845 1.00 62.82 128 ILE E C 1
ATOM 11229 O O . ILE E 1 151 ? 40.327 86.626 -20.665 1.00 59.12 128 ILE E O 1
ATOM 11234 N N . ARG E 1 152 ? 39.605 84.931 -21.919 1.00 62.61 129 ARG E N 1
ATOM 11235 C CA . ARG E 1 152 ? 39.031 85.835 -22.917 1.00 64.77 129 ARG E CA 1
ATOM 11236 C C . ARG E 1 152 ? 37.506 85.912 -22.791 1.00 64.12 129 ARG E C 1
ATOM 11237 O O . ARG E 1 152 ? 36.893 86.906 -23.187 1.00 62.47 129 ARG E O 1
ATOM 11239 N N . VAL E 1 153 ? 36.903 84.864 -22.229 1.00 54.03 130 VAL E N 1
ATOM 11240 C CA . VAL E 1 153 ? 35.454 84.813 -22.029 1.00 55.51 130 VAL E CA 1
ATOM 11241 C C . VAL E 1 153 ? 35.065 84.125 -20.713 1.00 56.90 130 VAL E C 1
ATOM 11242 O O . VAL E 1 153 ? 35.617 83.084 -20.355 1.00 50.38 130 VAL E O 1
ATOM 11246 N N . LEU E 1 154 ? 34.107 84.711 -20.002 1.00 56.32 131 LEU E N 1
ATOM 11247 C CA . LEU E 1 154 ? 33.496 84.050 -18.850 1.00 61.03 131 LEU E CA 1
ATOM 11248 C C . LEU E 1 154 ? 32.058 83.672 -19.172 1.00 60.83 131 LEU E C 1
ATOM 11249 O O . LEU E 1 154 ? 31.263 84.524 -19.580 1.00 54.60 131 LEU E O 1
ATOM 11254 N N . HIS E 1 155 ? 31.725 82.400 -18.974 1.00 52.13 132 HIS E N 1
ATOM 11255 C CA . HIS E 1 155 ? 30.385 81.897 -19.244 1.00 51.77 132 HIS E CA 1
ATOM 11256 C C . HIS E 1 155 ? 29.685 81.372 -17.991 1.00 53.79 132 HIS E C 1
ATOM 11257 O O . HIS E 1 155 ? 30.289 80.666 -17.169 1.00 48.16 132 HIS E O 1
ATOM 11264 N N . VAL E 1 156 ? 28.397 81.682 -17.866 1.00 45.05 133 VAL E N 1
ATOM 11265 C CA . VAL E 1 156 ? 27.598 81.104 -16.787 1.00 49.65 133 VAL E CA 1
ATOM 11266 C C . VAL E 1 156 ? 26.112 81.126 -17.119 1.00 54.10 133 VAL E C 1
ATOM 11267 O O . VAL E 1 156 ? 25.687 81.864 -18.012 1.00 48.37 133 VAL E O 1
ATOM 11271 N N . SER E 1 157 ? 25.322 80.313 -16.416 1.00 56.40 134 SER E N 1
ATOM 11272 C CA . SER E 1 157 ? 23.895 80.200 -16.737 1.00 54.29 134 SER E CA 1
ATOM 11273 C C . SER E 1 157 ? 22.936 80.531 -15.587 1.00 52.78 134 SER E C 1
ATOM 11274 O O . SER E 1 157 ? 23.331 80.611 -14.416 1.00 49.11 134 SER E O 1
ATOM 11277 N N . GLY E 1 158 ? 21.666 80.708 -15.948 1.00 46.88 135 GLY E N 1
ATOM 11278 C CA . GLY E 1 158 ? 20.569 80.870 -14.991 1.00 45.51 135 GLY E CA 1
ATOM 11279 C C . GLY E 1 158 ? 20.474 79.792 -13.919 1.00 45.65 135 GLY E C 1
ATOM 11280 O O . GLY E 1 158 ? 19.978 80.045 -12.823 1.00 49.95 135 GLY E O 1
ATOM 11281 N N . ILE E 1 159 ? 20.945 78.584 -14.223 1.00 48.55 136 ILE E N 1
ATOM 11282 C CA . ILE E 1 159 ? 20.872 77.487 -13.252 1.00 43.87 136 ILE E CA 1
ATOM 11283 C C . ILE E 1 159 ? 21.664 77.812 -11.983 1.00 45.79 136 ILE E C 1
ATOM 11284 O O . ILE E 1 159 ? 21.135 77.782 -10.871 1.00 43.27 136 ILE E O 1
ATOM 11289 N N . THR E 1 160 ? 22.934 78.143 -12.175 1.00 45.89 137 THR E N 1
ATOM 11290 C CA . THR E 1 160 ? 23.847 78.461 -11.082 1.00 49.25 137 THR E CA 1
ATOM 11291 C C . THR E 1 160 ? 23.332 79.574 -10.153 1.00 49.92 137 THR E C 1
ATOM 11292 O O . THR E 1 160 ? 23.338 79.423 -8.925 1.00 45.94 137 THR E O 1
ATOM 11296 N N . ILE E 1 161 ? 22.884 80.688 -10.727 1.00 49.89 138 ILE E N 1
ATOM 11297 C CA . ILE E 1 161 ? 22.411 81.811 -9.907 1.00 52.00 138 ILE E CA 1
ATOM 11298 C C . ILE E 1 161 ? 21.045 81.549 -9.259 1.00 51.58 138 ILE E C 1
ATOM 11299 O O . ILE E 1 161 ? 20.637 82.278 -8.368 1.00 50.29 138 ILE E O 1
ATOM 11304 N N . ALA E 1 162 ? 20.354 80.499 -9.700 1.00 52.72 139 ALA E N 1
ATOM 11305 C CA . ALA E 1 162 ? 19.062 80.125 -9.117 1.00 64.63 139 ALA E CA 1
ATOM 11306 C C . ALA E 1 162 ? 19.244 79.322 -7.829 1.00 52.12 139 ALA E C 1
ATOM 11307 O O . ALA E 1 162 ? 18.336 79.225 -7.015 1.00 50.25 139 ALA E O 1
ATOM 11309 N N . LEU E 1 163 ? 20.424 78.747 -7.658 1.00 46.72 140 LEU E N 1
ATOM 11310 C CA . LEU E 1 163 ? 20.651 77.743 -6.614 1.00 54.23 140 LEU E CA 1
ATOM 11311 C C . LEU E 1 163 ? 20.652 78.333 -5.207 1.00 52.80 140 LEU E C 1
ATOM 11312 O O . LEU E 1 163 ? 20.231 77.691 -4.250 1.00 52.27 140 LEU E O 1
ATOM 11317 N N . SER E 1 164 ? 21.115 79.569 -5.090 1.00 52.81 141 SER E N 1
ATOM 11318 C CA . SER E 1 164 ? 21.108 80.245 -3.806 1.00 62.82 141 SER E CA 1
ATOM 11319 C C . SER E 1 164 ? 21.596 81.661 -3.990 1.00 60.30 141 SER E C 1
ATOM 11320 O O . SER E 1 164 ? 22.136 82.007 -5.041 1.00 50.81 141 SER E O 1
ATOM 11323 N N . THR E 1 165 ? 21.404 82.458 -2.946 1.00 57.97 142 THR E N 1
ATOM 11324 C CA . THR E 1 165 ? 21.849 83.842 -2.892 1.00 61.30 142 THR E CA 1
ATOM 11325 C C . THR E 1 165 ? 23.372 83.906 -2.952 1.00 64.68 142 THR E C 1
ATOM 11326 O O . THR E 1 165 ? 23.953 84.789 -3.601 1.00 56.53 142 THR E O 1
ATOM 11330 N N . PHE E 1 166 ? 24.016 82.963 -2.270 1.00 62.83 143 PHE E N 1
ATOM 11331 C CA . PHE E 1 166 ? 25.462 82.888 -2.295 1.00 59.26 143 PHE E CA 1
ATOM 11332 C C . PHE E 1 166 ? 25.966 82.825 -3.737 1.00 52.33 143 PHE E C 1
ATOM 11333 O O . PHE E 1 166 ? 26.905 83.529 -4.116 1.00 55.23 143 PHE E O 1
ATOM 11341 N N . TRP E 1 167 ? 25.338 81.984 -4.545 1.00 48.48 144 TRP E N 1
ATOM 11342 C CA . TRP E 1 167 ? 25.779 81.813 -5.928 1.00 49.09 144 TRP E CA 1
ATOM 11343 C C . TRP E 1 167 ? 25.425 83.009 -6.808 1.00 55.17 144 TRP E C 1
ATOM 11344 O O . TRP E 1 167 ? 26.247 83.460 -7.625 1.00 50.07 144 TRP E O 1
ATOM 11355 N N . LEU E 1 168 ? 24.252 83.578 -6.599 1.00 50.20 145 LEU E N 1
ATOM 11356 C CA . LEU E 1 168 ? 23.912 84.755 -7.358 1.00 52.88 145 LEU E CA 1
ATOM 11357 C C . LEU E 1 168 ? 24.929 85.836 -7.031 1.00 64.66 145 LEU E C 1
ATOM 11358 O O . LEU E 1 168 ? 25.481 86.462 -7.918 1.00 62.24 145 LEU E O 1
ATOM 11363 N N . GLU E 1 169 ? 25.224 86.005 -5.753 1.00 63.03 146 GLU E N 1
ATOM 11364 C CA . GLU E 1 169 ? 26.162 87.033 -5.337 1.00 59.92 146 GLU E CA 1
ATOM 11365 C C . GLU E 1 169 ? 27.564 86.805 -5.858 1.00 60.14 146 GLU E C 1
ATOM 11366 O O . GLU E 1 169 ? 28.237 87.735 -6.275 1.00 54.19 146 GLU E O 1
ATOM 11372 N N . MET E 1 170 ? 28.002 85.551 -5.816 1.00 52.46 147 MET E N 1
ATOM 11373 C CA . MET E 1 170 ? 29.326 85.176 -6.293 1.00 55.61 147 MET E CA 1
ATOM 11374 C C . MET E 1 170 ? 29.482 85.425 -7.790 1.00 54.53 147 MET E C 1
ATOM 11375 O O . MET E 1 170 ? 30.530 85.882 -8.246 1.00 60.30 147 MET E O 1
ATOM 11380 N N . VAL E 1 171 ? 28.436 85.118 -8.552 1.00 58.44 148 VAL E N 1
ATOM 11381 C CA . VAL E 1 171 ? 28.479 85.276 -9.990 1.00 58.59 148 VAL E CA 1
ATOM 11382 C C . VAL E 1 171 ? 28.586 86.756 -10.330 1.00 58.30 148 VAL E C 1
ATOM 11383 O O . VAL E 1 171 ? 29.323 87.153 -11.211 1.00 60.15 148 VAL E O 1
ATOM 11387 N N . VAL E 1 172 ? 27.839 87.558 -9.600 1.00 54.41 149 VAL E N 1
ATOM 11388 C CA . VAL E 1 172 ? 27.903 89.006 -9.763 1.00 63.08 149 VAL E CA 1
ATOM 11389 C C . VAL E 1 172 ? 29.322 89.540 -9.503 1.00 70.81 149 VAL E C 1
ATOM 11390 O O . VAL E 1 172 ? 29.893 90.220 -10.363 1.00 68.99 149 VAL E O 1
ATOM 11394 N N . LYS E 1 173 ? 29.889 89.231 -8.334 1.00 73.79 150 LYS E N 1
ATOM 11395 C CA . LYS E 1 173 ? 31.264 89.642 -8.015 1.00 69.70 150 LYS E CA 1
ATOM 11396 C C . LYS E 1 173 ? 32.200 89.309 -9.172 1.00 66.68 150 LYS E C 1
ATOM 11397 O O . LYS E 1 173 ? 32.898 90.174 -9.705 1.00 60.89 150 LYS E O 1
ATOM 11403 N N . ILE E 1 174 ? 32.212 88.035 -9.541 1.00 55.73 151 ILE E N 1
ATOM 11404 C CA . ILE E 1 174 ? 33.129 87.531 -10.553 1.00 63.47 151 ILE E CA 1
ATOM 11405 C C . ILE E 1 174 ? 32.965 88.242 -11.907 1.00 67.43 151 ILE E C 1
ATOM 11406 O O . ILE E 1 174 ? 33.960 88.594 -12.556 1.00 70.37 151 ILE E O 1
ATOM 11411 N N . ILE E 1 175 ? 31.717 88.476 -12.324 1.00 70.41 152 ILE E N 1
ATOM 11412 C CA . ILE E 1 175 ? 31.476 89.224 -13.563 1.00 61.75 152 ILE E CA 1
ATOM 11413 C C . ILE E 1 175 ? 32.016 90.654 -13.500 1.00 73.18 152 ILE E C 1
ATOM 11414 O O . ILE E 1 175 ? 32.692 91.124 -14.421 1.00 68.07 152 ILE E O 1
ATOM 11419 N N . ARG E 1 176 ? 31.705 91.355 -12.420 1.00 62.47 153 ARG E N 1
ATOM 11420 C CA . ARG E 1 176 ? 32.199 92.720 -12.251 1.00 63.75 153 ARG E CA 1
ATOM 11421 C C . ARG E 1 176 ? 33.726 92.711 -12.329 1.00 64.14 153 ARG E C 1
ATOM 11422 O O . ARG E 1 176 ? 34.338 93.540 -13.015 1.00 68.07 153 ARG E O 1
ATOM 11430 N N . GLU E 1 177 ? 34.338 91.759 -11.627 1.00 65.86 154 GLU E N 1
ATOM 11431 C CA . GLU E 1 177 ? 35.788 91.588 -11.653 1.00 70.47 154 GLU E CA 1
ATOM 11432 C C . GLU E 1 177 ? 36.307 91.277 -13.068 1.00 63.67 154 GLU E C 1
ATOM 11433 O O . GLU E 1 177 ? 37.314 91.844 -13.509 1.00 71.58 154 GLU E O 1
ATOM 11439 N N . ALA E 1 178 ? 35.609 90.395 -13.775 1.00 68.23 155 ALA E N 1
ATOM 11440 C CA . ALA E 1 178 ? 35.984 90.017 -15.140 1.00 65.56 155 ALA E CA 1
ATOM 11441 C C . ALA E 1 178 ? 35.838 91.206 -16.080 1.00 68.60 155 ALA E C 1
ATOM 11442 O O . ALA E 1 178 ? 36.720 91.486 -16.899 1.00 73.88 155 ALA E O 1
ATOM 11444 N N . LYS E 1 179 ? 34.709 91.896 -15.953 1.00 68.37 156 LYS E N 1
ATOM 11445 C CA . LYS E 1 179 ? 34.408 93.079 -16.744 1.00 67.97 156 LYS E CA 1
ATOM 11446 C C . LYS E 1 179 ? 35.530 94.124 -16.653 1.00 81.73 156 LYS E C 1
ATOM 11447 O O . LYS E 1 179 ? 35.904 94.743 -17.656 1.00 71.41 156 LYS E O 1
ATOM 11453 N N . ARG E 1 180 ? 36.062 94.324 -15.450 1.00 72.33 157 ARG E N 1
ATOM 11454 C CA . ARG E 1 180 ? 37.138 95.296 -15.259 1.00 83.87 157 ARG E CA 1
ATOM 11455 C C . ARG E 1 180 ? 38.424 94.888 -15.980 1.00 88.47 157 ARG E C 1
ATOM 11456 O O . ARG E 1 180 ? 39.263 95.741 -16.302 1.00 77.28 157 ARG E O 1
ATOM 11464 N N . ASN E 1 181 ? 38.571 93.586 -16.226 1.00 73.53 158 ASN E N 1
ATOM 11465 C CA . ASN E 1 181 ? 39.766 93.042 -16.863 1.00 77.06 158 ASN E CA 1
ATOM 11466 C C . ASN E 1 181 ? 39.648 92.965 -18.387 1.00 79.75 158 ASN E C 1
ATOM 11467 O O . ASN E 1 181 ? 40.538 92.438 -19.055 1.00 92.33 158 ASN E O 1
ATOM 11472 N N . GLY E 1 182 ? 38.548 93.477 -18.933 1.00 83.67 159 GLY E N 1
ATOM 11473 C CA . GLY E 1 182 ? 38.297 93.371 -20.372 1.00 79.88 159 GLY E CA 1
ATOM 11474 C C . GLY E 1 182 ? 37.857 91.985 -20.832 1.00 81.37 159 GLY E C 1
ATOM 11475 O O . GLY E 1 182 ? 38.076 91.613 -21.981 1.00 74.45 159 GLY E O 1
ATOM 11476 N N . ILE E 1 183 ? 37.237 91.216 -19.938 1.00 66.55 160 ILE E N 1
ATOM 11477 C CA . ILE E 1 183 ? 36.751 89.876 -20.280 1.00 66.66 160 ILE E CA 1
ATOM 11478 C C . ILE E 1 183 ? 35.293 89.889 -20.749 1.00 65.57 160 ILE E C 1
ATOM 11479 O O . ILE E 1 183 ? 34.428 90.478 -20.098 1.00 85.30 160 ILE E O 1
ATOM 11484 N N . LYS E 1 184 ? 35.031 89.239 -21.884 1.00 60.86 161 LYS E N 1
ATOM 11485 C CA . LYS E 1 184 ? 33.671 89.111 -22.419 1.00 61.56 161 LYS E CA 1
ATOM 11486 C C . LYS E 1 184 ? 32.785 88.237 -21.521 1.00 64.12 161 LYS E C 1
ATOM 11487 O O . LYS E 1 184 ? 33.243 87.228 -20.982 1.00 60.39 161 LYS E O 1
ATOM 11493 N N . ILE E 1 185 ? 31.516 88.618 -21.373 1.00 62.90 162 ILE E N 1
ATOM 11494 C CA . ILE E 1 185 ? 30.570 87.846 -20.559 1.00 53.89 162 ILE E CA 1
ATOM 11495 C C . ILE E 1 185 ? 29.544 87.087 -21.417 1.00 57.45 162 ILE E C 1
ATOM 11496 O O . ILE E 1 185 ? 28.782 87.674 -22.190 1.00 59.50 162 ILE E O 1
ATOM 11501 N N . SER E 1 186 ? 29.550 85.770 -21.274 1.00 50.45 163 SER E N 1
ATOM 11502 C CA . SER E 1 186 ? 28.591 84.893 -21.944 1.00 52.13 163 SER E CA 1
ATOM 11503 C C . SER E 1 186 ? 27.578 84.393 -20.924 1.00 53.89 163 SER E C 1
ATOM 11504 O O . SER E 1 186 ? 27.960 83.918 -19.848 1.00 52.34 163 SER E O 1
ATOM 11507 N N . PHE E 1 187 ? 26.291 84.508 -21.256 1.00 52.77 164 PHE E N 1
ATOM 11508 C CA . PHE E 1 187 ? 25.215 84.164 -20.313 1.00 53.01 164 PHE E CA 1
ATOM 11509 C C . PHE E 1 187 ? 24.067 83.377 -20.944 1.00 52.23 164 PHE E C 1
ATOM 11510 O O . PHE E 1 187 ? 23.468 83.786 -21.939 1.00 52.06 164 PHE E O 1
ATOM 11518 N N . ASP E 1 188 ? 23.769 82.237 -20.340 1.00 52.22 165 ASP E N 1
ATOM 11519 C CA . ASP E 1 188 ? 22.717 81.357 -20.803 1.00 43.01 165 ASP E CA 1
ATOM 11520 C C . ASP E 1 188 ? 21.514 81.579 -19.872 1.00 50.50 165 ASP E C 1
ATOM 11521 O O . ASP E 1 188 ? 21.588 81.247 -18.689 1.00 50.22 165 ASP E O 1
ATOM 11526 N N . MET E 1 189 ? 20.432 82.195 -20.364 1.00 45.99 166 MET E N 1
ATOM 11527 C CA . MET E 1 189 ? 19.279 82.448 -19.484 1.00 51.36 166 MET E CA 1
ATOM 11528 C C . MET E 1 189 ? 18.980 81.170 -18.702 1.00 51.41 166 MET E C 1
ATOM 11529 O O . MET E 1 189 ? 18.963 81.172 -17.466 1.00 48.87 166 MET E O 1
ATOM 11534 N N . ASN E 1 190 ? 18.74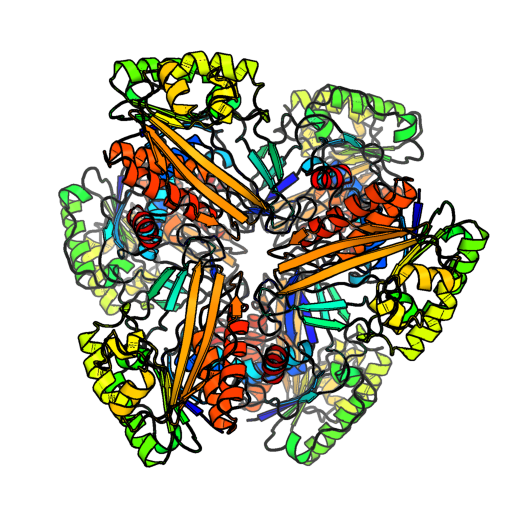3 80.085 -19.445 1.00 53.07 167 ASN E N 1
ATOM 11535 C CA . ASN E 1 190 ? 18.508 78.744 -18.872 1.00 49.25 167 ASN E CA 1
ATOM 11536 C C . ASN E 1 190 ? 17.587 78.793 -17.648 1.00 50.53 167 ASN E C 1
ATOM 11537 O O . ASN E 1 190 ? 17.920 78.284 -16.574 1.00 48.47 167 ASN E O 1
ATOM 11542 N N . TYR E 1 191 ? 16.434 79.434 -17.811 1.00 46.76 168 TYR E N 1
ATOM 11543 C CA . TYR E 1 191 ? 15.442 79.472 -16.748 1.00 50.49 168 TYR E CA 1
ATOM 11544 C C . TYR E 1 191 ? 14.898 78.075 -16.457 1.00 49.61 168 TYR E C 1
ATOM 11545 O O . TYR E 1 191 ? 14.552 77.342 -17.383 1.00 48.12 168 TYR E O 1
ATOM 11554 N N . ARG E 1 192 ? 14.825 77.702 -15.183 1.00 47.50 169 ARG E N 1
ATOM 11555 C CA . ARG E 1 192 ? 14.263 76.394 -14.812 1.00 52.80 169 ARG E CA 1
ATOM 11556 C C . ARG E 1 192 ? 13.153 76.576 -13.783 1.00 72.91 169 ARG E C 1
ATOM 11557 O O . ARG E 1 192 ? 13.407 77.009 -12.657 1.00 59.97 169 ARG E O 1
ATOM 11565 N N . ALA E 1 193 ? 11.924 76.243 -14.171 1.00 58.49 170 ALA E N 1
ATOM 11566 C CA . ALA E 1 193 ? 10.767 76.444 -13.299 1.00 67.49 170 ALA E CA 1
ATOM 11567 C C . ALA E 1 193 ? 10.948 75.773 -11.933 1.00 58.00 170 ALA E C 1
ATOM 11568 O O . ALA E 1 193 ? 10.606 76.351 -10.903 1.00 70.55 170 ALA E O 1
ATOM 11570 N N . LYS E 1 194 ? 11.497 74.562 -11.939 1.00 65.68 171 LYS E N 1
ATOM 11571 C CA . LYS E 1 194 ? 11.704 73.787 -10.714 1.00 76.49 171 LYS E CA 1
ATOM 11572 C C . LYS E 1 194 ? 12.598 74.484 -9.691 1.00 80.74 171 LYS E C 1
ATOM 11573 O O . LYS E 1 194 ? 12.572 74.147 -8.507 1.00 72.29 171 LYS E O 1
ATOM 11579 N N . LEU E 1 195 ? 13.384 75.457 -10.143 1.00 66.56 172 LEU E N 1
ATOM 11580 C CA . LEU E 1 195 ? 14.415 76.049 -9.290 1.00 51.14 172 LEU E CA 1
ATOM 11581 C C . LEU E 1 195 ? 13.976 77.352 -8.646 1.00 70.48 172 LEU E C 1
ATOM 11582 O O . LEU E 1 195 ? 14.419 77.695 -7.550 1.00 62.36 172 LEU E O 1
ATOM 11587 N N . TRP E 1 196 ? 13.105 78.078 -9.335 1.00 62.27 173 TRP E N 1
ATOM 11588 C CA . TRP E 1 196 ? 12.586 79.321 -8.805 1.00 56.04 173 TRP E CA 1
ATOM 11589 C C . TRP E 1 196 ? 11.465 79.854 -9.685 1.00 70.43 173 TRP E C 1
ATOM 11590 O O . TRP E 1 196 ? 11.310 79.428 -10.831 1.00 52.28 173 TRP E O 1
ATOM 11601 N N . GLU E 1 197 ? 10.688 80.782 -9.134 1.00 65.83 174 GLU E N 1
ATOM 11602 C CA . GLU E 1 197 ? 9.533 81.330 -9.822 1.00 83.89 174 GLU E CA 1
ATOM 11603 C C . GLU E 1 197 ? 9.913 82.548 -10.651 1.00 89.81 174 GLU E C 1
ATOM 11604 O O . GLU E 1 197 ? 10.877 83.247 -10.336 1.00 82.57 174 GLU E O 1
ATOM 11610 N N . LEU E 1 198 ? 9.146 82.794 -11.710 1.00 77.53 175 LEU E N 1
ATOM 11611 C CA . LEU E 1 198 ? 9.445 83.868 -12.651 1.00 72.95 175 LEU E CA 1
ATOM 11612 C C . LEU E 1 198 ? 9.886 85.164 -11.970 1.00 73.01 175 LEU E C 1
ATOM 11613 O O . LEU E 1 198 ? 10.883 85.767 -12.365 1.00 68.49 175 LEU E O 1
ATOM 11618 N N . GLU E 1 199 ? 9.140 85.603 -10.961 1.00 79.85 176 GLU E N 1
ATOM 11619 C CA . GLU E 1 199 ? 9.429 86.892 -10.330 1.00 81.83 176 GLU E CA 1
ATOM 11620 C C . GLU E 1 199 ? 10.861 86.945 -9.806 1.00 81.28 176 GLU E C 1
ATOM 11621 O O . GLU E 1 199 ? 11.589 87.902 -10.080 1.00 66.74 176 GLU E O 1
ATOM 11627 N N . ALA E 1 200 ? 11.254 85.914 -9.056 1.00 76.70 177 ALA E N 1
ATOM 11628 C CA . ALA E 1 200 ? 12.593 85.838 -8.477 1.00 77.82 177 ALA E CA 1
ATOM 11629 C C . ALA E 1 200 ? 13.664 85.802 -9.563 1.00 72.71 177 ALA E C 1
ATOM 11630 O O . ALA E 1 200 ? 14.640 86.553 -9.514 1.00 59.19 177 ALA E O 1
ATOM 11632 N N . ALA E 1 201 ? 13.482 84.916 -10.540 1.00 60.74 178 ALA E N 1
ATOM 11633 C CA . ALA E 1 201 ? 14.410 84.831 -11.659 1.00 57.87 178 ALA E CA 1
ATOM 11634 C C . ALA E 1 201 ? 14.580 86.185 -12.351 1.00 68.35 178 ALA E C 1
ATOM 11635 O O . ALA E 1 201 ? 15.700 86.604 -12.644 1.00 63.66 178 ALA E O 1
ATOM 11637 N N . LYS E 1 202 ? 13.469 86.873 -12.599 1.00 77.62 179 LYS E N 1
ATOM 11638 C CA . LYS E 1 202 ? 13.526 88.136 -13.323 1.00 65.40 179 LYS E CA 1
ATOM 11639 C C . LYS E 1 202 ? 14.351 89.187 -12.585 1.00 72.42 179 LYS E C 1
ATOM 11640 O O . LYS E 1 202 ? 15.183 89.865 -13.199 1.00 69.61 179 LYS E O 1
ATOM 11646 N N . ARG E 1 203 ? 14.129 89.330 -11.278 1.00 70.24 180 ARG E N 1
ATOM 11647 C CA . ARG E 1 203 ? 14.892 90.310 -10.507 1.00 74.95 180 ARG E CA 1
ATOM 11648 C C . ARG E 1 203 ? 16.389 89.996 -10.543 1.00 65.90 180 ARG E C 1
ATOM 11649 O O . ARG E 1 203 ? 17.219 90.902 -10.619 1.00 71.08 180 ARG E O 1
ATOM 11657 N N . ALA E 1 204 ? 16.722 88.709 -10.509 1.00 61.81 181 ALA E N 1
ATOM 11658 C CA . ALA E 1 204 ? 18.110 88.260 -10.643 1.00 60.88 181 ALA E CA 1
ATOM 11659 C C . ALA E 1 204 ? 18.674 88.608 -12.025 1.00 57.23 181 ALA E C 1
ATOM 11660 O O . ALA E 1 204 ? 19.701 89.299 -12.130 1.00 69.34 181 ALA E O 1
ATOM 11662 N N . TYR E 1 205 ? 17.986 88.145 -13.085 1.00 56.63 182 TYR E N 1
ATOM 11663 C CA . TYR E 1 205 ? 18.415 88.463 -14.449 1.00 60.31 182 TYR E CA 1
ATOM 11664 C C . TYR E 1 205 ? 18.652 89.976 -14.651 1.00 61.88 182 TYR E C 1
ATOM 11665 O O . TYR E 1 205 ? 19.605 90.373 -15.327 1.00 70.21 182 TYR E O 1
ATOM 11674 N N . GLN E 1 206 ? 17.808 90.819 -14.054 1.00 67.31 183 GLN E N 1
ATOM 11675 C CA . GLN E 1 206 ? 17.924 92.274 -14.241 1.00 67.12 183 GLN E CA 1
ATOM 11676 C C . GLN E 1 206 ? 19.232 92.860 -13.707 1.00 74.59 183 GLN E C 1
ATOM 11677 O O . GLN E 1 206 ? 19.625 93.964 -14.104 1.00 72.82 183 GLN E O 1
ATOM 11683 N N . GLN E 1 207 ? 19.901 92.121 -12.815 1.00 71.52 184 GLN E N 1
ATOM 11684 C CA . GLN E 1 207 ? 21.218 92.518 -12.317 1.00 75.71 184 GLN E CA 1
ATOM 11685 C C . GLN E 1 207 ? 22.320 92.114 -13.313 1.00 73.44 184 GLN E C 1
ATOM 11686 O O . GLN E 1 207 ? 23.303 92.833 -13.487 1.00 67.14 184 GLN E O 1
ATOM 11692 N N . LEU E 1 208 ? 22.154 90.961 -13.962 1.00 59.83 185 LEU E N 1
ATOM 11693 C CA . LEU E 1 208 ? 23.189 90.428 -14.831 1.00 61.78 185 LEU E CA 1
ATOM 11694 C C . LEU E 1 208 ? 23.126 91.068 -16.215 1.00 68.41 185 LEU E C 1
ATOM 11695 O O . LEU E 1 208 ? 24.153 91.350 -16.816 1.00 72.95 185 LEU E O 1
ATOM 11700 N N . LEU E 1 209 ? 21.910 91.271 -16.706 1.00 72.24 186 LEU E N 1
ATOM 11701 C CA . LEU E 1 209 ? 21.687 91.518 -18.137 1.00 65.58 186 LEU E CA 1
ATOM 11702 C C . LEU E 1 209 ? 22.487 92.661 -18.774 1.00 72.59 186 LEU E C 1
ATOM 11703 O O . LEU E 1 209 ? 22.950 92.539 -19.914 1.00 67.31 186 LEU E O 1
ATOM 11708 N N . PRO E 1 210 ? 22.652 93.773 -18.040 1.00 65.15 187 PRO E N 1
ATOM 11709 C CA . PRO E 1 210 ? 23.400 94.962 -18.506 1.00 75.03 187 PRO E CA 1
ATOM 11710 C C . PRO E 1 210 ? 24.914 94.736 -18.551 1.00 74.13 187 PRO E C 1
ATOM 11711 O O . PRO E 1 210 ? 25.661 95.617 -19.002 1.00 81.62 187 PRO E O 1
ATOM 11715 N N . LEU E 1 211 ? 25.345 93.569 -18.064 1.00 68.06 188 LEU E N 1
ATOM 11716 C CA . LEU E 1 211 ? 26.760 93.190 -17.986 1.00 72.89 188 LEU E CA 1
ATOM 11717 C C . LEU E 1 211 ? 27.127 92.104 -19.009 1.00 67.01 188 LEU E C 1
ATOM 11718 O O . LEU E 1 211 ? 28.269 91.635 -19.049 1.00 74.58 188 LEU E O 1
ATOM 11723 N N . VAL E 1 212 ? 26.159 91.692 -19.821 1.00 60.39 189 VAL E N 1
ATOM 11724 C CA . VAL E 1 212 ? 26.372 90.573 -20.736 1.00 56.82 189 VAL E CA 1
ATOM 11725 C C . VAL E 1 212 ? 26.833 91.049 -22.111 1.00 57.19 189 VAL E C 1
ATOM 11726 O O . VAL E 1 212 ? 26.470 92.148 -22.562 1.00 62.64 189 VAL E O 1
ATOM 11730 N N . ASP E 1 213 ? 27.658 90.233 -22.762 1.00 52.99 190 ASP E N 1
ATOM 11731 C CA . ASP E 1 213 ? 28.088 90.530 -24.124 1.00 61.75 190 ASP E CA 1
ATOM 11732 C C . ASP E 1 213 ? 27.359 89.601 -25.096 1.00 66.12 190 ASP E C 1
ATOM 11733 O O . ASP E 1 213 ? 26.785 90.047 -26.103 1.00 53.76 190 ASP E O 1
ATOM 11738 N N . TYR E 1 214 ? 27.387 88.311 -24.770 1.00 58.17 191 TYR E N 1
ATOM 11739 C CA . TYR E 1 214 ? 26.756 87.262 -25.569 1.00 71.31 191 TYR E CA 1
ATOM 11740 C C . TYR E 1 214 ? 25.680 86.565 -24.739 1.00 58.92 191 TYR E C 1
ATOM 11741 O O . TYR E 1 214 ? 25.947 86.134 -23.623 1.00 50.50 191 TYR E O 1
ATOM 11750 N N . CYS E 1 215 ? 24.472 86.447 -25.285 1.00 60.74 192 CYS E N 1
ATOM 11751 C CA . CYS E 1 215 ? 23.335 85.961 -24.505 1.00 50.94 192 CYS E CA 1
ATOM 11752 C C . CYS E 1 215 ? 22.523 84.884 -25.240 1.00 55.52 192 CYS E C 1
ATOM 11753 O O . CYS E 1 215 ? 22.008 85.116 -26.337 1.00 57.27 192 CYS E O 1
ATOM 11756 N N . SER E 1 216 ? 22.422 83.706 -24.636 1.00 51.50 193 SER E N 1
ATOM 11757 C CA . SER E 1 216 ? 21.494 82.698 -25.119 1.00 43.77 193 SER E CA 1
ATOM 11758 C C . SER E 1 216 ? 20.131 82.979 -24.503 1.00 50.19 193 SER E C 1
ATOM 11759 O O . SER E 1 216 ? 19.944 82.889 -23.272 1.00 44.73 193 SER E O 1
ATOM 11762 N N . ALA E 1 217 ? 19.184 83.352 -25.361 1.00 49.51 194 ALA E N 1
ATOM 11763 C CA . ALA E 1 217 ? 17.857 83.735 -24.913 1.00 54.87 194 ALA E CA 1
ATOM 11764 C C . ALA E 1 217 ? 16.884 83.679 -26.082 1.00 61.93 194 ALA E C 1
ATOM 11765 O O . ALA E 1 217 ? 17.251 84.002 -27.214 1.00 56.17 194 ALA E O 1
ATOM 11767 N N . GLY E 1 218 ? 15.646 83.284 -25.796 1.00 59.68 195 GLY E N 1
ATOM 11768 C CA . GLY E 1 218 ? 14.624 83.100 -26.823 1.00 66.37 195 GLY E CA 1
ATOM 11769 C C . GLY E 1 218 ? 13.375 83.899 -26.531 1.00 67.41 195 GLY E C 1
ATOM 11770 O O . GLY E 1 218 ? 13.371 84.763 -25.648 1.00 69.44 195 GLY E O 1
ATOM 11771 N N . GLN E 1 219 ? 12.302 83.614 -27.263 1.00 66.36 196 GLN E N 1
ATOM 11772 C CA . GLN E 1 219 ? 11.115 84.460 -27.187 1.00 69.76 196 GLN E CA 1
ATOM 11773 C C . GLN E 1 219 ? 10.433 84.443 -25.822 1.00 62.60 196 GLN E C 1
ATOM 11774 O O . GLN E 1 219 ? 9.944 85.475 -25.357 1.00 64.60 196 GLN E O 1
ATOM 11780 N N . MET E 1 220 ? 10.368 83.270 -25.203 1.00 56.72 197 MET E N 1
ATOM 11781 C CA . MET E 1 220 ? 9.753 83.140 -23.883 1.00 70.02 197 MET E CA 1
ATOM 11782 C C . MET E 1 220 ? 10.542 83.953 -22.852 1.00 57.60 197 MET E C 1
ATOM 11783 O O . MET E 1 220 ? 9.971 84.563 -21.944 1.00 62.07 197 MET E O 1
ATOM 11788 N N . ASP E 1 221 ? 11.862 83.961 -23.005 1.00 60.67 198 ASP E N 1
ATOM 11789 C CA . ASP E 1 221 ? 12.720 84.773 -22.148 1.00 60.50 198 ASP E CA 1
ATOM 11790 C C . ASP E 1 221 ? 12.416 86.239 -22.320 1.00 58.05 198 ASP E C 1
ATOM 11791 O O . ASP E 1 221 ? 12.335 86.995 -21.350 1.00 60.02 198 ASP E O 1
ATOM 11796 N N . ALA E 1 222 ? 12.266 86.645 -23.573 1.00 64.47 199 ALA E N 1
ATOM 11797 C CA . ALA E 1 222 ? 11.983 88.039 -23.888 1.00 60.21 199 ALA E CA 1
ATOM 11798 C C . ALA E 1 222 ? 10.700 88.469 -23.195 1.00 62.86 199 ALA E C 1
ATOM 11799 O O . ALA E 1 222 ? 10.639 89.544 -22.591 1.00 66.86 199 ALA E O 1
ATOM 11801 N N . VAL E 1 223 ? 9.673 87.624 -23.283 1.00 64.76 200 VAL E N 1
ATOM 11802 C CA . VAL E 1 223 ? 8.377 87.948 -22.686 1.00 76.75 200 VAL E CA 1
ATOM 11803 C C . VAL E 1 223 ? 8.462 87.857 -21.169 1.00 67.42 200 VAL E C 1
ATOM 11804 O O . VAL E 1 223 ? 7.923 88.699 -20.458 1.00 69.57 200 VAL E O 1
ATOM 11808 N N . ALA E 1 224 ? 9.158 86.833 -20.685 1.00 68.99 201 ALA E N 1
ATOM 11809 C CA . ALA E 1 224 ? 9.260 86.577 -19.255 1.00 67.46 201 ALA E CA 1
ATOM 11810 C C . ALA E 1 224 ? 10.155 87.582 -18.524 1.00 71.31 201 ALA E C 1
ATOM 11811 O O . ALA E 1 224 ? 9.826 88.034 -17.421 1.00 72.41 201 ALA E O 1
ATOM 11813 N N . PHE E 1 225 ? 11.271 87.947 -19.151 1.00 69.30 202 PHE E N 1
ATOM 11814 C CA . PHE E 1 225 ? 12.366 88.592 -18.425 1.00 66.38 202 PHE E CA 1
ATOM 11815 C C . PHE E 1 225 ? 12.866 89.906 -19.000 1.00 71.43 202 PHE E C 1
ATOM 11816 O O . PHE E 1 225 ? 13.479 90.701 -18.286 1.00 71.24 202 PHE E O 1
ATOM 11824 N N . PHE E 1 226 ? 12.646 90.122 -20.290 1.00 72.21 203 PHE E N 1
ATOM 11825 C CA . PHE E 1 226 ? 13.079 91.367 -20.918 1.00 66.30 203 PHE E CA 1
ATOM 11826 C C . PHE E 1 226 ? 11.929 92.363 -20.939 1.00 68.30 203 PHE E C 1
ATOM 11827 O O . PHE E 1 226 ? 12.074 93.488 -21.429 1.00 76.89 203 PHE E O 1
ATOM 11835 N N . GLU E 1 227 ? 10.788 91.954 -20.395 1.00 68.65 204 GLU E N 1
ATOM 11836 C CA . GLU E 1 227 ? 9.683 92.888 -20.211 1.00 78.28 204 GLU E CA 1
ATOM 11837 C C . GLU E 1 227 ? 8.974 93.135 -21.537 1.00 73.74 204 GLU E C 1
ATOM 11838 O O . GLU E 1 227 ? 8.169 94.055 -21.659 1.00 82.23 204 GLU E O 1
ATOM 11844 N N . ILE E 1 228 ? 9.285 92.307 -22.527 1.00 80.28 205 ILE E N 1
ATOM 11845 C CA . ILE E 1 228 ? 8.783 92.496 -23.883 1.00 86.20 205 ILE E CA 1
ATOM 11846 C C . ILE E 1 228 ? 7.368 91.936 -24.040 1.00 81.25 205 ILE E C 1
ATOM 11847 O O . ILE E 1 228 ? 7.060 90.850 -23.545 1.00 83.42 205 ILE E O 1
ATOM 11852 N N . SER E 1 229 ? 6.509 92.688 -24.724 1.00 86.02 206 SER E N 1
ATOM 11853 C CA . SER E 1 229 ? 5.167 92.212 -25.039 1.00 78.77 206 SER E CA 1
ATOM 11854 C C . SER E 1 229 ? 5.249 91.035 -26.007 1.00 90.26 206 SER E C 1
ATOM 11855 O O . SER E 1 229 ? 6.071 91.036 -26.923 1.00 89.40 206 SER E O 1
ATOM 11858 N N . SER E 1 230 ? 4.406 90.028 -25.802 1.00 89.99 207 SER E N 1
ATOM 11859 C CA . SER E 1 230 ? 4.416 88.848 -26.662 1.00 85.55 207 SER E CA 1
ATOM 11860 C C . SER E 1 230 ? 3.862 89.166 -28.048 1.00 85.18 207 SER E C 1
ATOM 11861 O O . SER E 1 230 ? 3.834 88.304 -28.926 1.00 101.37 207 SER E O 1
ATOM 11864 N N . GLU E 1 231 ? 3.425 90.407 -28.234 1.00 103.08 208 GLU E N 1
ATOM 11865 C CA . GLU E 1 231 ? 2.913 90.866 -29.520 1.00 113.40 208 GLU E CA 1
ATOM 11866 C C . GLU E 1 231 ? 4.024 91.365 -30.440 1.00 114.77 208 GLU E C 1
ATOM 11867 O O . GLU E 1 231 ? 3.774 91.684 -31.600 1.00 151.54 208 GLU E O 1
ATOM 11873 N N . THR E 1 232 ? 5.246 91.441 -29.921 1.00 100.91 209 THR E N 1
ATOM 11874 C CA . THR E 1 232 ? 6.363 91.979 -30.693 1.00 88.15 209 THR E CA 1
ATOM 11875 C C . THR E 1 232 ? 6.987 90.922 -31.604 1.00 84.81 209 THR E C 1
ATOM 11876 O O . THR E 1 232 ? 7.487 89.900 -31.135 1.00 83.95 209 THR E O 1
ATOM 11880 N N . THR E 1 233 ? 6.950 91.174 -32.911 1.00 81.17 210 THR E N 1
ATOM 11881 C CA . THR E 1 233 ? 7.494 90.234 -33.891 1.00 87.42 210 THR E CA 1
ATOM 11882 C C . THR E 1 233 ? 8.996 90.114 -33.711 1.00 75.00 210 THR E C 1
ATOM 11883 O O . THR E 1 233 ? 9.537 89.017 -33.613 1.00 66.69 210 THR E O 1
ATOM 11887 N N . ASP E 1 234 ? 9.660 91.267 -33.669 1.00 77.61 211 ASP E N 1
ATOM 11888 C CA . ASP E 1 234 ? 11.109 91.330 -33.563 1.00 76.05 211 ASP E CA 1
ATOM 11889 C C . ASP E 1 234 ? 11.538 91.502 -32.108 1.00 72.46 211 ASP E C 1
ATOM 11890 O O . ASP E 1 234 ? 11.999 92.571 -31.704 1.00 68.41 211 ASP E O 1
ATOM 11895 N N . TYR E 1 235 ? 11.386 90.442 -31.325 1.00 69.55 212 TYR E N 1
ATOM 11896 C CA . TYR E 1 235 ? 11.736 90.494 -29.913 1.00 78.13 212 TYR E CA 1
ATOM 11897 C C . TYR E 1 235 ? 13.227 90.733 -29.686 1.00 64.62 212 TYR E C 1
ATOM 11898 O O . TYR E 1 235 ? 13.613 91.437 -28.681 1.00 83.21 212 TYR E O 1
ATOM 11907 N N . TYR E 1 236 ? 14.068 90.170 -30.642 1.00 58.57 213 TYR E N 1
ATOM 11908 C CA . TYR E 1 236 ? 15.515 90.366 -30.513 1.00 58.04 213 TYR E CA 1
ATOM 11909 C C . TYR E 1 236 ? 15.904 91.834 -30.642 1.00 66.44 213 TYR E C 1
ATOM 11910 O O . TYR E 1 236 ? 16.773 92.318 -29.913 1.00 62.98 213 TYR E O 1
ATOM 11919 N N . GLN E 1 237 ? 15.264 92.549 -31.564 1.00 64.07 214 GLN E N 1
ATOM 11920 C CA . GLN E 1 237 ? 15.569 93.956 -31.727 1.00 65.31 214 GLN E CA 1
ATOM 11921 C C . GLN E 1 237 ? 15.121 94.717 -30.475 1.00 75.10 214 GLN E C 1
ATOM 11922 O O . GLN E 1 237 ? 15.756 95.702 -30.074 1.00 68.73 214 GLN E O 1
ATOM 11928 N N . ALA E 1 238 ? 14.042 94.245 -29.843 1.00 70.57 215 ALA E N 1
ATOM 11929 C CA . ALA E 1 238 ? 13.499 94.934 -28.671 1.00 92.46 215 ALA E CA 1
ATOM 11930 C C . ALA E 1 238 ? 14.343 94.634 -27.427 1.00 79.35 215 ALA E C 1
ATOM 11931 O O . ALA E 1 238 ? 14.608 95.499 -26.603 1.00 71.13 215 ALA E O 1
ATOM 11933 N N . MET E 1 239 ? 14.770 93.376 -27.310 1.00 71.24 216 MET E N 1
ATOM 11934 C CA . MET E 1 239 ? 15.654 92.962 -26.225 1.00 69.78 216 MET E CA 1
ATOM 11935 C C . MET E 1 239 ? 16.939 93.732 -26.302 1.00 76.84 216 MET E C 1
ATOM 11936 O O . MET E 1 239 ? 17.412 94.224 -25.291 1.00 75.27 216 MET E O 1
ATOM 11941 N N . HIS E 1 240 ? 17.477 93.890 -27.518 1.00 78.27 217 HIS E N 1
ATOM 11942 C CA . HIS E 1 240 ? 18.666 94.712 -27.754 1.00 70.66 217 HIS E CA 1
ATOM 11943 C C . HIS E 1 240 ? 18.440 96.161 -27.335 1.00 78.57 217 HIS E C 1
ATOM 11944 O O . HIS E 1 240 ? 19.337 96.794 -26.792 1.00 71.84 217 HIS E O 1
ATOM 11951 N N . ASP E 1 241 ? 17.243 96.687 -27.604 1.00 69.59 218 ASP E N 1
ATOM 11952 C CA . ASP E 1 241 ? 16.903 98.060 -27.234 1.00 74.83 218 ASP E CA 1
ATOM 11953 C C . ASP E 1 241 ? 16.915 98.194 -25.721 1.00 75.34 218 ASP E C 1
ATOM 11954 O O . ASP E 1 241 ? 17.429 99.163 -25.209 1.00 71.78 218 ASP E O 1
ATOM 11959 N N . LYS E 1 242 ? 16.361 97.181 -25.010 1.00 73.49 219 LYS E N 1
ATOM 11960 C CA . LYS E 1 242 ? 16.364 97.181 -23.546 1.00 81.63 219 LYS E CA 1
ATOM 11961 C C . LYS E 1 242 ? 17.804 97.172 -23.041 1.00 78.73 219 LYS E C 1
ATOM 11962 O O . LYS E 1 242 ? 18.122 97.854 -22.029 1.00 82.70 219 LYS E O 1
ATOM 11968 N N . TYR E 1 243 ? 18.679 96.388 -23.780 1.00 72.17 220 TYR E N 1
ATOM 11969 C CA . TYR E 1 243 ? 20.062 96.198 -23.361 1.00 74.47 220 TYR E CA 1
ATOM 11970 C C . TYR E 1 243 ? 21.008 96.309 -24.554 1.00 74.14 220 TYR E C 1
ATOM 11971 O O . TYR E 1 243 ? 21.437 95.296 -25.122 1.00 65.63 220 TYR E O 1
ATOM 11980 N N . PRO E 1 244 ? 21.346 97.557 -24.929 1.00 71.32 221 PRO E N 1
ATOM 11981 C CA . PRO E 1 244 ? 22.208 97.834 -26.081 1.00 70.51 221 PRO E CA 1
ATOM 11982 C C . PRO E 1 244 ? 23.590 97.249 -25.929 1.00 73.93 221 PRO E C 1
ATOM 11983 O O . PRO E 1 244 ? 24.309 97.073 -26.950 1.00 75.48 221 PRO E O 1
ATOM 11987 N N . ASN E 1 245 ? 23.948 96.933 -24.660 1.00 69.33 222 ASN E N 1
ATOM 11988 C CA . ASN E 1 245 ? 25.222 96.258 -24.329 1.00 69.83 222 ASN E CA 1
ATOM 11989 C C . ASN E 1 245 ? 25.381 94.827 -24.886 1.00 79.36 222 ASN E C 1
ATOM 11990 O O . ASN E 1 245 ? 26.487 94.415 -25.243 1.00 74.86 222 ASN E O 1
ATOM 11995 N N . ILE E 1 246 ? 24.282 94.070 -24.947 1.00 68.41 223 ILE E N 1
ATOM 11996 C CA . ILE E 1 246 ? 24.329 92.706 -25.471 1.00 62.90 223 ILE E CA 1
ATOM 11997 C C . ILE E 1 246 ? 24.604 92.701 -26.987 1.00 61.76 223 ILE E C 1
ATOM 11998 O O . ILE E 1 246 ? 23.740 93.071 -27.814 1.00 65.06 223 ILE E O 1
ATOM 12003 N N . GLU E 1 247 ? 25.813 92.271 -27.346 1.00 62.14 224 GLU E N 1
ATOM 12004 C CA . GLU E 1 247 ? 26.272 92.334 -28.738 1.00 65.85 224 GLU E CA 1
ATOM 12005 C C . GLU E 1 247 ? 25.641 91.240 -29.640 1.00 65.56 224 GLU E C 1
ATOM 12006 O O . GLU E 1 247 ? 25.522 91.413 -30.860 1.00 61.50 224 GLU E O 1
ATOM 12012 N N . LEU E 1 248 ? 25.234 90.127 -29.045 1.00 57.08 225 LEU E N 1
ATOM 12013 C CA . LEU E 1 248 ? 24.480 89.143 -29.813 1.00 58.92 225 LEU E CA 1
ATOM 12014 C C . LEU E 1 248 ? 23.712 88.177 -28.945 1.00 60.66 225 LEU E C 1
ATOM 12015 O O . LEU E 1 248 ? 24.103 87.886 -27.805 1.00 54.91 225 LEU E O 1
ATOM 12020 N N . PHE E 1 249 ? 22.600 87.702 -29.508 1.00 61.45 226 PHE E N 1
ATOM 12021 C CA . PHE E 1 249 ? 21.743 86.725 -28.864 1.00 53.48 226 PHE E CA 1
ATOM 12022 C C . PHE E 1 249 ? 21.778 85.476 -29.719 1.00 50.29 226 PHE E C 1
ATOM 12023 O O . PHE E 1 249 ? 21.995 85.548 -30.931 1.00 49.47 226 PHE E O 1
ATOM 12031 N N . TYR E 1 250 ? 21.549 84.331 -29.098 1.00 49.20 227 TYR E N 1
ATOM 12032 C CA . TYR E 1 250 ? 21.563 83.082 -29.828 1.00 48.26 227 TYR E CA 1
ATOM 12033 C C . TYR E 1 250 ? 20.625 82.103 -29.145 1.00 48.27 227 TYR E C 1
ATOM 12034 O O . TYR E 1 250 ? 20.406 82.179 -27.937 1.00 50.29 227 TYR E O 1
ATOM 12043 N N . ALA E 1 251 ? 20.069 81.183 -29.923 1.00 53.87 228 ALA E N 1
ATOM 12044 C CA . ALA E 1 251 ? 19.181 80.171 -29.382 1.00 45.53 228 ALA E CA 1
ATOM 12045 C C . ALA E 1 251 ? 18.727 79.300 -30.523 1.00 66.28 228 ALA E C 1
ATOM 12046 O O . ALA E 1 251 ? 18.931 79.651 -31.688 1.00 51.29 228 ALA E O 1
ATOM 12048 N N . THR E 1 252 ? 18.117 78.163 -30.196 1.00 41.92 229 THR E N 1
ATOM 12049 C CA . THR E 1 252 ? 17.552 77.328 -31.227 1.00 51.55 229 THR E CA 1
ATOM 12050 C C . THR E 1 252 ? 16.032 77.438 -31.191 1.00 54.27 229 THR E C 1
ATOM 12051 O O . THR E 1 252 ? 15.447 77.744 -30.151 1.00 44.33 229 THR E O 1
ATOM 12055 N N . LYS E 1 253 ? 15.411 77.219 -32.345 1.00 52.77 230 LYS E N 1
ATOM 12056 C CA . LYS E 1 253 ? 13.972 77.060 -32.444 1.00 48.01 230 LYS E CA 1
ATOM 12057 C C . LYS E 1 253 ? 13.684 75.553 -32.571 1.00 47.60 230 LYS E C 1
ATOM 12058 O O . LYS E 1 253 ? 14.013 74.941 -33.583 1.00 43.97 230 LYS E O 1
ATOM 12064 N N . ARG E 1 254 ? 13.081 74.966 -31.542 1.00 51.24 231 ARG E N 1
ATOM 12065 C CA . ARG E 1 254 ? 12.778 73.531 -31.521 1.00 42.22 231 ARG E CA 1
ATOM 12066 C C . ARG E 1 254 ? 11.300 73.255 -31.805 1.00 48.05 231 ARG E C 1
ATOM 12067 O O . ARG E 1 254 ? 10.427 73.799 -31.140 1.00 46.09 231 ARG E O 1
ATOM 12075 N N . THR E 1 255 ? 11.013 72.414 -32.794 1.00 50.72 232 THR E N 1
ATOM 12076 C CA . THR E 1 255 ? 9.631 72.003 -33.039 1.00 45.16 232 THR E CA 1
ATOM 12077 C C . THR E 1 255 ? 9.466 70.548 -32.602 1.00 47.57 232 THR E C 1
ATOM 12078 O O . THR E 1 255 ? 9.974 69.637 -33.251 1.00 43.43 232 THR E O 1
ATOM 12082 N N . VAL E 1 256 ? 8.765 70.331 -31.495 1.00 52.46 233 VAL E N 1
ATOM 12083 C CA . VAL E 1 256 ? 8.587 68.982 -30.965 1.00 40.93 233 VAL E CA 1
ATOM 12084 C C . VAL E 1 256 ? 7.442 68.235 -31.651 1.00 44.15 233 VAL E C 1
ATOM 12085 O O . VAL E 1 256 ? 6.276 68.484 -31.369 1.00 50.76 233 VAL E O 1
ATOM 12089 N N . ILE E 1 257 ? 7.764 67.324 -32.562 1.00 36.23 234 ILE E N 1
ATOM 12090 C CA . ILE E 1 257 ? 6.716 66.539 -33.194 1.00 42.79 234 ILE E CA 1
ATOM 12091 C C . ILE E 1 257 ? 6.369 65.329 -32.325 1.00 43.49 234 ILE E C 1
ATOM 12092 O O . ILE E 1 257 ? 5.198 64.984 -32.180 1.00 42.48 234 ILE E O 1
ATOM 12097 N N . SER E 1 258 ? 7.391 64.704 -31.745 1.00 37.44 235 SER E N 1
ATOM 12098 C CA . SER E 1 258 ? 7.215 63.638 -30.747 1.00 33.66 235 SER E CA 1
ATOM 12099 C C . SER E 1 258 ? 8.496 63.506 -29.936 1.00 35.44 235 SER E C 1
ATOM 12100 O O . SER E 1 258 ? 9.411 64.308 -30.091 1.00 41.30 235 SER E O 1
ATOM 12103 N N . ALA E 1 259 ? 8.571 62.502 -29.065 1.00 36.03 236 ALA E N 1
ATOM 12104 C CA . ALA E 1 259 ? 9.780 62.304 -28.261 1.00 34.45 236 ALA E CA 1
ATOM 12105 C C . ALA E 1 259 ? 10.932 61.829 -29.155 1.00 36.10 236 ALA E C 1
ATOM 12106 O O . ALA E 1 259 ? 12.095 61.870 -28.754 1.00 35.42 236 ALA E O 1
ATOM 12108 N N . SER E 1 260 ? 10.597 61.357 -30.356 1.00 31.89 237 SER E N 1
ATOM 12109 C CA . SER E 1 260 ? 11.582 60.834 -31.292 1.00 29.15 237 SER E CA 1
ATOM 12110 C C . SER E 1 260 ? 11.715 61.679 -32.567 1.00 35.14 237 SER E C 1
ATOM 12111 O O . SER E 1 260 ? 12.419 61.288 -33.500 1.00 37.96 237 SER E O 1
ATOM 12114 N N . HIS E 1 261 ? 11.029 62.812 -32.641 1.00 34.39 238 HIS E N 1
ATOM 12115 C CA . HIS E 1 261 ? 11.057 63.577 -33.875 1.00 33.10 238 HIS E CA 1
ATOM 12116 C C . HIS E 1 261 ? 10.964 65.058 -33.579 1.00 36.96 238 HIS E C 1
ATOM 12117 O O . HIS E 1 261 ? 9.917 65.542 -33.166 1.00 37.62 238 HIS E O 1
ATOM 12124 N N . HIS E 1 262 ? 12.068 65.765 -33.797 1.00 35.30 239 HIS E N 1
ATOM 12125 C CA . HIS E 1 262 ? 12.143 67.218 -33.623 1.00 34.10 239 HIS E CA 1
ATOM 12126 C C . HIS E 1 262 ? 12.657 67.866 -34.900 1.00 40.09 239 HIS E C 1
ATOM 12127 O O . HIS E 1 262 ? 13.433 67.253 -35.649 1.00 37.48 239 HIS E O 1
ATOM 12134 N N . LEU E 1 263 ? 12.244 69.113 -35.131 1.00 37.80 240 LEU E N 1
ATOM 12135 C CA . LEU E 1 263 ? 12.884 69.972 -36.103 1.00 37.72 240 LEU E CA 1
ATOM 12136 C C . LEU E 1 263 ? 13.738 70.978 -35.314 1.00 47.68 240 LEU E C 1
ATOM 12137 O O . LEU E 1 263 ? 13.334 71.450 -34.244 1.00 38.74 240 LEU E O 1
ATOM 12142 N N . LEU E 1 264 ? 14.924 71.293 -35.826 1.00 42.74 241 LEU E N 1
ATOM 12143 C CA . LEU E 1 264 ? 15.833 72.169 -35.092 1.00 38.96 241 LEU E CA 1
ATOM 12144 C C . LEU E 1 264 ? 16.490 73.135 -36.047 1.00 45.66 241 LEU E C 1
ATOM 12145 O O . LEU E 1 264 ? 16.982 72.743 -37.110 1.00 45.43 241 LEU E O 1
ATOM 12150 N N . GLN E 1 265 ? 16.469 74.407 -35.663 1.00 45.89 242 GLN E N 1
ATOM 12151 C CA . GLN E 1 265 ? 16.998 75.474 -36.485 1.00 44.55 242 GLN E CA 1
ATOM 12152 C C . GLN E 1 265 ? 17.648 76.508 -35.572 1.00 42.98 242 GLN E C 1
ATOM 12153 O O . GLN E 1 265 ? 17.064 76.895 -34.564 1.00 41.81 242 GLN E O 1
ATOM 12159 N N . GLY E 1 266 ? 18.866 76.923 -35.905 1.00 43.38 243 GLY E N 1
ATOM 12160 C CA . GLY E 1 266 ? 19.582 77.901 -35.087 1.00 44.54 243 GLY E CA 1
ATOM 12161 C C . GLY E 1 266 ? 19.246 79.334 -35.477 1.00 45.30 243 GLY E C 1
ATOM 12162 O O . GLY E 1 266 ? 19.037 79.621 -36.662 1.00 48.20 243 GLY E O 1
ATOM 12163 N N . HIS E 1 267 ? 19.192 80.218 -34.474 1.00 41.75 244 HIS E N 1
ATOM 12164 C CA . HIS E 1 267 ? 19.098 81.660 -34.665 1.00 56.18 244 HIS E CA 1
ATOM 12165 C C . HIS E 1 267 ? 20.305 82.336 -34.036 1.00 54.68 244 HIS E C 1
ATOM 12166 O O . HIS E 1 267 ? 20.754 81.940 -32.961 1.00 48.93 244 HIS E O 1
ATOM 12173 N N . LEU E 1 268 ? 20.807 83.370 -34.705 1.00 53.91 245 LEU E N 1
ATOM 12174 C CA . LEU E 1 268 ? 21.878 84.207 -34.176 1.00 52.43 245 LEU E CA 1
ATOM 12175 C C . LEU E 1 268 ? 21.632 85.639 -34.631 1.00 63.45 245 LEU E C 1
ATOM 12176 O O . LEU E 1 268 ? 21.640 85.933 -35.832 1.00 65.42 245 LEU E O 1
ATOM 12181 N N . TRP E 1 269 ? 21.406 86.522 -33.664 1.00 53.82 246 TRP E N 1
ATOM 12182 C CA . TRP E 1 269 ? 21.049 87.904 -33.952 1.00 60.86 246 TRP E CA 1
ATOM 12183 C C . TRP E 1 269 ? 22.168 88.826 -33.504 1.00 61.76 246 TRP E C 1
ATOM 12184 O O . TRP E 1 269 ? 22.697 88.689 -32.395 1.00 59.96 246 TRP E O 1
ATOM 12195 N N . THR E 1 270 ? 22.529 89.770 -34.367 1.00 71.12 247 THR E N 1
ATOM 12196 C CA . THR E 1 270 ? 23.560 90.734 -34.026 1.00 63.98 247 THR E CA 1
ATOM 12197 C C . THR E 1 270 ? 23.580 91.844 -35.051 1.00 72.92 247 THR E C 1
ATOM 12198 O O . THR E 1 270 ? 23.430 91.595 -36.256 1.00 62.93 247 THR E O 1
ATOM 12202 N N . GLN E 1 271 ? 23.744 93.068 -34.555 1.00 66.96 248 GLN E N 1
ATOM 12203 C CA . GLN E 1 271 ? 23.808 94.248 -35.407 1.00 79.04 248 GLN E CA 1
ATOM 12204 C C . GLN E 1 271 ? 22.550 94.386 -36.262 1.00 86.70 248 GLN E C 1
ATOM 12205 O O . GLN E 1 271 ? 22.639 94.627 -37.453 1.00 73.01 248 GLN E O 1
ATOM 12211 N N . GLY E 1 272 ? 21.381 94.179 -35.656 1.00 78.37 249 GLY E N 1
ATOM 12212 C CA . GLY E 1 272 ? 20.100 94.389 -36.336 1.00 74.03 249 GLY E CA 1
ATOM 12213 C C . GLY E 1 272 ? 19.657 93.369 -37.358 1.00 69.76 249 GLY E C 1
ATOM 12214 O O . GLY E 1 272 ? 18.820 93.666 -38.212 1.00 78.57 249 GLY E O 1
ATOM 12215 N N . GLU E 1 273 ? 20.196 92.141 -37.281 1.00 65.47 250 GLU E N 1
ATOM 12216 C CA . GLU E 1 273 ? 19.771 91.098 -38.216 1.00 71.46 250 GLU E CA 1
ATOM 12217 C C . GLU E 1 273 ? 19.848 89.704 -37.631 1.00 63.90 250 GLU E C 1
ATOM 12218 O O . GLU E 1 273 ? 20.896 89.284 -37.133 1.00 63.75 250 GLU E O 1
ATOM 12224 N N . CYS E 1 274 ? 18.721 88.996 -37.693 1.00 76.70 251 CYS E N 1
ATOM 12225 C CA . CYS E 1 274 ? 18.670 87.605 -37.304 1.00 71.50 251 CYS E CA 1
ATOM 12226 C C . CYS E 1 274 ? 19.236 86.774 -38.460 1.00 81.91 251 CYS E C 1
ATOM 12227 O O . CYS E 1 274 ? 18.850 86.967 -39.619 1.00 70.85 251 CYS E O 1
ATOM 12230 N N . TRP E 1 275 ? 20.181 85.890 -38.140 1.00 69.83 252 TRP E N 1
ATOM 12231 C CA . TRP E 1 275 ? 20.719 84.915 -39.091 1.00 72.42 252 TRP E CA 1
ATOM 12232 C C . TRP E 1 275 ? 20.231 83.517 -38.706 1.00 67.18 252 TRP E C 1
ATOM 12233 O O . TRP E 1 275 ? 20.340 83.107 -37.550 1.00 56.96 252 TRP E O 1
ATOM 12244 N N . GLU E 1 276 ? 19.700 82.789 -39.684 1.00 66.22 253 GLU E N 1
ATOM 12245 C CA . GLU E 1 276 ? 19.103 81.484 -39.436 1.00 59.83 253 GLU E CA 1
ATOM 12246 C C . GLU E 1 276 ? 19.900 80.364 -40.094 1.00 55.96 253 GLU E C 1
ATOM 12247 O O . GLU E 1 276 ? 20.476 80.551 -41.173 1.00 52.86 253 GLU E O 1
ATOM 12253 N N . SER E 1 277 ? 19.925 79.200 -39.453 1.00 45.37 254 SER E N 1
ATOM 12254 C CA . SER E 1 277 ? 20.470 78.008 -40.094 1.00 48.97 254 SER E CA 1
ATOM 12255 C C . SER E 1 277 ? 19.395 77.358 -40.953 1.00 50.70 254 SER E C 1
ATOM 12256 O O . SER E 1 277 ? 18.257 77.813 -40.976 1.00 57.62 254 SER E O 1
ATOM 12259 N N . GLU E 1 278 ? 19.757 76.298 -41.666 1.00 56.29 255 GLU E N 1
ATOM 12260 C CA . GLU E 1 278 ? 18.757 75.447 -42.281 1.00 57.36 255 GLU E CA 1
ATOM 12261 C C . GLU E 1 278 ? 18.004 74.812 -41.127 1.00 55.49 255 GLU E C 1
ATOM 12262 O O . GLU E 1 278 ? 18.507 74.756 -40.003 1.00 49.64 255 GLU E O 1
ATOM 12268 N N . GLU E 1 279 ? 16.800 74.328 -41.386 1.00 47.70 256 GLU E N 1
ATOM 12269 C CA . GLU E 1 279 ? 16.097 73.580 -40.371 1.00 50.36 256 GLU E CA 1
ATOM 12270 C C . GLU E 1 279 ? 16.338 72.079 -40.562 1.00 47.15 256 GLU E C 1
ATOM 12271 O O . GLU E 1 279 ? 16.038 71.531 -41.618 1.00 50.92 256 GLU E O 1
ATOM 12277 N N . TYR E 1 280 ? 16.902 71.430 -39.545 1.00 45.23 257 TYR E N 1
ATOM 12278 C CA . TYR E 1 280 ? 17.125 69.979 -39.568 1.00 39.48 257 TYR E CA 1
ATOM 12279 C C . TYR E 1 280 ? 15.941 69.226 -39.020 1.00 42.09 257 TYR E C 1
ATOM 12280 O O . TYR E 1 280 ? 15.317 69.656 -38.056 1.00 45.11 257 TYR E O 1
ATOM 12289 N N . ALA E 1 281 ? 15.668 68.068 -39.604 1.00 42.05 258 ALA E N 1
ATOM 12290 C CA . ALA E 1 281 ? 14.735 67.137 -39.011 1.00 35.66 258 ALA E CA 1
ATOM 12291 C C . ALA E 1 281 ? 15.546 66.028 -38.333 1.00 40.44 258 ALA E C 1
ATOM 12292 O O . ALA E 1 281 ? 16.405 65.416 -38.965 1.00 38.80 258 ALA E O 1
ATOM 12294 N N . ILE E 1 282 ? 15.264 65.790 -37.053 1.00 36.25 259 ILE E N 1
ATOM 12295 C CA . ILE E 1 282 ? 15.991 64.823 -36.221 1.00 39.37 259 ILE E CA 1
ATOM 12296 C C . ILE E 1 282 ? 15.089 63.651 -35.832 1.00 36.47 259 ILE E C 1
ATOM 12297 O O . ILE E 1 282 ? 14.164 63.787 -35.028 1.00 38.17 259 ILE E O 1
ATOM 12302 N N . TYR E 1 283 ? 15.275 62.514 -36.472 1.00 37.33 260 TYR E N 1
ATOM 12303 C CA A TYR E 1 283 ? 14.566 61.313 -36.086 0.50 31.04 260 TYR E CA 1
ATOM 12304 C CA B TYR E 1 283 ? 14.577 61.312 -36.064 0.50 32.88 260 TYR E CA 1
ATOM 12305 C C . TYR E 1 283 ? 15.400 60.090 -36.378 1.00 35.75 260 TYR E C 1
ATOM 12306 O O . TYR E 1 283 ? 15.963 60.042 -37.443 1.00 33.63 260 TYR E O 1
ATOM 12323 N N . PRO E 1 284 ? 15.406 59.091 -35.511 1.00 33.82 261 PRO E N 1
ATOM 12324 C CA . PRO E 1 284 ? 14.867 59.187 -34.148 1.00 31.29 261 PRO E CA 1
ATOM 12325 C C . PRO E 1 284 ? 15.771 60.098 -33.332 1.00 32.74 261 PRO E C 1
ATOM 12326 O O . PRO E 1 284 ? 16.658 60.718 -33.889 1.00 38.16 261 PRO E O 1
ATOM 12330 N N . ILE E 1 285 ? 15.553 60.186 -32.027 1.00 35.05 262 ILE E N 1
ATOM 12331 C CA . ILE E 1 285 ? 16.410 60.991 -31.161 1.00 30.03 262 ILE E CA 1
ATOM 12332 C C . ILE E 1 285 ? 17.095 60.062 -30.159 1.00 43.12 262 ILE E C 1
ATOM 12333 O O . ILE E 1 285 ? 16.423 59.349 -29.415 1.00 32.28 262 ILE E O 1
ATOM 12338 N N . VAL E 1 286 ? 18.425 60.051 -30.146 1.00 32.44 263 VAL E N 1
ATOM 12339 C CA . VAL E 1 286 ? 19.148 59.185 -29.221 1.00 28.34 263 VAL E CA 1
ATOM 12340 C C . VAL E 1 286 ? 19.130 59.796 -27.818 1.00 32.07 263 VAL E C 1
ATOM 12341 O O . VAL E 1 286 ? 18.720 59.156 -26.850 1.00 28.50 263 VAL E O 1
ATOM 12345 N N . ASP E 1 287 ? 19.564 61.046 -27.716 1.00 27.02 264 ASP E N 1
ATOM 12346 C CA . ASP E 1 287 ? 19.658 61.715 -26.412 1.00 28.36 264 ASP E CA 1
ATOM 12347 C C . ASP E 1 287 ? 19.734 63.226 -26.611 1.00 31.89 264 ASP E C 1
ATOM 12348 O O . ASP E 1 287 ? 20.780 63.743 -26.973 1.00 35.31 264 ASP E O 1
ATOM 12353 N N . ARG E 1 288 ? 18.630 63.928 -26.349 1.00 35.33 265 ARG E N 1
ATOM 12354 C CA . ARG E 1 288 ? 18.552 65.380 -26.565 1.00 40.82 265 ARG E CA 1
ATOM 12355 C C . ARG E 1 288 ? 19.278 66.144 -25.477 1.00 32.23 265 ARG E C 1
ATOM 12356 O O . ARG E 1 288 ? 19.555 67.328 -25.634 1.00 32.34 265 ARG E O 1
ATOM 12364 N N . VAL E 1 289 ? 19.589 65.479 -24.370 1.00 31.53 266 VAL E N 1
ATOM 12365 C CA . VAL E 1 289 ? 20.177 66.193 -23.237 1.00 32.02 266 VAL E CA 1
ATOM 12366 C C . VAL E 1 289 ? 21.520 66.776 -23.624 1.00 34.84 266 VAL E C 1
ATOM 12367 O O . VAL E 1 289 ? 22.323 66.098 -24.234 1.00 34.84 266 VAL E O 1
ATOM 12371 N N . GLY E 1 290 ? 21.740 68.047 -23.292 1.00 45.16 267 GLY E N 1
ATOM 12372 C CA . GLY E 1 290 ? 22.976 68.747 -23.651 1.00 35.07 267 GLY E CA 1
ATOM 12373 C C . GLY E 1 290 ? 23.008 69.278 -25.077 1.00 31.44 267 GLY E C 1
ATOM 12374 O O . GLY E 1 290 ? 24.020 69.812 -25.523 1.00 39.12 267 GLY E O 1
ATOM 12375 N N . GLY E 1 291 ? 21.920 69.109 -25.815 1.00 31.73 268 GLY E N 1
ATOM 12376 C CA . GLY E 1 291 ? 21.862 69.642 -27.180 1.00 35.70 268 GLY E CA 1
ATOM 12377 C C . GLY E 1 291 ? 22.008 71.160 -27.164 1.00 40.97 268 GLY E C 1
ATOM 12378 O O . GLY E 1 291 ? 22.676 71.751 -28.017 1.00 36.57 268 GLY E O 1
ATOM 12379 N N . GLY E 1 292 ? 21.387 71.793 -26.177 1.00 38.01 269 GLY E N 1
ATOM 12380 C CA . GLY E 1 292 ? 21.495 73.248 -26.019 1.00 37.75 269 GLY E CA 1
ATOM 12381 C C . GLY E 1 292 ? 22.910 73.691 -25.665 1.00 43.81 269 GLY E C 1
ATOM 12382 O O . GLY E 1 292 ? 23.354 74.774 -26.078 1.00 45.80 269 GLY E O 1
ATOM 12383 N N . ASP E 1 293 ? 23.623 72.870 -24.895 1.00 35.66 270 ASP E N 1
ATOM 12384 C CA . ASP E 1 293 ? 24.994 73.221 -24.491 1.00 42.90 270 ASP E CA 1
ATOM 12385 C C . ASP E 1 293 ? 25.959 73.008 -25.658 1.00 41.70 270 ASP E C 1
ATOM 12386 O O . ASP E 1 293 ? 26.964 73.701 -25.786 1.00 37.38 270 ASP E O 1
ATOM 12391 N N . ALA E 1 294 ? 25.655 72.037 -26.510 1.00 38.12 271 ALA E N 1
ATOM 12392 C CA . ALA E 1 294 ? 26.392 71.886 -27.769 1.00 44.21 271 ALA E CA 1
ATOM 12393 C C . ALA E 1 294 ? 26.236 73.141 -28.646 1.00 42.97 271 ALA E C 1
ATOM 12394 O O . ALA E 1 294 ? 27.198 73.624 -29.260 1.00 36.43 271 ALA E O 1
ATOM 12396 N N . TYR E 1 295 ? 25.018 73.669 -28.703 1.00 36.36 272 TYR E N 1
ATOM 12397 C CA . TYR E 1 295 ? 24.756 74.857 -29.489 1.00 44.31 272 TYR E CA 1
ATOM 12398 C C . TYR E 1 295 ? 25.527 76.034 -28.909 1.00 46.37 272 TYR E C 1
ATOM 12399 O O . TYR E 1 295 ? 26.214 76.748 -29.641 1.00 44.27 272 TYR E O 1
ATOM 12408 N N . THR E 1 296 ? 25.425 76.211 -27.593 1.00 41.94 273 THR E N 1
ATOM 12409 C CA . THR E 1 296 ? 26.109 77.320 -26.907 1.00 43.98 273 THR E CA 1
ATOM 12410 C C . THR E 1 296 ? 27.613 77.295 -27.161 1.00 42.59 273 THR E C 1
ATOM 12411 O O . THR E 1 296 ? 28.195 78.272 -27.605 1.00 42.67 273 THR E O 1
ATOM 12415 N N . ALA E 1 297 ? 28.238 76.159 -26.875 1.00 46.23 274 ALA E N 1
ATOM 12416 C CA . ALA E 1 297 ? 29.678 76.011 -27.048 1.00 36.37 274 ALA E CA 1
ATOM 12417 C C . ALA E 1 297 ? 30.086 76.333 -28.478 1.00 36.02 274 ALA E C 1
ATOM 12418 O O . ALA E 1 297 ? 31.064 77.037 -28.717 1.00 43.58 274 ALA E O 1
ATOM 12420 N N . ALA E 1 298 ? 29.335 75.798 -29.437 1.00 37.59 275 ALA E N 1
ATOM 12421 C CA . ALA E 1 298 ? 29.647 76.016 -30.847 1.00 40.27 275 ALA E CA 1
ATOM 12422 C C . ALA E 1 298 ? 29.511 77.492 -31.212 1.00 43.51 275 ALA E C 1
ATOM 12423 O O . ALA E 1 298 ? 30.348 78.029 -31.944 1.00 41.70 275 ALA E O 1
ATOM 12425 N N . VAL E 1 299 ? 28.474 78.159 -30.708 1.00 41.36 276 VAL E N 1
ATOM 12426 C CA . VAL E 1 299 ? 28.336 79.606 -30.993 1.00 40.85 276 VAL E CA 1
ATOM 12427 C C . VAL E 1 299 ? 29.513 80.390 -30.425 1.00 45.36 276 VAL E C 1
ATOM 12428 O O . VAL E 1 299 ? 30.059 81.294 -31.081 1.00 51.17 276 VAL E O 1
ATOM 12432 N N . LEU E 1 300 ? 29.907 80.064 -29.198 1.00 48.34 277 LEU E N 1
ATOM 12433 C CA . LEU E 1 300 ? 31.049 80.756 -28.599 1.00 50.80 277 LEU E CA 1
ATOM 12434 C C . LEU E 1 300 ? 32.316 80.500 -29.424 1.00 46.93 277 LEU E C 1
ATOM 12435 O O . LEU E 1 300 ? 33.093 81.409 -29.676 1.00 45.06 277 LEU E O 1
ATOM 12440 N N . HIS E 1 301 ? 32.498 79.263 -29.876 1.00 44.71 278 HIS E N 1
ATOM 12441 C CA . HIS E 1 301 ? 33.650 78.929 -30.718 1.00 47.09 278 HIS E CA 1
ATOM 12442 C C . HIS E 1 301 ? 33.730 79.875 -31.918 1.00 53.86 278 HIS E C 1
ATOM 12443 O O . HIS E 1 301 ? 34.743 80.560 -32.118 1.00 55.85 278 HIS E O 1
ATOM 12450 N N . GLY E 1 302 ? 32.650 79.929 -32.697 1.00 54.29 279 GLY E N 1
ATOM 12451 C CA . GLY E 1 302 ? 32.549 80.845 -33.840 1.00 53.13 279 GLY E CA 1
ATOM 12452 C C . GLY E 1 302 ? 32.862 82.290 -33.483 1.00 60.36 279 GLY E C 1
ATOM 12453 O O . GLY E 1 302 ? 33.502 83.011 -34.271 1.00 59.05 279 GLY E O 1
ATOM 12454 N N . ILE E 1 303 ? 32.417 82.721 -32.299 1.00 57.28 280 ILE E N 1
ATOM 12455 C CA . ILE E 1 303 ? 32.712 84.078 -31.806 1.00 70.45 280 ILE E CA 1
ATOM 12456 C C . ILE E 1 303 ? 34.206 84.301 -31.573 1.00 68.56 280 ILE E C 1
ATOM 12457 O O . ILE E 1 303 ? 34.780 85.270 -32.072 1.00 57.99 280 ILE E O 1
ATOM 12462 N N . LEU E 1 304 ? 34.824 83.404 -30.809 1.00 56.85 281 LEU E N 1
ATOM 12463 C CA . LEU E 1 304 ? 36.258 83.477 -30.532 1.00 64.45 281 LEU E CA 1
ATOM 12464 C C . LEU E 1 304 ? 37.112 83.306 -31.798 1.00 66.18 281 LEU E C 1
ATOM 12465 O O . LEU E 1 304 ? 38.178 83.910 -31.921 1.00 65.71 281 LEU E O 1
ATOM 12470 N N . SER E 1 305 ? 36.636 82.492 -32.739 1.00 65.05 282 SER E N 1
ATOM 12471 C CA . SER E 1 305 ? 37.285 82.374 -34.050 1.00 62.49 282 SER E CA 1
ATOM 12472 C C . SER E 1 305 ? 37.086 83.644 -34.876 1.00 73.54 282 SER E C 1
ATOM 12473 O O . SER E 1 305 ? 37.721 83.822 -35.920 1.00 80.61 282 SER E O 1
ATOM 12476 N N . GLU E 1 306 ? 36.214 84.529 -34.394 1.00 64.94 283 GLU E N 1
ATOM 12477 C CA . GLU E 1 306 ? 35.825 85.725 -35.133 1.00 69.62 283 GLU E CA 1
ATOM 12478 C C . GLU E 1 306 ? 35.255 85.382 -36.510 1.00 70.81 283 GLU E C 1
ATOM 12479 O O . GLU E 1 306 ? 35.485 86.106 -37.482 1.00 73.23 283 GLU E O 1
ATOM 12485 N N . TRP E 1 307 ? 34.530 84.269 -36.596 1.00 68.22 284 TRP E N 1
ATOM 12486 C CA . TRP E 1 307 ? 33.874 83.891 -37.844 1.00 65.31 284 TRP E CA 1
ATOM 12487 C C . TRP E 1 307 ? 32.786 84.899 -38.179 1.00 66.07 284 TRP E C 1
ATOM 12488 O O . TRP E 1 307 ? 32.440 85.752 -37.360 1.00 65.42 284 TRP E O 1
ATOM 12499 N N . ARG E 1 308 ? 32.240 84.788 -39.384 1.00 68.56 285 ARG E N 1
ATOM 12500 C CA . ARG E 1 308 ? 31.051 85.545 -39.746 1.00 70.94 285 ARG E CA 1
ATOM 12501 C C . ARG E 1 308 ? 29.797 84.906 -39.136 1.00 63.78 285 ARG E C 1
ATOM 12502 O O . ARG E 1 308 ? 29.785 83.707 -38.803 1.00 62.22 285 ARG E O 1
ATOM 12510 N N . PRO E 1 309 ? 28.739 85.714 -38.971 1.00 66.35 286 PRO E N 1
ATOM 12511 C CA . PRO E 1 309 ? 27.510 85.274 -38.315 1.00 59.91 286 PRO E CA 1
ATOM 12512 C C . PRO E 1 309 ? 26.911 84.076 -39.036 1.00 56.32 286 PRO E C 1
ATOM 12513 O O . PRO E 1 309 ? 26.599 83.074 -38.402 1.00 53.23 286 PRO E O 1
ATOM 12517 N N . ASP E 1 310 ? 26.756 84.182 -40.356 1.00 55.94 287 ASP E N 1
ATOM 12518 C CA . ASP E 1 310 ? 26.206 83.079 -41.144 1.00 61.35 287 ASP E CA 1
ATOM 12519 C C . ASP E 1 310 ? 26.992 81.771 -40.985 1.00 61.19 287 ASP E C 1
ATOM 12520 O O . ASP E 1 310 ? 26.393 80.702 -40.945 1.00 56.00 287 ASP E O 1
ATOM 12525 N N . GLU E 1 311 ? 28.320 81.862 -40.896 1.00 59.24 288 GLU E N 1
ATOM 12526 C CA . GLU E 1 311 ? 29.168 80.684 -40.656 1.00 59.36 288 GLU E CA 1
ATOM 12527 C C . GLU E 1 311 ? 28.928 80.086 -39.266 1.00 58.04 288 GLU E C 1
ATOM 12528 O O . GLU E 1 311 ? 28.785 78.855 -39.119 1.00 49.13 288 GLU E O 1
ATOM 12534 N N . THR E 1 312 ? 28.878 80.952 -38.252 1.00 52.80 289 THR E N 1
ATOM 12535 C CA . THR E 1 312 ? 28.709 80.507 -36.851 1.00 53.10 289 THR E CA 1
ATOM 12536 C C . THR E 1 312 ? 27.395 79.750 -36.630 1.00 50.97 289 THR E C 1
ATOM 12537 O O . THR E 1 312 ? 27.378 78.622 -36.125 1.00 48.34 289 THR E O 1
ATOM 12541 N N . VAL E 1 313 ? 26.286 80.370 -37.011 1.00 52.15 290 VAL E N 1
ATOM 12542 C CA . VAL E 1 313 ? 24.976 79.755 -36.780 1.00 52.82 290 VAL E CA 1
ATOM 12543 C C . VAL E 1 313 ? 24.822 78.449 -37.567 1.00 46.21 290 VAL E C 1
ATOM 12544 O O . VAL E 1 313 ? 24.164 77.503 -37.115 1.00 49.61 290 VAL E O 1
ATOM 12548 N N . LYS E 1 314 ? 25.442 78.390 -38.740 1.00 48.63 291 LYS E N 1
ATOM 12549 C CA . LYS E 1 314 ? 25.432 77.172 -39.552 1.00 53.23 291 LYS E CA 1
ATOM 12550 C C . LYS E 1 314 ? 26.200 76.067 -38.826 1.00 52.44 291 LYS E C 1
ATOM 12551 O O . LYS E 1 314 ? 25.716 74.939 -38.690 1.00 47.92 291 LYS E O 1
ATOM 12557 N N . PHE E 1 315 ? 27.396 76.413 -38.348 1.00 53.36 292 PHE E N 1
ATOM 12558 C CA . PHE E 1 315 ? 28.264 75.493 -37.599 1.00 50.33 292 PHE E CA 1
ATOM 12559 C C . PHE E 1 315 ? 27.613 75.001 -36.300 1.00 55.01 292 PHE E C 1
ATOM 12560 O O . PHE E 1 315 ? 27.598 73.787 -36.014 1.00 43.35 292 PHE E O 1
ATOM 12568 N N . ALA E 1 316 ? 27.067 75.936 -35.525 1.00 43.76 293 ALA E N 1
ATOM 12569 C CA . ALA E 1 316 ? 26.530 75.617 -34.197 1.00 46.11 293 ALA E CA 1
ATOM 12570 C C . ALA E 1 316 ? 25.269 74.748 -34.260 1.00 40.08 293 ALA E C 1
ATOM 12571 O O . ALA E 1 316 ? 25.083 73.823 -33.458 1.00 45.19 293 ALA E O 1
ATOM 12573 N N . THR E 1 317 ? 24.400 75.024 -35.225 1.00 41.13 294 THR E N 1
ATOM 12574 C CA . THR E 1 317 ? 23.214 74.193 -35.403 1.00 39.97 294 THR E CA 1
ATOM 12575 C C . THR E 1 317 ? 23.584 72.754 -35.795 1.00 41.32 294 THR E C 1
ATOM 12576 O O . THR E 1 317 ? 22.990 71.790 -35.287 1.00 40.07 294 THR E O 1
ATOM 12580 N N . ALA E 1 318 ? 24.555 72.601 -36.693 1.00 40.46 295 ALA E N 1
ATOM 12581 C CA . ALA E 1 318 ? 25.042 71.265 -37.042 1.00 46.58 295 ALA E CA 1
ATOM 12582 C C . ALA E 1 318 ? 25.545 70.528 -35.797 1.00 40.42 295 ALA E C 1
ATOM 12583 O O . ALA E 1 318 ? 25.238 69.352 -35.604 1.00 39.22 295 ALA E O 1
ATOM 12585 N N . ALA E 1 319 ? 26.323 71.226 -34.970 1.00 41.89 296 ALA E N 1
ATOM 12586 C CA . ALA E 1 319 ? 26.855 70.685 -33.707 1.00 34.31 296 ALA E CA 1
ATOM 12587 C C . ALA E 1 319 ? 25.759 70.168 -32.798 1.00 36.48 296 ALA E C 1
ATOM 12588 O O . ALA E 1 319 ? 25.833 69.039 -32.266 1.00 35.91 296 ALA E O 1
ATOM 12590 N N . ALA E 1 320 ? 24.759 71.016 -32.576 1.00 37.08 297 ALA E N 1
ATOM 12591 C CA . ALA E 1 320 ? 23.636 70.685 -31.703 1.00 33.86 297 ALA E CA 1
ATOM 12592 C C . ALA E 1 320 ? 22.852 69.507 -32.272 1.00 33.98 297 ALA E C 1
ATOM 12593 O O . ALA E 1 320 ? 22.504 68.569 -31.552 1.00 36.94 297 ALA E O 1
ATOM 12595 N N . GLY E 1 321 ? 22.582 69.552 -33.574 1.00 34.36 298 GLY E N 1
ATOM 12596 C CA . GLY E 1 321 ? 21.900 68.442 -34.255 1.00 37.98 298 GLY E CA 1
ATOM 12597 C C . GLY E 1 321 ? 22.626 67.108 -34.100 1.00 38.10 298 GLY E C 1
ATOM 12598 O O . GLY E 1 321 ? 22.011 66.086 -33.766 1.00 35.39 298 GLY E O 1
ATOM 12599 N N . LEU E 1 322 ? 23.934 67.106 -34.355 1.00 34.97 299 LEU E N 1
ATOM 12600 C CA . LEU E 1 322 ? 24.724 65.874 -34.216 1.00 39.27 299 LEU E CA 1
ATOM 12601 C C . LEU E 1 322 ? 24.697 65.364 -32.769 1.00 37.34 299 LEU E C 1
ATOM 12602 O O . LEU E 1 322 ? 24.587 64.172 -32.530 1.00 34.53 299 LEU E O 1
ATOM 12607 N N . LYS E 1 323 ? 24.777 66.271 -31.800 1.00 38.22 300 LYS E N 1
ATOM 12608 C CA . LYS E 1 323 ? 24.748 65.863 -30.391 1.00 38.49 300 LYS E CA 1
ATOM 12609 C C . LYS E 1 323 ? 23.539 64.984 -30.028 1.00 40.75 300 LYS E C 1
ATOM 12610 O O . LYS E 1 323 ? 23.628 64.094 -29.167 1.00 31.73 300 LYS E O 1
ATOM 12616 N N . HIS E 1 324 ? 22.406 65.224 -30.680 1.00 35.59 301 HIS E N 1
ATOM 12617 C CA . HIS E 1 324 ? 21.213 64.422 -30.395 1.00 34.05 301 HIS E CA 1
ATOM 12618 C C . HIS E 1 324 ? 21.425 62.934 -30.651 1.00 35.82 301 HIS E C 1
ATOM 12619 O O . HIS E 1 324 ? 20.656 62.100 -30.157 1.00 29.93 301 HIS E O 1
ATOM 12626 N N . SER E 1 325 ? 22.456 62.603 -31.425 1.00 32.01 302 SER E N 1
ATOM 12627 C CA . SER E 1 325 ? 22.743 61.207 -31.764 1.00 34.24 302 SER E CA 1
ATOM 12628 C C . SER E 1 325 ? 23.660 60.510 -30.753 1.00 30.32 302 SER E C 1
ATOM 12629 O O . SER E 1 325 ? 24.040 59.364 -30.964 1.00 33.91 302 SER E O 1
ATOM 12632 N N . ILE E 1 326 ? 24.032 61.202 -29.678 1.00 28.49 303 ILE E N 1
ATOM 12633 C CA . ILE E 1 326 ? 25.030 60.673 -28.732 1.00 29.48 303 ILE E CA 1
ATOM 12634 C C . ILE E 1 326 ? 24.498 60.603 -27.301 1.00 30.49 303 ILE E C 1
ATOM 12635 O O . ILE E 1 326 ? 24.065 61.621 -26.755 1.00 32.17 303 ILE E O 1
ATOM 12640 N N . HIS E 1 327 ? 24.538 59.413 -26.688 1.00 26.92 304 HIS E N 1
ATOM 12641 C CA . HIS E 1 327 ? 24.169 59.268 -25.268 1.00 25.78 304 HIS E CA 1
ATOM 12642 C C . HIS E 1 327 ? 25.076 60.107 -24.400 1.00 30.17 304 HIS E C 1
ATOM 12643 O O . HIS E 1 327 ? 26.278 60.200 -24.664 1.00 28.44 304 HIS E O 1
ATOM 12650 N N . GLY E 1 328 ? 24.503 60.689 -23.351 1.00 27.31 305 GLY E N 1
ATOM 12651 C CA . GLY E 1 328 ? 25.279 61.412 -22.345 1.00 24.68 305 GLY E CA 1
ATOM 12652 C C . GLY E 1 328 ? 25.118 62.908 -22.551 1.00 31.94 305 GLY E C 1
ATOM 12653 O O . GLY E 1 328 ? 24.358 63.354 -23.408 1.00 33.38 305 GLY E O 1
ATOM 12654 N N . ASP E 1 329 ? 25.866 63.688 -21.789 1.00 30.61 306 ASP E N 1
ATOM 12655 C CA . ASP E 1 329 ? 25.690 65.132 -21.776 1.00 35.43 306 ASP E CA 1
ATOM 12656 C C . ASP E 1 329 ? 26.549 65.921 -22.760 1.00 33.94 306 ASP E C 1
ATOM 12657 O O . ASP E 1 329 ? 26.173 67.022 -23.144 1.00 41.92 306 ASP E O 1
ATOM 12662 N N . ILE E 1 330 ? 27.694 65.382 -23.170 1.00 32.58 307 ILE E N 1
ATOM 12663 C CA . ILE E 1 330 ? 28.666 66.188 -23.929 1.00 39.90 307 ILE E CA 1
ATOM 12664 C C . ILE E 1 330 ? 28.767 65.827 -25.413 1.00 39.95 307 ILE E C 1
ATOM 12665 O O . ILE E 1 330 ? 28.411 64.726 -25.828 1.00 36.81 307 ILE E O 1
ATOM 12670 N N . ASN E 1 331 ? 29.268 66.768 -26.202 1.00 39.96 308 ASN E N 1
ATOM 12671 C CA . ASN E 1 331 ? 29.373 66.592 -27.640 1.00 36.62 308 ASN E CA 1
ATOM 12672 C C . ASN E 1 331 ? 30.766 66.055 -27.989 1.00 37.16 308 ASN E C 1
ATOM 12673 O O . ASN E 1 331 ? 31.761 66.712 -27.735 1.00 38.59 308 ASN E O 1
ATOM 12678 N N . PRO E 1 332 ? 30.845 64.831 -28.532 1.00 39.30 309 PRO E N 1
ATOM 12679 C CA . PRO E 1 332 ? 32.161 64.216 -28.698 1.00 37.42 309 PRO E CA 1
ATOM 12680 C C . PRO E 1 332 ? 32.921 64.630 -29.970 1.00 50.86 309 PRO E C 1
ATOM 12681 O O . PRO E 1 332 ? 34.068 64.225 -30.151 1.00 42.69 309 PRO E O 1
ATOM 12685 N N . PHE E 1 333 ? 32.311 65.430 -30.840 1.00 42.28 310 PHE E N 1
ATOM 12686 C CA . PHE E 1 333 ? 32.902 65.647 -32.165 1.00 48.19 310 PHE E CA 1
ATOM 12687 C C . PHE E 1 333 ? 33.975 66.736 -32.204 1.00 40.92 310 PHE E C 1
ATOM 12688 O O . PHE E 1 333 ? 33.956 67.674 -31.397 1.00 47.14 310 PHE E O 1
ATOM 12696 N N . ASP E 1 334 ? 34.911 66.602 -33.144 1.00 37.17 311 ASP E N 1
ATOM 12697 C CA . ASP E 1 334 ? 35.880 67.663 -33.385 1.00 51.47 311 ASP E CA 1
ATOM 12698 C C . ASP E 1 334 ? 35.362 68.662 -34.427 1.00 51.93 311 ASP E C 1
ATOM 12699 O O . ASP E 1 334 ? 34.337 68.425 -35.097 1.00 41.76 311 ASP E O 1
ATOM 12704 N N . GLU E 1 335 ? 36.076 69.774 -34.561 1.00 51.90 312 GLU E N 1
ATOM 12705 C CA . GLU E 1 335 ? 35.618 70.865 -35.412 1.00 47.78 312 GLU E CA 1
ATOM 12706 C C . GLU E 1 335 ? 35.400 70.393 -36.846 1.00 57.69 312 GLU E C 1
ATOM 12707 O O . GLU E 1 335 ? 34.364 70.657 -37.453 1.00 51.85 312 GLU E O 1
ATOM 12713 N N . LYS E 1 336 ? 36.388 69.696 -37.384 1.00 48.85 313 LYS E N 1
ATOM 12714 C CA . LYS E 1 336 ? 36.349 69.291 -38.776 1.00 55.91 313 LYS E CA 1
ATOM 12715 C C . LYS E 1 336 ? 35.134 68.397 -39.057 1.00 54.23 313 LYS E C 1
ATOM 12716 O O . LYS E 1 336 ? 34.523 68.490 -40.126 1.00 51.37 313 LYS E O 1
ATOM 12722 N N . THR E 1 337 ? 34.771 67.552 -38.089 1.00 49.30 314 THR E N 1
ATOM 12723 C CA . THR E 1 337 ? 33.652 66.628 -38.257 1.00 48.63 314 THR E CA 1
ATOM 12724 C C . THR E 1 337 ? 32.319 67.355 -38.305 1.00 50.15 314 THR E C 1
ATOM 12725 O O . THR E 1 337 ? 31.414 66.969 -39.046 1.00 46.07 314 THR E O 1
ATOM 12729 N N . ILE E 1 338 ? 32.205 68.391 -37.484 1.00 37.61 315 ILE E N 1
ATOM 12730 C CA . ILE E 1 338 ? 31.041 69.238 -37.474 1.00 47.37 315 ILE E CA 1
ATOM 12731 C C . ILE E 1 338 ? 30.971 70.086 -38.750 1.00 47.39 315 ILE E C 1
ATOM 12732 O O . ILE E 1 338 ? 29.930 70.155 -39.408 1.00 46.61 315 ILE E O 1
ATOM 12737 N N . ALA E 1 339 ? 32.088 70.705 -39.113 1.00 47.44 316 ALA E N 1
ATOM 12738 C CA . ALA E 1 339 ? 32.116 71.588 -40.277 1.00 46.40 316 ALA E CA 1
ATOM 12739 C C . ALA E 1 339 ? 31.845 70.775 -41.555 1.00 51.38 316 ALA E C 1
ATOM 12740 O O . ALA E 1 339 ? 31.185 71.250 -42.476 1.00 46.48 316 ALA E O 1
ATOM 12742 N N . ASP E 1 340 ? 32.343 69.544 -41.602 1.00 46.22 317 ASP E N 1
ATOM 12743 C CA . ASP E 1 340 ? 32.083 68.668 -42.746 1.00 49.57 317 ASP E CA 1
ATOM 12744 C C . ASP E 1 340 ? 30.594 68.353 -42.891 1.00 57.80 317 ASP E C 1
ATOM 12745 O O . ASP E 1 340 ? 30.056 68.345 -44.005 1.00 48.72 317 ASP E O 1
ATOM 12750 N N . PHE E 1 341 ? 29.934 68.084 -41.765 1.00 47.61 318 PHE E N 1
ATOM 12751 C CA . PHE E 1 341 ? 28.488 67.878 -41.760 1.00 45.58 318 PHE E CA 1
ATOM 12752 C C . PHE E 1 341 ? 27.677 69.130 -42.136 1.00 58.38 318 PHE E C 1
ATOM 12753 O O . PHE E 1 341 ? 26.737 69.047 -42.933 1.00 53.88 318 PHE E O 1
ATOM 12761 N N . ALA E 1 342 ? 28.029 70.276 -41.552 1.00 44.28 319 ALA E N 1
ATOM 12762 C CA . ALA E 1 342 ? 27.400 71.539 -41.915 1.00 55.46 319 ALA E CA 1
ATOM 12763 C C . ALA E 1 342 ? 27.467 71.815 -43.426 1.00 63.11 319 ALA E C 1
ATOM 12764 O O . ALA E 1 342 ? 26.489 72.259 -44.025 1.00 61.06 319 ALA E O 1
ATOM 12766 N N . ALA E 1 343 ? 28.620 71.561 -44.035 1.00 56.56 320 ALA E N 1
ATOM 12767 C CA . ALA E 1 343 ? 28.819 71.861 -45.455 1.00 55.80 320 ALA E CA 1
ATOM 12768 C C . ALA E 1 343 ? 28.167 70.847 -46.403 1.00 58.33 320 ALA E C 1
ATOM 12769 O O . ALA E 1 343 ? 28.173 71.043 -47.613 1.00 78.17 320 ALA E O 1
ATOM 12771 N N . ASP E 1 344 ? 27.615 69.764 -45.860 1.00 77.34 321 ASP E N 1
ATOM 12772 C CA . ASP E 1 344 ? 26.965 68.745 -46.693 1.00 81.58 321 ASP E CA 1
ATOM 12773 C C . ASP E 1 344 ? 25.515 69.085 -47.017 1.00 102.56 321 ASP E C 1
ATOM 12774 O O . ASP E 1 344 ? 25.050 68.843 -48.131 1.00 106.76 321 ASP E O 1
ATOM 12779 N N . LYS E 1 345 ? 24.811 69.642 -46.034 1.00 89.76 322 LYS E N 1
ATOM 12780 C CA . LYS E 1 345 ? 23.380 69.916 -46.154 1.00 137.48 322 LYS E CA 1
ATOM 12781 C C . LYS E 1 345 ? 23.035 70.754 -47.389 1.00 147.25 322 LYS E C 1
ATOM 12782 O O . LYS E 1 345 ? 22.146 70.395 -48.164 1.00 117.15 322 LYS E O 1
ATOM 12788 N N . SER E 1 346 ? 23.735 71.871 -47.562 1.00 139.83 323 SER E N 1
ATOM 12789 C CA . SER E 1 346 ? 23.486 72.769 -48.690 1.00 124.10 323 SER E CA 1
ATOM 12790 C C . SER E 1 346 ? 24.578 72.661 -49.753 1.00 121.36 323 SER E C 1
ATOM 12791 O O . SER E 1 346 ? 25.094 71.575 -50.022 1.00 91.31 323 SER E O 1
ATOM 12794 N N . LYS F 1 25 ? -14.361 50.301 -8.408 1.00 58.21 2 LYS F N 1
ATOM 12795 C CA . LYS F 1 25 ? -15.174 49.171 -8.848 1.00 59.79 2 LYS F CA 1
ATOM 12796 C C . LYS F 1 25 ? -14.243 48.032 -9.246 1.00 50.78 2 LYS F C 1
ATOM 12797 O O . LYS F 1 25 ? -13.251 48.254 -9.934 1.00 49.79 2 LYS F O 1
ATOM 12803 N N . GLN F 1 26 ? -14.558 46.818 -8.814 1.00 42.20 3 GLN F N 1
ATOM 12804 C CA . GLN F 1 26 ? -13.648 45.695 -9.006 1.00 40.75 3 GLN F CA 1
ATOM 12805 C C . GLN F 1 26 ? -13.944 44.887 -10.262 1.00 43.32 3 GLN F C 1
ATOM 12806 O O . GLN F 1 26 ? -15.089 44.795 -10.712 1.00 41.62 3 GLN F O 1
ATOM 12812 N N . VAL F 1 27 ? -12.899 44.282 -10.818 1.00 39.22 4 VAL F N 1
ATOM 12813 C CA . VAL F 1 27 ? -13.025 43.548 -12.068 1.00 34.84 4 VAL F CA 1
ATOM 12814 C C . VAL F 1 27 ? -12.392 42.174 -11.926 1.00 39.20 4 VAL F C 1
ATOM 12815 O O . VAL F 1 27 ? -11.342 42.045 -11.318 1.00 39.12 4 VAL F O 1
ATOM 12819 N N . VAL F 1 28 ? -13.037 41.154 -12.481 1.00 35.25 5 VAL F N 1
ATOM 12820 C CA . VAL F 1 28 ? -12.455 39.822 -12.572 1.00 34.79 5 VAL F CA 1
ATOM 12821 C C . VAL F 1 28 ? -12.209 39.491 -14.047 1.00 40.48 5 VAL F C 1
ATOM 12822 O O . VAL F 1 28 ? -12.979 39.905 -14.913 1.00 38.23 5 VAL F O 1
ATOM 12826 N N . THR F 1 29 ? -11.112 38.794 -14.343 1.00 35.35 6 THR F N 1
ATOM 12827 C CA . THR F 1 29 ? -10.852 38.332 -15.707 1.00 32.92 6 THR F CA 1
ATOM 12828 C C . THR F 1 29 ? -10.566 36.840 -15.665 1.00 38.25 6 THR F C 1
ATOM 12829 O O . THR F 1 29 ? -10.342 36.266 -14.602 1.00 34.92 6 THR F O 1
ATOM 12833 N N . ILE F 1 30 ? -10.596 36.207 -16.828 1.00 37.36 7 ILE F N 1
ATOM 12834 C CA . ILE F 1 30 ? -10.279 34.800 -16.934 1.00 34.35 7 ILE F CA 1
ATOM 12835 C C . ILE F 1 30 ? -9.316 34.684 -18.098 1.00 35.51 7 ILE F C 1
ATOM 12836 O O . ILE F 1 30 ? -9.592 35.193 -19.185 1.00 33.80 7 ILE F O 1
ATOM 12841 N N . GLY F 1 31 ? -8.187 34.019 -17.898 1.00 34.11 8 GLY F N 1
ATOM 12842 C CA . GLY F 1 31 ? -7.267 33.842 -19.021 1.00 34.14 8 GLY F CA 1
ATOM 12843 C C . GLY F 1 31 ? -5.939 33.212 -18.671 1.00 37.16 8 GLY F C 1
ATOM 12844 O O . GLY F 1 31 ? -5.619 33.015 -17.485 1.00 35.70 8 GLY F O 1
ATOM 12845 N N . GLU F 1 32 ? -5.173 32.889 -19.712 1.00 33.22 9 GLU F N 1
ATOM 12846 C CA . GLU F 1 32 ? -3.862 32.261 -19.558 1.00 31.64 9 GLU F CA 1
ATOM 12847 C C . GLU F 1 32 ? -2.745 33.299 -19.518 1.00 32.75 9 GLU F C 1
ATOM 12848 O O . GLU F 1 32 ? -2.761 34.276 -20.284 1.00 32.62 9 GLU F O 1
ATOM 12854 N N . LEU F 1 33 ? -1.791 33.095 -18.612 1.00 31.94 10 LEU F N 1
ATOM 12855 C CA . LEU F 1 33 ? -0.544 33.864 -18.622 1.00 33.38 10 LEU F CA 1
ATOM 12856 C C . LEU F 1 33 ? 0.510 33.111 -19.426 1.00 31.21 10 LEU F C 1
ATOM 12857 O O . LEU F 1 33 ? 0.688 31.903 -19.250 1.00 31.01 10 LEU F O 1
ATOM 12862 N N . LEU F 1 34 ? 1.193 33.816 -20.315 1.00 28.70 11 LEU F N 1
ATOM 12863 C CA . LEU F 1 34 ? 2.304 33.238 -21.069 1.00 27.70 11 LEU F CA 1
ATOM 12864 C C . LEU F 1 34 ? 3.610 33.930 -20.726 1.00 28.44 11 LEU F C 1
ATOM 12865 O O . LEU F 1 34 ? 3.630 35.114 -20.373 1.00 27.72 11 LEU F O 1
ATOM 12870 N N . MET F 1 35 ? 4.712 33.208 -20.838 1.00 27.24 12 MET F N 1
ATOM 12871 C CA . MET F 1 35 ? 5.991 33.887 -20.775 1.00 26.25 12 MET F CA 1
ATOM 12872 C C . MET F 1 35 ? 6.435 34.156 -22.191 1.00 29.48 12 MET F C 1
ATOM 12873 O O . MET F 1 35 ? 6.611 33.222 -22.971 1.00 25.70 12 MET F O 1
ATOM 12878 N N . ARG F 1 36 ? 6.688 35.406 -22.489 1.00 23.25 13 ARG F N 1
ATOM 12879 C CA A ARG F 1 36 ? 7.173 35.807 -23.796 0.50 25.74 13 ARG F CA 1
ATOM 12880 C CA B ARG F 1 36 ? 7.200 35.809 -23.759 0.50 25.28 13 ARG F CA 1
ATOM 12881 C C . ARG F 1 36 ? 8.723 35.889 -23.704 1.00 25.23 13 ARG F C 1
ATOM 12882 O O . ARG F 1 36 ? 9.272 36.401 -22.788 1.00 26.61 13 ARG F O 1
ATOM 12897 N N . LEU F 1 37 ? 9.370 35.340 -24.705 1.00 21.92 14 LEU F N 1
ATOM 12898 C CA . LEU F 1 37 ? 10.827 35.314 -24.763 1.00 24.00 14 LEU F CA 1
ATOM 12899 C C . LEU F 1 37 ? 11.229 36.029 -26.042 1.00 31.65 14 LEU F C 1
ATOM 12900 O O . LEU F 1 37 ? 10.970 35.508 -27.134 1.00 28.28 14 LEU F O 1
ATOM 12905 N N . SER F 1 38 ? 11.832 37.220 -25.928 1.00 25.13 15 SER F N 1
ATOM 12906 C CA A SER F 1 38 ? 12.077 38.088 -27.088 0.50 26.33 15 SER F CA 1
ATOM 12907 C CA B SER F 1 38 ? 12.081 38.028 -27.121 0.50 26.10 15 SER F CA 1
ATOM 12908 C C . SER F 1 38 ? 13.558 38.317 -27.420 1.00 28.83 15 SER F C 1
ATOM 12909 O O . SER F 1 38 ? 14.388 38.453 -26.522 1.00 25.53 15 SER F O 1
ATOM 12914 N N . THR F 1 39 ? 13.868 38.415 -28.712 1.00 23.12 16 THR F N 1
ATOM 12915 C CA . THR F 1 39 ? 15.191 38.805 -29.156 1.00 22.14 16 THR F CA 1
ATOM 12916 C C . THR F 1 39 ? 15.271 40.324 -29.010 1.00 25.54 16 THR F C 1
ATOM 12917 O O . THR F 1 39 ? 14.250 40.996 -28.889 1.00 24.53 16 THR F O 1
ATOM 12921 N N . GLN F 1 40 ? 16.487 40.852 -29.040 1.00 23.66 17 GLN F N 1
ATOM 12922 C CA A GLN F 1 40 ? 16.670 42.302 -28.969 0.50 24.77 17 GLN F CA 1
ATOM 12923 C CA B GLN F 1 40 ? 16.746 42.276 -28.979 0.50 25.76 17 GLN F CA 1
ATOM 12924 C C . GLN F 1 40 ? 16.538 42.880 -30.378 1.00 29.15 17 GLN F C 1
ATOM 12925 O O . GLN F 1 40 ? 16.494 42.153 -31.387 1.00 25.37 17 GLN F O 1
ATOM 12936 N N . GLN F 1 41 ? 16.430 44.189 -30.457 1.00 25.00 18 GLN F N 1
ATOM 12937 C CA . GLN F 1 41 ? 16.213 44.817 -31.725 1.00 27.93 18 GLN F CA 1
ATOM 12938 C C . GLN F 1 41 ? 17.312 44.407 -32.707 1.00 28.30 18 GLN F C 1
ATOM 12939 O O . GLN F 1 41 ? 18.485 44.405 -32.359 1.00 27.52 18 GLN F O 1
ATOM 12945 N N . GLY F 1 42 ? 16.929 44.044 -33.933 1.00 27.99 19 GLY F N 1
ATOM 12946 C CA . GLY F 1 42 ? 17.901 43.735 -34.983 1.00 24.79 19 GLY F CA 1
ATOM 12947 C C . GLY F 1 42 ? 18.568 42.374 -34.882 1.00 30.10 19 GLY F C 1
ATOM 12948 O O . GLY F 1 42 ? 19.472 42.075 -35.659 1.00 30.36 19 GLY F O 1
ATOM 12949 N N . ILE F 1 43 ? 18.138 41.547 -33.929 1.00 23.36 20 ILE F N 1
ATOM 12950 C CA . ILE F 1 43 ? 18.743 40.232 -33.749 1.00 30.22 20 ILE F CA 1
ATOM 12951 C C . ILE F 1 43 ? 17.702 39.193 -34.108 1.00 29.22 20 ILE F C 1
ATOM 12952 O O . ILE F 1 43 ? 16.628 39.150 -33.510 1.00 30.13 20 ILE F O 1
ATOM 12957 N N . PRO F 1 44 ? 17.996 38.379 -35.111 1.00 28.96 21 PRO F N 1
ATOM 12958 C CA . PRO F 1 44 ? 17.104 37.287 -35.498 1.00 30.29 21 PRO F CA 1
ATOM 12959 C C . PRO F 1 44 ? 17.258 36.073 -34.578 1.00 34.91 21 PRO F C 1
ATOM 12960 O O . PRO F 1 44 ? 18.268 35.938 -33.880 1.00 31.98 21 PRO F O 1
ATOM 12964 N N . PHE F 1 45 ? 16.245 35.214 -34.543 1.00 29.74 22 PHE F N 1
ATOM 12965 C CA . PHE F 1 45 ? 16.362 33.963 -33.809 1.00 36.76 22 PHE F CA 1
ATOM 12966 C C . PHE F 1 45 ? 17.725 33.304 -34.025 1.00 37.47 22 PHE F C 1
ATOM 12967 O O . PHE F 1 45 ? 18.366 32.866 -33.077 1.00 28.73 22 PHE F O 1
ATOM 12975 N N . SER F 1 46 ? 18.164 33.233 -35.278 1.00 37.73 23 SER F N 1
ATOM 12976 C CA . SER F 1 46 ? 19.352 32.454 -35.627 1.00 42.15 23 SER F CA 1
ATOM 12977 C C . SER F 1 46 ? 20.651 32.967 -35.017 1.00 36.23 23 SER F C 1
ATOM 12978 O O . SER F 1 46 ? 21.649 32.252 -35.011 1.00 38.91 23 SER F O 1
ATOM 12981 N N . GLN F 1 47 ? 20.649 34.200 -34.514 1.00 34.57 24 GLN F N 1
ATOM 12982 C CA . GLN F 1 47 ? 21.865 34.784 -33.953 1.00 31.50 24 GLN F CA 1
ATOM 12983 C C . GLN F 1 47 ? 21.730 35.215 -32.499 1.00 40.21 24 GLN F C 1
ATOM 12984 O O . GLN F 1 47 ? 22.666 35.759 -31.930 1.00 34.65 24 GLN F O 1
ATOM 12990 N N . THR F 1 48 ? 20.570 35.001 -31.901 1.00 29.65 25 THR F N 1
ATOM 12991 C CA A THR F 1 48 ? 20.363 35.466 -30.547 0.50 25.59 25 THR F CA 1
ATOM 12992 C CA B THR F 1 48 ? 20.327 35.437 -30.535 0.50 26.21 25 THR F CA 1
ATOM 12993 C C . THR F 1 48 ? 21.109 34.563 -29.563 1.00 29.30 25 THR F C 1
ATOM 12994 O O . THR F 1 48 ? 21.214 33.358 -29.768 1.00 30.17 25 THR F O 1
ATOM 13001 N N . THR F 1 49 ? 21.660 35.164 -28.508 1.00 26.13 26 THR F N 1
ATOM 13002 C CA . THR F 1 49 ? 22.367 34.390 -27.454 1.00 28.93 26 THR F CA 1
ATOM 13003 C C . THR F 1 49 ? 21.637 34.500 -26.123 1.00 28.46 26 THR F C 1
ATOM 13004 O O . THR F 1 49 ? 21.986 33.823 -25.169 1.00 26.43 26 THR F O 1
ATOM 13008 N N . ALA F 1 50 ? 20.634 35.369 -26.060 1.00 29.27 27 ALA F N 1
ATOM 13009 C CA . ALA F 1 50 ? 19.835 35.542 -24.852 1.00 27.22 27 ALA F CA 1
ATOM 13010 C C . ALA F 1 50 ? 18.424 35.936 -25.262 1.00 29.74 27 ALA F C 1
ATOM 13011 O O . ALA F 1 50 ? 18.204 36.404 -26.373 1.00 34.32 27 ALA F O 1
ATOM 13013 N N . LEU F 1 51 ? 17.456 35.711 -24.391 1.00 24.03 28 LEU F N 1
ATOM 13014 C CA . LEU F 1 51 ? 16.087 36.126 -24.690 1.00 23.88 28 LEU F CA 1
ATOM 13015 C C . LEU F 1 51 ? 15.548 36.896 -23.510 1.00 27.97 28 LEU F C 1
ATOM 13016 O O . LEU F 1 51 ? 15.675 36.439 -22.367 1.00 25.82 28 LEU F O 1
ATOM 13021 N N . ASP F 1 52 ? 14.954 38.057 -23.772 1.00 22.48 29 ASP F N 1
ATOM 13022 C CA . ASP F 1 52 ? 14.340 38.837 -22.702 1.00 29.02 29 ASP F CA 1
ATOM 13023 C C . ASP F 1 52 ? 12.996 38.257 -22.318 1.00 28.35 29 ASP F C 1
ATOM 13024 O O . ASP F 1 52 ? 12.256 37.778 -23.167 1.00 29.70 29 ASP F O 1
ATOM 13029 N N . ILE F 1 53 ? 12.672 38.314 -21.035 1.00 25.67 30 ILE F N 1
ATOM 13030 C CA . ILE F 1 53 ? 11.471 37.674 -20.518 1.00 24.27 30 ILE F CA 1
ATOM 13031 C C . ILE F 1 53 ? 10.394 38.693 -20.251 1.00 28.77 30 ILE F C 1
ATOM 13032 O O . ILE F 1 53 ? 10.658 39.691 -19.598 1.00 25.95 30 ILE F O 1
ATOM 13037 N N . HIS F 1 54 ? 9.177 38.449 -20.729 1.00 24.80 31 HIS F N 1
ATOM 13038 C CA . HIS F 1 54 ? 8.055 39.245 -20.267 1.00 25.84 31 HIS F CA 1
ATOM 13039 C C . HIS F 1 54 ? 6.875 38.329 -19.975 1.00 28.76 31 HIS F C 1
ATOM 13040 O O . HIS F 1 54 ? 6.582 37.424 -20.745 1.00 32.36 31 HIS F O 1
ATOM 13047 N N . ILE F 1 55 ? 6.206 38.551 -18.859 1.00 26.33 32 ILE F N 1
ATOM 13048 C CA . ILE F 1 55 ? 5.008 37.798 -18.553 1.00 25.62 32 ILE F CA 1
ATOM 13049 C C . ILE F 1 55 ? 3.792 38.568 -19.040 1.00 27.16 32 ILE F C 1
ATOM 13050 O O . ILE F 1 55 ? 3.705 39.786 -18.865 1.00 26.62 32 ILE F O 1
ATOM 13055 N N . GLY F 1 56 ? 2.833 37.868 -19.619 1.00 26.35 33 GLY F N 1
ATOM 13056 C CA . GLY F 1 56 ? 1.621 38.536 -20.077 1.00 30.08 33 GLY F CA 1
ATOM 13057 C C . GLY F 1 56 ? 0.555 37.598 -20.605 1.00 31.49 33 GLY F C 1
ATOM 13058 O O . GLY F 1 56 ? 0.728 36.388 -20.608 1.00 36.38 33 GLY F O 1
ATOM 13059 N N . GLY F 1 57 ? -0.552 38.179 -21.050 1.00 34.95 34 GLY F N 1
ATOM 13060 C CA . GLY F 1 57 ? -1.678 37.447 -21.616 1.00 31.67 34 GLY F CA 1
ATOM 13061 C C . GLY F 1 57 ? -2.784 38.464 -21.756 1.00 29.61 34 GLY F C 1
ATOM 13062 O O . GLY F 1 57 ? -2.915 39.348 -20.909 1.00 34.94 34 GLY F O 1
ATOM 13063 N N . ALA F 1 58 ? -3.580 38.364 -22.817 1.00 32.66 35 ALA F N 1
ATOM 13064 C CA . ALA F 1 58 ? -4.583 39.382 -23.089 1.00 33.33 35 ALA F CA 1
ATOM 13065 C C . ALA F 1 58 ? -5.352 39.791 -21.823 1.00 29.63 35 ALA F C 1
ATOM 13066 O O . ALA F 1 58 ? -5.319 40.955 -21.415 1.00 30.16 35 ALA F O 1
ATOM 13068 N N . GLU F 1 59 ? -6.039 38.838 -21.204 1.00 29.35 36 GLU F N 1
ATOM 13069 C CA . GLU F 1 59 ? -6.888 39.150 -20.041 1.00 31.19 36 GLU F CA 1
ATOM 13070 C C . GLU F 1 59 ? -6.063 39.525 -18.804 1.00 32.28 36 GLU F C 1
ATOM 13071 O O . GLU F 1 59 ? -6.468 40.370 -18.003 1.00 32.46 36 GLU F O 1
ATOM 13077 N N . ALA F 1 60 ? -4.912 38.890 -18.637 1.00 28.84 37 ALA F N 1
ATOM 13078 C CA . ALA F 1 60 ? -4.057 39.228 -17.500 1.00 32.55 37 ALA F CA 1
ATOM 13079 C C . ALA F 1 60 ? -3.520 40.651 -17.673 1.00 31.69 37 ALA F C 1
ATOM 13080 O O . ALA F 1 60 ? -3.363 41.377 -16.699 1.00 28.52 37 ALA F O 1
ATOM 13082 N N . ASN F 1 61 ? -3.239 41.048 -18.916 1.00 28.72 38 ASN F N 1
ATOM 13083 C CA . ASN F 1 61 ? -2.806 42.425 -19.194 1.00 29.80 38 ASN F CA 1
ATOM 13084 C C . ASN F 1 61 ? -3.916 43.425 -18.859 1.00 27.72 38 ASN F C 1
ATOM 13085 O O . ASN F 1 61 ? -3.687 44.445 -18.213 1.00 29.72 38 ASN F O 1
ATOM 13090 N N . VAL F 1 62 ? -5.129 43.129 -19.303 1.00 31.72 39 VAL F N 1
ATOM 13091 C CA . VAL F 1 62 ? -6.272 43.950 -18.919 1.00 29.16 39 VAL F CA 1
ATOM 13092 C C . VAL F 1 62 ? -6.376 44.104 -17.393 1.00 30.05 39 VAL F C 1
ATOM 13093 O O . VAL F 1 62 ? -6.525 45.217 -16.903 1.00 29.62 39 VAL F O 1
ATOM 13097 N N . ALA F 1 63 ? -6.243 43.008 -16.647 1.00 30.49 40 ALA F N 1
ATOM 13098 C CA . ALA F 1 63 ? -6.300 43.074 -15.183 1.00 28.45 40 ALA F CA 1
ATOM 13099 C C . ALA F 1 63 ? -5.186 43.958 -14.613 1.00 28.82 40 ALA F C 1
ATOM 13100 O O . ALA F 1 63 ? -5.433 44.791 -13.745 1.00 33.26 40 ALA F O 1
ATOM 13102 N N . VAL F 1 64 ? -3.956 43.770 -15.086 1.00 29.55 41 VAL F N 1
ATOM 13103 C CA . VAL F 1 64 ? -2.864 44.583 -14.589 1.00 27.99 41 VAL F CA 1
ATOM 13104 C C . VAL F 1 64 ? -3.104 46.067 -14.920 1.00 30.00 41 VAL F C 1
ATOM 13105 O O . VAL F 1 64 ? -2.902 46.942 -14.086 1.00 31.86 41 VAL F O 1
ATOM 13109 N N . ASN F 1 65 ? -3.509 46.348 -16.155 1.00 25.14 42 ASN F N 1
ATOM 13110 C CA . ASN F 1 65 ? -3.719 47.724 -16.592 1.00 30.24 42 ASN F CA 1
ATOM 13111 C C . ASN F 1 65 ? -4.847 48.405 -15.822 1.00 32.83 42 ASN F C 1
ATOM 13112 O O . ASN F 1 65 ? -4.754 49.588 -15.482 1.00 34.11 42 ASN F O 1
ATOM 13117 N N . LEU F 1 66 ? -5.908 47.661 -15.533 1.00 30.82 43 LEU F N 1
ATOM 13118 C CA . LEU F 1 66 ? -6.993 48.200 -14.702 1.00 37.85 43 LEU F CA 1
ATOM 13119 C C . LEU F 1 66 ? -6.516 48.496 -13.286 1.00 37.01 43 LEU F C 1
ATOM 13120 O O . LEU F 1 66 ? -6.939 49.487 -12.685 1.00 35.69 43 LEU F O 1
ATOM 13125 N N . SER F 1 67 ? -5.650 47.636 -12.750 1.00 34.03 44 SER F N 1
ATOM 13126 C CA A SER F 1 67 ? -5.110 47.836 -11.405 0.50 36.52 44 SER F CA 1
ATOM 13127 C CA B SER F 1 67 ? -5.119 47.842 -11.402 0.50 37.14 44 SER F CA 1
ATOM 13128 C C . SER F 1 67 ? -4.270 49.106 -11.360 1.00 34.58 44 SER F C 1
ATOM 13129 O O . SER F 1 67 ? -4.290 49.832 -10.384 1.00 35.82 44 SER F O 1
ATOM 13134 N N . LYS F 1 68 ? -3.529 49.362 -12.437 1.00 36.11 45 LYS F N 1
ATOM 13135 C CA A LYS F 1 68 ? -2.753 50.589 -12.566 0.50 38.02 45 LYS F CA 1
ATOM 13136 C CA B LYS F 1 68 ? -2.750 50.590 -12.548 0.50 38.18 45 LYS F CA 1
ATOM 13137 C C . LYS F 1 68 ? -3.651 51.820 -12.489 1.00 40.66 45 LYS F C 1
ATOM 13138 O O . LYS F 1 68 ? -3.221 52.887 -12.071 1.00 42.95 45 LYS F O 1
ATOM 13149 N N . LEU F 1 69 ? -4.902 51.666 -12.903 1.00 35.82 46 LEU F N 1
ATOM 13150 C CA . LEU F 1 69 ? -5.839 52.785 -12.915 1.00 40.68 46 LEU F CA 1
ATOM 13151 C C . LEU F 1 69 ? -6.730 52.785 -11.681 1.00 46.16 46 LEU F C 1
ATOM 13152 O O . LEU F 1 69 ? -7.743 53.481 -11.646 1.00 42.54 46 LEU F O 1
ATOM 13157 N N . GLY F 1 70 ? -6.356 51.997 -10.674 1.00 42.61 47 GLY F N 1
ATOM 13158 C CA . GLY F 1 70 ? -6.998 52.073 -9.359 1.00 41.25 47 GLY F CA 1
ATOM 13159 C C . GLY F 1 70 ? -8.066 51.031 -9.059 1.00 42.21 47 GLY F C 1
ATOM 13160 O O . GLY F 1 70 ? -8.658 51.043 -7.989 1.00 46.01 47 GLY F O 1
ATOM 13161 N N . HIS F 1 71 ? -8.330 50.128 -9.995 1.00 37.70 48 HIS F N 1
ATOM 13162 C CA . HIS F 1 71 ? -9.379 49.134 -9.778 1.00 43.71 48 HIS F CA 1
ATOM 13163 C C . HIS F 1 71 ? -8.771 47.880 -9.182 1.00 39.70 48 HIS F C 1
ATOM 13164 O O . HIS F 1 71 ? -7.834 47.333 -9.741 1.00 43.06 48 HIS F O 1
ATOM 13171 N N . PRO F 1 72 ? -9.297 47.427 -8.037 1.00 39.80 49 PRO F N 1
ATOM 13172 C CA . PRO F 1 72 ? -8.876 46.121 -7.536 1.00 43.53 49 PRO F CA 1
ATOM 13173 C C . PRO F 1 72 ? -9.332 45.065 -8.541 1.00 38.20 49 PRO F C 1
ATOM 13174 O O . PRO F 1 72 ? -10.501 45.046 -8.909 1.00 40.30 49 PRO F O 1
ATOM 13178 N N . THR F 1 73 ? -8.419 44.212 -8.996 1.00 35.56 50 THR F N 1
ATOM 13179 C CA . THR F 1 73 ? -8.756 43.182 -9.970 1.00 34.55 50 THR F CA 1
ATOM 13180 C C . THR F 1 73 ? -8.325 41.827 -9.448 1.00 32.44 50 THR F C 1
ATOM 13181 O O . THR F 1 73 ? -7.476 41.740 -8.570 1.00 35.32 50 THR F O 1
ATOM 13185 N N . ARG F 1 74 ? -8.917 40.772 -9.995 1.00 33.43 51 ARG F N 1
ATOM 13186 C CA . ARG F 1 74 ? -8.526 39.404 -9.683 1.00 36.49 51 ARG F CA 1
ATOM 13187 C C . ARG F 1 74 ? -8.634 38.577 -10.967 1.00 38.41 51 ARG F C 1
ATOM 13188 O O . ARG F 1 74 ? -9.301 38.983 -11.916 1.00 35.68 51 ARG F O 1
ATOM 13196 N N . ILE F 1 75 ? -7.963 37.436 -11.021 1.00 31.66 52 ILE F N 1
ATOM 13197 C CA . ILE F 1 75 ? -7.967 36.651 -12.251 1.00 35.02 52 ILE F CA 1
ATOM 13198 C C . ILE F 1 75 ? -8.105 35.178 -11.931 1.00 36.08 52 ILE F C 1
ATOM 13199 O O . ILE F 1 75 ? -7.430 34.668 -11.037 1.00 36.62 52 ILE F O 1
ATOM 13204 N N . ALA F 1 76 ? -8.994 34.500 -12.646 1.00 33.23 53 ALA F N 1
ATOM 13205 C CA . ALA F 1 76 ? -9.095 33.057 -12.526 1.00 33.55 53 ALA F CA 1
ATOM 13206 C C . ALA F 1 76 ? -8.161 32.451 -13.565 1.00 41.66 53 ALA F C 1
ATOM 13207 O O . ALA F 1 76 ? -8.316 32.705 -14.753 1.00 34.54 53 ALA F O 1
ATOM 13209 N N . THR F 1 77 ? -7.192 31.654 -13.123 1.00 33.77 54 THR F N 1
ATOM 13210 C CA . THR F 1 77 ? -6.196 31.113 -14.040 1.00 32.86 54 THR F CA 1
ATOM 13211 C C . THR F 1 77 ? -5.511 29.875 -13.463 1.00 37.66 54 THR F C 1
ATOM 13212 O O . THR F 1 77 ? -5.789 29.460 -12.322 1.00 38.68 54 THR F O 1
ATOM 13216 N N . VAL F 1 78 ? -4.637 29.273 -14.264 1.00 39.25 55 VAL F N 1
ATOM 13217 C CA . VAL F 1 78 ? -3.941 28.058 -13.865 1.00 32.38 55 VAL F CA 1
ATOM 13218 C C . VAL F 1 78 ? -2.463 28.165 -14.228 1.00 31.00 55 VAL F C 1
ATOM 13219 O O . VAL F 1 78 ? -2.127 28.561 -15.346 1.00 30.95 55 VAL F O 1
ATOM 13223 N N . VAL F 1 79 ? -1.587 27.795 -13.293 1.00 32.95 56 VAL F N 1
ATOM 13224 C CA . VAL F 1 79 ? -0.145 27.745 -13.555 1.00 30.22 56 VAL F CA 1
ATOM 13225 C C . VAL F 1 79 ? 0.429 26.467 -12.944 1.00 35.05 56 VAL F C 1
ATOM 13226 O O . VAL F 1 79 ? -0.134 25.928 -12.004 1.00 38.75 56 VAL F O 1
ATOM 13230 N N . PRO F 1 80 ? 1.557 25.978 -13.486 1.00 33.34 57 PRO F N 1
ATOM 13231 C CA . PRO F 1 80 ? 2.211 24.826 -12.885 1.00 37.08 57 PRO F CA 1
ATOM 13232 C C . PRO F 1 80 ? 2.815 25.176 -11.524 1.00 38.08 57 PRO F C 1
ATOM 13233 O O . PRO F 1 80 ? 3.170 26.335 -11.270 1.00 35.44 57 PRO F O 1
ATOM 13237 N N . ALA F 1 81 ? 2.920 24.177 -10.657 1.00 38.79 58 ALA F N 1
ATOM 13238 C CA . ALA F 1 81 ? 3.570 24.351 -9.366 1.00 38.22 58 ALA F CA 1
ATOM 13239 C C . ALA F 1 81 ? 5.072 24.190 -9.533 1.00 39.70 58 ALA F C 1
ATOM 13240 O O . ALA F 1 81 ? 5.647 23.223 -9.054 1.00 46.99 58 ALA F O 1
ATOM 13242 N N . ASN F 1 82 ? 5.688 25.124 -10.247 1.00 41.00 59 ASN F N 1
ATOM 13243 C CA . ASN F 1 82 ? 7.130 25.162 -10.410 1.00 37.93 59 ASN F CA 1
ATOM 13244 C C . ASN F 1 82 ? 7.583 26.618 -10.468 1.00 33.47 59 ASN F C 1
ATOM 13245 O O . ASN F 1 82 ? 6.751 27.521 -10.423 1.00 32.14 59 ASN F O 1
ATOM 13250 N N . PRO F 1 83 ? 8.902 26.853 -10.533 1.00 35.72 60 PRO F N 1
ATOM 13251 C CA . PRO F 1 83 ? 9.425 28.211 -10.448 1.00 33.96 60 PRO F CA 1
ATOM 13252 C C . PRO F 1 83 ? 9.012 29.113 -11.605 1.00 33.88 60 PRO F C 1
ATOM 13253 O O . PRO F 1 83 ? 8.986 30.331 -11.446 1.00 34.26 60 PRO F O 1
ATOM 13257 N N . ILE F 1 84 ? 8.713 28.522 -12.760 1.00 33.55 61 ILE F N 1
ATOM 13258 C CA . ILE F 1 84 ? 8.282 29.273 -13.931 1.00 30.78 61 ILE F CA 1
ATOM 13259 C C . ILE F 1 84 ? 6.825 29.686 -13.748 1.00 32.38 61 ILE F C 1
ATOM 13260 O O . ILE F 1 84 ? 6.456 30.838 -13.984 1.00 33.82 61 ILE F O 1
ATOM 13265 N N . GLY F 1 85 ? 5.995 28.746 -13.315 1.00 32.55 62 GLY F N 1
ATOM 13266 C CA . GLY F 1 85 ? 4.654 29.098 -12.873 1.00 31.37 62 GLY F CA 1
ATOM 13267 C C . GLY F 1 85 ? 4.692 30.186 -11.804 1.00 35.85 62 GLY F C 1
ATOM 13268 O O . GLY F 1 85 ? 3.878 31.098 -11.819 1.00 34.12 62 GLY F O 1
ATOM 13269 N N . LYS F 1 86 ? 5.632 30.091 -10.865 1.00 34.56 63 LYS F N 1
ATOM 13270 C CA . LYS F 1 86 ? 5.749 31.113 -9.828 1.00 32.39 63 LYS F CA 1
ATOM 13271 C C . LYS F 1 86 ? 6.066 32.522 -10.370 1.00 37.34 63 LYS F C 1
ATOM 13272 O O . LYS F 1 86 ? 5.614 33.521 -9.815 1.00 34.99 63 LYS F O 1
ATOM 13278 N N . MET F 1 87 ? 6.861 32.606 -11.433 1.00 30.74 64 MET F N 1
ATOM 13279 C CA . MET F 1 87 ? 7.154 33.895 -12.060 1.00 28.08 64 MET F CA 1
ATOM 13280 C C . MET F 1 87 ? 5.875 34.554 -12.546 1.00 32.08 64 MET F C 1
ATOM 13281 O O . MET F 1 87 ? 5.738 35.775 -12.497 1.00 31.65 64 MET F O 1
ATOM 13286 N N . ALA F 1 88 ? 4.950 33.752 -13.059 1.00 30.58 65 ALA F N 1
ATOM 13287 C CA . ALA F 1 88 ? 3.685 34.294 -13.530 1.00 32.08 65 ALA F CA 1
ATOM 13288 C C . ALA F 1 88 ? 2.895 34.865 -12.350 1.00 31.47 65 ALA F C 1
ATOM 13289 O O . ALA F 1 88 ? 2.301 35.943 -12.441 1.00 33.30 65 ALA F O 1
ATOM 13291 N N . VAL F 1 89 ? 2.895 34.144 -11.237 1.00 29.43 66 VAL F N 1
ATOM 13292 C CA . VAL F 1 89 ? 2.200 34.605 -10.039 1.00 31.67 66 VAL F CA 1
ATOM 13293 C C . VAL F 1 89 ? 2.838 35.855 -9.438 1.00 35.73 66 VAL F C 1
ATOM 13294 O O . VAL F 1 89 ? 2.128 36.768 -8.997 1.00 32.95 66 VAL F O 1
ATOM 13298 N N . GLU F 1 90 ? 4.169 35.903 -9.427 1.00 27.96 67 GLU F N 1
ATOM 13299 C CA . GLU F 1 90 ? 4.874 37.055 -8.862 1.00 29.63 67 GLU F CA 1
ATOM 13300 C C . GLU F 1 90 ? 4.607 38.292 -9.708 1.00 29.25 67 GLU F C 1
ATOM 13301 O O . GLU F 1 90 ? 4.598 39.407 -9.199 1.00 30.07 67 GLU F O 1
ATOM 13307 N N . HIS F 1 91 ? 4.376 38.089 -11.005 1.00 29.86 68 HIS F N 1
ATOM 13308 C CA . HIS F 1 91 ? 4.004 39.175 -11.912 1.00 25.48 68 HIS F CA 1
ATOM 13309 C C . HIS F 1 91 ? 2.674 39.802 -11.453 1.00 27.71 68 HIS F C 1
ATOM 13310 O O . HIS F 1 91 ? 2.530 41.018 -11.392 1.00 32.60 68 HIS F O 1
ATOM 13317 N N . LEU F 1 92 ? 1.706 38.959 -11.118 1.00 27.01 69 LEU F N 1
ATOM 13318 C CA . LEU F 1 92 ? 0.439 39.439 -10.579 1.00 30.97 69 LEU F CA 1
ATOM 13319 C C . LEU F 1 92 ? 0.615 40.151 -9.232 1.00 30.81 69 LEU F C 1
ATOM 13320 O O . LEU F 1 92 ? 0.066 41.236 -9.042 1.00 32.13 69 LEU F O 1
ATOM 13325 N N . TRP F 1 93 ? 1.418 39.593 -8.319 1.00 32.08 70 TRP F N 1
ATOM 13326 C CA . TRP F 1 93 ? 1.610 40.245 -7.020 1.00 31.70 70 TRP F CA 1
ATOM 13327 C C . TRP F 1 93 ? 2.178 41.639 -7.219 1.00 33.68 70 TRP F C 1
ATOM 13328 O O . TRP F 1 93 ? 1.771 42.592 -6.559 1.00 33.29 70 TRP F O 1
ATOM 13339 N N . ARG F 1 94 ? 3.143 41.738 -8.120 1.00 29.76 71 ARG F N 1
ATOM 13340 C CA . ARG F 1 94 ? 3.880 42.971 -8.313 1.00 28.85 71 ARG F CA 1
ATOM 13341 C C . ARG F 1 94 ? 2.949 44.084 -8.799 1.00 34.72 71 ARG F C 1
ATOM 13342 O O . ARG F 1 94 ? 3.154 45.249 -8.487 1.00 29.80 71 ARG F O 1
ATOM 13350 N N . HIS F 1 95 ? 1.918 43.710 -9.551 1.00 33.00 72 HIS F N 1
ATOM 13351 C CA . HIS F 1 95 ? 0.989 44.684 -10.122 1.00 30.69 72 HIS F CA 1
ATOM 13352 C C . HIS F 1 95 ? -0.353 44.700 -9.373 1.00 32.95 72 HIS F C 1
ATOM 13353 O O . HIS F 1 95 ? -1.344 45.228 -9.864 1.00 40.45 72 HIS F O 1
ATOM 13360 N N . GLN F 1 96 ? -0.358 44.100 -8.187 1.00 35.38 73 GLN F N 1
ATOM 13361 C CA . GLN F 1 96 ? -1.479 44.165 -7.262 1.00 39.49 73 GLN F CA 1
ATOM 13362 C C . GLN F 1 96 ? -2.765 43.534 -7.778 1.00 46.55 73 GLN F C 1
ATOM 13363 O O . GLN F 1 96 ? -3.850 43.959 -7.399 1.00 44.55 73 GLN F O 1
ATOM 13369 N N . VAL F 1 97 ? -2.639 42.527 -8.634 1.00 33.35 74 VAL F N 1
ATOM 13370 C CA . VAL F 1 97 ? -3.763 41.698 -9.024 1.00 33.59 74 VAL F CA 1
ATOM 13371 C C . VAL F 1 97 ? -3.903 40.570 -7.995 1.00 38.16 74 VAL F C 1
ATOM 13372 O O . VAL F 1 97 ? -2.910 39.947 -7.623 1.00 34.28 74 VAL F O 1
ATOM 13376 N N . ASP F 1 98 ? -5.128 40.338 -7.522 1.00 35.58 75 ASP F N 1
ATOM 13377 C CA . ASP F 1 98 ? -5.425 39.298 -6.520 1.00 35.36 75 ASP F CA 1
ATOM 13378 C C . ASP F 1 98 ? -5.147 37.935 -7.138 1.00 34.19 75 ASP F C 1
ATOM 13379 O O . ASP F 1 98 ? -5.528 37.685 -8.288 1.00 32.78 75 ASP F O 1
ATOM 13384 N N . THR F 1 99 ? -4.472 37.066 -6.391 1.00 33.85 76 THR F N 1
ATOM 13385 C CA . THR F 1 99 ? -4.112 35.747 -6.897 1.00 33.79 76 THR F CA 1
ATOM 13386 C C . THR F 1 99 ? -4.811 34.585 -6.176 1.00 39.11 76 THR F C 1
ATOM 13387 O O . THR F 1 99 ? -4.473 33.424 -6.410 1.00 35.59 76 THR F O 1
ATOM 13391 N N . ALA F 1 100 ? -5.774 34.889 -5.305 1.00 37.96 77 ALA F N 1
ATOM 13392 C CA . ALA F 1 100 ? -6.487 33.849 -4.564 1.00 41.57 77 ALA F CA 1
ATOM 13393 C C . ALA F 1 100 ? -7.162 32.851 -5.500 1.00 47.55 77 ALA F C 1
ATOM 13394 O O . ALA F 1 100 ? -7.480 31.737 -5.096 1.00 40.30 77 ALA F O 1
ATOM 13396 N N . PHE F 1 101 ? -7.387 33.249 -6.749 1.00 36.39 78 PHE F N 1
ATOM 13397 C CA . PHE F 1 101 ? -8.076 32.371 -7.684 1.00 39.35 78 PHE F CA 1
ATOM 13398 C C . PHE F 1 101 ? -7.156 31.833 -8.775 1.00 40.53 78 PHE F C 1
ATOM 13399 O O . PHE F 1 101 ? -7.608 31.341 -9.805 1.00 38.25 78 PHE F O 1
ATOM 13407 N N . VAL F 1 102 ? -5.854 31.944 -8.536 1.00 34.95 79 VAL F N 1
ATOM 13408 C CA . VAL F 1 102 ? -4.876 31.219 -9.334 1.00 40.09 79 VAL F CA 1
ATOM 13409 C C . VAL F 1 102 ? -4.854 29.775 -8.824 1.00 40.88 79 VAL F C 1
ATOM 13410 O O . VAL F 1 102 ? -4.776 29.535 -7.612 1.00 41.28 79 VAL F O 1
ATOM 13414 N N . VAL F 1 103 ? -4.981 28.815 -9.735 1.00 37.08 80 VAL F N 1
ATOM 13415 C CA . VAL F 1 103 ? -4.894 27.406 -9.361 1.00 34.07 80 VAL F CA 1
ATOM 13416 C C . VAL F 1 103 ? -3.582 26.804 -9.870 1.00 42.08 80 VAL F C 1
ATOM 13417 O O . VAL F 1 103 ? -3.142 27.108 -10.985 1.00 38.46 80 VAL F O 1
ATOM 13421 N N . GLU F 1 104 ? -2.964 25.954 -9.050 1.00 43.23 81 GLU F N 1
ATOM 13422 C CA . GLU F 1 104 ? -1.740 25.255 -9.434 1.00 45.06 81 GLU F CA 1
ATOM 13423 C C . GLU F 1 104 ? -2.029 23.836 -9.893 1.00 40.44 81 GLU F C 1
ATOM 13424 O O . GLU F 1 104 ? -2.642 23.059 -9.176 1.00 44.59 81 GLU F O 1
ATOM 13430 N N . ALA F 1 105 ? -1.570 23.488 -11.085 1.00 43.10 82 ALA F N 1
ATOM 13431 C CA . ALA F 1 105 ? -1.845 22.164 -11.625 1.00 45.47 82 ALA F CA 1
ATOM 13432 C C . ALA F 1 105 ? -1.060 22.013 -12.908 1.00 47.32 82 ALA F C 1
ATOM 13433 O O . ALA F 1 105 ? -0.550 22.998 -13.434 1.00 38.08 82 ALA F O 1
ATOM 13435 N N . GLY F 1 106 ? -0.966 20.785 -13.413 1.00 38.72 83 GLY F N 1
ATOM 13436 C CA . GLY F 1 106 ? -0.332 20.549 -14.708 1.00 45.96 83 GLY F CA 1
ATOM 13437 C C . GLY F 1 106 ? 1.180 20.701 -14.696 1.00 44.78 83 GLY F C 1
ATOM 13438 O O . GLY F 1 106 ? 1.788 20.864 -13.634 1.00 45.24 83 GLY F O 1
ATOM 13439 N N . ASP F 1 107 ? 1.779 20.682 -15.886 1.00 40.75 84 ASP F N 1
ATOM 13440 C CA . ASP F 1 107 ? 3.223 20.461 -16.041 1.00 41.46 84 ASP F CA 1
ATOM 13441 C C . ASP F 1 107 ? 4.073 21.613 -16.590 1.00 41.94 84 ASP F C 1
ATOM 13442 O O . ASP F 1 107 ? 5.304 21.540 -16.528 1.00 45.31 84 ASP F O 1
ATOM 13447 N N . ARG F 1 108 ? 3.452 22.647 -17.161 1.00 39.43 85 ARG F N 1
ATOM 13448 C CA . ARG F 1 108 ? 4.229 23.700 -17.817 1.00 36.53 85 ARG F CA 1
ATOM 13449 C C . ARG F 1 108 ? 3.478 25.014 -17.984 1.00 38.58 85 ARG F C 1
ATOM 13450 O O . ARG F 1 108 ? 2.252 25.041 -18.101 1.00 38.08 85 ARG F O 1
ATOM 13458 N N . LEU F 1 109 ? 4.219 26.114 -17.979 1.00 32.98 86 LEU F N 1
ATOM 13459 C CA . LEU F 1 109 ? 3.641 27.392 -18.331 1.00 32.84 86 LEU F CA 1
ATOM 13460 C C . LEU F 1 109 ? 3.803 27.566 -19.823 1.00 29.06 86 LEU F C 1
ATOM 13461 O O . LEU F 1 109 ? 4.869 27.303 -20.365 1.00 30.40 86 LEU F O 1
ATOM 13466 N N . GLY F 1 110 ? 2.752 28.014 -20.494 1.00 32.88 87 GLY F N 1
ATOM 13467 C CA . GLY F 1 110 ? 2.859 28.326 -21.916 1.00 28.83 87 GLY F CA 1
ATOM 13468 C C . GLY F 1 110 ? 3.842 29.447 -22.197 1.00 30.22 87 GLY F C 1
ATOM 13469 O O . GLY F 1 110 ? 4.006 30.366 -21.394 1.00 30.77 87 GLY F O 1
ATOM 13470 N N . THR F 1 111 ? 4.488 29.384 -23.357 1.00 31.62 88 THR F N 1
ATOM 13471 C CA . THR F 1 111 ? 5.429 30.421 -23.763 1.00 32.87 88 THR F CA 1
ATOM 13472 C C . THR F 1 111 ? 5.234 30.737 -25.237 1.00 37.53 88 THR F C 1
ATOM 13473 O O . THR F 1 111 ? 4.557 29.990 -25.959 1.00 31.40 88 THR F O 1
ATOM 13477 N N . TYR F 1 112 ? 5.810 31.853 -25.676 1.00 27.57 89 TYR F N 1
ATOM 13478 C CA . TYR F 1 112 ? 6.060 32.046 -27.094 1.00 31.44 89 TYR F CA 1
ATOM 13479 C C . TYR F 1 112 ? 7.344 32.822 -27.306 1.00 32.18 89 TYR F C 1
ATOM 13480 O O . TYR F 1 112 ? 7.793 33.560 -26.413 1.00 30.23 89 TYR F O 1
ATOM 13489 N N . TYR F 1 113 ? 7.943 32.637 -28.479 1.00 30.34 90 TYR F N 1
ATOM 13490 C CA . TYR F 1 113 ? 9.141 33.367 -28.842 1.00 29.88 90 TYR F CA 1
ATOM 13491 C C . TYR F 1 113 ? 8.761 34.471 -29.795 1.00 32.76 90 TYR F C 1
ATOM 13492 O O . TYR F 1 113 ? 7.948 34.268 -30.708 1.00 32.10 90 TYR F O 1
ATOM 13501 N N . LEU F 1 114 ? 9.364 35.636 -29.604 1.00 25.37 91 LEU F N 1
ATOM 13502 C CA . LEU F 1 114 ? 9.080 36.772 -30.470 1.00 28.70 91 LEU F CA 1
ATOM 13503 C C . LEU F 1 114 ? 10.389 37.299 -31.017 1.00 34.19 91 LEU F C 1
ATOM 13504 O O . LEU F 1 114 ? 11.294 37.679 -30.258 1.00 29.71 91 LEU F O 1
ATOM 13509 N N . GLU F 1 115 ? 10.501 37.272 -32.337 1.00 29.00 92 GLU F N 1
ATOM 13510 C CA . GLU F 1 115 ? 11.648 37.848 -33.025 1.00 29.38 92 GLU F CA 1
ATOM 13511 C C . GLU F 1 115 ? 11.334 39.300 -33.364 1.00 33.02 92 GLU F C 1
ATOM 13512 O O . GLU F 1 115 ? 10.376 39.600 -34.095 1.00 32.50 92 GLU F O 1
ATOM 13518 N N . SER F 1 116 ? 12.142 40.197 -32.815 1.00 31.26 93 SER F N 1
ATOM 13519 C CA A SER F 1 116 ? 11.931 41.631 -32.963 0.50 26.19 93 SER F CA 1
ATOM 13520 C CA B SER F 1 116 ? 11.932 41.633 -32.972 0.50 26.40 93 SER F CA 1
ATOM 13521 C C . SER F 1 116 ? 11.805 42.035 -34.439 1.00 32.84 93 SER F C 1
ATOM 13522 O O . SER F 1 116 ? 12.387 41.407 -35.322 1.00 28.14 93 SER F O 1
ATOM 13527 N N . GLY F 1 117 ? 11.045 43.094 -34.694 1.00 29.14 94 GLY F N 1
ATOM 13528 C CA . GLY F 1 117 ? 10.893 43.618 -36.033 1.00 36.05 94 GLY F CA 1
ATOM 13529 C C . GLY F 1 117 ? 11.187 45.102 -35.985 1.00 32.09 94 GLY F C 1
ATOM 13530 O O . GLY F 1 117 ? 10.910 45.732 -35.001 1.00 25.97 94 GLY F O 1
ATOM 13531 N N . THR F 1 118 ? 11.783 45.637 -37.042 1.00 30.24 95 THR F N 1
ATOM 13532 C CA . THR F 1 118 ? 12.069 47.056 -37.147 1.00 31.06 95 THR F CA 1
ATOM 13533 C C . THR F 1 118 ? 11.984 47.382 -38.642 1.00 32.65 95 THR F C 1
ATOM 13534 O O . THR F 1 118 ? 12.358 46.548 -39.486 1.00 32.87 95 THR F O 1
ATOM 13538 N N . ALA F 1 119 ? 11.502 48.582 -38.967 1.00 30.76 96 ALA F N 1
ATOM 13539 C CA . ALA F 1 119 ? 11.320 49.017 -40.370 1.00 36.35 96 ALA F CA 1
ATOM 13540 C C . ALA F 1 119 ? 10.610 47.971 -41.270 1.00 38.08 96 ALA F C 1
ATOM 13541 O O . ALA F 1 119 ? 9.489 47.574 -40.980 1.00 34.07 96 ALA F O 1
ATOM 13543 N N . LEU F 1 120 ? 11.240 47.547 -42.363 1.00 32.48 97 LEU F N 1
ATOM 13544 C CA . LEU F 1 120 ? 10.563 46.669 -43.321 1.00 34.55 97 LEU F CA 1
ATOM 13545 C C . LEU F 1 120 ? 10.296 45.260 -42.757 1.00 39.91 97 LEU F C 1
ATOM 13546 O O . LEU F 1 120 ? 9.374 44.564 -43.212 1.00 36.57 97 LEU F O 1
ATOM 13551 N N . LYS F 1 121 ? 11.091 44.848 -41.768 1.00 29.73 98 LYS F N 1
ATOM 13552 C CA . LYS F 1 121 ? 11.006 43.477 -41.241 1.00 36.23 98 LYS F CA 1
ATOM 13553 C C . LYS F 1 121 ? 9.996 43.379 -40.092 1.00 34.64 98 LYS F C 1
ATOM 13554 O O . LYS F 1 121 ? 10.241 43.892 -38.996 1.00 31.86 98 LYS F O 1
ATOM 13560 N N . ALA F 1 122 ? 8.877 42.704 -40.346 1.00 32.94 99 ALA F N 1
ATOM 13561 C CA . ALA F 1 122 ? 7.821 42.548 -39.349 1.00 32.95 99 ALA F CA 1
ATOM 13562 C C . ALA F 1 122 ? 8.300 41.643 -38.213 1.00 32.60 99 ALA F C 1
ATOM 13563 O O . ALA F 1 122 ? 9.113 40.748 -38.434 1.00 30.77 99 ALA F O 1
ATOM 13565 N N . PRO F 1 123 ? 7.797 41.873 -36.993 1.00 32.27 100 PRO F N 1
ATOM 13566 C CA . PRO F 1 123 ? 8.149 40.924 -35.954 1.00 32.12 100 PRO F CA 1
ATOM 13567 C C . PRO F 1 123 ? 7.625 39.561 -36.378 1.00 37.85 100 PRO F C 1
ATOM 13568 O O . PRO F 1 123 ? 6.731 39.480 -37.206 1.00 35.76 100 PRO F O 1
ATOM 13572 N N . SER F 1 124 ? 8.197 38.504 -35.823 1.00 35.68 101 SER F N 1
ATOM 13573 C CA . SER F 1 124 ? 7.829 37.152 -36.187 1.00 37.75 101 SER F CA 1
ATOM 13574 C C . SER F 1 124 ? 7.649 36.387 -34.859 1.00 46.05 101 SER F C 1
ATOM 13575 O O . SER F 1 124 ? 8.355 36.664 -33.885 1.00 34.89 101 SER F O 1
ATOM 13578 N N . VAL F 1 125 ? 6.697 35.461 -34.801 1.00 33.67 102 VAL F N 1
ATOM 13579 C CA . VAL F 1 125 ? 6.392 34.766 -33.550 1.00 35.20 102 VAL F CA 1
ATOM 13580 C C . VAL F 1 125 ? 6.387 33.247 -33.718 1.00 43.58 102 VAL F C 1
ATOM 13581 O O . VAL F 1 125 ? 5.969 32.735 -34.754 1.00 32.63 102 VAL F O 1
ATOM 13585 N N . VAL F 1 126 ? 6.870 32.528 -32.705 1.00 34.22 103 VAL F N 1
ATOM 13586 C CA . VAL F 1 126 ? 6.731 31.069 -32.665 1.00 36.80 103 VAL F CA 1
ATOM 13587 C C . VAL F 1 126 ? 6.103 30.683 -31.337 1.00 38.55 103 VAL F C 1
ATOM 13588 O O . VAL F 1 126 ? 6.695 30.901 -30.290 1.00 31.89 103 VAL F O 1
ATOM 13592 N N . TYR F 1 127 ? 4.901 30.125 -31.378 1.00 30.82 104 TYR F N 1
ATOM 13593 C CA . TYR F 1 127 ? 4.179 29.807 -30.161 1.00 29.28 104 TYR F CA 1
ATOM 13594 C C . TYR F 1 127 ? 4.627 28.473 -29.587 1.00 35.09 104 TYR F C 1
ATOM 13595 O O . TYR F 1 127 ? 4.964 27.551 -30.326 1.00 32.95 104 TYR F O 1
ATOM 13604 N N . ASP F 1 128 ? 4.647 28.385 -28.263 1.00 30.72 105 ASP F N 1
ATOM 13605 C CA . ASP F 1 128 ? 4.941 27.128 -27.575 1.00 34.71 105 ASP F CA 1
ATOM 13606 C C . ASP F 1 128 ? 3.988 27.130 -26.383 1.00 34.13 105 ASP F C 1
ATOM 13607 O O . ASP F 1 128 ? 4.409 26.997 -25.243 1.00 33.92 105 ASP F O 1
ATOM 13612 N N . ARG F 1 129 ? 2.693 27.297 -26.666 1.00 34.85 106 ARG F N 1
ATOM 13613 C CA . ARG F 1 129 ? 1.656 27.390 -25.622 1.00 35.47 106 ARG F CA 1
ATOM 13614 C C . ARG F 1 129 ? 0.867 26.078 -25.428 1.00 35.50 106 ARG F C 1
ATOM 13615 O O . ARG F 1 129 ? 0.225 25.873 -24.396 1.00 34.17 106 ARG F O 1
ATOM 13623 N N . GLN F 1 130 ? 0.935 25.177 -26.398 1.00 36.73 107 GLN F N 1
ATOM 13624 C CA . GLN F 1 130 ? 0.175 23.947 -26.293 1.00 44.05 107 GLN F CA 1
ATOM 13625 C C . GLN F 1 130 ? 0.639 23.112 -25.110 1.00 47.41 107 GLN F C 1
ATOM 13626 O O . GLN F 1 130 ? 1.811 23.146 -24.725 1.00 42.05 107 GLN F O 1
ATOM 13632 N N . HIS F 1 131 ? -0.300 22.373 -24.538 1.00 40.51 108 HIS F N 1
ATOM 13633 C CA . HIS F 1 131 ? -0.014 21.437 -23.462 1.00 41.21 108 HIS F CA 1
ATOM 13634 C C . HIS F 1 131 ? 0.283 22.178 -22.160 1.00 39.38 108 HIS F C 1
ATOM 13635 O O . HIS F 1 131 ? 0.720 21.584 -21.178 1.00 40.20 108 HIS F O 1
ATOM 13642 N N . SER F 1 132 ? 0.049 23.483 -22.146 1.00 33.22 109 SER F N 1
ATOM 13643 C CA . SER F 1 132 ? 0.238 24.251 -20.924 1.00 37.66 109 SER F CA 1
ATOM 13644 C C . SER F 1 132 ? -0.719 23.804 -19.808 1.00 37.42 109 SER F C 1
ATOM 13645 O O . SER F 1 132 ? -1.778 23.235 -20.079 1.00 40.00 109 SER F O 1
ATOM 13648 N N . SER F 1 133 ? -0.340 24.038 -18.551 1.00 35.83 110 SER F N 1
ATOM 13649 C CA . SER F 1 133 ? -1.250 23.764 -17.439 1.00 38.43 110 SER F CA 1
ATOM 13650 C C . SER F 1 133 ? -2.642 24.325 -17.753 1.00 37.28 110 SER F C 1
ATOM 13651 O O . SER F 1 133 ? -3.646 23.636 -17.581 1.00 41.35 110 SER F O 1
ATOM 13654 N N . PHE F 1 134 ? -2.698 25.569 -18.225 1.00 33.42 111 PHE F N 1
ATOM 13655 C CA . PHE F 1 134 ? -3.978 26.191 -18.519 1.00 37.60 111 PHE F CA 1
ATOM 13656 C C . PHE F 1 134 ? -4.706 25.466 -19.652 1.00 43.01 111 PHE F C 1
ATOM 13657 O O . PHE F 1 134 ? -5.868 25.087 -19.504 1.00 38.87 111 PHE F O 1
ATOM 13665 N N . ALA F 1 135 ? -4.016 25.261 -20.771 1.00 37.92 112 ALA F N 1
ATOM 13666 C CA . ALA F 1 135 ? -4.589 24.568 -21.926 1.00 35.01 112 ALA F CA 1
ATOM 13667 C C . ALA F 1 135 ? -5.200 23.227 -21.570 1.00 42.67 112 ALA F C 1
ATOM 13668 O O . ALA F 1 135 ? -6.258 22.875 -22.075 1.00 49.14 112 ALA F O 1
ATOM 13670 N N . ARG F 1 136 ? -4.521 22.472 -20.713 1.00 41.19 113 ARG F N 1
ATOM 13671 C CA . ARG F 1 136 ? -4.925 21.100 -20.404 1.00 47.03 113 ARG F CA 1
ATOM 13672 C C . ARG F 1 136 ? -5.883 20.990 -19.223 1.00 45.06 113 ARG F C 1
ATOM 13673 O O . ARG F 1 136 ? -6.333 19.904 -18.898 1.00 42.55 113 ARG F O 1
ATOM 13681 N N . HIS F 1 137 ? -6.207 22.111 -18.586 1.00 39.93 114 HIS F N 1
ATOM 13682 C CA . HIS F 1 137 ? -7.070 22.065 -17.404 1.00 42.72 114 HIS F CA 1
ATOM 13683 C C . HIS F 1 137 ? -8.493 21.573 -17.713 1.00 45.25 114 HIS F C 1
ATOM 13684 O O . HIS F 1 137 ? -9.105 21.973 -18.707 1.00 45.71 114 HIS F O 1
ATOM 13691 N N . LYS F 1 138 ? -9.002 20.701 -16.848 1.00 46.40 115 LYS F N 1
ATOM 13692 C CA . LYS F 1 138 ? -10.301 20.048 -17.044 1.00 63.94 115 LYS F CA 1
ATOM 13693 C C . LYS F 1 138 ? -11.052 19.918 -15.726 1.00 55.07 115 LYS F C 1
ATOM 13694 O O . LYS F 1 138 ? -11.942 19.089 -15.600 1.00 53.69 115 LYS F O 1
ATOM 13700 N N . SER F 1 139 ? -10.690 20.723 -14.738 1.00 55.05 116 SER F N 1
ATOM 13701 C CA . SER F 1 139 ? -11.234 20.555 -13.403 1.00 52.59 116 SER F CA 1
ATOM 13702 C C . SER F 1 139 ? -11.832 21.865 -12.906 1.00 54.96 116 SER F C 1
ATOM 13703 O O . SER F 1 139 ? -11.193 22.908 -12.983 1.00 45.35 116 SER F O 1
ATOM 13706 N N . MET F 1 140 ? -13.056 21.805 -12.393 1.00 52.37 117 MET F N 1
ATOM 13707 C CA . MET F 1 140 ? -13.768 23.003 -11.946 1.00 59.74 117 MET F CA 1
ATOM 13708 C C . MET F 1 140 ? -13.292 23.404 -10.543 1.00 56.02 117 MET F C 1
ATOM 13709 O O . MET F 1 140 ? -13.875 22.988 -9.548 1.00 57.62 117 MET F O 1
ATOM 13714 N N . ASP F 1 141 ? -12.243 24.216 -10.460 1.00 51.70 118 ASP F N 1
ATOM 13715 C CA . ASP F 1 141 ? -11.578 24.467 -9.182 1.00 52.03 118 ASP F CA 1
ATOM 13716 C C . ASP F 1 141 ? -11.861 25.859 -8.646 1.00 56.75 118 ASP F C 1
ATOM 13717 O O . ASP F 1 141 ? -11.049 26.431 -7.909 1.00 57.08 118 ASP F O 1
ATOM 13722 N N . TRP F 1 142 ? -12.979 26.419 -9.053 1.00 49.60 119 TRP F N 1
ATOM 13723 C CA . TRP F 1 142 ? -13.323 27.757 -8.645 1.00 53.70 119 TRP F CA 1
ATOM 13724 C C . TRP F 1 142 ? -14.668 27.836 -7.949 1.00 49.05 119 TRP F C 1
ATOM 13725 O O . TRP F 1 142 ? -15.653 27.343 -8.438 1.00 52.87 119 TRP F O 1
ATOM 13736 N N . ASP F 1 143 ? -14.682 28.478 -6.787 1.00 54.88 120 ASP F N 1
ATOM 13737 C CA . ASP F 1 143 ? -15.934 28.719 -6.106 1.00 52.63 120 ASP F CA 1
ATOM 13738 C C . ASP F 1 143 ? -16.431 30.012 -6.710 1.00 52.31 120 ASP F C 1
ATOM 13739 O O . ASP F 1 143 ? -15.841 31.074 -6.515 1.00 47.12 120 ASP F O 1
ATOM 13744 N N . LEU F 1 144 ? -17.519 29.911 -7.460 1.00 52.79 121 LEU F N 1
ATOM 13745 C CA . LEU F 1 144 ? -18.015 31.034 -8.218 1.00 51.06 121 LEU F CA 1
ATOM 13746 C C . LEU F 1 144 ? -18.514 32.164 -7.356 1.00 54.90 121 LEU F C 1
ATOM 13747 O O . LEU F 1 144 ? -18.318 33.311 -7.674 1.00 49.14 121 LEU F O 1
ATOM 13752 N N . SER F 1 145 ? -19.143 31.821 -6.236 1.00 52.00 122 SER F N 1
ATOM 13753 C CA . SER F 1 145 ? -19.660 32.828 -5.319 1.00 61.97 122 SER F CA 1
ATOM 13754 C C . SER F 1 145 ? -18.509 33.670 -4.784 1.00 56.21 122 SER F C 1
ATOM 13755 O O . SER F 1 145 ? -18.624 34.888 -4.656 1.00 57.41 122 SER F O 1
ATOM 13758 N N . GLU F 1 146 ? -17.397 33.010 -4.481 1.00 48.98 123 GLU F N 1
ATOM 13759 C CA . GLU F 1 146 ? -16.195 33.698 -4.058 1.00 52.08 123 GLU F CA 1
ATOM 13760 C C . GLU F 1 146 ? -15.469 34.478 -5.156 1.00 48.59 123 GLU F C 1
ATOM 13761 O O . GLU F 1 146 ? -15.055 35.602 -4.957 1.00 49.30 123 GLU F O 1
ATOM 13767 N N . LEU F 1 147 ? -15.344 33.868 -6.319 1.00 45.99 124 LEU F N 1
ATOM 13768 C CA . LEU F 1 147 ? -14.718 34.515 -7.464 1.00 38.77 124 LEU F CA 1
ATOM 13769 C C . LEU F 1 147 ? -15.432 35.812 -7.820 1.00 44.07 124 LEU F C 1
ATOM 13770 O O . LEU F 1 147 ? -14.803 36.794 -8.207 1.00 40.00 124 LEU F O 1
ATOM 13775 N N . LEU F 1 148 ? -16.753 35.815 -7.693 1.00 43.09 125 LEU F N 1
ATOM 13776 C CA . LEU F 1 148 ? -17.558 36.939 -8.180 1.00 43.84 125 LEU F CA 1
ATOM 13777 C C . LEU F 1 148 ? -17.962 37.915 -7.080 1.00 48.43 125 LEU F C 1
ATOM 13778 O O . LEU F 1 148 ? -18.631 38.914 -7.345 1.00 44.90 125 LEU F O 1
ATOM 13783 N N . LYS F 1 149 ? -17.550 37.636 -5.849 1.00 51.08 126 LYS F N 1
ATOM 13784 C CA . LYS F 1 149 ? -17.945 38.478 -4.724 1.00 52.27 126 LYS F CA 1
ATOM 13785 C C . LYS F 1 149 ? -17.359 39.879 -4.860 1.00 46.64 126 LYS F C 1
ATOM 13786 O O . LYS F 1 149 ? -16.152 40.040 -5.013 1.00 48.70 126 LYS F O 1
ATOM 13792 N N . GLY F 1 150 ? -18.215 40.891 -4.793 1.00 50.36 127 GLY F N 1
ATOM 13793 C CA . GLY F 1 150 ? -17.759 42.280 -4.869 1.00 53.29 127 GLY F CA 1
ATOM 13794 C C . GLY F 1 150 ? -17.498 42.793 -6.280 1.00 51.52 127 GLY F C 1
ATOM 13795 O O . GLY F 1 150 ? -17.164 43.962 -6.462 1.00 51.65 127 GLY F O 1
ATOM 13796 N N . ILE F 1 151 ? -17.670 41.934 -7.283 1.00 50.47 128 ILE F N 1
ATOM 13797 C CA . ILE F 1 151 ? -17.305 42.271 -8.671 1.00 43.38 128 ILE F CA 1
ATOM 13798 C C . ILE F 1 151 ? -18.358 43.118 -9.399 1.00 43.10 128 ILE F C 1
ATOM 13799 O O . ILE F 1 151 ? -19.550 42.925 -9.217 1.00 43.88 128 ILE F O 1
ATOM 13804 N N . ARG F 1 152 ? -17.907 44.060 -10.221 1.00 48.06 129 ARG F N 1
ATOM 13805 C CA . ARG F 1 152 ? -18.807 44.889 -11.030 1.00 47.24 129 ARG F CA 1
ATOM 13806 C C . ARG F 1 152 ? -18.765 44.491 -12.518 1.00 47.89 129 ARG F C 1
ATOM 13807 O O . ARG F 1 152 ? -19.778 44.547 -13.221 1.00 44.75 129 ARG F O 1
ATOM 13809 N N . VAL F 1 153 ? -17.587 44.080 -12.981 1.00 41.48 130 VAL F N 1
ATOM 13810 C CA . VAL F 1 153 ? -17.368 43.698 -14.378 1.00 42.87 130 VAL F CA 1
ATOM 13811 C C . VAL F 1 153 ? -16.552 42.399 -14.502 1.00 39.89 130 VAL F C 1
ATOM 13812 O O . VAL F 1 153 ? -15.585 42.198 -13.772 1.00 42.61 130 VAL F O 1
ATOM 13816 N N . LEU F 1 154 ? -16.959 41.521 -15.419 1.00 43.22 131 LEU F N 1
ATOM 13817 C CA . LEU F 1 154 ? -16.185 40.329 -15.772 1.00 39.06 131 LEU F CA 1
ATOM 13818 C C . LEU F 1 154 ? -15.667 40.451 -17.200 1.00 37.16 131 LEU F C 1
ATOM 13819 O O . LEU F 1 154 ? -16.442 40.718 -18.116 1.00 43.08 131 LEU F O 1
ATOM 13824 N N . HIS F 1 155 ? -14.362 40.256 -17.388 1.00 35.81 132 HIS F N 1
ATOM 13825 C CA . HIS F 1 155 ? -13.753 40.368 -18.714 1.00 38.43 132 HIS F CA 1
ATOM 13826 C C . HIS F 1 155 ? -13.087 39.079 -19.175 1.00 35.61 132 HIS F C 1
ATOM 13827 O O . HIS F 1 155 ? -12.362 38.431 -18.419 1.00 38.99 132 HIS F O 1
ATOM 13834 N N . VAL F 1 156 ? -13.322 38.718 -20.432 1.00 32.44 133 VAL F N 1
ATOM 13835 C CA . VAL F 1 156 ? -12.656 37.573 -21.031 1.00 37.73 133 VAL F CA 1
ATOM 13836 C C . VAL F 1 156 ? -12.546 37.781 -22.546 1.00 37.74 133 VAL F C 1
ATOM 13837 O O . VAL F 1 156 ? -13.219 38.650 -23.100 1.00 38.21 133 VAL F O 1
ATOM 13841 N N . SER F 1 157 ? -11.680 37.010 -23.201 1.00 36.89 134 SER F N 1
ATOM 13842 C CA . SER F 1 157 ? -11.415 37.187 -24.632 1.00 35.46 134 SER F CA 1
ATOM 13843 C C . SER F 1 157 ? -11.623 35.886 -25.404 1.00 40.08 134 SER F C 1
ATOM 13844 O O . SER F 1 157 ? -11.753 34.810 -24.810 1.00 34.84 134 SER F O 1
ATOM 13847 N N . GLY F 1 158 ? -11.619 35.987 -26.733 1.00 39.02 135 GLY F N 1
ATOM 13848 C CA . GLY F 1 158 ? -11.776 34.813 -27.589 1.00 36.03 135 GLY F CA 1
ATOM 13849 C C . GLY F 1 158 ? -10.577 33.874 -27.591 1.00 39.48 135 GLY F C 1
ATOM 13850 O O . GLY F 1 158 ? -10.646 32.765 -28.124 1.00 45.70 135 GLY F O 1
ATOM 13851 N N . ILE F 1 159 ? -9.471 34.315 -27.004 1.00 37.64 136 ILE F N 1
ATOM 13852 C CA . ILE F 1 159 ? -8.292 33.467 -26.857 1.00 39.88 136 ILE F CA 1
ATOM 13853 C C . ILE F 1 159 ? -8.589 32.306 -25.908 1.00 40.64 136 ILE F C 1
ATOM 13854 O O . ILE F 1 159 ? -8.313 31.155 -26.207 1.00 40.85 136 ILE F O 1
ATOM 13859 N N . THR F 1 160 ? -9.169 32.620 -24.763 1.00 38.57 137 THR F N 1
ATOM 13860 C CA . THR F 1 160 ? -9.460 31.617 -23.754 1.00 38.90 137 THR F CA 1
ATOM 13861 C C . THR F 1 160 ? -10.448 30.552 -24.206 1.00 45.19 137 THR F C 1
ATOM 13862 O O . THR F 1 160 ? -10.198 29.355 -24.037 1.00 42.65 137 THR F O 1
ATOM 13866 N N . ILE F 1 161 ? -11.577 30.981 -24.767 1.00 39.12 138 ILE F N 1
ATOM 13867 C CA . ILE F 1 161 ? -12.616 30.045 -25.155 1.00 43.94 138 ILE F CA 1
ATOM 13868 C C . ILE F 1 161 ? -12.176 29.175 -26.334 1.00 43.23 138 ILE F C 1
ATOM 13869 O O . ILE F 1 161 ? -12.737 28.106 -26.568 1.00 47.79 138 ILE F O 1
ATOM 13874 N N . ALA F 1 162 ? -11.148 29.622 -27.049 1.00 44.19 139 ALA F N 1
ATOM 13875 C CA . ALA F 1 162 ? -10.602 28.867 -28.181 1.00 46.23 139 ALA F CA 1
ATOM 13876 C C . ALA F 1 162 ? -9.699 27.710 -27.752 1.00 45.75 139 ALA F C 1
ATOM 13877 O O . ALA F 1 162 ? -9.435 26.796 -28.530 1.00 45.24 139 ALA F O 1
ATOM 13879 N N . LEU F 1 163 ? -9.219 27.741 -26.519 1.00 38.43 140 LEU F N 1
ATOM 13880 C CA . LEU F 1 163 ? -8.178 26.796 -26.119 1.00 40.33 140 LEU F CA 1
ATOM 13881 C C . LEU F 1 163 ? -8.706 25.380 -25.973 1.00 49.58 140 LEU F C 1
ATOM 13882 O O . LEU F 1 163 ? -7.978 24.424 -26.218 1.00 44.64 140 LEU F O 1
ATOM 13887 N N . SER F 1 164 ? -9.975 25.246 -25.590 1.00 47.77 141 SER F N 1
ATOM 13888 C CA . SER F 1 164 ? -10.570 23.935 -25.409 1.00 51.96 141 SER F CA 1
ATOM 13889 C C . SER F 1 164 ? -12.060 24.041 -25.114 1.00 53.20 141 SER F C 1
ATOM 13890 O O . SER F 1 164 ? -12.543 25.084 -24.675 1.00 46.47 141 SER F O 1
ATOM 13893 N N . THR F 1 165 ? -12.780 22.950 -25.351 1.00 52.81 142 THR F N 1
ATOM 13894 C CA . THR F 1 165 ? -14.196 22.893 -25.048 1.00 53.17 142 THR F CA 1
ATOM 13895 C C . THR F 1 165 ? -14.426 23.134 -23.562 1.00 56.90 142 THR F C 1
ATOM 13896 O O . THR F 1 165 ? -15.415 23.747 -23.168 1.00 57.39 142 THR F O 1
ATOM 13900 N N . PHE F 1 166 ? -13.512 22.648 -22.732 1.00 54.74 143 PHE F N 1
ATOM 13901 C CA . PHE F 1 166 ? -13.622 22.887 -21.306 1.00 49.88 143 PHE F CA 1
ATOM 13902 C C . PHE F 1 166 ? -13.691 24.389 -21.006 1.00 55.36 143 PHE F C 1
ATOM 13903 O O . PHE F 1 166 ? -14.563 24.841 -20.259 1.00 48.80 143 PHE F O 1
ATOM 13911 N N . TRP F 1 167 ? -12.778 25.160 -21.596 1.00 42.62 144 TRP F N 1
ATOM 13912 C CA . TRP F 1 167 ? -12.695 26.591 -21.313 1.00 48.63 144 TRP F CA 1
ATOM 13913 C C . TRP F 1 167 ? -13.861 27.387 -21.891 1.00 49.21 144 TRP F C 1
ATOM 13914 O O . TRP F 1 167 ? -14.380 28.288 -21.229 1.00 46.74 144 TRP F O 1
ATOM 13925 N N . LEU F 1 168 ? -14.277 27.052 -23.108 1.00 47.66 145 LEU F N 1
ATOM 13926 C CA . LEU F 1 168 ? -15.504 27.625 -23.670 1.00 50.10 145 LEU F CA 1
ATOM 13927 C C . LEU F 1 168 ? -16.667 27.439 -22.702 1.00 50.39 145 LEU F C 1
ATOM 13928 O O . LEU F 1 168 ? -17.328 28.392 -22.308 1.00 49.57 145 LEU F O 1
ATOM 13933 N N . GLU F 1 169 ? -16.918 26.198 -22.317 1.00 49.97 146 GLU F N 1
ATOM 13934 C CA . GLU F 1 169 ? -18.059 25.910 -21.465 1.00 56.66 146 GLU F CA 1
ATOM 13935 C C . GLU F 1 169 ? -17.892 26.497 -20.067 1.00 57.78 146 GLU F C 1
ATOM 13936 O O . GLU F 1 169 ? -18.859 26.916 -19.437 1.00 48.33 146 GLU F O 1
ATOM 13942 N N . MET F 1 170 ? -16.660 26.530 -19.582 1.00 44.68 147 MET F N 1
ATOM 13943 C CA . MET F 1 170 ? -16.394 27.088 -18.272 1.00 46.10 147 MET F CA 1
ATOM 13944 C C . MET F 1 170 ? -16.614 28.603 -18.308 1.00 47.25 147 MET F C 1
ATOM 13945 O O . MET F 1 170 ? -17.102 29.191 -17.347 1.00 43.27 147 MET F O 1
ATOM 13950 N N . VAL F 1 171 ? -16.243 29.238 -19.415 1.00 42.72 148 VAL F N 1
ATOM 13951 C CA . VAL F 1 171 ? -16.404 30.684 -19.531 1.00 42.40 148 VAL F CA 1
ATOM 13952 C C . VAL F 1 171 ? -17.899 31.048 -19.582 1.00 48.21 148 VAL F C 1
ATOM 13953 O O . VAL F 1 171 ? -18.347 31.952 -18.881 1.00 50.19 148 VAL F O 1
ATOM 13957 N N . VAL F 1 172 ? -18.672 30.316 -20.375 1.00 43.82 149 VAL F N 1
ATOM 13958 C CA . VAL F 1 172 ? -20.113 30.538 -20.435 1.00 47.43 149 VAL F CA 1
ATOM 13959 C C . VAL F 1 172 ? -20.734 30.368 -19.051 1.00 52.58 149 VAL F C 1
ATOM 13960 O O . VAL F 1 172 ? -21.497 31.223 -18.588 1.00 52.03 149 VAL F O 1
ATOM 13964 N N . LYS F 1 173 ? -20.398 29.265 -18.391 1.00 49.26 150 LYS F N 1
ATOM 13965 C CA . LYS F 1 173 ? -20.930 28.976 -17.066 1.00 51.52 150 LYS F CA 1
ATOM 13966 C C . LYS F 1 173 ? -20.686 30.146 -16.107 1.00 53.46 150 LYS F C 1
ATOM 13967 O O . LYS F 1 173 ? -21.595 30.595 -15.407 1.00 52.81 150 LYS F O 1
ATOM 13973 N N . ILE F 1 174 ? -19.460 30.649 -16.085 1.00 43.95 151 ILE F N 1
ATOM 13974 C CA . ILE F 1 174 ? -19.126 31.775 -15.219 1.00 43.02 151 ILE F CA 1
ATOM 13975 C C . ILE F 1 174 ? -19.865 33.066 -15.638 1.00 43.75 151 ILE F C 1
ATOM 13976 O O . ILE F 1 174 ? -20.387 33.799 -14.791 1.00 42.76 151 ILE F O 1
ATOM 13981 N N . ILE F 1 175 ? -19.930 33.340 -16.940 1.00 42.71 152 ILE F N 1
ATOM 13982 C CA . ILE F 1 175 ? -20.711 34.479 -17.422 1.00 45.34 152 ILE F CA 1
ATOM 13983 C C . ILE F 1 175 ? -22.149 34.422 -16.894 1.00 44.16 152 ILE F C 1
ATOM 13984 O O . ILE F 1 175 ? -22.706 35.427 -16.435 1.00 48.51 152 ILE F O 1
ATOM 13989 N N . ARG F 1 176 ? -22.765 33.250 -16.980 1.00 43.27 153 ARG F N 1
ATOM 13990 C CA . ARG F 1 176 ? -24.165 33.130 -16.580 1.00 49.76 153 ARG F CA 1
ATOM 13991 C C . ARG F 1 176 ? -24.316 33.430 -15.093 1.00 53.59 153 ARG F C 1
ATOM 13992 O O . ARG F 1 176 ? -25.209 34.170 -14.684 1.00 48.40 153 ARG F O 1
ATOM 14000 N N . GLU F 1 177 ? -23.445 32.845 -14.279 1.00 50.97 154 GLU F N 1
ATOM 14001 C CA . GLU F 1 177 ? -23.475 33.124 -12.850 1.00 52.48 154 GLU F CA 1
ATOM 14002 C C . GLU F 1 177 ? -23.239 34.619 -12.614 1.00 48.72 154 GLU F C 1
ATOM 14003 O O . GLU F 1 177 ? -23.902 35.230 -11.786 1.00 48.18 154 GLU F O 1
ATOM 14009 N N . ALA F 1 178 ? -22.314 35.212 -13.362 1.00 46.45 155 ALA F N 1
ATOM 14010 C CA . ALA F 1 178 ? -22.028 36.635 -13.195 1.00 42.86 155 ALA F CA 1
ATOM 14011 C C . ALA F 1 178 ? -23.274 37.462 -13.495 1.00 45.88 155 ALA F C 1
ATOM 14012 O O . ALA F 1 178 ? -23.628 38.364 -12.731 1.00 47.03 155 ALA F O 1
ATOM 14014 N N . LYS F 1 179 ? -23.954 37.156 -14.597 1.00 46.62 156 LYS F N 1
ATOM 14015 C CA . LYS F 1 179 ? -25.180 37.888 -14.941 1.00 46.77 156 LYS F CA 1
ATOM 14016 C C . LYS F 1 179 ? -26.286 37.746 -13.891 1.00 45.79 156 LYS F C 1
ATOM 14017 O O . LYS F 1 179 ? -27.000 38.707 -13.619 1.00 47.44 156 LYS F O 1
ATOM 14023 N N . ARG F 1 180 ? -26.430 36.562 -13.298 1.00 48.93 157 ARG F N 1
ATOM 14024 C CA . ARG F 1 180 ? -27.401 36.384 -12.213 1.00 54.42 157 ARG F CA 1
ATOM 14025 C C . ARG F 1 180 ? -27.155 37.409 -11.102 1.00 52.26 157 ARG F C 1
ATOM 14026 O O . ARG F 1 180 ? -28.050 37.722 -10.317 1.00 54.79 157 ARG F O 1
ATOM 14034 N N . ASN F 1 181 ? -25.934 37.923 -11.040 1.00 49.83 158 ASN F N 1
ATOM 14035 C CA . ASN F 1 181 ? -25.547 38.845 -9.975 1.00 57.64 158 ASN F CA 1
ATOM 14036 C C . ASN F 1 181 ? -25.383 40.304 -10.415 1.00 51.15 158 ASN F C 1
ATOM 14037 O O . ASN F 1 181 ? -24.790 41.105 -9.703 1.00 52.43 158 ASN F O 1
ATOM 14042 N N . GLY F 1 182 ? -25.915 40.644 -11.584 1.00 48.31 159 GLY F N 1
ATOM 14043 C CA . GLY F 1 182 ? -25.902 42.026 -12.061 1.00 46.79 159 GLY F CA 1
ATOM 14044 C C . GLY F 1 182 ? -24.539 42.484 -12.553 1.00 47.03 159 GLY F C 1
ATOM 14045 O O . GLY F 1 182 ? -24.346 43.655 -12.860 1.00 52.81 159 GLY F O 1
ATOM 14046 N N . ILE F 1 183 ? -23.595 41.558 -12.637 1.00 43.61 160 ILE F N 1
ATOM 14047 C CA . ILE F 1 183 ? -22.255 41.864 -13.126 1.00 43.63 160 ILE F CA 1
ATOM 14048 C C . ILE F 1 183 ? -22.257 42.110 -14.639 1.00 43.78 160 ILE F C 1
ATOM 14049 O O . ILE F 1 183 ? -22.914 41.395 -15.389 1.00 40.25 160 ILE F O 1
ATOM 14054 N N . LYS F 1 184 ? -21.544 43.143 -15.075 1.00 41.81 161 LYS F N 1
ATOM 14055 C CA . LYS F 1 184 ? -21.457 43.475 -16.499 1.00 44.08 161 LYS F CA 1
ATOM 14056 C C . LYS F 1 184 ? -20.425 42.601 -17.199 1.00 49.50 161 LYS F C 1
ATOM 14057 O O . LYS F 1 184 ? -19.354 42.321 -16.653 1.00 45.63 161 LYS F O 1
ATOM 14063 N N . ILE F 1 185 ? -20.740 42.191 -18.421 1.00 48.03 162 ILE F N 1
ATOM 14064 C CA . ILE F 1 185 ? -19.893 41.263 -19.149 1.00 41.61 162 ILE F CA 1
ATOM 14065 C C . ILE F 1 185 ? -19.125 41.957 -20.264 1.00 44.60 162 ILE F C 1
ATOM 14066 O O . ILE F 1 185 ? -19.719 42.465 -21.221 1.00 47.65 162 ILE F O 1
ATOM 14071 N N . SER F 1 186 ? -17.803 41.977 -20.128 1.00 41.37 163 SER F N 1
ATOM 14072 C CA . SER F 1 186 ? -16.935 42.564 -21.135 1.00 44.31 163 SER F CA 1
ATOM 14073 C C . SER F 1 186 ? -16.275 41.449 -21.933 1.00 41.83 163 SER F C 1
ATOM 14074 O O . SER F 1 186 ? -15.641 40.570 -21.355 1.00 38.62 163 SER F O 1
ATOM 14077 N N . PHE F 1 187 ? -16.422 41.487 -23.254 1.00 40.41 164 PHE F N 1
ATOM 14078 C CA . PHE F 1 187 ? -15.870 40.449 -24.115 1.00 36.74 164 PHE F CA 1
ATOM 14079 C C . PHE F 1 187 ? -15.015 41.030 -25.238 1.00 40.04 164 PHE F C 1
ATOM 14080 O O . PHE F 1 187 ? -15.426 41.957 -25.937 1.00 40.87 164 PHE F O 1
ATOM 14088 N N . ASP F 1 188 ? -13.817 40.473 -25.388 1.00 33.59 165 ASP F N 1
ATOM 14089 C CA . ASP F 1 188 ? -12.863 40.885 -26.407 1.00 34.15 165 ASP F CA 1
ATOM 14090 C C . ASP F 1 188 ? -12.775 39.757 -27.436 1.00 35.65 165 ASP F C 1
ATOM 14091 O O . ASP F 1 188 ? -12.214 38.698 -27.156 1.00 40.82 165 ASP F O 1
ATOM 14096 N N . MET F 1 189 ? -13.361 39.970 -28.613 1.00 37.88 166 MET F N 1
ATOM 14097 C CA . MET F 1 189 ? -13.436 38.922 -29.630 1.00 41.03 166 MET F CA 1
ATOM 14098 C C . MET F 1 189 ? -12.083 38.237 -29.800 1.00 44.16 166 MET F C 1
ATOM 14099 O O . MET F 1 189 ? -11.952 37.006 -29.641 1.00 41.78 166 MET F O 1
ATOM 14104 N N . ASN F 1 190 ? -11.082 39.040 -30.149 1.00 42.76 167 ASN F N 1
ATOM 14105 C CA . ASN F 1 190 ? -9.708 38.555 -30.274 1.00 40.84 167 ASN F CA 1
ATOM 14106 C C . ASN F 1 190 ? -9.629 37.205 -31.001 1.00 40.57 167 ASN F C 1
ATOM 14107 O O . ASN F 1 190 ? -9.135 36.228 -30.448 1.00 39.46 167 ASN F O 1
ATOM 14112 N N . TYR F 1 191 ? -10.149 37.138 -32.227 1.00 40.42 168 TYR F N 1
ATOM 14113 C CA . TYR F 1 191 ? -10.036 35.915 -33.025 1.00 42.87 168 TYR F CA 1
ATOM 14114 C C . TYR F 1 191 ? -8.583 35.670 -33.413 1.00 45.49 168 TYR F C 1
ATOM 14115 O O . TYR F 1 191 ? -7.904 36.582 -33.880 1.00 44.60 168 TYR F O 1
ATOM 14124 N N . ARG F 1 192 ? -8.098 34.448 -33.205 1.00 49.36 169 ARG F N 1
ATOM 14125 C CA . ARG F 1 192 ? -6.732 34.095 -33.611 1.00 44.96 169 ARG F CA 1
ATOM 14126 C C . ARG F 1 192 ? -6.765 32.877 -34.527 1.00 45.90 169 ARG F C 1
ATOM 14127 O O . ARG F 1 192 ? -7.188 31.794 -34.116 1.00 50.44 169 ARG F O 1
ATOM 14135 N N . ALA F 1 193 ? -6.330 33.055 -35.771 1.00 49.01 170 ALA F N 1
ATOM 14136 C CA . ALA F 1 193 ? -6.358 31.960 -36.734 1.00 57.87 170 ALA F CA 1
ATOM 14137 C C . ALA F 1 193 ? -5.506 30.788 -36.245 1.00 57.42 170 ALA F C 1
ATOM 14138 O O . ALA F 1 193 ? -5.846 29.627 -36.465 1.00 66.22 170 ALA F O 1
ATOM 14140 N N . LYS F 1 194 ? -4.405 31.092 -35.566 1.00 61.73 171 LYS F N 1
ATOM 14141 C CA . LYS F 1 194 ? -3.544 30.039 -35.036 1.00 56.77 171 LYS F CA 1
ATOM 14142 C C . LYS F 1 194 ? -4.314 29.071 -34.144 1.00 56.03 171 LYS F C 1
ATOM 14143 O O . LYS F 1 194 ? -3.964 27.901 -34.047 1.00 63.20 171 LYS F O 1
ATOM 14149 N N . LEU F 1 195 ? -5.368 29.555 -33.495 1.00 57.22 172 LEU F N 1
ATOM 14150 C CA . LEU F 1 195 ? -6.037 28.757 -32.468 1.00 50.22 172 LEU F CA 1
ATOM 14151 C C . LEU F 1 195 ? -7.218 27.935 -32.970 1.00 59.62 172 LEU F C 1
ATOM 14152 O O . LEU F 1 195 ? -7.436 26.814 -32.508 1.00 67.16 172 LEU F O 1
ATOM 14157 N N . TRP F 1 196 ? -7.991 28.473 -33.906 1.00 58.39 173 TRP F N 1
ATOM 14158 C CA . TRP F 1 196 ? -9.108 27.701 -34.450 1.00 59.30 173 TRP F CA 1
ATOM 14159 C C . TRP F 1 196 ? -9.638 28.257 -35.758 1.00 55.28 173 TRP F C 1
ATOM 14160 O O . TRP F 1 196 ? -9.393 29.414 -36.103 1.00 57.34 173 TRP F O 1
ATOM 14171 N N . GLU F 1 197 ? -10.354 27.411 -36.484 1.00 56.22 174 GLU F N 1
ATOM 14172 C CA . GLU F 1 197 ? -10.926 27.783 -37.769 1.00 72.37 174 GLU F CA 1
ATOM 14173 C C . GLU F 1 197 ? -12.093 28.745 -37.567 1.00 83.32 174 GLU F C 1
ATOM 14174 O O . GLU F 1 197 ? -12.682 28.801 -36.482 1.00 71.49 174 GLU F O 1
ATOM 14180 N N . LEU F 1 198 ? -12.421 29.498 -38.614 1.00 68.20 175 LEU F N 1
ATOM 14181 C CA . LEU F 1 198 ? -13.511 30.479 -38.555 1.00 77.29 175 LEU F CA 1
ATOM 14182 C C . LEU F 1 198 ? -14.866 29.885 -38.145 1.00 64.66 175 LEU F C 1
ATOM 14183 O O . LEU F 1 198 ? -15.597 30.493 -37.364 1.00 62.27 175 LEU F O 1
ATOM 14188 N N . GLU F 1 199 ? -15.201 28.706 -38.659 1.00 72.37 176 GLU F N 1
ATOM 14189 C CA . GLU F 1 199 ? -16.518 28.116 -38.389 1.00 81.21 176 GLU F CA 1
ATOM 14190 C C . GLU F 1 199 ? -16.687 27.810 -36.902 1.00 73.79 176 GLU F C 1
ATOM 14191 O O . GLU F 1 199 ? -17.660 28.233 -36.273 1.00 67.51 176 GLU F O 1
ATOM 14197 N N . ALA F 1 200 ? -15.736 27.067 -36.347 1.00 73.87 177 ALA F N 1
ATOM 14198 C CA . ALA F 1 200 ? -15.769 26.717 -34.933 1.00 69.46 177 ALA F CA 1
ATOM 14199 C C . ALA F 1 200 ? -15.833 27.970 -34.071 1.00 60.92 177 ALA F C 1
ATOM 14200 O O . ALA F 1 200 ? -16.569 28.016 -33.087 1.00 63.48 177 ALA F O 1
ATOM 14202 N N . ALA F 1 201 ? -15.054 28.980 -34.448 1.00 52.02 178 ALA F N 1
ATOM 14203 C CA . ALA F 1 201 ? -15.023 30.244 -33.726 1.00 53.94 178 ALA F CA 1
ATOM 14204 C C . ALA F 1 201 ? -16.401 30.887 -33.720 1.00 59.92 178 ALA F C 1
ATOM 14205 O O . ALA F 1 201 ? -16.909 31.285 -32.669 1.00 54.93 178 ALA F O 1
ATOM 14207 N N . LYS F 1 202 ? -17.000 30.974 -34.904 1.00 59.60 179 LYS F N 1
ATOM 14208 C CA . LYS F 1 202 ? -18.320 31.575 -35.079 1.00 59.61 179 LYS F CA 1
ATOM 14209 C C . LYS F 1 202 ? -19.355 30.866 -34.214 1.00 64.64 179 LYS F C 1
ATOM 14210 O O . LYS F 1 202 ? -20.173 31.511 -33.556 1.00 61.77 179 LYS F O 1
ATOM 14216 N N . ARG F 1 203 ? -19.320 29.534 -34.228 1.00 70.28 180 ARG F N 1
ATOM 14217 C CA . ARG F 1 203 ? -20.200 28.726 -33.386 1.00 69.03 180 ARG F CA 1
ATOM 14218 C C . ARG F 1 203 ? -20.087 29.220 -31.949 1.00 71.54 180 ARG F C 1
ATOM 14219 O O . ARG F 1 203 ? -21.088 29.501 -31.292 1.00 63.22 180 ARG F O 1
ATOM 14227 N N . ALA F 1 204 ? -18.853 29.318 -31.465 1.00 57.59 181 ALA F N 1
ATOM 14228 C CA . ALA F 1 204 ? -18.607 29.697 -30.081 1.00 56.03 181 ALA F CA 1
ATOM 14229 C C . ALA F 1 204 ? -19.043 31.131 -29.825 1.00 58.61 181 ALA F C 1
ATOM 14230 O O . ALA F 1 204 ? -19.685 31.428 -28.819 1.00 59.03 181 ALA F O 1
ATOM 14232 N N . TYR F 1 205 ? -18.695 32.027 -30.738 1.00 54.90 182 TYR F N 1
ATOM 14233 C CA . TYR F 1 205 ? -19.053 33.421 -30.562 1.00 51.99 182 TYR F CA 1
ATOM 14234 C C . TYR F 1 205 ? -20.572 33.602 -30.494 1.00 58.65 182 TYR F C 1
ATOM 14235 O O . TYR F 1 205 ? -21.065 34.535 -29.856 1.00 60.93 182 TYR F O 1
ATOM 14244 N N . GLN F 1 206 ? -21.313 32.709 -31.143 1.00 54.50 183 GLN F N 1
ATOM 14245 C CA . GLN F 1 206 ? -22.771 32.820 -31.167 1.00 57.84 183 GLN F CA 1
ATOM 14246 C C . GLN F 1 206 ? -23.423 32.461 -29.826 1.00 61.76 183 GLN F C 1
ATOM 14247 O O . GLN F 1 206 ? -24.523 32.925 -29.523 1.00 60.91 183 GLN F O 1
ATOM 14253 N N . GLN F 1 207 ? -22.737 31.664 -29.012 1.00 60.13 184 GLN F N 1
ATOM 14254 C CA . GLN F 1 207 ? -23.218 31.386 -27.660 1.00 66.79 184 GLN F CA 1
ATOM 14255 C C . GLN F 1 207 ? -22.923 32.556 -26.718 1.00 63.97 184 GLN F C 1
ATOM 14256 O O . GLN F 1 207 ? -23.711 32.849 -25.821 1.00 70.95 184 GLN F O 1
ATOM 14262 N N . LEU F 1 208 ? -21.784 33.214 -26.925 1.00 55.13 185 LEU F N 1
ATOM 14263 C CA . LEU F 1 208 ? -21.315 34.266 -26.020 1.00 56.49 185 LEU F CA 1
ATOM 14264 C C . LEU F 1 208 ? -21.991 35.604 -26.276 1.00 52.32 185 LEU F C 1
ATOM 14265 O O . LEU F 1 208 ? -22.411 36.287 -25.347 1.00 53.41 185 LEU F O 1
ATOM 14270 N N . LEU F 1 209 ? -22.083 35.982 -27.543 1.00 55.60 186 LEU F N 1
ATOM 14271 C CA . LEU F 1 209 ? -22.524 37.325 -27.899 1.00 50.62 186 LEU F CA 1
ATOM 14272 C C . LEU F 1 209 ? -23.857 37.747 -27.256 1.00 50.92 186 LEU F C 1
ATOM 14273 O O . LEU F 1 209 ? -23.970 38.865 -26.772 1.00 54.10 186 LEU F O 1
ATOM 14278 N N . PRO F 1 210 ? -24.868 36.858 -27.237 1.00 54.59 187 PRO F N 1
ATOM 14279 C CA . PRO F 1 210 ? -26.133 37.254 -26.599 1.00 55.61 187 PRO F CA 1
ATOM 14280 C C . PRO F 1 210 ? -25.992 37.582 -25.109 1.00 55.68 187 PRO F C 1
ATOM 14281 O O . PRO F 1 210 ? -26.951 38.042 -24.490 1.00 58.89 187 PRO F O 1
ATOM 14285 N N . LEU F 1 211 ? -24.808 37.359 -24.545 1.00 51.85 188 LEU F N 1
ATOM 14286 C CA . LEU F 1 211 ? -24.597 37.516 -23.105 1.00 52.01 188 LEU F CA 1
ATOM 14287 C C . LEU F 1 211 ? -23.722 38.723 -22.768 1.00 53.99 188 LEU F C 1
ATOM 14288 O O . LEU F 1 211 ? -23.463 39.001 -21.598 1.00 51.79 188 LEU F O 1
ATOM 14293 N N . VAL F 1 212 ? -23.271 39.430 -23.797 1.00 47.42 189 VAL F N 1
ATOM 14294 C CA . VAL F 1 212 ? -22.257 40.462 -23.640 1.00 46.48 189 VAL F CA 1
ATOM 14295 C C . VAL F 1 212 ? -22.828 41.871 -23.469 1.00 44.33 189 VAL F C 1
ATOM 14296 O O . VAL F 1 212 ? -23.762 42.249 -24.155 1.00 49.79 189 VAL F O 1
ATOM 14300 N N . ASP F 1 213 ? -22.234 42.651 -22.567 1.00 44.39 190 ASP F N 1
ATOM 14301 C CA . ASP F 1 213 ? -22.591 44.067 -22.405 1.00 45.16 190 ASP F CA 1
ATOM 14302 C C . ASP F 1 213 ? -21.657 45.003 -23.181 1.00 47.61 190 ASP F C 1
ATOM 14303 O O . ASP F 1 213 ? -22.113 45.905 -23.888 1.00 50.40 190 ASP F O 1
ATOM 14308 N N . TYR F 1 214 ? -20.351 44.792 -23.024 1.00 43.33 191 TYR F N 1
ATOM 14309 C CA . TYR F 1 214 ? -19.340 45.584 -23.721 1.00 46.80 191 TYR F CA 1
ATOM 14310 C C . TYR F 1 214 ? -18.516 44.663 -24.593 1.00 49.36 191 TYR F C 1
ATOM 14311 O O . TYR F 1 214 ? -18.039 43.618 -24.128 1.00 49.32 191 TYR F O 1
ATOM 14320 N N . CYS F 1 215 ? -18.324 45.046 -25.849 1.00 44.47 192 CYS F N 1
ATOM 14321 C CA . CYS F 1 215 ? -17.690 44.142 -26.794 1.00 50.24 192 CYS F CA 1
ATOM 14322 C C . CYS F 1 215 ? -16.573 44.798 -27.611 1.00 48.19 192 CYS F C 1
ATOM 14323 O O . CYS F 1 215 ? -16.786 45.812 -28.281 1.00 44.44 192 CYS F O 1
ATOM 14326 N N . SER F 1 216 ? -15.381 44.218 -27.559 1.00 43.71 193 SER F N 1
ATOM 14327 C CA . SER F 1 216 ? -14.309 44.680 -28.437 1.00 40.67 193 SER F CA 1
ATOM 14328 C C . SER F 1 216 ? -14.357 43.920 -29.750 1.00 44.84 193 SER F C 1
ATOM 14329 O O . SER F 1 216 ? -14.034 42.736 -29.810 1.00 40.69 193 SER F O 1
ATOM 14332 N N . ALA F 1 217 ? -14.766 44.616 -30.802 1.00 42.45 194 ALA F N 1
ATOM 14333 C CA . ALA F 1 217 ? -14.974 43.999 -32.102 1.00 46.74 194 ALA F CA 1
ATOM 14334 C C . ALA F 1 217 ? -14.832 45.079 -33.154 1.00 53.40 194 ALA F C 1
ATOM 14335 O O . ALA F 1 217 ? -15.205 46.229 -32.920 1.00 45.66 194 ALA F O 1
ATOM 14337 N N . GLY F 1 218 ? -14.303 44.711 -34.314 1.00 60.11 195 GLY F N 1
ATOM 14338 C CA . GLY F 1 218 ? -14.168 45.661 -35.403 1.00 57.29 195 GLY F CA 1
ATOM 14339 C C . GLY F 1 218 ? -14.933 45.222 -36.632 1.00 58.95 195 GLY F C 1
ATOM 14340 O O . GLY F 1 218 ? -15.760 44.307 -36.571 1.00 54.13 195 GLY F O 1
ATOM 14341 N N . GLN F 1 219 ? -14.650 45.876 -37.755 1.00 64.08 196 GLN F N 1
ATOM 14342 C CA . GLN F 1 219 ? -15.370 45.611 -38.992 1.00 58.47 196 GLN F CA 1
ATOM 14343 C C . GLN F 1 219 ? -15.131 44.187 -39.477 1.00 61.06 196 GLN F C 1
ATOM 14344 O O . GLN F 1 219 ? -16.056 43.501 -39.905 1.00 63.79 196 GLN F O 1
ATOM 14350 N N . MET F 1 220 ? -13.887 43.737 -39.406 1.00 60.56 197 MET F N 1
ATOM 14351 C CA . MET F 1 220 ? -13.586 42.384 -39.837 1.00 65.22 197 MET F CA 1
ATOM 14352 C C . MET F 1 220 ? -14.398 41.374 -39.030 1.00 63.74 197 MET F C 1
ATOM 14353 O O . MET F 1 220 ? -14.899 40.388 -39.577 1.00 62.41 197 MET F O 1
ATOM 14358 N N . ASP F 1 221 ? -14.547 41.639 -37.735 1.00 60.63 198 ASP F N 1
ATOM 14359 C CA . ASP F 1 221 ? -15.377 40.807 -36.873 1.00 53.28 198 ASP F CA 1
ATOM 14360 C C . ASP F 1 221 ? -16.820 40.805 -37.321 1.00 55.79 198 ASP F C 1
ATOM 14361 O O . ASP F 1 221 ? -17.459 39.752 -37.366 1.00 61.19 198 ASP F O 1
ATOM 14366 N N . ALA F 1 222 ? -17.338 41.989 -37.639 1.00 62.73 199 ALA F N 1
ATOM 14367 C CA . ALA F 1 222 ? -18.717 42.122 -38.120 1.00 65.51 199 ALA F CA 1
ATOM 14368 C C . ALA F 1 222 ? -19.009 41.216 -39.314 1.00 74.12 199 ALA F C 1
ATOM 14369 O O . ALA F 1 222 ? -20.016 40.509 -39.338 1.00 83.76 199 ALA F O 1
ATOM 14371 N N . VAL F 1 223 ? -18.137 41.255 -40.315 1.00 78.25 200 VAL F N 1
ATOM 14372 C CA . VAL F 1 223 ? -18.326 40.436 -41.504 1.00 75.54 200 VAL F CA 1
ATOM 14373 C C . VAL F 1 223 ? -18.148 38.973 -41.130 1.00 63.87 200 VAL F C 1
ATOM 14374 O O . VAL F 1 223 ? -19.004 38.135 -41.402 1.00 72.43 200 VAL F O 1
ATOM 14378 N N . ALA F 1 224 ? -17.035 38.683 -40.470 1.00 68.26 201 ALA F N 1
ATOM 14379 C CA . ALA F 1 224 ? -16.661 37.312 -40.158 1.00 71.26 201 ALA F CA 1
ATOM 14380 C C . ALA F 1 224 ? -17.623 36.610 -39.195 1.00 70.42 201 ALA F C 1
ATOM 14381 O O . ALA F 1 224 ? -17.990 35.452 -39.417 1.00 68.61 201 ALA F O 1
ATOM 14383 N N . PHE F 1 225 ? -18.042 37.304 -38.138 1.00 70.05 202 PHE F N 1
ATOM 14384 C CA . PHE F 1 225 ? -18.745 36.634 -37.036 1.00 62.42 202 PHE F CA 1
ATOM 14385 C C . PHE F 1 225 ? -20.159 37.134 -36.698 1.00 68.83 202 PHE F C 1
ATOM 14386 O O . PHE F 1 225 ? -20.923 36.429 -36.039 1.00 71.61 202 PHE F O 1
ATOM 14394 N N . PHE F 1 226 ? -20.504 38.342 -37.135 1.00 67.17 203 PHE F N 1
ATOM 14395 C CA . PHE F 1 226 ? -21.851 38.874 -36.918 1.00 71.29 203 PHE F CA 1
ATOM 14396 C C . PHE F 1 226 ? -22.711 38.712 -38.168 1.00 84.16 203 PHE F C 1
ATOM 14397 O O . PHE F 1 226 ? -23.897 39.047 -38.164 1.00 90.75 203 PHE F O 1
ATOM 14405 N N . GLU F 1 227 ? -22.104 38.197 -39.235 1.00 84.13 204 GLU F N 1
ATOM 14406 C CA . GLU F 1 227 ? -22.800 37.996 -40.506 1.00 96.90 204 GLU F CA 1
ATOM 14407 C C . GLU F 1 227 ? -23.342 39.295 -41.075 1.00 79.87 204 GLU F C 1
ATOM 14408 O O . GLU F 1 227 ? -24.392 39.318 -41.702 1.00 85.16 204 GLU F O 1
ATOM 14414 N N . ILE F 1 228 ? -22.622 40.380 -40.832 1.00 87.01 205 ILE F N 1
ATOM 14415 C CA . ILE F 1 228 ? -22.901 41.632 -41.498 1.00 86.92 205 ILE F CA 1
ATOM 14416 C C . ILE F 1 228 ? -22.242 41.546 -42.865 1.00 79.22 205 ILE F C 1
ATOM 14417 O O . ILE F 1 228 ? -21.160 40.976 -42.997 1.00 76.75 205 ILE F O 1
ATOM 14422 N N . SER F 1 229 ? -22.899 42.077 -43.889 1.00 85.80 206 SER F N 1
ATOM 14423 C CA . SER F 1 229 ? -22.289 42.115 -45.207 1.00 97.88 206 SER F CA 1
ATOM 14424 C C . SER F 1 229 ? -21.257 43.232 -45.219 1.00 101.87 206 SER F C 1
ATOM 14425 O O . SER F 1 229 ? -21.422 44.240 -44.531 1.00 105.74 206 SER F O 1
ATOM 14428 N N . SER F 1 230 ? -20.188 43.040 -45.987 1.00 98.17 207 SER F N 1
ATOM 14429 C CA . SER F 1 230 ? -19.129 44.040 -46.102 1.00 94.42 207 SER F CA 1
ATOM 14430 C C . SER F 1 230 ? -19.612 45.279 -46.855 1.00 105.44 207 SER F C 1
ATOM 14431 O O . SER F 1 230 ? -18.842 46.210 -47.097 1.00 99.01 207 SER F O 1
ATOM 14434 N N . GLU F 1 231 ? -20.890 45.277 -47.225 1.00 92.81 208 GLU F N 1
ATOM 14435 C CA . GLU F 1 231 ? -21.528 46.442 -47.830 1.00 124.21 208 GLU F CA 1
ATOM 14436 C C . GLU F 1 231 ? -21.902 47.472 -46.770 1.00 113.81 208 GLU F C 1
ATOM 14437 O O . GLU F 1 231 ? -21.552 48.646 -46.887 1.00 97.52 208 GLU F O 1
ATOM 14443 N N . THR F 1 232 ? -22.616 47.025 -45.738 1.00 113.01 209 THR F N 1
ATOM 14444 C CA . THR F 1 232 ? -23.053 47.913 -44.665 1.00 102.83 209 THR F CA 1
ATOM 14445 C C . THR F 1 232 ? -21.935 48.885 -44.297 1.00 90.70 209 THR F C 1
ATOM 14446 O O . THR F 1 232 ? -20.790 48.477 -44.148 1.00 82.50 209 THR F O 1
ATOM 14450 N N . THR F 1 233 ? -22.256 50.170 -44.164 1.00 92.96 210 THR F N 1
ATOM 14451 C CA . THR F 1 233 ? -21.257 51.139 -43.712 1.00 97.18 210 THR F CA 1
ATOM 14452 C C . THR F 1 233 ? -21.268 51.215 -42.192 1.00 75.24 210 THR F C 1
ATOM 14453 O O . THR F 1 233 ? -20.222 51.146 -41.549 1.00 80.34 210 THR F O 1
ATOM 14457 N N . ASP F 1 234 ? -22.469 51.360 -41.634 1.00 80.63 211 ASP F N 1
ATOM 14458 C CA . ASP F 1 234 ? -22.658 51.445 -40.195 1.00 84.79 211 ASP F CA 1
ATOM 14459 C C . ASP F 1 234 ? -22.720 50.047 -39.596 1.00 75.37 211 ASP F C 1
ATOM 14460 O O . ASP F 1 234 ? -23.791 49.566 -39.226 1.00 74.00 211 ASP F O 1
ATOM 14465 N N . TYR F 1 235 ? -21.565 49.399 -39.497 1.00 73.69 212 TYR F N 1
ATOM 14466 C CA . TYR F 1 235 ? -21.527 47.997 -39.105 1.00 76.96 212 TYR F CA 1
ATOM 14467 C C . TYR F 1 235 ? -21.862 47.761 -37.630 1.00 69.76 212 TYR F C 1
ATOM 14468 O O . TYR F 1 235 ? -22.479 46.754 -37.289 1.00 61.43 212 TYR F O 1
ATOM 14477 N N . TYR F 1 236 ? -21.480 48.694 -36.764 1.00 64.07 213 TYR F N 1
ATOM 14478 C CA . TYR F 1 236 ? -21.823 48.582 -35.347 1.00 69.38 213 TYR F CA 1
ATOM 14479 C C . TYR F 1 236 ? -23.338 48.612 -35.122 1.00 71.48 213 TYR F C 1
ATOM 14480 O O . TYR F 1 236 ? -23.873 47.837 -34.328 1.00 65.88 213 TYR F O 1
ATOM 14489 N N . GLN F 1 237 ? -24.029 49.509 -35.813 1.00 66.46 214 GLN F N 1
ATOM 14490 C CA . GLN F 1 237 ? -25.478 49.573 -35.687 1.00 70.91 214 GLN F CA 1
ATOM 14491 C C . GLN F 1 237 ? -26.089 48.229 -36.076 1.00 73.06 214 GLN F C 1
ATOM 14492 O O . GLN F 1 237 ? -27.022 47.758 -35.432 1.00 78.21 214 GLN F O 1
ATOM 14498 N N . ALA F 1 238 ? -25.558 47.610 -37.128 1.00 71.09 215 ALA F N 1
ATOM 14499 C CA . ALA F 1 238 ? -26.054 46.308 -37.574 1.00 75.24 215 ALA F CA 1
ATOM 14500 C C . ALA F 1 238 ? -25.719 45.216 -36.557 1.00 68.80 215 ALA F C 1
ATOM 14501 O O . ALA F 1 238 ? -26.524 44.320 -36.297 1.00 71.90 215 ALA F O 1
ATOM 14503 N N . MET F 1 239 ? -24.528 45.294 -35.982 1.00 62.59 216 MET F N 1
ATOM 14504 C CA . MET F 1 239 ? -24.121 44.335 -34.965 1.00 60.70 216 MET F CA 1
ATOM 14505 C C . MET F 1 239 ? -25.005 44.465 -33.728 1.00 62.20 216 MET F C 1
ATOM 14506 O O . MET F 1 239 ? -25.415 43.464 -33.138 1.00 63.54 216 MET F O 1
ATOM 14511 N N . HIS F 1 240 ? -25.300 45.701 -33.336 1.00 60.08 217 HIS F N 1
ATOM 14512 C CA . HIS F 1 240 ? -26.222 45.938 -32.234 1.00 67.03 217 HIS F CA 1
ATOM 14513 C C . HIS F 1 240 ? -27.601 45.361 -32.554 1.00 74.79 217 HIS F C 1
ATOM 14514 O O . HIS F 1 240 ? -28.202 44.664 -31.730 1.00 69.05 217 HIS F O 1
ATOM 14521 N N . ASP F 1 241 ? -28.103 45.650 -33.750 1.00 70.18 218 ASP F N 1
ATOM 14522 C CA . ASP F 1 241 ? -29.408 45.132 -34.154 1.00 78.61 218 ASP F CA 1
ATOM 14523 C C . ASP F 1 241 ? -29.473 43.630 -33.936 1.00 80.74 218 ASP F C 1
ATOM 14524 O O . ASP F 1 241 ? -30.471 43.106 -33.437 1.00 74.84 218 ASP F O 1
ATOM 14529 N N . LYS F 1 242 ? -28.404 42.936 -34.311 1.00 76.83 219 LYS F N 1
ATOM 14530 C CA . LYS F 1 242 ? -28.358 41.495 -34.133 1.00 82.43 219 LYS F CA 1
ATOM 14531 C C . LYS F 1 242 ? -28.274 41.132 -32.651 1.00 75.01 219 LYS F C 1
ATOM 14532 O O . LYS F 1 242 ? -28.929 40.198 -32.197 1.00 72.73 219 LYS F O 1
ATOM 14538 N N . TYR F 1 243 ? -27.479 41.880 -31.895 1.00 68.11 220 TYR F N 1
ATOM 14539 C CA . TYR F 1 243 ? -27.369 41.640 -30.462 1.00 67.54 220 TYR F CA 1
ATOM 14540 C C . TYR F 1 243 ? -27.612 42.922 -29.673 1.00 72.42 220 TYR F C 1
ATOM 14541 O O . TYR F 1 243 ? -26.663 43.556 -29.209 1.00 67.62 220 TYR F O 1
ATOM 14550 N N . PRO F 1 244 ? -28.892 43.299 -29.517 1.00 68.48 221 PRO F N 1
ATOM 14551 C CA . PRO F 1 244 ? -29.306 44.559 -28.893 1.00 62.70 221 PRO F CA 1
ATOM 14552 C C . PRO F 1 244 ? -28.867 44.648 -27.433 1.00 63.34 221 PRO F C 1
ATOM 14553 O O . PRO F 1 244 ? -28.766 45.748 -26.880 1.00 62.21 221 PRO F O 1
ATOM 14557 N N . ASN F 1 245 ? -28.594 43.495 -26.825 1.00 55.44 222 ASN F N 1
ATOM 14558 C CA . ASN F 1 245 ? -28.027 43.452 -25.481 1.00 58.43 222 ASN F CA 1
ATOM 14559 C C . ASN F 1 245 ? -26.651 44.114 -25.378 1.00 60.75 222 ASN F C 1
ATOM 14560 O O . ASN F 1 245 ? -26.209 44.474 -24.286 1.00 58.76 222 ASN F O 1
ATOM 14565 N N . ILE F 1 246 ? -25.953 44.245 -26.502 1.00 60.74 223 ILE F N 1
ATOM 14566 C CA . ILE F 1 246 ? -24.622 44.849 -26.466 1.00 55.18 223 ILE F CA 1
ATOM 14567 C C . ILE F 1 246 ? -24.716 46.372 -26.433 1.00 57.54 223 ILE F C 1
ATOM 14568 O O . ILE F 1 246 ? -25.027 47.023 -27.431 1.00 57.06 223 ILE F O 1
ATOM 14573 N N . GLU F 1 247 ? -24.454 46.920 -25.254 1.00 55.93 224 GLU F N 1
ATOM 14574 C CA . GLU F 1 247 ? -24.561 48.342 -25.001 1.00 54.39 224 GLU F CA 1
ATOM 14575 C C . GLU F 1 247 ? -23.511 49.132 -25.771 1.00 57.71 224 GLU F C 1
ATOM 14576 O O . GLU F 1 247 ? -23.792 50.206 -26.304 1.00 47.25 224 GLU F O 1
ATOM 14582 N N . LEU F 1 248 ? -22.286 48.621 -25.827 1.00 57.20 225 LEU F N 1
ATOM 14583 C CA . LEU F 1 248 ? -21.283 49.337 -26.599 1.00 61.07 225 LEU F CA 1
ATOM 14584 C C . LEU F 1 248 ? -20.115 48.513 -27.111 1.00 46.83 225 LEU F C 1
ATOM 14585 O O . LEU F 1 248 ? -19.681 47.544 -26.496 1.00 52.78 225 LEU F O 1
ATOM 14590 N N . PHE F 1 249 ? -19.632 48.937 -28.267 1.00 46.24 226 PHE F N 1
ATOM 14591 C CA . PHE F 1 249 ? -18.533 48.314 -28.955 1.00 44.70 226 PHE F CA 1
ATOM 14592 C C . PHE F 1 249 ? -17.341 49.260 -28.891 1.00 47.12 226 PHE F C 1
ATOM 14593 O O . PHE F 1 249 ? -17.506 50.482 -28.849 1.00 48.66 226 PHE F O 1
ATOM 14601 N N . TYR F 1 250 ? -16.144 48.692 -28.885 1.00 44.75 227 TYR F N 1
ATOM 14602 C CA . TYR F 1 250 ? -14.927 49.490 -28.872 1.00 47.58 227 TYR F CA 1
ATOM 14603 C C . TYR F 1 250 ? -13.817 48.775 -29.647 1.00 44.86 227 TYR F C 1
ATOM 14604 O O . TYR F 1 250 ? -13.715 47.549 -29.612 1.00 49.07 227 TYR F O 1
ATOM 14613 N N . ALA F 1 251 ? -13.000 49.543 -30.359 1.00 48.57 228 ALA F N 1
ATOM 14614 C CA . ALA F 1 251 ? -11.881 48.972 -31.103 1.00 46.20 228 ALA F CA 1
ATOM 14615 C C . ALA F 1 251 ? -10.930 50.065 -31.580 1.00 47.96 228 ALA F C 1
ATOM 14616 O O . ALA F 1 251 ? -11.273 51.242 -31.546 1.00 42.59 228 ALA F O 1
ATOM 14618 N N . THR F 1 252 ? -9.734 49.674 -32.021 1.00 46.06 229 THR F N 1
ATOM 14619 C CA . THR F 1 252 ? -8.825 50.608 -32.685 1.00 43.15 229 THR F CA 1
ATOM 14620 C C . THR F 1 252 ? -8.790 50.358 -34.180 1.00 42.28 229 THR F C 1
ATOM 14621 O O . THR F 1 252 ? -9.011 49.243 -34.641 1.00 48.08 229 THR F O 1
ATOM 14625 N N . LYS F 1 253 ? -8.534 51.411 -34.940 1.00 48.73 230 LYS F N 1
ATOM 14626 C CA . LYS F 1 253 ? -8.175 51.256 -36.334 1.00 48.53 230 LYS F CA 1
ATOM 14627 C C . LYS F 1 253 ? -6.678 51.502 -36.445 1.00 51.31 230 LYS F C 1
ATOM 14628 O O . LYS F 1 253 ? -6.205 52.613 -36.193 1.00 47.71 230 LYS F O 1
ATOM 14634 N N . ARG F 1 254 ? -5.936 50.454 -36.792 1.00 44.31 231 ARG F N 1
ATOM 14635 C CA . ARG F 1 254 ? -4.487 50.546 -36.957 1.00 42.28 231 ARG F CA 1
ATOM 14636 C C . ARG F 1 254 ? -4.153 50.599 -38.453 1.00 49.01 231 ARG F C 1
ATOM 14637 O O . ARG F 1 254 ? -4.667 49.809 -39.239 1.00 50.80 231 ARG F O 1
ATOM 14645 N N . THR F 1 255 ? -3.326 51.556 -38.850 1.00 41.57 232 THR F N 1
ATOM 14646 C CA . THR F 1 255 ? -2.763 51.561 -40.195 1.00 40.92 232 THR F CA 1
ATOM 14647 C C . THR F 1 255 ? -1.280 51.227 -40.105 1.00 47.85 232 THR F C 1
ATOM 14648 O O . THR F 1 255 ? -0.498 51.988 -39.522 1.00 40.56 232 THR F O 1
ATOM 14652 N N . VAL F 1 256 ? -0.894 50.074 -40.651 1.00 47.89 233 VAL F N 1
ATOM 14653 C CA . VAL F 1 256 ? 0.492 49.612 -40.540 1.00 41.14 233 VAL F CA 1
ATOM 14654 C C . VAL F 1 256 ? 1.275 50.080 -41.757 1.00 56.85 233 VAL F C 1
ATOM 14655 O O . VAL F 1 256 ? 1.060 49.606 -42.881 1.00 53.95 233 VAL F O 1
ATOM 14659 N N . ILE F 1 257 ? 2.152 51.052 -41.541 1.00 38.65 234 ILE F N 1
ATOM 14660 C CA . ILE F 1 257 ? 2.998 51.534 -42.617 1.00 44.60 234 ILE F CA 1
ATOM 14661 C C . ILE F 1 257 ? 4.284 50.686 -42.708 1.00 45.10 234 ILE F C 1
ATOM 14662 O O . ILE F 1 257 ? 4.749 50.331 -43.801 1.00 42.31 234 ILE F O 1
ATOM 14667 N N . SER F 1 258 ? 4.848 50.372 -41.552 1.00 39.62 235 SER F N 1
ATOM 14668 C CA . SER F 1 258 ? 6.008 49.483 -41.443 1.00 39.04 235 SER F CA 1
ATOM 14669 C C . SER F 1 258 ? 5.965 48.895 -40.047 1.00 36.82 235 SER F C 1
ATOM 14670 O O . SER F 1 258 ? 5.056 49.211 -39.274 1.00 38.50 235 SER F O 1
ATOM 14673 N N . ALA F 1 259 ? 6.954 48.068 -39.695 1.00 31.76 236 ALA F N 1
ATOM 14674 C CA . ALA F 1 259 ? 7.054 47.577 -38.324 1.00 33.27 236 ALA F CA 1
ATOM 14675 C C . ALA F 1 259 ? 7.491 48.671 -37.344 1.00 32.33 236 ALA F C 1
ATOM 14676 O O . ALA F 1 259 ? 7.503 48.445 -36.134 1.00 30.18 236 ALA F O 1
ATOM 14678 N N . SER F 1 260 ? 7.812 49.863 -37.851 1.00 35.37 237 SER F N 1
ATOM 14679 C CA . SER F 1 260 ? 8.262 50.958 -36.964 1.00 29.70 237 SER F CA 1
ATOM 14680 C C . SER F 1 260 ? 7.387 52.214 -37.081 1.00 40.22 237 SER F C 1
ATOM 14681 O O . SER F 1 260 ? 7.712 53.260 -36.526 1.00 34.71 237 SER F O 1
ATOM 14684 N N . HIS F 1 261 ? 6.293 52.113 -37.824 1.00 33.85 238 HIS F N 1
ATOM 14685 C CA . HIS F 1 261 ? 5.455 53.259 -38.085 1.00 35.08 238 HIS F CA 1
ATOM 14686 C C . HIS F 1 261 ? 4.002 52.820 -38.267 1.00 37.84 238 HIS F C 1
ATOM 14687 O O . HIS F 1 261 ? 3.638 52.267 -39.304 1.00 38.82 238 HIS F O 1
ATOM 14694 N N . HIS F 1 262 ? 3.188 53.039 -37.242 1.00 35.64 239 HIS F N 1
ATOM 14695 C CA . HIS F 1 262 ? 1.756 52.746 -37.300 1.00 38.49 239 HIS F CA 1
ATOM 14696 C C . HIS F 1 262 ? 0.953 54.025 -37.078 1.00 40.00 239 HIS F C 1
ATOM 14697 O O . HIS F 1 262 ? 1.410 54.927 -36.368 1.00 38.48 239 HIS F O 1
ATOM 14704 N N . LEU F 1 263 ? -0.246 54.083 -37.662 1.00 37.67 240 LEU F N 1
ATOM 14705 C CA . LEU F 1 263 ? -1.257 55.082 -37.288 1.00 40.38 240 LEU F CA 1
ATOM 14706 C C . LEU F 1 263 ? -2.279 54.396 -36.391 1.00 40.53 240 LEU F C 1
ATOM 14707 O O . LEU F 1 263 ? -2.622 53.228 -36.601 1.00 42.44 240 LEU F O 1
ATOM 14712 N N . LEU F 1 264 ? -2.761 55.114 -35.387 1.00 39.67 241 LEU F N 1
ATOM 14713 C CA . LEU F 1 264 ? -3.699 54.531 -34.441 1.00 39.53 241 LEU F CA 1
ATOM 14714 C C . LEU F 1 264 ? -4.799 55.505 -34.070 1.00 47.30 241 LEU F C 1
ATOM 14715 O O . LEU F 1 264 ? -4.540 56.642 -33.675 1.00 43.24 241 LEU F O 1
ATOM 14720 N N . GLN F 1 265 ? -6.033 55.034 -34.191 1.00 42.18 242 GLN F N 1
ATOM 14721 C CA . GLN F 1 265 ? -7.200 55.814 -33.847 1.00 42.12 242 GLN F CA 1
ATOM 14722 C C . GLN F 1 265 ? -8.194 54.913 -33.118 1.00 44.32 242 GLN F C 1
ATOM 14723 O O . GLN F 1 265 ? -8.390 53.754 -33.503 1.00 47.92 242 GLN F O 1
ATOM 14729 N N . GLY F 1 266 ? -8.814 55.432 -32.065 1.00 36.92 243 GLY F N 1
ATOM 14730 C CA . GLY F 1 266 ? -9.781 54.646 -31.307 1.00 38.77 243 GLY F CA 1
ATOM 14731 C C . GLY F 1 266 ? -11.226 54.858 -31.721 1.00 40.29 243 GLY F C 1
ATOM 14732 O O . GLY F 1 266 ? -11.650 55.978 -32.014 1.00 42.83 243 GLY F O 1
ATOM 14733 N N . HIS F 1 267 ? -11.996 53.774 -31.742 1.00 43.94 244 HIS F N 1
ATOM 14734 C CA . HIS F 1 267 ? -13.438 53.880 -31.979 1.00 54.42 244 HIS F CA 1
ATOM 14735 C C . HIS F 1 267 ? -14.221 53.356 -30.786 1.00 48.28 244 HIS F C 1
ATOM 14736 O O . HIS F 1 267 ? -13.798 52.409 -30.119 1.00 45.39 244 HIS F O 1
ATOM 14743 N N . LEU F 1 268 ? -15.379 53.960 -30.550 1.00 50.51 245 LEU F N 1
ATOM 14744 C CA . LEU F 1 268 ? -16.246 53.586 -29.447 1.00 52.19 245 LEU F CA 1
ATOM 14745 C C . LEU F 1 268 ? -17.694 53.897 -29.840 1.00 56.74 245 LEU F C 1
ATOM 14746 O O . LEU F 1 268 ? -18.038 55.048 -30.114 1.00 58.94 245 LEU F O 1
ATOM 14751 N N . TRP F 1 269 ? -18.530 52.865 -29.902 1.00 54.35 246 TRP F N 1
ATOM 14752 C CA . TRP F 1 269 ? -19.904 53.021 -30.377 1.00 55.19 246 TRP F CA 1
ATOM 14753 C C . TRP F 1 269 ? -20.892 52.768 -29.250 1.00 58.79 246 TRP F C 1
ATOM 14754 O O . TRP F 1 269 ? -20.765 51.787 -28.519 1.00 53.10 246 TRP F O 1
ATOM 14765 N N . THR F 1 270 ? -21.878 53.647 -29.119 1.00 57.40 247 THR F N 1
ATOM 14766 C CA . THR F 1 270 ? -22.902 53.485 -28.097 1.00 57.94 247 THR F CA 1
ATOM 14767 C C . THR F 1 270 ? -24.089 54.398 -28.385 1.00 61.92 247 THR F C 1
ATOM 14768 O O . THR F 1 270 ? -23.932 55.474 -28.961 1.00 64.74 247 THR F O 1
ATOM 14772 N N . GLN F 1 271 ? -25.279 53.955 -27.993 1.00 61.29 248 GLN F N 1
ATOM 14773 C CA . GLN F 1 271 ? -26.486 54.733 -28.209 1.00 66.45 248 GLN F CA 1
ATOM 14774 C C . GLN F 1 271 ? -26.536 55.293 -29.635 1.00 67.71 248 GLN F C 1
ATOM 14775 O O . GLN F 1 271 ? -26.879 56.454 -29.845 1.00 73.56 248 GLN F O 1
ATOM 14781 N N . GLY F 1 272 ? -26.183 54.464 -30.612 1.00 69.45 249 GLY F N 1
ATOM 14782 C CA . GLY F 1 272 ? -26.362 54.823 -32.017 1.00 65.02 249 GLY F CA 1
ATOM 14783 C C . GLY F 1 272 ? -25.381 55.829 -32.588 1.00 68.14 249 GLY F C 1
ATOM 14784 O O . GLY F 1 272 ? -25.627 56.397 -33.649 1.00 82.97 249 GLY F O 1
ATOM 14785 N N . GLU F 1 273 ? -24.268 56.059 -31.899 1.00 65.52 250 GLU F N 1
ATOM 14786 C CA . GLU F 1 273 ? -23.219 56.937 -32.430 1.00 64.84 250 GLU F CA 1
ATOM 14787 C C . GLU F 1 273 ? -21.847 56.287 -32.342 1.00 63.77 250 GLU F C 1
ATOM 14788 O O . GLU F 1 273 ? -21.588 55.545 -31.393 1.00 65.54 250 GLU F O 1
ATOM 14794 N N . CYS F 1 274 ? -20.983 56.553 -33.329 1.00 60.93 251 CYS F N 1
ATOM 14795 C CA . CYS F 1 274 ? -19.558 56.200 -33.240 1.00 62.04 251 CYS F CA 1
ATOM 14796 C C . CYS F 1 274 ? -18.775 57.428 -32.780 1.00 61.45 251 CYS F C 1
ATOM 14797 O O . CYS F 1 274 ? -18.913 58.502 -33.355 1.00 64.88 251 CYS F O 1
ATOM 14800 N N . TRP F 1 275 ? -17.982 57.262 -31.723 1.00 64.33 252 TRP F N 1
ATOM 14801 C CA . TRP F 1 275 ? -17.103 58.315 -31.225 1.00 56.32 252 TRP F CA 1
ATOM 14802 C C . TRP F 1 275 ? -15.671 57.927 -31.550 1.00 55.26 252 TRP F C 1
ATOM 14803 O O . TRP F 1 275 ? -15.234 56.833 -31.199 1.00 48.03 252 TRP F O 1
ATOM 14814 N N . GLU F 1 276 ? -14.950 58.821 -32.222 1.00 54.67 253 GLU F N 1
ATOM 14815 C CA . GLU F 1 276 ? -13.564 58.580 -32.633 1.00 61.14 253 GLU F CA 1
ATOM 14816 C C . GLU F 1 276 ? -12.586 59.493 -31.906 1.00 56.44 253 GLU F C 1
ATOM 14817 O O . GLU F 1 276 ? -12.883 60.666 -31.672 1.00 58.89 253 GLU F O 1
ATOM 14823 N N . SER F 1 277 ? -11.405 58.967 -31.590 1.00 50.48 254 SER F N 1
ATOM 14824 C CA . SER F 1 277 ? -10.313 59.800 -31.093 1.00 56.89 254 SER F CA 1
ATOM 14825 C C . SER F 1 277 ? -9.586 60.496 -32.249 1.00 53.73 254 SER F C 1
ATOM 14826 O O . SER F 1 277 ? -9.891 60.265 -33.417 1.00 48.37 254 SER F O 1
ATOM 14829 N N . GLU F 1 278 ? -8.626 61.350 -31.914 1.00 57.08 255 GLU F N 1
ATOM 14830 C CA . GLU F 1 278 ? -7.693 61.867 -32.902 1.00 51.35 255 GLU F CA 1
ATOM 14831 C C . GLU F 1 278 ? -6.820 60.712 -33.363 1.00 54.00 255 GLU F C 1
ATOM 14832 O O . GLU F 1 278 ? -6.763 59.664 -32.718 1.00 44.53 255 GLU F O 1
ATOM 14838 N N . GLU F 1 279 ? -6.133 60.896 -34.479 1.00 51.10 256 GLU F N 1
ATOM 14839 C CA . GLU F 1 279 ? -5.285 59.843 -34.989 1.00 50.31 256 GLU F CA 1
ATOM 14840 C C . GLU F 1 279 ? -3.844 60.111 -34.605 1.00 49.15 256 GLU F C 1
ATOM 14841 O O . GLU F 1 279 ? -3.334 61.197 -34.860 1.00 49.42 256 GLU F O 1
ATOM 14847 N N . TYR F 1 280 ? -3.206 59.121 -33.981 1.00 41.59 257 TYR F N 1
ATOM 14848 C CA . TYR F 1 280 ? -1.806 59.199 -33.5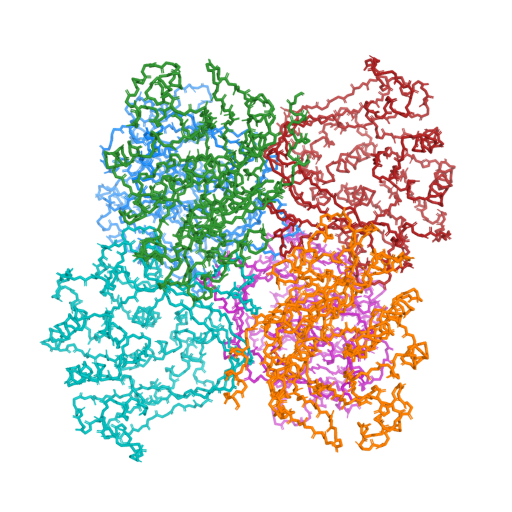95 1.00 41.91 257 TYR F CA 1
ATOM 14849 C C . TYR F 1 280 ? -0.905 58.504 -34.611 1.00 46.28 257 TYR F C 1
ATOM 14850 O O . TYR F 1 280 ? -1.213 57.400 -35.078 1.00 47.10 257 TYR F O 1
ATOM 14859 N N . ALA F 1 281 ? 0.213 59.146 -34.933 1.00 39.03 258 ALA F N 1
ATOM 14860 C CA . ALA F 1 281 ? 1.283 58.504 -35.678 1.00 38.25 258 ALA F CA 1
ATOM 14861 C C . ALA F 1 281 ? 2.321 58.053 -34.670 1.00 42.12 258 ALA F C 1
ATOM 14862 O O . ALA F 1 281 ? 2.821 58.858 -33.887 1.00 38.66 258 ALA F O 1
ATOM 14864 N N . ILE F 1 282 ? 2.622 56.757 -34.673 1.00 34.66 259 ILE F N 1
ATOM 14865 C CA . ILE F 1 282 ? 3.574 56.191 -33.732 1.00 33.31 259 ILE F CA 1
ATOM 14866 C C . ILE F 1 282 ? 4.816 55.725 -34.466 1.00 34.25 259 ILE F C 1
ATOM 14867 O O . ILE F 1 282 ? 4.754 54.799 -35.285 1.00 39.43 259 ILE F O 1
ATOM 14872 N N . TYR F 1 283 ? 5.940 56.380 -34.194 1.00 32.32 260 TYR F N 1
ATOM 14873 C CA . TYR F 1 283 ? 7.228 55.940 -34.735 1.00 36.85 260 TYR F CA 1
ATOM 14874 C C . TYR F 1 283 ? 8.399 56.545 -33.941 1.00 35.64 260 TYR F C 1
ATOM 14875 O O . TYR F 1 283 ? 8.343 57.695 -33.519 1.00 31.10 260 TYR F O 1
ATOM 14884 N N . PRO F 1 284 ? 9.448 55.753 -33.691 1.00 33.91 261 PRO F N 1
ATOM 14885 C CA . PRO F 1 284 ? 9.494 54.323 -33.974 1.00 37.79 261 PRO F CA 1
ATOM 14886 C C . PRO F 1 284 ? 8.570 53.586 -32.998 1.00 30.91 261 PRO F C 1
ATOM 14887 O O . PRO F 1 284 ? 7.877 54.218 -32.227 1.00 34.64 261 PRO F O 1
ATOM 14891 N N . ILE F 1 285 ? 8.557 52.260 -33.046 1.00 33.76 262 ILE F N 1
ATOM 14892 C CA . ILE F 1 285 ? 7.700 51.487 -32.176 1.00 30.65 262 ILE F CA 1
ATOM 14893 C C . ILE F 1 285 ? 8.612 50.646 -31.288 1.00 33.43 262 ILE F C 1
ATOM 14894 O O . ILE F 1 285 ? 9.395 49.840 -31.778 1.00 32.29 262 ILE F O 1
ATOM 14899 N N . VAL F 1 286 ? 8.530 50.860 -29.982 1.00 28.17 263 VAL F N 1
ATOM 14900 C CA . VAL F 1 286 ? 9.345 50.106 -29.062 1.00 24.89 263 VAL F CA 1
ATOM 14901 C C . VAL F 1 286 ? 8.768 48.698 -28.908 1.00 26.23 263 VAL F C 1
ATOM 14902 O O . VAL F 1 286 ? 9.476 47.725 -29.084 1.00 26.15 263 VAL F O 1
ATOM 14906 N N . ASP F 1 287 ? 7.479 48.590 -28.594 1.00 25.52 264 ASP F N 1
ATOM 14907 C CA . ASP F 1 287 ? 6.864 47.282 -28.431 1.00 25.05 264 ASP F CA 1
ATOM 14908 C C . ASP F 1 287 ? 5.345 47.391 -28.528 1.00 31.30 264 ASP F C 1
ATOM 14909 O O . ASP F 1 287 ? 4.705 47.848 -27.580 1.00 28.15 264 ASP F O 1
ATOM 14914 N N . ARG F 1 288 ? 4.763 46.939 -29.647 1.00 27.28 265 ARG F N 1
ATOM 14915 C CA . ARG F 1 288 ? 3.298 47.029 -29.867 1.00 32.49 265 ARG F CA 1
ATOM 14916 C C . ARG F 1 288 ? 2.501 46.041 -29.001 1.00 29.66 265 ARG F C 1
ATOM 14917 O O . ARG F 1 288 ? 1.289 46.180 -28.847 1.00 27.19 265 ARG F O 1
ATOM 14925 N N . VAL F 1 289 ? 3.172 45.027 -28.466 1.00 26.54 266 VAL F N 1
ATOM 14926 C CA . VAL F 1 289 ? 2.490 43.968 -27.746 1.00 29.90 266 VAL F CA 1
ATOM 14927 C C . VAL F 1 289 ? 1.769 44.524 -26.525 1.00 29.99 266 VAL F C 1
ATOM 14928 O O . VAL F 1 289 ? 2.309 45.360 -25.808 1.00 27.29 266 VAL F O 1
ATOM 14932 N N . GLY F 1 290 ? 0.521 44.106 -26.333 1.00 31.41 267 GLY F N 1
ATOM 14933 C CA . GLY F 1 290 ? -0.292 44.600 -25.223 1.00 29.89 267 GLY F CA 1
ATOM 14934 C C . GLY F 1 290 ? -0.943 45.943 -25.517 1.00 32.35 267 GLY F C 1
ATOM 14935 O O . GLY F 1 290 ? -1.629 46.502 -24.670 1.00 31.13 267 GLY F O 1
ATOM 14936 N N . GLY F 1 291 ? -0.718 46.465 -26.720 1.00 29.51 268 GLY F N 1
ATOM 14937 C CA . GLY F 1 291 ? -1.321 47.729 -27.131 1.00 28.13 268 GLY F CA 1
ATOM 14938 C C . GLY F 1 291 ? -2.838 47.667 -27.090 1.00 33.58 268 GLY F C 1
ATOM 14939 O O . GLY F 1 291 ? -3.492 48.587 -26.591 1.00 30.84 268 GLY F O 1
ATOM 14940 N N . GLY F 1 292 ? -3.394 46.571 -27.606 1.00 34.19 269 GLY F N 1
ATOM 14941 C CA . GLY F 1 292 ? -4.839 46.363 -27.576 1.00 30.53 269 GLY F CA 1
ATOM 14942 C C . GLY F 1 292 ? -5.378 46.226 -26.158 1.00 31.43 269 GLY F C 1
ATOM 14943 O O . GLY F 1 292 ? -6.432 46.768 -25.824 1.00 36.84 269 GLY F O 1
ATOM 14944 N N . ASP F 1 293 ? -4.659 45.487 -25.321 1.00 28.03 270 ASP F N 1
ATOM 14945 C CA . ASP F 1 293 ? -5.038 45.344 -23.934 1.00 33.55 270 ASP F CA 1
ATOM 14946 C C . ASP F 1 293 ? -5.004 46.657 -23.163 1.00 31.49 270 ASP F C 1
ATOM 14947 O O . ASP F 1 293 ? -5.834 46.868 -22.287 1.00 30.97 270 ASP F O 1
ATOM 14952 N N . ALA F 1 294 ? -4.051 47.535 -23.471 1.00 33.75 271 ALA F N 1
ATOM 14953 C CA . ALA F 1 294 ? -4.050 48.882 -22.873 1.00 28.52 271 ALA F CA 1
ATOM 14954 C C . ALA F 1 294 ? -5.293 49.653 -23.287 1.00 30.54 271 ALA F C 1
ATOM 14955 O O . ALA F 1 294 ? -5.915 50.312 -22.464 1.00 32.41 271 ALA F O 1
ATOM 14957 N N . TYR F 1 295 ? -5.641 49.582 -24.575 1.00 32.79 272 TYR F N 1
ATOM 14958 C CA . TYR F 1 295 ? -6.884 50.185 -25.060 1.00 32.59 272 TYR F CA 1
ATOM 14959 C C . TYR F 1 295 ? -8.089 49.649 -24.300 1.00 41.37 272 TYR F C 1
ATOM 14960 O O . TYR F 1 295 ? -8.912 50.421 -23.805 1.00 37.50 272 TYR F O 1
ATOM 14969 N N . THR F 1 296 ? -8.185 48.324 -24.208 1.00 38.65 273 THR F N 1
ATOM 14970 C CA . THR F 1 296 ? -9.304 47.677 -23.523 1.00 37.00 273 THR F CA 1
ATOM 14971 C C . THR F 1 296 ? -9.452 48.105 -22.058 1.00 38.55 273 THR F C 1
ATOM 14972 O O . THR F 1 296 ? -10.541 48.474 -21.625 1.00 36.38 273 THR F O 1
ATOM 14976 N N . ALA F 1 297 ? -8.363 48.062 -21.297 1.00 32.04 274 ALA F N 1
ATOM 14977 C CA . ALA F 1 297 ? -8.427 48.468 -19.894 1.00 36.49 274 ALA F CA 1
ATOM 14978 C C . ALA F 1 297 ? -8.844 49.938 -19.745 1.00 33.80 274 ALA F C 1
ATOM 14979 O O . ALA F 1 297 ? -9.592 50.308 -18.829 1.00 37.30 274 ALA F O 1
ATOM 14981 N N . ALA F 1 298 ? -8.359 50.785 -20.639 1.00 33.26 275 ALA F N 1
ATOM 14982 C CA . ALA F 1 298 ? -8.653 52.217 -20.515 1.00 31.77 275 ALA F CA 1
ATOM 14983 C C . ALA F 1 298 ? -10.112 52.478 -20.828 1.00 34.95 275 ALA F C 1
ATOM 14984 O O . ALA F 1 298 ? -10.746 53.308 -20.190 1.00 39.39 275 ALA F O 1
ATOM 14986 N N . VAL F 1 299 ? -10.653 51.757 -21.805 1.00 40.02 276 VAL F N 1
ATOM 14987 C CA . VAL F 1 299 ? -12.068 51.882 -22.125 1.00 37.58 276 VAL F CA 1
ATOM 14988 C C . VAL F 1 299 ? -12.925 51.462 -20.931 1.00 39.86 276 VAL F C 1
ATOM 14989 O O . VAL F 1 299 ? -13.838 52.181 -20.527 1.00 39.54 276 VAL F O 1
ATOM 14993 N N . LEU F 1 300 ? -12.613 50.303 -20.357 1.00 39.39 277 LEU F N 1
ATOM 14994 C CA . LEU F 1 300 ? -13.337 49.811 -19.198 1.00 36.70 277 LEU F CA 1
ATOM 14995 C C . LEU F 1 300 ? -13.233 50.798 -18.046 1.00 35.10 277 LEU F C 1
ATOM 14996 O O . LEU F 1 300 ? -14.207 51.042 -17.334 1.00 40.37 277 LEU F O 1
ATOM 15001 N N . HIS F 1 301 ? -12.056 51.381 -17.870 1.00 35.69 278 HIS F N 1
ATOM 15002 C CA . HIS F 1 301 ? -11.886 52.361 -16.810 1.00 42.47 278 HIS F CA 1
ATOM 15003 C C . HIS F 1 301 ? -12.864 53.513 -17.000 1.00 44.79 278 HIS F C 1
ATOM 15004 O O . HIS F 1 301 ? -13.512 53.953 -16.053 1.00 44.50 278 HIS F O 1
ATOM 15011 N N . GLY F 1 302 ? -12.957 54.003 -18.230 1.00 35.97 279 GLY F N 1
ATOM 15012 C CA . GLY F 1 302 ? -13.871 55.097 -18.545 1.00 38.52 279 GLY F CA 1
ATOM 15013 C C . GLY F 1 302 ? -15.318 54.720 -18.288 1.00 48.70 279 GLY F C 1
ATOM 15014 O O . GLY F 1 302 ? -16.085 55.511 -17.738 1.00 49.51 279 GLY F O 1
ATOM 15015 N N . ILE F 1 303 ? -15.691 53.505 -18.684 1.00 46.44 280 ILE F N 1
ATOM 15016 C CA . ILE F 1 303 ? -17.041 52.998 -18.446 1.00 46.01 280 ILE F CA 1
ATOM 15017 C C . ILE F 1 303 ? -17.359 52.915 -16.952 1.00 49.86 280 ILE F C 1
ATOM 15018 O O . ILE F 1 303 ? -18.427 53.337 -16.514 1.00 47.95 280 ILE F O 1
ATOM 15023 N N . LEU F 1 304 ? -16.424 52.378 -16.177 1.00 45.03 281 LEU F N 1
ATOM 15024 C CA . LEU F 1 304 ? -16.602 52.239 -14.740 1.00 48.49 281 LEU F CA 1
ATOM 15025 C C . LEU F 1 304 ? -16.629 53.591 -14.040 1.00 50.64 281 LEU F C 1
ATOM 15026 O O . LEU F 1 304 ? -17.295 53.757 -13.031 1.00 53.79 281 LEU F O 1
ATOM 15031 N N . SER F 1 305 ? -15.887 54.552 -14.569 1.00 49.60 282 SER F N 1
ATOM 15032 C CA . SER F 1 305 ? -15.846 55.878 -13.983 1.00 50.73 282 SER F CA 1
ATOM 15033 C C . SER F 1 305 ? -17.051 56.686 -14.417 1.00 51.27 282 SER F C 1
ATOM 15034 O O . SER F 1 305 ? -17.197 57.837 -14.023 1.00 52.45 282 SER F O 1
ATOM 15037 N N . GLU F 1 306 ? -17.906 56.086 -15.240 1.00 48.05 283 GLU F N 1
ATOM 15038 C CA . GLU F 1 306 ? -19.075 56.783 -15.767 1.00 51.58 283 GLU F CA 1
ATOM 15039 C C . GLU F 1 306 ? -18.715 58.042 -16.548 1.00 54.65 283 GLU F C 1
ATOM 15040 O O . GLU F 1 306 ? -19.409 59.045 -16.450 1.00 53.22 283 GLU F O 1
ATOM 15046 N N . TRP F 1 307 ? -17.628 57.997 -17.317 1.00 55.25 284 TRP F N 1
ATOM 15047 C CA . TRP F 1 307 ? -17.275 59.117 -18.189 1.00 49.98 284 TRP F CA 1
ATOM 15048 C C . TRP F 1 307 ? -18.185 59.170 -19.413 1.00 57.23 284 TRP F C 1
ATOM 15049 O O . TRP F 1 307 ? -18.851 58.189 -19.748 1.00 53.59 284 TRP F O 1
ATOM 15060 N N . ARG F 1 308 ? -18.202 60.314 -20.089 1.00 49.89 285 ARG F N 1
ATOM 15061 C CA . ARG F 1 308 ? -18.867 60.397 -21.382 1.00 61.20 285 ARG F CA 1
ATOM 15062 C C . ARG F 1 308 ? -18.013 59.693 -22.441 1.00 57.33 285 ARG F C 1
ATOM 15063 O O . ARG F 1 308 ? -16.797 59.584 -22.286 1.00 51.76 285 ARG F O 1
ATOM 15071 N N . PRO F 1 309 ? -18.655 59.198 -23.514 1.00 61.76 286 PRO F N 1
ATOM 15072 C CA . PRO F 1 309 ? -17.980 58.425 -24.557 1.00 54.62 286 PRO F CA 1
ATOM 15073 C C . PRO F 1 309 ? -16.799 59.155 -25.200 1.00 62.36 286 PRO F C 1
ATOM 15074 O O . PRO F 1 309 ? -15.794 58.527 -25.520 1.00 52.28 286 PRO F O 1
ATOM 15078 N N . ASP F 1 310 ? -16.911 60.462 -25.409 1.00 55.88 287 ASP F N 1
ATOM 15079 C CA . ASP F 1 310 ? -15.798 61.187 -26.007 1.00 58.25 287 ASP F CA 1
ATOM 15080 C C . ASP F 1 310 ? -14.602 61.229 -25.056 1.00 53.23 287 ASP F C 1
ATOM 15081 O O . ASP F 1 310 ? -13.461 61.153 -25.494 1.00 50.80 287 ASP F O 1
ATOM 15086 N N . GLU F 1 311 ? -14.863 61.350 -23.757 1.00 54.74 288 GLU F N 1
ATOM 15087 C CA . GLU F 1 311 ? -13.786 61.346 -22.762 1.00 50.88 288 GLU F CA 1
ATOM 15088 C C . GLU F 1 311 ? -13.091 60.001 -22.755 1.00 47.57 288 GLU F C 1
ATOM 15089 O O . GLU F 1 311 ? -11.861 59.902 -22.683 1.00 46.54 288 GLU F O 1
ATOM 15095 N N . THR F 1 312 ? -13.891 58.951 -22.838 1.00 48.78 289 THR F N 1
ATOM 15096 C CA . THR F 1 312 ? -13.361 57.606 -22.765 1.00 46.06 289 THR F CA 1
ATOM 15097 C C . THR F 1 312 ? -12.501 57.249 -23.980 1.00 48.94 289 THR F C 1
ATOM 15098 O O . THR F 1 312 ? -11.382 56.742 -23.830 1.00 42.37 289 THR F O 1
ATOM 15102 N N . VAL F 1 313 ? -13.003 57.517 -25.183 1.00 42.20 290 VAL F N 1
ATOM 15103 C CA . VAL F 1 313 ? -12.271 57.090 -26.371 1.00 42.24 290 VAL F CA 1
ATOM 15104 C C . VAL F 1 313 ? -10.941 57.834 -26.498 1.00 47.69 290 VAL F C 1
ATOM 15105 O O . VAL F 1 313 ? -9.950 57.289 -26.990 1.00 42.87 290 VAL F O 1
ATOM 15109 N N . LYS F 1 314 ? -10.927 59.076 -26.033 1.00 45.91 291 LYS F N 1
ATOM 15110 C CA . LYS F 1 314 ? -9.747 59.924 -26.102 1.00 42.99 291 LYS F CA 1
ATOM 15111 C C . LYS F 1 314 ? -8.713 59.421 -25.115 1.00 41.36 291 LYS F C 1
ATOM 15112 O O . LYS F 1 314 ? -7.529 59.285 -25.436 1.00 39.61 291 LYS F O 1
ATOM 15118 N N . PHE F 1 315 ? -9.172 59.110 -23.914 1.00 42.07 292 PHE F N 1
ATOM 15119 C CA . PHE F 1 315 ? -8.289 58.637 -22.871 1.00 39.41 292 PHE F CA 1
ATOM 15120 C C . PHE F 1 315 ? -7.720 57.263 -23.236 1.00 37.45 292 PHE F C 1
ATOM 15121 O O . PHE F 1 315 ? -6.517 57.037 -23.156 1.00 37.25 292 PHE F O 1
ATOM 15129 N N . ALA F 1 316 ? -8.585 56.351 -23.664 1.00 40.56 293 ALA F N 1
ATOM 15130 C CA . ALA F 1 316 ? -8.137 55.006 -24.003 1.00 36.50 293 ALA F CA 1
ATOM 15131 C C . ALA F 1 316 ? -7.190 54.999 -25.193 1.00 39.36 293 ALA F C 1
ATOM 15132 O O . ALA F 1 316 ? -6.258 54.210 -25.233 1.00 35.60 293 ALA F O 1
ATOM 15134 N N . THR F 1 317 ? -7.428 55.850 -26.184 1.00 38.98 294 THR F N 1
ATOM 15135 C CA . THR F 1 317 ? -6.531 55.830 -27.343 1.00 38.66 294 THR F CA 1
ATOM 15136 C C . THR F 1 317 ? -5.136 56.307 -26.946 1.00 39.26 294 THR F C 1
ATOM 15137 O O . THR F 1 317 ? -4.130 55.775 -27.412 1.00 36.35 294 THR F O 1
ATOM 15141 N N . ALA F 1 318 ? -5.090 57.322 -26.088 1.00 41.48 295 ALA F N 1
ATOM 15142 C CA . ALA F 1 318 ? -3.832 57.816 -25.522 1.00 39.07 295 ALA F CA 1
ATOM 15143 C C . ALA F 1 318 ? -3.112 56.722 -24.728 1.00 41.05 295 ALA F C 1
ATOM 15144 O O . ALA F 1 318 ? -1.888 56.538 -24.853 1.00 40.82 295 ALA F O 1
ATOM 15146 N N . ALA F 1 319 ? -3.863 55.991 -23.909 1.00 34.73 296 ALA F N 1
ATOM 15147 C CA . ALA F 1 319 ? -3.272 54.889 -23.153 1.00 30.82 296 ALA F CA 1
ATOM 15148 C C . ALA F 1 319 ? -2.616 53.890 -24.076 1.00 29.44 296 ALA F C 1
ATOM 15149 O O . ALA F 1 319 ? -1.501 53.427 -23.819 1.00 31.76 296 ALA F O 1
ATOM 15151 N N . ALA F 1 320 ? -3.314 53.527 -25.147 1.00 33.77 297 ALA F N 1
ATOM 15152 C CA . ALA F 1 320 ? -2.807 52.490 -26.052 1.00 33.26 297 ALA F CA 1
ATOM 15153 C C . ALA F 1 320 ? -1.585 52.993 -26.820 1.00 34.39 297 ALA F C 1
ATOM 15154 O O . ALA F 1 320 ? -0.626 52.248 -27.070 1.00 29.42 297 ALA F O 1
ATOM 15156 N N . GLY F 1 321 ? -1.612 54.273 -27.172 1.00 32.01 298 GLY F N 1
ATOM 15157 C CA . GLY F 1 321 ? -0.486 54.898 -27.852 1.00 32.95 298 GLY F CA 1
ATOM 15158 C C . GLY F 1 321 ? 0.774 54.932 -27.003 1.00 32.91 298 GLY F C 1
ATOM 15159 O O . GLY F 1 321 ? 1.844 54.579 -27.472 1.00 33.78 298 GLY F O 1
ATOM 15160 N N . LEU F 1 322 ? 0.646 55.361 -25.751 1.00 31.68 299 LEU F N 1
ATOM 15161 C CA . LEU F 1 322 ? 1.776 55.410 -24.844 1.00 34.32 299 LEU F CA 1
ATOM 15162 C C . LEU F 1 322 ? 2.363 54.001 -24.632 1.00 33.67 299 LEU F C 1
ATOM 15163 O O . LEU F 1 322 ? 3.576 53.835 -24.597 1.00 29.45 299 LEU F O 1
ATOM 15168 N N . LYS F 1 323 ? 1.502 52.993 -24.524 1.00 30.85 300 LYS F N 1
ATOM 15169 C CA . LYS F 1 323 ? 1.963 51.605 -24.358 1.00 27.84 300 LYS F CA 1
ATOM 15170 C C . LYS F 1 323 ? 3.017 51.184 -25.390 1.00 31.19 300 LYS F C 1
ATOM 15171 O O . LYS F 1 323 ? 3.924 50.420 -25.067 1.00 27.14 300 LYS F O 1
ATOM 15177 N N . HIS F 1 324 ? 2.905 51.682 -26.622 1.00 29.14 301 HIS F N 1
ATOM 15178 C CA . HIS F 1 324 ? 3.828 51.289 -27.694 1.00 30.52 301 HIS F CA 1
ATOM 15179 C C . HIS F 1 324 ? 5.280 51.678 -27.406 1.00 30.25 301 HIS F C 1
ATOM 15180 O O . HIS F 1 324 ? 6.190 51.160 -28.032 1.00 28.77 301 HIS F O 1
ATOM 15187 N N . SER F 1 325 ? 5.488 52.608 -26.480 1.00 29.62 302 SER F N 1
ATOM 15188 C CA . SER F 1 325 ? 6.840 53.031 -26.101 1.00 28.71 302 SER F CA 1
ATOM 15189 C C . SER F 1 325 ? 7.486 52.214 -24.968 1.00 32.23 302 SER F C 1
ATOM 15190 O O . SER F 1 325 ? 8.563 52.572 -24.477 1.00 26.15 302 SER F O 1
ATOM 15193 N N . ILE F 1 326 ? 6.838 51.130 -24.548 1.00 26.71 303 ILE F N 1
ATOM 15194 C CA . ILE F 1 326 ? 7.259 50.416 -23.336 1.00 25.60 303 ILE F CA 1
ATOM 15195 C C . ILE F 1 326 ? 7.468 48.932 -23.624 1.00 26.90 303 ILE F C 1
ATOM 15196 O O . ILE F 1 326 ? 6.544 48.243 -24.073 1.00 23.48 303 ILE F O 1
ATOM 15201 N N . HIS F 1 327 ? 8.683 48.439 -23.388 1.00 23.21 304 HIS F N 1
ATOM 15202 C CA . HIS F 1 327 ? 8.943 47.003 -23.499 1.00 24.78 304 HIS F CA 1
ATOM 15203 C C . HIS F 1 327 ? 8.033 46.193 -22.582 1.00 24.23 304 HIS F C 1
ATOM 15204 O O . HIS F 1 327 ? 7.807 46.574 -21.432 1.00 25.59 304 HIS F O 1
ATOM 15211 N N . GLY F 1 328 ? 7.529 45.062 -23.076 1.00 24.39 305 GLY F N 1
ATOM 15212 C CA . GLY F 1 328 ? 6.732 44.170 -22.226 1.00 23.50 305 GLY F CA 1
ATOM 15213 C C . GLY F 1 328 ? 5.251 44.276 -22.562 1.00 28.23 305 GLY F C 1
ATOM 15214 O O . GLY F 1 328 ? 4.879 44.977 -23.499 1.00 28.95 305 GLY F O 1
ATOM 15215 N N . ASP F 1 329 ? 4.411 43.570 -21.809 1.00 28.00 306 ASP F N 1
ATOM 15216 C CA . ASP F 1 329 ? 2.987 43.428 -22.146 1.00 33.25 306 ASP F CA 1
ATOM 15217 C C . ASP F 1 329 ? 2.055 44.415 -21.490 1.00 30.27 306 ASP F C 1
ATOM 15218 O O . ASP F 1 329 ? 0.908 44.563 -21.920 1.00 32.03 306 ASP F O 1
ATOM 15223 N N . ILE F 1 330 ? 2.513 45.049 -20.422 1.00 26.80 307 ILE F N 1
ATOM 15224 C CA . ILE F 1 330 ? 1.604 45.833 -19.604 1.00 27.24 307 ILE F CA 1
ATOM 15225 C C . ILE F 1 330 ? 1.951 47.321 -19.683 1.00 28.67 307 ILE F C 1
ATOM 15226 O O . ILE F 1 330 ? 3.074 47.704 -20.040 1.00 29.29 307 ILE F O 1
ATOM 15231 N N . ASN F 1 331 ? 0.956 48.150 -19.392 1.00 26.90 308 ASN F N 1
ATOM 15232 C CA . ASN F 1 331 ? 1.070 49.594 -19.490 1.00 27.09 308 ASN F CA 1
ATOM 15233 C C . ASN F 1 331 ? 1.399 50.176 -18.103 1.00 26.91 308 ASN F C 1
ATOM 15234 O O . ASN F 1 331 ? 0.624 50.034 -17.168 1.00 30.29 308 ASN F O 1
ATOM 15239 N N . PRO F 1 332 ? 2.567 50.816 -17.954 1.00 31.95 309 PRO F N 1
ATOM 15240 C CA . PRO F 1 332 ? 2.996 51.264 -16.614 1.00 30.29 309 PRO F CA 1
ATOM 15241 C C . PRO F 1 332 ? 2.428 52.604 -16.135 1.00 36.00 309 PRO F C 1
ATOM 15242 O O . PRO F 1 332 ? 2.635 52.961 -14.982 1.00 35.36 309 PRO F O 1
ATOM 15246 N N . PHE F 1 333 ? 1.706 53.338 -16.986 1.00 28.99 310 PHE F N 1
ATOM 15247 C CA . PHE F 1 333 ? 1.309 54.710 -16.640 1.00 35.32 310 PHE F CA 1
ATOM 15248 C C . PHE F 1 333 ? 0.116 54.799 -15.693 1.00 36.79 310 PHE F C 1
ATOM 15249 O O . PHE F 1 333 ? -0.801 53.973 -15.750 1.00 37.17 310 PHE F O 1
ATOM 15257 N N . ASP F 1 334 ? 0.134 55.797 -14.811 1.00 36.42 311 ASP F N 1
ATOM 15258 C CA . ASP F 1 334 ? -1.029 56.068 -13.987 1.00 39.18 311 ASP F CA 1
ATOM 15259 C C . ASP F 1 334 ? -2.041 56.941 -14.739 1.00 45.77 311 ASP F C 1
ATOM 15260 O O . ASP F 1 334 ? -1.777 57.405 -15.857 1.00 37.40 311 ASP F O 1
ATOM 15265 N N . GLU F 1 335 ? -3.204 57.140 -14.132 1.00 39.85 312 GLU F N 1
ATOM 15266 C CA . GLU F 1 335 ? -4.288 57.835 -14.795 1.00 43.13 312 GLU F CA 1
ATOM 15267 C C . GLU F 1 335 ? -3.885 59.267 -15.158 1.00 42.70 312 GLU F C 1
ATOM 15268 O O . GLU F 1 335 ? -4.086 59.717 -16.288 1.00 46.07 312 GLU F O 1
ATOM 15274 N N . LYS F 1 336 ? -3.307 59.976 -14.201 1.00 42.54 313 LYS F N 1
ATOM 15275 C CA . LYS F 1 336 ? -2.942 61.374 -14.412 1.00 44.42 313 LYS F CA 1
ATOM 15276 C C . LYS F 1 336 ? -1.987 61.525 -15.604 1.00 52.52 313 LYS F C 1
ATOM 15277 O O . LYS F 1 336 ? -2.156 62.417 -16.440 1.00 45.26 313 LYS F O 1
ATOM 15283 N N . THR F 1 337 ? -0.991 60.644 -15.692 1.00 41.42 314 THR F N 1
ATOM 15284 C CA . THR F 1 337 ? -0.032 60.680 -16.803 1.00 40.20 314 THR F CA 1
ATOM 15285 C C . THR F 1 337 ? -0.720 60.499 -18.159 1.00 39.78 314 THR F C 1
ATOM 15286 O O . THR F 1 337 ? -0.453 61.235 -19.113 1.00 43.10 314 THR F O 1
ATOM 15290 N N . ILE F 1 338 ? -1.612 59.522 -18.247 1.00 37.89 315 ILE F N 1
ATOM 15291 C CA . ILE F 1 338 ? -2.346 59.297 -19.487 1.00 40.25 315 ILE F CA 1
ATOM 15292 C C . ILE F 1 338 ? -3.263 60.490 -19.797 1.00 43.69 315 ILE F C 1
ATOM 15293 O O . ILE F 1 338 ? -3.290 60.976 -20.929 1.00 43.36 315 ILE F O 1
ATOM 15298 N N . ALA F 1 339 ? -3.989 60.975 -18.792 1.00 37.65 316 ALA F N 1
ATOM 15299 C CA . ALA F 1 339 ? -4.917 62.089 -19.004 1.00 42.52 316 ALA F CA 1
ATOM 15300 C C . ALA F 1 339 ? -4.159 63.324 -19.465 1.00 48.33 316 ALA F C 1
ATOM 15301 O O . ALA F 1 339 ? -4.618 64.046 -20.351 1.00 49.81 316 ALA F O 1
ATOM 15303 N N . ASP F 1 340 ? -2.991 63.563 -18.872 1.00 50.09 317 ASP F N 1
ATOM 15304 C CA . ASP F 1 340 ? -2.192 64.718 -19.257 1.00 57.96 317 ASP F CA 1
ATOM 15305 C C . ASP F 1 340 ? -1.765 64.594 -20.710 1.00 46.07 317 ASP F C 1
ATOM 15306 O O . ASP F 1 340 ? -1.776 65.567 -21.463 1.00 49.12 317 ASP F O 1
ATOM 15311 N N . PHE F 1 341 ? -1.388 63.397 -21.116 1.00 43.22 318 PHE F N 1
ATOM 15312 C CA . PHE F 1 341 ? -0.958 63.237 -22.485 1.00 41.40 318 PHE F CA 1
ATOM 15313 C C . PHE F 1 341 ? -2.128 63.430 -23.450 1.00 51.10 318 PHE F C 1
ATOM 15314 O O . PHE F 1 341 ? -1.963 64.033 -24.507 1.00 48.37 318 PHE F O 1
ATOM 15322 N N . ALA F 1 342 ? -3.300 62.907 -23.092 1.00 50.97 319 ALA F N 1
ATOM 15323 C CA . ALA F 1 342 ? -4.483 63.047 -23.937 1.00 49.60 319 ALA F CA 1
ATOM 15324 C C . ALA F 1 342 ? -4.832 64.517 -24.161 1.00 53.41 319 ALA F C 1
ATOM 15325 O O . ALA F 1 342 ? -5.188 64.918 -25.271 1.00 54.53 319 ALA F O 1
ATOM 15327 N N . ALA F 1 343 ? -4.719 65.317 -23.107 1.00 51.13 320 ALA F N 1
ATOM 15328 C CA . ALA F 1 343 ? -5.087 66.728 -23.173 1.00 59.39 320 ALA F CA 1
ATOM 15329 C C . ALA F 1 343 ? -4.127 67.578 -24.026 1.00 71.11 320 ALA F C 1
ATOM 15330 O O . ALA F 1 343 ? -4.355 68.774 -24.206 1.00 76.83 320 ALA F O 1
ATOM 15332 N N . ASP F 1 344 ? -3.066 66.960 -24.546 1.00 65.10 321 ASP F N 1
ATOM 15333 C CA . ASP F 1 344 ? -2.116 67.643 -25.443 1.00 82.78 321 ASP F CA 1
ATOM 15334 C C . ASP F 1 344 ? -2.299 67.229 -26.903 1.00 59.17 321 ASP F C 1
ATOM 15335 O O . ASP F 1 344 ? -3.056 67.853 -27.644 1.00 72.51 321 ASP F O 1
#

Foldseek 3Di:
DEEEEEWAKAWEWEADPPDFPVGGPGTDTFIDTLRRQLQLLLLLAPHAYEYAFEAAPDVVSVVNVVVCVVSRHDDPRYYHDFDHGWYKYWYDAFFAGAIDIDTRHPRGRRLPDQDDDDDQCVSLPPHAEYEYELVQCLSDVSSLVVVLVNLVVNVVVNHAYEYEHPDDVVSDDLVVSLVSVVSCLLSHAEYEDDLVCLVSRLVDPNPDDPSVVSSCVSHVNHAKYKYWDWADPHQQWIKIKIWMDGPHDIAIEDIDIGGGFPALAQLGSLLSSQLVVCVVVVHDPNLSRLLSRLSSRQVRRDPHNHRNDYSVVSSVSSVD/DEEEEEWAKAWEWEADPPAFPVRGPGTDIFIDTLRRQLQLLLLLAPHAYEYAFEAAPDVVSVVNVVVCVVSNHDDPRYHHDFDHGWYKYWYDAFFAGAIDIGTRHPRGRRLPDQDDPDDLCVSCPPHAEYEYELVQLLSDVSSLVVVLVSLVVCVVVVHAYEYEDPDDVVSDDLVVSLVSCVSCLLSHAEYADDLCCLVRRVVDDNPDDPSVVVSCVSRVNHFKYKYKDWADPHNQWIKIKIWMDGPHDIAIEDIDIGGGFDALAQLRSQLVSQLVSCVVVVHDPNLSRLLSRLRSRQQRRDPHNHRNDYSVVSSCSSVPD/DEEEEEWAKAKEWEADPPDFPVRGPGTDIFIDILRLQLQLLLLLAPHAYEYQFEAAPDPVSVVNVVVCVVSRHDDPRYHHDFDHGWYKYWYDAFFAGAIDIGTRGPRGRRLPDQDDPDDLCVSLPPHAEYEYELVQLLSDVSSLVVVLVNLVVCVVVVHAYEYEDPDDPVRDDLVVSLVSVVSCLLSHAEYADDLVCLVSRVVDPNVDPPSVVVSCVSRVNHAKYKYWDWADPHNQWIKIKIWMDGDHDIEIEDIDIGGGFDALAQLRSQLSSQLVSCVVVVHDPNVSRLLSSLQSRQCRNDPHNHRNDYSVVSVVSSVVVD/DEEEEEWAKAWEWEADPPDFPVRGPGTDIFIDTLGLQLCLLLVLQPHAYEYQFEAAPDPVSVVNVVVCVVSRHDDPRYYHDFDHGWYKYWYDAFFAGAIDIGTRHPRGRGLPDQDDDDDLCVSQPPHQEYEYELVQLLSDVSRLVVVLVSLVVCVVVVHAYEYEDPDDVVRDDLVVSQVSVVSCLLSHAEYEDDLVCLVSRVVDPNPDPCSVVSSCVSRVNHFKYKYWDWADPHQQWIKIKIWMDGPHDIAIEDIDIGGGFDALAQLGSQLVSQLVVCVVVVHDPNLSRLLSRLRSRQVRNDPHNHGNDYSVVSSVSSVVVD/DEEEEEWAKEKEWEADPPAFPVRGPGTDIFIDTLGVQLQLLLLLAPHAYEYAFEAAPDPVSVVNVVVCVVSRYDCPRYYHDFDHGWYKYWYDAFFAGAIDIDTRGPRGRRLVDQDDPDDLCVSCVPHQEYEYELVQLLSDVSRLVVVLVSLVVCVVVNHAYEYEDPDDPVRDHLVVSQVSCVSCQLSHAEYADDLVCLVSHVVDDNPDPCSVVVSCVSHVNHQKYKYWDWDDPHNQWIKIKIWMDGPHDIAIEDIDIGGGFQALAQLRSLLSSQLVSCVVVVHDPNLSRLLSRLRSRVCRVDPHNHRNDYSVVSSVSSVVPD/DEEEEEWAKAWEWEADPPDFPVGGPGTDIFIDDLRVQLQLLLLLQPHAYEYAFEAAPDVVSVVNVVVCVVSRHDDPRYYHDFDHGWYKYWYDAFFAGAIDIGTRHPRGRRLPDQDDPDDLCVSQPPAAEYEYELVQLLSDVSRLVVVLVSLVVNVVVNHAYEYEDPDDVVRDDLVVSLVSCVSCLLSHAEYEDDPVCLVSRVVDPNPDPPSVVSSCVSRVNHAKYKYWDWADPHQQWIKIKIWMDGPHDIAIEDIDIGGGFQALAQLRSLLVSQLVVCVVVVHDPNLSRLLSRLRSRQQRNDPHNHGNDYSVVSSVSSVD